Protein 2W40 (pdb70)

Nearest PDB structures (foldseek):
  2w41-assembly1_A  TM=8.784E-01  e=1.431E-98  Plasmodium falciparum 3D7
  6zq6-assembly2_B-3  TM=8.815E-01  e=1.407E-57  Thermochaetoides thermophila DSM 1495
  6zq4-assembly2_C-2  TM=8.778E-01  e=5.392E-57  Thermochaetoides thermophila DSM 1495
  6zq4-assembly4_G-3  TM=8.777E-01  e=6.811E-57  Thermochaetoides thermophila DSM 1495
  6zq6-assembly1_A-2  TM=8.672E-01  e=1.543E-56  Thermochaetoides thermophila DSM 1495

Radius of gyration: 50.59 Å; Cα contacts (8 Å, |Δi|>4): 4850; chains: 4; bounding box: 72×148×120 Å

CATH classification: 3.30.420.40 (+1 more: 3.30.420.40)

Structure (mmCIF, N/CA/C/O backbone):
data_2W40
#
_entry.id   2W40
#
_cell.length_a   101.915
_cell.length_b   100.717
_cell.length_c   107.812
_cell.angle_alpha   90.00
_cell.angle_beta   92.56
_cell.angle_gamma   90.00
#
_symmetry.space_group_name_H-M   'P 1 21 1'
#
loop_
_entity.id
_entity.type
_entity.pdbx_description
1 polymer 'GLYCEROL KINASE, PUTATIVE'
2 non-polymer 1,2-ETHANEDIOL
3 non-polymer GLYCEROL
4 water water
#
loop_
_atom_site.group_PDB
_atom_site.id
_atom_site.type_symbol
_atom_site.label_atom_id
_atom_site.label_alt_id
_atom_site.label_comp_id
_atom_site.label_asym_id
_atom_site.label_entity_id
_atom_site.label_seq_id
_atom_site.pdbx_PDB_ins_code
_atom_site.Cartn_x
_atom_site.Cartn_y
_atom_site.Cartn_z
_atom_site.occupancy
_atom_site.B_iso_or_equiv
_atom_site.auth_seq_id
_atom_site.auth_comp_id
_atom_site.auth_asym_id
_atom_site.auth_atom_id
_atom_site.pdbx_PDB_model_num
ATOM 1 N N . MET A 1 3 ? -56.677 38.313 29.702 1.00 31.85 1 MET A N 1
ATOM 2 C CA . MET A 1 3 ? -55.526 39.250 29.732 1.00 29.21 1 MET A CA 1
ATOM 3 C C . MET A 1 3 ? -54.383 38.542 30.519 1.00 28.59 1 MET A C 1
ATOM 4 O O . MET A 1 3 ? -54.499 38.310 31.716 1.00 27.79 1 MET A O 1
ATOM 9 N N . ASN A 1 4 ? -53.338 38.138 29.801 1.00 26.67 2 ASN A N 1
ATOM 10 C CA . ASN A 1 4 ? -52.176 37.560 30.454 1.00 24.36 2 ASN A CA 1
ATOM 11 C C . ASN A 1 4 ? -51.236 38.687 30.807 1.00 22.08 2 ASN A C 1
ATOM 12 O O . ASN A 1 4 ? -50.932 39.538 29.938 1.00 20.76 2 ASN A O 1
ATOM 17 N N . VAL A 1 5 ? -50.747 38.692 32.047 1.00 19.53 3 VAL A N 1
ATOM 18 C CA . VAL A 1 5 ? -49.901 39.805 32.528 1.00 19.16 3 VAL A CA 1
ATOM 19 C C . VAL A 1 5 ? -48.690 39.274 33.330 1.00 17.96 3 VAL A C 1
ATOM 20 O O . VAL A 1 5 ? -48.730 38.161 33.901 1.00 17.32 3 VAL A O 1
ATOM 24 N N . ILE A 1 6 ? -47.648 40.120 33.344 1.00 15.22 4 ILE A N 1
ATOM 25 C CA . ILE A 1 6 ? -46.473 39.941 34.175 1.00 14.76 4 ILE A CA 1
ATOM 26 C C . ILE A 1 6 ? -46.544 41.014 35.252 1.00 13.92 4 ILE A C 1
ATOM 27 O O . ILE A 1 6 ? -46.743 42.166 34.901 1.00 14.07 4 ILE A O 1
ATOM 32 N N . LEU A 1 7 ? -46.374 40.642 36.531 1.00 13.97 5 LEU A N 1
ATOM 33 C CA . LEU A 1 7 ? -46.296 41.622 37.611 1.00 13.32 5 LEU A CA 1
ATOM 34 C C . LEU A 1 7 ? -44.829 41.875 37.837 1.00 11.77 5 LEU A C 1
ATOM 35 O O . LEU A 1 7 ? -44.091 40.939 38.081 1.00 12.13 5 LEU A O 1
ATOM 40 N N . SER A 1 8 ? -44.441 43.145 37.709 1.00 10.08 6 SER A N 1
ATOM 41 C CA . SER A 1 8 ? -43.109 43.625 38.061 1.00 10.11 6 SER A CA 1
ATOM 42 C C . SER A 1 8 ? -43.202 44.543 39.282 1.00 10.46 6 SER A C 1
ATOM 43 O O . SER A 1 8 ? -43.922 45.551 39.266 1.00 10.52 6 SER A O 1
ATOM 46 N N . ILE A 1 9 ? -42.540 44.101 40.344 1.00 10.78 7 ILE A N 1
ATOM 47 C CA . ILE A 1 9 ? -42.458 44.841 41.587 1.00 10.05 7 ILE A CA 1
ATOM 48 C C . ILE A 1 9 ? -41.131 45.607 41.630 1.00 11.01 7 ILE A C 1
ATOM 49 O O . ILE A 1 9 ? -40.061 44.988 41.546 1.00 9.90 7 ILE A O 1
ATOM 54 N N . ASP A 1 10 ? -41.174 46.919 41.861 1.00 10.18 8 ASP A N 1
ATOM 55 C CA . ASP A 1 10 ? -39.950 47.739 42.058 1.00 10.02 8 ASP A CA 1
ATOM 56 C C . ASP A 1 10 ? -40.037 48.355 43.475 1.00 8.81 8 ASP A C 1
ATOM 57 O O . ASP A 1 10 ? -40.762 49.323 43.698 1.00 9.55 8 ASP A O 1
ATOM 62 N N . GLN A 1 11 ? -39.338 47.711 44.403 1.00 7.83 9 GLN A N 1
ATOM 63 C CA . GLN A 1 11 ? -39.292 48.149 45.777 1.00 8.75 9 GLN A CA 1
ATOM 64 C C . GLN A 1 11 ? -38.102 49.084 45.867 1.00 9.03 9 GLN A C 1
ATOM 65 O O . GLN A 1 11 ? -36.965 48.610 46.050 1.00 9.31 9 GLN A O 1
ATOM 71 N N . SER A 1 12 ? -38.371 50.389 45.684 1.00 9.06 10 SER A N 1
ATOM 72 C CA . SER A 1 12 ? -37.356 51.416 45.519 1.00 8.21 10 SER A CA 1
ATOM 73 C C . SER A 1 12 ? -37.044 52.087 46.830 1.00 8.98 10 SER A C 1
ATOM 74 O O . SER A 1 12 ? -37.652 51.808 47.847 1.00 9.59 10 SER A O 1
ATOM 77 N N . THR A 1 13 ? -36.029 52.964 46.830 1.00 8.46 11 THR A N 1
ATOM 78 C CA . THR A 1 13 ? -35.634 53.656 48.031 1.00 7.86 11 THR A CA 1
ATOM 79 C C . THR A 1 13 ? -36.824 54.415 48.663 1.00 8.83 11 THR A C 1
ATOM 80 O O . THR A 1 13 ? -37.030 54.334 49.891 1.00 9.65 11 THR A O 1
ATOM 84 N N . GLN A 1 14 ? -37.474 55.227 47.890 1.00 8.28 12 GLN A N 1
ATOM 85 C CA . GLN A 1 14 ? -38.461 56.135 48.413 1.00 8.88 12 GLN A CA 1
ATOM 86 C C . GLN A 1 14 ? -39.873 55.659 48.299 1.00 10.73 12 GLN A C 1
ATOM 87 O O . GLN A 1 14 ? -40.761 56.216 48.997 1.00 9.49 12 GLN A O 1
ATOM 93 N N . SER A 1 15 ? -40.121 54.664 47.456 1.00 10.34 13 SER A N 1
ATOM 94 C CA . SER A 1 15 ? -41.446 54.162 47.282 1.00 10.19 13 SER A CA 1
ATOM 95 C C . SER A 1 15 ? -41.428 52.770 46.737 1.00 10.50 13 SER A C 1
ATOM 96 O O . SER A 1 15 ? -40.372 52.237 46.351 1.00 9.36 13 SER A O 1
ATOM 99 N N . THR A 1 16 ? -42.597 52.178 46.750 1.00 9.05 14 THR A N 1
ATOM 100 C CA . THR A 1 16 ? -42.822 50.841 46.201 1.00 10.10 14 THR A CA 1
ATOM 101 C C . THR A 1 16 ? -43.761 51.018 45.030 1.00 11.57 14 THR A C 1
ATOM 102 O O . THR A 1 16 ? -44.781 51.623 45.161 1.00 11.41 14 THR A O 1
ATOM 106 N N . LYS A 1 17 ? -43.390 50.442 43.883 1.00 10.86 15 LYS A N 1
ATOM 107 C CA . LYS A 1 17 ? -44.120 50.534 42.678 1.00 12.68 15 LYS A CA 1
ATOM 108 C C . LYS A 1 17 ? -44.489 49.150 42.192 1.00 12.05 15 LYS A C 1
ATOM 109 O O . LYS A 1 17 ? -43.704 48.222 42.264 1.00 12.62 15 LYS A O 1
ATOM 115 N N . VAL A 1 18 ? -45.722 49.007 41.713 1.00 12.93 16 VAL A N 1
ATOM 116 C CA . VAL A 1 18 ? -46.102 47.794 41.026 1.00 12.46 16 VAL A CA 1
ATOM 117 C C . VAL A 1 18 ? -46.516 48.162 39.539 1.00 13.33 16 VAL A C 1
ATOM 118 O O . VAL A 1 18 ? -47.168 49.216 39.288 1.00 11.61 16 VAL A O 1
ATOM 122 N N . PHE A 1 19 ? -46.107 47.290 38.617 1.00 12.99 17 PHE A N 1
ATOM 123 C CA . PHE A 1 19 ? -46.425 47.421 37.174 1.00 13.87 17 PHE A CA 1
ATOM 124 C C . PHE A 1 19 ? -46.910 46.088 36.708 1.00 14.44 17 PHE A C 1
ATOM 125 O O . PHE A 1 19 ? -46.331 45.065 36.984 1.00 16.26 17 PHE A O 1
ATOM 133 N N . PHE A 1 20 ? -48.017 46.109 35.991 1.00 14.44 18 PHE A N 1
ATOM 134 C CA . PHE A 1 20 ? -48.555 44.944 35.307 1.00 14.31 18 PHE A CA 1
ATOM 135 C C . PHE A 1 20 ? -48.338 45.185 33.837 1.00 13.85 18 PHE A C 1
ATOM 136 O O . PHE A 1 20 ? -48.832 46.128 33.287 1.00 13.74 18 PHE A O 1
ATOM 144 N N . TYR A 1 21 ? -47.584 44.285 33.221 1.00 14.25 19 TYR A N 1
ATOM 145 C CA . TYR A 1 21 ? -47.211 44.344 31.857 1.00 14.46 19 TYR A CA 1
ATOM 146 C C . TYR A 1 21 ? -47.946 43.290 31.051 1.00 15.39 19 TYR A C 1
ATOM 147 O O . TYR A 1 21 ? -48.081 42.183 31.474 1.00 17.06 19 TYR A O 1
ATOM 156 N N . ASP A 1 22 ? -48.441 43.643 29.848 1.00 18.13 20 ASP A N 1
ATOM 157 C CA . ASP A 1 22 ? -48.970 42.600 28.961 1.00 18.73 20 ASP A CA 1
ATOM 158 C C . ASP A 1 22 ? -47.807 41.890 28.281 1.00 20.04 20 ASP A C 1
ATOM 159 O O . ASP A 1 22 ? -46.628 42.269 28.441 1.00 18.55 20 ASP A O 1
ATOM 164 N N . GLU A 1 23 ? -48.085 40.822 27.528 1.00 21.06 21 GLU A N 1
ATOM 165 C CA . GLU A 1 23 ? -46.996 40.081 26.889 1.00 23.17 21 GLU A CA 1
ATOM 166 C C . GLU A 1 23 ? -46.304 40.818 25.775 1.00 23.30 21 GLU A C 1
ATOM 167 O O . GLU A 1 23 ? -45.295 40.333 25.261 1.00 24.25 21 GLU A O 1
ATOM 173 N N . GLU A 1 24 ? -46.778 42.001 25.406 1.00 24.72 22 GLU A N 1
ATOM 174 C CA . GLU A 1 24 ? -46.034 42.900 24.507 1.00 25.23 22 GLU A CA 1
ATOM 175 C C . GLU A 1 24 ? -45.214 43.985 25.225 1.00 24.52 22 GLU A C 1
ATOM 176 O O . GLU A 1 24 ? -44.703 44.906 24.604 1.00 23.53 22 GLU A O 1
ATOM 182 N N . LEU A 1 25 ? -45.157 43.864 26.549 1.00 23.89 23 LEU A N 1
ATOM 183 C CA . LEU A 1 25 ? -44.464 44.829 27.443 1.00 22.78 23 LEU A CA 1
ATOM 184 C C . LEU A 1 25 ? -45.094 46.216 27.500 1.00 21.87 23 LEU A C 1
ATOM 185 O O . LEU A 1 25 ? -44.471 47.187 27.827 1.00 21.19 23 LEU A O 1
ATOM 190 N N . ASN A 1 26 ? -46.391 46.269 27.216 1.00 21.34 24 ASN A N 1
ATOM 191 C CA . ASN A 1 26 ? -47.156 47.479 27.507 1.00 21.43 24 ASN A CA 1
ATOM 192 C C . ASN A 1 26 ? -47.557 47.455 28.950 1.00 19.81 24 ASN A C 1
ATOM 193 O O . ASN A 1 26 ? -48.014 46.426 29.487 1.00 19.46 24 ASN A O 1
ATOM 198 N N . ILE A 1 27 ? -47.388 48.598 29.592 1.00 20.56 25 ILE A N 1
ATOM 199 C CA . ILE A 1 27 ? -47.976 48.778 30.953 1.00 20.03 25 ILE A CA 1
ATOM 200 C C . ILE A 1 27 ? -49.539 48.858 30.921 1.00 20.53 25 ILE A C 1
ATOM 201 O O . ILE A 1 27 ? -50.133 49.825 30.338 1.00 23.24 25 ILE A O 1
ATOM 206 N N . VAL A 1 28 ? -50.207 47.864 31.516 1.00 19.02 26 VAL A N 1
ATOM 207 C CA . VAL A 1 28 ? -51.686 47.830 31.617 1.00 18.71 26 VAL A CA 1
ATOM 208 C C . VAL A 1 28 ? -52.187 48.478 32.927 1.00 19.02 26 VAL A C 1
ATOM 209 O O . VAL A 1 28 ? -53.318 48.957 32.980 1.00 21.65 26 VAL A O 1
ATOM 213 N N . HIS A 1 29 ? -51.381 48.460 33.999 1.00 15.42 27 HIS A N 1
ATOM 214 C CA . HIS A 1 29 ? -51.770 49.122 35.225 1.00 15.60 27 HIS A CA 1
ATOM 215 C C . HIS A 1 29 ? -50.493 49.345 35.968 1.00 15.50 27 HIS A C 1
ATOM 216 O O . HIS A 1 29 ? -49.607 48.524 35.893 1.00 15.31 27 HIS A O 1
ATOM 223 N N . SER A 1 30 ? -50.439 50.466 36.702 1.00 14.36 28 SER A N 1
ATOM 224 C CA . SER A 1 30 ? -49.320 50.666 37.623 1.00 13.80 28 SER A CA 1
ATOM 225 C C . SER A 1 30 ? -49.783 51.581 38.781 1.00 14.11 28 SER A C 1
ATOM 226 O O . SER A 1 30 ? -50.737 52.333 38.690 1.00 15.82 28 SER A O 1
ATOM 229 N N . ASN A 1 31 ? -49.112 51.492 39.893 1.00 13.03 29 ASN A N 1
ATOM 230 C CA . ASN A 1 31 ? -49.377 52.334 41.036 1.00 13.77 29 ASN A CA 1
ATOM 231 C C . ASN A 1 31 ? -48.177 52.272 42.005 1.00 11.85 29 ASN A C 1
ATOM 232 O O . ASN A 1 31 ? -47.221 51.500 41.818 1.00 12.73 29 ASN A O 1
ATOM 237 N N . ASN A 1 32 ? -48.157 53.195 42.956 1.00 13.89 30 ASN A N 1
ATOM 238 C CA . ASN A 1 32 ? -47.078 53.237 43.913 1.00 14.13 30 ASN A CA 1
ATOM 239 C C . ASN A 1 32 ? -47.568 53.806 45.281 1.00 11.77 30 ASN A C 1
ATOM 240 O O . ASN A 1 32 ? -48.660 54.420 45.379 1.00 14.46 30 ASN A O 1
ATOM 245 N N . LEU A 1 33 ? -46.751 53.584 46.319 1.00 11.35 31 LEU A N 1
ATOM 246 C CA . LEU A 1 33 ? -46.937 54.106 47.623 1.00 12.01 31 LEU A CA 1
ATOM 247 C C . LEU A 1 33 ? -45.578 54.458 48.208 1.00 11.91 31 LEU A C 1
ATOM 248 O O . LEU A 1 33 ? -44.622 53.693 48.219 1.00 12.34 31 LEU A O 1
ATOM 253 N N . ASN A 1 34 ? -45.515 55.655 48.776 1.00 11.74 32 ASN A N 1
ATOM 254 C CA . ASN A 1 34 ? -44.301 56.053 49.457 1.00 11.36 32 ASN A CA 1
ATOM 255 C C . ASN A 1 34 ? -44.221 55.350 50.825 1.00 12.28 32 ASN A C 1
ATOM 256 O O . ASN A 1 34 ? -45.233 54.924 51.339 1.00 11.92 32 ASN A O 1
ATOM 261 N N . HIS A 1 35 ? -43.024 55.183 51.353 1.00 10.61 33 HIS A N 1
ATOM 262 C CA . HIS A 1 35 ? -42.771 54.824 52.744 1.00 11.11 33 HIS A CA 1
ATOM 263 C C . HIS A 1 35 ? -41.771 55.750 53.395 1.00 10.16 33 HIS A C 1
ATOM 264 O O . HIS A 1 35 ? -41.027 56.470 52.737 1.00 10.45 33 HIS A O 1
ATOM 271 N N . GLU A 1 36 ? -41.784 55.806 54.702 1.00 10.59 34 GLU A N 1
ATOM 272 C CA . GLU A 1 36 ? -41.033 56.800 55.482 1.00 10.27 34 GLU A CA 1
ATOM 273 C C . GLU A 1 36 ? -39.561 56.608 55.302 1.00 9.67 34 GLU A C 1
ATOM 274 O O . GLU A 1 36 ? -39.025 55.466 55.477 1.00 10.52 34 GLU A O 1
ATOM 280 N N . GLN A 1 37 ? -38.890 57.735 55.013 1.00 8.83 35 GLN A N 1
ATOM 281 C CA . GLN A 1 37 ? -37.413 57.783 55.098 1.00 9.00 35 GLN A CA 1
ATOM 282 C C . GLN A 1 37 ? -37.026 58.303 56.443 1.00 9.83 35 GLN A C 1
ATOM 283 O O . GLN A 1 37 ? -37.172 59.490 56.695 1.00 10.78 35 GLN A O 1
ATOM 289 N N . LYS A 1 38 ? -36.566 57.399 57.326 1.00 10.88 36 LYS A N 1
ATOM 290 C CA . LYS A 1 38 ? -36.264 57.739 58.702 1.00 10.73 36 LYS A CA 1
ATOM 291 C C . LYS A 1 38 ? -34.803 58.169 58.830 1.00 10.01 36 LYS A C 1
ATOM 292 O O . LYS A 1 38 ? -33.858 57.378 58.686 1.00 9.88 36 LYS A O 1
ATOM 298 N N . CYS A 1 39 ? -34.617 59.449 59.146 1.00 11.97 37 CYS A N 1
ATOM 299 C CA . CYS A 1 39 ? -33.294 60.021 59.317 1.00 12.07 37 CYS A CA 1
ATOM 300 C C . CYS A 1 39 ? -33.214 60.720 60.693 1.00 12.67 37 CYS A C 1
ATOM 301 O O . CYS A 1 39 ? -33.208 61.952 60.760 1.00 13.36 37 CYS A O 1
ATOM 304 N N . LEU A 1 40 ? -33.158 59.890 61.719 1.00 13.17 38 LEU A N 1
ATOM 305 C CA . LEU A 1 40 ? -33.261 60.260 63.165 1.00 16.03 38 LEU A CA 1
ATOM 306 C C . LEU A 1 40 ? -32.123 60.951 63.738 1.00 13.59 38 LEU A C 1
ATOM 307 O O . LEU A 1 40 ? -32.309 61.713 64.689 1.00 13.98 38 LEU A O 1
ATOM 312 N N . LYS A 1 41 ? -30.918 60.677 63.248 1.00 12.61 39 LYS A N 1
ATOM 313 C CA . LYS A 1 41 ? -29.703 61.192 63.758 1.00 15.47 39 LYS A CA 1
ATOM 314 C C . LYS A 1 41 ? -28.869 61.469 62.499 1.00 13.35 39 LYS A C 1
ATOM 315 O O . LYS A 1 41 ? -29.050 60.783 61.455 1.00 12.86 39 LYS A O 1
ATOM 321 N N . PRO A 1 42 ? -27.852 62.365 62.601 1.00 12.80 40 PRO A N 1
ATOM 322 C CA . PRO A 1 42 ? -26.910 62.520 61.486 1.00 13.66 40 PRO A CA 1
ATOM 323 C C . PRO A 1 42 ? -26.283 61.197 61.079 1.00 14.28 40 PRO A C 1
ATOM 324 O O . PRO A 1 42 ? -25.692 60.457 61.916 1.00 15.19 40 PRO A O 1
ATOM 328 N N . GLY A 1 43 ? -26.386 60.865 59.783 1.00 12.96 41 GLY A N 1
ATOM 329 C CA . GLY A 1 43 ? -25.817 59.600 59.344 1.00 13.82 41 GLY A CA 1
ATOM 330 C C . GLY A 1 43 ? -26.757 58.458 59.261 1.00 13.49 41 GLY A C 1
ATOM 331 O O . GLY A 1 43 ? -26.529 57.529 58.544 1.00 15.64 41 GLY A O 1
ATOM 332 N N . TRP A 1 44 ? -27.780 58.479 60.065 1.00 9.94 42 TRP A N 1
ATOM 333 C CA . TRP A 1 44 ? -28.741 57.353 60.136 1.00 10.58 42 TRP A CA 1
ATOM 334 C C . TRP A 1 44 ? -29.779 57.460 59.002 1.00 9.25 42 TRP A C 1
ATOM 335 O O . TRP A 1 44 ? -30.381 58.554 58.731 1.00 11.87 42 TRP A O 1
ATOM 346 N N . TYR A 1 45 ? -30.097 56.319 58.433 1.00 8.55 43 TYR A N 1
ATOM 347 C CA . TYR A 1 45 ? -31.131 56.273 57.384 1.00 8.26 43 TYR A CA 1
ATOM 348 C C . TYR A 1 45 ? -31.717 54.862 57.418 1.00 8.13 43 TYR A C 1
ATOM 349 O O . TYR A 1 45 ? -31.023 53.860 57.072 1.00 8.13 43 TYR A O 1
ATOM 358 N N . GLU A 1 46 ? -33.007 54.807 57.798 1.00 7.41 44 GLU A N 1
ATOM 359 C CA . GLU A 1 46 ? -33.742 53.622 58.007 1.00 6.76 44 GLU A CA 1
ATOM 360 C C . GLU A 1 46 ? -35.077 53.535 57.297 1.00 6.18 44 GLU A C 1
ATOM 361 O O . GLU A 1 46 ? -35.666 54.556 57.033 1.00 6.98 44 GLU A O 1
ATOM 367 N N . HIS A 1 47 ? -35.528 52.303 57.012 1.00 6.87 45 HIS A N 1
ATOM 368 C CA . HIS A 1 47 ? -36.922 52.058 56.578 1.00 6.14 45 HIS A CA 1
ATOM 369 C C . HIS A 1 47 ? -37.587 51.067 57.530 1.00 7.44 45 HIS A C 1
ATOM 370 O O . HIS A 1 47 ? -36.896 50.260 58.125 1.00 8.77 45 HIS A O 1
ATOM 377 N N . ASP A 1 48 ? -38.929 51.123 57.623 1.00 8.77 46 ASP A N 1
ATOM 378 C CA . ASP A 1 48 ? -39.741 50.196 58.383 1.00 8.87 46 ASP A CA 1
ATOM 379 C C . ASP A 1 48 ? -40.035 49.026 57.447 1.00 9.54 46 ASP A C 1
ATOM 380 O O . ASP A 1 48 ? -40.736 49.153 56.466 1.00 9.04 46 ASP A O 1
ATOM 385 N N . PRO A 1 49 ? -39.484 47.865 57.715 1.00 9.67 47 PRO A N 1
ATOM 386 C CA . PRO A 1 49 ? -39.680 46.728 56.786 1.00 9.86 47 PRO A CA 1
ATOM 387 C C . PRO A 1 49 ? -41.091 46.222 56.655 1.00 10.71 47 PRO A C 1
ATOM 388 O O . PRO A 1 49 ? -41.483 45.696 55.630 1.00 10.40 47 PRO A O 1
ATOM 392 N N . ILE A 1 50 ? -41.836 46.362 57.752 1.00 10.63 48 ILE A N 1
ATOM 393 C CA . ILE A 1 50 ? -43.243 45.963 57.794 1.00 9.32 48 ILE A CA 1
ATOM 394 C C . ILE A 1 50 ? -44.055 46.960 56.956 1.00 10.91 48 ILE A C 1
ATOM 395 O O . ILE A 1 50 ? -44.957 46.564 56.263 1.00 12.60 48 ILE A O 1
ATOM 400 N N . GLU A 1 51 ? -43.740 48.252 57.059 1.00 10.88 49 GLU A N 1
ATOM 401 C CA . GLU A 1 51 ? -44.399 49.266 56.192 1.00 10.72 49 GLU A CA 1
ATOM 402 C C . GLU A 1 51 ? -44.221 48.963 54.736 1.00 9.39 49 GLU A C 1
ATOM 403 O O . GLU A 1 51 ? -45.172 49.008 53.982 1.00 9.88 49 GLU A O 1
ATOM 409 N N . ILE A 1 52 ? -43.008 48.571 54.337 1.00 7.77 50 ILE A N 1
ATOM 410 C CA . ILE A 1 52 ? -42.754 48.238 52.912 1.00 8.33 50 ILE A CA 1
ATOM 411 C C . ILE A 1 52 ? -43.652 47.047 52.508 1.00 7.65 50 ILE A C 1
ATOM 412 O O . ILE A 1 52 ? -44.257 47.081 51.468 1.00 9.70 50 ILE A O 1
ATOM 417 N N . MET A 1 53 ? -43.671 45.995 53.304 1.00 9.19 51 MET A N 1
ATOM 418 C CA . MET A 1 53 ? -44.480 44.813 52.977 1.00 9.25 51 MET A CA 1
ATOM 419 C C . MET A 1 53 ? -45.947 45.142 52.936 1.00 11.79 51 MET A C 1
ATOM 420 O O . MET A 1 53 ? -46.650 44.754 52.034 1.00 10.95 51 MET A O 1
ATOM 425 N N . THR A 1 54 ? -46.420 45.890 53.914 1.00 10.58 52 THR A N 1
ATOM 426 C CA . THR A 1 54 ? -47.846 46.272 53.941 1.00 11.53 52 THR A CA 1
ATOM 427 C C . THR A 1 54 ? -48.247 47.069 52.682 1.00 11.80 52 THR A C 1
ATOM 428 O O . THR A 1 54 ? -49.236 46.806 52.055 1.00 12.68 52 THR A O 1
ATOM 432 N N . ASN A 1 55 ? -47.412 48.023 52.310 1.00 10.93 53 ASN A N 1
ATOM 433 C CA . ASN A 1 55 ? -47.604 48.800 51.111 1.00 11.44 53 ASN A CA 1
ATOM 434 C C . ASN A 1 55 ? -47.625 47.892 49.876 1.00 10.19 53 ASN A C 1
ATOM 435 O O . ASN A 1 55 ? -48.436 48.054 49.036 1.00 11.78 53 ASN A O 1
ATOM 440 N N . LEU A 1 56 ? -46.690 46.952 49.776 1.00 10.50 54 LEU A N 1
ATOM 441 C CA . LEU A 1 56 ? -46.676 46.055 48.607 1.00 10.71 54 LEU A CA 1
ATOM 442 C C . LEU A 1 56 ? -47.933 45.191 48.529 1.00 11.21 54 LEU A C 1
ATOM 443 O O . LEU A 1 56 ? -48.503 45.052 47.467 1.00 10.59 54 LEU A O 1
ATOM 448 N N . TYR A 1 57 ? -48.360 44.632 49.645 1.00 12.15 55 TYR A N 1
ATOM 449 C CA . TYR A 1 57 ? -49.587 43.822 49.597 1.00 11.72 55 TYR A CA 1
ATOM 450 C C . TYR A 1 57 ? -50.761 44.624 49.161 1.00 12.33 55 TYR A C 1
ATOM 451 O O . TYR A 1 57 ? -51.521 44.117 48.307 1.00 13.19 55 TYR A O 1
ATOM 460 N N . ASN A 1 58 ? -50.915 45.858 49.668 1.00 11.92 56 ASN A N 1
ATOM 461 C CA . ASN A 1 58 ? -52.030 46.748 49.250 1.00 12.48 56 ASN A CA 1
ATOM 462 C C . ASN A 1 58 ? -51.958 47.097 47.792 1.00 13.59 56 ASN A C 1
ATOM 463 O O . ASN A 1 58 ? -52.997 47.067 47.091 1.00 14.50 56 ASN A O 1
ATOM 468 N N . LEU A 1 59 ? -50.736 47.373 47.281 1.00 12.44 57 LEU A N 1
ATOM 469 C CA . LEU A 1 59 ? -50.552 47.626 45.861 1.00 10.52 57 LEU A CA 1
ATOM 470 C C . LEU A 1 59 ? -50.911 46.430 44.970 1.00 11.43 57 LEU A C 1
ATOM 471 O O . LEU A 1 59 ? -51.527 46.630 43.892 1.00 13.41 57 LEU A O 1
ATOM 476 N N . MET A 1 60 ? -50.517 45.214 45.367 1.00 12.00 58 MET A N 1
ATOM 477 C CA . MET A 1 60 ? -50.802 43.994 44.611 1.00 12.45 58 MET A CA 1
ATOM 478 C C . MET A 1 60 ? -52.320 43.741 44.603 1.00 13.33 58 MET A C 1
ATOM 479 O O . MET A 1 60 ? -52.921 43.419 43.552 1.00 15.05 58 MET A O 1
ATOM 484 N N . ASN A 1 61 ? -52.930 43.923 45.775 1.00 13.09 59 ASN A N 1
ATOM 485 C CA . ASN A 1 61 ? -54.346 43.611 45.878 1.00 14.80 59 ASN A CA 1
ATOM 486 C C . ASN A 1 61 ? -55.120 44.593 45.058 1.00 16.14 59 ASN A C 1
ATOM 487 O O . ASN A 1 61 ? -56.057 44.205 44.384 1.00 16.90 59 ASN A O 1
ATOM 492 N N . GLU A 1 62 ? -54.742 45.868 45.099 1.00 18.78 60 GLU A N 1
ATOM 493 C CA . GLU A 1 62 ? -55.470 46.862 44.341 1.00 18.45 60 GLU A CA 1
ATOM 494 C C . GLU A 1 62 ? -55.267 46.667 42.861 1.00 18.51 60 GLU A C 1
ATOM 495 O O . GLU A 1 62 ? -56.216 46.828 42.067 1.00 19.80 60 GLU A O 1
ATOM 501 N N . GLY A 1 63 ? -54.061 46.295 42.441 1.00 16.78 61 GLY A N 1
ATOM 502 C CA . GLY A 1 63 ? -53.847 46.151 41.003 1.00 18.42 61 GLY A CA 1
ATOM 503 C C . GLY A 1 63 ? -54.645 44.999 40.425 1.00 18.33 61 GLY A C 1
ATOM 504 O O . GLY A 1 63 ? -55.169 45.112 39.330 1.00 21.58 61 GLY A O 1
ATOM 505 N N . ILE A 1 64 ? -54.723 43.859 41.095 1.00 17.99 62 ILE A N 1
ATOM 506 C CA . ILE A 1 64 ? -55.454 42.746 40.512 1.00 19.71 62 ILE A CA 1
ATOM 507 C C . ILE A 1 64 ? -56.993 43.090 40.535 1.00 20.07 62 ILE A C 1
ATOM 508 O O . ILE A 1 64 ? -57.689 42.750 39.646 1.00 21.38 62 ILE A O 1
ATOM 513 N N . LYS A 1 65 ? -57.454 43.832 41.513 1.00 20.67 63 LYS A N 1
ATOM 514 C CA . LYS A 1 65 ? -58.855 44.337 41.515 1.00 21.72 63 LYS A CA 1
ATOM 515 C C . LYS A 1 65 ? -59.101 45.201 40.304 1.00 21.44 63 LYS A C 1
ATOM 516 O O . LYS A 1 65 ? -60.148 45.024 39.600 1.00 19.99 63 LYS A O 1
ATOM 522 N N . VAL A 1 66 ? -58.159 46.107 39.998 1.00 20.84 64 VAL A N 1
ATOM 523 C CA . VAL A 1 66 ? -58.287 46.969 38.817 1.00 22.15 64 VAL A CA 1
ATOM 524 C C . VAL A 1 66 ? -58.327 46.118 37.531 1.00 21.90 64 VAL A C 1
ATOM 525 O O . VAL A 1 66 ? -59.231 46.284 36.703 1.00 24.13 64 VAL A O 1
ATOM 529 N N . LEU A 1 67 ? -57.418 45.158 37.366 1.00 21.85 65 LEU A N 1
ATOM 530 C CA . LEU A 1 67 ? -57.361 44.378 36.141 1.00 23.95 65 LEU A CA 1
ATOM 531 C C . LEU A 1 67 ? -58.593 43.504 35.958 1.00 24.04 65 LEU A C 1
ATOM 532 O O . LEU A 1 67 ? -59.077 43.375 34.842 1.00 25.66 65 LEU A O 1
ATOM 537 N N . LYS A 1 68 ? -59.112 42.952 37.041 1.00 25.33 66 LYS A N 1
ATOM 538 C CA . LYS A 1 68 ? -60.251 42.050 36.967 1.00 26.94 66 LYS A CA 1
ATOM 539 C C . LYS A 1 68 ? -61.535 42.867 36.784 1.00 29.31 66 LYS A C 1
ATOM 540 O O . LYS A 1 68 ? -62.509 42.304 36.233 1.00 29.50 66 LYS A O 1
ATOM 546 N N . ASP A 1 69 ? -61.587 44.123 37.254 1.00 30.00 67 ASP A N 1
ATOM 547 C CA . ASP A 1 69 ? -62.648 45.079 36.844 1.00 32.91 67 ASP A CA 1
ATOM 548 C C . ASP A 1 69 ? -62.614 45.400 35.329 1.00 34.25 67 ASP A C 1
ATOM 549 O O . ASP A 1 69 ? -63.657 45.665 34.707 1.00 33.97 67 ASP A O 1
ATOM 554 N N . LYS A 1 70 ? -61.428 45.371 34.728 1.00 35.38 68 LYS A N 1
ATOM 555 C CA . LYS A 1 70 ? -61.212 45.815 33.343 1.00 36.64 68 LYS A CA 1
ATOM 556 C C . LYS A 1 70 ? -61.243 44.711 32.273 1.00 37.00 68 LYS A C 1
ATOM 557 O O . LYS A 1 70 ? -61.656 44.973 31.145 1.00 38.86 68 LYS A O 1
ATOM 563 N N . TYR A 1 71 ? -60.799 43.511 32.615 1.00 36.95 69 TYR A N 1
ATOM 564 C CA . TYR A 1 71 ? -60.662 42.386 31.686 1.00 37.21 69 TYR A CA 1
ATOM 565 C C . TYR A 1 71 ? -61.529 41.217 32.145 1.00 36.96 69 TYR A C 1
ATOM 566 O O . TYR A 1 71 ? -61.851 41.074 33.320 1.00 36.54 69 TYR A O 1
ATOM 575 N N . THR A 1 72 ? -61.962 40.394 31.199 1.00 38.10 70 THR A N 1
ATOM 576 C CA . THR A 1 72 ? -62.996 39.387 31.519 1.00 37.45 70 THR A CA 1
ATOM 577 C C . THR A 1 72 ? -62.427 38.267 32.367 1.00 37.18 70 THR A C 1
ATOM 578 O O . THR A 1 72 ? -63.077 37.763 33.283 1.00 39.29 70 THR A O 1
ATOM 582 N N . SER A 1 73 ? -61.214 37.861 32.037 1.00 35.92 71 SER A N 1
ATOM 583 C CA . SER A 1 73 ? -60.414 37.014 32.879 1.00 34.17 71 SER A CA 1
ATOM 584 C C . SER A 1 73 ? -59.000 37.642 32.907 1.00 32.49 71 SER A C 1
ATOM 585 O O . SER A 1 73 ? -58.542 38.234 31.908 1.00 31.98 71 SER A O 1
ATOM 588 N N . VAL A 1 74 ? -58.338 37.483 34.030 1.00 30.00 72 VAL A N 1
ATOM 589 C CA . VAL A 1 74 ? -56.925 37.906 34.153 1.00 28.77 72 VAL A CA 1
ATOM 590 C C . VAL A 1 74 ? -56.117 36.687 34.562 1.00 26.03 72 VAL A C 1
ATOM 591 O O . VAL A 1 74 ? -56.490 35.977 35.467 1.00 26.17 72 VAL A O 1
ATOM 595 N N . ILE A 1 75 ? -54.975 36.471 33.910 1.00 23.80 73 ILE A N 1
ATOM 596 C CA . ILE A 1 75 ? -53.995 35.492 34.365 1.00 23.98 73 ILE A CA 1
ATOM 597 C C . ILE A 1 75 ? -52.646 36.213 34.636 1.00 22.30 73 ILE A C 1
ATOM 598 O O . ILE A 1 75 ? -52.109 36.788 33.708 1.00 21.71 73 ILE A O 1
ATOM 603 N N . ILE A 1 76 ? -52.121 36.141 35.874 1.00 20.66 74 ILE A N 1
ATOM 604 C CA . ILE A 1 76 ? -50.790 36.669 36.172 1.00 20.90 74 ILE A CA 1
ATOM 605 C C . ILE A 1 76 ? -49.860 35.468 35.896 1.00 18.92 74 ILE A C 1
ATOM 606 O O . ILE A 1 76 ? -49.871 34.462 36.623 1.00 20.27 74 ILE A O 1
ATOM 611 N N . LYS A 1 77 ? -49.109 35.557 34.820 1.00 18.17 75 LYS A N 1
ATOM 612 C CA . LYS A 1 77 ? -48.179 34.460 34.388 1.00 18.89 75 LYS A CA 1
ATOM 613 C C . LYS A 1 77 ? -46.987 34.271 35.373 1.00 17.85 75 LYS A C 1
ATOM 614 O O . LYS A 1 77 ? -46.459 33.193 35.639 1.00 19.06 75 LYS A O 1
ATOM 620 N N . CYS A 1 78 ? -46.554 35.377 35.914 1.00 17.19 76 CYS A N 1
ATOM 621 C CA . CYS A 1 78 ? -45.327 35.371 36.690 1.00 16.31 76 CYS A CA 1
ATOM 622 C C . CYS A 1 78 ? -45.091 36.747 37.328 1.00 14.39 76 CYS A C 1
ATOM 623 O O . CYS A 1 78 ? -45.695 37.751 36.942 1.00 15.11 76 CYS A O 1
ATOM 626 N N . ILE A 1 79 ? -44.193 36.730 38.311 1.00 11.76 77 ILE A N 1
ATOM 627 C CA . ILE A 1 79 ? -43.786 37.923 39.054 1.00 12.10 77 ILE A CA 1
ATOM 628 C C . ILE A 1 79 ? -42.302 38.088 38.957 1.00 10.37 77 ILE A C 1
ATOM 629 O O . ILE A 1 79 ? -41.574 37.135 39.198 1.00 11.51 77 ILE A O 1
ATOM 634 N N . GLY A 1 80 ? -41.863 39.298 38.654 1.00 9.11 78 GLY A N 1
ATOM 635 C CA . GLY A 1 80 ? -40.408 39.727 38.763 1.00 8.42 78 GLY A CA 1
ATOM 636 C C . GLY A 1 80 ? -40.275 40.761 39.915 1.00 10.41 78 GLY A C 1
ATOM 637 O O . GLY A 1 80 ? -41.123 41.592 40.102 1.00 10.23 78 GLY A O 1
ATOM 638 N N . ILE A 1 81 ? -39.140 40.690 40.597 1.00 9.47 79 ILE A N 1
ATOM 639 C CA . ILE A 1 81 ? -38.815 41.556 41.732 1.00 10.38 79 ILE A CA 1
ATOM 640 C C . ILE A 1 81 ? -37.505 42.259 41.457 1.00 10.10 79 ILE A C 1
ATOM 641 O O . ILE A 1 81 ? -36.510 41.637 41.053 1.00 10.92 79 ILE A O 1
ATOM 646 N N . THR A 1 82 ? -37.518 43.559 41.706 1.00 10.20 80 THR A N 1
ATOM 647 C CA . THR A 1 82 ? -36.346 44.369 41.678 1.00 7.96 80 THR A CA 1
ATOM 648 C C . THR A 1 82 ? -36.410 45.362 42.833 1.00 8.86 80 THR A C 1
ATOM 649 O O . THR A 1 82 ? -37.485 45.632 43.370 1.00 9.51 80 THR A O 1
ATOM 653 N N . ASN A 1 83 ? -35.269 45.819 43.291 1.00 8.14 81 ASN A N 1
ATOM 654 C CA . ASN A 1 83 ? -35.200 46.428 44.589 1.00 8.18 81 ASN A CA 1
ATOM 655 C C . ASN A 1 83 ? -33.998 47.351 44.748 1.00 6.45 81 ASN A C 1
ATOM 656 O O . ASN A 1 83 ? -32.907 47.092 44.162 1.00 7.30 81 ASN A O 1
ATOM 661 N N . GLN A 1 84 ? -34.222 48.404 45.604 1.00 6.67 82 GLN A N 1
ATOM 662 C CA . GLN A 1 84 ? -33.107 49.119 46.170 1.00 5.92 82 GLN A CA 1
ATOM 663 C C . GLN A 1 84 ? -32.080 48.150 46.760 1.00 6.51 82 GLN A C 1
ATOM 664 O O . GLN A 1 84 ? -32.438 47.242 47.562 1.00 7.04 82 GLN A O 1
ATOM 670 N N . ARG A 1 85 ? -30.818 48.334 46.398 1.00 5.89 83 ARG A N 1
ATOM 671 C CA . ARG A 1 85 ? -29.762 47.406 46.751 1.00 8.20 83 ARG A CA 1
ATOM 672 C C . ARG A 1 85 ? -29.159 47.815 48.109 1.00 5.75 83 ARG A C 1
ATOM 673 O O . ARG A 1 85 ? -29.450 48.880 48.643 1.00 7.70 83 ARG A O 1
ATOM 681 N N . GLU A 1 86 ? -28.297 46.961 48.621 1.00 4.85 84 GLU A N 1
ATOM 682 C CA . GLU A 1 86 ? -27.500 47.166 49.834 1.00 4.56 84 GLU A CA 1
ATOM 683 C C . GLU A 1 86 ? -28.266 47.225 51.164 1.00 4.70 84 GLU A C 1
ATOM 684 O O . GLU A 1 86 ? -27.780 46.722 52.185 1.00 6.09 84 GLU A O 1
ATOM 690 N N . THR A 1 87 ? -29.411 47.853 51.127 1.00 6.07 85 THR A N 1
ATOM 691 C CA . THR A 1 87 ? -30.311 47.955 52.307 1.00 6.07 85 THR A CA 1
ATOM 692 C C . THR A 1 87 ? -30.481 46.545 52.862 1.00 7.21 85 THR A C 1
ATOM 693 O O . THR A 1 87 ? -30.694 45.583 52.123 1.00 7.60 85 THR A O 1
ATOM 697 N N . VAL A 1 88 ? -30.351 46.469 54.200 1.00 7.61 86 VAL A N 1
ATOM 698 C CA . VAL A 1 88 ? -30.357 45.185 54.881 1.00 7.11 86 VAL A CA 1
ATOM 699 C C . VAL A 1 88 ? -31.304 45.107 56.065 1.00 6.09 86 VAL A C 1
ATOM 700 O O . VAL A 1 88 ? -31.480 46.085 56.801 1.00 7.41 86 VAL A O 1
ATOM 704 N N . ILE A 1 89 ? -31.922 43.923 56.192 1.00 7.37 87 ILE A N 1
ATOM 705 C CA . ILE A 1 89 ? -32.825 43.610 57.311 1.00 6.60 87 ILE A CA 1
ATOM 706 C C . ILE A 1 89 ? -32.394 42.231 57.876 1.00 8.16 87 ILE A C 1
ATOM 707 O O . ILE A 1 89 ? -32.000 41.332 57.105 1.00 9.34 87 ILE A O 1
ATOM 712 N N . ILE A 1 90 ? -32.385 42.124 59.217 1.00 9.09 88 ILE A N 1
ATOM 713 C CA . ILE A 1 90 ? -32.150 40.848 59.914 1.00 7.89 88 ILE A CA 1
ATOM 714 C C . ILE A 1 90 ? -33.501 40.491 60.598 1.00 8.97 88 ILE A C 1
ATOM 715 O O . ILE A 1 90 ? -34.020 41.354 61.302 1.00 9.45 88 ILE A O 1
ATOM 720 N N . TRP A 1 91 ? -33.957 39.257 60.402 1.00 8.13 89 TRP A N 1
ATOM 721 C CA . TRP A 1 91 ? -35.229 38.832 60.960 1.00 7.38 89 TRP A CA 1
ATOM 722 C C . TRP A 1 91 ? -35.242 37.443 61.508 1.00 5.72 89 TRP A C 1
ATOM 723 O O . TRP A 1 91 ? -34.312 36.661 61.250 1.00 9.44 89 TRP A O 1
ATOM 734 N N . ASP A 1 92 ? -36.221 37.123 62.328 1.00 7.97 90 ASP A N 1
ATOM 735 C CA . ASP A 1 92 ? -36.423 35.760 62.811 1.00 8.50 90 ASP A CA 1
ATOM 736 C C . ASP A 1 92 ? -36.882 34.806 61.732 1.00 9.63 90 ASP A C 1
ATOM 737 O O . ASP A 1 92 ? -37.829 35.081 61.058 1.00 9.27 90 ASP A O 1
ATOM 742 N N A ARG A 1 93 ? -36.228 33.661 61.551 0.50 10.40 91 ARG A N 1
ATOM 743 N N B ARG A 1 93 ? -36.255 33.661 61.665 0.50 10.74 91 ARG A N 1
ATOM 744 C CA A ARG A 1 93 ? -36.677 32.719 60.509 0.50 10.86 91 ARG A CA 1
ATOM 745 C CA B ARG A 1 93 ? -36.557 32.717 60.630 0.50 12.46 91 ARG A CA 1
ATOM 746 C C A ARG A 1 93 ? -38.126 32.261 60.712 0.50 11.91 91 ARG A C 1
ATOM 747 C C B ARG A 1 93 ? -37.937 32.046 60.695 0.50 13.11 91 ARG A C 1
ATOM 748 O O A ARG A 1 93 ? -38.978 32.350 59.818 0.50 12.49 91 ARG A O 1
ATOM 749 O O B ARG A 1 93 ? -38.525 31.739 59.648 0.50 14.82 91 ARG A O 1
ATOM 764 N N . ILE A 1 94 ? -38.443 31.803 61.907 1.00 12.17 92 ILE A N 1
ATOM 765 C CA . ILE A 1 94 ? -39.810 31.252 62.094 1.00 12.53 92 ILE A CA 1
ATOM 766 C C . ILE A 1 94 ? -40.930 32.266 61.968 1.00 13.60 92 ILE A C 1
ATOM 767 O O . ILE A 1 94 ? -41.879 32.083 61.207 1.00 16.12 92 ILE A O 1
ATOM 772 N N . THR A 1 95 ? -40.816 33.391 62.689 1.00 12.88 93 THR A N 1
ATOM 773 C CA . THR A 1 95 ? -41.931 34.348 62.767 1.00 13.24 93 THR A CA 1
ATOM 774 C C . THR A 1 95 ? -41.932 35.378 61.636 1.00 11.87 93 THR A C 1
ATOM 775 O O . THR A 1 95 ? -42.941 36.030 61.328 1.00 13.14 93 THR A O 1
ATOM 779 N N . GLY A 1 96 ? -40.750 35.599 61.100 1.00 12.04 94 GLY A N 1
ATOM 780 C CA . GLY A 1 96 ? -40.521 36.648 60.117 1.00 12.42 94 GLY A CA 1
ATOM 781 C C . GLY A 1 96 ? -40.383 38.032 60.735 1.00 12.73 94 GLY A C 1
ATOM 782 O O . GLY A 1 96 ? -40.348 39.063 59.990 1.00 12.46 94 GLY A O 1
ATOM 783 N N . LYS A 1 97 ? -40.280 38.092 62.060 1.00 12.13 95 LYS A N 1
ATOM 784 C CA . LYS A 1 97 ? -40.251 39.388 62.749 1.00 12.99 95 LYS A CA 1
ATOM 785 C C . LYS A 1 97 ? -38.879 40.054 62.559 1.00 11.25 95 LYS A C 1
ATOM 786 O O . LYS A 1 97 ? -37.876 39.434 62.897 1.00 11.27 95 LYS A O 1
ATOM 792 N N . PRO A 1 98 ? -38.848 41.319 62.080 1.00 11.74 96 PRO A N 1
ATOM 793 C CA . PRO A 1 98 ? -37.604 42.019 61.972 1.00 10.81 96 PRO A CA 1
ATOM 794 C C . PRO A 1 98 ? -36.997 42.280 63.344 1.00 10.51 96 PRO A C 1
ATOM 795 O O . PRO A 1 98 ? -37.717 42.597 64.306 1.00 11.73 96 PRO A O 1
ATOM 799 N N . LEU A 1 99 ? -35.695 42.087 63.477 1.00 9.46 97 LEU A N 1
ATOM 800 C CA . LEU A 1 99 ? -34.940 42.350 64.702 1.00 9.03 97 LEU A CA 1
ATOM 801 C C . LEU A 1 99 ? -34.544 43.799 64.914 1.00 10.06 97 LEU A C 1
ATOM 802 O O . LEU A 1 99 ? -34.076 44.167 66.007 1.00 12.30 97 LEU A O 1
ATOM 807 N N . TYR A 1 100 ? -34.692 44.570 63.815 1.00 10.95 98 TYR A N 1
ATOM 808 C CA . TYR A 1 100 ? -34.375 45.957 63.731 1.00 9.72 98 TYR A CA 1
ATOM 809 C C . TYR A 1 100 ? -34.882 46.446 62.410 1.00 9.49 98 TYR A C 1
ATOM 810 O O . TYR A 1 100 ? -35.231 45.633 61.540 1.00 9.08 98 TYR A O 1
ATOM 819 N N . ASN A 1 101 ? -35.004 47.764 62.270 1.00 8.54 99 ASN A N 1
ATOM 820 C CA . ASN A 1 101 ? -35.419 48.389 60.997 1.00 8.32 99 ASN A CA 1
ATOM 821 C C . ASN A 1 101 ? -34.453 47.980 59.878 1.00 7.42 99 ASN A C 1
ATOM 822 O O . ASN A 1 101 ? -33.345 47.501 60.166 1.00 7.21 99 ASN A O 1
ATOM 827 N N . ALA A 1 102 ? -34.869 48.170 58.628 1.00 8.00 100 ALA A N 1
ATOM 828 C CA . ALA A 1 102 ? -33.925 48.130 57.476 1.00 6.26 100 ALA A CA 1
ATOM 829 C C . ALA A 1 102 ? -32.946 49.309 57.727 1.00 8.31 100 ALA A C 1
ATOM 830 O O . ALA A 1 102 ? -33.340 50.431 57.964 1.00 7.57 100 ALA A O 1
ATOM 832 N N . ILE A 1 103 ? -31.665 49.019 57.503 1.00 6.67 101 ILE A N 1
ATOM 833 C CA . ILE A 1 103 ? -30.643 50.038 57.399 1.00 6.88 101 ILE A CA 1
ATOM 834 C C . ILE A 1 103 ? -30.294 50.229 55.957 1.00 5.47 101 ILE A C 1
ATOM 835 O O . ILE A 1 103 ? -29.888 49.291 55.257 1.00 8.33 101 ILE A O 1
ATOM 840 N N . VAL A 1 104 ? -30.599 51.440 55.509 1.00 6.55 102 VAL A N 1
ATOM 841 C CA . VAL A 1 104 ? -30.613 51.755 54.062 1.00 6.60 102 VAL A CA 1
ATOM 842 C C . VAL A 1 104 ? -29.187 51.946 53.527 1.00 6.86 102 VAL A C 1
ATOM 843 O O . VAL A 1 104 ? -28.243 52.287 54.263 1.00 8.22 102 VAL A O 1
ATOM 847 N N . TRP A 1 105 ? -29.074 51.723 52.194 1.00 6.64 103 TRP A N 1
ATOM 848 C CA . TRP A 1 105 ? -27.797 51.968 51.498 1.00 6.48 103 TRP A CA 1
ATOM 849 C C . TRP A 1 105 ? -27.190 53.347 51.774 1.00 7.29 103 TRP A C 1
ATOM 850 O O . TRP A 1 105 ? -25.955 53.450 51.886 1.00 9.61 103 TRP A O 1
ATOM 861 N N . LEU A 1 106 ? -28.058 54.352 51.972 1.00 7.97 104 LEU A N 1
ATOM 862 C CA . LEU A 1 106 ? -27.679 55.731 52.242 1.00 7.65 104 LEU A CA 1
ATOM 863 C C . LEU A 1 106 ? -27.178 55.985 53.664 1.00 8.37 104 LEU A C 1
ATOM 864 O O . LEU A 1 106 ? -26.616 57.047 53.928 1.00 9.44 104 LEU A O 1
ATOM 869 N N . ASP A 1 107 ? -27.342 55.044 54.558 1.00 6.65 105 ASP A N 1
ATOM 870 C CA . ASP A 1 107 ? -26.922 55.203 55.931 1.00 7.02 105 ASP A CA 1
ATOM 871 C C . ASP A 1 107 ? -25.393 55.253 55.984 1.00 8.17 105 ASP A C 1
ATOM 872 O O . ASP A 1 107 ? -24.732 54.436 55.285 1.00 8.12 105 ASP A O 1
ATOM 877 N N . THR A 1 108 ? -24.855 56.117 56.858 1.00 9.78 106 THR A N 1
ATOM 878 C CA . THR A 1 108 ? -23.416 56.228 57.034 1.00 9.35 106 THR A CA 1
ATOM 879 C C . THR A 1 108 ? -22.963 56.146 58.455 1.00 9.50 106 THR A C 1
ATOM 880 O O . THR A 1 108 ? -21.813 56.559 58.767 1.00 10.80 106 THR A O 1
ATOM 884 N N . ARG A 1 109 ? -23.756 55.538 59.339 1.00 8.67 107 ARG A N 1
ATOM 885 C CA . ARG A 1 109 ? -23.350 55.397 60.738 1.00 9.58 107 ARG A CA 1
ATOM 886 C C . ARG A 1 109 ? -22.112 54.598 60.923 1.00 8.44 107 ARG A C 1
ATOM 887 O O . ARG A 1 109 ? -21.453 54.669 62.002 1.00 11.36 107 ARG A O 1
ATOM 895 N N . VAL A 1 110 ? -21.746 53.755 59.917 1.00 9.92 108 VAL A N 1
ATOM 896 C CA . VAL A 1 110 ? -20.580 52.840 60.056 1.00 8.63 108 VAL A CA 1
ATOM 897 C C . VAL A 1 110 ? -19.267 53.496 59.638 1.00 8.52 108 VAL A C 1
ATOM 898 O O . VAL A 1 110 ? -18.229 52.814 59.499 1.00 11.59 108 VAL A O 1
ATOM 902 N N . GLU A 1 111 ? -19.305 54.830 59.446 1.00 11.59 109 GLU A N 1
ATOM 903 C CA . GLU A 1 111 ? -18.094 55.580 59.001 1.00 11.85 109 GLU A CA 1
ATOM 904 C C . GLU A 1 111 ? -16.859 55.171 59.864 1.00 12.73 109 GLU A C 1
ATOM 905 O O . GLU A 1 111 ? -15.815 54.844 59.364 1.00 11.04 109 GLU A O 1
ATOM 911 N N . GLU A 1 112 ? -16.985 55.211 61.181 1.00 13.68 110 GLU A N 1
ATOM 912 C CA . GLU A 1 112 ? -15.864 54.919 62.109 1.00 14.50 110 GLU A CA 1
ATOM 913 C C . GLU A 1 112 ? -15.374 53.471 62.003 1.00 13.64 110 GLU A C 1
ATOM 914 O O . GLU A 1 112 ? -14.172 53.174 61.947 1.00 14.21 110 GLU A O 1
ATOM 920 N N . LEU A 1 113 ? -16.299 52.533 61.834 1.00 13.61 111 LEU A N 1
ATOM 921 C CA . LEU A 1 113 ? -15.903 51.128 61.585 1.00 12.31 111 LEU A CA 1
ATOM 922 C C . LEU A 1 113 ? -15.160 50.945 60.301 1.00 10.32 111 LEU A C 1
ATOM 923 O O . LEU A 1 113 ? -14.257 50.131 60.235 1.00 11.46 111 LEU A O 1
ATOM 928 N N . VAL A 1 114 ? -15.628 51.577 59.216 1.00 10.09 112 VAL A N 1
ATOM 929 C CA . VAL A 1 114 ? -14.932 51.465 57.939 1.00 10.74 112 VAL A CA 1
ATOM 930 C C . VAL A 1 114 ? -13.515 51.970 58.068 1.00 10.29 112 VAL A C 1
ATOM 931 O O . VAL A 1 114 ? -12.581 51.384 57.543 1.00 11.02 112 VAL A O 1
ATOM 935 N N . THR A 1 115 ? -13.333 53.076 58.784 1.00 13.16 113 THR A N 1
ATOM 936 C CA . THR A 1 115 ? -11.981 53.642 58.966 1.00 12.76 113 THR A CA 1
ATOM 937 C C . THR A 1 115 ? -11.096 52.614 59.724 1.00 13.84 113 THR A C 1
ATOM 938 O O . THR A 1 115 ? -9.917 52.348 59.332 1.00 14.21 113 THR A O 1
ATOM 942 N N . GLU A 1 116 ? -11.638 52.068 60.816 1.00 13.99 114 GLU A N 1
ATOM 943 C CA A GLU A 1 116 ? -10.937 51.096 61.609 0.50 13.73 114 GLU A CA 1
ATOM 944 C CA B GLU A 1 116 ? -10.938 51.037 61.607 0.50 13.43 114 GLU A CA 1
ATOM 945 C C . GLU A 1 116 ? -10.563 49.873 60.762 1.00 13.32 114 GLU A C 1
ATOM 946 O O . GLU A 1 116 ? -9.405 49.421 60.745 1.00 14.27 114 GLU A O 1
ATOM 957 N N . PHE A 1 117 ? -11.535 49.334 59.995 1.00 12.40 115 PHE A N 1
ATOM 958 C CA . PHE A 1 117 ? -11.227 48.117 59.224 1.00 12.39 115 PHE A CA 1
ATOM 959 C C . PHE A 1 117 ? -10.283 48.345 58.024 1.00 11.95 115 PHE A C 1
ATOM 960 O O . PHE A 1 117 ? -9.557 47.469 57.624 1.00 13.64 115 PHE A O 1
ATOM 968 N N . SER A 1 118 ? -10.327 49.522 57.489 1.00 12.96 116 SER A N 1
ATOM 969 C CA . SER A 1 118 ? -9.492 49.894 56.332 1.00 12.20 116 SER A CA 1
ATOM 970 C C . SER A 1 118 ? -8.069 50.019 56.768 1.00 13.23 116 SER A C 1
ATOM 971 O O . SER A 1 118 ? -7.156 49.932 55.940 1.00 13.83 116 SER A O 1
ATOM 974 N N . ALA A 1 119 ? -7.889 50.269 58.051 1.00 13.20 117 ALA A N 1
ATOM 975 C CA . ALA A 1 119 ? -6.540 50.365 58.632 1.00 14.93 117 ALA A CA 1
ATOM 976 C C . ALA A 1 119 ? -6.009 48.938 58.905 1.00 15.66 117 ALA A C 1
ATOM 977 O O . ALA A 1 119 ? -4.871 48.653 58.763 1.00 16.98 117 ALA A O 1
ATOM 979 N N . LYS A 1 120 ? -6.858 48.017 59.371 1.00 16.10 118 LYS A N 1
ATOM 980 C CA . LYS A 1 120 ? -6.482 46.687 59.837 1.00 18.07 118 LYS A CA 1
ATOM 981 C C . LYS A 1 120 ? -6.265 45.663 58.696 1.00 17.21 118 LYS A C 1
ATOM 982 O O . LYS A 1 120 ? -5.582 44.731 58.911 1.00 19.70 118 LYS A O 1
ATOM 988 N N . TYR A 1 121 ? -6.920 45.827 57.563 1.00 16.99 119 TYR A N 1
ATOM 989 C CA . TYR A 1 121 ? -6.940 44.871 56.512 1.00 16.63 119 TYR A CA 1
ATOM 990 C C . TYR A 1 121 ? -6.331 45.467 55.274 1.00 17.75 119 TYR A C 1
ATOM 991 O O . TYR A 1 121 ? -6.330 46.661 55.077 1.00 15.73 119 TYR A O 1
ATOM 1000 N N . ASN A 1 122 ? -5.918 44.583 54.402 1.00 19.19 120 ASN A N 1
ATOM 1001 C CA . ASN A 1 122 ? -5.322 44.970 53.130 1.00 20.86 120 ASN A CA 1
ATOM 1002 C C . ASN A 1 122 ? -6.392 45.174 52.087 1.00 18.35 120 ASN A C 1
ATOM 1003 O O . ASN A 1 122 ? -7.020 44.230 51.634 1.00 19.20 120 ASN A O 1
ATOM 1008 N N . ASN A 1 123 ? -6.640 46.429 51.807 1.00 16.71 121 ASN A N 1
ATOM 1009 C CA . ASN A 1 123 ? -7.762 46.879 50.992 1.00 16.30 121 ASN A CA 1
ATOM 1010 C C . ASN A 1 123 ? -7.785 46.318 49.575 1.00 15.71 121 ASN A C 1
ATOM 1011 O O . ASN A 1 123 ? -8.850 45.931 49.063 1.00 13.72 121 ASN A O 1
ATOM 1016 N N . ASN A 1 124 ? -6.606 46.157 48.976 1.00 13.40 122 ASN A N 1
ATOM 1017 C CA . ASN A 1 124 ? -6.568 45.518 47.645 1.00 14.24 122 ASN A CA 1
ATOM 1018 C C . ASN A 1 124 ? -7.073 44.076 47.674 1.00 13.05 122 ASN A C 1
ATOM 1019 O O . ASN A 1 124 ? -7.691 43.620 46.712 1.00 14.83 122 ASN A O 1
ATOM 1024 N N . ASP A 1 125 ? -6.780 43.368 48.762 1.00 12.44 123 ASP A N 1
ATOM 1025 C CA . ASP A 1 125 ? -7.321 42.022 48.943 1.00 13.12 123 ASP A CA 1
ATOM 1026 C C . ASP A 1 125 ? -8.828 41.982 49.017 1.00 12.70 123 ASP A C 1
ATOM 1027 O O . ASP A 1 125 ? -9.445 41.096 48.447 1.00 12.66 123 ASP A O 1
ATOM 1032 N N . ILE A 1 126 ? -9.423 42.978 49.677 1.00 11.62 124 ILE A N 1
ATOM 1033 C CA . ILE A 1 126 ? -10.900 43.076 49.746 1.00 11.91 124 ILE A CA 1
ATOM 1034 C C . ILE A 1 126 ? -11.500 43.363 48.368 1.00 10.16 124 ILE A C 1
ATOM 1035 O O . ILE A 1 126 ? -12.438 42.721 47.948 1.00 10.33 124 ILE A O 1
ATOM 1040 N N . GLN A 1 127 ? -10.885 44.261 47.616 1.00 10.50 125 GLN A N 1
ATOM 1041 C CA . GLN A 1 127 ? -11.303 44.547 46.283 1.00 11.19 125 GLN A CA 1
ATOM 1042 C C . GLN A 1 127 ? -11.168 43.310 45.386 1.00 10.63 125 GLN A C 1
ATOM 1043 O O . GLN A 1 127 ? -12.078 43.056 44.598 1.00 9.76 125 GLN A O 1
ATOM 1049 N N . LYS A 1 128 ? -10.024 42.623 45.484 1.00 10.69 126 LYS A N 1
ATOM 1050 C CA . LYS A 1 128 ? -9.858 41.446 44.625 1.00 12.50 126 LYS A CA 1
ATOM 1051 C C . LYS A 1 128 ? -10.978 40.404 44.876 1.00 11.26 126 LYS A C 1
ATOM 1052 O O . LYS A 1 128 ? -11.604 39.883 43.944 1.00 11.84 126 LYS A O 1
ATOM 1058 N N . LYS A 1 129 ? -11.297 40.204 46.160 1.00 10.93 127 LYS A N 1
ATOM 1059 C CA . LYS A 1 129 ? -12.290 39.205 46.576 1.00 9.77 127 LYS A CA 1
ATOM 1060 C C . LYS A 1 129 ? -13.719 39.551 46.156 1.00 8.49 127 LYS A C 1
ATOM 1061 O O . LYS A 1 129 ? -14.407 38.689 45.628 1.00 10.66 127 LYS A O 1
ATOM 1067 N N . THR A 1 130 ? -14.128 40.797 46.418 1.00 8.89 128 THR A N 1
ATOM 1068 C CA . THR A 1 130 ? -15.521 41.184 46.361 1.00 8.92 128 THR A CA 1
ATOM 1069 C C . THR A 1 130 ? -15.932 42.189 45.274 1.00 8.06 128 THR A C 1
ATOM 1070 O O . THR A 1 130 ? -17.117 42.446 44.982 1.00 9.70 128 THR A O 1
ATOM 1074 N N . GLY A 1 131 ? -14.947 42.831 44.674 1.00 10.49 129 GLY A N 1
ATOM 1075 C CA . GLY A 1 131 ? -15.203 43.875 43.674 1.00 10.22 129 GLY A CA 1
ATOM 1076 C C . GLY A 1 131 ? -15.207 45.333 44.202 1.00 10.21 129 GLY A C 1
ATOM 1077 O O . GLY A 1 131 ? -15.265 46.285 43.412 1.00 9.02 129 GLY A O 1
ATOM 1078 N N . THR A 1 132 ? -15.051 45.485 45.540 1.00 8.59 130 THR A N 1
ATOM 1079 C CA . THR A 1 132 ? -15.077 46.792 46.142 1.00 9.27 130 THR A CA 1
ATOM 1080 C C . THR A 1 132 ? -14.094 46.852 47.294 1.00 9.08 130 THR A C 1
ATOM 1081 O O . THR A 1 132 ? -13.838 45.819 47.961 1.00 10.45 130 THR A O 1
ATOM 1085 N N . TYR A 1 133 ? -13.613 48.071 47.580 1.00 8.10 131 TYR A N 1
ATOM 1086 C CA . TYR A 1 133 ? -13.015 48.399 48.897 1.00 10.21 131 TYR A CA 1
ATOM 1087 C C . TYR A 1 133 ? -14.113 48.468 49.966 1.00 9.91 131 TYR A C 1
ATOM 1088 O O . TYR A 1 133 ? -15.310 48.579 49.677 1.00 9.42 131 TYR A O 1
ATOM 1097 N N . PHE A 1 134 ? -13.719 48.354 51.231 1.00 9.99 132 PHE A N 1
ATOM 1098 C CA . PHE A 1 134 ? -14.604 48.703 52.318 1.00 9.29 132 PHE A CA 1
ATOM 1099 C C . PHE A 1 134 ? -15.211 50.052 52.084 1.00 8.80 132 PHE A C 1
ATOM 1100 O O . PHE A 1 134 ? -14.531 50.991 51.716 1.00 10.83 132 PHE A O 1
ATOM 1108 N N . ASN A 1 135 ? -16.512 50.191 52.405 1.00 8.94 133 ASN A N 1
ATOM 1109 C CA . ASN A 1 135 ? -17.226 51.456 52.294 1.00 9.46 133 ASN A CA 1
ATOM 1110 C C . ASN A 1 135 ? -18.441 51.422 53.241 1.00 8.01 133 ASN A C 1
ATOM 1111 O O . ASN A 1 135 ? -18.774 50.374 53.790 1.00 8.85 133 ASN A O 1
ATOM 1116 N N . THR A 1 136 ? -19.105 52.572 53.374 1.00 9.40 134 THR A N 1
ATOM 1117 C CA . THR A 1 136 ? -20.319 52.738 54.259 1.00 9.40 134 THR A CA 1
ATOM 1118 C C . THR A 1 136 ? -21.641 52.265 53.552 1.00 9.17 134 THR A C 1
ATOM 1119 O O . THR A 1 136 ? -22.761 52.339 54.136 1.00 11.86 134 THR A O 1
ATOM 1123 N N . TYR A 1 137 ? -21.491 51.859 52.278 1.00 9.42 135 TYR A N 1
ATOM 1124 C CA . TYR A 1 137 ? -22.559 51.735 51.305 1.00 9.62 135 TYR A CA 1
ATOM 1125 C C . TYR A 1 137 ? -23.102 50.306 51.240 1.00 7.95 135 TYR A C 1
ATOM 1126 O O . TYR A 1 137 ? -24.333 50.084 51.370 1.00 8.23 135 TYR A O 1
ATOM 1135 N N . PHE A 1 138 ? -22.215 49.335 51.091 1.00 7.37 136 PHE A N 1
ATOM 1136 C CA . PHE A 1 138 ? -22.591 47.922 51.000 1.00 8.61 136 PHE A CA 1
ATOM 1137 C C . PHE A 1 138 ? -23.119 47.371 52.335 1.00 7.13 136 PHE A C 1
ATOM 1138 O O . PHE A 1 138 ? -23.070 48.084 53.380 1.00 8.73 136 PHE A O 1
ATOM 1146 N N . SER A 1 139 ? -23.681 46.156 52.305 1.00 7.73 137 SER A N 1
ATOM 1147 C CA . SER A 1 139 ? -24.477 45.705 53.455 1.00 6.39 137 SER A CA 1
ATOM 1148 C C . SER A 1 139 ? -23.582 45.410 54.691 1.00 5.86 137 SER A C 1
ATOM 1149 O O . SER A 1 139 ? -24.036 45.479 55.830 1.00 8.79 137 SER A O 1
ATOM 1152 N N . ALA A 1 140 ? -22.351 44.936 54.442 1.00 7.38 138 ALA A N 1
ATOM 1153 C CA . ALA A 1 140 ? -21.637 44.190 55.479 1.00 7.16 138 ALA A CA 1
ATOM 1154 C C . ALA A 1 140 ? -21.340 44.995 56.751 1.00 7.00 138 ALA A C 1
ATOM 1155 O O . ALA A 1 140 ? -21.522 44.449 57.856 1.00 7.96 138 ALA A O 1
ATOM 1157 N N . PHE A 1 141 ? -20.928 46.270 56.627 1.00 8.23 139 PHE A N 1
ATOM 1158 C CA . PHE A 1 141 ? -20.674 47.058 57.826 1.00 8.09 139 PHE A CA 1
ATOM 1159 C C . PHE A 1 141 ? -21.915 47.332 58.631 1.00 8.35 139 PHE A C 1
ATOM 1160 O O . PHE A 1 141 ? -21.873 47.439 59.848 1.00 8.54 139 PHE A O 1
ATOM 1168 N N . LYS A 1 142 ? -23.011 47.385 57.960 1.00 7.43 140 LYS A N 1
ATOM 1169 C CA A LYS A 1 142 ? -24.311 47.625 58.637 0.50 8.17 140 LYS A CA 1
ATOM 1170 C CA B LYS A 1 142 ? -24.330 47.608 58.606 0.50 7.86 140 LYS A CA 1
ATOM 1171 C C . LYS A 1 142 ? -24.706 46.368 59.453 1.00 8.05 140 LYS A C 1
ATOM 1172 O O . LYS A 1 142 ? -25.185 46.469 60.591 1.00 8.85 140 LYS A O 1
ATOM 1183 N N . ILE A 1 143 ? -24.483 45.189 58.892 1.00 8.12 141 ILE A N 1
ATOM 1184 C CA . ILE A 1 143 ? -24.655 43.922 59.570 1.00 7.46 141 ILE A CA 1
ATOM 1185 C C . ILE A 1 143 ? -23.707 43.896 60.784 1.00 7.47 141 ILE A C 1
ATOM 1186 O O . ILE A 1 143 ? -24.154 43.589 61.903 1.00 8.98 141 ILE A O 1
ATOM 1191 N N . LEU A 1 144 ? -22.429 44.233 60.590 1.00 8.06 142 LEU A N 1
ATOM 1192 C CA . LEU A 1 144 ? -21.451 44.245 61.702 1.00 8.47 142 LEU A CA 1
ATOM 1193 C C . LEU A 1 144 ? -21.874 45.220 62.822 1.00 8.43 142 LEU A C 1
ATOM 1194 O O . LEU A 1 144 ? -21.797 44.907 64.016 1.00 9.38 142 LEU A O 1
ATOM 1199 N N . TRP A 1 145 ? -22.371 46.402 62.437 1.00 8.98 143 TRP A N 1
ATOM 1200 C CA . TRP A 1 145 ? -22.862 47.405 63.442 1.00 9.06 143 TRP A CA 1
ATOM 1201 C C . TRP A 1 145 ? -24.012 46.785 64.281 1.00 9.64 143 TRP A C 1
ATOM 1202 O O . TRP A 1 145 ? -24.040 46.939 65.530 1.00 8.84 143 TRP A O 1
ATOM 1213 N N . LEU A 1 146 ? -24.967 46.145 63.602 1.00 10.29 144 LEU A N 1
ATOM 1214 C CA . LEU A 1 146 ? -26.110 45.434 64.293 1.00 10.82 144 LEU A CA 1
ATOM 1215 C C . LEU A 1 146 ? -25.565 44.367 65.266 1.00 10.12 144 LEU A C 1
ATOM 1216 O O . LEU A 1 146 ? -25.978 44.297 66.450 1.00 11.84 144 LEU A O 1
ATOM 1221 N N . ILE A 1 147 ? -24.656 43.516 64.790 1.00 10.51 145 ILE A N 1
ATOM 1222 C CA . ILE A 1 147 ? -24.003 42.523 65.621 1.00 10.96 145 ILE A CA 1
ATOM 1223 C C . ILE A 1 147 ? -23.316 43.188 66.872 1.00 10.23 145 ILE A C 1
ATOM 1224 O O . ILE A 1 147 ? -23.448 42.717 68.035 1.00 11.81 145 ILE A O 1
ATOM 1229 N N . GLN A 1 148 ? -22.623 44.281 66.662 1.00 11.45 146 GLN A N 1
ATOM 1230 C CA . GLN A 1 148 ? -21.885 44.883 67.755 1.00 12.05 146 GLN A CA 1
ATOM 1231 C C . GLN A 1 148 ? -22.760 45.634 68.741 1.00 12.20 146 GLN A C 1
ATOM 1232 O O . GLN A 1 148 ? -22.330 45.780 69.952 1.00 15.10 146 GLN A O 1
ATOM 1238 N N . ASN A 1 149 ? -23.937 46.076 68.281 1.00 12.77 147 ASN A N 1
ATOM 1239 C CA . ASN A 1 149 ? -24.826 46.931 69.088 1.00 13.30 147 ASN A CA 1
ATOM 1240 C C . ASN A 1 149 ? -26.136 46.299 69.581 1.00 13.01 147 ASN A C 1
ATOM 1241 O O . ASN A 1 149 ? -26.807 46.908 70.436 1.00 15.26 147 ASN A O 1
ATOM 1246 N N . ASN A 1 150 ? -26.445 45.102 69.082 1.00 11.78 148 ASN A N 1
ATOM 1247 C CA A ASN A 1 150 ? -27.707 44.422 69.400 0.50 11.11 148 ASN A CA 1
ATOM 1248 C CA B ASN A 1 150 ? -27.733 44.413 69.390 0.50 11.79 148 ASN A CA 1
ATOM 1249 C C . ASN A 1 150 ? -27.396 42.979 69.755 1.00 11.34 148 ASN A C 1
ATOM 1250 O O . ASN A 1 150 ? -27.176 42.169 68.904 1.00 11.39 148 ASN A O 1
ATOM 1259 N N . PRO A 1 151 ? -27.267 42.669 71.069 1.00 12.38 149 PRO A N 1
ATOM 1260 C CA . PRO A 1 151 ? -26.925 41.341 71.440 1.00 11.77 149 PRO A CA 1
ATOM 1261 C C . PRO A 1 151 ? -27.921 40.249 70.957 1.00 11.06 149 PRO A C 1
ATOM 1262 O O . PRO A 1 151 ? -27.506 39.116 70.699 1.00 11.59 149 PRO A O 1
ATOM 1266 N N . GLU A 1 152 ? -29.204 40.574 70.826 1.00 11.37 150 GLU A N 1
ATOM 1267 C CA . GLU A 1 152 ? -30.132 39.602 70.252 1.00 12.66 150 GLU A CA 1
ATOM 1268 C C . GLU A 1 152 ? -29.788 39.194 68.792 1.00 11.93 150 GLU A C 1
ATOM 1269 O O . GLU A 1 152 ? -29.901 38.046 68.455 1.00 11.79 150 GLU A O 1
ATOM 1275 N N . ILE A 1 153 ? -29.385 40.174 67.973 1.00 10.60 151 ILE A N 1
ATOM 1276 C CA . ILE A 1 153 ? -28.982 39.892 66.603 1.00 10.86 151 ILE A CA 1
ATOM 1277 C C . ILE A 1 153 ? -27.722 39.054 66.615 1.00 11.47 151 ILE A C 1
ATOM 1278 O O . ILE A 1 153 ? -27.678 38.048 65.932 1.00 10.16 151 ILE A O 1
ATOM 1283 N N . LYS A 1 154 ? -26.730 39.442 67.408 1.00 10.61 152 LYS A N 1
ATOM 1284 C CA . LYS A 1 154 ? -25.539 38.634 67.511 1.00 12.80 152 LYS A CA 1
ATOM 1285 C C . LYS A 1 154 ? -25.841 37.158 67.862 1.00 12.00 152 LYS A C 1
ATOM 1286 O O . LYS A 1 154 ? -25.361 36.208 67.248 1.00 12.46 152 LYS A O 1
ATOM 1292 N N A GLN A 1 155 ? -26.671 36.987 68.869 0.50 11.32 153 GLN A N 1
ATOM 1293 N N B GLN A 1 155 ? -26.665 36.969 68.885 0.50 12.02 153 GLN A N 1
ATOM 1294 C CA A GLN A 1 155 ? -26.979 35.664 69.385 0.50 12.86 153 GLN A CA 1
ATOM 1295 C CA B GLN A 1 155 ? -27.043 35.621 69.340 0.50 13.23 153 GLN A CA 1
ATOM 1296 C C A GLN A 1 155 ? -27.827 34.826 68.381 0.50 12.09 153 GLN A C 1
ATOM 1297 C C B GLN A 1 155 ? -27.759 34.830 68.268 0.50 12.17 153 GLN A C 1
ATOM 1298 O O A GLN A 1 155 ? -27.671 33.591 68.286 0.50 13.40 153 GLN A O 1
ATOM 1299 O O B GLN A 1 155 ? -27.481 33.632 68.043 0.50 12.94 153 GLN A O 1
ATOM 1310 N N . LYS A 1 156 ? -28.741 35.469 67.649 1.00 11.58 154 LYS A N 1
ATOM 1311 C CA . LYS A 1 156 ? -29.580 34.792 66.648 1.00 11.01 154 LYS A CA 1
ATOM 1312 C C . LYS A 1 156 ? -28.806 34.459 65.361 1.00 10.62 154 LYS A C 1
ATOM 1313 O O . LYS A 1 156 ? -29.165 33.519 64.668 1.00 14.11 154 LYS A O 1
ATOM 1319 N N . ILE A 1 157 ? -27.839 35.271 64.991 1.00 11.63 155 ILE A N 1
ATOM 1320 C CA . ILE A 1 157 ? -26.900 34.853 63.924 1.00 11.74 155 ILE A CA 1
ATOM 1321 C C . ILE A 1 157 ? -26.108 33.621 64.344 1.00 12.95 155 ILE A C 1
ATOM 1322 O O . ILE A 1 157 ? -26.100 32.577 63.684 1.00 13.21 155 ILE A O 1
ATOM 1327 N N . ASP A 1 158 ? -25.481 33.738 65.515 1.00 14.72 156 ASP A N 1
ATOM 1328 C CA . ASP A 1 158 ? -24.578 32.653 66.020 1.00 15.56 156 ASP A CA 1
ATOM 1329 C C . ASP A 1 158 ? -25.387 31.328 66.081 1.00 14.55 156 ASP A C 1
ATOM 1330 O O . ASP A 1 158 ? -24.894 30.274 65.663 1.00 16.17 156 ASP A O 1
ATOM 1335 N N . ASP A 1 159 ? -26.638 31.354 66.593 1.00 13.04 157 ASP A N 1
ATOM 1336 C CA . ASP A 1 159 ? -27.451 30.145 66.764 1.00 14.60 157 ASP A CA 1
ATOM 1337 C C . ASP A 1 159 ? -28.262 29.712 65.517 1.00 12.88 157 ASP A C 1
ATOM 1338 O O . ASP A 1 159 ? -28.976 28.711 65.495 1.00 14.87 157 ASP A O 1
ATOM 1343 N N . GLY A 1 160 ? -28.173 30.516 64.452 1.00 12.38 158 GLY A N 1
ATOM 1344 C CA . GLY A 1 160 ? -28.762 30.138 63.205 1.00 11.94 158 GLY A CA 1
ATOM 1345 C C . GLY A 1 160 ? -30.232 30.308 63.133 1.00 10.34 158 GLY A C 1
ATOM 1346 O O . GLY A 1 160 ? -30.879 29.767 62.169 1.00 11.88 158 GLY A O 1
ATOM 1347 N N . THR A 1 161 ? -30.773 31.156 64.017 1.00 8.77 159 THR A N 1
ATOM 1348 C CA . THR A 1 161 ? -32.224 31.384 63.972 1.00 9.34 159 THR A CA 1
ATOM 1349 C C . THR A 1 161 ? -32.699 32.668 63.264 1.00 8.23 159 THR A C 1
ATOM 1350 O O . THR A 1 161 ? -33.901 32.949 63.106 1.00 12.42 159 THR A O 1
ATOM 1354 N N . ALA A 1 162 ? -31.745 33.484 62.891 1.00 10.27 160 ALA A N 1
ATOM 1355 C CA . ALA A 1 162 ? -31.993 34.712 62.131 1.00 9.07 160 ALA A CA 1
ATOM 1356 C C . ALA A 1 162 ? -31.762 34.435 60.601 1.00 9.72 160 ALA A C 1
ATOM 1357 O O . ALA A 1 162 ? -31.071 33.447 60.226 1.00 10.74 160 ALA A O 1
ATOM 1359 N N . VAL A 1 163 ? -32.290 35.338 59.781 1.00 8.37 161 VAL A N 1
ATOM 1360 C CA . VAL A 1 163 ? -32.007 35.440 58.325 1.00 8.25 161 VAL A CA 1
ATOM 1361 C C . VAL A 1 163 ? -31.486 36.865 58.129 1.00 8.15 161 VAL A C 1
ATOM 1362 O O . VAL A 1 163 ? -31.983 37.811 58.660 1.00 9.20 161 VAL A O 1
ATOM 1366 N N . ILE A 1 164 ? -30.382 36.991 57.371 1.00 8.11 162 ILE A N 1
ATOM 1367 C CA . ILE A 1 164 ? -29.845 38.299 56.972 1.00 8.15 162 ILE A CA 1
ATOM 1368 C C . ILE A 1 164 ? -30.163 38.459 55.464 1.00 8.60 162 ILE A C 1
ATOM 1369 O O . ILE A 1 164 ? -29.786 37.600 54.639 1.00 9.80 162 ILE A O 1
ATOM 1374 N N . GLY A 1 165 ? -30.920 39.498 55.121 1.00 7.79 163 GLY A N 1
ATOM 1375 C CA . GLY A 1 165 ? -31.383 39.689 53.799 1.00 8.82 163 GLY A CA 1
ATOM 1376 C C . GLY A 1 165 ? -31.411 41.117 53.296 1.00 8.57 163 GLY A C 1
ATOM 1377 O O . GLY A 1 165 ? -31.724 42.031 54.016 1.00 8.01 163 GLY A O 1
ATOM 1378 N N . ASN A 1 166 ? -31.165 41.245 51.972 1.00 8.21 164 ASN A N 1
ATOM 1379 C CA . ASN A 1 166 ? -31.432 42.442 51.248 1.00 6.47 164 ASN A CA 1
ATOM 1380 C C . ASN A 1 166 ? -32.968 42.491 50.993 1.00 6.49 164 ASN A C 1
ATOM 1381 O O . ASN A 1 166 ? -33.730 41.582 51.316 1.00 6.44 164 ASN A O 1
ATOM 1386 N N . ILE A 1 167 ? -33.420 43.566 50.415 1.00 6.68 165 ILE A N 1
ATOM 1387 C CA . ILE A 1 167 ? -34.870 43.752 50.255 1.00 6.57 165 ILE A CA 1
ATOM 1388 C C . ILE A 1 167 ? -35.471 42.669 49.397 1.00 7.07 165 ILE A C 1
ATOM 1389 O O . ILE A 1 167 ? -36.607 42.222 49.633 1.00 6.61 165 ILE A O 1
ATOM 1394 N N . ASN A 1 168 ? -34.784 42.268 48.311 1.00 7.99 166 ASN A N 1
ATOM 1395 C CA . ASN A 1 168 ? -35.347 41.134 47.511 1.00 7.81 166 ASN A CA 1
ATOM 1396 C C . ASN A 1 168 ? -35.599 39.910 48.350 1.00 7.52 166 ASN A C 1
ATOM 1397 O O . ASN A 1 168 ? -36.672 39.269 48.239 1.00 8.31 166 ASN A O 1
ATOM 1402 N N . THR A 1 169 ? -34.624 39.540 49.191 1.00 5.84 167 THR A N 1
ATOM 1403 C CA . THR A 1 169 ? -34.781 38.386 50.029 1.00 7.33 167 THR A CA 1
ATOM 1404 C C . THR A 1 169 ? -36.038 38.554 50.959 1.00 6.56 167 THR A C 1
ATOM 1405 O O . THR A 1 169 ? -36.810 37.598 51.230 1.00 6.83 167 THR A O 1
ATOM 1409 N N . TRP A 1 170 ? -36.205 39.768 51.513 1.00 7.66 168 TRP A N 1
ATOM 1410 C CA . TRP A 1 170 ? -37.268 40.077 52.418 1.00 7.42 168 TRP A CA 1
ATOM 1411 C C . TRP A 1 170 ? -38.631 39.935 51.766 1.00 7.60 168 TRP A C 1
ATOM 1412 O O . TRP A 1 170 ? -39.520 39.224 52.272 1.00 8.83 168 TRP A O 1
ATOM 1423 N N . LEU A 1 171 ? -38.724 40.456 50.554 1.00 8.87 169 LEU A N 1
ATOM 1424 C CA . LEU A 1 171 ? -39.968 40.338 49.813 1.00 8.80 169 LEU A CA 1
ATOM 1425 C C . LEU A 1 171 ? -40.292 38.891 49.485 1.00 7.98 169 LEU A C 1
ATOM 1426 O O . LEU A 1 171 ? -41.407 38.447 49.635 1.00 8.60 169 LEU A O 1
ATOM 1431 N N . ILE A 1 172 ? -39.312 38.152 49.047 1.00 7.21 170 ILE A N 1
ATOM 1432 C CA . ILE A 1 172 ? -39.578 36.785 48.599 1.00 7.55 170 ILE A CA 1
ATOM 1433 C C . ILE A 1 172 ? -39.931 35.944 49.797 1.00 8.95 170 ILE A C 1
ATOM 1434 O O . ILE A 1 172 ? -40.878 35.142 49.702 1.00 9.38 170 ILE A O 1
ATOM 1439 N N . PHE A 1 173 ? -39.213 36.138 50.912 1.00 9.19 171 PHE A N 1
ATOM 1440 C CA . PHE A 1 173 ? -39.487 35.438 52.188 1.00 9.08 171 PHE A CA 1
ATOM 1441 C C . PHE A 1 173 ? -40.926 35.616 52.578 1.00 9.82 171 PHE A C 1
ATOM 1442 O O . PHE A 1 173 ? -41.639 34.594 52.870 1.00 11.13 171 PHE A O 1
ATOM 1450 N N . ASN A 1 174 ? -41.387 36.856 52.582 1.00 9.19 172 ASN A N 1
ATOM 1451 C CA . ASN A 1 174 ? -42.784 37.103 52.990 1.00 9.65 172 ASN A CA 1
ATOM 1452 C C . ASN A 1 174 ? -43.807 36.572 52.013 1.00 10.49 172 ASN A C 1
ATOM 1453 O O . ASN A 1 174 ? -44.829 35.986 52.453 1.00 12.28 172 ASN A O 1
ATOM 1458 N N . LEU A 1 175 ? -43.587 36.797 50.709 1.00 10.63 173 LEU A N 1
ATOM 1459 C CA . LEU A 1 175 ? -44.566 36.353 49.689 1.00 8.91 173 LEU A CA 1
ATOM 1460 C C . LEU A 1 175 ? -44.709 34.834 49.637 1.00 9.45 173 LEU A C 1
ATOM 1461 O O . LEU A 1 175 ? -45.800 34.318 49.467 1.00 11.34 173 LEU A O 1
ATOM 1466 N N . THR A 1 176 ? -43.586 34.131 49.796 1.00 8.84 174 THR A N 1
ATOM 1467 C CA . THR A 1 176 ? -43.563 32.674 49.735 1.00 10.09 174 THR A CA 1
ATOM 1468 C C . THR A 1 176 ? -43.794 31.915 51.101 1.00 11.06 174 THR A C 1
ATOM 1469 O O . THR A 1 176 ? -43.846 30.670 51.176 1.00 11.98 174 THR A O 1
ATOM 1473 N N . LYS A 1 177 ? -43.925 32.682 52.155 1.00 11.68 175 LYS A N 1
ATOM 1474 C CA . LYS A 1 177 ? -43.972 32.220 53.495 1.00 13.24 175 LYS A CA 1
ATOM 1475 C C . LYS A 1 177 ? -42.761 31.381 53.859 1.00 12.64 175 LYS A C 1
ATOM 1476 O O . LYS A 1 177 ? -42.909 30.245 54.383 1.00 15.51 175 LYS A O 1
ATOM 1482 N N . GLY A 1 178 ? -41.539 31.895 53.566 1.00 12.70 176 GLY A N 1
ATOM 1483 C CA . GLY A 1 178 ? -40.384 31.260 54.049 1.00 10.52 176 GLY A CA 1
ATOM 1484 C C . GLY A 1 178 ? -39.177 30.983 53.155 1.00 11.52 176 GLY A C 1
ATOM 1485 O O . GLY A 1 178 ? -38.137 30.662 53.708 1.00 13.50 176 GLY A O 1
ATOM 1486 N N . ASN A 1 179 ? -39.310 31.130 51.823 1.00 10.91 177 ASN A N 1
ATOM 1487 C CA . ASN A 1 179 ? -38.154 30.901 50.948 1.00 11.18 177 ASN A CA 1
ATOM 1488 C C . ASN A 1 179 ? -37.115 31.945 51.264 1.00 11.28 177 ASN A C 1
ATOM 1489 O O . ASN A 1 179 ? -37.459 33.125 51.449 1.00 12.48 177 ASN A O 1
ATOM 1494 N N . CYS A 1 180 ? -35.864 31.464 51.374 1.00 11.55 178 CYS A N 1
ATOM 1495 C CA . CYS A 1 180 ? -34.671 32.321 51.572 1.00 11.13 178 CYS A CA 1
ATOM 1496 C C . CYS A 1 180 ? -33.683 32.346 50.370 1.00 9.91 178 CYS A C 1
ATOM 1497 O O . CYS A 1 180 ? -32.857 31.484 50.295 1.00 12.24 178 CYS A O 1
ATOM 1500 N N . TYR A 1 181 ? -33.890 33.309 49.482 1.00 9.65 179 TYR A N 1
ATOM 1501 C CA . TYR A 1 181 ? -33.188 33.387 48.239 1.00 10.73 179 TYR A CA 1
ATOM 1502 C C . TYR A 1 181 ? -32.638 34.791 48.068 1.00 8.84 179 TYR A C 1
ATOM 1503 O O . TYR A 1 181 ? -33.269 35.806 48.464 1.00 10.15 179 TYR A O 1
ATOM 1512 N N . THR A 1 182 ? -31.510 34.878 47.374 1.00 10.19 180 THR A N 1
ATOM 1513 C CA . THR A 1 182 ? -31.118 36.127 46.748 1.00 9.93 180 THR A CA 1
ATOM 1514 C C . THR A 1 182 ? -30.721 35.827 45.281 1.00 9.00 180 THR A C 1
ATOM 1515 O O . THR A 1 182 ? -30.806 34.647 44.811 1.00 11.06 180 THR A O 1
ATOM 1519 N N . ASP A 1 183 ? -30.354 36.848 44.520 1.00 9.47 181 ASP A N 1
ATOM 1520 C CA . ASP A 1 183 ? -29.847 36.669 43.187 1.00 9.88 181 ASP A CA 1
ATOM 1521 C C . ASP A 1 183 ? -28.407 37.177 43.188 1.00 9.46 181 ASP A C 1
ATOM 1522 O O . ASP A 1 183 ? -27.976 37.942 44.041 1.00 9.81 181 ASP A O 1
ATOM 1527 N N . VAL A 1 184 ? -27.678 36.764 42.158 1.00 9.25 182 VAL A N 1
ATOM 1528 C CA . VAL A 1 184 ? -26.283 37.169 42.005 1.00 10.42 182 VAL A CA 1
ATOM 1529 C C . VAL A 1 184 ? -25.983 38.663 42.080 1.00 9.80 182 VAL A C 1
ATOM 1530 O O . VAL A 1 184 ? -24.891 39.081 42.575 1.00 10.54 182 VAL A O 1
ATOM 1534 N N . THR A 1 185 ? -26.868 39.474 41.517 1.00 9.55 183 THR A N 1
ATOM 1535 C CA . THR A 1 185 ? -26.592 40.897 41.511 1.00 9.34 183 THR A CA 1
ATOM 1536 C C . THR A 1 185 ? -26.731 41.511 42.940 1.00 9.49 183 THR A C 1
ATOM 1537 O O . THR A 1 185 ? -25.888 42.318 43.344 1.00 9.19 183 THR A O 1
ATOM 1541 N N . ASN A 1 186 ? -27.759 41.073 43.676 1.00 8.85 184 ASN A N 1
ATOM 1542 C CA . ASN A 1 186 ? -27.925 41.622 45.007 1.00 8.12 184 ASN A CA 1
ATOM 1543 C C . ASN A 1 186 ? -26.811 41.097 45.958 1.00 8.44 184 ASN A C 1
ATOM 1544 O O . ASN A 1 186 ? -26.334 41.804 46.841 1.00 8.86 184 ASN A O 1
ATOM 1549 N N . ALA A 1 187 ? -26.408 39.843 45.762 1.00 9.33 185 ALA A N 1
ATOM 1550 C CA . ALA A 1 187 ? -25.362 39.211 46.603 1.00 8.27 185 ALA A CA 1
ATOM 1551 C C . ALA A 1 187 ? -24.048 39.972 46.436 1.00 8.83 185 ALA A C 1
ATOM 1552 O O . ALA A 1 187 ? -23.229 40.083 47.379 1.00 8.42 185 ALA A O 1
ATOM 1554 N N . SER A 1 188 ? -23.828 40.472 45.218 1.00 8.65 186 SER A N 1
ATOM 1555 C CA . SER A 1 188 ? -22.560 41.214 44.931 1.00 8.20 186 SER A CA 1
ATOM 1556 C C . SER A 1 188 ? -22.503 42.583 45.655 1.00 8.95 186 SER A C 1
ATOM 1557 O O . SER A 1 188 ? -21.442 43.233 45.613 1.00 8.45 186 SER A O 1
ATOM 1560 N N . ARG A 1 189 ? -23.653 43.036 46.219 1.00 7.48 187 ARG A N 1
ATOM 1561 C CA . ARG A 1 189 ? -23.757 44.318 46.920 1.00 7.33 187 ARG A CA 1
ATOM 1562 C C . ARG A 1 189 ? -23.622 44.253 48.455 1.00 7.85 187 ARG A C 1
ATOM 1563 O O . ARG A 1 189 ? -23.866 45.237 49.158 1.00 9.21 187 ARG A O 1
ATOM 1571 N N . THR A 1 190 ? -23.258 43.066 48.930 1.00 8.48 188 THR A N 1
ATOM 1572 C CA . THR A 1 190 ? -23.164 42.781 50.356 1.00 7.92 188 THR A CA 1
ATOM 1573 C C . THR A 1 190 ? -21.800 42.994 51.051 1.00 6.84 188 THR A C 1
ATOM 1574 O O . THR A 1 190 ? -21.710 43.075 52.245 1.00 8.79 188 THR A O 1
ATOM 1578 N N . LEU A 1 191 ? -20.741 42.897 50.251 1.00 8.01 189 LEU A N 1
ATOM 1579 C CA . LEU A 1 191 ? -19.352 42.792 50.651 1.00 9.37 189 LEU A CA 1
ATOM 1580 C C . LEU A 1 191 ? -19.034 41.399 51.230 1.00 9.13 189 LEU A C 1
ATOM 1581 O O . LEU A 1 191 ? -17.988 41.227 51.839 1.00 9.49 189 LEU A O 1
ATOM 1586 N N . LEU A 1 192 ? -19.893 40.394 50.968 1.00 7.59 190 LEU A N 1
ATOM 1587 C CA . LEU A 1 192 ? -19.705 39.036 51.508 1.00 9.63 190 LEU A CA 1
ATOM 1588 C C . LEU A 1 192 ? -19.552 37.974 50.403 1.00 8.61 190 LEU A C 1
ATOM 1589 O O . LEU A 1 192 ? -19.242 36.822 50.731 1.00 11.45 190 LEU A O 1
ATOM 1594 N N . MET A 1 193 ? -19.755 38.345 49.134 1.00 11.00 191 MET A N 1
ATOM 1595 C CA . MET A 1 193 ? -19.697 37.394 48.033 1.00 9.38 191 MET A CA 1
ATOM 1596 C C . MET A 1 193 ? -18.345 37.499 47.321 1.00 9.78 191 MET A C 1
ATOM 1597 O O . MET A 1 193 ? -17.841 38.566 47.112 1.00 10.46 191 MET A O 1
ATOM 1602 N N . ASP A 1 194 ? -17.803 36.343 46.942 1.00 10.06 192 ASP A N 1
ATOM 1603 C CA . ASP A 1 194 ? -16.666 36.246 46.034 1.00 9.38 192 ASP A CA 1
ATOM 1604 C C . ASP A 1 194 ? -17.144 36.618 44.616 1.00 8.16 192 ASP A C 1
ATOM 1605 O O . ASP A 1 194 ? -17.918 35.915 44.053 1.00 11.87 192 ASP A O 1
ATOM 1610 N N . ILE A 1 195 ? -16.672 37.730 44.056 1.00 9.25 193 ILE A N 1
ATOM 1611 C CA . ILE A 1 195 ? -17.102 38.268 42.779 1.00 10.57 193 ILE A CA 1
ATOM 1612 C C . ILE A 1 195 ? -16.790 37.352 41.568 1.00 10.99 193 ILE A C 1
ATOM 1613 O O . ILE A 1 195 ? -17.439 37.455 40.567 1.00 10.86 193 ILE A O 1
ATOM 1618 N N . ASN A 1 196 ? -15.755 36.498 41.757 1.00 11.83 194 ASN A N 1
ATOM 1619 C CA . ASN A 1 196 ? -15.324 35.510 40.743 1.00 12.06 194 ASN A CA 1
ATOM 1620 C C . ASN A 1 196 ? -16.073 34.181 40.836 1.00 12.00 194 ASN A C 1
ATOM 1621 O O . ASN A 1 196 ? -16.573 33.706 39.783 1.00 16.19 194 ASN A O 1
ATOM 1626 N N . THR A 1 197 ? -16.324 33.687 42.036 1.00 11.61 195 THR A N 1
ATOM 1627 C CA . THR A 1 197 ? -16.920 32.384 42.209 1.00 12.06 195 THR A CA 1
ATOM 1628 C C . THR A 1 197 ? -18.439 32.443 42.370 1.00 11.64 195 THR A C 1
ATOM 1629 O O . THR A 1 197 ? -19.127 31.402 42.268 1.00 13.16 195 THR A O 1
ATOM 1633 N N . LEU A 1 198 ? -18.897 33.634 42.723 1.00 11.14 196 LEU A N 1
ATOM 1634 C CA . LEU A 1 198 ? -20.300 33.924 42.958 1.00 12.75 196 LEU A CA 1
ATOM 1635 C C . LEU A 1 198 ? -20.920 33.152 44.169 1.00 12.60 196 LEU A C 1
ATOM 1636 O O . LEU A 1 198 ? -22.095 32.793 44.184 1.00 15.22 196 LEU A O 1
ATOM 1641 N N . GLN A 1 199 ? -20.102 32.911 45.167 1.00 11.83 197 GLN A N 1
ATOM 1642 C CA . GLN A 1 199 ? -20.458 32.236 46.395 1.00 11.94 197 GLN A CA 1
ATOM 1643 C C . GLN A 1 199 ? -20.176 33.134 47.578 1.00 11.32 197 GLN A C 1
ATOM 1644 O O . GLN A 1 199 ? -19.273 33.947 47.562 1.00 11.95 197 GLN A O 1
ATOM 1650 N N . TRP A 1 200 ? -20.919 32.922 48.677 1.00 10.67 198 TRP A N 1
ATOM 1651 C CA . TRP A 1 200 ? -20.608 33.580 49.937 1.00 10.16 198 TRP A CA 1
ATOM 1652 C C . TRP A 1 200 ? -19.209 33.153 50.302 1.00 10.24 198 TRP A C 1
ATOM 1653 O O . TRP A 1 200 ? -18.889 31.969 50.244 1.00 12.04 198 TRP A O 1
ATOM 1664 N N . ASP A 1 201 ? -18.437 34.119 50.771 1.00 11.74 199 ASP A N 1
ATOM 1665 C CA . ASP A 1 201 ? -16.998 33.949 51.075 1.00 10.39 199 ASP A CA 1
ATOM 1666 C C . ASP A 1 201 ? -16.823 33.845 52.587 1.00 10.65 199 ASP A C 1
ATOM 1667 O O . ASP A 1 201 ? -17.199 34.749 53.342 1.00 10.56 199 ASP A O 1
ATOM 1672 N N . GLU A 1 202 ? -16.236 32.735 53.024 1.00 13.54 200 GLU A N 1
ATOM 1673 C CA . GLU A 1 202 ? -16.094 32.484 54.443 1.00 14.61 200 GLU A CA 1
ATOM 1674 C C . GLU A 1 202 ? -15.168 33.520 55.079 1.00 13.12 200 GLU A C 1
ATOM 1675 O O . GLU A 1 202 ? -15.445 34.028 56.190 1.00 13.35 200 GLU A O 1
ATOM 1681 N N . LYS A 1 203 ? -14.055 33.866 54.407 1.00 13.15 201 LYS A N 1
ATOM 1682 C CA . LYS A 1 203 ? -13.189 34.908 54.982 1.00 14.41 201 LYS A CA 1
ATOM 1683 C C . LYS A 1 203 ? -13.877 36.260 55.168 1.00 12.10 201 LYS A C 1
ATOM 1684 O O . LYS A 1 203 ? -13.708 36.878 56.213 1.00 12.75 201 LYS A O 1
ATOM 1690 N N . MET A 1 204 ? -14.725 36.680 54.218 1.00 11.28 202 MET A N 1
ATOM 1691 C CA . MET A 1 204 ? -15.436 37.915 54.383 1.00 10.76 202 MET A CA 1
ATOM 1692 C C . MET A 1 204 ? -16.397 37.839 55.563 1.00 9.96 202 MET A C 1
ATOM 1693 O O . MET A 1 204 ? -16.524 38.775 56.315 1.00 10.75 202 MET A O 1
ATOM 1698 N N . CYS A 1 205 ? -17.090 36.735 55.676 1.00 12.65 203 CYS A N 1
ATOM 1699 C CA . CYS A 1 205 ? -18.092 36.568 56.768 1.00 12.75 203 CYS A CA 1
ATOM 1700 C C . CYS A 1 205 ? -17.378 36.610 58.098 1.00 13.60 203 CYS A C 1
ATOM 1701 O O . CYS A 1 205 ? -17.841 37.220 59.019 1.00 14.26 203 CYS A O 1
ATOM 1704 N N . LYS A 1 206 ? -16.200 36.021 58.169 1.00 12.43 204 LYS A N 1
ATOM 1705 C CA . LYS A 1 206 ? -15.397 36.102 59.364 1.00 14.15 204 LYS A CA 1
ATOM 1706 C C . LYS A 1 206 ? -15.015 37.532 59.774 1.00 13.43 204 LYS A C 1
ATOM 1707 O O . LYS A 1 206 ? -15.156 37.950 60.966 1.00 13.14 204 LYS A O 1
ATOM 1713 N N . ILE A 1 207 ? -14.572 38.318 58.778 1.00 13.30 205 ILE A N 1
ATOM 1714 C CA . ILE A 1 207 ? -14.192 39.720 59.003 1.00 11.97 205 ILE A CA 1
ATOM 1715 C C . ILE A 1 207 ? -15.411 40.433 59.628 1.00 11.75 205 ILE A C 1
ATOM 1716 O O . ILE A 1 207 ? -15.209 41.232 60.490 1.00 13.73 205 ILE A O 1
ATOM 1721 N N . PHE A 1 208 ? -16.656 40.163 59.132 1.00 11.25 206 PHE A N 1
ATOM 1722 C CA . PHE A 1 208 ? -17.851 40.895 59.544 1.00 10.80 206 PHE A CA 1
ATOM 1723 C C . PHE A 1 208 ? -18.549 40.199 60.701 1.00 11.83 206 PHE A C 1
ATOM 1724 O O . PHE A 1 208 ? -19.670 40.568 61.057 1.00 11.71 206 PHE A O 1
ATOM 1732 N N . ASN A 1 209 ? -17.875 39.228 61.309 1.00 11.22 207 ASN A N 1
ATOM 1733 C CA . ASN A 1 209 ? -18.400 38.586 62.535 1.00 12.78 207 ASN A CA 1
ATOM 1734 C C . ASN A 1 209 ? -19.685 37.783 62.302 1.00 11.48 207 ASN A C 1
ATOM 1735 O O . ASN A 1 209 ? -20.481 37.491 63.261 1.00 13.51 207 ASN A O 1
ATOM 1740 N N . ILE A 1 210 ? -19.841 37.274 61.090 1.00 10.87 208 ILE A N 1
ATOM 1741 C CA . ILE A 1 210 ? -20.959 36.371 60.720 1.00 13.11 208 ILE A CA 1
ATOM 1742 C C . ILE A 1 210 ? -20.406 34.976 60.877 1.00 14.57 208 ILE A C 1
ATOM 1743 O O . ILE A 1 210 ? -19.750 34.395 59.946 1.00 16.15 208 ILE A O 1
ATOM 1748 N N . THR A 1 211 ? -20.682 34.439 62.087 1.00 16.00 209 THR A N 1
ATOM 1749 C CA . THR A 1 211 ? -20.099 33.171 62.563 1.00 16.24 209 THR A CA 1
ATOM 1750 C C . THR A 1 211 ? -20.807 31.957 62.052 1.00 16.16 209 THR A C 1
ATOM 1751 O O . THR A 1 211 ? -20.302 30.819 62.210 1.00 19.91 209 THR A O 1
ATOM 1755 N N . ASN A 1 212 ? -21.940 32.151 61.445 1.00 15.06 210 ASN A N 1
ATOM 1756 C CA . ASN A 1 212 ? -22.810 31.050 61.021 1.00 12.96 210 ASN A CA 1
ATOM 1757 C C . ASN A 1 212 ? -23.393 31.419 59.689 1.00 12.86 210 ASN A C 1
ATOM 1758 O O . ASN A 1 212 ? -24.314 32.236 59.609 1.00 10.62 210 ASN A O 1
ATOM 1763 N N . MET A 1 213 ? -22.878 30.788 58.643 1.00 11.22 211 MET A N 1
ATOM 1764 C CA . MET A 1 213 ? -23.238 31.146 57.277 1.00 13.88 211 MET A CA 1
ATOM 1765 C C . MET A 1 213 ? -24.622 30.684 56.885 1.00 12.03 211 MET A C 1
ATOM 1766 O O . MET A 1 213 ? -25.152 31.099 55.861 1.00 12.54 211 MET A O 1
ATOM 1771 N N . SER A 1 214 ? -25.240 29.809 57.686 1.00 11.41 212 SER A N 1
ATOM 1772 C CA . SER A 1 214 ? -26.568 29.376 57.363 1.00 12.05 212 SER A CA 1
ATOM 1773 C C . SER A 1 214 ? -27.644 30.419 57.378 1.00 9.97 212 SER A C 1
ATOM 1774 O O . SER A 1 214 ? -28.768 30.181 56.869 1.00 11.57 212 SER A O 1
ATOM 1777 N N . VAL A 1 215 ? -27.317 31.569 57.957 1.00 9.03 213 VAL A N 1
ATOM 1778 C CA . VAL A 1 215 ? -28.263 32.707 57.951 1.00 9.63 213 VAL A CA 1
ATOM 1779 C C . VAL A 1 215 ? -28.401 33.467 56.664 1.00 8.07 213 VAL A C 1
ATOM 1780 O O . VAL A 1 215 ? -29.303 34.313 56.514 1.00 9.67 213 VAL A O 1
ATOM 1784 N N . LEU A 1 216 ? -27.468 33.159 55.747 1.00 8.44 214 LEU A N 1
ATOM 1785 C CA . LEU A 1 216 ? -27.472 33.790 54.428 1.00 8.15 214 LEU A CA 1
ATOM 1786 C C . LEU A 1 216 ? -28.331 32.962 53.455 1.00 7.85 214 LEU A C 1
ATOM 1787 O O . LEU A 1 216 ? -28.276 31.737 53.479 1.00 11.42 214 LEU A O 1
ATOM 1792 N N . PRO A 1 217 ? -29.039 33.610 52.536 1.00 8.44 215 PRO A N 1
ATOM 1793 C CA . PRO A 1 217 ? -29.884 32.964 51.572 1.00 9.60 215 PRO A CA 1
ATOM 1794 C C . PRO A 1 217 ? -29.084 32.353 50.435 1.00 8.90 215 PRO A C 1
ATOM 1795 O O . PRO A 1 217 ? -27.966 32.802 50.190 1.00 9.60 215 PRO A O 1
ATOM 1799 N N . GLU A 1 218 ? -29.674 31.373 49.743 1.00 10.24 216 GLU A N 1
ATOM 1800 C CA . GLU A 1 218 ? -29.075 30.789 48.565 1.00 9.07 216 GLU A CA 1
ATOM 1801 C C . GLU A 1 218 ? -29.064 31.816 47.426 1.00 9.77 216 GLU A C 1
ATOM 1802 O O . GLU A 1 218 ? -30.073 32.419 47.072 1.00 10.91 216 GLU A O 1
ATOM 1808 N N . ILE A 1 219 ? -27.895 31.912 46.789 1.00 9.99 217 ILE A N 1
ATOM 1809 C CA . ILE A 1 219 ? -27.724 32.787 45.649 1.00 9.28 217 ILE A CA 1
ATOM 1810 C C . ILE A 1 219 ? -28.200 32.076 44.374 1.00 8.26 217 ILE A C 1
ATOM 1811 O O . ILE A 1 219 ? -27.688 31.009 43.989 1.00 10.97 217 ILE A O 1
ATOM 1816 N N . LYS A 1 220 ? -29.149 32.670 43.695 1.00 10.92 218 LYS A N 1
ATOM 1817 C CA . LYS A 1 220 ? -29.724 32.185 42.479 1.00 10.90 218 LYS A CA 1
ATOM 1818 C C . LYS A 1 220 ? -29.334 33.054 41.270 1.00 9.77 218 LYS A C 1
ATOM 1819 O O . LYS A 1 220 ? -28.883 34.148 41.374 1.00 11.43 218 LYS A O 1
ATOM 1825 N N . SER A 1 221 ? -29.524 32.514 40.102 1.00 10.92 219 SER A N 1
ATOM 1826 C CA . SER A 1 221 ? -29.467 33.306 38.867 1.00 10.23 219 SER A CA 1
ATOM 1827 C C . SER A 1 221 ? -30.655 34.278 38.801 1.00 10.35 219 SER A C 1
ATOM 1828 O O . SER A 1 221 ? -31.619 34.105 39.539 1.00 11.51 219 SER A O 1
ATOM 1831 N N . ASN A 1 222 ? -30.643 35.207 37.867 1.00 10.52 220 ASN A N 1
ATOM 1832 C CA . ASN A 1 222 ? -31.682 36.226 37.791 1.00 9.94 220 ASN A CA 1
ATOM 1833 C C . ASN A 1 222 ? -32.997 35.736 37.271 1.00 10.99 220 ASN A C 1
ATOM 1834 O O . ASN A 1 222 ? -34.050 36.278 37.597 1.00 11.40 220 ASN A O 1
ATOM 1839 N N . CYS A 1 223 ? -32.926 34.725 36.387 1.00 11.53 221 CYS A N 1
ATOM 1840 C CA . CYS A 1 223 ? -34.116 33.944 35.944 1.00 10.78 221 CYS A CA 1
ATOM 1841 C C . CYS A 1 223 ? -34.099 32.607 36.687 1.00 11.60 221 CYS A C 1
ATOM 1842 O O . CYS A 1 223 ? -33.187 31.798 36.494 1.00 11.83 221 CYS A O 1
ATOM 1845 N N . SER A 1 224 ? -35.062 32.368 37.561 1.00 11.78 222 SER A N 1
ATOM 1846 C CA . SER A 1 224 ? -35.023 31.200 38.475 1.00 12.06 222 SER A CA 1
ATOM 1847 C C . SER A 1 224 ? -36.397 30.909 39.042 1.00 13.36 222 SER A C 1
ATOM 1848 O O . SER A 1 224 ? -37.333 31.708 38.900 1.00 14.42 222 SER A O 1
ATOM 1851 N N . ASN A 1 225 ? -36.510 29.786 39.730 1.00 13.07 223 ASN A N 1
ATOM 1852 C CA . ASN A 1 225 ? -37.729 29.462 40.410 1.00 14.28 223 ASN A CA 1
ATOM 1853 C C . ASN A 1 225 ? -37.527 29.950 41.891 1.00 13.73 223 ASN A C 1
ATOM 1854 O O . ASN A 1 225 ? -36.838 29.268 42.670 1.00 14.24 223 ASN A O 1
ATOM 1859 N N . PHE A 1 226 ? -38.074 31.142 42.192 1.00 13.19 224 PHE A N 1
ATOM 1860 C CA . PHE A 1 226 ? -37.941 31.757 43.504 1.00 12.13 224 PHE A CA 1
ATOM 1861 C C . PHE A 1 226 ? -39.062 31.322 44.453 1.00 12.58 224 PHE A C 1
ATOM 1862 O O . PHE A 1 226 ? -39.028 31.579 45.652 1.00 14.20 224 PHE A O 1
ATOM 1870 N N . GLY A 1 227 ? -40.021 30.591 43.896 1.00 14.65 225 GLY A N 1
ATOM 1871 C CA . GLY A 1 227 ? -41.104 30.004 44.695 1.00 13.81 225 GLY A CA 1
ATOM 1872 C C . GLY A 1 227 ? -42.488 30.471 44.285 1.00 15.14 225 GLY A C 1
ATOM 1873 O O . GLY A 1 227 ? -42.682 31.321 43.434 1.00 17.13 225 GLY A O 1
ATOM 1874 N N . LEU A 1 228 ? -43.478 29.919 44.917 1.00 14.40 226 LEU A N 1
ATOM 1875 C CA . LEU A 1 228 ? -44.854 30.316 44.632 1.00 14.20 226 LEU A CA 1
ATOM 1876 C C . LEU A 1 228 ? -45.332 31.221 45.738 1.00 13.17 226 LEU A C 1
ATOM 1877 O O . LEU A 1 228 ? -44.956 31.045 46.932 1.00 13.24 226 LEU A O 1
ATOM 1882 N N . VAL A 1 229 ? -46.166 32.166 45.350 1.00 12.33 227 VAL A N 1
ATOM 1883 C CA . VAL A 1 229 ? -46.775 33.029 46.337 1.00 13.93 227 VAL A CA 1
ATOM 1884 C C . VAL A 1 229 ? -47.759 32.176 47.173 1.00 14.33 227 VAL A C 1
ATOM 1885 O O . VAL A 1 229 ? -48.574 31.446 46.676 1.00 14.06 227 VAL A O 1
ATOM 1889 N N . LYS A 1 230 ? -47.627 32.338 48.461 1.00 12.79 228 LYS A N 1
ATOM 1890 C CA . LYS A 1 230 ? -48.455 31.671 49.467 1.00 15.30 228 LYS A CA 1
ATOM 1891 C C . LYS A 1 230 ? -49.007 32.593 50.524 1.00 15.69 228 LYS A C 1
ATOM 1892 O O . LYS A 1 230 ? -49.911 32.154 51.306 1.00 15.94 228 LYS A O 1
ATOM 1898 N N . SER A 1 231 ? -48.544 33.850 50.594 1.00 16.26 229 SER A N 1
ATOM 1899 C CA . SER A 1 231 ? -49.006 34.748 51.633 1.00 15.68 229 SER A CA 1
ATOM 1900 C C . SER A 1 231 ? -50.526 34.980 51.621 1.00 15.00 229 SER A C 1
ATOM 1901 O O . SER A 1 231 ? -51.109 35.348 50.643 1.00 15.38 229 SER A O 1
ATOM 1904 N N . GLU A 1 232 ? -51.073 34.808 52.798 1.00 16.97 230 GLU A N 1
ATOM 1905 C CA . GLU A 1 232 ? -52.520 35.073 53.012 1.00 18.40 230 GLU A CA 1
ATOM 1906 C C . GLU A 1 232 ? -52.962 36.527 52.815 1.00 16.90 230 GLU A C 1
ATOM 1907 O O . GLU A 1 232 ? -54.160 36.783 52.556 1.00 17.85 230 GLU A O 1
ATOM 1913 N N . HIS A 1 233 ? -52.017 37.423 52.786 1.00 15.52 231 HIS A N 1
ATOM 1914 C CA . HIS A 1 233 ? -52.238 38.837 52.552 1.00 16.02 231 HIS A CA 1
ATOM 1915 C C . HIS A 1 233 ? -52.550 39.181 51.126 1.00 15.83 231 HIS A C 1
ATOM 1916 O O . HIS A 1 233 ? -53.038 40.292 50.893 1.00 15.69 231 HIS A O 1
ATOM 1923 N N . VAL A 1 234 ? -52.166 38.287 50.186 1.00 15.90 232 VAL A N 1
ATOM 1924 C CA . VAL A 1 234 ? -52.388 38.442 48.735 1.00 15.10 232 VAL A CA 1
ATOM 1925 C C . VAL A 1 234 ? -53.065 37.200 48.182 1.00 15.65 232 VAL A C 1
ATOM 1926 O O . VAL A 1 234 ? -52.556 36.505 47.350 1.00 14.94 232 VAL A O 1
ATOM 1930 N N . PRO A 1 235 ? -54.328 36.956 48.622 1.00 17.50 233 PRO A N 1
ATOM 1931 C CA . PRO A 1 235 ? -55.000 35.676 48.318 1.00 18.10 233 PRO A CA 1
ATOM 1932 C C . PRO A 1 235 ? -55.183 35.387 46.827 1.00 19.16 233 PRO A C 1
ATOM 1933 O O . PRO A 1 235 ? -55.071 34.208 46.457 1.00 18.33 233 PRO A O 1
ATOM 1937 N N . ASP A 1 236 ? -55.437 36.413 46.000 1.00 18.07 234 ASP A N 1
ATOM 1938 C CA . ASP A 1 236 ? -55.635 36.215 44.570 1.00 19.43 234 ASP A CA 1
ATOM 1939 C C . ASP A 1 236 ? -54.365 35.756 43.829 1.00 18.50 234 ASP A C 1
ATOM 1940 O O . ASP A 1 236 ? -54.419 35.417 42.654 1.00 20.31 234 ASP A O 1
ATOM 1945 N N . TYR A 1 237 ? -53.187 35.885 44.473 1.00 17.08 235 TYR A N 1
ATOM 1946 C CA . TYR A 1 237 ? -51.934 35.567 43.900 1.00 16.01 235 TYR A CA 1
ATOM 1947 C C . TYR A 1 237 ? -51.451 34.185 44.348 1.00 16.13 235 TYR A C 1
ATOM 1948 O O . TYR A 1 237 ? -50.332 33.797 44.077 1.00 15.13 235 TYR A O 1
ATOM 1957 N N . LEU A 1 238 ? -52.310 33.459 45.058 1.00 15.42 236 LEU A N 1
ATOM 1958 C CA . LEU A 1 238 ? -51.954 32.127 45.536 1.00 16.01 236 LEU A CA 1
ATOM 1959 C C . LEU A 1 238 ? -51.404 31.285 44.346 1.00 15.78 236 LEU A C 1
ATOM 1960 O O . LEU A 1 238 ? -52.050 31.171 43.259 1.00 15.42 236 LEU A O 1
ATOM 1965 N N . ASN A 1 239 ? -50.216 30.704 44.546 1.00 14.90 237 ASN A N 1
ATOM 1966 C CA . ASN A 1 239 ? -49.559 29.853 43.552 1.00 15.86 237 ASN A CA 1
ATOM 1967 C C . ASN A 1 239 ? -49.091 30.472 42.245 1.00 16.35 237 ASN A C 1
ATOM 1968 O O . ASN A 1 239 ? -48.703 29.755 41.279 1.00 18.24 237 ASN A O 1
ATOM 1973 N N . ILE A 1 240 ? -49.080 31.807 42.205 1.00 15.10 238 ILE A N 1
ATOM 1974 C CA . ILE A 1 240 ? -48.351 32.487 41.141 1.00 15.51 238 ILE A CA 1
ATOM 1975 C C . ILE A 1 240 ? -46.816 32.436 41.427 1.00 13.06 238 ILE A C 1
ATOM 1976 O O . ILE A 1 240 ? -46.364 32.706 42.552 1.00 13.25 238 ILE A O 1
ATOM 1981 N N . PRO A 1 241 ? -46.025 32.063 40.424 1.00 14.05 239 PRO A N 1
ATOM 1982 C CA . PRO A 1 241 ? -44.565 31.908 40.609 1.00 13.27 239 PRO A CA 1
ATOM 1983 C C . PRO A 1 241 ? -43.841 33.234 40.516 1.00 13.39 239 PRO A C 1
ATOM 1984 O O . PRO A 1 241 ? -44.170 34.072 39.648 1.00 12.25 239 PRO A O 1
ATOM 1988 N N . ILE A 1 242 ? -42.809 33.324 41.306 1.00 11.46 240 ILE A N 1
ATOM 1989 C CA . ILE A 1 242 ? -41.863 34.421 41.276 1.00 10.71 240 ILE A CA 1
ATOM 1990 C C . ILE A 1 242 ? -40.680 33.859 40.484 1.00 10.42 240 ILE A C 1
ATOM 1991 O O . ILE A 1 242 ? -40.049 32.816 40.907 1.00 11.50 240 ILE A O 1
ATOM 1996 N N . THR A 1 243 ? -40.377 34.500 39.352 1.00 10.52 241 THR A N 1
ATOM 1997 C CA . THR A 1 243 ? -39.508 33.915 38.345 1.00 11.38 241 THR A CA 1
ATOM 1998 C C . THR A 1 243 ? -38.370 34.815 37.912 1.00 12.82 241 THR A C 1
ATOM 1999 O O . THR A 1 243 ? -37.481 34.337 37.195 1.00 12.48 241 THR A O 1
ATOM 2003 N N . GLY A 1 244 ? -38.374 36.107 38.340 1.00 9.69 242 GLY A N 1
ATOM 2004 C CA . GLY A 1 244 ? -37.172 36.934 38.085 1.00 11.19 242 GLY A CA 1
ATOM 2005 C C . GLY A 1 244 ? -36.876 37.787 39.303 1.00 8.79 242 GLY A C 1
ATOM 2006 O O . GLY A 1 244 ? -37.775 38.175 40.079 1.00 9.50 242 GLY A O 1
ATOM 2007 N N . CYS A 1 245 ? -35.573 38.023 39.525 1.00 9.18 243 CYS A N 1
ATOM 2008 C CA . CYS A 1 245 ? -35.123 38.839 40.642 1.00 8.51 243 CYS A CA 1
ATOM 2009 C C . CYS A 1 245 ? -33.752 39.434 40.312 1.00 7.37 243 CYS A C 1
ATOM 2010 O O . CYS A 1 245 ? -32.857 38.709 39.939 1.00 8.79 243 CYS A O 1
ATOM 2013 N N . ILE A 1 246 ? -33.613 40.728 40.477 1.00 8.63 244 ILE A N 1
ATOM 2014 C CA . ILE A 1 246 ? -32.413 41.434 40.152 1.00 8.05 244 ILE A CA 1
ATOM 2015 C C . ILE A 1 246 ? -32.363 42.766 40.967 1.00 9.73 244 ILE A C 1
ATOM 2016 O O . ILE A 1 246 ? -33.437 43.351 41.287 1.00 10.21 244 ILE A O 1
ATOM 2021 N N . GLY A 1 247 ? -31.182 43.244 41.306 1.00 8.14 245 GLY A N 1
ATOM 2022 C CA . GLY A 1 247 ? -31.121 44.545 41.892 1.00 8.58 245 GLY A CA 1
ATOM 2023 C C . GLY A 1 247 ? -31.505 45.645 40.909 1.00 7.85 245 GLY A C 1
ATOM 2024 O O . GLY A 1 247 ? -31.349 45.521 39.714 1.00 8.42 245 GLY A O 1
ATOM 2025 N N . ASP A 1 248 ? -31.976 46.757 41.433 1.00 7.08 246 ASP A N 1
ATOM 2026 C CA . ASP A 1 248 ? -32.551 47.778 40.604 1.00 7.72 246 ASP A CA 1
ATOM 2027 C C . ASP A 1 248 ? -31.724 48.374 39.456 1.00 8.26 246 ASP A C 1
ATOM 2028 O O . ASP A 1 248 ? -32.228 48.486 38.328 1.00 10.39 246 ASP A O 1
ATOM 2033 N N . GLN A 1 249 ? -30.480 48.659 39.757 1.00 7.49 247 GLN A N 1
ATOM 2034 C CA . GLN A 1 249 ? -29.651 49.339 38.772 1.00 8.28 247 GLN A CA 1
ATOM 2035 C C . GLN A 1 249 ? -29.317 48.356 37.654 1.00 10.04 247 GLN A C 1
ATOM 2036 O O . GLN A 1 249 ? -29.209 48.790 36.515 1.00 10.59 247 GLN A O 1
ATOM 2042 N N . GLN A 1 250 ? -29.095 47.101 38.010 1.00 9.93 248 GLN A N 1
ATOM 2043 C CA . GLN A 1 250 ? -28.908 46.021 37.048 1.00 9.62 248 GLN A CA 1
ATOM 2044 C C . GLN A 1 250 ? -30.151 45.724 36.241 1.00 10.96 248 GLN A C 1
ATOM 2045 O O . GLN A 1 250 ? -30.075 45.477 35.051 1.00 10.51 248 GLN A O 1
ATOM 2051 N N . SER A 1 251 ? -31.300 45.839 36.846 1.00 9.16 249 SER A N 1
ATOM 2052 C CA . SER A 1 251 ? -32.552 45.743 36.140 1.00 10.78 249 SER A CA 1
ATOM 2053 C C . SER A 1 251 ? -32.653 46.781 35.030 1.00 9.28 249 SER A C 1
ATOM 2054 O O . SER A 1 251 ? -33.119 46.434 33.952 1.00 10.17 249 SER A O 1
ATOM 2057 N N . ALA A 1 252 ? -32.249 48.022 35.308 1.00 9.26 250 ALA A N 1
ATOM 2058 C CA . ALA A 1 252 ? -32.231 49.074 34.329 1.00 11.25 250 ALA A CA 1
ATOM 2059 C C . ALA A 1 252 ? -31.280 48.749 33.187 1.00 11.91 250 ALA A C 1
ATOM 2060 O O . ALA A 1 252 ? -31.505 49.235 32.086 1.00 16.35 250 ALA A O 1
ATOM 2062 N N . CYS A 1 253 ? -30.244 47.951 33.422 1.00 11.17 251 CYS A N 1
ATOM 2063 C CA . CYS A 1 253 ? -29.365 47.435 32.350 1.00 13.14 251 CYS A CA 1
ATOM 2064 C C . CYS A 1 253 ? -30.134 46.548 31.395 1.00 13.03 251 CYS A C 1
ATOM 2065 O O . CYS A 1 253 ? -30.061 46.741 30.211 1.00 16.04 251 CYS A O 1
ATOM 2068 N N . ILE A 1 254 ? -30.918 45.622 31.942 1.00 13.86 252 ILE A N 1
ATOM 2069 C CA . ILE A 1 254 ? -31.757 44.739 31.155 1.00 12.77 252 ILE A CA 1
ATOM 2070 C C . ILE A 1 254 ? -32.791 45.564 30.390 1.00 13.62 252 ILE A C 1
ATOM 2071 O O . ILE A 1 254 ? -32.953 45.369 29.168 1.00 14.88 252 ILE A O 1
ATOM 2076 N N . GLY A 1 255 ? -33.442 46.530 31.057 1.00 13.00 253 GLY A N 1
ATOM 2077 C CA . GLY A 1 255 ? -34.434 47.300 30.431 1.00 14.03 253 GLY A CA 1
ATOM 2078 C C . GLY A 1 255 ? -33.981 48.255 29.372 1.00 15.18 253 GLY A C 1
ATOM 2079 O O . GLY A 1 255 ? -34.793 48.604 28.554 1.00 19.90 253 GLY A O 1
ATOM 2080 N N . GLN A 1 256 ? -32.692 48.643 29.390 1.00 17.02 254 GLN A N 1
ATOM 2081 C CA . GLN A 1 256 ? -32.040 49.503 28.398 1.00 17.48 254 GLN A CA 1
ATOM 2082 C C . GLN A 1 256 ? -31.380 48.567 27.317 1.00 19.16 254 GLN A C 1
ATOM 2083 O O . GLN A 1 256 ? -30.801 49.097 26.359 1.00 20.14 254 GLN A O 1
ATOM 2089 N N . ALA A 1 257 ? -31.465 47.229 27.458 1.00 18.60 255 ALA A N 1
ATOM 2090 C CA . ALA A 1 257 ? -30.742 46.275 26.555 1.00 17.62 255 ALA A CA 1
ATOM 2091 C C . ALA A 1 257 ? -29.222 46.553 26.458 1.00 18.38 255 ALA A C 1
ATOM 2092 O O . ALA A 1 257 ? -28.629 46.468 25.328 1.00 19.50 255 ALA A O 1
ATOM 2094 N N . ILE A 1 258 ? -28.562 46.810 27.634 1.00 17.98 256 ILE A N 1
ATOM 2095 C CA . ILE A 1 258 ? -27.104 47.039 27.746 1.00 18.57 256 ILE A CA 1
ATOM 2096 C C . ILE A 1 258 ? -26.391 45.705 27.804 1.00 19.09 256 ILE A C 1
ATOM 2097 O O . ILE A 1 258 ? -25.905 45.319 28.846 1.00 19.40 256 ILE A O 1
ATOM 2102 N N . PHE A 1 259 ? -26.495 44.912 26.728 1.00 17.97 257 PHE A N 1
ATOM 2103 C CA . PHE A 1 259 ? -26.078 43.493 26.721 1.00 18.38 257 PHE A CA 1
ATOM 2104 C C . PHE A 1 259 ? -24.707 43.240 26.152 1.00 18.14 257 PHE A C 1
ATOM 2105 O O . PHE A 1 259 ? -24.114 42.159 26.371 1.00 20.22 257 PHE A O 1
ATOM 2113 N N . ASP A 1 260 ? -24.207 44.213 25.411 1.00 20.61 258 ASP A N 1
ATOM 2114 C CA . ASP A 1 260 ? -22.873 44.039 24.740 1.00 20.86 258 ASP A CA 1
ATOM 2115 C C . ASP A 1 260 ? -21.763 44.703 25.493 1.00 20.50 258 ASP A C 1
ATOM 2116 O O . ASP A 1 260 ? -21.947 45.738 26.081 1.00 19.28 258 ASP A O 1
ATOM 2121 N N . GLU A 1 261 ? -20.582 44.101 25.427 1.00 21.47 259 GLU A N 1
ATOM 2122 C CA . GLU A 1 261 ? -19.396 44.639 26.059 1.00 21.81 259 GLU A CA 1
ATOM 2123 C C . GLU A 1 261 ? -19.159 46.065 25.660 1.00 21.21 259 GLU A C 1
ATOM 2124 O O . GLU A 1 261 ? -19.146 46.376 24.444 1.00 22.90 259 GLU A O 1
ATOM 2130 N N . GLY A 1 262 ? -18.977 46.954 26.635 1.00 19.34 260 GLY A N 1
ATOM 2131 C CA . GLY A 1 262 ? -18.754 48.371 26.384 1.00 18.34 260 GLY A CA 1
ATOM 2132 C C . GLY A 1 262 ? -19.952 49.293 26.300 1.00 16.77 260 GLY A C 1
ATOM 2133 O O . GLY A 1 262 ? -19.813 50.512 26.194 1.00 18.63 260 GLY A O 1
ATOM 2134 N N . GLU A 1 263 ? -21.141 48.705 26.347 1.00 16.53 261 GLU A N 1
ATOM 2135 C CA . GLU A 1 263 ? -22.348 49.477 26.412 1.00 15.22 261 GLU A CA 1
ATOM 2136 C C . GLU A 1 263 ? -22.613 49.943 27.870 1.00 14.05 261 GLU A C 1
ATOM 2137 O O . GLU A 1 263 ? -22.365 49.200 28.818 1.00 13.47 261 GLU A O 1
ATOM 2143 N N . ALA A 1 264 ? -23.063 51.174 27.967 1.00 14.18 262 ALA A N 1
ATOM 2144 C CA . ALA A 1 264 ? -23.247 51.843 29.290 1.00 13.55 262 ALA A CA 1
ATOM 2145 C C . ALA A 1 264 ? -24.610 52.524 29.413 1.00 13.89 262 ALA A C 1
ATOM 2146 O O . ALA A 1 264 ? -25.175 53.115 28.455 1.00 15.03 262 ALA A O 1
ATOM 2148 N N . LYS A 1 265 ? -25.124 52.537 30.637 1.00 12.99 263 LYS A N 1
ATOM 2149 C CA . LYS A 1 265 ? -26.322 53.283 30.934 1.00 12.80 263 LYS A CA 1
ATOM 2150 C C . LYS A 1 265 ? -26.146 54.084 32.251 1.00 10.89 263 LYS A C 1
ATOM 2151 O O . LYS A 1 265 ? -25.255 53.782 33.041 1.00 12.10 263 LYS A O 1
ATOM 2157 N N . CYS A 1 266 ? -26.994 55.091 32.421 1.00 9.45 264 CYS A N 1
ATOM 2158 C CA . CYS A 1 266 ? -27.033 55.872 33.643 1.00 10.37 264 CYS A CA 1
ATOM 2159 C C . CYS A 1 266 ? -28.470 56.118 34.021 1.00 10.53 264 CYS A C 1
ATOM 2160 O O . CYS A 1 266 ? -29.270 56.621 33.222 1.00 13.44 264 CYS A O 1
ATOM 2163 N N . THR A 1 267 ? -28.835 55.691 35.250 1.00 10.54 265 THR A N 1
ATOM 2164 C CA . THR A 1 267 ? -30.170 55.863 35.783 1.00 11.29 265 THR A CA 1
ATOM 2165 C C . THR A 1 267 ? -30.170 56.997 36.760 1.00 11.74 265 THR A C 1
ATOM 2166 O O . THR A 1 267 ? -29.315 57.037 37.601 1.00 13.51 265 THR A O 1
ATOM 2170 N N . TYR A 1 268 ? -31.135 57.887 36.598 1.00 9.56 266 TYR A N 1
ATOM 2171 C CA . TYR A 1 268 ? -31.327 59.026 37.499 1.00 10.21 266 TYR A CA 1
ATOM 2172 C C . TYR A 1 268 ? -32.542 58.728 38.364 1.00 11.94 266 TYR A C 1
ATOM 2173 O O . TYR A 1 268 ? -33.668 58.600 37.874 1.00 13.89 266 TYR A O 1
ATOM 2182 N N . GLY A 1 269 ? -32.318 58.629 39.681 1.00 10.94 267 GLY A N 1
ATOM 2183 C CA . GLY A 1 269 ? -33.426 58.313 40.626 1.00 11.65 267 GLY A CA 1
ATOM 2184 C C . GLY A 1 269 ? -33.061 58.934 41.957 1.00 10.65 267 GLY A C 1
ATOM 2185 O O . GLY A 1 269 ? -32.551 60.045 42.033 1.00 10.90 267 GLY A O 1
ATOM 2186 N N . THR A 1 270 ? -33.315 58.188 43.027 1.00 10.53 268 THR A N 1
ATOM 2187 C CA . THR A 1 270 ? -32.958 58.618 44.356 1.00 9.44 268 THR A CA 1
ATOM 2188 C C . THR A 1 270 ? -31.475 58.902 44.404 1.00 8.79 268 THR A C 1
ATOM 2189 O O . THR A 1 270 ? -31.056 59.882 44.967 1.00 9.75 268 THR A O 1
ATOM 2193 N N . GLY A 1 271 ? -30.706 58.024 43.806 1.00 9.12 269 GLY A N 1
ATOM 2194 C CA . GLY A 1 271 ? -29.297 58.272 43.520 1.00 8.86 269 GLY A CA 1
ATOM 2195 C C . GLY A 1 271 ? -29.108 58.203 42.003 1.00 9.61 269 GLY A C 1
ATOM 2196 O O . GLY A 1 271 ? -30.116 58.089 41.270 1.00 10.79 269 GLY A O 1
ATOM 2197 N N . VAL A 1 272 ? -27.896 58.324 41.565 1.00 8.12 270 VAL A N 1
ATOM 2198 C CA . VAL A 1 272 ? -27.580 58.198 40.088 1.00 9.30 270 VAL A CA 1
ATOM 2199 C C . VAL A 1 272 ? -26.546 57.128 39.972 1.00 9.74 270 VAL A C 1
ATOM 2200 O O . VAL A 1 272 ? -25.600 57.101 40.735 1.00 10.65 270 VAL A O 1
ATOM 2204 N N . PHE A 1 273 ? -26.723 56.214 38.988 1.00 8.69 271 PHE A N 1
ATOM 2205 C CA . PHE A 1 273 ? -25.939 54.992 38.909 1.00 8.14 271 PHE A CA 1
ATOM 2206 C C . PHE A 1 273 ? -25.616 54.683 37.457 1.00 8.85 271 PHE A C 1
ATOM 2207 O O . PHE A 1 273 ? -26.538 54.474 36.642 1.00 10.94 271 PHE A O 1
ATOM 2215 N N . LEU A 1 274 ? -24.337 54.792 37.154 1.00 9.65 272 LEU A N 1
ATOM 2216 C CA . LEU A 1 274 ? -23.806 54.467 35.816 1.00 9.96 272 LEU A CA 1
ATOM 2217 C C . LEU A 1 274 ? -23.211 53.106 35.875 1.00 9.49 272 LEU A C 1
ATOM 2218 O O . LEU A 1 274 ? -22.363 52.815 36.705 1.00 11.87 272 LEU A O 1
ATOM 2223 N N . LEU A 1 275 ? -23.641 52.237 34.958 1.00 10.19 273 LEU A N 1
ATOM 2224 C CA . LEU A 1 275 ? -23.032 50.955 34.797 1.00 10.43 273 LEU A CA 1
ATOM 2225 C C . LEU A 1 275 ? -22.598 50.736 33.349 1.00 11.57 273 LEU A C 1
ATOM 2226 O O . LEU A 1 275 ? -23.372 51.089 32.438 1.00 11.38 273 LEU A O 1
ATOM 2231 N N . ILE A 1 276 ? -21.401 50.155 33.169 1.00 9.94 274 ILE A N 1
ATOM 2232 C CA . ILE A 1 276 ? -20.897 49.688 31.831 1.00 11.96 274 ILE A CA 1
ATOM 2233 C C . ILE A 1 276 ? -20.680 48.211 31.877 1.00 11.14 274 ILE A C 1
ATOM 2234 O O . ILE A 1 276 ? -20.039 47.672 32.809 1.00 11.75 274 ILE A O 1
ATOM 2239 N N . ASN A 1 277 ? -21.210 47.534 30.853 1.00 12.49 275 ASN A N 1
ATOM 2240 C CA . ASN A 1 277 ? -21.083 46.126 30.690 1.00 12.99 275 ASN A CA 1
ATOM 2241 C C . ASN A 1 277 ? -19.622 45.807 30.293 1.00 13.02 275 ASN A C 1
ATOM 2242 O O . ASN A 1 277 ? -19.093 46.379 29.322 1.00 14.44 275 ASN A O 1
ATOM 2247 N N . THR A 1 278 ? -18.947 44.945 31.048 1.00 12.97 276 THR A N 1
ATOM 2248 C CA . THR A 1 278 ? -17.549 44.600 30.737 1.00 13.55 276 THR A CA 1
ATOM 2249 C C . THR A 1 278 ? -17.495 43.207 30.151 1.00 14.10 276 THR A C 1
ATOM 2250 O O . THR A 1 278 ? -16.410 42.591 30.136 1.00 15.45 276 THR A O 1
ATOM 2254 N N . GLY A 1 279 ? -18.621 42.718 29.649 1.00 13.86 277 GLY A N 1
ATOM 2255 C CA . GLY A 1 279 ? -18.687 41.319 29.120 1.00 14.35 277 GLY A CA 1
ATOM 2256 C C . GLY A 1 279 ? -18.395 40.265 30.183 1.00 15.52 277 GLY A C 1
ATOM 2257 O O . GLY A 1 279 ? -18.706 40.426 31.337 1.00 15.84 277 GLY A O 1
ATOM 2258 N N . GLU A 1 280 ? -17.745 39.178 29.814 1.00 15.08 278 GLU A N 1
ATOM 2259 C CA . GLU A 1 280 ? -17.452 38.115 30.746 1.00 16.93 278 GLU A CA 1
ATOM 2260 C C . GLU A 1 280 ? -16.190 38.407 31.539 1.00 15.35 278 GLU A C 1
ATOM 2261 O O . GLU A 1 280 ? -15.844 37.633 32.457 1.00 16.06 278 GLU A O 1
ATOM 2267 N N . LYS A 1 281 ? -15.504 39.481 31.208 1.00 17.24 279 LYS A N 1
ATOM 2268 C CA . LYS A 1 281 ? -14.254 39.852 31.919 1.00 18.59 279 LYS A CA 1
ATOM 2269 C C . LYS A 1 281 ? -14.556 40.623 33.229 1.00 17.15 279 LYS A C 1
ATOM 2270 O O . LYS A 1 281 ? -15.316 41.623 33.152 1.00 18.65 279 LYS A O 1
ATOM 2276 N N . VAL A 1 282 ? -13.910 40.234 34.330 1.00 16.48 280 VAL A N 1
ATOM 2277 C CA . VAL A 1 282 ? -13.950 40.995 35.594 1.00 16.11 280 VAL A CA 1
ATOM 2278 C C . VAL A 1 282 ? -12.867 42.116 35.475 1.00 15.50 280 VAL A C 1
ATOM 2279 O O . VAL A 1 282 ? -11.623 41.814 35.295 1.00 18.00 280 VAL A O 1
ATOM 2283 N N . VAL A 1 283 ? -13.304 43.379 35.528 1.00 13.18 281 VAL A N 1
ATOM 2284 C CA . VAL A 1 283 ? -12.438 44.502 35.463 1.00 14.12 281 VAL A CA 1
ATOM 2285 C C . VAL A 1 283 ? -12.380 45.118 36.860 1.00 13.11 281 VAL A C 1
ATOM 2286 O O . VAL A 1 283 ? -13.421 45.483 37.422 1.00 14.26 281 VAL A O 1
ATOM 2290 N N . TYR A 1 284 ? -11.189 45.158 37.416 1.00 12.79 282 TYR A N 1
ATOM 2291 C CA . TYR A 1 284 ? -10.891 45.874 38.628 1.00 13.12 282 TYR A CA 1
ATOM 2292 C C . TYR A 1 284 ? -10.400 47.314 38.385 1.00 12.45 282 TYR A C 1
ATOM 2293 O O . TYR A 1 284 ? -9.446 47.565 37.652 1.00 13.77 282 TYR A O 1
ATOM 2302 N N . SER A 1 285 ? -11.094 48.300 38.997 1.00 13.10 283 SER A N 1
ATOM 2303 C CA A SER A 1 285 ? -10.880 49.703 38.796 0.50 12.72 283 SER A CA 1
ATOM 2304 C CA B SER A 1 285 ? -10.858 49.703 38.762 0.50 12.53 283 SER A CA 1
ATOM 2305 C C . SER A 1 285 ? -9.628 50.158 39.487 1.00 12.60 283 SER A C 1
ATOM 2306 O O . SER A 1 285 ? -9.320 49.651 40.514 1.00 13.32 283 SER A O 1
ATOM 2311 N N . THR A 1 286 ? -8.908 51.115 38.925 1.00 13.70 284 THR A N 1
ATOM 2312 C CA . THR A 1 286 ? -7.914 51.847 39.688 1.00 14.17 284 THR A CA 1
ATOM 2313 C C . THR A 1 286 ? -8.320 53.287 39.903 1.00 13.90 284 THR A C 1
ATOM 2314 O O . THR A 1 286 ? -7.495 54.042 40.441 1.00 15.79 284 THR A O 1
ATOM 2318 N N . CYS A 1 287 ? -9.603 53.627 39.742 1.00 12.41 285 CYS A N 1
ATOM 2319 C CA A CYS A 1 287 ? -10.119 54.950 39.689 0.50 13.06 285 CYS A CA 1
ATOM 2320 C CA B CYS A 1 287 ? -10.001 54.999 39.965 0.50 14.29 285 CYS A CA 1
ATOM 2321 C C . CYS A 1 287 ? -11.439 55.104 40.468 1.00 12.61 285 CYS A C 1
ATOM 2322 O O . CYS A 1 287 ? -12.222 55.972 40.137 1.00 13.78 285 CYS A O 1
ATOM 2327 N N . GLY A 1 288 ? -11.695 54.241 41.431 1.00 12.29 286 GLY A N 1
ATOM 2328 C CA . GLY A 1 288 ? -12.825 54.364 42.272 1.00 10.83 286 GLY A CA 1
ATOM 2329 C C . GLY A 1 288 ? -14.175 53.832 41.843 1.00 11.85 286 GLY A C 1
ATOM 2330 O O . GLY A 1 288 ? -15.161 54.189 42.416 1.00 12.48 286 GLY A O 1
ATOM 2331 N N . LEU A 1 289 ? -14.191 52.988 40.820 1.00 9.53 287 LEU A N 1
ATOM 2332 C CA . LEU A 1 289 ? -15.420 52.354 40.372 1.00 9.70 287 LEU A CA 1
ATOM 2333 C C . LEU A 1 289 ? -15.513 50.943 41.016 1.00 10.62 287 LEU A C 1
ATOM 2334 O O . LEU A 1 289 ? -14.506 50.308 41.360 1.00 10.60 287 LEU A O 1
ATOM 2339 N N . ILE A 1 290 ? -16.729 50.471 41.150 1.00 10.18 288 ILE A N 1
ATOM 2340 C CA . ILE A 1 290 ? -16.994 49.214 41.767 1.00 9.47 288 ILE A CA 1
ATOM 2341 C C . ILE A 1 290 ? -17.207 48.131 40.705 1.00 10.45 288 ILE A C 1
ATOM 2342 O O . ILE A 1 290 ? -17.878 48.372 39.708 1.00 10.70 288 ILE A O 1
ATOM 2347 N N . THR A 1 291 ? -16.566 46.988 40.934 1.00 10.26 289 THR A N 1
ATOM 2348 C CA . THR A 1 291 ? -16.771 45.788 40.081 1.00 11.38 289 THR A CA 1
ATOM 2349 C C . THR A 1 291 ? -17.966 45.017 40.544 1.00 11.45 289 THR A C 1
ATOM 2350 O O . THR A 1 291 ? -18.044 44.632 41.720 1.00 12.68 289 THR A O 1
ATOM 2354 N N . THR A 1 292 ? -18.967 44.892 39.695 1.00 9.90 290 THR A N 1
ATOM 2355 C CA . THR A 1 292 ? -20.178 44.213 40.052 1.00 9.79 290 THR A CA 1
ATOM 2356 C C . THR A 1 292 ? -20.628 43.250 38.985 1.00 9.36 290 THR A C 1
ATOM 2357 O O . THR A 1 292 ? -20.061 43.152 37.864 1.00 12.66 290 THR A O 1
ATOM 2361 N N . ILE A 1 293 ? -21.630 42.487 39.320 1.00 10.57 291 ILE A N 1
ATOM 2362 C CA . ILE A 1 293 ? -22.310 41.624 38.332 1.00 10.84 291 ILE A CA 1
ATOM 2363 C C . ILE A 1 293 ? -23.365 42.436 37.613 1.00 11.10 291 ILE A C 1
ATOM 2364 O O . ILE A 1 293 ? -24.202 43.095 38.247 1.00 11.93 291 ILE A O 1
ATOM 2369 N N . CYS A 1 294 ? -23.407 42.364 36.300 1.00 12.34 292 CYS A N 1
ATOM 2370 C CA . CYS A 1 294 ? -24.465 43.005 35.546 1.00 11.87 292 CYS A CA 1
ATOM 2371 C C . CYS A 1 294 ? -25.693 42.071 35.548 1.00 13.03 292 CYS A C 1
ATOM 2372 O O . CYS A 1 294 ? -26.792 42.476 35.883 1.00 12.02 292 CYS A O 1
ATOM 2375 N N . TYR A 1 295 ? -25.499 40.794 35.179 1.00 11.11 293 TYR A N 1
ATOM 2376 C CA . TYR A 1 295 ? -26.548 39.811 35.204 1.00 12.88 293 TYR A CA 1
ATOM 2377 C C . TYR A 1 295 ? -26.008 38.430 34.917 1.00 12.63 293 TYR A C 1
ATOM 2378 O O . TYR A 1 295 ? -24.924 38.278 34.326 1.00 12.72 293 TYR A O 1
ATOM 2387 N N . LYS A 1 296 ? -26.805 37.440 35.339 1.00 11.44 294 LYS A N 1
ATOM 2388 C CA . LYS A 1 296 ? -26.559 36.033 34.989 1.00 11.34 294 LYS A CA 1
ATOM 2389 C C . LYS A 1 296 ? -27.914 35.422 34.896 1.00 11.06 294 LYS A C 1
ATOM 2390 O O . LYS A 1 296 ? -28.528 35.137 35.909 1.00 11.82 294 LYS A O 1
ATOM 2396 N N . PHE A 1 297 ? -28.371 35.192 33.673 1.00 12.59 295 PHE A N 1
ATOM 2397 C CA . PHE A 1 297 ? -29.773 34.775 33.513 1.00 13.95 295 PHE A CA 1
ATOM 2398 C C . PHE A 1 297 ? -30.003 33.404 34.019 1.00 13.55 295 PHE A C 1
ATOM 2399 O O . PHE A 1 297 ? -30.947 33.218 34.806 1.00 14.97 295 PHE A O 1
ATOM 2407 N N . ASN A 1 298 ? -29.193 32.408 33.579 1.00 14.59 296 ASN A N 1
ATOM 2408 C CA . ASN A 1 298 ? -29.350 31.034 33.993 1.00 16.85 296 ASN A CA 1
ATOM 2409 C C . ASN A 1 298 ? -28.153 30.448 34.682 1.00 16.97 296 ASN A C 1
ATOM 2410 O O . ASN A 1 298 ? -27.086 30.938 34.554 1.00 15.48 296 ASN A O 1
ATOM 2415 N N . ASP A 1 299 ? -28.327 29.362 35.401 1.00 17.43 297 ASP A N 1
ATOM 2416 C CA . ASP A 1 299 ? -27.239 28.789 36.194 1.00 22.38 297 ASP A CA 1
ATOM 2417 C C . ASP A 1 299 ? -25.965 28.404 35.436 1.00 24.36 297 ASP A C 1
ATOM 2418 O O . ASP A 1 299 ? -24.843 28.498 36.019 1.00 25.10 297 ASP A O 1
ATOM 2423 N N . ASN A 1 300 ? -26.195 27.938 34.201 1.00 25.43 298 ASN A N 1
ATOM 2424 C CA . ASN A 1 300 ? -25.210 27.534 33.157 1.00 27.28 298 ASN A CA 1
ATOM 2425 C C . ASN A 1 300 ? -24.391 28.697 32.611 1.00 27.08 298 ASN A C 1
ATOM 2426 O O . ASN A 1 300 ? -23.203 28.517 32.205 1.00 30.58 298 ASN A O 1
ATOM 2431 N N . ASP A 1 301 ? -24.983 29.894 32.594 1.00 24.20 299 ASP A N 1
ATOM 2432 C CA . ASP A 1 301 ? -24.336 31.077 32.010 1.00 23.49 299 ASP A CA 1
ATOM 2433 C C . ASP A 1 301 ? -23.134 31.551 32.814 1.00 22.35 299 ASP A C 1
ATOM 2434 O O . ASP A 1 301 ? -23.156 31.581 34.025 1.00 22.75 299 ASP A O 1
ATOM 2439 N N . LYS A 1 302 ? -22.068 31.945 32.102 1.00 21.79 300 LYS A N 1
ATOM 2440 C CA . LYS A 1 302 ? -21.033 32.771 32.645 1.00 21.20 300 LYS A CA 1
ATOM 2441 C C . LYS A 1 302 ? -21.729 34.142 32.913 1.00 18.44 300 LYS A C 1
ATOM 2442 O O . LYS A 1 302 ? -22.518 34.609 32.135 1.00 19.22 300 LYS A O 1
ATOM 2448 N N . PRO A 1 303 ? -21.456 34.737 34.021 1.00 17.25 301 PRO A N 1
ATOM 2449 C CA . PRO A 1 303 ? -22.023 36.064 34.239 1.00 17.11 301 PRO A CA 1
ATOM 2450 C C . PRO A 1 303 ? -21.406 37.108 33.357 1.00 14.86 301 PRO A C 1
ATOM 2451 O O . PRO A 1 303 ? -20.211 36.967 32.965 1.00 14.85 301 PRO A O 1
ATOM 2455 N N . LYS A 1 304 ? -22.189 38.148 33.097 1.00 14.70 302 LYS A N 1
ATOM 2456 C CA . LYS A 1 304 ? -21.715 39.412 32.542 1.00 14.17 302 LYS A CA 1
ATOM 2457 C C . LYS A 1 304 ? -21.455 40.381 33.712 1.00 14.56 302 LYS A C 1
ATOM 2458 O O . LYS A 1 304 ? -22.308 40.487 34.599 1.00 15.18 302 LYS A O 1
ATOM 2464 N N . TYR A 1 305 ? -20.239 40.921 33.714 1.00 12.14 303 TYR A N 1
ATOM 2465 C CA . TYR A 1 305 ? -19.759 41.861 34.676 1.00 11.21 303 TYR A CA 1
ATOM 2466 C C . TYR A 1 305 ? -19.993 43.309 34.279 1.00 10.58 303 TYR A C 1
ATOM 2467 O O . TYR A 1 305 ? -20.249 43.636 33.143 1.00 11.21 303 TYR A O 1
ATOM 2476 N N . ALA A 1 306 ? -19.785 44.210 35.245 1.00 10.17 304 ALA A N 1
ATOM 2477 C CA . ALA A 1 306 ? -19.884 45.621 34.993 1.00 11.09 304 ALA A CA 1
ATOM 2478 C C . ALA A 1 306 ? -18.894 46.374 35.890 1.00 10.78 304 ALA A C 1
ATOM 2479 O O . ALA A 1 306 ? -18.457 45.840 36.835 1.00 10.55 304 ALA A O 1
ATOM 2481 N N . LEU A 1 307 ? -18.633 47.616 35.530 1.00 10.92 305 LEU A N 1
ATOM 2482 C CA . LEU A 1 307 ? -18.104 48.686 36.386 1.00 10.57 305 LEU A CA 1
ATOM 2483 C C . LEU A 1 307 ? -19.197 49.669 36.670 1.00 10.54 305 LEU A C 1
ATOM 2484 O O . LEU A 1 307 ? -20.033 49.942 35.821 1.00 11.38 305 LEU A O 1
ATOM 2489 N N . GLU A 1 308 ? -19.285 50.089 37.921 1.00 9.02 306 GLU A N 1
ATOM 2490 C CA . GLU A 1 308 ? -20.388 50.941 38.354 1.00 9.87 306 GLU A CA 1
ATOM 2491 C C . GLU A 1 308 ? -19.807 52.176 39.097 1.00 9.03 306 GLU A C 1
ATOM 2492 O O . GLU A 1 308 ? -18.853 52.064 39.907 1.00 9.99 306 GLU A O 1
ATOM 2498 N N . GLY A 1 309 ? -20.366 53.337 38.739 1.00 8.68 307 GLY A N 1
ATOM 2499 C CA . GLY A 1 309 ? -20.204 54.611 39.495 1.00 9.28 307 GLY A CA 1
ATOM 2500 C C . GLY A 1 309 ? -21.503 55.037 40.103 1.00 9.79 307 GLY A C 1
ATOM 2501 O O . GLY A 1 309 ? -22.526 55.114 39.426 1.00 10.48 307 GLY A O 1
ATOM 2502 N N . SER A 1 310 ? -21.460 55.137 41.426 1.00 7.74 308 SER A N 1
ATOM 2503 C CA . SER A 1 310 ? -22.629 55.385 42.260 1.00 8.10 308 SER A CA 1
ATOM 2504 C C . SER A 1 310 ? -22.575 56.769 42.869 1.00 7.80 308 SER A C 1
ATOM 2505 O O . SER A 1 310 ? -21.527 57.221 43.332 1.00 10.52 308 SER A O 1
ATOM 2508 N N . ILE A 1 311 ? -23.700 57.456 42.812 1.00 7.49 309 ILE A N 1
ATOM 2509 C CA . ILE A 1 311 ? -23.875 58.824 43.365 1.00 9.24 309 ILE A CA 1
ATOM 2510 C C . ILE A 1 311 ? -25.092 58.780 44.305 1.00 10.17 309 ILE A C 1
ATOM 2511 O O . ILE A 1 311 ? -26.180 58.428 43.932 1.00 9.50 309 ILE A O 1
ATOM 2516 N N . GLY A 1 312 ? -24.851 59.176 45.563 1.00 10.87 310 GLY A N 1
ATOM 2517 C CA . GLY A 1 312 ? -25.908 59.131 46.566 1.00 9.89 310 GLY A CA 1
ATOM 2518 C C . GLY A 1 312 ? -26.971 60.143 46.549 1.00 11.59 310 GLY A C 1
ATOM 2519 O O . GLY A 1 312 ? -28.119 59.867 46.929 1.00 11.51 310 GLY A O 1
ATOM 2520 N N . THR A 1 313 ? -26.608 61.353 46.192 1.00 13.41 311 THR A N 1
ATOM 2521 C CA . THR A 1 313 ? -27.504 62.483 46.396 1.00 13.45 311 THR A CA 1
ATOM 2522 C C . THR A 1 313 ? -27.877 62.877 45.010 1.00 12.87 311 THR A C 1
ATOM 2523 O O . THR A 1 313 ? -27.074 63.563 44.294 1.00 16.05 311 THR A O 1
ATOM 2527 N N . ALA A 1 314 ? -29.123 62.563 44.683 1.00 13.85 312 ALA A N 1
ATOM 2528 C CA . ALA A 1 314 ? -29.769 62.995 43.486 1.00 13.45 312 ALA A CA 1
ATOM 2529 C C . ALA A 1 314 ? -31.218 63.329 43.803 1.00 11.93 312 ALA A C 1
ATOM 2530 O O . ALA A 1 314 ? -31.489 64.391 44.396 1.00 15.27 312 ALA A O 1
ATOM 2532 N N . GLY A 1 315 ? -32.179 62.444 43.515 1.00 12.49 313 GLY A N 1
ATOM 2533 C CA . GLY A 1 315 ? -33.558 62.531 43.982 1.00 12.65 313 GLY A CA 1
ATOM 2534 C C . GLY A 1 315 ? -33.641 62.685 45.503 1.00 10.93 313 GLY A C 1
ATOM 2535 O O . GLY A 1 315 ? -34.592 63.317 46.069 1.00 13.44 313 GLY A O 1
ATOM 2536 N N . SER A 1 316 ? -32.743 61.969 46.202 1.00 10.63 314 SER A N 1
ATOM 2537 C CA . SER A 1 316 ? -32.620 62.099 47.674 1.00 10.64 314 SER A CA 1
ATOM 2538 C C . SER A 1 316 ? -32.344 63.583 48.042 1.00 9.75 314 SER A C 1
ATOM 2539 O O . SER A 1 316 ? -32.832 64.088 49.046 1.00 10.28 314 SER A O 1
ATOM 2542 N N . GLY A 1 317 ? -31.562 64.277 47.219 1.00 9.44 315 GLY A N 1
ATOM 2543 C CA . GLY A 1 317 ? -31.237 65.708 47.422 1.00 11.08 315 GLY A CA 1
ATOM 2544 C C . GLY A 1 317 ? -32.461 66.583 47.175 1.00 11.93 315 GLY A C 1
ATOM 2545 O O . GLY A 1 317 ? -32.799 67.442 47.952 1.00 11.23 315 GLY A O 1
ATOM 2546 N N . VAL A 1 318 ? -33.201 66.268 46.116 1.00 12.69 316 VAL A N 1
ATOM 2547 C CA . VAL A 1 318 ? -34.459 66.982 45.779 1.00 12.29 316 VAL A CA 1
ATOM 2548 C C . VAL A 1 318 ? -35.466 66.833 46.899 1.00 11.70 316 VAL A C 1
ATOM 2549 O O . VAL A 1 318 ? -36.111 67.766 47.292 1.00 11.70 316 VAL A O 1
ATOM 2553 N N . SER A 1 319 ? -35.550 65.643 47.449 1.00 12.21 317 SER A N 1
ATOM 2554 C CA A SER A 1 319 ? -36.442 65.373 48.568 0.50 12.10 317 SER A CA 1
ATOM 2555 C CA B SER A 1 319 ? -36.426 65.340 48.585 0.50 11.81 317 SER A CA 1
ATOM 2556 C C . SER A 1 319 ? -36.065 66.168 49.806 1.00 12.04 317 SER A C 1
ATOM 2557 O O . SER A 1 319 ? -36.952 66.653 50.512 1.00 12.07 317 SER A O 1
ATOM 2562 N N . TRP A 1 320 ? -34.760 66.304 50.047 1.00 10.43 318 TRP A N 1
ATOM 2563 C CA . TRP A 1 320 ? -34.296 67.135 51.120 1.00 10.33 318 TRP A CA 1
ATOM 2564 C C . TRP A 1 320 ? -34.658 68.614 50.931 1.00 10.78 318 TRP A C 1
ATOM 2565 O O . TRP A 1 320 ? -35.007 69.322 51.863 1.00 11.28 318 TRP A O 1
ATOM 2576 N N . LEU A 1 321 ? -34.417 69.069 49.722 1.00 9.56 319 LEU A N 1
ATOM 2577 C CA . LEU A 1 321 ? -34.825 70.465 49.346 1.00 10.97 319 LEU A CA 1
ATOM 2578 C C . LEU A 1 321 ? -36.303 70.664 49.599 1.00 11.44 319 LEU A C 1
ATOM 2579 O O . LEU A 1 321 ? -36.681 71.695 50.115 1.00 12.96 319 LEU A O 1
ATOM 2584 N N . LEU A 1 322 ? -37.135 69.708 49.202 1.00 13.15 320 LEU A N 1
ATOM 2585 C CA . LEU A 1 322 ? -38.584 69.802 49.374 1.00 13.02 320 LEU A CA 1
ATOM 2586 C C . LEU A 1 322 ? -38.931 69.851 50.867 1.00 13.11 320 LEU A C 1
ATOM 2587 O O . LEU A 1 322 ? -39.731 70.690 51.354 1.00 13.83 320 LEU A O 1
ATOM 2592 N N . LYS A 1 323 ? -38.322 68.974 51.638 1.00 12.77 321 LYS A N 1
ATOM 2593 C CA . LYS A 1 323 ? -38.594 68.906 53.101 1.00 13.52 321 LYS A CA 1
ATOM 2594 C C . LYS A 1 323 ? -38.265 70.239 53.779 1.00 13.42 321 LYS A C 1
ATOM 2595 O O . LYS A 1 323 ? -39.001 70.706 54.667 1.00 14.45 321 LYS A O 1
ATOM 2601 N N . ASN A 1 324 ? -37.180 70.864 53.318 1.00 12.38 322 ASN A N 1
ATOM 2602 C CA . ASN A 1 324 ? -36.688 72.102 53.901 1.00 12.38 322 ASN A CA 1
ATOM 2603 C C . ASN A 1 324 ? -37.125 73.365 53.192 1.00 11.94 322 ASN A C 1
ATOM 2604 O O . ASN A 1 324 ? -36.585 74.438 53.460 1.00 14.74 322 ASN A O 1
ATOM 2609 N N . LYS A 1 325 ? -38.188 73.209 52.368 1.00 11.44 323 LYS A N 1
ATOM 2610 C CA . LYS A 1 325 ? -38.927 74.330 51.779 1.00 13.65 323 LYS A CA 1
ATOM 2611 C C . LYS A 1 325 ? -38.121 75.151 50.731 1.00 13.71 323 LYS A C 1
ATOM 2612 O O . LYS A 1 325 ? -38.512 76.250 50.335 1.00 14.58 323 LYS A O 1
ATOM 2618 N N . LEU A 1 326 ? -37.021 74.600 50.257 1.00 13.21 324 LEU A N 1
ATOM 2619 C CA . LEU A 1 326 ? -36.248 75.253 49.238 1.00 14.07 324 LEU A CA 1
ATOM 2620 C C . LEU A 1 326 ? -36.795 75.099 47.835 1.00 15.22 324 LEU A C 1
ATOM 2621 O O . LEU A 1 326 ? -36.489 75.880 46.923 1.00 16.53 324 LEU A O 1
ATOM 2626 N N . ILE A 1 327 ? -37.627 74.076 47.664 1.00 16.86 325 ILE A N 1
ATOM 2627 C CA . ILE A 1 327 ? -38.464 73.866 46.449 1.00 18.08 325 ILE A CA 1
ATOM 2628 C C . ILE A 1 327 ? -39.879 73.532 46.967 1.00 19.10 325 ILE A C 1
ATOM 2629 O O . ILE A 1 327 ? -40.101 72.983 48.069 1.00 18.50 325 ILE A O 1
ATOM 2634 N N . ASP A 1 328 ? -40.904 74.024 46.248 1.00 22.58 326 ASP A N 1
ATOM 2635 C CA . ASP A 1 328 ? -42.297 73.827 46.659 1.00 24.36 326 ASP A CA 1
ATOM 2636 C C . ASP A 1 328 ? -42.865 72.468 46.168 1.00 26.61 326 ASP A C 1
ATOM 2637 O O . ASP A 1 328 ? -43.737 71.901 46.829 1.00 26.25 326 ASP A O 1
ATOM 2642 N N . ASP A 1 329 ? -42.360 71.984 45.029 1.00 28.59 327 ASP A N 1
ATOM 2643 C CA . ASP A 1 329 ? -42.729 70.657 44.435 1.00 29.30 327 ASP A CA 1
ATOM 2644 C C . ASP A 1 329 ? -41.565 70.207 43.571 1.00 29.43 327 ASP A C 1
ATOM 2645 O O . ASP A 1 329 ? -40.947 71.041 42.957 1.00 29.88 327 ASP A O 1
ATOM 2650 N N . PRO A 1 330 ? -41.268 68.895 43.468 1.00 30.05 328 PRO A N 1
ATOM 2651 C CA . PRO A 1 330 ? -40.155 68.457 42.603 1.00 29.76 328 PRO A CA 1
ATOM 2652 C C . PRO A 1 330 ? -40.352 68.817 41.184 1.00 31.23 328 PRO A C 1
ATOM 2653 O O . PRO A 1 330 ? -39.343 68.995 40.444 1.00 30.98 328 PRO A O 1
ATOM 2657 N N . SER A 1 331 ? -41.640 68.951 40.803 1.00 30.78 329 SER A N 1
ATOM 2658 C CA . SER A 1 331 ? -41.975 69.210 39.421 1.00 33.39 329 SER A CA 1
ATOM 2659 C C . SER A 1 331 ? -41.238 70.410 38.874 1.00 34.02 329 SER A C 1
ATOM 2660 O O . SER A 1 331 ? -40.945 70.460 37.664 1.00 36.28 329 SER A O 1
ATOM 2663 N N . GLU A 1 332 ? -40.933 71.367 39.737 1.00 34.19 330 GLU A N 1
ATOM 2664 C CA . GLU A 1 332 ? -40.462 72.646 39.255 1.00 34.79 330 GLU A CA 1
ATOM 2665 C C . GLU A 1 332 ? -39.009 72.738 38.793 1.00 34.38 330 GLU A C 1
ATOM 2666 O O . GLU A 1 332 ? -38.602 73.824 38.290 1.00 33.77 330 GLU A O 1
ATOM 2672 N N . ALA A 1 333 ? -38.249 71.630 38.902 1.00 32.60 331 ALA A N 1
ATOM 2673 C CA . ALA A 1 333 ? -36.835 71.708 38.621 1.00 31.39 331 ALA A CA 1
ATOM 2674 C C . ALA A 1 333 ? -36.593 72.211 37.202 1.00 31.42 331 ALA A C 1
ATOM 2675 O O . ALA A 1 333 ? -35.603 72.906 36.945 1.00 30.93 331 ALA A O 1
ATOM 2677 N N . SER A 1 334 ? -37.467 71.847 36.242 1.00 29.40 332 SER A N 1
ATOM 2678 C CA . SER A 1 334 ? -37.156 72.215 34.890 1.00 30.31 332 SER A CA 1
ATOM 2679 C C . SER A 1 334 ? -37.276 73.700 34.723 1.00 29.55 332 SER A C 1
ATOM 2680 O O . SER A 1 334 ? -36.343 74.365 34.182 1.00 29.89 332 SER A O 1
ATOM 2683 N N . ASP A 1 335 ? -38.432 74.226 35.158 1.00 29.78 333 ASP A N 1
ATOM 2684 C CA . ASP A 1 335 ? -38.676 75.661 35.064 1.00 29.08 333 ASP A CA 1
ATOM 2685 C C . ASP A 1 335 ? -37.599 76.319 35.863 1.00 27.66 333 ASP A C 1
ATOM 2686 O O . ASP A 1 335 ? -37.054 77.360 35.404 1.00 29.22 333 ASP A O 1
ATOM 2691 N N . ILE A 1 336 ? -37.231 75.737 37.019 1.00 27.06 334 ILE A N 1
ATOM 2692 C CA . ILE A 1 336 ? -36.120 76.387 37.798 1.00 25.75 334 ILE A CA 1
ATOM 2693 C C . ILE A 1 336 ? -34.887 76.491 36.944 1.00 26.66 334 ILE A C 1
ATOM 2694 O O . ILE A 1 336 ? -34.284 77.539 36.872 1.00 28.18 334 ILE A O 1
ATOM 2699 N N . MET A 1 337 ? -34.495 75.433 36.298 1.00 28.64 335 MET A N 1
ATOM 2700 C CA . MET A 1 337 ? -33.340 75.517 35.423 1.00 31.03 335 MET A CA 1
ATOM 2701 C C . MET A 1 337 ? -33.464 76.387 34.121 1.00 32.16 335 MET A C 1
ATOM 2702 O O . MET A 1 337 ? -32.482 77.049 33.707 1.00 31.99 335 MET A O 1
ATOM 2707 N N . GLU A 1 338 ? -34.674 76.454 33.544 1.00 34.05 336 GLU A N 1
ATOM 2708 C CA . GLU A 1 338 ? -34.995 77.419 32.447 1.00 34.16 336 GLU A CA 1
ATOM 2709 C C . GLU A 1 338 ? -34.888 78.862 32.887 1.00 34.43 336 GLU A C 1
ATOM 2710 O O . GLU A 1 338 ? -34.170 79.696 32.271 1.00 35.28 336 GLU A O 1
ATOM 2716 N N . LYS A 1 339 ? -35.601 79.159 33.972 1.00 32.69 337 LYS A N 1
ATOM 2717 C CA . LYS A 1 339 ? -35.657 80.499 34.467 1.00 31.94 337 LYS A CA 1
ATOM 2718 C C . LYS A 1 339 ? -34.330 80.901 35.113 1.00 30.96 337 LYS A C 1
ATOM 2719 O O . LYS A 1 339 ? -33.892 82.089 35.091 1.00 33.11 337 LYS A O 1
ATOM 2725 N N . CYS A 1 340 ? -33.663 79.916 35.699 1.00 28.47 338 CYS A N 1
ATOM 2726 C CA A CYS A 1 340 ? -32.424 80.181 36.337 0.50 26.64 338 CYS A CA 1
ATOM 2727 C CA B CYS A 1 340 ? -32.391 80.184 36.358 0.50 27.68 338 CYS A CA 1
ATOM 2728 C C . CYS A 1 340 ? -31.269 79.719 35.478 1.00 26.05 338 CYS A C 1
ATOM 2729 O O . CYS A 1 340 ? -30.949 78.518 35.480 1.00 25.35 338 CYS A O 1
ATOM 2734 N N . GLU A 1 341 ? -30.660 80.673 34.751 1.00 25.33 339 GLU A N 1
ATOM 2735 C CA . GLU A 1 341 ? -29.663 80.295 33.749 1.00 24.50 339 GLU A CA 1
ATOM 2736 C C . GLU A 1 341 ? -28.328 79.971 34.350 1.00 23.25 339 GLU A C 1
ATOM 2737 O O . GLU A 1 341 ? -27.555 79.235 33.717 1.00 21.63 339 GLU A O 1
ATOM 2743 N N . ASN A 1 342 ? -28.065 80.506 35.554 1.00 21.65 340 ASN A N 1
ATOM 2744 C CA . ASN A 1 342 ? -26.870 80.116 36.324 1.00 21.86 340 ASN A CA 1
ATOM 2745 C C . ASN A 1 342 ? -27.162 80.211 37.796 1.00 20.90 340 ASN A C 1
ATOM 2746 O O . ASN A 1 342 ? -28.288 80.533 38.193 1.00 20.01 340 ASN A O 1
ATOM 2751 N N . THR A 1 343 ? -26.165 79.842 38.616 1.00 19.39 341 THR A N 1
ATOM 2752 C CA . THR A 1 343 ? -26.406 79.743 40.059 1.00 18.33 341 THR A CA 1
ATOM 2753 C C . THR A 1 343 ? -25.964 80.985 40.898 1.00 19.60 341 THR A C 1
ATOM 2754 O O . THR A 1 343 ? -25.831 80.869 42.067 1.00 18.28 341 THR A O 1
ATOM 2758 N N . THR A 1 344 ? -25.792 82.167 40.310 1.00 22.38 342 THR A N 1
ATOM 2759 C CA . THR A 1 344 ? -25.109 83.334 41.050 1.00 21.81 342 THR A CA 1
ATOM 2760 C C . THR A 1 344 ? -23.720 82.995 41.575 1.00 22.98 342 THR A C 1
ATOM 2761 O O . THR A 1 344 ? -23.273 83.678 42.485 1.00 25.29 342 THR A O 1
ATOM 2765 N N . GLY A 1 345 ? -23.043 82.005 40.958 1.00 19.93 343 GLY A N 1
ATOM 2766 C CA . GLY A 1 345 ? -21.712 81.426 41.322 1.00 19.51 343 GLY A CA 1
ATOM 2767 C C . GLY A 1 345 ? -21.744 80.448 42.540 1.00 18.19 343 GLY A C 1
ATOM 2768 O O . GLY A 1 345 ? -20.721 80.004 43.046 1.00 18.87 343 GLY A O 1
ATOM 2769 N N . VAL A 1 346 ? -22.920 80.059 42.913 1.00 14.15 344 VAL A N 1
ATOM 2770 C CA . VAL A 1 346 ? -23.099 79.131 44.039 1.00 12.34 344 VAL A CA 1
ATOM 2771 C C . VAL A 1 346 ? -22.747 77.716 43.550 1.00 11.44 344 VAL A C 1
ATOM 2772 O O . VAL A 1 346 ? -23.139 77.307 42.430 1.00 10.69 344 VAL A O 1
ATOM 2776 N N . ILE A 1 347 ? -22.051 76.971 44.415 1.00 9.12 345 ILE A N 1
ATOM 2777 C CA . ILE A 1 347 ? -21.780 75.575 44.216 1.00 10.27 345 ILE A CA 1
ATOM 2778 C C . ILE A 1 347 ? -22.306 74.839 45.460 1.00 7.98 345 ILE A C 1
ATOM 2779 O O . ILE A 1 347 ? -22.129 75.267 46.576 1.00 9.88 345 ILE A O 1
ATOM 2784 N N . PHE A 1 348 ? -22.972 73.717 45.155 1.00 8.04 346 PHE A N 1
ATOM 2785 C CA . PHE A 1 348 ? -23.598 72.812 46.237 1.00 9.05 346 PHE A CA 1
ATOM 2786 C C . PHE A 1 348 ? -22.935 71.456 46.061 1.00 10.87 346 PHE A C 1
ATOM 2787 O O . PHE A 1 348 ? -23.189 70.794 45.029 1.00 11.79 346 PHE A O 1
ATOM 2795 N N . VAL A 1 349 ? -22.065 71.064 47.020 1.00 8.73 347 VAL A N 1
ATOM 2796 C CA . VAL A 1 349 ? -21.473 69.754 46.976 1.00 9.95 347 VAL A CA 1
ATOM 2797 C C . VAL A 1 349 ? -22.458 68.809 47.705 1.00 10.94 347 VAL A C 1
ATOM 2798 O O . VAL A 1 349 ? -22.607 68.971 48.958 1.00 12.82 347 VAL A O 1
ATOM 2802 N N . PRO A 1 350 ? -23.251 68.008 46.957 1.00 13.62 348 PRO A N 1
ATOM 2803 C CA . PRO A 1 350 ? -24.425 67.300 47.555 1.00 14.28 348 PRO A CA 1
ATOM 2804 C C . PRO A 1 350 ? -23.885 65.976 48.128 1.00 15.90 348 PRO A C 1
ATOM 2805 O O . PRO A 1 350 ? -23.663 64.958 47.368 1.00 19.97 348 PRO A O 1
ATOM 2809 N N . ALA A 1 351 ? -23.381 66.061 49.337 1.00 13.34 349 ALA A N 1
ATOM 2810 C CA . ALA A 1 351 ? -22.589 64.962 49.978 1.00 10.60 349 ALA A CA 1
ATOM 2811 C C . ALA A 1 351 ? -23.282 64.687 51.356 1.00 9.47 349 ALA A C 1
ATOM 2812 O O . ALA A 1 351 ? -22.625 64.517 52.368 1.00 9.70 349 ALA A O 1
ATOM 2814 N N . PHE A 1 352 ? -24.612 64.613 51.342 1.00 9.93 350 PHE A N 1
ATOM 2815 C CA . PHE A 1 352 ? -25.399 64.416 52.595 1.00 9.52 350 PHE A CA 1
ATOM 2816 C C . PHE A 1 352 ? -24.978 63.140 53.321 1.00 10.64 350 PHE A C 1
ATOM 2817 O O . PHE A 1 352 ? -25.033 63.061 54.572 1.00 13.76 350 PHE A O 1
ATOM 2825 N N . SER A 1 353 ? -24.678 62.112 52.528 1.00 9.78 351 SER A N 1
ATOM 2826 C CA . SER A 1 353 ? -24.198 60.809 53.031 1.00 10.39 351 SER A CA 1
ATOM 2827 C C . SER A 1 353 ? -22.763 60.518 52.612 1.00 10.00 351 SER A C 1
ATOM 2828 O O . SER A 1 353 ? -22.391 59.377 52.341 1.00 13.08 351 SER A O 1
ATOM 2831 N N . GLY A 1 354 ? -21.979 61.581 52.474 1.00 10.29 352 GLY A N 1
ATOM 2832 C CA . GLY A 1 354 ? -20.572 61.478 52.003 1.00 10.21 352 GLY A CA 1
ATOM 2833 C C . GLY A 1 354 ? -20.560 61.498 50.503 1.00 9.84 352 GLY A C 1
ATOM 2834 O O . GLY A 1 354 ? -21.566 61.700 49.819 1.00 10.91 352 GLY A O 1
ATOM 2835 N N . LEU A 1 355 ? -19.369 61.352 50.019 1.00 8.20 353 LEU A N 1
ATOM 2836 C CA . LEU A 1 355 ? -19.162 61.192 48.549 1.00 8.29 353 LEU A CA 1
ATOM 2837 C C . LEU A 1 355 ? -18.922 59.702 48.313 1.00 8.58 353 LEU A C 1
ATOM 2838 O O . LEU A 1 355 ? -18.079 59.066 48.968 1.00 10.75 353 LEU A O 1
ATOM 2843 N N . TYR A 1 356 ? -19.670 59.211 47.272 1.00 8.26 354 TYR A N 1
ATOM 2844 C CA A TYR A 1 356 ? -19.594 57.854 46.769 0.50 8.08 354 TYR A CA 1
ATOM 2845 C CA B TYR A 1 356 ? -19.513 57.843 46.813 0.50 8.41 354 TYR A CA 1
ATOM 2846 C C . TYR A 1 356 ? -18.518 57.879 45.638 1.00 9.30 354 TYR A C 1
ATOM 2847 O O . TYR A 1 356 ? -17.409 58.374 45.825 1.00 9.46 354 TYR A O 1
ATOM 2864 N N . ALA A 1 357 ? -18.812 57.316 44.480 1.00 9.06 355 ALA A N 1
ATOM 2865 C CA . ALA A 1 357 ? -17.752 57.193 43.455 1.00 9.13 355 ALA A CA 1
ATOM 2866 C C . ALA A 1 357 ? -17.455 58.573 42.856 1.00 9.09 355 ALA A C 1
ATOM 2867 O O . ALA A 1 357 ? -18.392 59.375 42.626 1.00 10.83 355 ALA A O 1
ATOM 2869 N N . PRO A 1 358 ? -16.218 58.780 42.423 1.00 8.53 356 PRO A N 1
ATOM 2870 C CA . PRO A 1 358 ? -15.049 57.875 42.581 1.00 8.15 356 PRO A CA 1
ATOM 2871 C C . PRO A 1 358 ? -14.160 58.210 43.759 1.00 8.56 356 PRO A C 1
ATOM 2872 O O . PRO A 1 358 ? -13.135 57.563 43.936 1.00 9.45 356 PRO A O 1
ATOM 2876 N N . ARG A 1 359 ? -14.469 59.271 44.494 1.00 8.73 357 ARG A N 1
ATOM 2877 C CA . ARG A 1 359 ? -13.601 59.686 45.612 1.00 9.09 357 ARG A CA 1
ATOM 2878 C C . ARG A 1 359 ? -13.719 58.913 46.959 1.00 9.84 357 ARG A C 1
ATOM 2879 O O . ARG A 1 359 ? -12.764 58.786 47.704 1.00 10.39 357 ARG A O 1
ATOM 2887 N N . TRP A 1 360 ? -14.876 58.408 47.208 1.00 9.17 358 TRP A N 1
ATOM 2888 C CA . TRP A 1 360 ? -15.190 57.568 48.343 1.00 9.56 358 TRP A CA 1
ATOM 2889 C C . TRP A 1 360 ? -14.733 58.248 49.599 1.00 10.04 358 TRP A C 1
ATOM 2890 O O . TRP A 1 360 ? -13.834 57.779 50.315 1.00 11.37 358 TRP A O 1
ATOM 2901 N N . ARG A 1 361 ? -15.358 59.376 49.908 1.00 10.90 359 ARG A N 1
ATOM 2902 C CA . ARG A 1 361 ? -14.991 60.103 51.146 1.00 10.98 359 ARG A CA 1
ATOM 2903 C C . ARG A 1 361 ? -16.194 60.185 52.086 1.00 9.53 359 ARG A C 1
ATOM 2904 O O . ARG A 1 361 ? -17.076 61.021 51.918 1.00 10.00 359 ARG A O 1
ATOM 2912 N N . SER A 1 362 ? -16.225 59.281 53.066 1.00 10.73 360 SER A N 1
ATOM 2913 C CA . SER A 1 362 ? -17.329 59.210 54.061 1.00 11.25 360 SER A CA 1
ATOM 2914 C C . SER A 1 362 ? -17.388 60.395 55.048 1.00 11.79 360 SER A C 1
ATOM 2915 O O . SER A 1 362 ? -18.407 60.583 55.688 1.00 13.66 360 SER A O 1
ATOM 2918 N N . ASP A 1 363 ? -16.277 61.125 55.144 1.00 11.19 361 ASP A N 1
ATOM 2919 C CA . ASP A 1 363 ? -16.128 62.322 55.974 1.00 11.32 361 ASP A CA 1
ATOM 2920 C C . ASP A 1 363 ? -16.684 63.556 55.310 1.00 10.94 361 ASP A C 1
ATOM 2921 O O . ASP A 1 363 ? -16.898 64.582 55.961 1.00 12.50 361 ASP A O 1
ATOM 2926 N N . ALA A 1 364 ? -16.905 63.540 54.012 1.00 8.91 362 ALA A N 1
ATOM 2927 C CA . ALA A 1 364 ? -17.567 64.634 53.360 1.00 9.14 362 ALA A CA 1
ATOM 2928 C C . ALA A 1 364 ? -19.016 64.878 53.840 1.00 9.26 362 ALA A C 1
ATOM 2929 O O . ALA A 1 364 ? -19.768 63.927 54.073 1.00 9.82 362 ALA A O 1
ATOM 2931 N N . ARG A 1 365 ? -19.396 66.159 53.905 1.00 8.43 363 ARG A N 1
ATOM 2932 C CA . ARG A 1 365 ? -20.801 66.502 54.265 1.00 9.40 363 ARG A CA 1
ATOM 2933 C C . ARG A 1 365 ? -21.324 67.514 53.214 1.00 7.90 363 ARG A C 1
ATOM 2934 O O . ARG A 1 365 ? -20.500 68.142 52.489 1.00 10.80 363 ARG A O 1
ATOM 2942 N N . ALA A 1 366 ? -22.621 67.649 53.100 1.00 8.66 364 ALA A N 1
ATOM 2943 C CA . ALA A 1 366 ? -23.203 68.518 52.134 1.00 8.06 364 ALA A CA 1
ATOM 2944 C C . ALA A 1 366 ? -22.857 69.989 52.501 1.00 8.26 364 ALA A C 1
ATOM 2945 O O . ALA A 1 366 ? -22.959 70.413 53.653 1.00 9.24 364 ALA A O 1
ATOM 2947 N N . SER A 1 367 ? -22.446 70.772 51.490 1.00 7.91 365 SER A N 1
ATOM 2948 C CA . SER A 1 367 ? -21.852 72.076 51.706 1.00 8.96 365 SER A CA 1
ATOM 2949 C C . SER A 1 367 ? -22.268 72.969 50.548 1.00 8.77 365 SER A C 1
ATOM 2950 O O . SER A 1 367 ? -22.447 72.509 49.391 1.00 10.72 365 SER A O 1
ATOM 2953 N N . ILE A 1 368 ? -22.570 74.214 50.893 1.00 8.22 366 ILE A N 1
ATOM 2954 C CA . ILE A 1 368 ? -22.996 75.246 49.923 1.00 9.25 366 ILE A CA 1
ATOM 2955 C C . ILE A 1 368 ? -22.030 76.417 50.023 1.00 10.07 366 ILE A C 1
ATOM 2956 O O . ILE A 1 368 ? -21.737 76.898 51.112 1.00 9.74 366 ILE A O 1
ATOM 2961 N N . TYR A 1 369 ? -21.558 76.888 48.839 1.00 10.08 367 TYR A N 1
ATOM 2962 C CA . TYR A 1 369 ? -20.549 77.917 48.732 1.00 9.45 367 TYR A CA 1
ATOM 2963 C C . TYR A 1 369 ? -21.065 79.028 47.825 1.00 9.27 367 TYR A C 1
ATOM 2964 O O . TYR A 1 369 ? -21.901 78.774 46.918 1.00 10.55 367 TYR A O 1
ATOM 2973 N N . GLY A 1 370 ? -20.615 80.242 48.099 1.00 9.54 368 GLY A N 1
ATOM 2974 C CA . GLY A 1 370 ? -20.707 81.369 47.138 1.00 8.24 368 GLY A CA 1
ATOM 2975 C C . GLY A 1 370 ? -21.944 82.180 47.153 1.00 9.39 368 GLY A C 1
ATOM 2976 O O . GLY A 1 370 ? -22.190 82.937 46.205 1.00 12.61 368 GLY A O 1
ATOM 2977 N N . MET A 1 371 ? -22.691 82.134 48.221 1.00 10.62 369 MET A N 1
ATOM 2978 C CA . MET A 1 371 ? -23.924 82.847 48.293 1.00 9.58 369 MET A CA 1
ATOM 2979 C C . MET A 1 371 ? -23.796 84.333 48.667 1.00 10.97 369 MET A C 1
ATOM 2980 O O . MET A 1 371 ? -22.910 84.720 49.468 1.00 9.90 369 MET A O 1
ATOM 2985 N N . THR A 1 372 ? -24.668 85.166 48.062 1.00 10.31 370 THR A N 1
ATOM 2986 C CA . THR A 1 372 ? -24.749 86.577 48.354 1.00 10.78 370 THR A CA 1
ATOM 2987 C C . THR A 1 372 ? -26.176 86.901 48.646 1.00 9.48 370 THR A C 1
ATOM 2988 O O . THR A 1 372 ? -27.036 86.029 48.576 1.00 10.48 370 THR A O 1
ATOM 2992 N N . PHE A 1 373 ? -26.500 88.142 48.997 1.00 9.41 371 PHE A N 1
ATOM 2993 C CA . PHE A 1 373 ? -27.897 88.477 49.266 1.00 10.19 371 PHE A CA 1
ATOM 2994 C C . PHE A 1 373 ? -28.777 88.341 48.025 1.00 10.67 371 PHE A C 1
ATOM 2995 O O . PHE A 1 373 ? -29.944 88.164 48.113 1.00 14.19 371 PHE A O 1
ATOM 3003 N N . ASN A 1 374 ? -28.174 88.411 46.859 1.00 10.45 372 ASN A N 1
ATOM 3004 C CA . ASN A 1 374 ? -28.889 88.178 45.590 1.00 10.43 372 ASN A CA 1
ATOM 3005 C C . ASN A 1 374 ? -29.330 86.694 45.340 1.00 11.11 372 ASN A C 1
ATOM 3006 O O . ASN A 1 374 ? -30.288 86.377 44.589 1.00 12.59 372 ASN A O 1
ATOM 3011 N N . THR A 1 375 ? -28.660 85.785 46.066 1.00 10.25 373 THR A N 1
ATOM 3012 C CA . THR A 1 375 ? -28.936 84.351 45.925 1.00 9.92 373 THR A CA 1
ATOM 3013 C C . THR A 1 375 ? -30.340 84.092 46.442 1.00 10.85 373 THR A C 1
ATOM 3014 O O . THR A 1 375 ? -30.735 84.521 47.529 1.00 11.72 373 THR A O 1
ATOM 3018 N N . GLU A 1 376 ? -31.017 83.234 45.714 1.00 11.46 374 GLU A N 1
ATOM 3019 C CA . GLU A 1 376 ? -32.367 82.820 46.002 1.00 13.45 374 GLU A CA 1
ATOM 3020 C C . GLU A 1 376 ? -32.425 81.304 46.106 1.00 12.60 374 GLU A C 1
ATOM 3021 O O . GLU A 1 376 ? -31.515 80.579 45.667 1.00 12.85 374 GLU A O 1
ATOM 3027 N N . ARG A 1 377 ? -33.542 80.792 46.589 1.00 15.19 375 ARG A N 1
ATOM 3028 C CA . ARG A 1 377 ? -33.820 79.320 46.611 1.00 15.78 375 ARG A CA 1
ATOM 3029 C C . ARG A 1 377 ? -33.515 78.695 45.338 1.00 15.22 375 ARG A C 1
ATOM 3030 O O . ARG A 1 377 ? -32.964 77.583 45.332 1.00 16.98 375 ARG A O 1
ATOM 3038 N N . SER A 1 378 ? -33.930 79.314 44.231 1.00 16.97 376 SER A N 1
ATOM 3039 C CA . SER A 1 378 ? -33.774 78.702 42.957 1.00 18.23 376 SER A CA 1
ATOM 3040 C C . SER A 1 378 ? -32.359 78.484 42.568 1.00 16.26 376 SER A C 1
ATOM 3041 O O . SER A 1 378 ? -31.996 77.454 41.906 1.00 16.12 376 SER A O 1
ATOM 3044 N N . HIS A 1 379 ? -31.462 79.406 42.968 1.00 14.52 377 HIS A N 1
ATOM 3045 C CA . HIS A 1 379 ? -30.066 79.227 42.637 1.00 12.69 377 HIS A CA 1
ATOM 3046 C C . HIS A 1 379 ? -29.458 77.999 43.380 1.00 12.44 377 HIS A C 1
ATOM 3047 O O . HIS A 1 379 ? -28.537 77.287 42.895 1.00 11.08 377 HIS A O 1
ATOM 3054 N N . ILE A 1 380 ? -29.885 77.832 44.618 1.00 11.85 378 ILE A N 1
ATOM 3055 C CA . ILE A 1 380 ? -29.440 76.706 45.523 1.00 11.18 378 ILE A CA 1
ATOM 3056 C C . ILE A 1 380 ? -29.961 75.347 44.927 1.00 11.54 378 ILE A C 1
ATOM 3057 O O . ILE A 1 380 ? -29.205 74.403 44.805 1.00 11.85 378 ILE A O 1
ATOM 3062 N N . VAL A 1 381 ? -31.217 75.336 44.464 1.00 11.90 379 VAL A N 1
ATOM 3063 C CA . VAL A 1 381 ? -31.828 74.175 43.787 1.00 10.53 379 VAL A CA 1
ATOM 3064 C C . VAL A 1 381 ? -31.040 73.815 42.571 1.00 10.80 379 VAL A C 1
ATOM 3065 O O . VAL A 1 381 ? -30.621 72.683 42.399 1.00 10.71 379 VAL A O 1
ATOM 3069 N N . ARG A 1 382 ? -30.731 74.836 41.757 1.00 12.09 380 ARG A N 1
ATOM 3070 C CA . ARG A 1 382 ? -30.023 74.591 40.504 1.00 11.82 380 ARG A CA 1
ATOM 3071 C C . ARG A 1 382 ? -28.603 74.111 40.791 1.00 9.67 380 ARG A C 1
ATOM 3072 O O . ARG A 1 382 ? -28.102 73.208 40.106 1.00 11.36 380 ARG A O 1
ATOM 3080 N N . ALA A 1 383 ? -27.985 74.653 41.853 1.00 8.76 381 ALA A N 1
ATOM 3081 C CA . ALA A 1 383 ? -26.651 74.213 42.254 1.00 9.39 381 ALA A CA 1
ATOM 3082 C C . ALA A 1 383 ? -26.649 72.746 42.610 1.00 9.21 381 ALA A C 1
ATOM 3083 O O . ALA A 1 383 ? -25.686 72.024 42.262 1.00 10.76 381 ALA A O 1
ATOM 3085 N N . LEU A 1 384 ? -27.656 72.309 43.359 1.00 8.85 382 LEU A N 1
ATOM 3086 C CA . LEU A 1 384 ? -27.707 70.875 43.707 1.00 8.92 382 LEU A CA 1
ATOM 3087 C C . LEU A 1 384 ? -27.738 69.977 42.435 1.00 8.51 382 LEU A C 1
ATOM 3088 O O . LEU A 1 384 ? -27.049 68.980 42.291 1.00 9.75 382 LEU A O 1
ATOM 3093 N N . LEU A 1 385 ? -28.572 70.417 41.514 1.00 10.16 383 LEU A N 1
ATOM 3094 C CA . LEU A 1 385 ? -28.728 69.687 40.242 1.00 10.38 383 LEU A CA 1
ATOM 3095 C C . LEU A 1 385 ? -27.456 69.718 39.429 1.00 11.24 383 LEU A C 1
ATOM 3096 O O . LEU A 1 385 ? -27.041 68.660 38.955 1.00 11.82 383 LEU A O 1
ATOM 3101 N N . GLU A 1 386 ? -26.739 70.851 39.359 1.00 10.11 384 GLU A N 1
ATOM 3102 C CA . GLU A 1 386 ? -25.508 70.912 38.677 1.00 11.17 384 GLU A CA 1
ATOM 3103 C C . GLU A 1 386 ? -24.512 69.979 39.318 1.00 10.66 384 GLU A C 1
ATOM 3104 O O . GLU A 1 386 ? -23.691 69.302 38.645 1.00 10.21 384 GLU A O 1
ATOM 3110 N N . GLY A 1 387 ? -24.577 69.912 40.665 1.00 10.60 385 GLY A N 1
ATOM 3111 C CA . GLY A 1 387 ? -23.739 68.976 41.398 1.00 10.63 385 GLY A CA 1
ATOM 3112 C C . GLY A 1 387 ? -23.823 67.491 41.015 1.00 11.53 385 GLY A C 1
ATOM 3113 O O . GLY A 1 387 ? -22.858 66.720 41.096 1.00 11.22 385 GLY A O 1
ATOM 3114 N N . ILE A 1 388 ? -24.992 67.073 40.612 1.00 9.80 386 ILE A N 1
ATOM 3115 C CA . ILE A 1 388 ? -25.218 65.715 40.018 1.00 11.57 386 ILE A CA 1
ATOM 3116 C C . ILE A 1 388 ? -24.363 65.523 38.792 1.00 12.22 386 ILE A C 1
ATOM 3117 O O . ILE A 1 388 ? -23.618 64.549 38.680 1.00 12.39 386 ILE A O 1
ATOM 3122 N N . ALA A 1 389 ? -24.423 66.503 37.891 1.00 11.34 387 ALA A N 1
ATOM 3123 C CA . ALA A 1 389 ? -23.663 66.425 36.686 1.00 11.81 387 ALA A CA 1
ATOM 3124 C C . ALA A 1 389 ? -22.119 66.436 36.889 1.00 9.93 387 ALA A C 1
ATOM 3125 O O . ALA A 1 389 ? -21.392 65.703 36.267 1.00 10.44 387 ALA A O 1
ATOM 3127 N N . PHE A 1 390 ? -21.637 67.284 37.805 1.00 9.77 388 PHE A N 1
ATOM 3128 C CA . PHE A 1 390 ? -20.211 67.333 38.103 1.00 10.78 388 PHE A CA 1
ATOM 3129 C C . PHE A 1 390 ? -19.720 66.005 38.648 1.00 10.68 388 PHE A C 1
ATOM 3130 O O . PHE A 1 390 ? -18.644 65.500 38.285 1.00 11.74 388 PHE A O 1
ATOM 3138 N N . GLN A 1 391 ? -20.536 65.423 39.550 1.00 10.26 389 GLN A N 1
ATOM 3139 C CA . GLN A 1 391 ? -20.194 64.093 40.080 1.00 10.24 389 GLN A CA 1
ATOM 3140 C C . GLN A 1 391 ? -20.192 63.049 38.934 1.00 9.46 389 GLN A C 1
ATOM 3141 O O . GLN A 1 391 ? -19.303 62.204 38.857 1.00 8.35 389 GLN A O 1
ATOM 3147 N N . LEU A 1 392 ? -21.228 63.078 38.096 1.00 11.22 390 LEU A N 1
ATOM 3148 C CA . LEU A 1 392 ? -21.268 62.155 36.900 1.00 9.77 390 LEU A CA 1
ATOM 3149 C C . LEU A 1 392 ? -20.039 62.289 36.032 1.00 10.70 390 LEU A C 1
ATOM 3150 O O . LEU A 1 392 ? -19.419 61.253 35.594 1.00 10.46 390 LEU A O 1
ATOM 3155 N N . ASN A 1 393 ? -19.618 63.525 35.830 1.00 9.70 391 ASN A N 1
ATOM 3156 C CA . ASN A 1 393 ? -18.378 63.735 35.053 1.00 11.37 391 ASN A CA 1
ATOM 3157 C C . ASN A 1 393 ? -17.148 63.019 35.598 1.00 11.31 391 ASN A C 1
ATOM 3158 O O . ASN A 1 393 ? -16.365 62.386 34.863 1.00 12.46 391 ASN A O 1
ATOM 3163 N N . GLU A 1 394 ? -17.013 63.083 36.926 1.00 11.26 392 GLU A N 1
ATOM 3164 C CA . GLU A 1 394 ? -15.870 62.403 37.544 1.00 11.93 392 GLU A CA 1
ATOM 3165 C C . GLU A 1 394 ? -15.910 60.868 37.310 1.00 11.34 392 GLU A C 1
ATOM 3166 O O . GLU A 1 394 ? -14.915 60.212 37.119 1.00 12.40 392 GLU A O 1
ATOM 3172 N N . ILE A 1 395 ? -17.099 60.311 37.347 1.00 10.53 393 ILE A N 1
ATOM 3173 C CA . ILE A 1 395 ? -17.324 58.922 37.115 1.00 10.99 393 ILE A CA 1
ATOM 3174 C C . ILE A 1 395 ? -16.958 58.548 35.655 1.00 10.02 393 ILE A C 1
ATOM 3175 O O . ILE A 1 395 ? -16.379 57.496 35.410 1.00 10.53 393 ILE A O 1
ATOM 3180 N N . VAL A 1 396 ? -17.483 59.326 34.716 1.00 12.50 394 VAL A N 1
ATOM 3181 C CA . VAL A 1 396 ? -17.141 59.139 33.254 1.00 12.75 394 VAL A CA 1
ATOM 3182 C C . VAL A 1 396 ? -15.648 59.192 33.035 1.00 12.45 394 VAL A C 1
ATOM 3183 O O . VAL A 1 396 ? -15.089 58.332 32.380 1.00 12.26 394 VAL A O 1
ATOM 3187 N N . ASP A 1 397 ? -14.973 60.103 33.705 1.00 13.44 395 ASP A N 1
ATOM 3188 C CA . ASP A 1 397 ? -13.486 60.161 33.621 1.00 14.69 395 ASP A CA 1
ATOM 3189 C C . ASP A 1 397 ? -12.796 58.892 34.131 1.00 14.08 395 ASP A C 1
ATOM 3190 O O . ASP A 1 397 ? -11.879 58.324 33.490 1.00 14.88 395 ASP A O 1
ATOM 3195 N N . SER A 1 398 ? -13.291 58.359 35.269 1.00 12.52 396 SER A N 1
ATOM 3196 C CA . SER A 1 398 ? -12.812 57.130 35.784 1.00 13.11 396 SER A CA 1
ATOM 3197 C C . SER A 1 398 ? -13.063 55.958 34.828 1.00 12.35 396 SER A C 1
ATOM 3198 O O . SER A 1 398 ? -12.194 55.088 34.617 1.00 13.28 396 SER A O 1
ATOM 3201 N N . LEU A 1 399 ? -14.244 55.962 34.236 1.00 12.82 397 LEU A N 1
ATOM 3202 C CA . LEU A 1 399 ? -14.672 54.842 33.365 1.00 14.43 397 LEU A CA 1
ATOM 3203 C C . LEU A 1 399 ? -13.797 54.781 32.121 1.00 14.32 397 LEU A C 1
ATOM 3204 O O . LEU A 1 399 ? -13.292 53.712 31.780 1.00 15.02 397 LEU A O 1
ATOM 3209 N N . THR A 1 400 ? -13.591 55.914 31.492 1.00 14.78 398 THR A N 1
ATOM 3210 C CA . THR A 1 400 ? -12.760 55.943 30.231 1.00 15.20 398 THR A CA 1
ATOM 3211 C C . THR A 1 400 ? -11.350 55.510 30.611 1.00 16.28 398 THR A C 1
ATOM 3212 O O . THR A 1 400 ? -10.701 54.771 29.860 1.00 16.82 398 THR A O 1
ATOM 3216 N N . SER A 1 401 ? -10.812 55.937 31.751 1.00 15.20 399 SER A N 1
ATOM 3217 C CA . SER A 1 401 ? -9.489 55.381 32.208 1.00 16.94 399 SER A CA 1
ATOM 3218 C C . SER A 1 401 ? -9.495 53.906 32.385 1.00 17.15 399 SER A C 1
ATOM 3219 O O . SER A 1 401 ? -8.667 53.183 31.829 1.00 18.66 399 SER A O 1
ATOM 3222 N N . ASP A 1 402 ? -10.418 53.390 33.176 1.00 15.12 400 ASP A N 1
ATOM 3223 C CA . ASP A 1 402 ? -10.462 51.962 33.427 1.00 16.76 400 ASP A CA 1
ATOM 3224 C C . ASP A 1 402 ? -10.687 51.089 32.180 1.00 17.48 400 ASP A C 1
ATOM 3225 O O . ASP A 1 402 ? -10.239 49.921 32.148 1.00 19.55 400 ASP A O 1
ATOM 3230 N N . MET A 1 403 ? -11.443 51.622 31.237 1.00 18.47 401 MET A N 1
ATOM 3231 C CA . MET A 1 403 ? -11.809 50.849 30.050 1.00 18.50 401 MET A CA 1
ATOM 3232 C C . MET A 1 403 ? -10.758 51.033 28.979 1.00 19.88 401 MET A C 1
ATOM 3233 O O . MET A 1 403 ? -10.804 50.330 27.964 1.00 20.87 401 MET A O 1
ATOM 3238 N N . GLY A 1 404 ? -9.894 52.011 29.143 1.00 19.99 402 GLY A N 1
ATOM 3239 C CA . GLY A 1 404 ? -8.781 52.252 28.188 1.00 21.39 402 GLY A CA 1
ATOM 3240 C C . GLY A 1 404 ? -9.277 52.833 26.911 1.00 23.08 402 GLY A C 1
ATOM 3241 O O . GLY A 1 404 ? -8.783 52.432 25.797 1.00 25.55 402 GLY A O 1
ATOM 3242 N N . ILE A 1 405 ? -10.237 53.760 26.985 1.00 22.93 403 ILE A N 1
ATOM 3243 C CA . ILE A 1 405 ? -10.836 54.401 25.850 1.00 23.75 403 ILE A CA 1
ATOM 3244 C C . ILE A 1 405 ? -10.719 55.892 26.035 1.00 25.83 403 ILE A C 1
ATOM 3245 O O . ILE A 1 405 ? -10.364 56.400 27.121 1.00 25.28 403 ILE A O 1
ATOM 3250 N N . GLU A 1 406 ? -10.908 56.618 24.946 1.00 27.99 404 GLU A N 1
ATOM 3251 C CA . GLU A 1 406 ? -10.806 58.070 24.991 1.00 29.89 404 GLU A CA 1
ATOM 3252 C C . GLU A 1 406 ? -12.127 58.673 25.311 1.00 30.18 404 GLU A C 1
ATOM 3253 O O . GLU A 1 406 ? -12.163 59.731 25.854 1.00 32.13 404 GLU A O 1
ATOM 3259 N N . MET A 1 407 ? -13.224 58.010 24.958 1.00 31.08 405 MET A N 1
ATOM 3260 C CA . MET A 1 407 ? -14.551 58.592 25.117 1.00 31.69 405 MET A CA 1
ATOM 3261 C C . MET A 1 407 ? -15.588 57.482 25.084 1.00 31.48 405 MET A C 1
ATOM 3262 O O . MET A 1 407 ? -15.342 56.408 24.512 1.00 31.09 405 MET A O 1
ATOM 3267 N N . LEU A 1 408 ? -16.734 57.709 25.733 1.00 30.55 406 LEU A N 1
ATOM 3268 C CA . LEU A 1 408 ? -17.859 56.800 25.581 1.00 31.23 406 LEU A CA 1
ATOM 3269 C C . LEU A 1 408 ? -18.556 57.211 24.311 1.00 30.41 406 LEU A C 1
ATOM 3270 O O . LEU A 1 408 ? -18.804 58.410 24.143 1.00 31.20 406 LEU A O 1
ATOM 3275 N N . HIS A 1 409 ? -18.925 56.257 23.442 1.00 30.30 407 HIS A N 1
ATOM 3276 C CA . HIS A 1 409 ? -19.658 56.617 22.195 1.00 29.59 407 HIS A CA 1
ATOM 3277 C C . HIS A 1 409 ? -21.020 57.241 22.543 1.00 28.41 407 HIS A C 1
ATOM 3278 O O . HIS A 1 409 ? -21.428 58.280 22.019 1.00 29.39 407 HIS A O 1
ATOM 3285 N N . VAL A 1 410 ? -21.724 56.592 23.476 1.00 26.23 408 VAL A N 1
ATOM 3286 C CA . VAL A 1 410 ? -23.015 57.087 23.888 1.00 23.87 408 VAL A CA 1
ATOM 3287 C C . VAL A 1 410 ? -23.307 56.611 25.299 1.00 21.08 408 VAL A C 1
ATOM 3288 O O . VAL A 1 410 ? -22.917 55.475 25.666 1.00 23.11 408 VAL A O 1
ATOM 3292 N N . LEU A 1 411 ? -24.036 57.431 26.051 1.00 19.39 409 LEU A N 1
ATOM 3293 C CA . LEU A 1 411 ? -24.564 56.986 27.381 1.00 17.64 409 LEU A CA 1
ATOM 3294 C C . LEU A 1 411 ? -26.030 56.963 27.326 1.00 15.27 409 LEU A C 1
ATOM 3295 O O . LEU A 1 411 ? -26.657 57.959 27.057 1.00 16.82 409 LEU A O 1
ATOM 3300 N N . ARG A 1 412 ? -26.630 55.817 27.532 1.00 17.07 410 ARG A N 1
ATOM 3301 C CA . ARG A 1 412 ? -28.100 55.702 27.485 1.00 17.45 410 ARG A CA 1
ATOM 3302 C C . ARG A 1 412 ? -28.617 56.020 28.894 1.00 16.11 410 ARG A C 1
ATOM 3303 O O . ARG A 1 412 ? -28.146 55.414 29.838 1.00 16.83 410 ARG A O 1
ATOM 3311 N N . CYS A 1 413 ? -29.542 56.936 29.005 1.00 13.67 411 CYS A N 1
ATOM 3312 C CA . CYS A 1 413 ? -30.047 57.453 30.281 1.00 14.02 411 CYS A CA 1
ATOM 3313 C C . CYS A 1 413 ? -31.515 57.193 30.460 1.00 14.07 411 CYS A C 1
ATOM 3314 O O . CYS A 1 413 ? -32.272 57.182 29.517 1.00 14.65 411 CYS A O 1
ATOM 3317 N N . ASP A 1 414 ? -31.940 57.042 31.711 1.00 14.10 412 ASP A N 1
ATOM 3318 C CA . ASP A 1 414 ? -33.329 56.795 32.073 1.00 15.26 412 ASP A CA 1
ATOM 3319 C C . ASP A 1 414 ? -33.612 57.387 33.438 1.00 15.37 412 ASP A C 1
ATOM 3320 O O . ASP A 1 414 ? -32.701 57.628 34.210 1.00 14.19 412 ASP A O 1
ATOM 3325 N N . GLY A 1 415 ? -34.882 57.660 33.678 1.00 15.86 413 GLY A N 1
ATOM 3326 C CA . GLY A 1 415 ? -35.284 58.219 34.946 1.00 18.27 413 GLY A CA 1
ATOM 3327 C C . GLY A 1 415 ? -36.082 59.470 34.789 1.00 19.35 413 GLY A C 1
ATOM 3328 O O . GLY A 1 415 ? -36.041 60.140 33.777 1.00 18.58 413 GLY A O 1
ATOM 3329 N N . GLY A 1 416 ? -36.834 59.829 35.802 1.00 22.05 414 GLY A N 1
ATOM 3330 C CA . GLY A 1 416 ? -37.715 60.988 35.610 1.00 23.95 414 GLY A CA 1
ATOM 3331 C C . GLY A 1 416 ? -36.971 62.225 35.238 1.00 23.94 414 GLY A C 1
ATOM 3332 O O . GLY A 1 416 ? -37.429 62.935 34.337 1.00 24.65 414 GLY A O 1
ATOM 3333 N N . MET A 1 417 ? -35.786 62.462 35.841 1.00 24.56 415 MET A N 1
ATOM 3334 C CA . MET A 1 417 ? -34.938 63.633 35.490 1.00 24.45 415 MET A CA 1
ATOM 3335 C C . MET A 1 417 ? -34.570 63.768 33.978 1.00 22.94 415 MET A C 1
ATOM 3336 O O . MET A 1 417 ? -34.203 64.814 33.459 1.00 20.17 415 MET A O 1
ATOM 3341 N N . THR A 1 418 ? -34.691 62.686 33.247 1.00 20.54 416 THR A N 1
ATOM 3342 C CA . THR A 1 418 ? -34.138 62.665 31.889 1.00 21.43 416 THR A CA 1
ATOM 3343 C C . THR A 1 418 ? -35.140 63.380 30.957 1.00 21.06 416 THR A C 1
ATOM 3344 O O . THR A 1 418 ? -34.838 63.615 29.779 1.00 22.36 416 THR A O 1
ATOM 3348 N N . LYS A 1 419 ? -36.323 63.657 31.484 1.00 21.61 417 LYS A N 1
ATOM 3349 C CA . LYS A 1 419 ? -37.338 64.484 30.746 1.00 23.92 417 LYS A CA 1
ATOM 3350 C C . LYS A 1 419 ? -36.997 66.005 30.763 1.00 26.70 417 LYS A C 1
ATOM 3351 O O . LYS A 1 419 ? -37.573 66.807 29.972 1.00 28.70 417 LYS A O 1
ATOM 3357 N N . ASN A 1 420 ? -36.060 66.388 31.641 1.00 26.05 418 ASN A N 1
ATOM 3358 C CA . ASN A 1 420 ? -35.793 67.792 31.968 1.00 24.55 418 ASN A CA 1
ATOM 3359 C C . ASN A 1 420 ? -34.735 68.195 31.022 1.00 23.58 418 ASN A C 1
ATOM 3360 O O . ASN A 1 420 ? -33.556 67.821 31.236 1.00 20.97 418 ASN A O 1
ATOM 3365 N N . LYS A 1 421 ? -35.103 68.943 29.958 1.00 22.26 419 LYS A N 1
ATOM 3366 C CA . LYS A 1 421 ? -34.179 69.158 28.839 1.00 24.01 419 LYS A CA 1
ATOM 3367 C C . LYS A 1 421 ? -32.980 69.984 29.282 1.00 22.29 419 LYS A C 1
ATOM 3368 O O . LYS A 1 421 ? -31.872 69.642 29.005 1.00 21.26 419 LYS A O 1
ATOM 3374 N N . PRO A 1 422 ? -33.203 71.095 29.992 1.00 21.67 420 PRO A N 1
ATOM 3375 C CA . PRO A 1 422 ? -32.030 71.904 30.454 1.00 19.64 420 PRO A CA 1
ATOM 3376 C C . PRO A 1 422 ? -31.078 71.132 31.402 1.00 16.45 420 PRO A C 1
ATOM 3377 O O . PRO A 1 422 ? -29.846 71.231 31.320 1.00 16.30 420 PRO A O 1
ATOM 3381 N N . PHE A 1 423 ? -31.638 70.275 32.217 1.00 16.77 421 PHE A N 1
ATOM 3382 C CA . PHE A 1 423 ? -30.814 69.413 33.084 1.00 16.12 421 PHE A CA 1
ATOM 3383 C C . PHE A 1 423 ? -29.978 68.406 32.249 1.00 14.81 421 PHE A C 1
ATOM 3384 O O . PHE A 1 423 ? -28.787 68.258 32.418 1.00 14.87 421 PHE A O 1
ATOM 3392 N N . MET A 1 424 ? -30.627 67.668 31.347 1.00 14.75 422 MET A N 1
ATOM 3393 C CA . MET A 1 424 ? -29.911 66.721 30.470 1.00 15.53 422 MET A CA 1
ATOM 3394 C C . MET A 1 424 ? -28.871 67.429 29.599 1.00 14.62 422 MET A C 1
ATOM 3395 O O . MET A 1 424 ? -27.766 66.917 29.367 1.00 15.84 422 MET A O 1
ATOM 3400 N N . GLN A 1 425 ? -29.193 68.634 29.160 1.00 17.22 423 GLN A N 1
ATOM 3401 C CA . GLN A 1 425 ? -28.253 69.372 28.351 1.00 16.80 423 GLN A CA 1
ATOM 3402 C C . GLN A 1 425 ? -27.037 69.807 29.156 1.00 16.41 423 GLN A C 1
ATOM 3403 O O . GLN A 1 425 ? -25.895 69.637 28.731 1.00 15.71 423 GLN A O 1
ATOM 3409 N N . PHE A 1 426 ? -27.269 70.220 30.405 1.00 15.29 424 PHE A N 1
ATOM 3410 C CA . PHE A 1 426 ? -26.155 70.529 31.278 1.00 13.65 424 PHE A CA 1
ATOM 3411 C C . PHE A 1 426 ? -25.280 69.283 31.457 1.00 12.32 424 PHE A C 1
ATOM 3412 O O . PHE A 1 426 ? -24.026 69.317 31.564 1.00 13.30 424 PHE A O 1
ATOM 3420 N N . ASN A 1 427 ? -25.943 68.149 31.678 1.00 13.30 425 ASN A N 1
ATOM 3421 C CA . ASN A 1 427 ? -25.236 66.869 31.856 1.00 13.74 425 ASN A CA 1
ATOM 3422 C C . ASN A 1 427 ? -24.349 66.580 30.663 1.00 13.63 425 ASN A C 1
ATOM 3423 O O . ASN A 1 427 ? -23.195 66.333 30.803 1.00 11.60 425 ASN A O 1
ATOM 3428 N N . SER A 1 428 ? -24.933 66.622 29.468 1.00 14.09 426 SER A N 1
ATOM 3429 C CA . SER A 1 428 ? -24.198 66.326 28.245 1.00 15.99 426 SER A CA 1
ATOM 3430 C C . SER A 1 428 ? -23.049 67.305 28.022 1.00 15.14 426 SER A C 1
ATOM 3431 O O . SER A 1 428 ? -21.950 66.905 27.621 1.00 16.44 426 SER A O 1
ATOM 3434 N N . ASP A 1 429 ? -23.302 68.576 28.341 1.00 15.71 427 ASP A N 1
ATOM 3435 C CA . ASP A 1 429 ? -22.196 69.638 28.335 1.00 17.54 427 ASP A CA 1
ATOM 3436 C C . ASP A 1 429 ? -21.037 69.260 29.281 1.00 17.67 427 ASP A C 1
ATOM 3437 O O . ASP A 1 429 ? -19.855 69.237 28.912 1.00 18.06 427 ASP A O 1
ATOM 3442 N N . ILE A 1 430 ? -21.378 68.969 30.540 1.00 16.92 428 ILE A N 1
ATOM 3443 C CA . ILE A 1 430 ? -20.340 68.734 31.552 1.00 16.26 428 ILE A CA 1
ATOM 3444 C C . ILE A 1 430 ? -19.611 67.412 31.454 1.00 16.12 428 ILE A C 1
ATOM 3445 O O . ILE A 1 430 ? -18.392 67.380 31.643 1.00 17.62 428 ILE A O 1
ATOM 3450 N N . ILE A 1 431 ? -20.306 66.321 31.085 1.00 16.36 429 ILE A N 1
ATOM 3451 C CA . ILE A 1 431 ? -19.700 65.011 30.945 1.00 17.75 429 ILE A CA 1
ATOM 3452 C C . ILE A 1 431 ? -19.097 64.862 29.535 1.00 18.66 429 ILE A C 1
ATOM 3453 O O . ILE A 1 431 ? -18.436 63.836 29.262 1.00 20.25 429 ILE A O 1
ATOM 3458 N N . ASN A 1 432 ? -19.344 65.863 28.691 1.00 19.16 430 ASN A N 1
ATOM 3459 C CA . ASN A 1 432 ? -18.944 65.880 27.246 1.00 19.44 430 ASN A CA 1
ATOM 3460 C C . ASN A 1 432 ? -19.129 64.494 26.544 1.00 19.60 430 ASN A C 1
ATOM 3461 O O . ASN A 1 432 ? -18.180 63.927 25.913 1.00 19.39 430 ASN A O 1
ATOM 3466 N N . THR A 1 433 ? -20.347 63.991 26.655 1.00 19.34 431 THR A N 1
ATOM 3467 C CA . THR A 1 433 ? -20.698 62.644 26.197 1.00 19.69 431 THR A CA 1
ATOM 3468 C C . THR A 1 433 ? -22.090 62.766 25.572 1.00 19.33 431 THR A C 1
ATOM 3469 O O . THR A 1 433 ? -22.926 63.507 26.057 1.00 20.11 431 THR A O 1
ATOM 3473 N N . LYS A 1 434 ? -22.314 62.083 24.421 1.00 18.81 432 LYS A N 1
ATOM 3474 C CA . LYS A 1 434 ? -23.606 61.996 23.851 1.00 19.15 432 LYS A CA 1
ATOM 3475 C C . LYS A 1 434 ? -24.519 61.236 24.783 1.00 19.13 432 LYS A C 1
ATOM 3476 O O . LYS A 1 434 ? -24.124 60.169 25.255 1.00 20.62 432 LYS A O 1
ATOM 3482 N N . ILE A 1 435 ? -25.729 61.743 24.951 1.00 17.64 433 ILE A N 1
ATOM 3483 C CA . ILE A 1 435 ? -26.709 61.129 25.875 1.00 18.44 433 ILE A CA 1
ATOM 3484 C C . ILE A 1 435 ? -27.876 60.717 25.047 1.00 19.71 433 ILE A C 1
ATOM 3485 O O . ILE A 1 435 ? -28.414 61.518 24.323 1.00 21.33 433 ILE A O 1
ATOM 3490 N N . GLU A 1 436 ? -28.260 59.489 25.176 1.00 18.78 434 GLU A N 1
ATOM 3491 C CA . GLU A 1 436 ? -29.494 59.066 24.489 1.00 21.28 434 GLU A CA 1
ATOM 3492 C C . GLU A 1 436 ? -30.524 58.583 25.521 1.00 20.13 434 GLU A C 1
ATOM 3493 O O . GLU A 1 436 ? -30.228 57.598 26.286 1.00 19.39 434 GLU A O 1
ATOM 3499 N N . VAL A 1 437 ? -31.710 59.197 25.529 1.00 18.70 435 VAL A N 1
ATOM 3500 C CA . VAL A 1 437 ? -32.721 58.963 26.477 1.00 21.13 435 VAL A CA 1
ATOM 3501 C C . VAL A 1 437 ? -33.694 57.875 26.061 1.00 22.12 435 VAL A C 1
ATOM 3502 O O . VAL A 1 437 ? -34.329 57.928 24.983 1.00 19.58 435 VAL A O 1
ATOM 3506 N N . SER A 1 438 ? -33.845 56.873 26.953 1.00 22.61 436 SER A N 1
ATOM 3507 C CA . SER A 1 438 ? -34.738 55.778 26.682 1.00 24.58 436 SER A CA 1
ATOM 3508 C C . SER A 1 438 ? -36.171 56.339 26.461 1.00 25.29 436 SER A C 1
ATOM 3509 O O . SER A 1 438 ? -36.573 57.308 27.105 1.00 26.97 436 SER A O 1
ATOM 3512 N N . LYS A 1 439 ? -36.897 55.721 25.531 1.00 26.49 437 LYS A N 1
ATOM 3513 C CA . LYS A 1 439 ? -38.334 55.942 25.340 1.00 28.44 437 LYS A CA 1
ATOM 3514 C C . LYS A 1 439 ? -39.244 55.592 26.596 1.00 30.87 437 LYS A C 1
ATOM 3515 O O . LYS A 1 439 ? -40.385 56.141 26.793 1.00 30.05 437 LYS A O 1
ATOM 3521 N N . TYR A 1 440 ? -38.742 54.655 27.399 1.00 31.80 438 TYR A N 1
ATOM 3522 C CA . TYR A 1 440 ? -39.469 54.068 28.561 1.00 31.92 438 TYR A CA 1
ATOM 3523 C C . TYR A 1 440 ? -39.065 54.763 29.836 1.00 31.91 438 TYR A C 1
ATOM 3524 O O . TYR A 1 440 ? -37.864 55.008 30.059 1.00 31.85 438 TYR A O 1
ATOM 3533 N N . LYS A 1 441 ? -40.055 55.071 30.672 1.00 31.75 439 LYS A N 1
ATOM 3534 C CA . LYS A 1 441 ? -39.832 55.891 31.893 1.00 32.16 439 LYS A CA 1
ATOM 3535 C C . LYS A 1 441 ? -39.501 55.124 33.185 1.00 30.86 439 LYS A C 1
ATOM 3536 O O . LYS A 1 441 ? -38.999 55.707 34.225 1.00 34.00 439 LYS A O 1
ATOM 3542 N N . GLU A 1 442 ? -39.870 53.857 33.158 1.00 26.61 440 GLU A N 1
ATOM 3543 C CA . GLU A 1 442 ? -39.639 52.940 34.315 1.00 23.20 440 GLU A CA 1
ATOM 3544 C C . GLU A 1 442 ? -38.908 51.691 33.761 1.00 19.88 440 GLU A C 1
ATOM 3545 O O . GLU A 1 442 ? -39.419 50.541 33.793 1.00 18.89 440 GLU A O 1
ATOM 3551 N N . VAL A 1 443 ? -37.701 51.933 33.268 1.00 18.63 441 VAL A N 1
ATOM 3552 C CA . VAL A 1 443 ? -36.856 50.881 32.736 1.00 17.46 441 VAL A CA 1
ATOM 3553 C C . VAL A 1 443 ? -36.446 49.887 33.828 1.00 14.72 441 VAL A C 1
ATOM 3554 O O . VAL A 1 443 ? -36.225 48.731 33.511 1.00 14.13 441 VAL A O 1
ATOM 3558 N N . THR A 1 444 ? -36.385 50.301 35.114 1.00 14.57 442 THR A N 1
ATOM 3559 C CA . THR A 1 444 ? -36.124 49.348 36.189 1.00 12.94 442 THR A CA 1
ATOM 3560 C C . THR A 1 444 ? -37.225 48.223 36.198 1.00 11.49 442 THR A C 1
ATOM 3561 O O . THR A 1 444 ? -36.949 47.018 36.183 1.00 12.52 442 THR A O 1
ATOM 3565 N N . SER A 1 445 ? -38.467 48.632 36.158 1.00 11.08 443 SER A N 1
ATOM 3566 C CA . SER A 1 445 ? -39.545 47.630 36.220 1.00 12.46 443 SER A CA 1
ATOM 3567 C C . SER A 1 445 ? -39.567 46.792 34.966 1.00 12.69 443 SER A C 1
ATOM 3568 O O . SER A 1 445 ? -39.901 45.623 35.030 1.00 12.73 443 SER A O 1
ATOM 3571 N N . LEU A 1 446 ? -39.269 47.404 33.833 1.00 14.53 444 LEU A N 1
ATOM 3572 C CA . LEU A 1 446 ? -39.203 46.684 32.579 1.00 13.73 444 LEU A CA 1
ATOM 3573 C C . LEU A 1 446 ? -38.196 45.546 32.642 1.00 13.29 444 LEU A C 1
ATOM 3574 O O . LEU A 1 446 ? -38.484 44.428 32.247 1.00 13.62 444 LEU A O 1
ATOM 3579 N N . GLY A 1 447 ? -37.005 45.815 33.175 1.00 12.94 445 GLY A N 1
ATOM 3580 C CA . GLY A 1 447 ? -36.029 44.800 33.308 1.00 12.67 445 GLY A CA 1
ATOM 3581 C C . GLY A 1 447 ? -36.502 43.552 34.049 1.00 12.44 445 GLY A C 1
ATOM 3582 O O . GLY A 1 447 ? -36.257 42.393 33.633 1.00 11.46 445 GLY A O 1
ATOM 3583 N N . ALA A 1 448 ? -37.222 43.779 35.168 1.00 11.01 446 ALA A N 1
ATOM 3584 C CA . ALA A 1 448 ? -37.715 42.638 35.992 1.00 11.81 446 ALA A CA 1
ATOM 3585 C C . ALA A 1 448 ? -38.791 41.864 35.237 1.00 11.70 446 ALA A C 1
ATOM 3586 O O . ALA A 1 448 ? -38.873 40.658 35.398 1.00 11.09 446 ALA A O 1
ATOM 3588 N N . ALA A 1 449 ? -39.614 42.570 34.474 1.00 11.67 447 ALA A N 1
ATOM 3589 C CA . ALA A 1 449 ? -40.702 41.949 33.690 1.00 12.33 447 ALA A CA 1
ATOM 3590 C C . ALA A 1 449 ? -40.064 41.027 32.645 1.00 12.69 447 ALA A C 1
ATOM 3591 O O . ALA A 1 449 ? -40.520 39.849 32.426 1.00 13.39 447 ALA A O 1
ATOM 3593 N N . VAL A 1 450 ? -39.033 41.542 31.974 1.00 12.32 448 VAL A N 1
ATOM 3594 C CA . VAL A 1 450 ? -38.238 40.723 31.006 1.00 12.67 448 VAL A CA 1
ATOM 3595 C C . VAL A 1 450 ? -37.635 39.455 31.621 1.00 12.59 448 VAL A C 1
ATOM 3596 O O . VAL A 1 450 ? -37.828 38.351 31.054 1.00 13.12 448 VAL A O 1
ATOM 3600 N N . LEU A 1 451 ? -36.922 39.540 32.748 1.00 12.85 449 LEU A N 1
ATOM 3601 C CA . LEU A 1 451 ? -36.403 38.403 33.429 1.00 13.30 449 LEU A CA 1
ATOM 3602 C C . LEU A 1 451 ? -37.515 37.377 33.786 1.00 11.82 449 LEU A C 1
ATOM 3603 O O . LEU A 1 451 ? -37.377 36.191 33.512 1.00 12.45 449 LEU A O 1
ATOM 3608 N N . ALA A 1 452 ? -38.627 37.833 34.376 1.00 12.60 450 ALA A N 1
ATOM 3609 C CA . ALA A 1 452 ? -39.692 36.975 34.866 1.00 13.05 450 ALA A CA 1
ATOM 3610 C C . ALA A 1 452 ? -40.331 36.235 33.706 1.00 13.49 450 ALA A C 1
ATOM 3611 O O . ALA A 1 452 ? -40.476 34.999 33.762 1.00 15.13 450 ALA A O 1
ATOM 3613 N N . GLY A 1 453 ? -40.579 36.964 32.642 1.00 14.63 451 GLY A N 1
ATOM 3614 C CA . GLY A 1 453 ? -41.226 36.393 31.453 1.00 15.38 451 GLY A CA 1
ATOM 3615 C C . GLY A 1 453 ? -40.312 35.477 30.680 1.00 17.02 451 GLY A C 1
ATOM 3616 O O . GLY A 1 453 ? -40.804 34.502 30.099 1.00 17.62 451 GLY A O 1
ATOM 3617 N N . LEU A 1 454 ? -38.985 35.737 30.671 1.00 16.62 452 LEU A N 1
ATOM 3618 C CA . LEU A 1 454 ? -38.053 34.802 30.051 1.00 17.83 452 LEU A CA 1
ATOM 3619 C C . LEU A 1 454 ? -38.027 33.488 30.800 1.00 18.13 452 LEU A C 1
ATOM 3620 O O . LEU A 1 454 ? -37.910 32.408 30.200 1.00 20.01 452 LEU A O 1
ATOM 3625 N N . GLU A 1 455 ? -38.096 33.558 32.116 1.00 18.82 453 GLU A N 1
ATOM 3626 C CA . GLU A 1 455 ? -38.023 32.334 32.917 1.00 18.72 453 GLU A CA 1
ATOM 3627 C C . GLU A 1 455 ? -39.220 31.406 32.678 1.00 19.92 453 GLU A C 1
ATOM 3628 O O . GLU A 1 455 ? -39.063 30.164 32.663 1.00 19.95 453 GLU A O 1
ATOM 3634 N N . VAL A 1 456 ? -40.379 31.998 32.447 1.00 20.02 454 VAL A N 1
ATOM 3635 C CA . VAL A 1 456 ? -41.601 31.192 32.071 1.00 20.87 454 VAL A CA 1
ATOM 3636 C C . VAL A 1 456 ? -41.867 31.110 30.529 1.00 22.74 454 VAL A C 1
ATOM 3637 O O . VAL A 1 456 ? -42.958 30.680 30.119 1.00 24.95 454 VAL A O 1
ATOM 3641 N N . LYS A 1 457 ? -40.891 31.537 29.728 1.00 23.27 455 LYS A N 1
ATOM 3642 C CA . LYS A 1 457 ? -40.824 31.341 28.296 1.00 24.45 455 LYS A CA 1
ATOM 3643 C C . LYS A 1 457 ? -41.999 32.001 27.571 1.00 25.62 455 LYS A C 1
ATOM 3644 O O . LYS A 1 457 ? -42.572 31.457 26.599 1.00 26.35 455 LYS A O 1
ATOM 3650 N N . ILE A 1 458 ? -42.322 33.225 27.976 1.00 22.73 456 ILE A N 1
ATOM 3651 C CA . ILE A 1 458 ? -43.340 33.992 27.284 1.00 24.27 456 ILE A CA 1
ATOM 3652 C C . ILE A 1 458 ? -42.848 34.345 25.875 1.00 24.86 456 ILE A C 1
ATOM 3653 O O . ILE A 1 458 ? -43.671 34.387 24.932 1.00 26.20 456 ILE A O 1
ATOM 3658 N N . TRP A 1 459 ? -41.547 34.589 25.698 1.00 26.42 457 TRP A N 1
ATOM 3659 C CA . TRP A 1 459 ? -41.032 34.928 24.390 1.00 28.70 457 TRP A CA 1
ATOM 3660 C C . TRP A 1 459 ? -40.035 33.852 23.867 1.00 32.17 457 TRP A C 1
ATOM 3661 O O . TRP A 1 459 ? -39.421 33.111 24.656 1.00 34.13 457 TRP A O 1
ATOM 3672 N N . ASP A 1 460 ? -39.942 33.766 22.527 1.00 35.51 458 ASP A N 1
ATOM 3673 C CA . ASP A 1 460 ? -38.944 32.921 21.819 1.00 37.40 458 ASP A CA 1
ATOM 3674 C C . ASP A 1 460 ? -37.553 33.072 22.432 1.00 39.59 458 ASP A C 1
ATOM 3675 O O . ASP A 1 460 ? -36.975 32.103 22.972 1.00 40.80 458 ASP A O 1
ATOM 3680 N N . SER A 1 461 ? -37.033 34.306 22.361 1.00 40.17 459 SER A N 1
ATOM 3681 C CA . SER A 1 461 ? -35.683 34.638 22.875 1.00 39.42 459 SER A CA 1
ATOM 3682 C C . SER A 1 461 ? -35.682 35.991 23.622 1.00 38.83 459 SER A C 1
ATOM 3683 O O . SER A 1 461 ? -36.638 36.727 23.563 1.00 39.92 459 SER A O 1
ATOM 3686 N N . LEU A 1 462 ? -34.610 36.299 24.314 1.00 37.71 460 LEU A N 1
ATOM 3687 C CA . LEU A 1 462 ? -34.319 37.690 24.665 1.00 38.30 460 LEU A CA 1
ATOM 3688 C C . LEU A 1 462 ? -34.193 38.527 23.357 1.00 38.67 460 LEU A C 1
ATOM 3689 O O . LEU A 1 462 ? -34.559 39.709 23.283 1.00 38.86 460 LEU A O 1
ATOM 3694 N N . ASP A 1 463 ? -33.678 37.896 22.306 1.00 39.88 461 ASP A N 1
ATOM 3695 C CA . ASP A 1 463 ? -33.510 38.556 21.005 1.00 40.33 461 ASP A CA 1
ATOM 3696 C C . ASP A 1 463 ? -34.756 39.135 20.365 1.00 39.55 461 ASP A C 1
ATOM 3697 O O . ASP A 1 463 ? -34.691 40.179 19.740 1.00 39.19 461 ASP A O 1
ATOM 3702 N N . SER A 1 464 ? -35.881 38.476 20.566 1.00 39.64 462 SER A N 1
ATOM 3703 C CA . SER A 1 464 ? -37.182 39.054 20.235 1.00 40.65 462 SER A CA 1
ATOM 3704 C C . SER A 1 464 ? -37.547 40.367 20.995 1.00 41.35 462 SER A C 1
ATOM 3705 O O . SER A 1 464 ? -38.156 41.268 20.377 1.00 42.89 462 SER A O 1
ATOM 3708 N N . VAL A 1 465 ? -37.195 40.477 22.296 1.00 40.55 463 VAL A N 1
ATOM 3709 C CA . VAL A 1 465 ? -37.594 41.646 23.094 1.00 39.07 463 VAL A CA 1
ATOM 3710 C C . VAL A 1 465 ? -36.587 42.794 22.946 1.00 38.66 463 VAL A C 1
ATOM 3711 O O . VAL A 1 465 ? -36.911 43.950 23.271 1.00 36.01 463 VAL A O 1
ATOM 3715 N N . LYS A 1 466 ? -35.380 42.492 22.447 1.00 38.52 464 LYS A N 1
ATOM 3716 C CA . LYS A 1 466 ? -34.292 43.495 22.422 1.00 39.32 464 LYS A CA 1
ATOM 3717 C C . LYS A 1 466 ? -34.602 44.745 21.625 1.00 38.60 464 LYS A C 1
ATOM 3718 O O . LYS A 1 466 ? -34.099 45.824 21.982 1.00 37.25 464 LYS A O 1
ATOM 3724 N N . SER A 1 467 ? -35.410 44.599 20.554 1.00 38.95 465 SER A N 1
ATOM 3725 C CA . SER A 1 467 ? -35.753 45.733 19.657 1.00 39.40 465 SER A CA 1
ATOM 3726 C C . SER A 1 467 ? -36.579 46.798 20.388 1.00 38.84 465 SER A C 1
ATOM 3727 O O . SER A 1 467 ? -36.289 48.029 20.300 1.00 38.57 465 SER A O 1
ATOM 3730 N N . LEU A 1 468 ? -37.594 46.291 21.105 1.00 37.38 466 LEU A N 1
ATOM 3731 C CA . LEU A 1 468 ? -38.441 47.096 21.968 1.00 36.22 466 LEU A CA 1
ATOM 3732 C C . LEU A 1 468 ? -37.583 47.730 23.065 1.00 35.48 466 LEU A C 1
ATOM 3733 O O . LEU A 1 468 ? -37.711 48.931 23.310 1.00 35.28 466 LEU A O 1
ATOM 3738 N N . LEU A 1 469 ? -36.700 46.958 23.703 1.00 32.08 467 LEU A N 1
ATOM 3739 C CA . LEU A 1 469 ? -35.885 47.521 24.800 1.00 31.43 467 LEU A CA 1
ATOM 3740 C C . LEU A 1 469 ? -34.933 48.667 24.361 1.00 31.07 467 LEU A C 1
ATOM 3741 O O . LEU A 1 469 ? -34.537 49.556 25.177 1.00 31.69 467 LEU A O 1
ATOM 3746 N N . ARG A 1 470 ? -34.493 48.641 23.110 1.00 32.14 468 ARG A N 1
ATOM 3747 C CA . ARG A 1 470 ? -33.466 49.621 22.684 1.00 32.94 468 ARG A CA 1
ATOM 3748 C C . ARG A 1 470 ? -34.042 50.979 22.275 1.00 31.88 468 ARG A C 1
ATOM 3749 O O . ARG A 1 470 ? -33.259 51.901 22.051 1.00 32.74 468 ARG A O 1
ATOM 3757 N N . ARG A 1 471 ? -35.374 51.114 22.177 1.00 30.34 469 ARG A N 1
ATOM 3758 C CA . ARG A 1 471 ? -36.006 52.332 21.661 1.00 30.44 469 ARG A CA 1
ATOM 3759 C C . ARG A 1 471 ? -35.600 53.576 22.474 1.00 29.37 469 ARG A C 1
ATOM 3760 O O . ARG A 1 471 ? -35.607 53.558 23.737 1.00 29.74 469 ARG A O 1
ATOM 3768 N N . SER A 1 472 ? -35.173 54.633 21.763 1.00 25.98 470 SER A N 1
ATOM 3769 C CA . SER A 1 472 ? -34.861 55.891 22.405 1.00 26.14 470 SER A CA 1
ATOM 3770 C C . SER A 1 472 ? -35.686 56.978 21.731 1.00 25.32 470 SER A C 1
ATOM 3771 O O . SER A 1 472 ? -36.224 56.771 20.632 1.00 24.71 470 SER A O 1
ATOM 3774 N N . ASP A 1 473 ? -35.822 58.105 22.413 1.00 23.55 471 ASP A N 1
ATOM 3775 C CA . ASP A 1 473 ? -36.600 59.223 21.903 1.00 24.88 471 ASP A CA 1
ATOM 3776 C C . ASP A 1 473 ? -35.905 60.599 21.884 1.00 23.64 471 ASP A C 1
ATOM 3777 O O . ASP A 1 473 ? -36.441 61.543 21.351 1.00 25.65 471 ASP A O 1
ATOM 3782 N N . ALA A 1 474 ? -34.728 60.714 22.478 1.00 21.32 472 ALA A N 1
ATOM 3783 C CA . ALA A 1 474 ? -34.042 61.976 22.504 1.00 20.67 472 ALA A CA 1
ATOM 3784 C C . ALA A 1 474 ? -32.581 61.741 22.568 1.00 18.69 472 ALA A C 1
ATOM 3785 O O . ALA A 1 474 ? -32.131 60.760 23.178 1.00 18.63 472 ALA A O 1
ATOM 3787 N N . VAL A 1 475 ? -31.830 62.616 21.907 1.00 16.88 473 VAL A N 1
ATOM 3788 C CA . VAL A 1 475 ? -30.367 62.640 22.006 1.00 17.93 473 VAL A CA 1
ATOM 3789 C C . VAL A 1 475 ? -29.901 64.065 22.345 1.00 18.58 473 VAL A C 1
ATOM 3790 O O . VAL A 1 475 ? -30.393 65.044 21.732 1.00 20.65 473 VAL A O 1
ATOM 3794 N N . PHE A 1 476 ? -28.947 64.161 23.313 1.00 17.80 474 PHE A N 1
ATOM 3795 C CA . PHE A 1 476 ? -28.278 65.382 23.661 1.00 17.64 474 PHE A CA 1
ATOM 3796 C C . PHE A 1 476 ? -26.830 65.226 23.261 1.00 17.10 474 PHE A C 1
ATOM 3797 O O . PHE A 1 476 ? -26.269 64.178 23.473 1.00 18.84 474 PHE A O 1
ATOM 3805 N N . HIS A 1 477 ? -26.223 66.312 22.713 1.00 18.96 475 HIS A N 1
ATOM 3806 C CA . HIS A 1 477 ? -24.761 66.396 22.524 1.00 19.65 475 HIS A CA 1
ATOM 3807 C C . HIS A 1 477 ? -24.330 67.741 23.199 1.00 18.77 475 HIS A C 1
ATOM 3808 O O . HIS A 1 477 ? -25.113 68.641 23.449 1.00 18.26 475 HIS A O 1
ATOM 3815 N N . SER A 1 478 ? -23.055 67.837 23.464 1.00 18.97 476 SER A N 1
ATOM 3816 C CA . SER A 1 478 ? -22.561 69.024 24.167 1.00 20.40 476 SER A CA 1
ATOM 3817 C C . SER A 1 478 ? -22.716 70.264 23.309 1.00 21.28 476 SER A C 1
ATOM 3818 O O . SER A 1 478 ? -22.509 70.184 22.089 1.00 23.37 476 SER A O 1
ATOM 3821 N N . LYS A 1 479 ? -23.233 71.336 23.901 1.00 20.96 477 LYS A N 1
ATOM 3822 C CA . LYS A 1 479 ? -23.236 72.653 23.232 1.00 22.10 477 LYS A CA 1
ATOM 3823 C C . LYS A 1 479 ? -22.243 73.641 23.897 1.00 21.97 477 LYS A C 1
ATOM 3824 O O . LYS A 1 479 ? -22.221 74.821 23.560 1.00 24.67 477 LYS A O 1
ATOM 3830 N N . MET A 1 480 ? -21.415 73.170 24.805 1.00 22.15 478 MET A N 1
ATOM 3831 C CA . MET A 1 480 ? -20.599 74.006 25.614 1.00 20.68 478 MET A CA 1
ATOM 3832 C C . MET A 1 480 ? -19.196 73.889 25.167 1.00 21.71 478 MET A C 1
ATOM 3833 O O . MET A 1 480 ? -18.628 72.800 25.022 1.00 23.07 478 MET A O 1
ATOM 3838 N N . ASP A 1 481 ? -18.549 75.039 25.022 1.00 24.51 479 ASP A N 1
ATOM 3839 C CA . ASP A 1 481 ? -17.167 75.021 24.610 1.00 25.28 479 ASP A CA 1
ATOM 3840 C C . ASP A 1 481 ? -16.186 74.543 25.697 1.00 25.51 479 ASP A C 1
ATOM 3841 O O . ASP A 1 481 ? -16.453 74.698 26.887 1.00 25.63 479 ASP A O 1
ATOM 3846 N N . ASP A 1 482 ? -15.056 73.980 25.289 1.00 27.17 480 ASP A N 1
ATOM 3847 C CA . ASP A 1 482 ? -14.091 73.396 26.201 1.00 26.89 480 ASP A CA 1
ATOM 3848 C C . ASP A 1 482 ? -13.573 74.314 27.312 1.00 27.32 480 ASP A C 1
ATOM 3849 O O . ASP A 1 482 ? -13.334 73.864 28.464 1.00 24.67 480 ASP A O 1
ATOM 3854 N N . LYS A 1 483 ? -13.345 75.573 26.959 1.00 26.93 481 LYS A N 1
ATOM 3855 C CA . LYS A 1 483 ? -12.909 76.602 27.909 1.00 27.01 481 LYS A CA 1
ATOM 3856 C C . LYS A 1 483 ? -13.953 76.839 29.013 1.00 25.75 481 LYS A C 1
ATOM 3857 O O . LYS A 1 483 ? -13.569 76.952 30.183 1.00 24.73 481 LYS A O 1
ATOM 3863 N N . LYS A 1 484 ? -15.236 76.880 28.662 1.00 24.45 482 LYS A N 1
ATOM 3864 C CA . LYS A 1 484 ? -16.312 77.147 29.622 1.00 24.64 482 LYS A CA 1
ATOM 3865 C C . LYS A 1 484 ? -16.492 75.875 30.480 1.00 22.64 482 LYS A C 1
ATOM 3866 O O . LYS A 1 484 ? -16.599 75.967 31.750 1.00 22.77 482 LYS A O 1
ATOM 3872 N N . ARG A 1 485 ? -16.400 74.716 29.813 1.00 21.36 483 ARG A N 1
ATOM 3873 C CA . ARG A 1 485 ? -16.442 73.418 30.584 1.00 20.88 483 ARG A CA 1
ATOM 3874 C C . ARG A 1 485 ? -15.300 73.330 31.609 1.00 20.88 483 ARG A C 1
ATOM 3875 O O . ARG A 1 485 ? -15.520 72.925 32.755 1.00 20.54 483 ARG A O 1
ATOM 3883 N N . LYS A 1 486 ? -14.071 73.686 31.203 1.00 21.03 484 LYS A N 1
ATOM 3884 C CA . LYS A 1 486 ? -12.929 73.591 32.050 1.00 22.79 484 LYS A CA 1
ATOM 3885 C C . LYS A 1 486 ? -13.046 74.570 33.177 1.00 21.90 484 LYS A C 1
ATOM 3886 O O . LYS A 1 486 ? -12.758 74.219 34.301 1.00 21.45 484 LYS A O 1
ATOM 3892 N N . LYS A 1 487 ? -13.556 75.753 32.942 1.00 21.37 485 LYS A N 1
ATOM 3893 C CA . LYS A 1 487 ? -13.788 76.698 34.007 1.00 21.38 485 LYS A CA 1
ATOM 3894 C C . LYS A 1 487 ? -14.723 76.166 35.081 1.00 20.09 485 LYS A C 1
ATOM 3895 O O . LYS A 1 487 ? -14.491 76.329 36.311 1.00 20.54 485 LYS A O 1
ATOM 3901 N N . LYS A 1 488 ? -15.828 75.632 34.619 1.00 17.55 486 LYS A N 1
ATOM 3902 C CA . LYS A 1 488 ? -16.905 75.228 35.543 1.00 18.05 486 LYS A CA 1
ATOM 3903 C C . LYS A 1 488 ? -16.394 74.032 36.303 1.00 17.43 486 LYS A C 1
ATOM 3904 O O . LYS A 1 488 ? -16.614 73.899 37.524 1.00 16.94 486 LYS A O 1
ATOM 3910 N N . THR A 1 489 ? -15.716 73.121 35.638 1.00 17.46 487 THR A N 1
ATOM 3911 C CA . THR A 1 489 ? -15.253 71.923 36.335 1.00 18.25 487 THR A CA 1
ATOM 3912 C C . THR A 1 489 ? -14.165 72.324 37.333 1.00 17.51 487 THR A C 1
ATOM 3913 O O . THR A 1 489 ? -14.058 71.726 38.452 1.00 18.55 487 THR A O 1
ATOM 3917 N N . SER A 1 490 ? -13.341 73.339 36.983 1.00 17.39 488 SER A N 1
ATOM 3918 C CA . SER A 1 490 ? -12.385 73.893 37.930 1.00 18.80 488 SER A CA 1
ATOM 3919 C C . SER A 1 490 ? -13.031 74.505 39.212 1.00 18.33 488 SER A C 1
ATOM 3920 O O . SER A 1 490 ? -12.502 74.250 40.347 1.00 19.28 488 SER A O 1
ATOM 3923 N N . GLU A 1 491 ? -14.153 75.234 39.059 1.00 17.15 489 GLU A N 1
ATOM 3924 C CA . GLU A 1 491 ? -14.950 75.808 40.118 1.00 17.77 489 GLU A CA 1
ATOM 3925 C C . GLU A 1 491 ? -15.559 74.716 41.031 1.00 15.22 489 GLU A C 1
ATOM 3926 O O . GLU A 1 491 ? -15.521 74.771 42.276 1.00 16.33 489 GLU A O 1
ATOM 3932 N N . TRP A 1 492 ? -16.070 73.662 40.378 1.00 13.20 490 TRP A N 1
ATOM 3933 C CA . TRP A 1 492 ? -16.562 72.478 41.174 1.00 13.62 490 TRP A CA 1
ATOM 3934 C C . TRP A 1 492 ? -15.394 71.840 41.954 1.00 12.22 490 TRP A C 1
ATOM 3935 O O . TRP A 1 492 ? -15.491 71.578 43.167 1.00 11.50 490 TRP A O 1
ATOM 3946 N N . ASN A 1 493 ? -14.258 71.653 41.310 1.00 14.23 491 ASN A N 1
ATOM 3947 C CA . ASN A 1 493 ? -13.130 70.954 41.907 1.00 14.47 491 ASN A CA 1
ATOM 3948 C C . ASN A 1 493 ? -12.609 71.717 43.137 1.00 14.67 491 ASN A C 1
ATOM 3949 O O . ASN A 1 493 ? -12.234 71.100 44.148 1.00 14.58 491 ASN A O 1
ATOM 3954 N N . LYS A 1 494 ? -12.583 73.044 43.057 1.00 13.95 492 LYS A N 1
ATOM 3955 C CA . LYS A 1 494 ? -12.189 73.858 44.201 1.00 16.18 492 LYS A CA 1
ATOM 3956 C C . LYS A 1 494 ? -13.173 73.771 45.338 1.00 14.86 492 LYS A C 1
ATOM 3957 O O . LYS A 1 494 ? -12.727 73.701 46.501 1.00 15.68 492 LYS A O 1
ATOM 3963 N N . ALA A 1 495 ? -14.491 73.782 45.025 1.00 13.52 493 ALA A N 1
ATOM 3964 C CA . ALA A 1 495 ? -15.487 73.576 46.033 1.00 13.25 493 ALA A CA 1
ATOM 3965 C C . ALA A 1 495 ? -15.333 72.240 46.737 1.00 12.18 493 ALA A C 1
ATOM 3966 O O . ALA A 1 495 ? -15.468 72.148 47.977 1.00 11.01 493 ALA A O 1
ATOM 3968 N N . VAL A 1 496 ? -15.094 71.189 45.977 1.00 11.69 494 VAL A N 1
ATOM 3969 C CA . VAL A 1 496 ? -14.943 69.860 46.562 1.00 11.36 494 VAL A CA 1
ATOM 3970 C C . VAL A 1 496 ? -13.696 69.873 47.422 1.00 10.06 494 VAL A C 1
ATOM 3971 O O . VAL A 1 496 ? -13.681 69.323 48.543 1.00 11.20 494 VAL A O 1
ATOM 3975 N N . GLU A 1 497 ? -12.621 70.467 46.941 1.00 12.94 495 GLU A N 1
ATOM 3976 C CA . GLU A 1 497 ? -11.396 70.566 47.734 1.00 13.09 495 GLU A CA 1
ATOM 3977 C C . GLU A 1 497 ? -11.638 71.294 49.074 1.00 11.84 495 GLU A C 1
ATOM 3978 O O . GLU A 1 497 ? -11.151 70.820 50.140 1.00 13.77 495 GLU A O 1
ATOM 3984 N N . ARG A 1 498 ? -12.367 72.412 49.075 1.00 11.77 496 ARG A N 1
ATOM 3985 C CA . ARG A 1 498 ? -12.797 73.115 50.317 1.00 13.10 496 ARG A CA 1
ATOM 3986 C C . ARG A 1 498 ? -13.573 72.181 51.239 1.00 13.42 496 ARG A C 1
ATOM 3987 O O . ARG A 1 498 ? -13.442 72.207 52.469 1.00 12.33 496 ARG A O 1
ATOM 3995 N N . THR A 1 499 ? -14.413 71.341 50.654 1.00 11.97 497 THR A N 1
ATOM 3996 C CA . THR A 1 499 ? -15.234 70.400 51.414 1.00 11.66 497 THR A CA 1
ATOM 3997 C C . THR A 1 499 ? -14.402 69.292 52.075 1.00 11.41 497 THR A C 1
ATOM 3998 O O . THR A 1 499 ? -14.785 68.753 53.170 1.00 12.03 497 THR A O 1
ATOM 4002 N N . LEU A 1 500 ? -13.338 68.875 51.415 1.00 10.84 498 LEU A N 1
ATOM 4003 C CA . LEU A 1 500 ? -12.529 67.740 51.821 1.00 11.52 498 LEU A CA 1
ATOM 4004 C C . LEU A 1 500 ? -11.190 68.028 52.556 1.00 11.79 498 LEU A C 1
ATOM 4005 O O . LEU A 1 500 ? -10.593 67.113 53.152 1.00 12.64 498 LEU A O 1
ATOM 4010 N N . ILE A 1 501 ? -10.708 69.264 52.515 1.00 12.78 499 ILE A N 1
ATOM 4011 C CA . ILE A 1 501 ? -9.393 69.591 53.061 1.00 16.42 499 ILE A CA 1
ATOM 4012 C C . ILE A 1 501 ? -9.436 69.199 54.553 1.00 17.99 499 ILE A C 1
ATOM 4013 O O . ILE A 1 501 ? -10.418 69.488 55.296 1.00 17.44 499 ILE A O 1
ATOM 4018 N N . GLN A 1 502 ? -8.401 68.482 54.977 1.00 20.28 500 GLN A N 1
ATOM 4019 C CA . GLN A 1 502 ? -8.270 68.094 56.371 1.00 23.18 500 GLN A CA 1
ATOM 4020 C C . GLN A 1 502 ? -7.576 69.236 57.134 1.00 24.89 500 GLN A C 1
ATOM 4021 O O . GLN A 1 502 ? -6.412 69.625 56.844 1.00 26.09 500 GLN A O 1
ATOM 4027 N N . LEU A 1 503 ? -8.319 69.792 58.103 1.00 24.98 501 LEU A N 1
ATOM 4028 C CA . LEU A 1 503 ? -7.811 70.872 58.938 1.00 27.42 501 LEU A CA 1
ATOM 4029 C C . LEU A 1 503 ? -7.711 70.498 60.491 1.00 30.29 501 LEU A C 1
ATOM 4030 O O . LEU A 1 503 ? -8.536 69.696 61.039 1.00 33.54 501 LEU A O 1
ATOM 4035 N N . GLY B 1 1 ? -0.065 66.641 -25.610 0.50 30.27 -1 GLY B N 1
ATOM 4036 C CA . GLY B 1 1 ? -0.853 67.793 -25.031 0.50 30.67 -1 GLY B CA 1
ATOM 4037 C C . GLY B 1 1 ? -0.867 69.072 -25.848 0.50 29.99 -1 GLY B C 1
ATOM 4038 O O . GLY B 1 1 ? -0.201 69.157 -26.851 0.50 32.42 -1 GLY B O 1
ATOM 4039 N N . SER B 1 2 ? -1.670 70.054 -25.441 0.50 28.81 0 SER B N 1
ATOM 4040 C CA . SER B 1 2 ? -2.542 69.853 -24.297 0.50 27.34 0 SER B CA 1
ATOM 4041 C C . SER B 1 2 ? -3.645 68.887 -24.729 0.50 26.10 0 SER B C 1
ATOM 4042 O O . SER B 1 2 ? -4.398 69.216 -25.635 0.50 26.98 0 SER B O 1
ATOM 4045 N N . MET B 1 3 ? -3.642 67.677 -24.143 0.50 22.96 1 MET B N 1
ATOM 4046 C CA . MET B 1 3 ? -4.627 66.619 -24.392 1.00 22.00 1 MET B CA 1
ATOM 4047 C C . MET B 1 3 ? -5.879 67.054 -23.574 1.00 19.13 1 MET B C 1
ATOM 4048 O O . MET B 1 3 ? -5.739 67.383 -22.406 1.00 16.70 1 MET B O 1
ATOM 4053 N N . ASN B 1 4 ? -7.016 67.135 -24.267 1.00 15.68 2 ASN B N 1
ATOM 4054 C CA . ASN B 1 4 ? -8.256 67.518 -23.603 1.00 15.99 2 ASN B CA 1
ATOM 4055 C C . ASN B 1 4 ? -8.943 66.243 -23.151 1.00 14.35 2 ASN B C 1
ATOM 4056 O O . ASN B 1 4 ? -9.052 65.314 -23.890 1.00 15.33 2 ASN B O 1
ATOM 4061 N N . VAL B 1 5 ? -9.432 66.277 -21.921 1.00 12.32 3 VAL B N 1
ATOM 4062 C CA . VAL B 1 5 ? -10.136 65.097 -21.406 1.00 12.26 3 VAL B CA 1
ATOM 4063 C C . VAL B 1 5 ? -11.407 65.477 -20.609 1.00 10.98 3 VAL B C 1
ATOM 4064 O O . VAL B 1 5 ? -11.536 66.582 -20.055 1.00 13.01 3 VAL B O 1
ATOM 4068 N N . ILE B 1 6 ? -12.316 64.503 -20.529 1.00 11.16 4 ILE B N 1
ATOM 4069 C CA . ILE B 1 6 ? -13.538 64.568 -19.737 1.00 11.47 4 ILE B CA 1
ATOM 4070 C C . ILE B 1 6 ? -13.351 63.517 -18.622 1.00 10.10 4 ILE B C 1
ATOM 4071 O O . ILE B 1 6 ? -13.020 62.322 -18.944 1.00 9.83 4 ILE B O 1
ATOM 4076 N N . LEU B 1 7 ? -13.534 63.931 -17.366 1.00 9.97 5 LEU B N 1
ATOM 4077 C CA . LEU B 1 7 ? -13.479 62.967 -16.260 1.00 10.34 5 LEU B CA 1
ATOM 4078 C C . LEU B 1 7 ? -14.911 62.465 -16.070 1.00 9.47 5 LEU B C 1
ATOM 4079 O O . LEU B 1 7 ? -15.809 63.264 -15.815 1.00 11.89 5 LEU B O 1
ATOM 4084 N N . SER B 1 8 ? -15.114 61.143 -16.162 1.00 10.27 6 SER B N 1
ATOM 4085 C CA . SER B 1 8 ? -16.386 60.529 -15.818 1.00 9.49 6 SER B CA 1
ATOM 4086 C C . SER B 1 8 ? -16.178 59.629 -14.544 1.00 9.72 6 SER B C 1
ATOM 4087 O O . SER B 1 8 ? -15.304 58.726 -14.570 1.00 9.73 6 SER B O 1
ATOM 4090 N N . ILE B 1 9 ? -16.930 59.918 -13.473 1.00 9.47 7 ILE B N 1
ATOM 4091 C CA . ILE B 1 9 ? -16.826 59.201 -12.187 1.00 8.96 7 ILE B CA 1
ATOM 4092 C C . ILE B 1 9 ? -18.008 58.262 -12.161 1.00 9.12 7 ILE B C 1
ATOM 4093 O O . ILE B 1 9 ? -19.122 58.718 -12.258 1.00 8.77 7 ILE B O 1
ATOM 4098 N N . ASP B 1 10 ? -17.754 56.971 -11.965 1.00 9.27 8 ASP B N 1
ATOM 4099 C CA . ASP B 1 10 ? -18.800 55.957 -11.757 1.00 8.50 8 ASP B CA 1
ATOM 4100 C C . ASP B 1 10 ? -18.656 55.362 -10.355 1.00 8.92 8 ASP B C 1
ATOM 4101 O O . ASP B 1 10 ? -17.765 54.550 -10.146 1.00 7.96 8 ASP B O 1
ATOM 4106 N N . GLN B 1 11 ? -19.449 55.867 -9.413 1.00 8.36 9 GLN B N 1
ATOM 4107 C CA . GLN B 1 11 ? -19.377 55.444 -8.035 1.00 8.28 9 GLN B CA 1
ATOM 4108 C C . GLN B 1 11 ? -20.409 54.348 -7.979 1.00 8.55 9 GLN B C 1
ATOM 4109 O O . GLN B 1 11 ? -21.635 54.596 -7.875 1.00 8.43 9 GLN B O 1
ATOM 4115 N N . SER B 1 12 ? -19.910 53.131 -8.193 1.00 8.97 10 SER B N 1
ATOM 4116 C CA . SER B 1 12 ? -20.709 51.946 -8.332 1.00 8.18 10 SER B CA 1
ATOM 4117 C C . SER B 1 12 ? -20.948 51.235 -6.998 1.00 8.67 10 SER B C 1
ATOM 4118 O O . SER B 1 12 ? -20.375 51.606 -5.931 1.00 8.16 10 SER B O 1
ATOM 4121 N N . THR B 1 13 ? -21.746 50.169 -7.050 1.00 8.34 11 THR B N 1
ATOM 4122 C CA . THR B 1 13 ? -22.066 49.449 -5.799 1.00 8.68 11 THR B CA 1
ATOM 4123 C C . THR B 1 13 ? -20.831 48.875 -5.107 1.00 8.46 11 THR B C 1
ATOM 4124 O O . THR B 1 13 ? -20.646 49.030 -3.861 1.00 8.44 11 THR B O 1
ATOM 4128 N N . GLN B 1 14 ? -20.009 48.203 -5.875 1.00 9.56 12 GLN B N 1
ATOM 4129 C CA . GLN B 1 14 ? -18.855 47.411 -5.344 1.00 8.83 12 GLN B CA 1
ATOM 4130 C C . GLN B 1 14 ? -17.532 48.154 -5.350 1.00 9.66 12 GLN B C 1
ATOM 4131 O O . GLN B 1 14 ? -16.585 47.783 -4.675 1.00 9.03 12 GLN B O 1
ATOM 4137 N N . SER B 1 15 ? -17.467 49.200 -6.181 1.00 8.75 13 SER B N 1
ATOM 4138 C CA . SER B 1 15 ? -16.209 49.924 -6.426 1.00 8.22 13 SER B CA 1
ATOM 4139 C C . SER B 1 15 ? -16.523 51.319 -6.960 1.00 8.64 13 SER B C 1
ATOM 4140 O O . SER B 1 15 ? -17.628 51.617 -7.402 1.00 8.84 13 SER B O 1
ATOM 4143 N N . THR B 1 16 ? -15.513 52.177 -6.863 1.00 9.70 14 THR B N 1
ATOM 4144 C CA . THR B 1 16 ? -15.469 53.515 -7.430 1.00 9.70 14 THR B CA 1
ATOM 4145 C C . THR B 1 16 ? -14.542 53.455 -8.646 1.00 9.43 14 THR B C 1
ATOM 4146 O O . THR B 1 16 ? -13.423 52.966 -8.502 1.00 7.84 14 THR B O 1
ATOM 4150 N N . LYS B 1 17 ? -14.979 53.991 -9.781 1.00 10.06 15 LYS B N 1
ATOM 4151 C CA . LYS B 1 17 ? -14.236 53.959 -11.027 1.00 11.08 15 LYS B CA 1
ATOM 4152 C C . LYS B 1 17 ? -14.124 55.396 -11.532 1.00 10.10 15 LYS B C 1
ATOM 4153 O O . LYS B 1 17 ? -15.084 56.184 -11.493 1.00 10.73 15 LYS B O 1
ATOM 4159 N N . VAL B 1 18 ? -12.946 55.692 -12.060 1.00 9.48 16 VAL B N 1
ATOM 4160 C CA . VAL B 1 18 ? -12.695 56.974 -12.748 1.00 10.56 16 VAL B CA 1
ATOM 4161 C C . VAL B 1 18 ? -12.250 56.661 -14.195 1.00 10.82 16 VAL B C 1
ATOM 4162 O O . VAL B 1 18 ? -11.497 55.724 -14.405 1.00 11.22 16 VAL B O 1
ATOM 4166 N N . PHE B 1 19 ? -12.830 57.386 -15.152 1.00 9.97 17 PHE B N 1
ATOM 4167 C CA . PHE B 1 19 ? -12.499 57.289 -16.553 1.00 12.18 17 PHE B CA 1
ATOM 4168 C C . PHE B 1 19 ? -12.169 58.651 -17.097 1.00 11.31 17 PHE B C 1
ATOM 4169 O O . PHE B 1 19 ? -12.900 59.653 -16.819 1.00 13.32 17 PHE B O 1
ATOM 4177 N N . PHE B 1 20 ? -11.053 58.704 -17.822 1.00 12.25 18 PHE B N 1
ATOM 4178 C CA . PHE B 1 20 ? -10.674 59.942 -18.504 1.00 11.17 18 PHE B CA 1
ATOM 4179 C C . PHE B 1 20 ? -10.871 59.651 -19.955 1.00 11.83 18 PHE B C 1
ATOM 4180 O O . PHE B 1 20 ? -10.254 58.763 -20.493 1.00 12.09 18 PHE B O 1
ATOM 4188 N N . TYR B 1 21 ? -11.844 60.317 -20.552 1.00 12.64 19 TYR B N 1
ATOM 4189 C CA . TYR B 1 21 ? -12.182 60.182 -21.972 1.00 13.36 19 TYR B CA 1
ATOM 4190 C C . TYR B 1 21 ? -11.552 61.336 -22.769 1.00 13.85 19 TYR B C 1
ATOM 4191 O O . TYR B 1 21 ? -11.571 62.497 -22.318 1.00 13.10 19 TYR B O 1
ATOM 4200 N N . ASP B 1 22 ? -10.981 60.999 -23.928 1.00 14.22 20 ASP B N 1
ATOM 4201 C CA . ASP B 1 22 ? -10.680 62.054 -24.912 1.00 15.10 20 ASP B CA 1
ATOM 4202 C C . ASP B 1 22 ? -11.972 62.514 -25.597 1.00 15.44 20 ASP B C 1
ATOM 4203 O O . ASP B 1 22 ? -13.070 61.963 -25.386 1.00 15.97 20 ASP B O 1
ATOM 4208 N N . GLU B 1 23 ? -11.859 63.521 -26.463 1.00 16.67 21 GLU B N 1
ATOM 4209 C CA . GLU B 1 23 ? -13.075 64.098 -27.068 1.00 17.58 21 GLU B CA 1
ATOM 4210 C C . GLU B 1 23 ? -13.628 63.295 -28.212 1.00 17.14 21 GLU B C 1
ATOM 4211 O O . GLU B 1 23 ? -14.674 63.659 -28.769 1.00 19.01 21 GLU B O 1
ATOM 4217 N N A GLU B 1 24 ? -13.028 62.149 -28.527 0.50 16.52 22 GLU B N 1
ATOM 4218 N N B GLU B 1 24 ? -12.957 62.175 -28.527 0.50 17.10 22 GLU B N 1
ATOM 4219 C CA A GLU B 1 24 ? -13.644 61.198 -29.455 0.50 17.96 22 GLU B CA 1
ATOM 4220 C CA B GLU B 1 24 ? -13.425 61.145 -29.469 0.50 19.04 22 GLU B CA 1
ATOM 4221 C C A GLU B 1 24 ? -14.117 59.956 -28.687 0.50 17.93 22 GLU B C 1
ATOM 4222 C C B GLU B 1 24 ? -14.109 59.982 -28.697 0.50 18.47 22 GLU B C 1
ATOM 4223 O O A GLU B 1 24 ? -14.417 58.902 -29.252 0.50 16.62 22 GLU B O 1
ATOM 4224 O O B GLU B 1 24 ? -14.556 58.997 -29.284 0.50 17.54 22 GLU B O 1
ATOM 4235 N N . LEU B 1 25 ? -14.141 60.114 -27.361 1.00 17.83 23 LEU B N 1
ATOM 4236 C CA . LEU B 1 25 ? -14.738 59.119 -26.453 1.00 17.25 23 LEU B CA 1
ATOM 4237 C C . LEU B 1 25 ? -13.955 57.784 -26.368 1.00 17.83 23 LEU B C 1
ATOM 4238 O O . LEU B 1 25 ? -14.497 56.739 -26.023 1.00 19.01 23 LEU B O 1
ATOM 4243 N N . ASN B 1 26 ? -12.642 57.875 -26.608 1.00 16.88 24 ASN B N 1
ATOM 4244 C CA . ASN B 1 26 ? -11.745 56.792 -26.256 1.00 17.37 24 ASN B CA 1
ATOM 4245 C C . ASN B 1 26 ? -11.326 56.989 -24.791 1.00 15.93 24 ASN B C 1
ATOM 4246 O O . ASN B 1 26 ? -11.032 58.110 -24.364 1.00 17.34 24 ASN B O 1
ATOM 4251 N N . ILE B 1 27 ? -11.231 55.906 -24.009 1.00 16.34 25 ILE B N 1
ATOM 4252 C CA . ILE B 1 27 ? -10.647 55.994 -22.687 1.00 16.26 25 ILE B CA 1
ATOM 4253 C C . ILE B 1 27 ? -9.126 56.091 -22.803 1.00 16.69 25 ILE B C 1
ATOM 4254 O O . ILE B 1 27 ? -8.454 55.206 -23.359 1.00 20.36 25 ILE B O 1
ATOM 4259 N N . VAL B 1 28 ? -8.601 57.167 -22.263 1.00 14.75 26 VAL B N 1
ATOM 4260 C CA . VAL B 1 28 ? -7.194 57.378 -22.157 1.00 15.26 26 VAL B CA 1
ATOM 4261 C C . VAL B 1 28 ? -6.577 56.960 -20.836 1.00 14.50 26 VAL B C 1
ATOM 4262 O O . VAL B 1 28 ? -5.353 56.698 -20.731 1.00 15.61 26 VAL B O 1
ATOM 4266 N N . HIS B 1 29 ? -7.386 56.884 -19.788 1.00 13.42 27 HIS B N 1
ATOM 4267 C CA . HIS B 1 29 ? -6.929 56.350 -18.481 1.00 12.53 27 HIS B CA 1
ATOM 4268 C C . HIS B 1 29 ? -8.184 55.998 -17.695 1.00 12.78 27 HIS B C 1
ATOM 4269 O O . HIS B 1 29 ? -9.173 56.696 -17.746 1.00 10.90 27 HIS B O 1
ATOM 4276 N N . SER B 1 30 ? -8.091 54.853 -17.005 1.00 12.29 28 SER B N 1
ATOM 4277 C CA . SER B 1 30 ? -9.138 54.459 -16.058 1.00 11.57 28 SER B CA 1
ATOM 4278 C C . SER B 1 30 ? -8.537 53.656 -14.894 1.00 12.10 28 SER B C 1
ATOM 4279 O O . SER B 1 30 ? -7.457 53.070 -14.980 1.00 12.31 28 SER B O 1
ATOM 4282 N N . ASN B 1 31 ? -9.228 53.708 -13.794 1.00 11.08 29 ASN B N 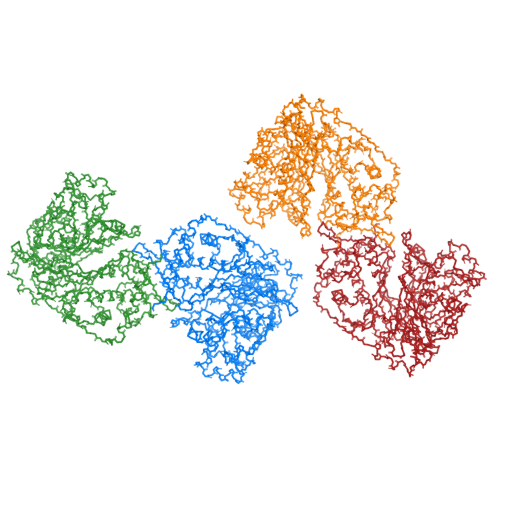1
ATOM 4283 C CA . ASN B 1 31 ? -8.795 52.930 -12.604 1.00 11.80 29 ASN B CA 1
ATOM 4284 C C . ASN B 1 31 ? -10.005 52.783 -11.716 1.00 9.94 29 ASN B C 1
ATOM 4285 O O . ASN B 1 31 ? -11.012 53.453 -11.879 1.00 10.21 29 ASN B O 1
ATOM 4290 N N . ASN B 1 32 ? -9.887 51.838 -10.802 1.00 10.77 30 ASN B N 1
ATOM 4291 C CA . ASN B 1 32 ? -10.908 51.659 -9.739 1.00 10.98 30 ASN B CA 1
ATOM 4292 C C . ASN B 1 32 ? -10.301 51.167 -8.401 1.00 10.41 30 ASN B C 1
ATOM 4293 O O . ASN B 1 32 ? -9.163 50.713 -8.315 1.00 11.76 30 ASN B O 1
ATOM 4298 N N . LEU B 1 33 ? -11.117 51.307 -7.375 1.00 9.19 31 LEU B N 1
ATOM 4299 C CA . LEU B 1 33 ? -10.829 50.869 -5.995 1.00 9.75 31 LEU B CA 1
ATOM 4300 C C . LEU B 1 33 ? -12.120 50.317 -5.439 1.00 11.14 31 LEU B C 1
ATOM 4301 O O . LEU B 1 33 ? -13.191 50.947 -5.439 1.00 8.67 31 LEU B O 1
ATOM 4306 N N . ASN B 1 34 ? -12.013 49.082 -4.935 1.00 10.01 32 ASN B N 1
ATOM 4307 C CA . ASN B 1 34 ? -13.147 48.529 -4.204 1.00 10.28 32 ASN B CA 1
ATOM 4308 C C . ASN B 1 34 ? -13.399 49.284 -2.911 1.00 10.13 32 ASN B C 1
ATOM 4309 O O . ASN B 1 34 ? -12.437 49.877 -2.293 1.00 10.34 32 ASN B O 1
ATOM 4314 N N . HIS B 1 35 ? -14.653 49.144 -2.371 1.00 8.91 33 HIS B N 1
ATOM 4315 C CA . HIS B 1 35 ? -14.972 49.563 -1.012 1.00 8.85 33 HIS B CA 1
ATOM 4316 C C . HIS B 1 35 ? -15.780 48.446 -0.328 1.00 9.59 33 HIS B C 1
ATOM 4317 O O . HIS B 1 35 ? -16.356 47.580 -1.014 1.00 9.61 33 HIS B O 1
ATOM 4324 N N . GLU B 1 36 ? -15.785 48.469 1.015 1.00 10.19 34 GLU B N 1
ATOM 4325 C CA . GLU B 1 36 ? -16.337 47.356 1.811 1.00 10.13 34 GLU B CA 1
ATOM 4326 C C . GLU B 1 36 ? -17.829 47.282 1.639 1.00 9.87 34 GLU B C 1
ATOM 4327 O O . GLU B 1 36 ? -18.500 48.300 1.682 1.00 10.69 34 GLU B O 1
ATOM 4333 N N . GLN B 1 37 ? -18.302 46.058 1.396 1.00 10.11 35 GLN B N 1
ATOM 4334 C CA . GLN B 1 37 ? -19.704 45.745 1.327 1.00 9.97 35 GLN B CA 1
ATOM 4335 C C . GLN B 1 37 ? -20.055 45.224 2.734 1.00 8.95 35 GLN B C 1
ATOM 4336 O O . GLN B 1 37 ? -19.668 44.084 3.068 1.00 9.45 35 GLN B O 1
ATOM 4342 N N . LYS B 1 38 ? -20.680 46.046 3.580 1.00 8.76 36 LYS B N 1
ATOM 4343 C CA . LYS B 1 38 ? -20.835 45.664 4.955 1.00 10.11 36 LYS B CA 1
ATOM 4344 C C . LYS B 1 38 ? -22.247 44.953 5.035 1.00 8.80 36 LYS B C 1
ATOM 4345 O O . LYS B 1 38 ? -23.304 45.546 4.891 1.00 10.83 36 LYS B O 1
ATOM 4351 N N . CYS B 1 39 ? -22.215 43.687 5.416 1.00 12.26 37 CYS B N 1
ATOM 4352 C CA . CYS B 1 39 ? -23.449 42.871 5.619 1.00 11.62 37 CYS B CA 1
ATOM 4353 C C . CYS B 1 39 ? -23.390 42.210 6.980 1.00 13.45 37 CYS B C 1
ATOM 4354 O O . CYS B 1 39 ? -23.178 40.995 7.057 1.00 15.93 37 CYS B O 1
ATOM 4357 N N . LEU B 1 40 ? -23.583 43.030 8.009 1.00 15.08 38 LEU B N 1
ATOM 4358 C CA . LEU B 1 40 ? -23.344 42.727 9.445 1.00 16.36 38 LEU B CA 1
ATOM 4359 C C . LEU B 1 40 ? -24.395 41.768 9.999 1.00 15.79 38 LEU B C 1
ATOM 4360 O O . LEU B 1 40 ? -24.134 41.021 10.914 1.00 16.27 38 LEU B O 1
ATOM 4365 N N . LYS B 1 41 ? -25.592 41.817 9.445 1.00 15.11 39 LYS B N 1
ATOM 4366 C CA . LYS B 1 41 ? -26.754 41.114 9.930 1.00 14.86 39 LYS B CA 1
ATOM 4367 C C . LYS B 1 41 ? -27.532 40.695 8.720 1.00 13.27 39 LYS B C 1
ATOM 4368 O O . LYS B 1 41 ? -27.442 41.355 7.635 1.00 12.09 39 LYS B O 1
ATOM 4374 N N . PRO B 1 42 ? -28.386 39.642 8.856 1.00 12.78 40 PRO B N 1
ATOM 4375 C CA . PRO B 1 42 ? -29.209 39.273 7.645 1.00 13.58 40 PRO B CA 1
ATOM 4376 C C . PRO B 1 42 ? -30.086 40.453 7.144 1.00 14.64 40 PRO B C 1
ATOM 4377 O O . PRO B 1 42 ? -30.801 41.089 7.954 1.00 15.83 40 PRO B O 1
ATOM 4381 N N . GLY B 1 43 ? -29.989 40.785 5.845 1.00 13.89 41 GLY B N 1
ATOM 4382 C CA . GLY B 1 43 ? -30.788 41.857 5.342 1.00 14.19 41 GLY B CA 1
ATOM 4383 C C . GLY B 1 43 ? -30.090 43.233 5.423 1.00 15.10 41 GLY B C 1
ATOM 4384 O O . GLY B 1 43 ? -30.538 44.202 4.772 1.00 15.97 41 GLY B O 1
ATOM 4385 N N . TRP B 1 44 ? -28.996 43.372 6.169 1.00 11.49 42 TRP B N 1
ATOM 4386 C CA . TRP B 1 44 ? -28.364 44.666 6.228 1.00 11.87 42 TRP B CA 1
ATOM 4387 C C . TRP B 1 44 ? -27.294 44.760 5.158 1.00 9.47 42 TRP B C 1
ATOM 4388 O O . TRP B 1 44 ? -26.560 43.796 4.925 1.00 11.67 42 TRP B O 1
ATOM 4399 N N . TYR B 1 45 ? -27.148 45.929 4.536 1.00 7.84 43 TYR B N 1
ATOM 4400 C CA . TYR B 1 45 ? -26.164 46.169 3.477 1.00 8.68 43 TYR B CA 1
ATOM 4401 C C . TYR B 1 45 ? -25.835 47.674 3.577 1.00 8.24 43 TYR B C 1
ATOM 4402 O O . TYR B 1 45 ? -26.627 48.536 3.233 1.00 7.60 43 TYR B O 1
ATOM 4411 N N . GLU B 1 46 ? -24.595 47.974 3.959 1.00 7.19 44 GLU B N 1
ATOM 4412 C CA . GLU B 1 46 ? -24.119 49.319 4.156 1.00 7.38 44 GLU B CA 1
ATOM 4413 C C . GLU B 1 46 ? -22.745 49.541 3.440 1.00 5.89 44 GLU B C 1
ATOM 4414 O O . GLU B 1 46 ? -21.965 48.601 3.190 1.00 8.03 44 GLU B O 1
ATOM 4420 N N . HIS B 1 47 ? -22.471 50.817 3.190 1.00 6.87 45 HIS B N 1
ATOM 4421 C CA . HIS B 1 47 ? -21.148 51.280 2.762 1.00 7.61 45 HIS B CA 1
ATOM 4422 C C . HIS B 1 47 ? -20.717 52.425 3.689 1.00 7.65 45 HIS B C 1
ATOM 4423 O O . HIS B 1 47 ? -21.532 53.164 4.258 1.00 8.26 45 HIS B O 1
ATOM 4430 N N . ASP B 1 48 ? -19.410 52.557 3.824 1.00 9.72 46 ASP B N 1
ATOM 4431 C CA . ASP B 1 48 ? -18.807 53.676 4.589 1.00 9.48 46 ASP B CA 1
ATOM 4432 C C . ASP B 1 48 ? -18.700 54.848 3.589 1.00 9.46 46 ASP B C 1
ATOM 4433 O O . ASP B 1 48 ? -17.900 54.772 2.605 1.00 9.94 46 ASP B O 1
ATOM 4438 N N . PRO B 1 49 ? -19.470 55.931 3.832 1.00 8.50 47 PRO B N 1
ATOM 4439 C CA . PRO B 1 49 ? -19.404 57.042 2.892 1.00 9.38 47 PRO B CA 1
ATOM 4440 C C . PRO B 1 49 ? -18.023 57.750 2.771 1.00 8.31 47 PRO B C 1
ATOM 4441 O O . PRO B 1 49 ? -17.762 58.380 1.757 1.00 9.13 47 PRO B O 1
ATOM 4445 N N . ILE B 1 50 ? -17.254 57.768 3.866 1.00 10.50 48 ILE B N 1
ATOM 4446 C CA . ILE B 1 50 ? -15.952 58.403 3.881 1.00 10.38 48 ILE B CA 1
ATOM 4447 C C . ILE B 1 50 ? -14.974 57.558 3.091 1.00 10.11 48 ILE B C 1
ATOM 4448 O O . ILE B 1 50 ? -14.106 58.084 2.355 1.00 11.98 48 ILE B O 1
ATOM 4453 N N . GLU B 1 51 ? -15.077 56.245 3.213 1.00 10.66 49 GLU B N 1
ATOM 4454 C CA . GLU B 1 51 ? -14.213 55.320 2.437 1.00 10.89 49 GLU B CA 1
ATOM 4455 C C . GLU B 1 51 ? -14.394 55.629 0.938 1.00 10.23 49 GLU B C 1
ATOM 4456 O O . GLU B 1 51 ? -13.458 55.720 0.206 1.00 8.91 49 GLU B O 1
ATOM 4462 N N . ILE B 1 52 ? -15.646 55.732 0.500 1.00 8.75 50 ILE B N 1
ATOM 4463 C CA . ILE B 1 52 ? -16.004 56.067 -0.857 1.00 9.40 50 ILE B CA 1
ATOM 4464 C C . ILE B 1 52 ? -15.331 57.367 -1.293 1.00 8.75 50 ILE B C 1
ATOM 4465 O O . ILE B 1 52 ? -14.707 57.385 -2.349 1.00 8.53 50 ILE B O 1
ATOM 4470 N N . MET B 1 53 ? -15.448 58.422 -0.507 1.00 10.08 51 MET B N 1
ATOM 4471 C CA . MET B 1 53 ? -14.834 59.719 -0.893 1.00 10.20 51 MET B CA 1
ATOM 4472 C C . MET B 1 53 ? -13.321 59.636 -0.945 1.00 11.18 51 MET B C 1
ATOM 4473 O O . MET B 1 53 ? -12.707 60.131 -1.897 1.00 9.75 51 MET B O 1
ATOM 4478 N N . THR B 1 54 ? -12.714 58.991 0.072 1.00 10.66 52 THR B N 1
ATOM 4479 C CA . THR B 1 54 ? -11.277 58.825 0.072 1.00 10.58 52 THR B CA 1
ATOM 4480 C C . THR B 1 54 ? -10.762 58.093 -1.181 1.00 10.86 52 THR B C 1
ATOM 4481 O O . THR B 1 54 ? -9.789 58.517 -1.823 1.00 11.34 52 THR B O 1
ATOM 4485 N N . ASN B 1 55 ? -11.447 57.001 -1.527 1.00 10.51 53 ASN B N 1
ATOM 4486 C CA . ASN B 1 55 ? -11.145 56.244 -2.723 1.00 10.29 53 ASN B CA 1
ATOM 4487 C C . ASN B 1 55 ? -11.226 57.130 -3.957 1.00 10.16 53 ASN B C 1
ATOM 4488 O O . ASN B 1 55 ? -10.357 57.130 -4.781 1.00 10.70 53 ASN B O 1
ATOM 4493 N N . LEU B 1 56 ? -12.286 57.884 -4.012 1.00 9.01 54 LEU B N 1
ATOM 4494 C CA . LEU B 1 56 ? -12.511 58.807 -5.176 1.00 10.13 54 LEU B CA 1
ATOM 4495 C C . LEU B 1 56 ? -11.351 59.823 -5.324 1.00 8.22 54 LEU B C 1
ATOM 4496 O O . LEU B 1 56 ? -10.773 59.969 -6.413 1.00 10.26 54 LEU B O 1
ATOM 4501 N N . TYR B 1 57 ? -10.947 60.457 -4.210 1.00 9.64 55 TYR B N 1
ATOM 4502 C CA . TYR B 1 57 ? -9.954 61.520 -4.261 1.00 11.10 55 TYR B CA 1
ATOM 4503 C C . TYR B 1 57 ? -8.631 60.949 -4.652 1.00 11.42 55 TYR B C 1
ATOM 4504 O O . TYR B 1 57 ? -7.976 61.464 -5.538 1.00 12.03 55 TYR B O 1
ATOM 4513 N N . ASN B 1 58 ? -8.327 59.780 -4.108 1.00 12.49 56 ASN B N 1
ATOM 4514 C CA . ASN B 1 58 ? -7.105 59.069 -4.471 1.00 12.31 56 ASN B CA 1
ATOM 4515 C C . ASN B 1 58 ? -7.038 58.667 -5.965 1.00 11.55 56 ASN B C 1
ATOM 4516 O O . ASN B 1 58 ? -6.007 58.820 -6.631 1.00 14.25 56 ASN B O 1
ATOM 4521 N N . LEU B 1 59 ? -8.166 58.192 -6.516 1.00 11.04 57 LEU B N 1
ATOM 4522 C CA . LEU B 1 59 ? -8.260 57.827 -7.925 1.00 10.93 57 LEU B CA 1
ATOM 4523 C C . LEU B 1 59 ? -8.087 59.038 -8.802 1.00 10.78 57 LEU B C 1
ATOM 4524 O O . LEU B 1 59 ? -7.479 58.944 -9.833 1.00 12.06 57 LEU B O 1
ATOM 4529 N N . MET B 1 60 ? -8.761 60.142 -8.409 1.00 11.11 58 MET B N 1
ATOM 4530 C CA . MET B 1 60 ? -8.691 61.401 -9.202 1.00 11.23 58 MET B CA 1
ATOM 4531 C C . MET B 1 60 ? -7.260 61.917 -9.223 1.00 10.98 58 MET B C 1
ATOM 4532 O O . MET B 1 60 ? -6.732 62.354 -10.258 1.00 10.81 58 MET B O 1
ATOM 4537 N N . ASN B 1 61 ? -6.598 61.898 -8.084 1.00 13.47 59 ASN B N 1
ATOM 4538 C CA . ASN B 1 61 ? -5.211 62.436 -7.985 1.00 14.37 59 ASN B CA 1
ATOM 4539 C C . ASN B 1 61 ? -4.213 61.579 -8.691 1.00 15.63 59 ASN B C 1
ATOM 4540 O O . ASN B 1 61 ? -3.339 62.101 -9.401 1.00 15.57 59 ASN B O 1
ATOM 4545 N N . GLU B 1 62 ? -4.375 60.271 -8.587 1.00 15.50 60 GLU B N 1
ATOM 4546 C CA . GLU B 1 62 ? -3.547 59.347 -9.402 1.00 16.23 60 GLU B CA 1
ATOM 4547 C C . GLU B 1 62 ? -3.769 59.500 -10.878 1.00 16.88 60 GLU B C 1
ATOM 4548 O O . GLU B 1 62 ? -2.856 59.401 -11.680 1.00 17.38 60 GLU B O 1
ATOM 4554 N N . GLY B 1 63 ? -5.041 59.634 -11.263 1.00 13.87 61 GLY B N 1
ATOM 4555 C CA . GLY B 1 63 ? -5.340 59.778 -12.675 1.00 15.13 61 GLY B CA 1
ATOM 4556 C C . GLY B 1 63 ? -4.723 60.975 -13.358 1.00 14.30 61 GLY B C 1
ATOM 4557 O O . GLY B 1 63 ? -4.165 60.862 -14.473 1.00 15.00 61 GLY B O 1
ATOM 4558 N N . ILE B 1 64 ? -4.763 62.091 -12.683 1.00 15.73 62 ILE B N 1
ATOM 4559 C CA . ILE B 1 64 ? -4.202 63.365 -13.274 1.00 17.97 62 ILE B CA 1
ATOM 4560 C C . ILE B 1 64 ? -2.654 63.213 -13.372 1.00 18.61 62 ILE B C 1
ATOM 4561 O O . ILE B 1 64 ? -1.996 63.583 -14.380 1.00 20.01 62 ILE B O 1
ATOM 4566 N N . LYS B 1 65 ? -2.085 62.556 -12.389 1.00 20.76 63 LYS B N 1
ATOM 4567 C CA . LYS B 1 65 ? -0.669 62.272 -12.401 1.00 20.37 63 LYS B CA 1
ATOM 4568 C C . LYS B 1 65 ? -0.227 61.431 -13.576 1.00 20.69 63 LYS B C 1
ATOM 4569 O O . LYS B 1 65 ? 0.778 61.777 -14.235 1.00 19.75 63 LYS B O 1
ATOM 4575 N N . VAL B 1 66 ? -0.921 60.322 -13.838 1.00 18.30 64 VAL B N 1
ATOM 4576 C CA . VAL B 1 66 ? -0.650 59.421 -14.926 1.00 19.85 64 VAL B CA 1
ATOM 4577 C C . VAL B 1 66 ? -0.789 60.198 -16.252 1.00 19.99 64 VAL B C 1
ATOM 4578 O O . VAL B 1 66 ? 0.068 60.077 -17.110 1.00 21.13 64 VAL B O 1
ATOM 4582 N N . LEU B 1 67 ? -1.836 61.009 -16.388 1.00 19.44 65 LEU B N 1
ATOM 4583 C CA . LEU B 1 67 ? -2.050 61.725 -17.610 1.00 19.60 65 LEU B CA 1
ATOM 4584 C C . LEU B 1 67 ? -0.971 62.758 -17.838 1.00 19.83 65 LEU B C 1
ATOM 4585 O O . LEU B 1 67 ? -0.505 62.939 -18.985 1.00 22.17 65 LEU B O 1
ATOM 4590 N N . LYS B 1 68 ? -0.582 63.422 -16.769 1.00 21.07 66 LYS B N 1
ATOM 4591 C CA . LYS B 1 68 ? 0.411 64.504 -16.848 1.00 25.16 66 LYS B CA 1
ATOM 4592 C C . LYS B 1 68 ? 1.752 63.911 -17.136 1.00 27.55 66 LYS B C 1
ATOM 4593 O O . LYS B 1 68 ? 2.522 64.503 -17.926 1.00 28.51 66 LYS B O 1
ATOM 4599 N N . ASP B 1 69 ? 2.008 62.707 -16.659 1.00 29.19 67 ASP B N 1
ATOM 4600 C CA . ASP B 1 69 ? 3.270 62.067 -17.004 1.00 32.61 67 ASP B CA 1
ATOM 4601 C C . ASP B 1 69 ? 3.312 61.632 -18.491 1.00 33.97 67 ASP B C 1
ATOM 4602 O O . ASP B 1 69 ? 4.382 61.581 -19.061 1.00 36.75 67 ASP B O 1
ATOM 4607 N N . LYS B 1 70 ? 2.186 61.307 -19.110 1.00 33.97 68 LYS B N 1
ATOM 4608 C CA . LYS B 1 70 ? 2.110 60.833 -20.492 1.00 33.70 68 LYS B CA 1
ATOM 4609 C C . LYS B 1 70 ? 2.037 61.982 -21.524 1.00 33.82 68 LYS B C 1
ATOM 4610 O O . LYS B 1 70 ? 2.708 61.903 -22.585 1.00 34.08 68 LYS B O 1
ATOM 4616 N N . TYR B 1 71 ? 1.305 63.058 -21.176 1.00 31.58 69 TYR B N 1
ATOM 4617 C CA . TYR B 1 71 ? 0.995 64.181 -22.048 1.00 31.63 69 TYR B CA 1
ATOM 4618 C C . TYR B 1 71 ? 1.712 65.473 -21.655 1.00 31.55 69 TYR B C 1
ATOM 4619 O O . TYR B 1 71 ? 2.072 65.750 -20.489 1.00 29.09 69 TYR B O 1
ATOM 4628 N N . THR B 1 72 ? 1.910 66.313 -22.665 1.00 33.97 70 THR B N 1
ATOM 4629 C CA . THR B 1 72 ? 2.620 67.580 -22.481 1.00 34.21 70 THR B CA 1
ATOM 4630 C C . THR B 1 72 ? 1.882 68.566 -21.575 1.00 34.79 70 THR B C 1
ATOM 4631 O O . THR B 1 72 ? 2.478 69.341 -20.821 1.00 35.92 70 THR B O 1
ATOM 4635 N N . SER B 1 73 ? 0.559 68.548 -21.665 1.00 33.16 71 SER B N 1
ATOM 4636 C CA . SER B 1 73 ? -0.255 69.322 -20.768 1.00 31.00 71 SER B CA 1
ATOM 4637 C C . SER B 1 73 ? -1.579 68.597 -20.940 1.00 27.27 71 SER B C 1
ATOM 4638 O O . SER B 1 73 ? -1.776 67.918 -21.959 1.00 22.39 71 SER B O 1
ATOM 4641 N N . VAL B 1 74 ? -2.362 68.641 -19.879 1.00 24.90 72 VAL B N 1
ATOM 4642 C CA . VAL B 1 74 ? -3.657 68.020 -19.834 1.00 22.93 72 VAL B CA 1
ATOM 4643 C C . VAL B 1 74 ? -4.648 69.094 -19.440 1.00 21.65 72 VAL B C 1
ATOM 4644 O O . VAL B 1 74 ? -4.407 69.860 -18.445 1.00 22.07 72 VAL B O 1
ATOM 4648 N N . ILE B 1 75 ? -5.756 69.173 -20.196 1.00 19.91 73 ILE B N 1
ATOM 4649 C CA . ILE B 1 75 ? -6.885 70.058 -19.773 1.00 19.52 73 ILE B CA 1
ATOM 4650 C C . ILE B 1 75 ? -8.095 69.205 -19.437 1.00 17.69 73 ILE B C 1
ATOM 4651 O O . ILE B 1 75 ? -8.578 68.488 -20.284 1.00 16.95 73 ILE B O 1
ATOM 4656 N N . ILE B 1 76 ? -8.534 69.285 -18.199 1.00 15.33 74 ILE B N 1
ATOM 4657 C CA . ILE B 1 76 ? -9.804 68.584 -17.779 1.00 16.13 74 ILE B CA 1
ATOM 4658 C C . ILE B 1 76 ? -10.946 69.521 -18.096 1.00 13.25 74 ILE B C 1
ATOM 4659 O O . ILE B 1 76 ? -11.096 70.532 -17.427 1.00 16.36 74 ILE B O 1
ATOM 4664 N N . LYS B 1 77 ? -11.757 69.180 -19.095 1.00 13.44 75 LYS B N 1
ATOM 4665 C CA . LYS B 1 77 ? -12.759 70.108 -19.582 1.00 13.63 75 LYS B CA 1
ATOM 4666 C C . LYS B 1 77 ? -13.993 70.189 -18.643 1.00 13.73 75 LYS B C 1
ATOM 4667 O O . LYS B 1 77 ? -14.610 71.206 -18.488 1.00 15.53 75 LYS B O 1
ATOM 4673 N N . CYS B 1 78 ? -14.295 69.058 -18.032 1.00 13.33 76 CYS B N 1
ATOM 4674 C CA . CYS B 1 78 ? -15.500 68.936 -17.213 1.00 11.31 76 CYS B CA 1
ATOM 4675 C C . CYS B 1 78 ? -15.499 67.569 -16.539 1.00 10.87 76 CYS B C 1
ATOM 4676 O O . CYS B 1 78 ? -14.715 66.685 -16.924 1.00 11.50 76 CYS B O 1
ATOM 4679 N N . ILE B 1 79 ? -16.450 67.399 -15.636 1.00 10.09 77 ILE B N 1
ATOM 4680 C CA . ILE B 1 79 ? -16.629 66.205 -14.833 1.00 9.89 77 ILE B CA 1
ATOM 4681 C C . ILE B 1 79 ? -18.121 65.800 -14.944 1.00 7.46 77 ILE B C 1
ATOM 4682 O O . ILE B 1 79 ? -19.019 66.599 -14.757 1.00 9.02 77 ILE B O 1
ATOM 4687 N N . GLY B 1 80 ? -18.358 64.563 -15.291 1.00 9.08 78 GLY B N 1
ATOM 4688 C CA . GLY B 1 80 ? -19.647 63.911 -15.141 1.00 9.00 78 GLY B CA 1
ATOM 4689 C C . GLY B 1 80 ? -19.641 62.880 -14.035 1.00 8.99 78 GLY B C 1
ATOM 4690 O O . GLY B 1 80 ? -18.647 62.178 -13.838 1.00 9.65 78 GLY B O 1
ATOM 4691 N N . ILE B 1 81 ? -20.773 62.786 -13.367 1.00 7.58 79 ILE B N 1
ATOM 4692 C CA . ILE B 1 81 ? -20.937 61.915 -12.221 1.00 8.50 79 ILE B CA 1
ATOM 4693 C C . ILE B 1 81 ? -22.111 60.956 -12.491 1.00 7.13 79 ILE B C 1
ATOM 4694 O O . ILE B 1 81 ? -23.203 61.392 -12.874 1.00 8.30 79 ILE B O 1
ATOM 4699 N N . THR B 1 82 ? -21.865 59.683 -12.212 1.00 7.11 80 THR B N 1
ATOM 4700 C CA . THR B 1 82 ? -22.890 58.690 -12.182 1.00 6.81 80 THR B CA 1
ATOM 4701 C C . THR B 1 82 ? -22.668 57.703 -11.063 1.00 7.59 80 THR B C 1
ATOM 4702 O O . THR B 1 82 ? -21.578 57.654 -10.518 1.00 7.41 80 THR B O 1
ATOM 4706 N N . ASN B 1 83 ? -23.785 57.067 -10.659 1.00 6.64 81 ASN B N 1
ATOM 4707 C CA . ASN B 1 83 ? -23.750 56.399 -9.366 1.00 7.11 81 ASN B CA 1
ATOM 4708 C C . ASN B 1 83 ? -24.728 55.335 -9.148 1.00 6.87 81 ASN B C 1
ATOM 4709 O O . ASN B 1 83 ? -25.817 55.427 -9.714 1.00 8.17 81 ASN B O 1
ATOM 4714 N N . GLN B 1 84 ? -24.378 54.374 -8.302 1.00 6.75 82 GLN B N 1
ATOM 4715 C CA . GLN B 1 84 ? -25.367 53.443 -7.728 1.00 5.24 82 GLN B CA 1
ATOM 4716 C C . GLN B 1 84 ? -26.538 54.270 -7.148 1.00 6.09 82 GLN B C 1
ATOM 4717 O O . GLN B 1 84 ? -26.344 55.255 -6.377 1.00 5.59 82 GLN B O 1
ATOM 4723 N N . ARG B 1 85 ? -27.696 53.868 -7.581 1.00 4.85 83 ARG B N 1
ATOM 4724 C CA . ARG B 1 85 ? -28.944 54.601 -7.243 1.00 5.13 83 ARG B CA 1
ATOM 4725 C C . ARG B 1 85 ? -29.499 54.116 -5.874 1.00 6.70 83 ARG B C 1
ATOM 4726 O O . ARG B 1 85 ? -28.983 53.114 -5.365 1.00 7.71 83 ARG B O 1
ATOM 4734 N N . GLU B 1 86 ? -30.472 54.856 -5.363 1.00 6.36 84 GLU B N 1
ATOM 4735 C CA . GLU B 1 86 ? -31.267 54.465 -4.152 1.00 5.38 84 GLU B CA 1
ATOM 4736 C C . GLU B 1 86 ? -30.512 54.510 -2.814 1.00 6.20 84 GLU B C 1
ATOM 4737 O O . GLU B 1 86 ? -31.092 54.944 -1.823 1.00 7.87 84 GLU B O 1
ATOM 4743 N N . THR B 1 87 ? -29.233 54.102 -2.821 1.00 5.32 85 THR B N 1
ATOM 4744 C CA . THR B 1 87 ? -28.371 54.127 -1.625 1.00 4.77 85 THR B CA 1
ATOM 4745 C C . THR B 1 87 ? -28.454 55.510 -1.111 1.00 5.06 85 THR B C 1
ATOM 4746 O O . THR B 1 87 ? -28.377 56.510 -1.871 1.00 7.50 85 THR B O 1
ATOM 4750 N N . VAL B 1 88 ? -28.579 55.594 0.249 1.00 5.79 86 VAL B N 1
ATOM 4751 C CA . VAL B 1 88 ? -28.843 56.897 0.865 1.00 5.79 86 VAL B CA 1
ATOM 4752 C C . VAL B 1 88 ? -27.909 57.146 2.079 1.00 4.82 86 VAL B C 1
ATOM 4753 O O . VAL B 1 88 ? -27.592 56.226 2.830 1.00 6.81 86 VAL B O 1
ATOM 4757 N N . ILE B 1 89 ? -27.530 58.406 2.177 1.00 6.77 87 ILE B N 1
ATOM 4758 C CA . ILE B 1 89 ? -26.735 58.908 3.312 1.00 7.79 87 ILE B CA 1
ATOM 4759 C C . ILE B 1 89 ? -27.452 60.133 3.885 1.00 8.06 87 ILE B C 1
ATOM 4760 O O . ILE B 1 89 ? -27.963 60.973 3.138 1.00 8.76 87 ILE B O 1
ATOM 4765 N N . ILE B 1 90 ? -27.419 60.260 5.227 1.00 7.07 88 ILE B N 1
ATOM 4766 C CA . ILE B 1 90 ? -27.898 61.497 5.875 1.00 8.18 88 ILE B CA 1
ATOM 4767 C C . ILE B 1 90 ? -26.667 62.067 6.599 1.00 9.77 88 ILE B C 1
ATOM 4768 O O . ILE B 1 90 ? -26.003 61.335 7.320 1.00 8.95 88 ILE B O 1
ATOM 4773 N N . TRP B 1 91 ? -26.351 63.340 6.343 1.00 9.19 89 TRP B N 1
ATOM 4774 C CA . TRP B 1 91 ? -25.165 63.975 6.910 1.00 8.80 89 TRP B CA 1
ATOM 4775 C C . TRP B 1 91 ? -25.483 65.334 7.500 1.00 10.01 89 TRP B C 1
ATOM 4776 O O . TRP B 1 91 ? -26.504 65.946 7.219 1.00 9.75 89 TRP B O 1
ATOM 4787 N N . ASP B 1 92 ? -24.541 65.793 8.318 1.00 10.72 90 ASP B N 1
ATOM 4788 C CA . ASP B 1 92 ? -24.635 67.111 8.879 1.00 11.40 90 ASP B CA 1
ATOM 4789 C C . ASP B 1 92 ? -24.241 68.183 7.809 1.00 11.40 90 ASP B C 1
ATOM 4790 O O . ASP B 1 92 ? -23.149 68.118 7.203 1.00 11.24 90 ASP B O 1
ATOM 4795 N N . ARG B 1 93 ? -25.106 69.142 7.640 1.00 11.66 91 ARG B N 1
ATOM 4796 C CA . ARG B 1 93 ? -24.933 70.101 6.589 1.00 11.90 91 ARG B CA 1
ATOM 4797 C C . ARG B 1 93 ? -23.635 70.944 6.758 1.00 13.02 91 ARG B C 1
ATOM 4798 O O . ARG B 1 93 ? -22.833 71.140 5.807 1.00 12.07 91 ARG B O 1
ATOM 4806 N N . ILE B 1 94 ? -23.472 71.451 7.974 1.00 13.24 92 ILE B N 1
ATOM 4807 C CA . ILE B 1 94 ? -22.342 72.393 8.212 1.00 14.34 92 ILE B CA 1
ATOM 4808 C C . ILE B 1 94 ? -20.991 71.718 8.163 1.00 13.97 92 ILE B C 1
ATOM 4809 O O . ILE B 1 94 ? -20.094 72.246 7.535 1.00 14.96 92 ILE B O 1
ATOM 4814 N N . THR B 1 95 ? -20.834 70.572 8.835 1.00 13.06 93 THR B N 1
ATOM 4815 C CA . THR B 1 95 ? -19.564 69.828 8.893 1.00 14.47 93 THR B CA 1
ATOM 4816 C C . THR B 1 95 ? -19.291 68.766 7.804 1.00 12.18 93 THR B C 1
ATOM 4817 O O . THR B 1 95 ? -18.148 68.342 7.596 1.00 14.23 93 THR B O 1
ATOM 4821 N N . GLY B 1 96 ? -20.341 68.302 7.137 1.00 11.83 94 GLY B N 1
ATOM 4822 C CA . GLY B 1 96 ? -20.273 67.220 6.245 1.00 12.63 94 GLY B CA 1
ATOM 4823 C C . GLY B 1 96 ? -20.187 65.836 6.801 1.00 12.46 94 GLY B C 1
ATOM 4824 O O . GLY B 1 96 ? -20.140 64.862 6.002 1.00 15.03 94 GLY B O 1
ATOM 4825 N N . LYS B 1 97 ? -20.274 65.727 8.139 1.00 13.48 95 LYS B N 1
ATOM 4826 C CA . LYS B 1 97 ? -20.108 64.434 8.818 1.00 13.74 95 LYS B CA 1
ATOM 4827 C C . LYS B 1 97 ? -21.322 63.531 8.624 1.00 11.83 95 LYS B C 1
ATOM 4828 O O . LYS B 1 97 ? -22.409 63.964 8.902 1.00 11.06 95 LYS B O 1
ATOM 4834 N N . PRO B 1 98 ? -21.145 62.320 8.118 1.00 11.02 96 PRO B N 1
ATOM 4835 C CA . PRO B 1 98 ? -22.259 61.415 7.999 1.00 11.78 96 PRO B CA 1
ATOM 4836 C C . PRO B 1 98 ? -22.863 61.110 9.387 1.00 10.90 96 PRO B C 1
ATOM 4837 O O . PRO B 1 98 ? -22.113 60.913 10.352 1.00 12.13 96 PRO B O 1
ATOM 4841 N N . LEU B 1 99 ? -24.183 60.994 9.483 1.00 8.74 97 LEU B N 1
ATOM 4842 C CA . LEU B 1 99 ? -24.800 60.611 10.772 1.00 9.83 97 LEU B CA 1
ATOM 4843 C C . LEU B 1 99 ? -24.980 59.104 10.935 1.00 9.64 97 LEU B C 1
ATOM 4844 O O . LEU B 1 99 ? -25.457 58.663 11.997 1.00 11.90 97 LEU B O 1
ATOM 4849 N N . TYR B 1 100 ? -24.705 58.352 9.880 1.00 9.83 98 TYR B N 1
ATOM 4850 C CA . TYR B 1 100 ? -24.829 56.905 9.760 1.00 8.76 98 TYR B CA 1
ATOM 4851 C C . TYR B 1 100 ? -24.173 56.536 8.467 1.00 9.75 98 TYR B C 1
ATOM 4852 O O . TYR B 1 100 ? -24.037 57.386 7.593 1.00 9.76 98 TYR B O 1
ATOM 4861 N N . ASN B 1 101 ? -23.802 55.265 8.345 1.00 8.24 99 ASN B N 1
ATOM 4862 C CA . ASN B 1 101 ? -23.358 54.689 7.095 1.00 9.06 99 ASN B CA 1
ATOM 4863 C C . ASN B 1 101 ? -24.382 54.944 5.965 1.00 8.44 99 ASN B C 1
ATOM 4864 O O . ASN B 1 101 ? -25.556 55.161 6.211 1.00 7.99 99 ASN B O 1
ATOM 4869 N N . ALA B 1 102 ? -23.947 54.791 4.718 1.00 8.43 100 ALA B N 1
ATOM 4870 C CA . ALA B 1 102 ? -24.872 54.706 3.574 1.00 8.38 100 ALA B CA 1
ATOM 4871 C C . ALA B 1 102 ? -25.626 53.371 3.798 1.00 8.35 100 ALA B C 1
ATOM 4872 O O . ALA B 1 102 ? -25.040 52.357 4.028 1.00 10.70 100 ALA B O 1
ATOM 4874 N N . ILE B 1 103 ? -26.911 53.371 3.591 1.00 7.50 101 ILE B N 1
ATOM 4875 C CA . ILE B 1 103 ? -27.696 52.180 3.537 1.00 6.71 101 ILE B CA 1
ATOM 4876 C C . ILE B 1 103 ? -27.958 51.957 2.012 1.00 5.95 101 ILE B C 1
ATOM 4877 O O . ILE B 1 103 ? -28.556 52.820 1.296 1.00 7.47 101 ILE B O 1
ATOM 4882 N N . VAL B 1 104 ? -27.548 50.782 1.586 1.00 6.97 102 VAL B N 1
ATOM 4883 C CA . VAL B 1 104 ? -27.387 50.462 0.175 1.00 6.67 102 VAL B CA 1
ATOM 4884 C C . VAL B 1 104 ? -28.746 50.056 -0.427 1.00 6.62 102 VAL B C 1
ATOM 4885 O O . VAL B 1 104 ? -29.624 49.575 0.284 1.00 8.18 102 VAL B O 1
ATOM 4889 N N . TRP B 1 105 ? -28.900 50.198 -1.764 1.00 5.80 103 TRP B N 1
ATOM 4890 C CA . TRP B 1 105 ? -30.114 49.769 -2.437 1.00 5.86 103 TRP B CA 1
ATOM 4891 C C . TRP B 1 105 ? -30.474 48.318 -2.169 1.00 6.66 103 TRP B C 1
ATOM 4892 O O . TRP B 1 105 ? -31.661 47.961 -2.152 1.00 9.44 103 TRP B O 1
ATOM 4903 N N . LEU B 1 106 ? -29.429 47.479 -1.999 1.00 8.08 104 LEU B N 1
ATOM 4904 C CA . LEU B 1 106 ? -29.564 46.040 -1.675 1.00 7.67 104 LEU B CA 1
ATOM 4905 C C . LEU B 1 106 ? -30.016 45.690 -0.222 1.00 8.18 104 LEU B C 1
ATOM 4906 O O . LEU B 1 106 ? -30.393 44.554 0.046 1.00 9.13 104 LEU B O 1
ATOM 4911 N N . ASP B 1 107 ? -29.995 46.673 0.669 1.00 7.78 105 ASP B N 1
ATOM 4912 C CA . ASP B 1 107 ? -30.479 46.525 2.037 1.00 7.80 105 ASP B CA 1
ATOM 4913 C C . ASP B 1 107 ? -31.956 46.190 2.056 1.00 8.49 105 ASP B C 1
ATOM 4914 O O . ASP B 1 107 ? -32.783 46.818 1.354 1.00 8.08 105 ASP B O 1
ATOM 4919 N N . THR B 1 108 ? -32.296 45.225 2.917 1.00 9.12 106 THR B N 1
ATOM 4920 C CA . THR B 1 108 ? -33.705 44.793 3.047 1.00 10.10 106 THR B CA 1
ATOM 4921 C C . THR B 1 108 ? -34.235 44.833 4.490 1.00 11.58 106 THR B C 1
ATOM 4922 O O . THR B 1 108 ? -35.289 44.219 4.762 1.00 11.92 106 THR B O 1
ATOM 4926 N N . ARG B 1 109 ? -33.572 45.587 5.373 1.00 9.96 107 ARG B N 1
ATOM 4927 C CA . ARG B 1 109 ? -33.981 45.645 6.789 1.00 11.19 107 ARG B CA 1
ATOM 4928 C C . ARG B 1 109 ? -35.398 46.234 6.952 1.00 11.04 107 ARG B C 1
ATOM 4929 O O . ARG B 1 109 ? -36.020 46.045 8.039 1.00 13.27 107 ARG B O 1
ATOM 4937 N N . VAL B 1 110 ? -35.893 46.955 5.923 1.00 11.43 108 VAL B N 1
ATOM 4938 C CA . VAL B 1 110 ? -37.161 47.679 6.036 1.00 11.75 108 VAL B CA 1
ATOM 4939 C C . VAL B 1 110 ? -38.344 46.796 5.570 1.00 11.85 108 VAL B C 1
ATOM 4940 O O . VAL B 1 110 ? -39.447 47.282 5.453 1.00 12.21 108 VAL B O 1
ATOM 4944 N N . GLU B 1 111 ? -38.078 45.486 5.356 1.00 12.75 109 GLU B N 1
ATOM 4945 C CA . GLU B 1 111 ? -39.177 44.560 4.961 1.00 12.96 109 GLU B CA 1
ATOM 4946 C C . GLU B 1 111 ? -40.443 44.747 5.798 1.00 13.16 109 GLU B C 1
ATOM 4947 O O . GLU B 1 111 ? -41.514 44.848 5.292 1.00 13.24 109 GLU B O 1
ATOM 4953 N N . GLU B 1 112 ? -40.325 44.759 7.107 1.00 15.21 110 GLU B N 1
ATOM 4954 C CA . GLU B 1 112 ? -41.496 44.760 7.982 1.00 15.17 110 GLU B CA 1
ATOM 4955 C C . GLU B 1 112 ? -42.247 46.095 7.890 1.00 13.70 110 GLU B C 1
ATOM 4956 O O . GLU B 1 112 ? -43.497 46.151 7.800 1.00 14.45 110 GLU B O 1
ATOM 4962 N N . LEU B 1 113 ? -41.494 47.183 7.796 1.00 13.03 111 LEU B N 1
ATOM 4963 C CA . LEU B 1 113 ? -42.074 48.508 7.585 1.00 11.36 111 LEU B CA 1
ATOM 4964 C C . LEU B 1 113 ? -42.838 48.631 6.258 1.00 11.10 111 LEU B C 1
ATOM 4965 O O . LEU B 1 113 ? -43.895 49.283 6.182 1.00 9.82 111 LEU B O 1
ATOM 4970 N N . VAL B 1 114 ? -42.249 48.055 5.182 1.00 8.64 112 VAL B N 1
ATOM 4971 C CA . VAL B 1 114 ? -42.928 48.059 3.874 1.00 8.81 112 VAL B CA 1
ATOM 4972 C C . VAL B 1 114 ? -44.276 47.349 3.961 1.00 8.56 112 VAL B C 1
ATOM 4973 O O . VAL B 1 114 ? -45.281 47.857 3.474 1.00 11.71 112 VAL B O 1
ATOM 4977 N N . THR B 1 115 ? -44.319 46.201 4.636 1.00 11.41 113 THR B N 1
ATOM 4978 C CA . THR B 1 115 ? -45.582 45.470 4.870 1.00 10.79 113 THR B CA 1
ATOM 4979 C C . THR B 1 115 ? -46.595 46.324 5.647 1.00 12.56 113 THR B C 1
ATOM 4980 O O . THR B 1 115 ? -47.778 46.476 5.290 1.00 12.70 113 THR B O 1
ATOM 4984 N N . GLU B 1 116 ? -46.129 46.946 6.720 1.00 11.71 114 GLU B N 1
ATOM 4985 C CA . GLU B 1 116 ? -47.018 47.828 7.510 1.00 11.66 114 GLU B CA 1
ATOM 4986 C C . GLU B 1 116 ? -47.566 48.968 6.756 1.00 10.66 114 GLU B C 1
ATOM 4987 O O . GLU B 1 116 ? -48.813 49.255 6.776 1.00 12.51 114 GLU B O 1
ATOM 4993 N N . PHE B 1 117 ? -46.692 49.629 5.973 1.00 11.34 115 PHE B N 1
ATOM 4994 C CA . PHE B 1 117 ? -47.128 50.801 5.196 1.00 9.98 115 PHE B CA 1
ATOM 4995 C C . PHE B 1 117 ? -47.978 50.482 3.970 1.00 11.14 115 PHE B C 1
ATOM 4996 O O . PHE B 1 117 ? -48.788 51.328 3.532 1.00 12.08 115 PHE B O 1
ATOM 5004 N N . SER B 1 118 ? -47.824 49.280 3.422 1.00 10.57 116 SER B N 1
ATOM 5005 C CA . SER B 1 118 ? -48.706 48.780 2.321 1.00 9.95 116 SER B CA 1
ATOM 5006 C C . SER B 1 118 ? -50.143 48.527 2.743 1.00 11.07 116 SER B C 1
ATOM 5007 O O . SER B 1 118 ? -51.060 48.434 1.893 1.00 12.16 116 SER B O 1
ATOM 5010 N N . ALA B 1 119 ? -50.294 48.344 4.040 1.00 11.34 117 ALA B N 1
ATOM 5011 C CA . ALA B 1 119 ? -51.567 48.322 4.730 1.00 11.60 117 ALA B CA 1
ATOM 5012 C C . ALA B 1 119 ? -52.051 49.780 5.050 1.00 12.90 117 ALA B C 1
ATOM 5013 O O . ALA B 1 119 ? -53.166 50.157 4.769 1.00 13.00 117 ALA B O 1
ATOM 5015 N N . LYS B 1 120 ? -51.189 50.629 5.576 1.00 11.59 118 LYS B N 1
ATOM 5016 C CA . LYS B 1 120 ? -51.544 51.967 6.075 1.00 12.43 118 LYS B CA 1
ATOM 5017 C C . LYS B 1 120 ? -52.044 52.846 4.929 1.00 12.08 118 LYS B C 1
ATOM 5018 O O . LYS B 1 120 ? -52.905 53.688 5.104 1.00 13.95 118 LYS B O 1
ATOM 5024 N N . TYR B 1 121 ? -51.417 52.650 3.744 1.00 10.75 119 TYR B N 1
ATOM 5025 C CA . TYR B 1 121 ? -51.669 53.466 2.548 1.00 9.83 119 TYR B CA 1
ATOM 5026 C C . TYR B 1 121 ? -51.973 52.514 1.363 1.00 11.03 119 TYR B C 1
ATOM 5027 O O . TYR B 1 121 ? -51.586 51.377 1.354 1.00 11.73 119 TYR B O 1
ATOM 5036 N N . ASN B 1 122 ? -52.513 53.076 0.299 1.00 11.75 120 ASN B N 1
ATOM 5037 C CA . ASN B 1 122 ? -52.810 52.321 -0.936 1.00 12.17 120 ASN B CA 1
ATOM 5038 C C . ASN B 1 122 ? -51.689 52.450 -1.940 1.00 12.24 120 ASN B C 1
ATOM 5039 O O . ASN B 1 122 ? -51.482 53.568 -2.470 1.00 14.25 120 ASN B O 1
ATOM 5044 N N . ASN B 1 123 ? -50.961 51.334 -2.163 1.00 11.61 121 ASN B N 1
ATOM 5045 C CA . ASN B 1 123 ? -49.888 51.311 -3.148 1.00 11.96 121 ASN B CA 1
ATOM 5046 C C . ASN B 1 123 ? -50.270 51.872 -4.507 1.00 11.69 121 ASN B C 1
ATOM 5047 O O . ASN B 1 123 ? -49.389 52.427 -5.199 1.00 10.29 121 ASN B O 1
ATOM 5052 N N . ASN B 1 124 ? -51.558 51.740 -4.931 1.00 11.98 122 ASN B N 1
ATOM 5053 C CA . ASN B 1 124 ? -51.968 52.314 -6.245 1.00 12.47 122 ASN B CA 1
ATOM 5054 C C . ASN B 1 124 ? -51.750 53.846 -6.288 1.00 12.17 122 ASN B C 1
ATOM 5055 O O . ASN B 1 124 ? -51.299 54.387 -7.291 1.00 12.05 122 ASN B O 1
ATOM 5060 N N . ASP B 1 125 ? -52.071 54.538 -5.183 1.00 11.13 123 ASP B N 1
ATOM 5061 C CA . ASP B 1 125 ? -51.818 55.953 -5.058 1.00 12.10 123 ASP B CA 1
ATOM 5062 C C . ASP B 1 125 ? -50.330 56.252 -5.098 1.00 10.90 123 ASP B C 1
ATOM 5063 O O . ASP B 1 125 ? -49.946 57.240 -5.637 1.00 10.85 123 ASP B O 1
ATOM 5068 N N . ILE B 1 126 ? -49.538 55.456 -4.390 1.00 8.77 124 ILE B N 1
ATOM 5069 C CA . ILE B 1 126 ? -48.071 55.616 -4.369 1.00 7.72 124 ILE B CA 1
ATOM 5070 C C . ILE B 1 126 ? -47.465 55.498 -5.793 1.00 7.56 124 ILE B C 1
ATOM 5071 O O . ILE B 1 126 ? -46.679 56.343 -6.161 1.00 8.65 124 ILE B O 1
ATOM 5076 N N . GLN B 1 127 ? -47.927 54.504 -6.538 1.00 9.30 125 GLN B N 1
ATOM 5077 C CA . GLN B 1 127 ? -47.504 54.258 -7.886 1.00 8.38 125 GLN B CA 1
ATOM 5078 C C . GLN B 1 127 ? -47.861 55.443 -8.788 1.00 9.49 125 GLN B C 1
ATOM 5079 O O . GLN B 1 127 ? -47.033 55.919 -9.537 1.00 10.53 125 GLN B O 1
ATOM 5085 N N . LYS B 1 128 ? -49.096 55.927 -8.691 1.00 9.60 126 LYS B N 1
ATOM 5086 C CA . LYS B 1 128 ? -49.478 57.043 -9.543 1.00 9.58 126 LYS B CA 1
ATOM 5087 C C . LYS B 1 128 ? -48.615 58.270 -9.241 1.00 9.44 126 LYS B C 1
ATOM 5088 O O . LYS B 1 128 ? -48.197 58.992 -10.141 1.00 11.03 126 LYS B O 1
ATOM 5094 N N . LYS B 1 129 ? -48.299 58.482 -7.959 1.00 8.32 127 LYS B N 1
ATOM 5095 C CA . LYS B 1 129 ? -47.510 59.611 -7.581 1.00 8.08 127 LYS B CA 1
ATOM 5096 C C . LYS B 1 129 ? -46.031 59.514 -7.998 1.00 7.64 127 LYS B C 1
ATOM 5097 O O . LYS B 1 129 ? -45.513 60.482 -8.499 1.00 9.29 127 LYS B O 1
ATOM 5103 N N . THR B 1 130 ? -45.403 58.359 -7.719 1.00 7.53 128 THR B N 1
ATOM 5104 C CA . THR B 1 130 ? -43.968 58.192 -7.760 1.00 7.02 128 THR B CA 1
ATOM 5105 C C . THR B 1 130 ? -43.444 57.240 -8.832 1.00 7.24 128 THR B C 1
ATOM 5106 O O . THR B 1 130 ? -42.253 57.257 -9.118 1.00 8.52 128 THR B O 1
ATOM 5110 N N . GLY B 1 131 ? -44.312 56.426 -9.430 1.00 8.69 129 GLY B N 1
ATOM 5111 C CA . GLY B 1 131 ? -43.905 55.404 -10.340 1.00 7.33 129 GLY B CA 1
ATOM 5112 C C . GLY B 1 131 ? -43.621 54.013 -9.820 1.00 7.83 129 GLY B C 1
ATOM 5113 O O . GLY B 1 131 ? -43.331 53.093 -10.612 1.00 9.49 129 GLY B O 1
ATOM 5114 N N . THR B 1 132 ? -43.707 53.817 -8.461 1.00 6.52 130 THR B N 1
ATOM 5115 C CA . THR B 1 132 ? -43.444 52.572 -7.882 1.00 7.54 130 THR B CA 1
ATOM 5116 C C . THR B 1 132 ? -44.446 52.390 -6.752 1.00 7.39 130 THR B C 1
ATOM 5117 O O . THR B 1 132 ? -44.942 53.374 -6.114 1.00 7.95 130 THR B O 1
ATOM 5121 N N . TYR B 1 133 ? -44.671 51.096 -6.474 1.00 7.82 131 TYR B N 1
ATOM 5122 C CA . TYR B 1 133 ? -45.174 50.654 -5.142 1.00 8.00 131 TYR B CA 1
ATOM 5123 C C . TYR B 1 133 ? -44.112 50.833 -4.061 1.00 6.34 131 TYR B C 1
ATOM 5124 O O . TYR B 1 133 ? -42.922 50.915 -4.356 1.00 7.85 131 TYR B O 1
ATOM 5133 N N . PHE B 1 134 ? -44.562 50.881 -2.795 1.00 9.82 132 PHE B N 1
ATOM 5134 C CA . PHE B 1 134 ? -43.632 50.743 -1.720 1.00 8.69 132 PHE B CA 1
ATOM 5135 C C . PHE B 1 134 ? -42.808 49.455 -1.886 1.00 8.29 132 PHE B C 1
ATOM 5136 O O . PHE B 1 134 ? -43.307 48.426 -2.239 1.00 8.87 132 PHE B O 1
ATOM 5144 N N . ASN B 1 135 ? -41.523 49.540 -1.545 1.00 7.78 133 ASN B N 1
ATOM 5145 C CA . ASN B 1 135 ? -40.617 48.475 -1.642 1.00 7.50 133 ASN B CA 1
ATOM 5146 C C . ASN B 1 135 ? -39.406 48.703 -0.726 1.00 6.58 133 ASN B C 1
ATOM 5147 O O . ASN B 1 135 ? -39.255 49.784 -0.140 1.00 8.20 133 ASN B O 1
ATOM 5152 N N . THR B 1 136 ? -38.558 47.690 -0.623 1.00 9.15 134 THR B N 1
ATOM 5153 C CA . THR B 1 136 ? -37.371 47.796 0.215 1.00 9.32 134 THR B CA 1
ATOM 5154 C C . THR B 1 136 ? -36.155 48.475 -0.438 1.00 10.42 134 THR B C 1
ATOM 5155 O O . THR B 1 136 ? -35.075 48.616 0.162 1.00 10.65 134 THR B O 1
ATOM 5159 N N . TYR B 1 137 ? -36.312 48.755 -1.731 1.00 8.55 135 TYR B N 1
ATOM 5160 C CA . TYR B 1 137 ? -35.230 49.076 -2.672 1.00 9.20 135 TYR B CA 1
ATOM 5161 C C . TYR B 1 137 ? -34.978 50.609 -2.735 1.00 8.53 135 TYR B C 1
ATOM 5162 O O . TYR B 1 137 ? -33.835 51.067 -2.620 1.00 8.67 135 TYR B O 1
ATOM 5171 N N . PHE B 1 138 ? -36.046 51.402 -2.920 1.00 6.61 136 PHE B N 1
ATOM 5172 C CA . PHE B 1 138 ? -35.921 52.869 -2.984 1.00 7.74 136 PHE B CA 1
ATOM 5173 C C . PHE B 1 138 ? -35.474 53.501 -1.704 1.00 6.43 136 PHE B C 1
ATOM 5174 O O . PHE B 1 138 ? -35.444 52.825 -0.684 1.00 9.13 136 PHE B O 1
ATOM 5182 N N . SER B 1 139 ? -35.116 54.776 -1.759 1.00 7.33 137 SER B N 1
ATOM 5183 C CA . SER B 1 139 ? -34.454 55.362 -0.574 1.00 6.61 137 SER B CA 1
ATOM 5184 C C . SER B 1 139 ? -35.403 55.528 0.630 1.00 6.78 137 SER B C 1
ATOM 5185 O O . SER B 1 139 ? -34.969 55.452 1.752 1.00 7.62 137 SER B O 1
ATOM 5188 N N . ALA B 1 140 ? -36.688 55.763 0.376 1.00 8.25 138 ALA B N 1
ATOM 5189 C CA . ALA B 1 140 ? -37.539 56.398 1.398 1.00 7.71 138 ALA B CA 1
ATOM 5190 C C . ALA B 1 140 ? -37.669 55.546 2.664 1.00 5.96 138 ALA B C 1
ATOM 5191 O O . ALA B 1 140 ? -37.588 56.110 3.762 1.00 9.25 138 ALA B O 1
ATOM 5193 N N . PHE B 1 141 ? -37.874 54.215 2.547 1.00 6.81 139 PHE B N 1
ATOM 5194 C CA . PHE B 1 141 ? -38.039 53.449 3.844 1.00 7.88 139 PHE B CA 1
ATOM 5195 C C . PHE B 1 141 ? -36.743 53.373 4.654 1.00 7.58 139 PHE B C 1
ATOM 5196 O O . PHE B 1 141 ? -36.777 53.229 5.859 1.00 9.15 139 PHE B O 1
ATOM 5204 N N A LYS B 1 142 ? -35.599 53.455 3.975 0.50 7.26 140 LYS B N 1
ATOM 5205 N N B LYS B 1 142 ? -35.608 53.507 3.975 0.50 7.39 140 LYS B N 1
ATOM 5206 C CA A LYS B 1 142 ? -34.294 53.456 4.651 0.50 7.77 140 LYS B CA 1
ATOM 5207 C CA B LYS B 1 142 ? -34.292 53.564 4.623 0.50 8.26 140 LYS B CA 1
ATOM 5208 C C A LYS B 1 142 ? -34.085 54.831 5.378 0.50 6.43 140 LYS B C 1
ATOM 5209 C C B LYS B 1 142 ? -34.170 54.844 5.418 0.50 6.59 140 LYS B C 1
ATOM 5210 O O A LYS B 1 142 ? -33.501 54.883 6.505 0.50 8.61 140 LYS B O 1
ATOM 5211 O O B LYS B 1 142 ? -33.753 54.858 6.604 0.50 8.79 140 LYS B O 1
ATOM 5222 N N . ILE B 1 143 ? -34.545 55.935 4.792 1.00 7.39 141 ILE B N 1
ATOM 5223 C CA . ILE B 1 143 ? -34.610 57.222 5.498 1.00 8.44 141 ILE B CA 1
ATOM 5224 C C . ILE B 1 143 ? -35.565 57.144 6.749 1.00 8.86 141 ILE B C 1
ATOM 5225 O O . ILE B 1 143 ? -35.227 57.571 7.849 1.00 10.28 141 ILE B O 1
ATOM 5230 N N . LEU B 1 144 ? -36.739 56.557 6.559 1.00 8.64 142 LEU B N 1
ATOM 5231 C CA . LEU B 1 144 ? -37.692 56.359 7.673 1.00 8.29 142 LEU B CA 1
ATOM 5232 C C . LEU B 1 144 ? -37.096 55.522 8.779 1.00 8.79 142 LEU B C 1
ATOM 5233 O O . LEU B 1 144 ? -37.159 55.868 9.992 1.00 11.03 142 LEU B O 1
ATOM 5238 N N . TRP B 1 145 ? -36.482 54.413 8.417 1.00 9.28 143 TRP B N 1
ATOM 5239 C CA . TRP B 1 145 ? -35.798 53.574 9.398 1.00 9.08 143 TRP B CA 1
ATOM 5240 C C . TRP B 1 145 ? -34.781 54.371 10.214 1.00 10.91 143 TRP B C 1
ATOM 5241 O O . TRP B 1 145 ? -34.709 54.247 11.427 1.00 12.43 143 TRP B O 1
ATOM 5252 N N . LEU B 1 146 ? -33.994 55.184 9.532 1.00 12.37 144 LEU B N 1
ATOM 5253 C CA . LEU B 1 146 ? -33.003 56.018 10.213 1.00 10.56 144 LEU B CA 1
ATOM 5254 C C . LEU B 1 146 ? -33.690 56.961 11.189 1.00 9.84 144 LEU B C 1
ATOM 5255 O O . LEU B 1 146 ? -33.203 57.175 12.312 1.00 13.11 144 LEU B O 1
ATOM 5260 N N . ILE B 1 147 ? -34.722 57.663 10.768 1.00 10.69 145 ILE B N 1
ATOM 5261 C CA . ILE B 1 147 ? -35.475 58.609 11.615 1.00 12.05 145 ILE B CA 1
ATOM 5262 C C . ILE B 1 147 ? -36.071 57.882 12.821 1.00 11.40 145 ILE B C 1
ATOM 5263 O O . ILE B 1 147 ? -36.105 58.408 13.993 1.00 13.59 145 ILE B O 1
ATOM 5268 N N . GLN B 1 148 ? -36.583 56.678 12.598 1.00 12.63 146 GLN B N 1
ATOM 5269 C CA . GLN B 1 148 ? -37.251 55.944 13.688 1.00 13.81 146 GLN B CA 1
ATOM 5270 C C . GLN B 1 148 ? -36.246 55.335 14.634 1.00 13.61 146 GLN B C 1
ATOM 5271 O O . GLN B 1 148 ? -36.569 55.141 15.842 1.00 17.45 146 GLN B O 1
ATOM 5277 N N . ASN B 1 149 ? -35.041 55.068 14.183 1.00 14.32 147 ASN B N 1
ATOM 5278 C CA . ASN B 1 149 ? -34.062 54.399 15.061 1.00 14.16 147 ASN B CA 1
ATOM 5279 C C . ASN B 1 149 ? -32.923 55.268 15.561 1.00 13.95 147 ASN B C 1
ATOM 5280 O O . ASN B 1 149 ? -32.031 54.800 16.255 1.00 17.20 147 ASN B O 1
ATOM 5285 N N . ASN B 1 150 ? -32.955 56.537 15.243 1.00 13.68 148 ASN B N 1
ATOM 5286 C CA . ASN B 1 150 ? -31.838 57.392 15.556 1.00 14.12 148 ASN B CA 1
ATOM 5287 C C . ASN B 1 150 ? -32.376 58.807 15.836 1.00 13.24 148 ASN B C 1
ATOM 5288 O O . ASN B 1 150 ? -32.622 59.622 14.915 1.00 14.17 148 ASN B O 1
ATOM 5293 N N . PRO B 1 151 ? -32.542 59.147 17.111 1.00 13.44 149 PRO B N 1
ATOM 5294 C CA . PRO B 1 151 ? -33.117 60.445 17.390 1.00 13.62 149 PRO B CA 1
ATOM 5295 C C . PRO B 1 151 ? -32.292 61.619 16.954 1.00 11.46 149 PRO B C 1
ATOM 5296 O O . PRO B 1 151 ? -32.856 62.642 16.719 1.00 14.16 149 PRO B O 1
ATOM 5300 N N . GLU B 1 152 ? -31.001 61.495 16.866 1.00 12.01 150 GLU B N 1
ATOM 5301 C CA . GLU B 1 152 ? -30.186 62.614 16.332 1.00 12.82 150 GLU B CA 1
ATOM 5302 C C . GLU B 1 152 ? -30.587 62.936 14.901 1.00 11.02 150 GLU B C 1
ATOM 5303 O O . GLU B 1 152 ? -30.645 64.089 14.497 1.00 11.17 150 GLU B O 1
ATOM 5309 N N . ILE B 1 153 ? -30.827 61.885 14.106 1.00 11.86 151 ILE B N 1
ATOM 5310 C CA . ILE B 1 153 ? -31.235 62.077 12.695 1.00 10.87 151 ILE B CA 1
ATOM 5311 C C . ILE B 1 153 ? -32.602 62.699 12.616 1.00 12.32 151 ILE B C 1
ATOM 5312 O O . ILE B 1 153 ? -32.837 63.619 11.883 1.00 13.33 151 ILE B O 1
ATOM 5317 N N . LYS B 1 154 ? -33.529 62.179 13.415 1.00 12.36 152 LYS B N 1
ATOM 5318 C CA . LYS B 1 154 ? -34.851 62.757 13.488 1.00 11.97 152 LYS B CA 1
ATOM 5319 C C . LYS B 1 154 ? -34.771 64.251 13.849 1.00 11.25 152 LYS B C 1
ATOM 5320 O O . LYS B 1 154 ? -35.382 65.126 13.212 1.00 11.98 152 LYS B O 1
ATOM 5326 N N . GLN B 1 155 ? -33.950 64.570 14.882 1.00 11.59 153 GLN B N 1
ATOM 5327 C CA . GLN B 1 155 ? -33.848 65.964 15.383 1.00 11.96 153 GLN B CA 1
ATOM 5328 C C . GLN B 1 155 ? -33.235 66.901 14.340 1.00 12.64 153 GLN B C 1
ATOM 5329 O O . GLN B 1 155 ? -33.666 68.030 14.172 1.00 13.03 153 GLN B O 1
ATOM 5335 N N . LYS B 1 156 ? -32.229 66.430 13.591 1.00 12.18 154 LYS B N 1
ATOM 5336 C CA . LYS B 1 156 ? -31.518 67.264 12.645 1.00 12.71 154 LYS B CA 1
ATOM 5337 C C . LYS B 1 156 ? -32.248 67.387 11.329 1.00 11.85 154 LYS B C 1
ATOM 5338 O O . LYS B 1 156 ? -32.016 68.384 10.635 1.00 12.94 154 LYS B O 1
ATOM 5344 N N . ILE B 1 157 ? -33.089 66.430 10.978 1.00 12.67 155 ILE B N 1
ATOM 5345 C CA . ILE B 1 157 ? -34.041 66.638 9.885 1.00 13.30 155 ILE B CA 1
ATOM 5346 C C . ILE B 1 157 ? -35.070 67.685 10.294 1.00 14.12 155 ILE B C 1
ATOM 5347 O O . ILE B 1 157 ? -35.246 68.668 9.604 1.00 13.16 155 ILE B O 1
ATOM 5352 N N . ASP B 1 158 ? -35.695 67.515 11.473 1.00 15.95 156 ASP B N 1
ATOM 5353 C CA . ASP B 1 158 ? -36.660 68.449 11.967 1.00 16.87 156 ASP B CA 1
ATOM 5354 C C . ASP B 1 158 ? -36.112 69.890 12.023 1.00 16.48 156 ASP B C 1
ATOM 5355 O O . ASP B 1 158 ? -36.845 70.804 11.630 1.00 19.30 156 ASP B O 1
ATOM 5360 N N . ASP B 1 159 ? -34.864 70.095 12.460 1.00 15.77 157 ASP B N 1
ATOM 5361 C CA . ASP B 1 159 ? -34.281 71.415 12.577 1.00 16.61 157 ASP B CA 1
ATOM 5362 C C . ASP B 1 159 ? -33.577 71.948 11.318 1.00 15.77 157 ASP B C 1
ATOM 5363 O O . ASP B 1 159 ? -33.022 73.060 11.341 1.00 16.49 157 ASP B O 1
ATOM 5368 N N . GLY B 1 160 ? -33.557 71.134 10.239 1.00 15.23 158 GLY B N 1
ATOM 5369 C CA . GLY B 1 160 ? -32.960 71.540 9.029 1.00 14.17 158 GLY B CA 1
ATOM 5370 C C . GLY B 1 160 ? -31.477 71.515 8.950 1.00 13.28 158 GLY B C 1
ATOM 5371 O O . GLY B 1 160 ? -30.900 72.131 8.017 1.00 17.79 158 GLY B O 1
ATOM 5372 N N . THR B 1 161 ? -30.773 70.874 9.877 1.00 12.19 159 THR B N 1
ATOM 5373 C CA . THR B 1 161 ? -29.309 70.869 9.883 1.00 12.32 159 THR B CA 1
ATOM 5374 C C . THR B 1 161 ? -28.698 69.596 9.254 1.00 12.03 159 THR B C 1
ATOM 5375 O O . THR B 1 161 ? -27.494 69.439 9.205 1.00 15.19 159 THR B O 1
ATOM 5379 N N . ALA B 1 162 ? -29.542 68.654 8.844 1.00 11.47 160 ALA B N 1
ATOM 5380 C CA . ALA B 1 162 ? -29.125 67.512 8.063 1.00 10.41 160 ALA B CA 1
ATOM 5381 C C . ALA B 1 162 ? -29.365 67.734 6.528 1.00 10.42 160 ALA B C 1
ATOM 5382 O O . ALA B 1 162 ? -30.176 68.557 6.123 1.00 12.03 160 ALA B O 1
ATOM 5384 N N . VAL B 1 163 ? -28.641 66.959 5.747 1.00 7.87 161 VAL B N 1
ATOM 5385 C CA . VAL B 1 163 ? -28.866 66.753 4.308 1.00 8.84 161 VAL B CA 1
ATOM 5386 C C . VAL B 1 163 ? -29.178 65.276 4.089 1.00 7.97 161 VAL B C 1
ATOM 5387 O O . VAL B 1 163 ? -28.511 64.404 4.607 1.00 9.60 161 VAL B O 1
ATOM 5391 N N . ILE B 1 164 ? -30.229 65.001 3.308 1.00 8.23 162 ILE B N 1
ATOM 5392 C CA . ILE B 1 164 ? -30.535 63.639 2.881 1.00 8.34 162 ILE B CA 1
ATOM 5393 C C . ILE B 1 164 ? -30.116 63.564 1.402 1.00 9.32 162 ILE B C 1
ATOM 5394 O O . ILE B 1 164 ? -30.652 64.310 0.548 1.00 10.50 162 ILE B O 1
ATOM 5399 N N . GLY B 1 165 ? -29.267 62.606 1.105 1.00 7.95 163 GLY B N 1
ATOM 5400 C CA . GLY B 1 165 ? -28.801 62.566 -0.309 1.00 7.40 163 GLY B CA 1
ATOM 5401 C C . GLY B 1 165 ? -28.460 61.145 -0.755 1.00 6.89 163 GLY B C 1
ATOM 5402 O O . GLY B 1 165 ? -27.922 60.309 0.018 1.00 9.39 163 GLY B O 1
ATOM 5403 N N . ASN B 1 166 ? -28.696 60.968 -2.031 1.00 7.12 164 ASN B N 1
ATOM 5404 C CA . ASN B 1 166 ? -28.189 59.830 -2.772 1.00 5.59 164 ASN B CA 1
ATOM 5405 C C . ASN B 1 166 ? -26.636 60.008 -3.005 1.00 6.31 164 ASN B C 1
ATOM 5406 O O . ASN B 1 166 ? -26.013 61.048 -2.672 1.00 7.18 164 ASN B O 1
ATOM 5411 N N . ILE B 1 167 ? -25.986 58.999 -3.614 1.00 5.93 165 ILE B N 1
ATOM 5412 C CA . ILE B 1 167 ? -24.565 59.046 -3.756 1.00 7.38 165 ILE B CA 1
ATOM 5413 C C . ILE B 1 167 ? -24.100 60.239 -4.613 1.00 6.53 165 ILE B C 1
ATOM 5414 O O . ILE B 1 167 ? -23.095 60.862 -4.312 1.00 7.48 165 ILE B O 1
ATOM 5419 N N . ASN B 1 168 ? -24.855 60.529 -5.672 1.00 7.54 166 ASN B N 1
ATOM 5420 C CA . ASN B 1 168 ? -24.543 61.728 -6.501 1.00 7.08 166 ASN B CA 1
ATOM 5421 C C . ASN B 1 168 ? -24.436 62.983 -5.661 1.00 6.68 166 ASN B C 1
ATOM 5422 O O . ASN B 1 168 ? -23.507 63.742 -5.826 1.00 8.31 166 ASN B O 1
ATOM 5427 N N . THR B 1 169 ? -25.445 63.192 -4.803 1.00 5.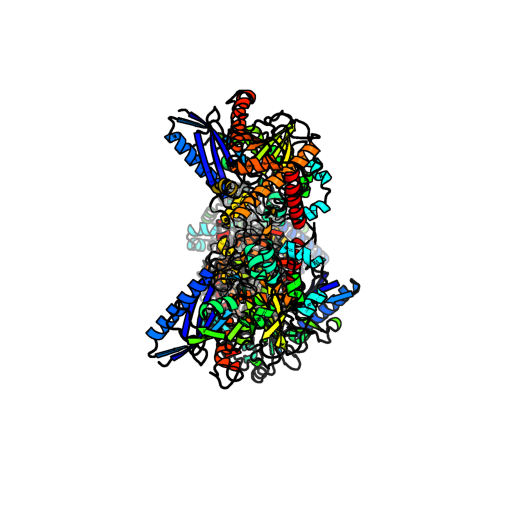94 167 THR B N 1
ATOM 5428 C CA . THR B 1 169 ? -25.510 64.346 -3.970 1.00 6.69 167 THR B CA 1
ATOM 5429 C C . THR B 1 169 ? -24.329 64.420 -2.967 1.00 7.78 167 THR B C 1
ATOM 5430 O O . THR B 1 169 ? -23.716 65.472 -2.748 1.00 6.88 167 THR B O 1
ATOM 5434 N N . TRP B 1 170 ? -23.988 63.265 -2.405 1.00 6.66 168 TRP B N 1
ATOM 5435 C CA . TRP B 1 170 ? -22.820 63.125 -1.510 1.00 6.98 168 TRP B CA 1
ATOM 5436 C C . TRP B 1 170 ? -21.519 63.544 -2.253 1.00 7.91 168 TRP B C 1
ATOM 5437 O O . TRP B 1 170 ? -20.748 64.350 -1.729 1.00 7.80 168 TRP B O 1
ATOM 5448 N N A LEU B 1 171 ? -21.291 62.974 -3.440 0.50 7.06 169 LEU B N 1
ATOM 5449 N N B LEU B 1 171 ? -21.287 62.974 -3.438 0.50 7.07 169 LEU B N 1
ATOM 5450 C CA A LEU B 1 171 ? -20.075 63.302 -4.179 0.50 7.82 169 LEU B CA 1
ATOM 5451 C CA B LEU B 1 171 ? -20.067 63.308 -4.170 0.50 7.73 169 LEU B CA 1
ATOM 5452 C C A LEU B 1 171 ? -19.994 64.786 -4.493 0.50 7.42 169 LEU B C 1
ATOM 5453 C C B LEU B 1 171 ? -19.990 64.789 -4.500 0.50 7.42 169 LEU B C 1
ATOM 5454 O O A LEU B 1 171 ? -18.945 65.427 -4.330 0.50 8.31 169 LEU B O 1
ATOM 5455 O O B LEU B 1 171 ? -18.939 65.432 -4.351 0.50 8.30 169 LEU B O 1
ATOM 5464 N N . ILE B 1 172 ? -21.075 65.345 -5.031 1.00 7.71 170 ILE B N 1
ATOM 5465 C CA . ILE B 1 172 ? -21.098 66.780 -5.415 1.00 7.51 170 ILE B CA 1
ATOM 5466 C C . ILE B 1 172 ? -20.857 67.678 -4.201 1.00 7.69 170 ILE B C 1
ATOM 5467 O O . ILE B 1 172 ? -20.093 68.631 -4.254 1.00 7.70 170 ILE B O 1
ATOM 5472 N N . PHE B 1 173 ? -21.519 67.341 -3.108 1.00 8.50 171 PHE B N 1
ATOM 5473 C CA . PHE B 1 173 ? -21.423 68.081 -1.822 1.00 7.87 171 PHE B CA 1
ATOM 5474 C C . PHE B 1 173 ? -19.960 68.149 -1.430 1.00 8.34 171 PHE B C 1
ATOM 5475 O O . PHE B 1 173 ? -19.460 69.240 -1.115 1.00 9.14 171 PHE B O 1
ATOM 5483 N N . ASN B 1 174 ? -19.269 67.007 -1.431 1.00 9.87 172 ASN B N 1
ATOM 5484 C CA . ASN B 1 174 ? -17.849 66.966 -1.014 1.00 8.70 172 ASN B CA 1
ATOM 5485 C C . ASN B 1 174 ? -16.952 67.665 -1.977 1.00 10.07 172 ASN B C 1
ATOM 5486 O O . ASN B 1 174 ? -16.147 68.493 -1.574 1.00 9.51 172 ASN B O 1
ATOM 5491 N N . LEU B 1 175 ? -17.129 67.384 -3.270 1.00 9.12 173 LEU B N 1
ATOM 5492 C CA . LEU B 1 175 ? -16.256 67.997 -4.303 1.00 8.21 173 LEU B CA 1
ATOM 5493 C C . LEU B 1 175 ? -16.352 69.543 -4.334 1.00 8.18 173 LEU B C 1
ATOM 5494 O O . LEU B 1 175 ? -15.342 70.179 -4.538 1.00 11.65 173 LEU B O 1
ATOM 5499 N N . THR B 1 176 ? -17.556 70.085 -4.199 1.00 9.18 174 THR B N 1
ATOM 5500 C CA . THR B 1 176 ? -17.872 71.493 -4.255 1.00 9.02 174 THR B CA 1
ATOM 5501 C C . THR B 1 176 ? -17.785 72.230 -2.931 1.00 8.78 174 THR B C 1
ATOM 5502 O O . THR B 1 176 ? -17.983 73.479 -2.930 1.00 10.70 174 THR B O 1
ATOM 5506 N N . LYS B 1 177 ? -17.502 71.474 -1.830 1.00 8.58 175 LYS B N 1
ATOM 5507 C CA . LYS B 1 177 ? -17.500 72.001 -0.490 1.00 10.94 175 LYS B CA 1
ATOM 5508 C C . LYS B 1 177 ? -18.867 72.641 -0.090 1.00 10.91 175 LYS B C 1
ATOM 5509 O O . LYS B 1 177 ? -18.921 73.774 0.458 1.00 12.84 175 LYS B O 1
ATOM 5515 N N . GLY B 1 178 ? -19.964 71.934 -0.404 1.00 10.23 176 GLY B N 1
ATOM 5516 C CA . GLY B 1 178 ? -21.247 72.174 0.165 1.00 10.30 176 GLY B CA 1
ATOM 5517 C C . GLY B 1 178 ? -22.429 72.351 -0.786 1.00 8.62 176 GLY B C 1
ATOM 5518 O O . GLY B 1 178 ? -23.554 72.476 -0.266 1.00 10.99 176 GLY B O 1
ATOM 5519 N N . ASN B 1 179 ? -22.281 72.227 -2.131 1.00 9.42 177 ASN B N 1
ATOM 5520 C CA . ASN B 1 179 ? -23.505 72.325 -3.006 1.00 8.94 177 ASN B CA 1
ATOM 5521 C C . ASN B 1 179 ? -24.391 71.147 -2.751 1.00 8.66 177 ASN B C 1
ATOM 5522 O O . ASN B 1 179 ? -23.881 70.002 -2.524 1.00 11.59 177 ASN B O 1
ATOM 5527 N N . CYS B 1 180 ? -25.697 71.366 -2.744 1.00 9.72 178 CYS B N 1
ATOM 5528 C CA . CYS B 1 180 ? -26.666 70.276 -2.467 1.00 9.39 178 CYS B CA 1
ATOM 5529 C C . CYS B 1 180 ? -27.628 70.166 -3.665 1.00 8.62 178 CYS B C 1
ATOM 5530 O O . CYS B 1 180 ? -28.641 70.913 -3.794 1.00 10.14 178 CYS B O 1
ATOM 5533 N N . TYR B 1 181 ? -27.252 69.234 -4.516 1.00 8.25 179 TYR B N 1
ATOM 5534 C CA . TYR B 1 181 ? -27.922 68.978 -5.768 1.00 7.42 179 TYR B CA 1
ATOM 5535 C C . TYR B 1 181 ? -28.165 67.500 -5.981 1.00 7.37 179 TYR B C 1
ATOM 5536 O O . TYR B 1 181 ? -27.381 66.637 -5.568 1.00 9.93 179 TYR B O 1
ATOM 5545 N N . THR B 1 182 ? -29.260 67.264 -6.698 1.00 7.38 180 THR B N 1
ATOM 5546 C CA . THR B 1 182 ? -29.520 65.982 -7.360 1.00 7.28 180 THR B CA 1
ATOM 5547 C C . THR B 1 182 ? -29.992 66.186 -8.776 1.00 7.75 180 THR B C 1
ATOM 5548 O O . THR B 1 182 ? -30.046 67.298 -9.275 1.00 9.69 180 THR B O 1
ATOM 5552 N N . ASP B 1 183 ? -30.167 65.083 -9.462 1.00 8.71 181 ASP B N 1
ATOM 5553 C CA . ASP B 1 183 ? -30.750 65.148 -10.848 1.00 8.20 181 ASP B CA 1
ATOM 5554 C C . ASP B 1 183 ? -32.020 64.364 -10.912 1.00 7.48 181 ASP B C 1
ATOM 5555 O O . ASP B 1 183 ? -32.327 63.536 -10.003 1.00 8.44 181 ASP B O 1
ATOM 5560 N N . VAL B 1 184 ? -32.816 64.629 -11.932 1.00 7.37 182 VAL B N 1
ATOM 5561 C CA . VAL B 1 184 ? -34.140 64.066 -12.006 1.00 9.07 182 VAL B CA 1
ATOM 5562 C C . VAL B 1 184 ? -34.153 62.548 -12.001 1.00 7.45 182 VAL B C 1
ATOM 5563 O O . VAL B 1 184 ? -35.101 61.916 -11.452 1.00 8.97 182 VAL B O 1
ATOM 5567 N N . THR B 1 185 ? -33.109 61.879 -12.550 1.00 7.46 183 THR B N 1
ATOM 5568 C CA . THR B 1 185 ? -33.133 60.449 -12.545 1.00 7.74 183 THR B CA 1
ATOM 5569 C C . THR B 1 185 ? -32.886 59.893 -11.139 1.00 8.18 183 THR B C 1
ATOM 5570 O O . THR B 1 185 ? -33.557 58.975 -10.706 1.00 9.43 183 THR B O 1
ATOM 5574 N N . ASN B 1 186 ? -31.921 60.452 -10.420 1.00 7.20 184 ASN B N 1
ATOM 5575 C CA . ASN B 1 186 ? -31.679 59.991 -9.044 1.00 7.25 184 ASN B CA 1
ATOM 5576 C C . ASN B 1 186 ? -32.865 60.328 -8.144 1.00 6.97 184 ASN B C 1
ATOM 5577 O O . ASN B 1 186 ? -33.242 59.529 -7.281 1.00 8.09 184 ASN B O 1
ATOM 5582 N N . ALA B 1 187 ? -33.439 61.513 -8.315 1.00 7.88 185 ALA B N 1
ATOM 5583 C CA . ALA B 1 187 ? -34.605 61.904 -7.488 1.00 6.84 185 ALA B CA 1
ATOM 5584 C C . ALA B 1 187 ? -35.785 60.934 -7.690 1.00 8.07 185 ALA B C 1
ATOM 5585 O O . ALA B 1 187 ? -36.576 60.690 -6.754 1.00 8.27 185 ALA B O 1
ATOM 5587 N N . SER B 1 188 ? -35.940 60.395 -8.893 1.00 8.21 186 SER B N 1
ATOM 5588 C CA . SER B 1 188 ? -36.993 59.413 -9.166 1.00 7.16 186 SER B CA 1
ATOM 5589 C C . SER B 1 188 ? -36.923 58.066 -8.419 1.00 8.13 186 SER B C 1
ATOM 5590 O O . SER B 1 188 ? -37.825 57.281 -8.499 1.00 9.08 186 SER B O 1
ATOM 5593 N N . ARG B 1 189 ? -35.729 57.835 -7.769 1.00 6.45 187 ARG B N 1
ATOM 5594 C CA . ARG B 1 189 ? -35.356 56.598 -7.115 1.00 5.07 187 ARG B CA 1
ATOM 5595 C C . ARG B 1 189 ? -35.462 56.687 -5.589 1.00 6.49 187 ARG B C 1
ATOM 5596 O O . ARG B 1 189 ? -35.114 55.755 -4.917 1.00 8.76 187 ARG B O 1
ATOM 5604 N N . THR B 1 190 ? -36.076 57.772 -5.095 1.00 8.58 188 THR B N 1
ATOM 5605 C CA . THR B 1 190 ? -36.180 58.022 -3.691 1.00 7.51 188 THR B CA 1
ATOM 5606 C C . THR B 1 190 ? -37.507 57.613 -3.044 1.00 6.44 188 THR B C 1
ATOM 5607 O O . THR B 1 190 ? -37.587 57.516 -1.806 1.00 7.65 188 THR B O 1
ATOM 5611 N N . LEU B 1 191 ? -38.558 57.542 -3.866 1.00 7.49 189 LEU B N 1
ATOM 5612 C CA . LEU B 1 191 ? -39.930 57.365 -3.446 1.00 8.71 189 LEU B CA 1
ATOM 5613 C C . LEU B 1 191 ? -40.535 58.716 -2.887 1.00 9.52 189 LEU B C 1
ATOM 5614 O O . LEU B 1 191 ? -41.588 58.736 -2.293 1.00 11.55 189 LEU B O 1
ATOM 5619 N N . LEU B 1 192 ? -39.838 59.824 -3.148 1.00 8.31 190 LEU B N 1
ATOM 5620 C CA . LEU B 1 192 ? -40.181 61.139 -2.623 1.00 8.56 190 LEU B CA 1
ATOM 5621 C C . LEU B 1 192 ? -40.570 62.162 -3.709 1.00 9.05 190 LEU B C 1
ATOM 5622 O O . LEU B 1 192 ? -41.034 63.253 -3.373 1.00 10.26 190 LEU B O 1
ATOM 5627 N N . MET B 1 193 ? -40.339 61.828 -4.976 1.00 8.29 191 MET B N 1
ATOM 5628 C CA . MET B 1 193 ? -40.574 62.723 -6.098 1.00 8.24 191 MET B CA 1
ATOM 5629 C C . MET B 1 193 ? -41.852 62.382 -6.835 1.00 6.52 191 MET B C 1
ATOM 5630 O O . MET B 1 193 ? -42.163 61.242 -7.030 1.00 10.34 191 MET B O 1
ATOM 5635 N N . ASP B 1 194 ? -42.570 63.415 -7.215 1.00 8.14 192 ASP B N 1
ATOM 5636 C CA . ASP B 1 194 ? -43.744 63.348 -8.098 1.00 8.71 192 ASP B CA 1
ATOM 5637 C C . ASP B 1 194 ? -43.190 63.034 -9.514 1.00 9.00 192 ASP B C 1
ATOM 5638 O O . ASP B 1 194 ? -42.476 63.859 -10.089 1.00 8.76 192 ASP B O 1
ATOM 5643 N N . ILE B 1 195 ? -43.510 61.858 -10.028 1.00 9.37 193 ILE B N 1
ATOM 5644 C CA . ILE B 1 195 ? -42.950 61.384 -11.303 1.00 8.66 193 ILE B CA 1
ATOM 5645 C C . ILE B 1 195 ? -43.396 62.227 -12.512 1.00 8.67 193 ILE B C 1
ATOM 5646 O O . ILE B 1 195 ? -42.768 62.172 -13.586 1.00 9.52 193 ILE B O 1
ATOM 5651 N N . ASN B 1 196 ? -44.538 62.889 -12.359 1.00 9.31 194 ASN B N 1
ATOM 5652 C CA . ASN B 1 196 ? -45.095 63.780 -13.374 1.00 10.11 194 ASN B CA 1
ATOM 5653 C C . ASN B 1 196 ? -44.588 65.202 -13.325 1.00 9.64 194 ASN B C 1
ATOM 5654 O O . ASN B 1 196 ? -44.339 65.828 -14.365 1.00 13.05 194 ASN B O 1
ATOM 5659 N N . THR B 1 197 ? -44.500 65.779 -12.155 1.00 10.47 195 THR B N 1
ATOM 5660 C CA . THR B 1 197 ? -44.129 67.144 -12.018 1.00 11.08 195 THR B CA 1
ATOM 5661 C C . THR B 1 197 ? -42.621 67.355 -11.796 1.00 10.50 195 THR B C 1
ATOM 5662 O O . THR B 1 197 ? -42.159 68.515 -11.856 1.00 11.45 195 THR B O 1
ATOM 5666 N N . LEU B 1 198 ? -41.918 66.270 -11.448 1.00 9.04 196 LEU B N 1
ATOM 5667 C CA . LEU B 1 198 ? -40.481 66.326 -11.176 1.00 10.33 196 LEU B CA 1
ATOM 5668 C C . LEU B 1 198 ? -40.111 67.226 -9.961 1.00 10.73 196 LEU B C 1
ATOM 5669 O O . LEU B 1 198 ? -38.971 67.786 -9.898 1.00 12.23 196 LEU B O 1
ATOM 5674 N N . GLN B 1 199 ? -41.010 67.260 -8.971 1.00 10.00 197 GLN B N 1
ATOM 5675 C CA . GLN B 1 199 ? -40.723 67.980 -7.716 1.00 10.54 197 GLN B CA 1
ATOM 5676 C C . GLN B 1 199 ? -40.827 67.052 -6.570 1.00 8.92 197 GLN B C 1
ATOM 5677 O O . GLN B 1 199 ? -41.548 66.043 -6.630 1.00 8.29 197 GLN B O 1
ATOM 5683 N N . TRP B 1 200 ? -40.101 67.371 -5.501 1.00 9.33 198 TRP B N 1
ATOM 5684 C CA . TRP B 1 200 ? -40.274 66.666 -4.235 1.00 7.51 198 TRP B CA 1
ATOM 5685 C C . TRP B 1 200 ? -41.762 66.837 -3.841 1.00 8.77 198 TRP B C 1
ATOM 5686 O O . TRP B 1 200 ? -42.324 67.944 -3.938 1.00 11.18 198 TRP B O 1
ATOM 5697 N N . ASP B 1 201 ? -42.359 65.748 -3.397 1.00 10.74 199 ASP B N 1
ATOM 5698 C CA . ASP B 1 201 ? -43.799 65.674 -3.039 1.00 10.60 199 ASP B CA 1
ATOM 5699 C C . ASP B 1 201 ? -44.019 65.756 -1.539 1.00 11.24 199 ASP B C 1
ATOM 5700 O O . ASP B 1 201 ? -43.546 64.952 -0.783 1.00 11.75 199 ASP B O 1
ATOM 5705 N N . GLU B 1 202 ? -44.838 66.712 -1.140 1.00 14.03 200 GLU B N 1
ATOM 5706 C CA . GLU B 1 202 ? -45.060 66.952 0.309 1.00 14.35 200 GLU B CA 1
ATOM 5707 C C . GLU B 1 202 ? -45.745 65.763 0.943 1.00 11.28 200 GLU B C 1
ATOM 5708 O O . GLU B 1 202 ? -45.471 65.396 2.051 1.00 12.66 200 GLU B O 1
ATOM 5714 N N . LYS B 1 203 ? -46.729 65.246 0.267 1.00 11.81 201 LYS B N 1
ATOM 5715 C CA . LYS B 1 203 ? -47.451 64.085 0.831 1.00 13.83 201 LYS B CA 1
ATOM 5716 C C . LYS B 1 203 ? -46.475 62.875 1.072 1.00 12.15 201 LYS B C 1
ATOM 5717 O O . LYS B 1 203 ? -46.534 62.172 2.095 1.00 12.99 201 LYS B O 1
ATOM 5723 N N . MET B 1 204 ? -45.579 62.588 0.103 1.00 10.71 202 MET B N 1
ATOM 5724 C CA . MET B 1 204 ? -44.671 61.478 0.319 1.00 9.76 202 MET B CA 1
ATOM 5725 C C . MET B 1 204 ? -43.748 61.761 1.448 1.00 9.63 202 MET B C 1
ATOM 5726 O O . MET B 1 204 ? -43.386 60.853 2.219 1.00 9.09 202 MET B O 1
ATOM 5731 N N . CYS B 1 205 ? -43.282 63.008 1.533 1.00 11.48 203 CYS B N 1
ATOM 5732 C CA . CYS B 1 205 ? -42.425 63.392 2.624 1.00 11.51 203 CYS B CA 1
ATOM 5733 C C . CYS B 1 205 ? -43.104 63.225 3.979 1.00 10.72 203 CYS B C 1
ATOM 5734 O O . CYS B 1 205 ? -42.509 62.718 4.926 1.00 12.75 203 CYS B O 1
ATOM 5737 N N . LYS B 1 206 ? -44.382 63.592 4.009 1.00 11.90 204 LYS B N 1
ATOM 5738 C CA . LYS B 1 206 ? -45.156 63.416 5.255 1.00 13.14 204 LYS B CA 1
ATOM 5739 C C . LYS B 1 206 ? -45.214 61.920 5.628 1.00 11.40 204 LYS B C 1
ATOM 5740 O O . LYS B 1 206 ? -45.014 61.562 6.775 1.00 13.82 204 LYS B O 1
ATOM 5746 N N . ILE B 1 207 ? -45.476 61.049 4.649 1.00 10.48 205 ILE B N 1
ATOM 5747 C CA . ILE B 1 207 ? -45.527 59.623 4.883 1.00 9.34 205 ILE B CA 1
ATOM 5748 C C . ILE B 1 207 ? -44.281 59.149 5.528 1.00 8.92 205 ILE B C 1
ATOM 5749 O O . ILE B 1 207 ? -44.368 58.360 6.471 1.00 10.96 205 ILE B O 1
ATOM 5754 N N . PHE B 1 208 ? -43.100 59.596 5.026 1.00 9.71 206 PHE B N 1
ATOM 5755 C CA . PHE B 1 208 ? -41.804 59.089 5.504 1.00 10.93 206 PHE B CA 1
ATOM 5756 C C . PHE B 1 208 ? -41.180 59.916 6.616 1.00 12.56 206 PHE B C 1
ATOM 5757 O O . PHE B 1 208 ? -40.003 59.710 6.933 1.00 12.95 206 PHE B O 1
ATOM 5765 N N . ASN B 1 209 ? -41.984 60.780 7.246 1.00 13.29 207 ASN B N 1
ATOM 5766 C CA . ASN B 1 209 ? -41.617 61.510 8.491 1.00 14.31 207 ASN B CA 1
ATOM 5767 C C . ASN B 1 209 ? -40.499 62.515 8.232 1.00 15.02 207 ASN B C 1
ATOM 5768 O O . ASN B 1 209 ? -39.738 62.844 9.134 1.00 14.47 207 ASN B O 1
ATOM 5773 N N . ILE B 1 210 ? -40.415 62.975 6.971 1.00 13.20 208 ILE B N 1
ATOM 5774 C CA . ILE B 1 210 ? -39.591 64.039 6.570 1.00 14.13 208 ILE B CA 1
ATOM 5775 C C . ILE B 1 210 ? -40.308 65.376 6.776 1.00 14.16 208 ILE B C 1
ATOM 5776 O O . ILE B 1 210 ? -41.003 65.905 5.855 1.00 17.84 208 ILE B O 1
ATOM 5781 N N . THR B 1 211 ? -40.177 65.935 7.972 1.00 14.05 209 THR B N 1
ATOM 5782 C CA . THR B 1 211 ? -40.959 67.117 8.410 1.00 15.13 209 THR B CA 1
ATOM 5783 C C . THR B 1 211 ? -40.492 68.450 7.883 1.00 14.02 209 THR B C 1
ATOM 5784 O O . THR B 1 211 ? -41.203 69.480 7.985 1.00 15.88 209 THR B O 1
ATOM 5788 N N . ASN B 1 212 ? -39.290 68.447 7.292 1.00 15.23 210 ASN B N 1
ATOM 5789 C CA . ASN B 1 212 ? -38.627 69.673 6.803 1.00 13.88 210 ASN B CA 1
ATOM 5790 C C . ASN B 1 212 ? -37.980 69.360 5.485 1.00 12.92 210 ASN B C 1
ATOM 5791 O O . ASN B 1 212 ? -36.928 68.698 5.422 1.00 12.22 210 ASN B O 1
ATOM 5796 N N . MET B 1 213 ? -38.638 69.845 4.453 1.00 12.43 211 MET B N 1
ATOM 5797 C CA . MET B 1 213 ? -38.198 69.509 3.097 1.00 13.73 211 MET B CA 1
ATOM 5798 C C . MET B 1 213 ? -36.949 70.258 2.670 1.00 12.65 211 MET B C 1
ATOM 5799 O O . MET B 1 213 ? -36.413 69.924 1.629 1.00 13.05 211 MET B O 1
ATOM 5804 N N . SER B 1 214 ? -36.459 71.204 3.485 1.00 12.67 212 SER B N 1
ATOM 5805 C CA . SER B 1 214 ? -35.218 71.885 3.172 1.00 13.92 212 SER B CA 1
ATOM 5806 C C . SER B 1 214 ? -33.998 71.031 3.212 1.00 10.32 212 SER B C 1
ATOM 5807 O O . SER B 1 214 ? -32.958 71.448 2.624 1.00 13.22 212 SER B O 1
ATOM 5810 N N . VAL B 1 215 ? -34.111 69.836 3.828 1.00 11.47 213 VAL B N 1
ATOM 5811 C CA . VAL B 1 215 ? -32.970 68.888 3.839 1.00 9.74 213 VAL B CA 1
ATOM 5812 C C . VAL B 1 215 ? -32.758 68.202 2.532 1.00 8.27 213 VAL B C 1
ATOM 5813 O O . VAL B 1 215 ? -31.814 67.492 2.384 1.00 11.68 213 VAL B O 1
ATOM 5817 N N . LEU B 1 216 ? -33.716 68.318 1.621 1.00 9.63 214 LEU B N 1
ATOM 5818 C CA . LEU B 1 216 ? -33.610 67.693 0.302 1.00 9.60 214 LEU B CA 1
ATOM 5819 C C . LEU B 1 216 ? -32.895 68.628 -0.700 1.00 9.13 214 LEU B C 1
ATOM 5820 O O . LEU B 1 216 ? -33.201 69.829 -0.791 1.00 11.49 214 LEU B O 1
ATOM 5825 N N . PRO B 1 217 ? -32.055 68.040 -1.537 1.00 9.24 215 PRO B N 1
ATOM 5826 C CA . PRO B 1 217 ? -31.343 68.860 -2.529 1.00 9.86 215 PRO B CA 1
ATOM 5827 C C . PRO B 1 217 ? -32.204 69.285 -3.701 1.00 8.96 215 PRO B C 1
ATOM 5828 O O . PRO B 1 217 ? -33.134 68.628 -4.083 1.00 11.00 215 PRO B O 1
ATOM 5832 N N . GLU B 1 218 ? -31.834 70.388 -4.328 1.00 10.74 216 GLU B N 1
ATOM 5833 C CA . GLU B 1 218 ? -32.503 70.883 -5.546 1.00 10.54 216 GLU B CA 1
ATOM 5834 C C . GLU B 1 218 ? -32.347 69.870 -6.673 1.00 9.08 216 GLU B C 1
ATOM 5835 O O . GLU B 1 218 ? -31.234 69.405 -6.923 1.00 9.29 216 GLU B O 1
ATOM 5841 N N . ILE B 1 219 ? -33.472 69.576 -7.330 1.00 8.03 217 ILE B N 1
ATOM 5842 C CA . ILE B 1 219 ? -33.489 68.641 -8.451 1.00 8.15 217 ILE B CA 1
ATOM 5843 C C . ILE B 1 219 ? -33.108 69.436 -9.739 1.00 7.99 217 ILE B C 1
ATOM 5844 O O . ILE B 1 219 ? -33.824 70.415 -10.125 1.00 8.58 217 ILE B O 1
ATOM 5849 N N . LYS B 1 220 ? -32.037 68.975 -10.376 1.00 7.53 218 LYS B N 1
ATOM 5850 C CA . LYS B 1 220 ? -31.557 69.550 -11.596 1.00 7.93 218 LYS B CA 1
ATOM 5851 C C . LYS B 1 220 ? -31.754 68.644 -12.799 1.00 7.55 218 LYS B C 1
ATOM 5852 O O . LYS B 1 220 ? -31.923 67.456 -12.688 1.00 8.80 218 LYS B O 1
ATOM 5858 N N . SER B 1 221 ? -31.592 69.248 -13.992 1.00 6.98 219 SER B N 1
ATOM 5859 C CA . SER B 1 221 ? -31.540 68.458 -15.180 1.00 6.97 219 SER B CA 1
ATOM 5860 C C . SER B 1 221 ? -30.191 67.689 -15.260 1.00 6.45 219 SER B C 1
ATOM 5861 O O . SER B 1 221 ? -29.263 67.963 -14.509 1.00 8.17 219 SER B O 1
ATOM 5864 N N . ASN B 1 222 ? -30.090 66.720 -16.147 1.00 6.89 220 ASN B N 1
ATOM 5865 C CA . ASN B 1 222 ? -28.836 65.913 -16.255 1.00 7.74 220 ASN B CA 1
ATOM 5866 C C . ASN B 1 222 ? -27.606 66.686 -16.758 1.00 8.14 220 ASN B C 1
ATOM 5867 O O . ASN B 1 222 ? -26.489 66.296 -16.453 1.00 9.79 220 ASN B O 1
ATOM 5872 N N . CYS B 1 223 ? -27.836 67.647 -17.685 1.00 6.78 221 CYS B N 1
ATOM 5873 C CA . CYS B 1 223 ? -26.839 68.606 -18.137 1.00 8.70 221 CYS B CA 1
ATOM 5874 C C . CYS B 1 223 ? -27.085 69.923 -17.431 1.00 9.65 221 CYS B C 1
ATOM 5875 O O . CYS B 1 223 ? -28.137 70.546 -17.591 1.00 11.17 221 CYS B O 1
ATOM 5878 N N . SER B 1 224 ? -26.158 70.318 -16.584 1.00 9.83 222 SER B N 1
ATOM 5879 C CA . SER B 1 224 ? -26.375 71.470 -15.734 1.00 8.52 222 SER B CA 1
ATOM 5880 C C . SER B 1 224 ? -25.081 71.982 -15.085 1.00 8.78 222 SER B C 1
ATOM 5881 O O . SER B 1 224 ? -24.044 71.341 -15.147 1.00 9.51 222 SER B O 1
ATOM 5884 N N . ASN B 1 225 ? -25.155 73.140 -14.453 1.00 10.53 223 ASN B N 1
ATOM 5885 C CA . ASN B 1 225 ? -24.033 73.664 -13.695 1.00 9.47 223 ASN B CA 1
ATOM 5886 C C . ASN B 1 225 ? -24.164 73.130 -12.255 1.00 8.21 223 ASN B C 1
ATOM 5887 O O . ASN B 1 225 ? -24.924 73.701 -11.443 1.00 9.85 223 ASN B O 1
ATOM 5892 N N . PHE B 1 226 ? -23.459 72.043 -11.966 1.00 7.59 224 PHE B N 1
ATOM 5893 C CA . PHE B 1 226 ? -23.517 71.464 -10.598 1.00 8.32 224 PHE B CA 1
ATOM 5894 C C . PHE B 1 226 ? -22.476 72.118 -9.645 1.00 9.46 224 PHE B C 1
ATOM 5895 O O . PHE B 1 226 ? -22.462 71.771 -8.454 1.00 9.72 224 PHE B O 1
ATOM 5903 N N . GLY B 1 227 ? -21.619 72.977 -10.211 1.00 10.59 225 GLY B N 1
ATOM 5904 C CA . GLY B 1 227 ? -20.593 73.645 -9.442 1.00 9.98 225 GLY B CA 1
ATOM 5905 C C . GLY B 1 227 ? -19.183 73.391 -9.820 1.00 12.01 225 GLY B C 1
ATOM 5906 O O . GLY B 1 227 ? -18.845 72.543 -10.624 1.00 13.10 225 GLY B O 1
ATOM 5907 N N . LEU B 1 228 ? -18.339 74.124 -9.103 1.00 9.81 226 LEU B N 1
ATOM 5908 C CA . LEU B 1 228 ? -16.879 74.053 -9.274 1.00 10.17 226 LEU B CA 1
ATOM 5909 C C . LEU B 1 228 ? -16.300 73.108 -8.246 1.00 10.32 226 LEU B C 1
ATOM 5910 O O . LEU B 1 228 ? -16.668 73.197 -7.069 1.00 10.87 226 LEU B O 1
ATOM 5915 N N . VAL B 1 229 ? -15.319 72.279 -8.647 1.00 10.33 227 VAL B N 1
ATOM 5916 C CA . VAL B 1 229 ? -14.576 71.542 -7.643 1.00 10.00 227 VAL B CA 1
ATOM 5917 C C . VAL B 1 229 ? -13.724 72.554 -6.829 1.00 11.93 227 VAL B C 1
ATOM 5918 O O . VAL B 1 229 ? -12.971 73.398 -7.389 1.00 13.04 227 VAL B O 1
ATOM 5922 N N . LYS B 1 230 ? -13.892 72.456 -5.523 1.00 12.12 228 LYS B N 1
ATOM 5923 C CA . LYS B 1 230 ? -13.123 73.291 -4.572 1.00 10.99 228 LYS B CA 1
ATOM 5924 C C . LYS B 1 230 ? -12.415 72.480 -3.465 1.00 11.80 228 LYS B C 1
ATOM 5925 O O . LYS B 1 230 ? -11.620 73.069 -2.704 1.00 13.07 228 LYS B O 1
ATOM 5931 N N . SER B 1 231 ? -12.734 71.170 -3.347 1.00 11.42 229 SER B N 1
ATOM 5932 C CA . SER B 1 231 ? -12.156 70.326 -2.287 1.00 12.52 229 SER B CA 1
ATOM 5933 C C . SER B 1 231 ? -10.586 70.356 -2.324 1.00 12.97 229 SER B C 1
ATOM 5934 O O . SER B 1 231 ? -9.931 70.063 -3.301 1.00 12.35 229 SER B O 1
ATOM 5937 N N . GLU B 1 232 ? -10.029 70.731 -1.168 1.00 14.90 230 GLU B N 1
ATOM 5938 C CA . GLU B 1 232 ? -8.567 70.676 -0.959 1.00 16.35 230 GLU B CA 1
ATOM 5939 C C . GLU B 1 232 ? -7.929 69.284 -1.175 1.00 16.72 230 GLU B C 1
ATOM 5940 O O . GLU B 1 232 ? -6.715 69.174 -1.243 1.00 16.66 230 GLU B O 1
ATOM 5946 N N . HIS B 1 233 ? -8.721 68.229 -1.186 1.00 16.04 231 HIS B N 1
ATOM 5947 C CA . HIS B 1 233 ? -8.211 66.885 -1.362 1.00 14.31 231 HIS B CA 1
ATOM 5948 C C . HIS B 1 233 ? -7.793 66.569 -2.818 1.00 14.28 231 HIS B C 1
ATOM 5949 O O . HIS B 1 233 ? -7.136 65.596 -3.085 1.00 16.06 231 HIS B O 1
ATOM 5956 N N . VAL B 1 234 ? -8.222 67.397 -3.750 1.00 14.44 232 VAL B N 1
ATOM 5957 C CA . VAL B 1 234 ? -8.003 67.187 -5.197 1.00 14.00 232 VAL B CA 1
ATOM 5958 C C . VAL B 1 234 ? -7.608 68.567 -5.827 1.00 15.47 232 VAL B C 1
ATOM 5959 O O . VAL B 1 234 ? -8.276 69.142 -6.685 1.00 13.11 232 VAL B O 1
ATOM 5963 N N . PRO B 1 235 ? -6.464 69.067 -5.395 1.00 16.22 233 PRO B N 1
ATOM 5964 C CA . PRO B 1 235 ? -6.068 70.414 -5.800 1.00 16.49 233 PRO B CA 1
ATOM 5965 C C . PRO B 1 235 ? -5.869 70.657 -7.311 1.00 16.30 233 PRO B C 1
ATOM 5966 O O . PRO B 1 235 ? -6.125 71.814 -7.804 1.00 17.94 233 PRO B O 1
ATOM 5970 N N . ASP B 1 236 ? -5.383 69.668 -8.068 1.00 16.08 234 ASP B N 1
ATOM 5971 C CA . ASP B 1 236 ? -5.262 69.839 -9.494 1.00 17.44 234 ASP B CA 1
ATOM 5972 C C . ASP B 1 236 ? -6.593 70.067 -10.191 1.00 16.10 234 ASP B C 1
ATOM 5973 O O . ASP B 1 236 ? -6.625 70.446 -11.308 1.00 15.81 234 ASP B O 1
ATOM 5978 N N . TYR B 1 237 ? -7.674 69.742 -9.520 1.00 14.34 235 TYR B N 1
ATOM 5979 C CA . TYR B 1 237 ? -9.025 69.898 -10.070 1.00 12.93 235 TYR B CA 1
ATOM 5980 C C . TYR B 1 237 ? -9.740 71.186 -9.656 1.00 11.31 235 TYR B C 1
ATOM 5981 O O . TYR B 1 237 ? -10.897 71.365 -9.999 1.00 10.45 235 TYR B O 1
ATOM 5990 N N . LEU B 1 238 ? -9.060 72.111 -9.008 1.00 12.28 236 LEU B N 1
ATOM 5991 C CA . LEU B 1 238 ? -9.659 73.353 -8.575 1.00 12.38 236 LEU B CA 1
ATOM 5992 C C . LEU B 1 238 ? -10.270 74.046 -9.786 1.00 11.05 236 LEU B C 1
ATOM 5993 O O . LEU B 1 238 ? -9.614 74.202 -10.845 1.00 11.80 236 LEU B O 1
ATOM 5998 N N . ASN B 1 239 ? -11.546 74.434 -9.642 1.00 11.03 237 ASN B N 1
ATOM 5999 C CA . ASN B 1 239 ? -12.316 75.213 -10.591 1.00 11.76 237 ASN B CA 1
ATOM 6000 C C . ASN B 1 239 ? -12.695 74.462 -11.855 1.00 10.22 237 ASN B C 1
ATOM 6001 O O . ASN B 1 239 ? -13.149 75.079 -12.821 1.00 12.91 237 ASN B O 1
ATOM 6006 N N . ILE B 1 240 ? -12.564 73.111 -11.855 1.00 8.45 238 ILE B N 1
ATOM 6007 C CA . ILE B 1 240 ? -13.107 72.291 -12.972 1.00 9.20 238 ILE B CA 1
ATOM 6008 C C . ILE B 1 240 ? -14.569 72.103 -12.709 1.00 9.39 238 ILE B C 1
ATOM 6009 O O . ILE B 1 240 ? -14.933 71.802 -11.551 1.00 11.42 238 ILE B O 1
ATOM 6014 N N . PRO B 1 241 ? -15.426 72.295 -13.709 1.00 9.40 239 PRO B N 1
ATOM 6015 C CA . PRO B 1 241 ? -16.865 72.227 -13.431 1.00 10.01 239 PRO B CA 1
ATOM 6016 C C . PRO B 1 241 ? -17.427 70.832 -13.524 1.00 9.77 239 PRO B C 1
ATOM 6017 O O . PRO B 1 241 ? -16.998 70.025 -14.343 1.00 10.19 239 PRO B O 1
ATOM 6021 N N . ILE B 1 242 ? -18.426 70.580 -12.714 1.00 8.99 240 ILE B N 1
ATOM 6022 C CA . ILE B 1 242 ? -19.198 69.347 -12.726 1.00 8.04 240 ILE B CA 1
ATOM 6023 C C . ILE B 1 242 ? -20.449 69.655 -13.516 1.00 8.26 240 ILE B C 1
ATOM 6024 O O . ILE B 1 242 ? -21.173 70.586 -13.134 1.00 8.26 240 ILE B O 1
ATOM 6029 N N . THR B 1 243 ? -20.573 69.025 -14.696 1.00 7.32 241 THR B N 1
ATOM 6030 C CA . THR B 1 243 ? -21.565 69.455 -15.699 1.00 8.42 241 THR B CA 1
ATOM 6031 C C . THR B 1 243 ? -22.577 68.405 -16.151 1.00 8.02 241 THR B C 1
ATOM 6032 O O . THR B 1 243 ? -23.456 68.695 -16.940 1.00 9.21 241 THR B O 1
ATOM 6036 N N . GLY B 1 244 ? -22.420 67.168 -15.649 1.00 9.12 242 GLY B N 1
ATOM 6037 C CA . GLY B 1 244 ? -23.364 66.124 -15.899 1.00 7.62 242 GLY B CA 1
ATOM 6038 C C . GLY B 1 244 ? -23.497 65.254 -14.681 1.00 7.70 242 GLY B C 1
ATOM 6039 O O . GLY B 1 244 ? -22.546 65.003 -13.976 1.00 9.12 242 GLY B O 1
ATOM 6040 N N . CYS B 1 245 ? -24.746 64.853 -14.441 1.00 8.09 243 CYS B N 1
ATOM 6041 C CA . CYS B 1 245 ? -25.069 64.003 -13.338 1.00 8.02 243 CYS B CA 1
ATOM 6042 C C . CYS B 1 245 ? -26.283 63.156 -13.671 1.00 6.23 243 CYS B C 1
ATOM 6043 O O . CYS B 1 245 ? -27.323 63.710 -14.088 1.00 7.97 243 CYS B O 1
ATOM 6046 N N . ILE B 1 246 ? -26.180 61.837 -13.521 1.00 5.91 244 ILE B N 1
ATOM 6047 C CA . ILE B 1 246 ? -27.272 60.892 -13.848 1.00 6.35 244 ILE B CA 1
ATOM 6048 C C . ILE B 1 246 ? -27.117 59.586 -13.028 1.00 7.11 244 ILE B C 1
ATOM 6049 O O . ILE B 1 246 ? -26.000 59.187 -12.758 1.00 7.50 244 ILE B O 1
ATOM 6054 N N . GLY B 1 247 ? -28.231 58.914 -12.699 1.00 7.28 245 GLY B N 1
ATOM 6055 C CA . GLY B 1 247 ? -28.169 57.603 -12.098 1.00 7.05 245 GLY B CA 1
ATOM 6056 C C . GLY B 1 247 ? -27.513 56.593 -13.069 1.00 6.22 245 GLY B C 1
ATOM 6057 O O . GLY B 1 247 ? -27.640 56.735 -14.273 1.00 7.49 245 GLY B O 1
ATOM 6058 N N . ASP B 1 248 ? -26.825 55.594 -12.518 1.00 7.43 246 ASP B N 1
ATOM 6059 C CA . ASP B 1 248 ? -25.998 54.702 -13.326 1.00 7.49 246 ASP B CA 1
ATOM 6060 C C . ASP B 1 248 ? -26.725 53.972 -14.419 1.00 7.51 246 ASP B C 1
ATOM 6061 O O . ASP B 1 248 ? -26.245 53.908 -15.581 1.00 9.05 246 ASP B O 1
ATOM 6066 N N . GLN B 1 249 ? -27.923 53.505 -14.134 1.00 6.71 247 GLN B N 1
ATOM 6067 C CA . GLN B 1 249 ? -28.625 52.658 -15.128 1.00 8.23 247 GLN B CA 1
ATOM 6068 C C . GLN B 1 249 ? -29.186 53.521 -16.252 1.00 7.49 247 GLN B C 1
ATOM 6069 O O . GLN B 1 249 ? -29.173 53.097 -17.406 1.00 9.41 247 GLN B O 1
ATOM 6075 N N . GLN B 1 250 ? -29.662 54.700 -15.918 1.00 7.53 248 GLN B N 1
ATOM 6076 C CA . GLN B 1 250 ? -29.967 55.761 -16.886 1.00 8.89 248 GLN B CA 1
ATOM 6077 C C . GLN B 1 250 ? -28.801 56.211 -17.693 1.00 6.80 248 GLN B C 1
ATOM 6078 O O . GLN B 1 250 ? -28.920 56.371 -18.937 1.00 8.39 248 GLN B O 1
ATOM 6084 N N . SER B 1 251 ? -27.637 56.313 -17.064 1.00 6.88 249 SER B N 1
ATOM 6085 C CA . SER B 1 251 ? -26.371 56.626 -17.771 1.00 8.39 249 SER B CA 1
ATOM 6086 C C . SER B 1 251 ? -26.096 55.653 -18.870 1.00 6.81 249 SER B C 1
ATOM 6087 O O . SER B 1 251 ? -25.712 56.051 -19.944 1.00 8.52 249 SER B O 1
ATOM 6090 N N . ALA B 1 252 ? -26.321 54.365 -18.596 1.00 8.44 250 ALA B N 1
ATOM 6091 C CA . ALA B 1 252 ? -26.167 53.286 -19.535 1.00 8.22 250 ALA B CA 1
ATOM 6092 C C . ALA B 1 252 ? -27.100 53.379 -20.748 1.00 8.56 250 ALA B C 1
ATOM 6093 O O . ALA B 1 252 ? -26.713 52.998 -21.832 1.00 11.93 250 ALA B O 1
ATOM 6095 N N . CYS B 1 253 ? -28.318 53.927 -20.563 1.00 9.49 251 CYS B N 1
ATOM 6096 C CA . CYS B 1 253 ? -29.239 54.324 -21.624 1.00 9.52 251 CYS B CA 1
ATOM 6097 C C . CYS B 1 253 ? -28.611 55.345 -22.560 1.00 12.04 251 CYS B C 1
ATOM 6098 O O . CYS B 1 253 ? -28.648 55.144 -23.757 1.00 13.46 251 CYS B O 1
ATOM 6101 N N . ILE B 1 254 ? -27.964 56.376 -22.024 1.00 9.75 252 ILE B N 1
ATOM 6102 C CA . ILE B 1 254 ? -27.322 57.425 -22.828 1.00 10.80 252 ILE B CA 1
ATOM 6103 C C . ILE B 1 254 ? -26.162 56.734 -23.575 1.00 12.18 252 ILE B C 1
ATOM 6104 O O . ILE B 1 254 ? -25.964 57.000 -24.767 1.00 12.77 252 ILE B O 1
ATOM 6109 N N . GLY B 1 255 ? -25.352 55.983 -22.860 1.00 13.31 253 GLY B N 1
ATOM 6110 C CA . GLY B 1 255 ? -24.185 55.324 -23.490 1.00 14.13 253 GLY B CA 1
ATOM 6111 C C . GLY B 1 255 ? -24.496 54.286 -24.570 1.00 15.51 253 GLY B C 1
ATOM 6112 O O . GLY B 1 255 ? -23.653 53.968 -25.370 1.00 18.22 253 GLY B O 1
ATOM 6113 N N . GLN B 1 256 ? -25.684 53.699 -24.481 1.00 14.84 254 GLN B N 1
ATOM 6114 C CA . GLN B 1 256 ? -26.263 52.717 -25.499 1.00 14.66 254 GLN B CA 1
ATOM 6115 C C . GLN B 1 256 ? -27.057 53.451 -26.633 1.00 15.40 254 GLN B C 1
ATOM 6116 O O . GLN B 1 256 ? -27.527 52.789 -27.580 1.00 16.45 254 GLN B O 1
ATOM 6122 N N . ALA B 1 257 ? -27.268 54.763 -26.483 1.00 15.95 255 ALA B N 1
ATOM 6123 C CA . ALA B 1 257 ? -28.031 55.617 -27.413 1.00 15.37 255 ALA B CA 1
ATOM 6124 C C . ALA B 1 257 ? -29.467 55.145 -27.575 1.00 15.47 255 ALA B C 1
ATOM 6125 O O . ALA B 1 257 ? -29.977 55.177 -28.667 1.00 16.03 255 ALA B O 1
ATOM 6127 N N . ILE B 1 258 ? -30.101 54.714 -26.444 1.00 13.32 256 ILE B N 1
ATOM 6128 C CA A ILE B 1 258 ? -31.489 54.216 -26.455 0.50 14.41 256 ILE B CA 1
ATOM 6129 C CA B ILE B 1 258 ? -31.485 54.246 -26.383 0.50 14.96 256 ILE B CA 1
ATOM 6130 C C . ILE B 1 258 ? -32.397 55.482 -26.282 1.00 14.80 256 ILE B C 1
ATOM 6131 O O . ILE B 1 258 ? -33.010 55.763 -25.217 1.00 17.84 256 ILE B O 1
ATOM 6140 N N . PHE B 1 259 ? -32.421 56.324 -27.322 1.00 14.50 257 PHE B N 1
ATOM 6141 C CA . PHE B 1 259 ? -33.037 57.605 -27.280 1.00 15.18 257 PHE B CA 1
ATOM 6142 C C . PHE B 1 259 ? -34.422 57.593 -27.922 1.00 15.84 257 PHE B C 1
ATOM 6143 O O . PHE B 1 259 ? -35.176 58.551 -27.786 1.00 17.37 257 PHE B O 1
ATOM 6151 N N . ASP B 1 260 ? -34.757 56.543 -28.649 1.00 17.83 258 ASP B N 1
ATOM 6152 C CA . ASP B 1 260 ? -36.073 56.505 -29.284 1.00 18.48 258 ASP B CA 1
ATOM 6153 C C . ASP B 1 260 ? -37.063 55.647 -28.506 1.00 16.96 258 ASP B C 1
ATOM 6154 O O . ASP B 1 260 ? -36.704 54.605 -27.937 1.00 15.18 258 ASP B O 1
ATOM 6159 N N . GLU B 1 261 ? -38.330 56.024 -28.599 1.00 17.35 259 GLU B N 1
ATOM 6160 C CA . GLU B 1 261 ? -39.398 55.278 -27.975 1.00 18.27 259 GLU B CA 1
ATOM 6161 C C . GLU B 1 261 ? -39.373 53.802 -28.437 1.00 17.33 259 GLU B C 1
ATOM 6162 O O . GLU B 1 261 ? -39.289 53.518 -29.661 1.00 17.99 259 GLU B O 1
ATOM 6168 N N . GLY B 1 262 ? -39.441 52.870 -27.482 1.00 14.84 260 GLY B N 1
ATOM 6169 C CA . GLY B 1 262 ? -39.331 51.488 -27.749 1.00 15.59 260 GLY B CA 1
ATOM 6170 C C . GLY B 1 262 ? -38.006 50.789 -27.652 1.00 15.60 260 GLY B C 1
ATOM 6171 O O . GLY B 1 262 ? -37.972 49.574 -27.641 1.00 17.12 260 GLY B O 1
ATOM 6172 N N . GLU B 1 263 ? -36.921 51.548 -27.643 1.00 14.15 261 GLU B N 1
ATOM 6173 C CA . GLU B 1 263 ? -35.594 50.987 -27.581 1.00 15.09 261 GLU B CA 1
ATOM 6174 C C . GLU B 1 263 ? -35.355 50.565 -26.137 1.00 12.80 261 GLU B C 1
ATOM 6175 O O . GLU B 1 263 ? -35.767 51.300 -25.210 1.00 11.73 261 GLU B O 1
ATOM 6181 N N . ALA B 1 264 ? -34.635 49.459 -25.991 1.00 12.75 262 ALA B N 1
ATOM 6182 C CA . ALA B 1 264 ? -34.425 48.871 -24.646 1.00 12.39 262 ALA B CA 1
ATOM 6183 C C . ALA B 1 264 ? -32.946 48.452 -24.495 1.00 10.62 262 ALA B C 1
ATOM 6184 O O . ALA B 1 264 ? -32.295 48.005 -25.465 1.00 12.61 262 ALA B O 1
ATOM 6186 N N . LYS B 1 265 ? -32.417 48.615 -23.294 1.00 9.50 263 LYS B N 1
ATOM 6187 C CA . LYS B 1 265 ? -31.101 48.088 -22.966 1.00 10.39 263 LYS B CA 1
ATOM 6188 C C . LYS B 1 265 ? -31.160 47.314 -21.675 1.00 11.08 263 LYS B C 1
ATOM 6189 O O . LYS B 1 265 ? -32.072 47.464 -20.886 1.00 10.80 263 LYS B O 1
ATOM 6195 N N . CYS B 1 266 ? -30.161 46.452 -21.500 1.00 9.47 264 CYS B N 1
ATOM 6196 C CA . CYS B 1 266 ? -29.984 45.638 -20.258 1.00 8.96 264 CYS B CA 1
ATOM 6197 C C . CYS B 1 266 ? -28.497 45.638 -19.846 1.00 9.64 264 CYS B C 1
ATOM 6198 O O . CYS B 1 266 ? -27.627 45.329 -20.656 1.00 11.07 264 CYS B O 1
ATOM 6201 N N . THR B 1 267 ? -28.236 46.103 -18.626 1.00 8.10 265 THR B N 1
ATOM 6202 C CA . THR B 1 267 ? -26.912 46.187 -18.075 1.00 8.68 265 THR B CA 1
ATOM 6203 C C . THR B 1 267 ? -26.738 45.113 -17.061 1.00 10.33 265 THR B C 1
ATOM 6204 O O . THR B 1 267 ? -27.570 44.960 -16.167 1.00 11.64 265 THR B O 1
ATOM 6208 N N . TYR B 1 268 ? -25.667 44.375 -17.227 1.00 9.06 266 TYR B N 1
ATOM 6209 C CA . TYR B 1 268 ? -25.247 43.313 -16.340 1.00 10.55 266 TYR B CA 1
ATOM 6210 C C . TYR B 1 268 ? -24.073 43.797 -15.476 1.00 11.72 266 TYR B C 1
ATOM 6211 O O . TYR B 1 268 ? -22.954 44.089 -15.962 1.00 12.71 266 TYR B O 1
ATOM 6220 N N . GLY B 1 269 ? -24.356 43.969 -14.183 1.00 10.85 267 GLY B N 1
ATOM 6221 C CA . GLY B 1 269 ? -23.365 44.364 -13.222 1.00 11.21 267 GLY B CA 1
ATOM 6222 C C . GLY B 1 269 ? -23.608 43.739 -11.903 1.00 10.53 267 GLY B C 1
ATOM 6223 O O . GLY B 1 269 ? -23.967 42.552 -11.812 1.00 10.63 267 GLY B O 1
ATOM 6224 N N . THR B 1 270 ? -23.451 44.546 -10.832 1.00 7.83 268 THR B N 1
ATOM 6225 C CA . THR B 1 270 ? -23.766 44.061 -9.467 1.00 9.26 268 THR B CA 1
ATOM 6226 C C . THR B 1 270 ? -25.188 43.531 -9.424 1.00 8.47 268 THR B C 1
ATOM 6227 O O . THR B 1 270 ? -25.460 42.444 -8.852 1.00 10.97 268 THR B O 1
ATOM 6231 N N . GLY B 1 271 ? -26.108 44.270 -10.048 1.00 9.21 269 GLY B N 1
ATOM 6232 C CA . GLY B 1 271 ? -27.449 43.812 -10.313 1.00 8.40 269 GLY B CA 1
ATOM 6233 C C . GLY B 1 271 ? -27.646 43.785 -11.857 1.00 7.36 269 GLY B C 1
ATOM 6234 O O . GLY B 1 271 ? -26.678 44.069 -12.603 1.00 10.45 269 GLY B O 1
ATOM 6235 N N . VAL B 1 272 ? -28.806 43.443 -12.344 1.00 7.74 270 VAL B N 1
ATOM 6236 C CA . VAL B 1 272 ? -29.111 43.504 -13.773 1.00 8.30 270 VAL B CA 1
ATOM 6237 C C . VAL B 1 272 ? -30.310 44.432 -13.922 1.00 7.62 270 VAL B C 1
ATOM 6238 O O . VAL B 1 272 ? -31.320 44.264 -13.194 1.00 9.23 270 VAL B O 1
ATOM 6242 N N . PHE B 1 273 ? -30.235 45.403 -14.824 1.00 8.75 271 PHE B N 1
ATOM 6243 C CA . PHE B 1 273 ? -31.278 46.407 -14.989 1.00 8.93 271 PHE B CA 1
ATOM 6244 C C . PHE B 1 273 ? -31.619 46.610 -16.449 1.00 8.17 271 PHE B C 1
ATOM 6245 O O . PHE B 1 273 ? -30.793 46.990 -17.273 1.00 9.85 271 PHE B O 1
ATOM 6253 N N . LEU B 1 274 ? -32.893 46.367 -16.751 1.00 8.73 272 LEU B N 1
ATOM 6254 C CA . LEU B 1 274 ? -33.425 46.477 -18.091 1.00 9.00 272 LEU B CA 1
ATOM 6255 C C . LEU B 1 274 ? -34.339 47.762 -18.114 1.00 10.18 272 LEU B C 1
ATOM 6256 O O . LEU B 1 274 ? -35.247 47.852 -17.315 1.00 10.47 272 LEU B O 1
ATOM 6261 N N . LEU B 1 275 ? -34.030 48.729 -18.974 1.00 9.61 273 LEU B N 1
ATOM 6262 C CA . LEU B 1 275 ? -34.861 49.868 -19.168 1.00 9.43 273 LEU B CA 1
ATOM 6263 C C . LEU B 1 275 ? -35.329 49.975 -20.605 1.00 9.78 273 LEU B C 1
ATOM 6264 O O . LEU B 1 275 ? -34.566 49.727 -21.541 1.00 10.72 273 LEU B O 1
ATOM 6269 N N . ILE B 1 276 ? -36.607 50.293 -20.794 1.00 8.65 274 ILE B N 1
ATOM 6270 C CA . ILE B 1 276 ? -37.129 50.616 -22.151 1.00 8.89 274 ILE B CA 1
ATOM 6271 C C . ILE B 1 276 ? -37.640 52.040 -22.142 1.00 10.64 274 ILE B C 1
ATOM 6272 O O . ILE B 1 276 ? -38.299 52.453 -21.204 1.00 10.19 274 ILE B O 1
ATOM 6277 N N . ASN B 1 277 ? -37.259 52.794 -23.165 1.00 10.86 275 ASN B N 1
ATOM 6278 C CA . ASN B 1 277 ? -37.571 54.189 -23.309 1.00 9.72 275 ASN B CA 1
ATOM 6279 C C . ASN B 1 277 ? -39.022 54.263 -23.790 1.00 10.61 275 ASN B C 1
ATOM 6280 O O . ASN B 1 277 ? -39.370 53.587 -24.768 1.00 12.09 275 ASN B O 1
ATOM 6285 N N . THR B 1 278 ? -39.856 54.991 -23.055 1.00 10.72 276 THR B N 1
ATOM 6286 C CA . THR B 1 278 ? -41.299 55.095 -23.373 1.00 10.84 276 THR B CA 1
ATOM 6287 C C . THR B 1 278 ? -41.650 56.437 -23.978 1.00 11.67 276 THR B C 1
ATOM 6288 O O . THR B 1 278 ? -42.816 56.838 -24.004 1.00 14.45 276 THR B O 1
ATOM 6292 N N . GLY B 1 279 ? -40.607 57.131 -24.427 1.00 11.42 277 GLY B N 1
ATOM 6293 C CA . GLY B 1 279 ? -40.743 58.495 -24.920 1.00 12.56 277 GLY B CA 1
ATOM 6294 C C . GLY B 1 279 ? -41.203 59.490 -23.862 1.00 12.75 277 GLY B C 1
ATOM 6295 O O . GLY B 1 279 ? -40.842 59.376 -22.721 1.00 13.45 277 GLY B O 1
ATOM 6296 N N . GLU B 1 280 ? -41.999 60.475 -24.302 1.00 14.88 278 GLU B N 1
ATOM 6297 C CA . GLU B 1 280 ? -42.539 61.476 -23.407 1.00 14.43 278 GLU B CA 1
ATOM 6298 C C . GLU B 1 280 ? -43.740 60.980 -22.556 1.00 15.35 278 GLU B C 1
ATOM 6299 O O . GLU B 1 280 ? -44.167 61.691 -21.635 1.00 16.21 278 GLU B O 1
ATOM 6305 N N . LYS B 1 281 ? -44.198 59.764 -22.820 1.00 16.40 279 LYS B N 1
ATOM 6306 C CA . LYS B 1 281 ? -45.405 59.215 -22.210 1.00 17.98 279 LYS B CA 1
ATOM 6307 C C . LYS B 1 281 ? -44.976 58.520 -20.920 1.00 16.46 279 LYS B C 1
ATOM 6308 O O . LYS B 1 281 ? -44.056 57.694 -20.922 1.00 14.56 279 LYS B O 1
ATOM 6314 N N . VAL B 1 282 ? -45.694 58.787 -19.849 1.00 15.52 280 VAL B N 1
ATOM 6315 C CA . VAL B 1 282 ? -45.583 58.042 -18.587 1.00 16.00 280 VAL B CA 1
ATOM 6316 C C . VAL B 1 282 ? -46.402 56.746 -18.687 1.00 14.85 280 VAL B C 1
ATOM 6317 O O . VAL B 1 282 ? -47.621 56.807 -18.835 1.00 17.01 280 VAL B O 1
ATOM 6321 N N . VAL B 1 283 ? -45.739 55.587 -18.597 1.00 12.93 281 VAL B N 1
ATOM 6322 C CA . VAL B 1 283 ? -46.394 54.284 -18.638 1.00 12.08 281 VAL B CA 1
ATOM 6323 C C . VAL B 1 283 ? -46.306 53.675 -17.241 1.00 12.52 281 VAL B C 1
ATOM 6324 O O . VAL B 1 283 ? -45.229 53.491 -16.705 1.00 11.64 281 VAL B O 1
ATOM 6328 N N . TYR B 1 284 ? -47.473 53.457 -16.669 1.00 12.12 282 TYR B N 1
ATOM 6329 C CA . TYR B 1 284 ? -47.635 52.760 -15.374 1.00 11.37 282 TYR B CA 1
ATOM 6330 C C . TYR B 1 284 ? -47.849 51.258 -15.615 1.00 12.33 282 TYR B C 1
ATOM 6331 O O . TYR B 1 284 ? -48.764 50.825 -16.339 1.00 14.35 282 TYR B O 1
ATOM 6340 N N . SER B 1 285 ? -46.956 50.463 -15.053 1.00 11.00 283 SER B N 1
ATOM 6341 C CA . SER B 1 285 ? -46.977 49.027 -15.238 1.00 11.31 283 SER B CA 1
ATOM 6342 C C . SER B 1 285 ? -48.149 48.409 -14.461 1.00 11.71 283 SER B C 1
ATOM 6343 O O . SER B 1 285 ? -48.532 48.851 -13.405 1.00 13.84 283 SER B O 1
ATOM 6346 N N . THR B 1 286 ? -48.701 47.347 -15.006 1.00 12.33 284 THR B N 1
ATOM 6347 C CA . THR B 1 286 ? -49.613 46.428 -14.266 1.00 13.52 284 THR B CA 1
ATOM 6348 C C . THR B 1 286 ? -48.958 45.054 -13.958 1.00 13.48 284 THR B C 1
ATOM 6349 O O . THR B 1 286 ? -49.613 44.103 -13.446 1.00 14.59 284 THR B O 1
ATOM 6353 N N A CYS B 1 287 ? -47.669 44.916 -14.227 0.50 13.54 285 CYS B N 1
ATOM 6354 N N B CYS B 1 287 ? -47.663 44.977 -14.299 0.50 12.11 285 CYS B N 1
ATOM 6355 C CA A CYS B 1 287 ? -47.020 43.639 -13.987 0.50 14.15 285 CYS B CA 1
ATOM 6356 C CA B CYS B 1 287 ? -46.878 43.745 -14.349 0.50 11.53 285 CYS B CA 1
ATOM 6357 C C A CYS B 1 287 ? -45.597 43.804 -13.517 0.50 12.35 285 CYS B C 1
ATOM 6358 C C B CYS B 1 287 ? -45.545 43.839 -13.576 0.50 10.68 285 CYS B C 1
ATOM 6359 O O A CYS B 1 287 ? -44.662 43.106 -13.955 0.50 12.12 285 CYS B O 1
ATOM 6360 O O B CYS B 1 287 ? -44.589 43.090 -13.889 0.50 10.72 285 CYS B O 1
ATOM 6365 N N . GLY B 1 288 ? -45.474 44.688 -12.541 1.00 10.16 286 GLY B N 1
ATOM 6366 C CA . GLY B 1 288 ? -44.306 44.728 -11.694 1.00 10.38 286 GLY B CA 1
ATOM 6367 C C . GLY B 1 288 ? -43.099 45.483 -12.164 1.00 9.38 286 GLY B C 1
ATOM 6368 O O . GLY B 1 288 ? -42.029 45.339 -11.556 1.00 10.40 286 GLY B O 1
ATOM 6369 N N . LEU B 1 289 ? -43.246 46.300 -13.189 1.00 8.91 287 LEU B N 1
ATOM 6370 C CA . LEU B 1 289 ? -42.115 47.145 -13.599 1.00 9.00 287 LEU B CA 1
ATOM 6371 C C . LEU B 1 289 ? -42.253 48.550 -12.957 1.00 8.33 287 LEU B C 1
ATOM 6372 O O . LEU B 1 289 ? -43.335 48.988 -12.572 1.00 8.72 287 LEU B O 1
ATOM 6377 N N . ILE B 1 290 ? -41.131 49.245 -12.837 1.00 8.09 288 ILE B N 1
ATOM 6378 C CA . ILE B 1 290 ? -41.094 50.580 -12.240 1.00 7.69 288 ILE B CA 1
ATOM 6379 C C . ILE B 1 290 ? -41.138 51.593 -13.373 1.00 6.98 288 ILE B C 1
ATOM 6380 O O . ILE B 1 290 ? -40.403 51.519 -14.358 1.00 8.65 288 ILE B O 1
ATOM 6385 N N . THR B 1 291 ? -41.951 52.629 -13.194 1.00 7.73 289 THR B N 1
ATOM 6386 C CA . THR B 1 291 ? -41.930 53.837 -14.034 1.00 7.08 289 THR B CA 1
ATOM 6387 C C . THR B 1 291 ? -40.844 54.788 -13.534 1.00 7.36 289 THR B C 1
ATOM 6388 O O . THR B 1 291 ? -40.839 55.175 -12.355 1.00 8.68 289 THR B O 1
ATOM 6392 N N . THR B 1 292 ? -39.934 55.173 -14.388 1.00 7.28 290 THR B N 1
ATOM 6393 C CA . THR B 1 292 ? -38.833 56.062 -13.953 1.00 8.70 290 THR B CA 1
ATOM 6394 C C . THR B 1 292 ? -38.531 57.062 -15.037 1.00 8.47 290 THR B C 1
ATOM 6395 O O . THR B 1 292 ? -39.086 57.002 -16.114 1.00 7.77 290 THR B O 1
ATOM 6399 N N . ILE B 1 293 ? -37.719 58.039 -14.703 1.00 8.96 291 ILE B N 1
ATOM 6400 C CA . ILE B 1 293 ? -37.199 58.975 -15.697 1.00 10.34 291 ILE B CA 1
ATOM 6401 C C . ILE B 1 293 ? -36.001 58.337 -16.400 1.00 9.05 291 ILE B C 1
ATOM 6402 O O . ILE B 1 293 ? -35.060 57.837 -15.707 1.00 10.40 291 ILE B O 1
ATOM 6407 N N . CYS B 1 294 ? -36.002 58.410 -17.743 1.00 8.72 292 CYS B N 1
ATOM 6408 C CA . CYS B 1 294 ? -34.861 57.946 -18.501 1.00 9.57 292 CYS B CA 1
ATOM 6409 C C . CYS B 1 294 ? -33.774 59.057 -18.480 1.00 10.43 292 CYS B C 1
ATOM 6410 O O . CYS B 1 294 ? -32.643 58.839 -18.132 1.00 9.40 292 CYS B O 1
ATOM 6413 N N . TYR B 1 295 ? -34.182 60.259 -18.888 1.00 9.06 293 TYR B N 1
ATOM 6414 C CA . TYR B 1 295 ? -33.309 61.438 -18.905 1.00 9.43 293 TYR B CA 1
ATOM 6415 C C . TYR B 1 295 ? -34.065 62.711 -19.195 1.00 7.47 293 TYR B C 1
ATOM 6416 O O . TYR B 1 295 ? -35.186 62.669 -19.710 1.00 8.43 293 TYR B O 1
ATOM 6425 N N . LYS B 1 296 ? -33.480 63.854 -18.805 1.00 9.25 294 LYS B N 1
ATOM 6426 C CA . LYS B 1 296 ? -33.951 65.210 -19.122 1.00 10.08 294 LYS B CA 1
ATOM 6427 C C . LYS B 1 296 ? -32.729 66.041 -19.140 1.00 9.04 294 LYS B C 1
ATOM 6428 O O . LYS B 1 296 ? -32.211 66.434 -18.116 1.00 8.84 294 LYS B O 1
ATOM 6434 N N . PHE B 1 297 ? -32.222 66.305 -20.356 1.00 10.02 295 PHE B N 1
ATOM 6435 C CA . PHE B 1 297 ? -30.911 66.936 -20.465 1.00 10.19 295 PHE B CA 1
ATOM 6436 C C . PHE B 1 297 ? -30.936 68.387 -19.910 1.00 9.98 295 PHE B C 1
ATOM 6437 O O . PHE B 1 297 ? -30.084 68.791 -19.089 1.00 11.10 295 PHE B O 1
ATOM 6445 N N . ASN B 1 298 ? -31.882 69.178 -20.488 1.00 10.90 296 ASN B N 1
ATOM 6446 C CA . ASN B 1 298 ? -32.026 70.599 -20.168 1.00 12.17 296 ASN B CA 1
ATOM 6447 C C . ASN B 1 298 ? -33.310 70.953 -19.481 1.00 12.00 296 ASN B C 1
ATOM 6448 O O . ASN B 1 298 ? -34.304 70.275 -19.599 1.00 10.79 296 ASN B O 1
ATOM 6453 N N . ASP B 1 299 ? -33.261 72.080 -18.802 1.00 11.69 297 ASP B N 1
ATOM 6454 C CA . ASP B 1 299 ? -34.386 72.498 -17.964 1.00 12.87 297 ASP B CA 1
ATOM 6455 C C . ASP B 1 299 ? -35.707 72.614 -18.725 1.00 14.54 297 ASP B C 1
ATOM 6456 O O . ASP B 1 299 ? -36.777 72.311 -18.176 1.00 16.24 297 ASP B O 1
ATOM 6461 N N . ASN B 1 300 ? -35.643 73.126 -19.925 1.00 14.51 298 ASN B N 1
ATOM 6462 C CA . ASN B 1 300 ? -36.876 73.324 -20.745 1.00 17.72 298 ASN B CA 1
ATOM 6463 C C . ASN B 1 300 ? -37.349 72.090 -21.494 1.00 17.83 298 ASN B C 1
ATOM 6464 O O . ASN B 1 300 ? -38.448 72.113 -22.136 1.00 20.50 298 ASN B O 1
ATOM 6469 N N . ASP B 1 301 ? -36.634 70.972 -21.389 1.00 15.95 299 ASP B N 1
ATOM 6470 C CA . ASP B 1 301 ? -36.999 69.748 -22.100 1.00 15.76 299 ASP B CA 1
ATOM 6471 C C . ASP B 1 301 ? -38.111 69.007 -21.397 1.00 15.72 299 ASP B C 1
ATOM 6472 O O . ASP B 1 301 ? -38.202 69.021 -20.139 1.00 17.24 299 ASP B O 1
ATOM 6477 N N . LYS B 1 302 ? -39.054 68.399 -22.170 1.00 14.35 300 LYS B N 1
ATOM 6478 C CA . LYS B 1 302 ? -39.935 67.407 -21.576 1.00 14.88 300 LYS B CA 1
ATOM 6479 C C . LYS B 1 302 ? -39.051 66.158 -21.276 1.00 12.96 300 LYS B C 1
ATOM 6480 O O . LYS B 1 302 ? -38.238 65.706 -22.124 1.00 14.24 300 LYS B O 1
ATOM 6486 N N . PRO B 1 303 ? -39.218 65.556 -20.089 1.00 13.76 301 PRO B N 1
ATOM 6487 C CA . PRO B 1 303 ? -38.432 64.377 -19.809 1.00 12.13 301 PRO B CA 1
ATOM 6488 C C . PRO B 1 303 ? -38.807 63.211 -20.734 1.00 12.05 301 PRO B C 1
ATOM 6489 O O . PRO B 1 303 ? -39.971 63.153 -21.164 1.00 12.78 301 PRO B O 1
ATOM 6493 N N . LYS B 1 304 ? -37.843 62.279 -20.979 1.00 11.22 302 LYS B N 1
ATOM 6494 C CA . LYS B 1 304 ? -38.138 61.001 -21.533 1.00 10.67 302 LYS B CA 1
ATOM 6495 C C . LYS B 1 304 ? -38.219 59.983 -20.323 1.00 10.05 302 LYS B C 1
ATOM 6496 O O . LYS B 1 304 ? -37.423 60.024 -19.390 1.00 11.88 302 LYS B O 1
ATOM 6502 N N . TYR B 1 305 ? -39.271 59.220 -20.365 1.00 9.30 303 TYR B N 1
ATOM 6503 C CA . TYR B 1 305 ? -39.594 58.208 -19.373 1.00 8.46 303 TYR B CA 1
ATOM 6504 C C . TYR B 1 305 ? -39.157 56.813 -19.780 1.00 9.27 303 TYR B C 1
ATOM 6505 O O . TYR B 1 305 ? -38.754 56.553 -20.931 1.00 9.62 303 TYR B O 1
ATOM 6514 N N . ALA B 1 306 ? -39.198 55.884 -18.796 1.00 8.94 304 ALA B N 1
ATOM 6515 C CA . ALA B 1 306 ? -38.788 54.536 -19.005 1.00 8.86 304 ALA B CA 1
ATOM 6516 C C . ALA B 1 306 ? -39.631 53.615 -18.137 1.00 8.63 304 ALA B C 1
ATOM 6517 O O . ALA B 1 306 ? -40.235 54.052 -17.171 1.00 9.63 304 ALA B O 1
ATOM 6519 N N . LEU B 1 307 ? -39.670 52.370 -18.523 1.00 9.32 305 LEU B N 1
ATOM 6520 C CA . LEU B 1 307 ? -40.046 51.251 -17.668 1.00 8.65 305 LEU B CA 1
ATOM 6521 C C . LEU B 1 307 ? -38.816 50.484 -17.342 1.00 6.84 305 LEU B C 1
ATOM 6522 O O . LEU B 1 307 ? -37.932 50.344 -18.169 1.00 10.01 305 LEU B O 1
ATOM 6527 N N . GLU B 1 308 ? -38.699 50.068 -16.083 1.00 7.17 306 GLU B N 1
ATOM 6528 C CA . GLU B 1 308 ? -37.457 49.407 -15.609 1.00 6.93 306 GLU B CA 1
ATOM 6529 C C . GLU B 1 308 ? -37.799 48.105 -14.925 1.00 6.83 306 GLU B C 1
ATOM 6530 O O . GLU B 1 308 ? -38.688 48.048 -14.066 1.00 7.76 306 GLU B O 1
ATOM 6536 N N . GLY B 1 309 ? -37.038 47.054 -15.239 1.00 7.16 307 GLY B N 1
ATOM 6537 C CA . GLY B 1 309 ? -37.007 45.812 -14.487 1.00 7.37 307 GLY B CA 1
ATOM 6538 C C . GLY B 1 309 ? -35.662 45.681 -13.863 1.00 8.65 307 GLY B C 1
ATOM 6539 O O . GLY B 1 309 ? -34.658 45.662 -14.486 1.00 10.27 307 GLY B O 1
ATOM 6540 N N . SER B 1 310 ? -35.688 45.523 -12.559 1.00 9.83 308 SER B N 1
ATOM 6541 C CA . SER B 1 310 ? -34.516 45.466 -11.722 1.00 9.20 308 SER B CA 1
ATOM 6542 C C . SER B 1 310 ? -34.325 44.075 -11.108 1.00 8.57 308 SER B C 1
ATOM 6543 O O . SER B 1 310 ? -35.277 43.497 -10.595 1.00 10.14 308 SER B O 1
ATOM 6546 N N . ILE B 1 311 ? -33.114 43.538 -11.164 1.00 8.78 309 ILE B N 1
ATOM 6547 C CA . ILE B 1 311 ? -32.699 42.252 -10.550 1.00 9.41 309 ILE B CA 1
ATOM 6548 C C . ILE B 1 311 ? -31.565 42.510 -9.535 1.00 7.97 309 ILE B C 1
ATOM 6549 O O . ILE B 1 311 ? -30.506 43.101 -9.892 1.00 9.77 309 ILE B O 1
ATOM 6554 N N . GLY B 1 312 ? -31.733 42.113 -8.275 1.00 9.38 310 GLY B N 1
ATOM 6555 C CA . GLY B 1 312 ? -30.704 42.479 -7.295 1.00 9.74 310 GLY B CA 1
ATOM 6556 C C . GLY B 1 312 ? -29.505 41.572 -7.261 1.00 10.24 310 GLY B C 1
ATOM 6557 O O . GLY B 1 312 ? -28.354 42.026 -7.009 1.00 11.48 310 GLY B O 1
ATOM 6558 N N . THR B 1 313 ? -29.721 40.291 -7.535 1.00 11.95 311 THR B N 1
ATOM 6559 C CA . THR B 1 313 ? -28.601 39.337 -7.428 1.00 12.11 311 THR B CA 1
ATOM 6560 C C . THR B 1 313 ? -28.119 38.956 -8.781 1.00 12.11 311 THR B C 1
ATOM 6561 O O . THR B 1 313 ? -28.772 38.192 -9.513 1.00 14.02 311 THR B O 1
ATOM 6565 N N . ALA B 1 314 ? -26.962 39.524 -9.118 1.00 12.06 312 ALA B N 1
ATOM 6566 C CA . ALA B 1 314 ? -26.233 39.180 -10.348 1.00 13.02 312 ALA B CA 1
ATOM 6567 C C . ALA B 1 314 ? -24.713 39.111 -10.054 1.00 12.03 312 ALA B C 1
ATOM 6568 O O . ALA B 1 314 ? -24.200 38.138 -9.428 1.00 12.85 312 ALA B O 1
ATOM 6570 N N . GLY B 1 315 ? -23.959 40.145 -10.318 1.00 11.21 313 GLY B N 1
ATOM 6571 C CA . GLY B 1 315 ? -22.556 40.249 -9.833 1.00 10.89 313 GLY B CA 1
ATOM 6572 C C . GLY B 1 315 ? -22.476 40.182 -8.307 1.00 11.34 313 GLY B C 1
ATOM 6573 O O . GLY B 1 315 ? -21.488 39.700 -7.732 1.00 12.45 313 GLY B O 1
ATOM 6574 N N . SER B 1 316 ? -23.487 40.742 -7.638 1.00 9.72 314 SER B N 1
ATOM 6575 C CA . SER B 1 316 ? -23.583 40.598 -6.196 1.00 9.53 314 SER B CA 1
ATOM 6576 C C . SER B 1 316 ? -23.528 39.099 -5.777 1.00 9.43 314 SER B C 1
ATOM 6577 O O . SER B 1 316 ? -22.898 38.768 -4.756 1.00 10.80 314 SER B O 1
ATOM 6580 N N . GLY B 1 317 ? -24.215 38.245 -6.524 1.00 10.33 315 GLY B N 1
ATOM 6581 C CA . GLY B 1 317 ? -24.262 36.811 -6.317 1.00 9.93 315 GLY B CA 1
ATOM 6582 C C . GLY B 1 317 ? -22.885 36.194 -6.591 1.00 10.68 315 GLY B C 1
ATOM 6583 O O . GLY B 1 317 ? -22.392 35.369 -5.822 1.00 10.56 315 GLY B O 1
ATOM 6584 N N . VAL B 1 318 ? -22.259 36.639 -7.658 1.00 10.88 316 VAL B N 1
ATOM 6585 C CA . VAL B 1 318 ? -20.922 36.102 -7.978 1.00 12.14 316 VAL B CA 1
ATOM 6586 C C . VAL B 1 318 ? -19.926 36.441 -6.869 1.00 11.35 316 VAL B C 1
ATOM 6587 O O . VAL B 1 318 ? -19.074 35.602 -6.449 1.00 14.12 316 VAL B O 1
ATOM 6591 N N . SER B 1 319 ? -20.011 37.660 -6.357 1.00 13.02 317 SER B N 1
ATOM 6592 C CA . SER B 1 319 ? -19.219 38.119 -5.223 1.00 11.82 317 SER B CA 1
ATOM 6593 C C . SER B 1 319 ? -19.416 37.261 -3.961 1.00 11.08 317 SER B C 1
ATOM 6594 O O . SER B 1 319 ? -18.470 36.928 -3.250 1.00 12.53 317 SER B O 1
ATOM 6597 N N . TRP B 1 320 ? -20.660 36.861 -3.749 1.00 11.18 318 TRP B N 1
ATOM 6598 C CA . TRP B 1 320 ? -20.999 35.980 -2.652 1.00 10.12 318 TRP B CA 1
ATOM 6599 C C . TRP B 1 320 ? -20.392 34.598 -2.818 1.00 10.71 318 TRP B C 1
ATOM 6600 O O . TRP B 1 320 ? -19.845 34.032 -1.879 1.00 12.06 318 TRP B O 1
ATOM 6611 N N . LEU B 1 321 ? -20.527 34.056 -4.034 1.00 10.77 319 LEU B N 1
ATOM 6612 C CA . LEU B 1 321 ? -19.869 32.782 -4.371 1.00 10.51 319 LEU B CA 1
ATOM 6613 C C . LEU B 1 321 ? -18.379 32.849 -4.127 1.00 10.97 319 LEU B C 1
ATOM 6614 O O . LEU B 1 321 ? -17.791 31.963 -3.536 1.00 11.54 319 LEU B O 1
ATOM 6619 N N . LEU B 1 322 ? -17.766 33.924 -4.551 1.00 12.50 320 LEU B N 1
ATOM 6620 C CA . LEU B 1 322 ? -16.320 34.131 -4.343 1.00 14.39 320 LEU B CA 1
ATOM 6621 C C . LEU B 1 322 ? -15.930 34.162 -2.845 1.00 14.92 320 LEU B C 1
ATOM 6622 O O . LEU B 1 322 ? -14.971 33.467 -2.401 1.00 16.37 320 LEU B O 1
ATOM 6627 N N . LYS B 1 323 ? -16.657 34.975 -2.064 1.00 15.09 321 LYS B N 1
ATOM 6628 C CA . LYS B 1 323 ? -16.362 35.105 -0.671 1.00 15.92 321 LYS B CA 1
ATOM 6629 C C . LYS B 1 323 ? -16.482 33.771 -0.013 1.00 15.33 321 LYS B C 1
ATOM 6630 O O . LYS B 1 323 ? -15.683 33.458 0.869 1.00 14.97 321 LYS B O 1
ATOM 6636 N N . ASN B 1 324 ? -17.461 32.935 -0.433 1.00 13.90 322 ASN B N 1
ATOM 6637 C CA . ASN B 1 324 ? -17.719 31.607 0.202 1.00 14.07 322 ASN B CA 1
ATOM 6638 C C . ASN B 1 324 ? -17.093 30.406 -0.469 1.00 12.11 322 ASN B C 1
ATOM 6639 O O . ASN B 1 324 ? -17.412 29.271 -0.155 1.00 13.80 322 ASN B O 1
ATOM 6644 N N . LYS B 1 325 ? -16.133 30.707 -1.353 1.00 11.65 323 LYS B N 1
ATOM 6645 C CA . LYS B 1 325 ? -15.219 29.704 -1.915 1.00 13.51 323 LYS B CA 1
ATOM 6646 C C . LYS B 1 325 ? -15.828 28.787 -2.952 1.00 12.57 323 LYS B C 1
ATOM 6647 O O . LYS B 1 325 ? -15.183 27.830 -3.384 1.00 14.64 323 LYS B O 1
ATOM 6653 N N . LEU B 1 326 ? -17.019 29.125 -3.438 1.00 12.25 324 LEU B N 1
ATOM 6654 C CA . LEU B 1 326 ? -17.672 28.379 -4.495 1.00 13.71 324 LEU B CA 1
ATOM 6655 C C . LEU B 1 326 ? -17.050 28.635 -5.868 1.00 12.59 324 LEU B C 1
ATOM 6656 O O . LEU B 1 326 ? -17.237 27.868 -6.831 1.00 14.43 324 LEU B O 1
ATOM 6661 N N . ILE B 1 327 ? -16.408 29.778 -5.996 1.00 16.06 325 ILE B N 1
ATOM 6662 C CA . ILE B 1 327 ? -15.674 30.165 -7.220 1.00 17.89 325 ILE B CA 1
ATOM 6663 C C . ILE B 1 327 ? -14.360 30.737 -6.713 1.00 20.12 325 ILE B C 1
ATOM 6664 O O . ILE B 1 327 ? -14.259 31.332 -5.613 1.00 20.11 325 ILE B O 1
ATOM 6669 N N . ASP B 1 328 ? -13.328 30.385 -7.476 1.00 23.33 326 ASP B N 1
ATOM 6670 C CA . ASP B 1 328 ? -11.975 30.823 -7.201 1.00 25.32 326 ASP B CA 1
ATOM 6671 C C . ASP B 1 328 ? -11.738 32.226 -7.773 1.00 25.79 326 ASP B C 1
ATOM 6672 O O . ASP B 1 328 ? -11.006 32.967 -7.192 1.00 25.21 326 ASP B O 1
ATOM 6677 N N . ASP B 1 329 ? -12.429 32.600 -8.851 1.00 30.00 327 ASP B N 1
ATOM 6678 C CA . ASP B 1 329 ? -12.269 33.929 -9.501 1.00 29.49 327 ASP B CA 1
ATOM 6679 C C . ASP B 1 329 ? -13.385 34.113 -10.530 1.00 29.42 327 ASP B C 1
ATOM 6680 O O . ASP B 1 329 ? -13.609 33.222 -11.325 1.00 27.71 327 ASP B O 1
ATOM 6685 N N . PRO B 1 330 ? -14.048 35.316 -10.564 1.00 30.44 328 PRO B N 1
ATOM 6686 C CA . PRO B 1 330 ? -15.173 35.588 -11.463 1.00 29.93 328 PRO B CA 1
ATOM 6687 C C . PRO B 1 330 ? -14.875 35.390 -12.938 1.00 31.16 328 PRO B C 1
ATOM 6688 O O . PRO B 1 330 ? -15.821 35.195 -13.753 1.00 30.77 328 PRO B O 1
ATOM 6692 N N . SER B 1 331 ? -13.576 35.426 -13.280 1.00 30.92 329 SER B N 1
ATOM 6693 C CA . SER B 1 331 ? -13.150 35.338 -14.649 1.00 31.58 329 SER B CA 1
ATOM 6694 C C . SER B 1 331 ? -13.431 33.968 -15.194 1.00 32.08 329 SER B C 1
ATOM 6695 O O . SER B 1 331 ? -13.528 33.754 -16.444 1.00 33.34 329 SER B O 1
ATOM 6698 N N . GLU B 1 332 ? -13.552 33.043 -14.271 1.00 31.29 330 GLU B N 1
ATOM 6699 C CA . GLU B 1 332 ? -13.759 31.644 -14.595 1.00 33.01 330 GLU B CA 1
ATOM 6700 C C . GLU B 1 332 ? -15.171 31.307 -15.132 1.00 31.84 330 GLU B C 1
ATOM 6701 O O . GLU B 1 332 ? -15.321 30.254 -15.754 1.00 32.12 330 GLU B O 1
ATOM 6707 N N . ALA B 1 333 ? -16.168 32.183 -14.895 1.00 29.92 331 ALA B N 1
ATOM 6708 C CA . ALA B 1 333 ? -17.541 31.832 -15.113 1.00 29.51 331 ALA B CA 1
ATOM 6709 C C . ALA B 1 333 ? -17.797 31.388 -16.569 1.00 29.18 331 ALA B C 1
ATOM 6710 O O . ALA B 1 333 ? -18.685 30.541 -16.812 1.00 28.77 331 ALA B O 1
ATOM 6712 N N . SER B 1 334 ? -17.041 31.889 -17.557 1.00 27.32 332 SER B N 1
ATOM 6713 C CA . SER B 1 334 ? -17.307 31.457 -18.926 1.00 28.65 332 SER B CA 1
ATOM 6714 C C . SER B 1 334 ? -16.866 30.002 -19.088 1.00 27.90 332 SER B C 1
ATOM 6715 O O . SER B 1 334 ? -17.588 29.097 -19.641 1.00 27.49 332 SER B O 1
ATOM 6718 N N . ASP B 1 335 ? -15.659 29.783 -18.576 1.00 28.30 333 ASP B N 1
ATOM 6719 C CA . ASP B 1 335 ? -15.084 28.472 -18.623 1.00 28.31 333 ASP B CA 1
ATOM 6720 C C . ASP B 1 335 ? -15.976 27.554 -17.829 1.00 25.30 333 ASP B C 1
ATOM 6721 O O . ASP B 1 335 ? -16.318 26.443 -18.333 1.00 25.96 333 ASP B O 1
ATOM 6726 N N . ILE B 1 336 ? -16.350 27.971 -16.620 1.00 25.31 334 ILE B N 1
ATOM 6727 C CA . ILE B 1 336 ? -17.334 27.125 -15.862 1.00 25.04 334 ILE B CA 1
ATOM 6728 C C . ILE B 1 336 ? -18.568 26.865 -16.775 1.00 24.48 334 ILE B C 1
ATOM 6729 O O . ILE B 1 336 ? -19.002 25.756 -16.896 1.00 21.35 334 ILE B O 1
ATOM 6734 N N . MET B 1 337 ? -19.147 27.857 -17.430 1.00 27.05 335 MET B N 1
ATOM 6735 C CA . MET B 1 337 ? -20.262 27.557 -18.377 1.00 27.87 335 MET B CA 1
ATOM 6736 C C . MET B 1 337 ? -19.962 26.723 -19.633 1.00 30.38 335 MET B C 1
ATOM 6737 O O . MET B 1 337 ? -20.826 25.942 -20.065 1.00 29.59 335 MET B O 1
ATOM 6742 N N . GLU B 1 338 ? -18.739 26.802 -20.156 1.00 30.61 336 GLU B N 1
ATOM 6743 C CA . GLU B 1 338 ? -18.358 25.904 -21.256 1.00 31.64 336 GLU B CA 1
ATOM 6744 C C . GLU B 1 338 ? -18.239 24.485 -20.804 1.00 31.80 336 GLU B C 1
ATOM 6745 O O . GLU B 1 338 ? -18.833 23.549 -21.428 1.00 33.63 336 GLU B O 1
ATOM 6751 N N . LYS B 1 339 ? -17.453 24.321 -19.734 1.00 30.63 337 LYS B N 1
ATOM 6752 C CA . LYS B 1 339 ? -17.132 22.996 -19.220 1.00 29.85 337 LYS B CA 1
ATOM 6753 C C . LYS B 1 339 ? -18.318 22.321 -18.619 1.00 27.80 337 LYS B C 1
ATOM 6754 O O . LYS B 1 339 ? -18.485 21.099 -18.713 1.00 29.86 337 LYS B O 1
ATOM 6760 N N . CYS B 1 340 ? -19.188 23.118 -18.024 1.00 24.92 338 CYS B N 1
ATOM 6761 C CA A CYS B 1 340 ? -20.394 22.606 -17.357 0.50 24.27 338 CYS B CA 1
ATOM 6762 C CA B CYS B 1 340 ? -20.356 22.605 -17.372 0.50 22.32 338 CYS B CA 1
ATOM 6763 C C . CYS B 1 340 ? -21.565 22.955 -18.251 1.00 21.94 338 CYS B C 1
ATOM 6764 O O . CYS B 1 340 ? -22.007 24.093 -18.223 1.00 20.02 338 CYS B O 1
ATOM 6769 N N . GLU B 1 341 ? -22.066 21.979 -19.005 1.00 19.19 339 GLU B N 1
ATOM 6770 C CA . GLU B 1 341 ? -23.061 22.208 -20.022 1.00 20.64 339 GLU B CA 1
ATOM 6771 C C . GLU B 1 341 ? -24.475 22.279 -19.458 1.00 17.89 339 GLU B C 1
ATOM 6772 O O . GLU B 1 341 ? -25.345 22.792 -20.072 1.00 16.23 339 GLU B O 1
ATOM 6778 N N . ASN B 1 342 ? -24.639 21.744 -18.257 1.00 17.59 340 ASN B N 1
ATOM 6779 C CA . ASN B 1 342 ? -25.873 21.870 -17.532 1.00 17.29 340 ASN B CA 1
ATOM 6780 C C . ASN B 1 342 ? -25.599 21.865 -16.054 1.00 16.49 340 ASN B C 1
ATOM 6781 O O . ASN B 1 342 ? -24.462 21.725 -15.647 1.00 15.35 340 ASN B O 1
ATOM 6786 N N . THR B 1 343 ? -26.631 22.115 -15.243 1.00 15.81 341 THR B N 1
ATOM 6787 C CA . THR B 1 343 ? -26.468 22.163 -13.794 1.00 15.63 341 THR B CA 1
ATOM 6788 C C . THR B 1 343 ? -26.818 20.854 -13.083 1.00 17.98 341 THR B C 1
ATOM 6789 O O . THR B 1 343 ? -26.841 20.822 -11.831 1.00 15.95 341 THR B O 1
ATOM 6793 N N . THR B 1 344 ? -27.114 19.833 -13.926 1.00 20.03 342 THR B N 1
ATOM 6794 C CA . THR B 1 344 ? -27.688 18.544 -13.495 1.00 21.61 342 THR B CA 1
ATOM 6795 C C . THR B 1 344 ? -28.918 18.691 -12.643 1.00 21.63 342 THR B C 1
ATOM 6796 O O . THR B 1 344 ? -29.114 17.889 -11.653 1.00 27.01 342 THR B O 1
ATOM 6800 N N . GLY B 1 345 ? -29.734 19.614 -13.127 1.00 18.49 343 GLY B N 1
ATOM 6801 C CA . GLY B 1 345 ? -31.068 19.938 -12.700 1.00 16.72 343 GLY B CA 1
ATOM 6802 C C . GLY B 1 345 ? -31.037 20.771 -11.415 1.00 15.60 343 GLY B C 1
ATOM 6803 O O . GLY B 1 345 ? -32.100 21.005 -10.888 1.00 18.92 343 GLY B O 1
ATOM 6804 N N . VAL B 1 346 ? -29.876 21.233 -10.974 1.00 11.89 344 VAL B N 1
ATOM 6805 C CA . VAL B 1 346 ? -29.807 22.173 -9.828 1.00 10.65 344 VAL B CA 1
ATOM 6806 C C . VAL B 1 346 ? -30.431 23.506 -10.290 1.00 11.20 344 VAL B C 1
ATOM 6807 O O . VAL B 1 346 ? -30.121 24.019 -11.400 1.00 10.84 344 VAL B O 1
ATOM 6811 N N . ILE B 1 347 ? -31.221 24.136 -9.411 1.00 11.03 345 ILE B N 1
ATOM 6812 C CA . ILE B 1 347 ? -31.754 25.481 -9.674 1.00 9.97 345 ILE B CA 1
ATOM 6813 C C . ILE B 1 347 ? -31.362 26.268 -8.429 1.00 9.57 345 ILE B C 1
ATOM 6814 O O . ILE B 1 347 ? -31.453 25.794 -7.297 1.00 10.77 345 ILE B O 1
ATOM 6819 N N . PHE B 1 348 ? -30.898 27.472 -8.668 1.00 8.86 346 PHE B N 1
ATOM 6820 C CA . PHE B 1 348 ? -30.518 28.432 -7.606 1.00 8.15 346 PHE B CA 1
ATOM 6821 C C . PHE B 1 348 ? -31.433 29.645 -7.811 1.00 9.89 346 PHE B C 1
ATOM 6822 O O . PHE B 1 348 ? -31.298 30.365 -8.831 1.00 10.12 346 PHE B O 1
ATOM 6830 N N . VAL B 1 349 ? -32.304 29.883 -6.841 1.00 8.85 347 VAL B N 1
ATOM 6831 C CA . VAL B 1 349 ? -33.115 31.051 -6.877 1.00 11.02 347 VAL B CA 1
ATOM 6832 C C . VAL B 1 349 ? -32.328 32.189 -6.162 1.00 11.70 347 VAL B C 1
ATOM 6833 O O . VAL B 1 349 ? -32.243 32.134 -4.926 1.00 12.07 347 VAL B O 1
ATOM 6837 N N . PRO B 1 350 ? -31.695 33.137 -6.931 1.00 14.78 348 PRO B N 1
ATOM 6838 C CA . PRO B 1 350 ? -30.725 34.016 -6.349 1.00 14.93 348 PRO B CA 1
ATOM 6839 C C . PRO B 1 350 ? -31.483 35.238 -5.766 1.00 15.98 348 PRO B C 1
ATOM 6840 O O . PRO B 1 350 ? -31.937 36.169 -6.584 1.00 18.78 348 PRO B O 1
ATOM 6844 N N . ALA B 1 351 ? -31.836 35.124 -4.483 1.00 13.13 349 ALA B N 1
ATOM 6845 C CA . ALA B 1 351 ? -32.807 36.049 -3.805 1.00 11.18 349 ALA B CA 1
ATOM 6846 C C . ALA B 1 351 ? -32.239 36.409 -2.483 1.00 9.99 349 ALA B C 1
ATOM 6847 O O . ALA B 1 351 ? -32.910 36.515 -1.526 1.00 10.84 349 ALA B O 1
ATOM 6849 N N . PHE B 1 352 ? -30.908 36.672 -2.471 1.00 8.12 350 PHE B N 1
ATOM 6850 C CA . PHE B 1 352 ? -30.212 37.055 -1.248 1.00 9.46 350 PHE B CA 1
ATOM 6851 C C . PHE B 1 352 ? -30.868 38.251 -0.520 1.00 9.33 350 PHE B C 1
ATOM 6852 O O . PHE B 1 352 ? -30.857 38.321 0.757 1.00 13.84 350 PHE B O 1
ATOM 6860 N N . SER B 1 353 ? -31.302 39.212 -1.301 1.00 10.32 351 SER B N 1
ATOM 6861 C CA . SER B 1 353 ? -32.035 40.391 -0.776 1.00 10.40 351 SER B CA 1
ATOM 6862 C C . SER B 1 353 ? -33.503 40.399 -1.244 1.00 10.50 351 SER B C 1
ATOM 6863 O O . SER B 1 353 ? -34.039 41.413 -1.480 1.00 13.48 351 SER B O 1
ATOM 6866 N N . GLY B 1 354 ? -34.103 39.253 -1.436 1.00 11.51 352 GLY B N 1
ATOM 6867 C CA . GLY B 1 354 ? -35.478 39.149 -1.872 1.00 10.75 352 GLY B CA 1
ATOM 6868 C C . GLY B 1 354 ? -35.510 39.084 -3.391 1.00 11.38 352 GLY B C 1
ATOM 6869 O O . GLY B 1 354 ? -34.461 39.083 -4.080 1.00 12.12 352 GLY B O 1
ATOM 6870 N N . LEU B 1 355 ? -36.697 38.954 -3.931 1.00 8.97 353 LEU B N 1
ATOM 6871 C CA . LEU B 1 355 ? -36.834 39.113 -5.379 1.00 8.56 353 LEU B CA 1
ATOM 6872 C C . LEU B 1 355 ? -37.342 40.518 -5.650 1.00 9.54 353 LEU B C 1
ATOM 6873 O O . LEU B 1 355 ? -38.291 40.978 -5.004 1.00 8.68 353 LEU B O 1
ATOM 6878 N N . TYR B 1 356 ? -36.764 41.162 -6.673 1.00 9.01 354 TYR B N 1
ATOM 6879 C CA . TYR B 1 356 ? -37.120 42.511 -7.121 1.00 9.21 354 TYR B CA 1
ATOM 6880 C C . TYR B 1 356 ? -38.139 42.294 -8.287 1.00 8.95 354 TYR B C 1
ATOM 6881 O O . TYR B 1 356 ? -39.145 41.539 -8.101 1.00 9.09 354 TYR B O 1
ATOM 6890 N N . ALA B 1 357 ? -37.914 42.911 -9.496 1.00 7.51 355 ALA B N 1
ATOM 6891 C CA . ALA B 1 357 ? -38.932 42.837 -10.536 1.00 7.98 355 ALA B CA 1
ATOM 6892 C C . ALA B 1 357 ? -39.004 41.427 -11.165 1.00 9.70 355 ALA B C 1
ATOM 6893 O O . ALA B 1 357 ? -37.978 40.768 -11.313 1.00 10.56 355 ALA B O 1
ATOM 6895 N N . PRO B 1 358 ? -40.213 40.986 -11.496 1.00 8.74 356 PRO B N 1
ATOM 6896 C CA . PRO B 1 358 ? -41.526 41.654 -11.377 1.00 9.70 356 PRO B CA 1
ATOM 6897 C C . PRO B 1 358 ? -42.391 41.165 -10.147 1.00 9.18 356 PRO B C 1
ATOM 6898 O O . PRO B 1 358 ? -43.476 41.670 -9.936 1.00 11.15 356 PRO B O 1
ATOM 6902 N N . ARG B 1 359 ? -41.933 40.128 -9.432 1.00 9.73 357 ARG B N 1
ATOM 6903 C CA . ARG B 1 359 ? -42.697 39.569 -8.291 1.00 9.81 357 ARG B CA 1
ATOM 6904 C C . ARG B 1 359 ? -42.705 40.402 -7.021 1.00 8.59 357 ARG B C 1
ATOM 6905 O O . ARG B 1 359 ? -43.682 40.273 -6.246 1.00 11.75 357 ARG B O 1
ATOM 6913 N N . TRP B 1 360 ? -41.569 41.086 -6.732 1.00 8.86 358 TRP B N 1
ATOM 6914 C CA . TRP B 1 360 ? -41.400 41.991 -5.565 1.00 8.74 358 TRP B CA 1
ATOM 6915 C C . TRP B 1 360 ? -41.817 41.257 -4.266 1.00 8.34 358 TRP B C 1
ATOM 6916 O O . TRP B 1 360 ? -42.866 41.536 -3.616 1.00 10.24 358 TRP B O 1
ATOM 6927 N N . ARG B 1 361 ? -41.046 40.278 -3.937 1.00 8.40 359 ARG B N 1
ATOM 6928 C CA . ARG B 1 361 ? -41.221 39.425 -2.786 1.00 9.80 359 ARG B CA 1
ATOM 6929 C C . ARG B 1 361 ? -40.002 39.561 -1.866 1.00 9.78 359 ARG B C 1
ATOM 6930 O O . ARG B 1 361 ? -38.911 38.967 -2.029 1.00 9.76 359 ARG B O 1
ATOM 6938 N N . SER B 1 362 ? -40.201 40.439 -0.878 1.00 11.14 360 SER B N 1
ATOM 6939 C CA . SER B 1 362 ? -39.103 40.769 0.031 1.00 11.69 360 SER B CA 1
ATOM 6940 C C . SER B 1 362 ? -38.805 39.635 1.047 1.00 11.89 360 SER B C 1
ATOM 6941 O O . SER B 1 362 ? -37.766 39.674 1.705 1.00 15.65 360 SER B O 1
ATOM 6944 N N . ASP B 1 363 ? -39.775 38.731 1.200 1.00 11.81 361 ASP B N 1
ATOM 6945 C CA . ASP B 1 363 ? -39.708 37.500 2.004 1.00 12.52 361 ASP B CA 1
ATOM 6946 C C . ASP B 1 363 ? -38.919 36.356 1.355 1.00 13.27 361 ASP B C 1
ATOM 6947 O O . ASP B 1 363 ? -38.566 35.391 2.028 1.00 12.75 361 ASP B O 1
ATOM 6952 N N . ALA B 1 364 ? -38.660 36.449 0.049 1.00 10.15 362 ALA B N 1
ATOM 6953 C CA . ALA B 1 364 ? -37.839 35.477 -0.614 1.00 10.16 362 ALA B CA 1
ATOM 6954 C C . ALA B 1 364 ? -36.414 35.466 -0.063 1.00 10.94 362 ALA B C 1
ATOM 6955 O O . ALA B 1 364 ? -35.827 36.536 0.201 1.00 10.89 362 ALA B O 1
ATOM 6957 N N . ARG B 1 365 ? -35.807 34.266 0.033 1.00 10.83 363 ARG B N 1
ATOM 6958 C CA . ARG B 1 365 ? -34.369 34.166 0.371 1.00 9.31 363 ARG B CA 1
ATOM 6959 C C . ARG B 1 365 ? -33.670 33.271 -0.642 1.00 9.26 363 ARG B C 1
ATOM 6960 O O . ARG B 1 365 ? -34.343 32.551 -1.380 1.00 10.66 363 ARG B O 1
ATOM 6968 N N . ALA B 1 366 ? -32.365 33.443 -0.780 1.00 9.24 364 ALA B N 1
ATOM 6969 C CA . ALA B 1 366 ? -31.616 32.643 -1.741 1.00 7.89 364 ALA B CA 1
ATOM 6970 C C . ALA B 1 366 ? -31.702 31.152 -1.336 1.00 9.37 364 ALA B C 1
ATOM 6971 O O . ALA B 1 366 ? -31.559 30.723 -0.176 1.00 9.38 364 ALA B O 1
ATOM 6973 N N . SER B 1 367 ? -31.906 30.323 -2.347 1.00 10.66 365 SER B N 1
ATOM 6974 C CA . SER B 1 367 ? -32.266 28.901 -2.120 1.00 9.60 365 SER B CA 1
ATOM 6975 C C . SER B 1 367 ? -31.699 28.085 -3.289 1.00 9.08 365 SER B C 1
ATOM 6976 O O . SER B 1 367 ? -31.635 28.523 -4.444 1.00 10.01 365 SER B O 1
ATOM 6979 N N . ILE B 1 368 ? -31.172 26.948 -2.942 1.00 9.29 366 ILE B N 1
ATOM 6980 C CA . ILE B 1 368 ? -30.663 25.973 -3.931 1.00 8.46 366 ILE B CA 1
ATOM 6981 C C . ILE B 1 368 ? -31.369 24.646 -3.822 1.00 9.19 366 ILE B C 1
ATOM 6982 O O . ILE B 1 368 ? -31.488 24.096 -2.719 1.00 9.44 366 ILE B O 1
ATOM 6987 N N . TYR B 1 369 ? -31.729 24.084 -4.994 1.00 8.69 367 TYR B N 1
ATOM 6988 C CA . TYR B 1 369 ? -32.523 22.890 -5.119 1.00 9.14 367 TYR B CA 1
ATOM 6989 C C . TYR B 1 369 ? -31.836 21.886 -6.026 1.00 8.27 367 TYR B C 1
ATOM 6990 O O . TYR B 1 369 ? -31.043 22.270 -6.915 1.00 11.68 367 TYR B O 1
ATOM 6999 N N . GLY B 1 370 ? -32.115 20.613 -5.763 1.00 8.19 368 GLY B N 1
ATOM 7000 C CA . GLY B 1 370 ? -31.816 19.542 -6.699 1.00 7.78 368 GLY B CA 1
ATOM 7001 C C . GLY B 1 370 ? -30.429 18.937 -6.703 1.00 8.66 368 GLY B C 1
ATOM 7002 O O . GLY B 1 370 ? -30.037 18.172 -7.630 1.00 10.01 368 GLY B O 1
ATOM 7003 N N . MET B 1 371 ? -29.742 19.136 -5.600 1.00 9.37 369 MET B N 1
ATOM 7004 C CA . MET B 1 371 ? -28.371 18.665 -5.475 1.00 8.79 369 MET B CA 1
ATOM 7005 C C . MET B 1 371 ? -28.250 17.163 -5.076 1.00 8.15 369 MET B C 1
ATOM 7006 O O . MET B 1 371 ? -28.989 16.609 -4.297 1.00 9.32 369 MET B O 1
ATOM 7011 N N . THR B 1 372 ? -27.261 16.529 -5.699 1.00 9.08 370 THR B N 1
ATOM 7012 C CA . THR B 1 372 ? -26.915 15.159 -5.476 1.00 8.24 370 THR B CA 1
ATOM 7013 C C . THR B 1 372 ? -25.386 15.100 -5.125 1.00 7.21 370 THR B C 1
ATOM 7014 O O . THR B 1 372 ? -24.688 16.143 -5.198 1.00 8.36 370 THR B O 1
ATOM 7018 N N . PHE B 1 373 ? -24.843 13.908 -4.813 1.00 7.38 371 PHE B N 1
ATOM 7019 C CA . PHE B 1 373 ? -23.410 13.813 -4.498 1.00 10.04 371 PHE B CA 1
ATOM 7020 C C . PHE B 1 373 ? -22.554 14.163 -5.725 1.00 10.11 371 PHE B C 1
ATOM 7021 O O . PHE B 1 373 ? -21.433 14.606 -5.559 1.00 12.45 371 PHE B O 1
ATOM 7029 N N . ASN B 1 374 ? -23.129 13.994 -6.921 1.00 9.79 372 ASN B N 1
ATOM 7030 C CA . ASN B 1 374 ? -22.481 14.389 -8.174 1.00 10.40 372 ASN B CA 1
ATOM 7031 C C . ASN B 1 374 ? -22.320 15.903 -8.334 1.00 10.88 372 ASN B C 1
ATOM 7032 O O . ASN B 1 374 ? -21.471 16.405 -9.047 1.00 12.85 372 ASN B O 1
ATOM 7037 N N . THR B 1 375 ? -23.168 16.658 -7.654 1.00 10.94 373 THR B N 1
ATOM 7038 C CA . THR B 1 375 ? -23.162 18.150 -7.766 1.00 10.78 373 THR B CA 1
ATOM 7039 C C . THR B 1 375 ? -21.825 18.718 -7.253 1.00 9.44 373 THR B C 1
ATOM 7040 O O . THR B 1 375 ? -21.371 18.380 -6.171 1.00 10.10 373 THR B O 1
ATOM 7044 N N . GLU B 1 376 ? -21.250 19.614 -8.056 1.00 10.36 374 GLU B N 1
ATOM 7045 C CA . GLU B 1 376 ? -19.998 20.288 -7.721 1.00 14.43 374 GLU B CA 1
ATOM 7046 C C . GLU B 1 376 ? -20.225 21.770 -7.649 1.00 14.12 374 GLU B C 1
ATOM 7047 O O . GLU B 1 376 ? -21.250 22.271 -8.049 1.00 12.84 374 GLU B O 1
ATOM 7053 N N . ARG B 1 377 ? -19.233 22.465 -7.153 1.00 16.10 375 ARG B N 1
ATOM 7054 C CA . ARG B 1 377 ? -19.261 23.939 -7.125 1.00 16.75 375 ARG B CA 1
ATOM 7055 C C . ARG B 1 377 ? -19.625 24.514 -8.453 1.00 16.67 375 ARG B C 1
ATOM 7056 O O . ARG B 1 377 ? -20.419 25.479 -8.530 1.00 14.75 375 ARG B O 1
ATOM 7064 N N . SER B 1 378 ? -19.066 23.964 -9.529 1.00 16.62 376 SER B N 1
ATOM 7065 C CA . SER B 1 378 ? -19.311 24.479 -10.883 1.00 17.40 376 SER B CA 1
ATOM 7066 C C . SER B 1 378 ? -20.803 24.501 -11.227 1.00 14.44 376 SER B C 1
ATOM 7067 O O . SER B 1 378 ? -21.305 25.428 -11.866 1.00 15.14 376 SER B O 1
ATOM 7070 N N . HIS B 1 379 ? -21.509 23.453 -10.873 1.00 14.36 377 HIS B N 1
ATOM 7071 C CA . HIS B 1 379 ? -22.950 23.383 -11.168 1.00 12.35 377 HIS B CA 1
ATOM 7072 C C . HIS B 1 379 ? -23.704 24.443 -10.392 1.00 10.59 377 HIS B C 1
ATOM 7073 O O . HIS B 1 379 ? -24.698 25.028 -10.858 1.00 9.69 377 HIS B O 1
ATOM 7080 N N . ILE B 1 380 ? -23.305 24.646 -9.133 1.00 11.05 378 ILE B N 1
ATOM 7081 C CA . ILE B 1 380 ? -23.967 25.689 -8.286 1.00 11.13 378 ILE B CA 1
ATOM 7082 C C . ILE B 1 380 ? -23.737 27.087 -8.847 1.00 9.64 378 ILE B C 1
ATOM 7083 O O . ILE B 1 380 ? -24.635 27.905 -8.947 1.00 9.11 378 ILE B O 1
ATOM 7088 N N . VAL B 1 381 ? -22.489 27.375 -9.193 1.00 10.07 379 VAL B N 1
ATOM 7089 C CA . VAL B 1 381 ? -22.128 28.639 -9.893 1.00 10.41 379 VAL B CA 1
ATOM 7090 C C . VAL B 1 381 ? -22.951 28.855 -11.217 1.00 10.58 379 VAL B C 1
ATOM 7091 O O . VAL B 1 381 ? -23.595 29.892 -11.462 1.00 10.89 379 VAL B O 1
ATOM 7095 N N . ARG B 1 382 ? -22.986 27.843 -12.048 1.00 9.13 380 ARG B N 1
ATOM 7096 C CA . ARG B 1 382 ? -23.791 27.880 -13.250 1.00 9.60 380 ARG B CA 1
ATOM 7097 C C . ARG B 1 382 ? -25.283 28.142 -12.981 1.00 9.33 380 ARG B C 1
ATOM 7098 O O . ARG B 1 382 ? -25.904 28.930 -13.666 1.00 10.09 380 ARG B O 1
ATOM 7106 N N . ALA B 1 383 ? -25.819 27.491 -11.933 1.00 7.54 381 ALA B N 1
ATOM 7107 C CA . ALA B 1 383 ? -27.206 27.630 -11.620 1.00 8.19 381 ALA B CA 1
ATOM 7108 C C . ALA B 1 383 ? -27.491 29.067 -11.202 1.00 6.72 381 ALA B C 1
ATOM 7109 O O . ALA B 1 383 ? -28.542 29.621 -11.534 1.00 7.77 381 ALA B O 1
ATOM 7111 N N . LEU B 1 384 ? -26.568 29.704 -10.461 1.00 6.83 382 LEU B N 1
ATOM 7112 C CA . LEU B 1 384 ? -26.736 31.127 -10.083 1.00 8.34 382 LEU B CA 1
ATOM 7113 C C . LEU B 1 384 ? -26.868 31.956 -11.366 1.00 8.12 382 LEU B C 1
ATOM 7114 O O . LEU B 1 384 ? -27.726 32.834 -11.491 1.00 7.65 382 LEU B O 1
ATOM 7119 N N . LEU B 1 385 ? -25.978 31.675 -12.311 1.00 9.14 383 LEU B N 1
ATOM 7120 C CA . LEU B 1 385 ? -25.972 32.477 -13.595 1.00 9.75 383 LEU B CA 1
ATOM 7121 C C . LEU B 1 385 ? -27.216 32.208 -14.418 1.00 8.92 383 LEU B C 1
ATOM 7122 O O . LEU B 1 385 ? -27.799 33.160 -14.947 1.00 9.16 383 LEU B O 1
ATOM 7127 N N . GLU B 1 386 ? -27.658 30.949 -14.489 1.00 7.94 384 GLU B N 1
ATOM 7128 C CA . GLU B 1 386 ? -28.842 30.633 -15.133 1.00 9.25 384 GLU B CA 1
ATOM 7129 C C . GLU B 1 386 ? -30.021 31.393 -14.459 1.00 9.19 384 GLU B C 1
ATOM 7130 O O . GLU B 1 386 ? -30.941 31.866 -15.128 1.00 8.11 384 GLU B O 1
ATOM 7136 N N . GLY B 1 387 ? -30.047 31.458 -13.124 1.00 7.37 385 GLY B N 1
ATOM 7137 C CA . GLY B 1 387 ? -31.106 32.244 -12.426 1.00 8.03 385 GLY B CA 1
ATOM 7138 C C . GLY B 1 387 ? -31.186 33.702 -12.798 1.00 7.85 385 GLY B C 1
ATOM 7139 O O . GLY B 1 387 ? -32.234 34.334 -12.750 1.00 10.35 385 GLY B O 1
ATOM 7140 N N . ILE B 1 388 ? -30.085 34.304 -13.213 1.00 8.77 386 ILE B N 1
ATOM 7141 C CA . ILE B 1 388 ? -30.158 35.643 -13.754 1.00 8.86 386 ILE B CA 1
ATOM 7142 C C . ILE B 1 388 ? -31.038 35.674 -15.027 1.00 9.39 386 ILE B C 1
ATOM 7143 O O . ILE B 1 388 ? -31.898 36.547 -15.171 1.00 8.70 386 ILE B O 1
ATOM 7148 N N . ALA B 1 389 ? -30.750 34.779 -15.981 1.00 7.92 387 ALA B N 1
ATOM 7149 C CA . ALA B 1 389 ? -31.521 34.670 -17.166 1.00 7.50 387 ALA B CA 1
ATOM 7150 C C . ALA B 1 389 ? -32.983 34.408 -16.947 1.00 7.97 387 ALA B C 1
ATOM 7151 O O . ALA B 1 389 ? -33.830 35.041 -17.602 1.00 8.82 387 ALA B O 1
ATOM 7153 N N . PHE B 1 390 ? -33.320 33.499 -16.007 1.00 7.15 388 PHE B N 1
ATOM 7154 C CA . PHE B 1 390 ? -34.732 33.210 -15.802 1.00 7.64 388 PHE B CA 1
ATOM 7155 C C . PHE B 1 390 ? -35.456 34.444 -15.254 1.00 8.00 388 PHE B C 1
ATOM 7156 O O . PHE B 1 390 ? -36.590 34.707 -15.574 1.00 9.55 388 PHE B O 1
ATOM 7164 N N . GLN B 1 391 ? -34.764 35.187 -14.384 1.00 7.73 389 GLN B N 1
ATOM 7165 C CA . GLN B 1 391 ? -35.374 36.444 -13.808 1.00 7.70 389 GLN B CA 1
ATOM 7166 C C . GLN B 1 391 ? -35.596 37.482 -14.917 1.00 8.87 389 GLN B C 1
ATOM 7167 O O . GLN B 1 391 ? -36.575 38.138 -15.005 1.00 8.65 389 GLN B O 1
ATOM 7173 N N . LEU B 1 392 ? -34.613 37.548 -15.806 1.00 8.56 390 LEU B N 1
ATOM 7174 C CA . LEU B 1 392 ? -34.640 38.505 -16.933 1.00 8.68 390 LEU B CA 1
ATOM 7175 C C . LEU B 1 392 ? -35.809 38.174 -17.819 1.00 8.43 390 LEU B C 1
ATOM 7176 O O . LEU B 1 392 ? -36.499 39.086 -18.283 1.00 8.89 390 LEU B O 1
ATOM 7181 N N . ASN B 1 393 ? -36.075 36.872 -18.033 1.00 8.42 391 ASN B N 1
ATOM 7182 C CA . ASN B 1 393 ? -37.160 36.406 -18.905 1.00 9.66 391 ASN B CA 1
ATOM 7183 C C . ASN B 1 393 ? -38.522 36.859 -18.350 1.00 9.54 391 ASN B C 1
ATOM 7184 O O . ASN B 1 393 ? -39.382 37.375 -19.080 1.00 12.54 391 ASN B O 1
ATOM 7189 N N . GLU B 1 394 ? -38.674 36.773 -16.990 1.00 9.76 392 GLU B N 1
ATOM 7190 C CA . GLU B 1 394 ? -39.881 37.317 -16.326 1.00 10.47 392 GLU B CA 1
ATOM 7191 C C . GLU B 1 394 ? -40.058 38.782 -16.558 1.00 8.94 392 GLU B C 1
ATOM 7192 O O . GLU B 1 394 ? -41.223 39.242 -16.815 1.00 11.40 392 GLU B O 1
ATOM 7198 N N . ILE B 1 395 ? -38.972 39.549 -16.515 1.00 7.86 393 ILE B N 1
ATOM 7199 C CA . ILE B 1 395 ? -39.049 40.957 -16.779 1.00 8.24 393 ILE B CA 1
ATOM 7200 C C . ILE B 1 395 ? -39.452 41.247 -18.261 1.00 9.10 393 ILE B C 1
ATOM 7201 O O . ILE B 1 395 ? -40.219 42.175 -18.518 1.00 8.12 393 ILE B O 1
ATOM 7206 N N . VAL B 1 396 ? -38.853 40.515 -19.215 1.00 8.53 394 VAL B N 1
ATOM 7207 C CA . VAL B 1 396 ? -39.184 40.713 -20.598 1.00 8.62 394 VAL B CA 1
ATOM 7208 C C . VAL B 1 396 ? -40.652 40.393 -20.836 1.00 9.16 394 VAL B C 1
ATOM 7209 O O . VAL B 1 396 ? -41.383 41.120 -21.584 1.00 9.97 394 VAL B O 1
ATOM 7213 N N . ASP B 1 397 ? -41.151 39.353 -20.177 1.00 10.92 395 ASP B N 1
ATOM 7214 C CA . ASP B 1 397 ? -42.610 39.094 -20.299 1.00 11.59 395 ASP B CA 1
ATOM 7215 C C . ASP B 1 397 ? -43.510 40.244 -19.783 1.00 12.56 395 ASP B C 1
ATOM 7216 O O . ASP B 1 397 ? -44.541 40.590 -20.381 1.00 12.54 395 ASP B O 1
ATOM 7221 N N . SER B 1 398 ? -43.156 40.842 -18.657 1.00 10.18 396 SER B N 1
ATOM 7222 C CA . SER B 1 398 ? -43.862 42.015 -18.150 1.00 9.58 396 SER B CA 1
ATOM 7223 C C . SER B 1 398 ? -43.768 43.223 -19.143 1.00 10.26 396 SER B C 1
ATOM 7224 O O . SER B 1 398 ? -44.747 43.919 -19.427 1.00 11.10 396 SER B O 1
ATOM 7227 N N . LEU B 1 399 ? -42.583 43.417 -19.684 1.00 10.67 397 LEU B N 1
ATOM 7228 C CA . LEU B 1 399 ? -42.282 44.547 -20.585 1.00 9.62 397 LEU B CA 1
ATOM 7229 C C . LEU B 1 399 ? -43.197 44.429 -21.809 1.00 11.73 397 LEU B C 1
ATOM 7230 O O . LEU B 1 399 ? -43.818 45.420 -22.257 1.00 13.53 397 LEU B O 1
ATOM 7235 N N . THR B 1 400 ? -43.252 43.243 -22.405 1.00 12.32 398 THR B N 1
ATOM 7236 C CA . THR B 1 400 ? -44.034 43.098 -23.660 1.00 12.09 398 THR B CA 1
ATOM 7237 C C . THR B 1 400 ? -45.497 43.284 -23.313 1.00 12.58 398 THR B C 1
ATOM 7238 O O . THR B 1 400 ? -46.235 43.844 -24.095 1.00 14.54 398 THR B O 1
ATOM 7242 N N . SER B 1 401 ? -45.962 42.773 -22.187 1.00 12.37 399 SER B N 1
ATOM 7243 C CA . SER B 1 401 ? -47.363 43.064 -21.727 1.00 13.26 399 SER B CA 1
ATOM 7244 C C . SER B 1 401 ? -47.675 44.554 -21.547 1.00 13.48 399 SER B C 1
ATOM 7245 O O . SER B 1 401 ? -48.650 45.084 -22.116 1.00 14.76 399 SER B O 1
ATOM 7248 N N . ASP B 1 402 ? -46.833 45.240 -20.796 1.00 12.40 400 ASP B N 1
ATOM 7249 C CA . ASP B 1 402 ? -46.975 46.675 -20.564 1.00 13.46 400 ASP B CA 1
ATOM 7250 C C . ASP B 1 402 ? -46.877 47.513 -21.822 1.00 15.41 400 ASP B C 1
ATOM 7251 O O . ASP B 1 402 ? -47.582 48.558 -21.924 1.00 18.54 400 ASP B O 1
ATOM 7256 N N . MET B 1 403 ? -46.039 47.076 -22.758 1.00 15.46 401 MET B N 1
ATOM 7257 C CA . MET B 1 403 ? -45.821 47.881 -23.982 1.00 16.11 401 MET B CA 1
ATOM 7258 C C . MET B 1 403 ? -46.804 47.499 -25.093 1.00 17.61 401 MET B C 1
ATOM 7259 O O . MET B 1 403 ? -46.855 48.204 -26.098 1.00 17.93 401 MET B O 1
ATOM 7264 N N . GLY B 1 404 ? -47.538 46.405 -24.918 1.00 16.94 402 GLY B N 1
ATOM 7265 C CA . GLY B 1 404 ? -48.608 46.018 -25.884 1.00 19.18 402 GLY B CA 1
ATOM 7266 C C . GLY B 1 404 ? -47.964 45.495 -27.159 1.00 20.63 402 GLY B C 1
ATOM 7267 O O . GLY B 1 404 ? -48.517 45.719 -28.271 1.00 23.20 402 GLY B O 1
ATOM 7268 N N . ILE B 1 405 ? -46.832 44.830 -27.015 1.00 20.39 403 ILE B N 1
ATOM 7269 C CA . ILE B 1 405 ? -46.051 44.207 -28.133 1.00 21.68 403 ILE B CA 1
ATOM 7270 C C . ILE B 1 405 ? -45.908 42.672 -27.907 1.00 23.50 403 ILE B C 1
ATOM 7271 O O . ILE B 1 405 ? -46.157 42.152 -26.814 1.00 22.06 403 ILE B O 1
ATOM 7276 N N . GLU B 1 406 ? -45.585 41.966 -28.986 1.00 26.19 404 GLU B N 1
ATOM 7277 C CA . GLU B 1 406 ? -45.391 40.558 -28.994 1.00 28.94 404 GLU B CA 1
ATOM 7278 C C . GLU B 1 406 ? -43.980 40.207 -28.624 1.00 28.38 404 GLU B C 1
ATOM 7279 O O . GLU B 1 406 ? -43.747 39.244 -27.934 1.00 30.47 404 GLU B O 1
ATOM 7285 N N . MET B 1 407 ? -43.031 40.993 -29.093 1.00 28.55 405 MET B N 1
ATOM 7286 C CA . MET B 1 407 ? -41.629 40.754 -28.885 1.00 30.31 405 MET B CA 1
ATOM 7287 C C . MET B 1 407 ? -40.866 42.077 -28.906 1.00 28.92 405 MET B C 1
ATOM 7288 O O . MET B 1 407 ? -41.321 43.099 -29.434 1.00 28.62 405 MET B O 1
ATOM 7293 N N . LEU B 1 408 ? -39.674 42.047 -28.322 1.00 28.29 406 LEU B N 1
ATOM 7294 C CA . LEU B 1 408 ? -38.711 43.109 -28.532 1.00 27.23 406 LEU B CA 1
ATOM 7295 C C . LEU B 1 408 ? -37.834 42.804 -29.787 1.00 28.09 406 LEU B C 1
ATOM 7296 O O . LEU B 1 408 ? -37.315 41.668 -29.926 1.00 28.98 406 LEU B O 1
ATOM 7301 N N . HIS B 1 409 ? -37.654 43.794 -30.690 1.00 28.17 407 HIS B N 1
ATOM 7302 C CA . HIS B 1 409 ? -36.783 43.561 -31.918 1.00 27.46 407 HIS B CA 1
ATOM 7303 C C . HIS B 1 409 ? -35.337 43.197 -31.553 1.00 26.65 407 HIS B C 1
ATOM 7304 O O . HIS B 1 409 ? -34.760 42.223 -32.081 1.00 25.42 407 HIS B O 1
ATOM 7311 N 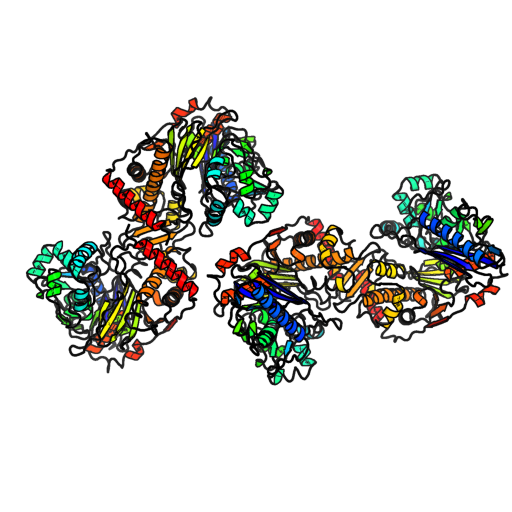N . VAL B 1 410 ? -34.758 43.977 -30.628 1.00 23.48 408 VAL B N 1
ATOM 7312 C CA . VAL B 1 410 ? -33.451 43.673 -30.137 1.00 21.24 408 VAL B CA 1
ATOM 7313 C C . VAL B 1 410 ? -33.347 44.169 -28.692 1.00 20.86 408 VAL B C 1
ATOM 7314 O O . VAL B 1 410 ? -34.022 45.138 -28.305 1.00 21.21 408 VAL B O 1
ATOM 7318 N N . LEU B 1 411 ? -32.539 43.497 -27.875 1.00 16.50 409 LEU B N 1
ATOM 7319 C CA . LEU B 1 411 ? -32.166 44.038 -26.572 1.00 14.64 409 LEU B CA 1
ATOM 7320 C C . LEU B 1 411 ? -30.686 44.360 -26.650 1.00 14.01 409 LEU B C 1
ATOM 7321 O O . LEU B 1 411 ? -29.898 43.448 -26.919 1.00 13.82 409 LEU B O 1
ATOM 7326 N N . ARG B 1 412 ? -30.319 45.615 -26.432 1.00 11.88 410 ARG B N 1
ATOM 7327 C CA . ARG B 1 412 ? -28.910 46.052 -26.373 1.00 13.94 410 ARG B CA 1
ATOM 7328 C C . ARG B 1 412 ? -28.367 45.741 -24.957 1.00 12.87 410 ARG B C 1
ATOM 7329 O O . ARG B 1 412 ? -28.970 46.195 -23.984 1.00 15.13 410 ARG B O 1
ATOM 7337 N N . CYS B 1 413 ? -27.281 45.002 -24.868 1.00 11.64 411 CYS B N 1
ATOM 7338 C CA . CYS B 1 413 ? -26.703 44.608 -23.602 1.00 11.82 411 CYS B CA 1
ATOM 7339 C C . CYS B 1 413 ? -25.270 45.127 -23.420 1.00 12.65 411 CYS B C 1
ATOM 7340 O O . CYS B 1 413 ? -24.488 45.233 -24.365 1.00 13.58 411 CYS B O 1
ATOM 7343 N N . ASP B 1 414 ? -24.916 45.409 -22.166 1.00 11.85 412 ASP B N 1
ATOM 7344 C CA . ASP B 1 414 ? -23.585 45.768 -21.770 1.00 13.38 412 ASP B CA 1
ATOM 7345 C C . ASP B 1 414 ? -23.243 45.246 -20.402 1.00 13.00 412 ASP B C 1
ATOM 7346 O O . ASP B 1 414 ? -24.122 44.856 -19.646 1.00 12.77 412 ASP B O 1
ATOM 7351 N N . GLY B 1 415 ? -21.980 45.236 -20.089 1.00 14.90 413 GLY B N 1
ATOM 7352 C CA . GLY B 1 415 ? -21.436 44.752 -18.820 1.00 14.80 413 GLY B CA 1
ATOM 7353 C C . GLY B 1 415 ? -20.438 43.653 -18.953 1.00 16.77 413 GLY B C 1
ATOM 7354 O O . GLY B 1 415 ? -20.386 42.936 -19.939 1.00 15.88 413 GLY B O 1
ATOM 7355 N N . GLY B 1 416 ? -19.596 43.483 -17.947 1.00 18.31 414 GLY B N 1
ATOM 7356 C CA . GLY B 1 416 ? -18.557 42.444 -18.080 1.00 18.29 414 GLY B CA 1
ATOM 7357 C C . GLY B 1 416 ? -19.101 41.052 -18.445 1.00 17.92 414 GLY B C 1
ATOM 7358 O O . GLY B 1 416 ? -18.454 40.326 -19.236 1.00 15.78 414 GLY B O 1
ATOM 7359 N N . MET B 1 417 ? -20.272 40.664 -17.885 1.00 17.94 415 MET B N 1
ATOM 7360 C CA . MET B 1 417 ? -20.807 39.342 -18.204 1.00 19.05 415 MET B CA 1
ATOM 7361 C C . MET B 1 417 ? -21.174 39.109 -19.718 1.00 17.74 415 MET B C 1
ATOM 7362 O O . MET B 1 417 ? -21.289 37.988 -20.195 1.00 16.58 415 MET B O 1
ATOM 7367 N N . THR B 1 418 ? -21.334 40.205 -20.483 1.00 16.54 416 THR B N 1
ATOM 7368 C CA . THR B 1 418 ? -21.769 40.083 -21.875 1.00 15.76 416 THR B CA 1
ATOM 7369 C C . THR B 1 418 ? -20.626 39.605 -22.774 1.00 14.26 416 THR B C 1
ATOM 7370 O O . THR B 1 418 ? -20.844 39.303 -23.922 1.00 15.22 416 THR B O 1
ATOM 7374 N N . LYS B 1 419 ? -19.432 39.507 -22.212 1.00 16.26 417 LYS B N 1
ATOM 7375 C CA . LYS B 1 419 ? -18.292 38.904 -22.899 1.00 18.80 417 LYS B CA 1
ATOM 7376 C C . LYS B 1 419 ? -18.283 37.357 -22.801 1.00 19.60 417 LYS B C 1
ATOM 7377 O O . LYS B 1 419 ? -17.558 36.676 -23.508 1.00 20.07 417 LYS B O 1
ATOM 7383 N N . ASN B 1 420 ? -19.131 36.800 -21.915 1.00 18.35 418 ASN B N 1
ATOM 7384 C CA . ASN B 1 420 ? -19.281 35.388 -21.693 1.00 18.09 418 ASN B CA 1
ATOM 7385 C C . ASN B 1 420 ? -20.249 34.861 -22.702 1.00 17.30 418 ASN B C 1
ATOM 7386 O O . ASN B 1 420 ? -21.485 34.994 -22.501 1.00 15.44 418 ASN B O 1
ATOM 7391 N N . LYS B 1 421 ? -19.739 34.239 -23.786 1.00 16.93 419 LYS B N 1
ATOM 7392 C CA . LYS B 1 421 ? -20.626 33.733 -24.855 1.00 18.76 419 LYS B CA 1
ATOM 7393 C C . LYS B 1 421 ? -21.680 32.700 -24.410 1.00 16.22 419 LYS B C 1
ATOM 7394 O O . LYS B 1 421 ? -22.879 32.813 -24.731 1.00 16.95 419 LYS B O 1
ATOM 7400 N N . PRO B 1 422 ? -21.239 31.674 -23.655 1.00 16.16 420 PRO B N 1
ATOM 7401 C CA . PRO B 1 422 ? -22.272 30.698 -23.250 1.00 14.66 420 PRO B CA 1
ATOM 7402 C C . PRO B 1 422 ? -23.311 31.334 -22.335 1.00 12.24 420 PRO B C 1
ATOM 7403 O O . PRO B 1 422 ? -24.469 30.994 -22.437 1.00 11.72 420 PRO B O 1
ATOM 7407 N N . PHE B 1 423 ? -22.910 32.225 -21.452 1.00 10.58 421 PHE B N 1
ATOM 7408 C CA . PHE B 1 423 ? -23.890 33.001 -20.649 1.00 11.29 421 PHE B CA 1
ATOM 7409 C C . PHE B 1 423 ? -24.863 33.818 -21.502 1.00 9.95 421 PHE B C 1
ATOM 7410 O O . PHE B 1 423 ? -26.103 33.737 -21.345 1.00 10.85 421 PHE B O 1
ATOM 7418 N N . MET B 1 424 ? -24.368 34.596 -22.441 1.00 10.80 422 MET B N 1
ATOM 7419 C CA . MET B 1 424 ? -25.228 35.414 -23.297 1.00 10.54 422 MET B CA 1
ATOM 7420 C C . MET B 1 424 ? -26.103 34.564 -24.182 1.00 9.43 422 MET B C 1
ATOM 7421 O O . MET B 1 424 ? -27.238 34.883 -24.433 1.00 11.15 422 MET B O 1
ATOM 7426 N N . GLN B 1 425 ? -25.579 33.438 -24.667 1.00 10.00 423 GLN B N 1
ATOM 7427 C CA . GLN B 1 425 ? -26.330 32.507 -25.457 1.00 9.98 423 GLN B CA 1
ATOM 7428 C C . GLN B 1 425 ? -27.526 31.958 -24.632 1.00 10.97 423 GLN B C 1
ATOM 7429 O O . GLN B 1 425 ? -28.657 31.874 -25.112 1.00 11.78 423 GLN B O 1
ATOM 7435 N N . PHE B 1 426 ? -27.263 31.569 -23.390 1.00 10.01 424 PHE B N 1
ATOM 7436 C CA . PHE B 1 426 ? -28.343 31.093 -22.547 1.00 8.82 424 PHE B CA 1
ATOM 7437 C C . PHE B 1 426 ? -29.368 32.185 -22.261 1.00 10.01 424 PHE B C 1
ATOM 7438 O O . PHE B 1 426 ? -30.606 31.882 -22.292 1.00 10.63 424 PHE B O 1
ATOM 7446 N N . ASN B 1 427 ? -28.910 33.435 -22.090 1.00 9.34 425 ASN B N 1
ATOM 7447 C CA . ASN B 1 427 ? -29.877 34.550 -21.897 1.00 9.41 425 ASN B CA 1
ATOM 7448 C C . ASN B 1 427 ? -30.752 34.673 -23.139 1.00 9.99 425 ASN B C 1
ATOM 7449 O O . ASN B 1 427 ? -31.954 34.702 -23.040 1.00 10.23 425 ASN B O 1
ATOM 7454 N N . SER B 1 428 ? -30.111 34.728 -24.335 1.00 9.40 426 SER B N 1
ATOM 7455 C CA . SER B 1 428 ? -30.901 34.843 -25.613 1.00 11.07 426 SER B CA 1
ATOM 7456 C C . SER B 1 428 ? -31.919 33.697 -25.776 1.00 9.88 426 SER B C 1
ATOM 7457 O O . SER B 1 428 ? -33.087 33.879 -26.196 1.00 11.22 426 SER B O 1
ATOM 7460 N N . ASP B 1 429 ? -31.449 32.481 -25.490 1.00 11.59 427 ASP B N 1
ATOM 7461 C CA . ASP B 1 429 ? -32.290 31.266 -25.532 1.00 11.25 427 ASP B CA 1
ATOM 7462 C C . ASP B 1 429 ? -33.528 31.421 -24.602 1.00 11.68 427 ASP B C 1
ATOM 7463 O O . ASP B 1 429 ? -34.693 31.226 -25.024 1.00 13.95 427 ASP B O 1
ATOM 7468 N N . ILE B 1 430 ? -33.226 31.717 -23.340 1.00 10.49 428 ILE B N 1
ATOM 7469 C CA . ILE B 1 430 ? -34.290 31.735 -22.291 1.00 10.55 428 ILE B CA 1
ATOM 7470 C C . ILE B 1 430 ? -35.265 32.912 -22.479 1.00 12.17 428 ILE B C 1
ATOM 7471 O O . ILE B 1 430 ? -36.449 32.708 -22.404 1.00 15.44 428 ILE B O 1
ATOM 7476 N N . ILE B 1 431 ? -34.734 34.089 -22.816 1.00 12.40 429 ILE B N 1
ATOM 7477 C CA . ILE B 1 431 ? -35.572 35.279 -23.027 1.00 14.23 429 ILE B CA 1
ATOM 7478 C C . ILE B 1 431 ? -36.174 35.337 -24.398 1.00 15.72 429 ILE B C 1
ATOM 7479 O O . ILE B 1 431 ? -37.042 36.218 -24.618 1.00 16.83 429 ILE B O 1
ATOM 7484 N N . ASN B 1 432 ? -35.761 34.426 -25.284 1.00 15.53 430 ASN B N 1
ATOM 7485 C CA . ASN B 1 432 ? -36.161 34.330 -26.691 1.00 15.90 430 ASN B CA 1
ATOM 7486 C C . ASN B 1 432 ? -36.133 35.700 -27.432 1.00 16.26 430 ASN B C 1
ATOM 7487 O O . ASN B 1 432 ? -37.105 36.125 -28.067 1.00 16.23 430 ASN B O 1
ATOM 7492 N N . THR B 1 433 ? -35.023 36.397 -27.250 1.00 16.21 431 THR B N 1
ATOM 7493 C CA . THR B 1 433 ? -34.849 37.769 -27.814 1.00 16.53 431 THR B CA 1
ATOM 7494 C C . THR B 1 433 ? -33.448 37.895 -28.379 1.00 14.98 431 THR B C 1
ATOM 7495 O O . THR B 1 433 ? -32.475 37.395 -27.745 1.00 16.06 431 THR B O 1
ATOM 7499 N N . LYS B 1 434 ? -33.336 38.515 -29.574 1.00 14.49 432 LYS B N 1
ATOM 7500 C CA . LYS B 1 434 ? -32.037 38.907 -30.093 1.00 14.93 432 LYS B CA 1
ATOM 7501 C C . LYS B 1 434 ? -31.331 39.878 -29.185 1.00 14.17 432 LYS B C 1
ATOM 7502 O O . LYS B 1 434 ? -31.898 40.884 -28.790 1.00 16.08 432 LYS B O 1
ATOM 7508 N N . ILE B 1 435 ? -30.082 39.595 -28.922 1.00 13.63 433 ILE B N 1
ATOM 7509 C CA . ILE B 1 435 ? -29.230 40.426 -28.093 1.00 13.39 433 ILE B CA 1
ATOM 7510 C C . ILE B 1 435 ? -28.075 40.959 -28.933 1.00 14.02 433 ILE B C 1
ATOM 7511 O O . ILE B 1 435 ? -27.445 40.228 -29.648 1.00 15.79 433 ILE B O 1
ATOM 7516 N N . GLU B 1 436 ? -27.923 42.246 -28.866 1.00 14.28 434 GLU B N 1
ATOM 7517 C CA . GLU B 1 436 ? -26.786 42.949 -29.400 1.00 16.18 434 GLU B CA 1
ATOM 7518 C C . GLU B 1 436 ? -25.931 43.490 -28.300 1.00 14.46 434 GLU B C 1
ATOM 7519 O O . GLU B 1 436 ? -26.427 44.270 -27.480 1.00 14.06 434 GLU B O 1
ATOM 7525 N N . VAL B 1 437 ? -24.655 43.105 -28.302 1.00 11.48 435 VAL B N 1
ATOM 7526 C CA . VAL B 1 437 ? -23.718 43.537 -27.296 1.00 15.43 435 VAL B CA 1
ATOM 7527 C C . VAL B 1 437 ? -22.936 44.813 -27.712 1.00 14.87 435 VAL B C 1
ATOM 7528 O O . VAL B 1 437 ? -22.307 44.804 -28.788 1.00 14.39 435 VAL B O 1
ATOM 7532 N N . SER B 1 438 ? -22.959 45.863 -26.864 1.00 17.17 436 SER B N 1
ATOM 7533 C CA . SER B 1 438 ? -22.286 47.070 -27.120 1.00 18.75 436 SER B CA 1
ATOM 7534 C C . SER B 1 438 ? -20.839 46.826 -27.359 1.00 22.07 436 SER B C 1
ATOM 7535 O O . SER B 1 438 ? -20.205 46.011 -26.680 1.00 22.56 436 SER B O 1
ATOM 7538 N N . LYS B 1 439 ? -20.310 47.602 -28.305 1.00 26.21 437 LYS B N 1
ATOM 7539 C CA . LYS B 1 439 ? -18.863 47.651 -28.536 1.00 29.06 437 LYS B CA 1
ATOM 7540 C C . LYS B 1 439 ? -18.165 48.213 -27.277 1.00 30.07 437 LYS B C 1
ATOM 7541 O O . LYS B 1 439 ? -17.192 47.642 -26.765 1.00 30.52 437 LYS B O 1
ATOM 7547 N N . TYR B 1 440 ? -18.726 49.302 -26.756 1.00 30.67 438 TYR B N 1
ATOM 7548 C CA . TYR B 1 440 ? -18.098 50.021 -25.619 1.00 30.39 438 TYR B CA 1
ATOM 7549 C C . TYR B 1 440 ? -18.236 49.152 -24.331 1.00 29.18 438 TYR B C 1
ATOM 7550 O O . TYR B 1 440 ? -19.271 48.679 -24.046 1.00 27.19 438 TYR B O 1
ATOM 7559 N N . LYS B 1 441 ? -17.217 48.898 -23.537 1.00 29.42 439 LYS B N 1
ATOM 7560 C CA . LYS B 1 441 ? -17.458 48.058 -22.311 1.00 27.22 439 LYS B CA 1
ATOM 7561 C C . LYS B 1 441 ? -18.245 48.728 -21.027 1.00 27.66 439 LYS B C 1
ATOM 7562 O O . LYS B 1 441 ? -19.318 48.261 -20.457 1.00 31.80 439 LYS B O 1
ATOM 7568 N N . GLU B 1 442 ? -17.789 49.919 -20.733 1.00 22.34 440 GLU B N 1
ATOM 7569 C CA . GLU B 1 442 ? -18.179 50.690 -19.555 1.00 19.34 440 GLU B CA 1
ATOM 7570 C C . GLU B 1 442 ? -19.161 51.759 -20.022 1.00 15.43 440 GLU B C 1
ATOM 7571 O O . GLU B 1 442 ? -18.920 52.961 -19.890 1.00 15.95 440 GLU B O 1
ATOM 7577 N N . VAL B 1 443 ? -20.283 51.322 -20.560 1.00 13.62 441 VAL B N 1
ATOM 7578 C CA . VAL B 1 443 ? -21.285 52.277 -21.111 1.00 14.13 441 VAL B CA 1
ATOM 7579 C C . VAL B 1 443 ? -21.864 53.232 -20.036 1.00 11.72 441 VAL B C 1
ATOM 7580 O O . VAL B 1 443 ? -22.326 54.331 -20.341 1.00 12.24 441 VAL B O 1
ATOM 7584 N N . THR B 1 444 ? -21.889 52.791 -18.770 1.00 11.07 442 THR B N 1
ATOM 7585 C CA . THR B 1 444 ? -22.317 53.700 -17.692 1.00 11.16 442 THR B CA 1
ATOM 7586 C C . THR B 1 444 ? -21.422 54.970 -17.640 1.00 9.91 442 THR B C 1
ATOM 7587 O O . THR B 1 444 ? -21.913 56.070 -17.633 1.00 11.71 442 THR B O 1
ATOM 7591 N N . SER B 1 445 ? -20.087 54.833 -17.571 1.00 10.05 443 SER B N 1
ATOM 7592 C CA . SER B 1 445 ? -19.244 55.984 -17.529 1.00 9.74 443 SER B CA 1
ATOM 7593 C C . SER B 1 445 ? -19.304 56.759 -18.842 1.00 9.58 443 SER B C 1
ATOM 7594 O O . SER B 1 445 ? -19.202 57.960 -18.871 1.00 11.08 443 SER B O 1
ATOM 7597 N N . LEU B 1 446 ? -19.534 56.073 -19.961 1.00 10.76 444 LEU B N 1
ATOM 7598 C CA . LEU B 1 446 ? -19.640 56.720 -21.274 1.00 10.80 444 LEU B CA 1
ATOM 7599 C C . LEU B 1 446 ? -20.843 57.674 -21.296 1.00 10.45 444 LEU B C 1
ATOM 7600 O O . LEU B 1 446 ? -20.753 58.832 -21.747 1.00 12.48 444 LEU B O 1
ATOM 7605 N N . GLY B 1 447 ? -21.999 57.258 -20.760 1.00 9.13 445 GLY B N 1
ATOM 7606 C CA . GLY B 1 447 ? -23.127 58.205 -20.752 1.00 9.87 445 GLY B CA 1
ATOM 7607 C C . GLY B 1 447 ? -22.877 59.483 -19.935 1.00 9.61 445 GLY B C 1
ATOM 7608 O O . GLY B 1 447 ? -23.325 60.560 -20.298 1.00 11.22 445 GLY B O 1
ATOM 7609 N N . ALA B 1 448 ? -22.168 59.371 -18.810 1.00 9.31 446 ALA B N 1
ATOM 7610 C CA . ALA B 1 448 ? -21.928 60.508 -17.993 1.00 9.61 446 ALA B CA 1
ATOM 7611 C C . ALA B 1 448 ? -20.949 61.471 -18.702 1.00 10.26 446 ALA B C 1
ATOM 7612 O O . ALA B 1 448 ? -21.032 62.685 -18.479 1.00 9.67 446 ALA B O 1
ATOM 7614 N N . ALA B 1 449 ? -19.961 60.924 -19.441 1.00 10.10 447 ALA B N 1
ATOM 7615 C CA . ALA B 1 449 ? -19.019 61.732 -20.202 1.00 9.50 447 ALA B CA 1
ATOM 7616 C C . ALA B 1 449 ? -19.781 62.513 -21.270 1.00 9.03 447 ALA B C 1
ATOM 7617 O O . ALA B 1 449 ? -19.445 63.636 -21.572 1.00 10.00 447 ALA B O 1
ATOM 7619 N N . VAL B 1 450 ? -20.713 61.824 -21.934 1.00 9.07 448 VAL B N 1
ATOM 7620 C CA . VAL B 1 450 ? -21.556 62.429 -22.968 1.00 8.32 448 VAL B CA 1
ATOM 7621 C C . VAL B 1 450 ? -22.322 63.643 -22.391 1.00 9.12 448 VAL B C 1
ATOM 7622 O O . VAL B 1 450 ? -22.303 64.741 -22.930 1.00 10.76 448 VAL B O 1
ATOM 7626 N N . LEU B 1 451 ? -23.020 63.414 -21.270 1.00 9.11 449 LEU B N 1
ATOM 7627 C CA . LEU B 1 451 ? -23.797 64.503 -20.641 1.00 9.29 449 LEU B CA 1
ATOM 7628 C C . LEU B 1 451 ? -22.900 65.683 -20.294 1.00 8.31 449 LEU B C 1
ATOM 7629 O O . LEU B 1 451 ? -23.228 66.834 -20.573 1.00 9.60 449 LEU B O 1
ATOM 7634 N N . ALA B 1 452 ? -21.766 65.382 -19.633 1.00 9.49 450 ALA B N 1
ATOM 7635 C CA . ALA B 1 452 ? -20.846 66.421 -19.138 1.00 9.74 450 ALA B CA 1
ATOM 7636 C C . ALA B 1 452 ? -20.315 67.215 -20.352 1.00 10.33 450 ALA B C 1
ATOM 7637 O O . ALA B 1 452 ? -20.328 68.478 -20.377 1.00 10.20 450 ALA B O 1
ATOM 7639 N N . GLY B 1 453 ? -19.935 66.504 -21.407 1.00 10.10 451 GLY B N 1
ATOM 7640 C CA . GLY B 1 453 ? -19.388 67.154 -22.604 1.00 10.61 451 GLY B CA 1
ATOM 7641 C C . GLY B 1 453 ? -20.386 67.959 -23.362 1.00 10.90 451 GLY B C 1
ATOM 7642 O O . GLY B 1 453 ? -20.085 69.020 -23.890 1.00 12.08 451 GLY B O 1
ATOM 7643 N N . LEU B 1 454 ? -21.595 67.462 -23.414 1.00 10.79 452 LEU B N 1
ATOM 7644 C CA . LEU B 1 454 ? -22.695 68.218 -24.059 1.00 10.71 452 LEU B CA 1
ATOM 7645 C C . LEU B 1 454 ? -22.967 69.558 -23.414 1.00 11.45 452 LEU B C 1
ATOM 7646 O O . LEU B 1 454 ? -23.152 70.582 -24.074 1.00 13.17 452 LEU B O 1
ATOM 7651 N N . GLU B 1 455 ? -22.875 69.564 -22.105 1.00 10.76 453 GLU B N 1
ATOM 7652 C CA . GLU B 1 455 ? -23.211 70.739 -21.288 1.00 10.84 453 GLU B CA 1
ATOM 7653 C C . GLU B 1 455 ? -22.171 71.878 -21.537 1.00 11.74 453 GLU B C 1
ATOM 7654 O O . GLU B 1 455 ? -22.532 73.065 -21.503 1.00 13.27 453 GLU B O 1
ATOM 7660 N N . VAL B 1 456 ? -20.923 71.510 -21.784 1.00 11.61 454 VAL B N 1
ATOM 7661 C CA . VAL B 1 456 ? -19.841 72.479 -22.074 1.00 12.53 454 VAL B CA 1
ATOM 7662 C C . VAL B 1 456 ? -19.521 72.637 -23.581 1.00 13.76 454 VAL B C 1
ATOM 7663 O O . VAL B 1 456 ? -18.483 73.225 -23.928 1.00 15.18 454 VAL B O 1
ATOM 7667 N N . LYS B 1 457 ? -20.346 72.006 -24.413 1.00 14.36 455 LYS B N 1
ATOM 7668 C CA . LYS B 1 457 ? -20.343 72.149 -25.880 1.00 15.00 455 LYS B CA 1
ATOM 7669 C C . LYS B 1 457 ? -19.134 71.548 -26.500 1.00 13.97 455 LYS B C 1
ATOM 7670 O O . LYS B 1 457 ? -18.615 72.074 -27.525 1.00 15.48 455 LYS B O 1
ATOM 7676 N N . ILE B 1 458 ? -18.703 70.377 -26.021 1.00 13.75 456 ILE B N 1
ATOM 7677 C CA . ILE B 1 458 ? -17.523 69.722 -26.651 1.00 15.19 456 ILE B CA 1
ATOM 7678 C C . ILE B 1 458 ? -17.876 69.285 -28.096 1.00 16.24 456 ILE B C 1
ATOM 7679 O O . ILE B 1 458 ? -17.039 69.354 -29.023 1.00 15.68 456 ILE B O 1
ATOM 7684 N N . TRP B 1 459 ? -19.114 68.825 -28.238 1.00 16.87 457 TRP B N 1
ATOM 7685 C CA . TRP B 1 459 ? -19.761 68.501 -29.484 1.00 20.36 457 TRP B CA 1
ATOM 7686 C C . TRP B 1 459 ? -21.035 69.402 -29.517 1.00 23.71 457 TRP B C 1
ATOM 7687 O O . TRP B 1 459 ? -21.647 69.756 -28.443 1.00 24.60 457 TRP B O 1
ATOM 7698 N N . ASP B 1 460 ? -21.445 69.674 -30.725 1.00 27.22 458 ASP B N 1
ATOM 7699 C CA . ASP B 1 460 ? -22.704 70.461 -30.999 1.00 30.49 458 ASP B CA 1
ATOM 7700 C C . ASP B 1 460 ? -23.997 69.950 -30.323 1.00 33.04 458 ASP B C 1
ATOM 7701 O O . ASP B 1 460 ? -24.831 70.734 -29.723 1.00 34.18 458 ASP B O 1
ATOM 7706 N N . SER B 1 461 ? -24.224 68.656 -30.515 1.00 33.42 459 SER B N 1
ATOM 7707 C CA . SER B 1 461 ? -25.422 68.071 -29.971 1.00 34.10 459 SER B CA 1
ATOM 7708 C C . SER B 1 461 ? -25.283 66.589 -29.980 1.00 33.13 459 SER B C 1
ATOM 7709 O O . SER B 1 461 ? -24.303 66.046 -30.467 1.00 32.46 459 SER B O 1
ATOM 7712 N N . LEU B 1 462 ? -26.322 65.964 -29.449 1.00 33.91 460 LEU B N 1
ATOM 7713 C CA . LEU B 1 462 ? -26.361 64.552 -29.293 1.00 34.12 460 LEU B CA 1
ATOM 7714 C C . LEU B 1 462 ? -26.159 63.901 -30.642 1.00 33.76 460 LEU B C 1
ATOM 7715 O O . LEU B 1 462 ? -25.588 62.856 -30.686 1.00 31.96 460 LEU B O 1
ATOM 7720 N N . ASP B 1 463 ? -26.561 64.517 -31.761 1.00 35.22 461 ASP B N 1
ATOM 7721 C CA . ASP B 1 463 ? -26.509 63.773 -33.031 1.00 36.45 461 ASP B CA 1
ATOM 7722 C C . ASP B 1 463 ? -25.116 63.586 -33.554 1.00 35.72 461 ASP B C 1
ATOM 7723 O O . ASP B 1 463 ? -24.851 62.634 -34.218 1.00 35.25 461 ASP B O 1
ATOM 7728 N N . SER B 1 464 ? -24.209 64.452 -33.130 1.00 36.97 462 SER B N 1
ATOM 7729 C CA . SER B 1 464 ? -22.780 64.293 -33.447 1.00 36.71 462 SER B CA 1
ATOM 7730 C C . SER B 1 464 ? -22.174 63.032 -32.792 1.00 36.73 462 SER B C 1
ATOM 7731 O O . SER B 1 464 ? -21.173 62.528 -33.285 1.00 37.16 462 SER B O 1
ATOM 7734 N N . VAL B 1 465 ? -22.784 62.491 -31.713 1.00 34.77 463 VAL B N 1
ATOM 7735 C CA . VAL B 1 465 ? -22.209 61.311 -31.017 1.00 33.62 463 VAL B CA 1
ATOM 7736 C C . VAL B 1 465 ? -22.984 59.963 -31.153 1.00 32.13 463 VAL B C 1
ATOM 7737 O O . VAL B 1 465 ? -22.404 58.895 -30.978 1.00 28.78 463 VAL B O 1
ATOM 7741 N N . LYS B 1 466 ? -24.247 60.009 -31.521 1.00 31.84 464 LYS B N 1
ATOM 7742 C CA . LYS B 1 466 ? -25.112 58.809 -31.613 1.00 33.48 464 LYS B CA 1
ATOM 7743 C C . LYS B 1 466 ? -24.557 57.635 -32.452 1.00 32.92 464 LYS B C 1
ATOM 7744 O O . LYS B 1 466 ? -24.657 56.501 -32.029 1.00 31.49 464 LYS B O 1
ATOM 7750 N N . SER B 1 467 ? -24.058 57.881 -33.676 1.00 34.26 465 SER B N 1
ATOM 7751 C CA . SER B 1 467 ? -23.501 56.770 -34.484 1.00 35.03 465 SER B CA 1
ATOM 7752 C C . SER B 1 467 ? -22.329 56.057 -33.787 1.00 34.90 465 SER B C 1
ATOM 7753 O O . SER B 1 467 ? -22.338 54.818 -33.731 1.00 36.25 465 SER B O 1
ATOM 7756 N N . LEU B 1 468 ? -21.362 56.827 -33.223 1.00 34.51 466 LEU B N 1
ATOM 7757 C CA . LEU B 1 468 ? -20.331 56.295 -32.268 1.00 34.07 466 LEU B CA 1
ATOM 7758 C C . LEU B 1 468 ? -20.903 55.394 -31.222 1.00 31.99 466 LEU B C 1
ATOM 7759 O O . LEU B 1 468 ? -20.512 54.239 -31.051 1.00 32.85 466 LEU B O 1
ATOM 7764 N N . LEU B 1 469 ? -21.846 55.929 -30.470 1.00 27.74 467 LEU B N 1
ATOM 7765 C CA . LEU B 1 469 ? -22.470 55.178 -29.436 1.00 25.30 467 LEU B CA 1
ATOM 7766 C C . LEU B 1 469 ? -23.099 53.855 -29.961 1.00 25.50 467 LEU B C 1
ATOM 7767 O O . LEU B 1 469 ? -22.973 52.827 -29.323 1.00 27.91 467 LEU B O 1
ATOM 7772 N N . ARG B 1 470 ? -23.786 53.887 -31.085 1.00 26.82 468 ARG B N 1
ATOM 7773 C CA . ARG B 1 470 ? -24.611 52.698 -31.479 1.00 27.70 468 ARG B CA 1
ATOM 7774 C C . ARG B 1 470 ? -23.867 51.392 -31.828 1.00 27.21 468 ARG B C 1
ATOM 7775 O O . ARG B 1 470 ? -24.528 50.345 -32.037 1.00 28.18 468 ARG B O 1
ATOM 7783 N N . ARG B 1 471 ? -22.534 51.410 -31.795 1.00 25.76 469 ARG B N 1
ATOM 7784 C CA . ARG B 1 471 ? -21.754 50.298 -32.273 1.00 26.36 469 ARG B CA 1
ATOM 7785 C C . ARG B 1 471 ? -21.875 49.075 -31.420 1.00 26.28 469 ARG B C 1
ATOM 7786 O O . ARG B 1 471 ? -22.063 49.191 -30.191 1.00 26.82 469 ARG B O 1
ATOM 7794 N N . SER B 1 472 ? -21.767 47.915 -32.099 1.00 23.00 470 SER B N 1
ATOM 7795 C CA . SER B 1 472 ? -21.915 46.644 -31.458 1.00 22.88 470 SER B CA 1
ATOM 7796 C C . SER B 1 472 ? -20.847 45.690 -31.979 1.00 21.93 470 SER B C 1
ATOM 7797 O O . SER B 1 472 ? -20.406 45.782 -33.149 1.00 22.87 470 SER B O 1
ATOM 7800 N N . ASP B 1 473 ? -20.410 44.787 -31.120 1.00 20.65 471 ASP B N 1
ATOM 7801 C CA . ASP B 1 473 ? -19.440 43.788 -31.479 1.00 20.78 471 ASP B CA 1
ATOM 7802 C C . ASP B 1 473 ? -19.841 42.306 -31.427 1.00 18.70 471 ASP B C 1
ATOM 7803 O O . ASP B 1 473 ? -19.103 41.500 -31.904 1.00 20.31 471 ASP B O 1
ATOM 7808 N N . ALA B 1 474 ? -21.051 41.938 -30.964 1.00 16.36 472 ALA B N 1
ATOM 7809 C CA . ALA B 1 474 ? -21.465 40.554 -30.956 1.00 14.68 472 ALA B CA 1
ATOM 7810 C C . ALA B 1 474 ? -23.001 40.643 -30.952 1.00 13.33 472 ALA B C 1
ATOM 7811 O O . ALA B 1 474 ? -23.580 41.645 -30.533 1.00 14.70 472 ALA B O 1
ATOM 7813 N N . VAL B 1 475 ? -23.571 39.603 -31.498 1.00 12.75 473 VAL B N 1
ATOM 7814 C CA A VAL B 1 475 ? -25.019 39.412 -31.548 0.50 13.19 473 VAL B CA 1
ATOM 7815 C CA B VAL B 1 475 ? -25.010 39.405 -31.601 0.50 13.15 473 VAL B CA 1
ATOM 7816 C C . VAL B 1 475 ? -25.295 37.960 -31.200 1.00 14.24 473 VAL B C 1
ATOM 7817 O O . VAL B 1 475 ? -24.549 37.027 -31.606 1.00 15.39 473 VAL B O 1
ATOM 7824 N N . PHE B 1 476 ? -26.364 37.765 -30.418 1.00 13.58 474 PHE B N 1
ATOM 7825 C CA . PHE B 1 476 ? -26.842 36.481 -30.025 1.00 13.50 474 PHE B CA 1
ATOM 7826 C C . PHE B 1 476 ? -28.285 36.334 -30.475 1.00 12.81 474 PHE B C 1
ATOM 7827 O O . PHE B 1 476 ? -29.108 37.242 -30.270 1.00 13.73 474 PHE B O 1
ATOM 7835 N N . HIS B 1 477 ? -28.608 35.170 -31.025 1.00 13.16 475 HIS B N 1
ATOM 7836 C CA . HIS B 1 477 ? -29.974 34.784 -31.378 1.00 16.49 475 HIS B CA 1
ATOM 7837 C C . HIS B 1 477 ? -30.277 33.491 -30.604 1.00 15.59 475 HIS B C 1
ATOM 7838 O O . HIS B 1 477 ? -29.382 32.706 -30.337 1.00 14.91 475 HIS B O 1
ATOM 7845 N N . SER B 1 478 ? -31.534 33.221 -30.371 1.00 16.20 476 SER B N 1
ATOM 7846 C CA . SER B 1 478 ? -31.892 31.975 -29.694 1.00 16.00 476 SER B CA 1
ATOM 7847 C C . SER B 1 478 ? -31.605 30.754 -30.565 1.00 16.99 476 SER B C 1
ATOM 7848 O O . SER B 1 478 ? -31.905 30.745 -31.782 1.00 17.79 476 SER B O 1
ATOM 7851 N N . LYS B 1 479 ? -31.017 29.733 -29.951 1.00 16.53 477 LYS B N 1
ATOM 7852 C CA . LYS B 1 479 ? -30.752 28.448 -30.626 1.00 17.30 477 LYS B CA 1
ATOM 7853 C C . LYS B 1 479 ? -31.521 27.321 -29.939 1.00 17.09 477 LYS B C 1
ATOM 7854 O O . LYS B 1 479 ? -31.264 26.139 -30.210 1.00 19.85 477 LYS B O 1
ATOM 7860 N N . MET B 1 480 ? -32.490 27.670 -29.087 1.00 16.13 478 MET B N 1
ATOM 7861 C CA . MET B 1 480 ? -33.081 26.754 -28.178 1.00 16.06 478 MET B CA 1
ATOM 7862 C C . MET B 1 480 ? -34.472 26.488 -28.675 1.00 17.58 478 MET B C 1
ATOM 7863 O O . MET B 1 480 ? -35.174 27.420 -28.990 1.00 17.11 478 MET B O 1
ATOM 7868 N N . ASP B 1 481 ? -34.858 25.201 -28.735 1.00 18.23 479 ASP B N 1
ATOM 7869 C CA . ASP B 1 481 ? -36.177 24.759 -29.110 1.00 19.64 479 ASP B CA 1
ATOM 7870 C C . ASP B 1 481 ? -37.266 25.281 -28.140 1.00 20.04 479 ASP B C 1
ATOM 7871 O O . ASP B 1 481 ? -36.978 25.382 -26.926 1.00 20.76 479 ASP B O 1
ATOM 7876 N N . ASP B 1 482 ? -38.501 25.512 -28.606 1.00 22.27 480 ASP B N 1
ATOM 7877 C CA . ASP B 1 482 ? -39.505 25.970 -27.692 1.00 21.92 480 ASP B CA 1
ATOM 7878 C C . ASP B 1 482 ? -39.847 24.946 -26.608 1.00 21.57 480 ASP B C 1
ATOM 7879 O O . ASP B 1 482 ? -40.090 25.303 -25.459 1.00 19.55 480 ASP B O 1
ATOM 7884 N N . LYS B 1 483 ? -39.765 23.663 -26.938 1.00 21.09 481 LYS B N 1
ATOM 7885 C CA . LYS B 1 483 ? -40.037 22.609 -25.950 1.00 22.35 481 LYS B CA 1
ATOM 7886 C C . LYS B 1 483 ? -39.063 22.622 -24.797 1.00 20.01 481 LYS B C 1
ATOM 7887 O O . LYS B 1 483 ? -39.458 22.515 -23.600 1.00 18.90 481 LYS B O 1
ATOM 7893 N N . LYS B 1 484 ? -37.807 22.773 -25.124 1.00 17.73 482 LYS B N 1
ATOM 7894 C CA . LYS B 1 484 ? -36.768 22.805 -24.143 1.00 17.50 482 LYS B CA 1
ATOM 7895 C C . LYS B 1 484 ? -36.898 24.049 -23.277 1.00 14.76 482 LYS B C 1
ATOM 7896 O O . LYS B 1 484 ? -36.694 23.999 -22.065 1.00 14.86 482 LYS B O 1
ATOM 7902 N N . ARG B 1 485 ? -37.179 25.169 -23.926 1.00 15.53 483 ARG B N 1
ATOM 7903 C CA . ARG B 1 485 ? -37.294 26.443 -23.192 1.00 15.41 483 ARG B CA 1
ATOM 7904 C C . ARG B 1 485 ? -38.458 26.303 -22.179 1.00 15.14 483 ARG B C 1
ATOM 7905 O O . ARG B 1 485 ? -38.329 26.773 -21.053 1.00 15.67 483 ARG B O 1
ATOM 7913 N N . LYS B 1 486 ? -39.594 25.764 -22.621 1.00 15.54 484 LYS B N 1
ATOM 7914 C CA . LYS B 1 486 ? -40.754 25.626 -21.781 1.00 18.50 484 LYS B CA 1
ATOM 7915 C C . LYS B 1 486 ? -40.448 24.682 -20.644 1.00 18.81 484 LYS B C 1
ATOM 7916 O O . LYS B 1 486 ? -40.853 24.952 -19.512 1.00 18.90 484 LYS B O 1
ATOM 7922 N N . LYS B 1 487 ? -39.725 23.586 -20.890 1.00 19.57 485 LYS B N 1
ATOM 7923 C CA . LYS B 1 487 ? -39.328 22.678 -19.799 1.00 19.55 485 LYS B CA 1
ATOM 7924 C C . LYS B 1 487 ? -38.425 23.366 -18.802 1.00 18.39 485 LYS B C 1
ATOM 7925 O O . LYS B 1 487 ? -38.674 23.293 -17.601 1.00 19.08 485 LYS B O 1
ATOM 7931 N N . LYS B 1 488 ? -37.442 24.121 -19.286 1.00 15.80 486 LYS B N 1
ATOM 7932 C CA . LYS B 1 488 ? -36.516 24.789 -18.365 1.00 16.06 486 LYS B CA 1
ATOM 7933 C C . LYS B 1 488 ? -37.221 25.857 -17.531 1.00 14.74 486 LYS B C 1
ATOM 7934 O O . LYS B 1 488 ? -36.979 26.001 -16.321 1.00 14.46 486 LYS B O 1
ATOM 7940 N N . THR B 1 489 ? -38.065 26.623 -18.176 1.00 13.81 487 THR B N 1
ATOM 7941 C CA . THR B 1 489 ? -38.830 27.686 -17.484 1.00 15.29 487 THR B CA 1
ATOM 7942 C C . THR B 1 489 ? -39.833 27.125 -16.496 1.00 14.82 487 THR B C 1
ATOM 7943 O O . THR B 1 489 ? -40.017 27.685 -15.415 1.00 14.28 487 THR B O 1
ATOM 7947 N N . SER B 1 490 ? -40.336 25.954 -16.784 1.00 14.69 488 SER B N 1
ATOM 7948 C CA . SER B 1 490 ? -41.250 25.245 -15.847 1.00 16.55 488 SER B CA 1
ATOM 7949 C C . SER B 1 490 ? -40.449 24.784 -14.628 1.00 14.62 488 SER B C 1
ATOM 7950 O O . SER B 1 490 ? -40.893 24.911 -13.474 1.00 17.11 488 SER B O 1
ATOM 7953 N N . GLU B 1 491 ? -39.228 24.299 -14.814 1.00 15.55 489 GLU B N 1
ATOM 7954 C CA . GLU B 1 491 ? -38.335 23.952 -13.738 1.00 15.78 489 GLU B CA 1
ATOM 7955 C C . GLU B 1 491 ? -37.979 25.122 -12.823 1.00 14.80 489 GLU B C 1
ATOM 7956 O O . GLU B 1 491 ? -38.010 25.015 -11.606 1.00 14.42 489 GLU B O 1
ATOM 7962 N N . TRP B 1 492 ? -37.608 26.242 -13.445 1.00 13.03 490 TRP B N 1
ATOM 7963 C CA . TRP B 1 492 ? -37.424 27.498 -12.693 1.00 12.97 490 TRP B CA 1
ATOM 7964 C C . TRP B 1 492 ? -38.656 27.899 -11.883 1.00 12.06 490 TRP B C 1
ATOM 7965 O O . TRP B 1 492 ? -38.573 28.184 -10.692 1.00 12.83 490 TRP B O 1
ATOM 7976 N N . ASN B 1 493 ? -39.789 27.894 -12.536 1.00 10.94 491 ASN B N 1
ATOM 7977 C CA . ASN B 1 493 ? -41.042 28.344 -11.938 1.00 13.42 491 ASN B CA 1
ATOM 7978 C C . ASN B 1 493 ? -41.426 27.486 -10.729 1.00 12.98 491 ASN B C 1
ATOM 7979 O O . ASN B 1 493 ? -41.808 27.999 -9.671 1.00 13.93 491 ASN B O 1
ATOM 7984 N N . LYS B 1 494 ? -41.229 26.200 -10.831 1.00 13.70 492 LYS B N 1
ATOM 7985 C CA . LYS B 1 494 ? -41.488 25.271 -9.665 1.00 14.14 492 LYS B CA 1
ATOM 7986 C C . LYS B 1 494 ? -40.545 25.548 -8.475 1.00 12.59 492 LYS B C 1
ATOM 7987 O O . LYS B 1 494 ? -40.982 25.579 -7.337 1.00 14.04 492 LYS B O 1
ATOM 7993 N N . ALA B 1 495 ? -39.274 25.851 -8.773 1.00 11.40 493 ALA B N 1
ATOM 7994 C CA . ALA B 1 495 ? -38.289 26.258 -7.755 1.00 10.19 493 ALA B CA 1
ATOM 7995 C C . ALA B 1 495 ? -38.685 27.571 -7.077 1.00 9.30 493 ALA B C 1
ATOM 7996 O O . ALA B 1 495 ? -38.558 27.690 -5.837 1.00 10.02 493 ALA B O 1
ATOM 7998 N N . VAL B 1 496 ? -39.103 28.553 -7.846 1.00 10.31 494 VAL B N 1
ATOM 7999 C CA . VAL B 1 496 ? -39.615 29.823 -7.320 1.00 9.15 494 VAL B CA 1
ATOM 8000 C C . VAL B 1 496 ? -40.816 29.553 -6.432 1.00 9.53 494 VAL B C 1
ATOM 8001 O O . VAL B 1 496 ? -40.918 30.090 -5.317 1.00 9.95 494 VAL B O 1
ATOM 8005 N N . GLU B 1 497 ? -41.695 28.720 -6.890 1.00 12.22 495 GLU B N 1
ATOM 8006 C CA . GLU B 1 497 ? -42.863 28.411 -6.136 1.00 14.03 495 GLU B CA 1
ATOM 8007 C C . GLU B 1 497 ? -42.497 27.789 -4.824 1.00 12.22 495 GLU B C 1
ATOM 8008 O O . GLU B 1 497 ? -43.099 28.190 -3.797 1.00 13.42 495 GLU B O 1
ATOM 8014 N N . ARG B 1 498 ? -41.525 26.854 -4.784 1.00 12.02 496 ARG B N 1
ATOM 8015 C CA . ARG B 1 498 ? -41.069 26.196 -3.549 1.00 12.67 496 ARG B CA 1
ATOM 8016 C C . ARG B 1 498 ? -40.518 27.276 -2.599 1.00 12.48 496 ARG B C 1
ATOM 8017 O O . ARG B 1 498 ? -40.745 27.254 -1.368 1.00 13.58 496 ARG B O 1
ATOM 8025 N N . THR B 1 499 ? -39.830 28.275 -3.158 1.00 10.76 497 THR B N 1
ATOM 8026 C CA . THR B 1 499 ? -39.151 29.282 -2.403 1.00 10.75 497 THR B CA 1
ATOM 8027 C C . THR B 1 499 ? -40.162 30.257 -1.770 1.00 9.40 497 THR B C 1
ATOM 8028 O O . THR B 1 499 ? -39.888 30.858 -0.726 1.00 14.42 497 THR B O 1
ATOM 8032 N N . LEU B 1 500 ? -41.266 30.462 -2.445 1.00 10.59 498 LEU B N 1
ATOM 8033 C CA . LEU B 1 500 ? -42.260 31.489 -2.060 1.00 10.78 498 LEU B CA 1
ATOM 8034 C C . LEU B 1 500 ? -43.500 30.975 -1.288 1.00 12.92 498 LEU B C 1
ATOM 8035 O O . LEU B 1 500 ? -44.265 31.775 -0.730 1.00 14.96 498 LEU B O 1
ATOM 8040 N N . ILE B 1 501 ? -43.750 29.680 -1.346 1.00 12.21 499 ILE B N 1
ATOM 8041 C CA . ILE B 1 501 ? -44.999 29.104 -0.851 1.00 16.18 499 ILE B CA 1
ATOM 8042 C C . ILE B 1 501 ? -45.102 29.417 0.650 1.00 18.24 499 ILE B C 1
ATOM 8043 O O . ILE B 1 501 ? -44.116 29.350 1.407 1.00 15.19 499 ILE B O 1
ATOM 8048 N N . GLN B 1 502 ? -46.296 29.854 1.059 1.00 20.45 500 GLN B N 1
ATOM 8049 C CA . GLN B 1 502 ? -46.531 30.185 2.457 1.00 24.27 500 GLN B CA 1
ATOM 8050 C C . GLN B 1 502 ? -47.010 28.944 3.180 1.00 25.00 500 GLN B C 1
ATOM 8051 O O . GLN B 1 502 ? -48.030 28.294 2.784 1.00 25.93 500 GLN B O 1
ATOM 8057 N N . LEU B 1 503 ? -46.246 28.585 4.220 1.00 27.08 501 LEU B N 1
ATOM 8058 C CA . LEU B 1 503 ? -46.434 27.294 4.964 1.00 27.76 501 LEU B CA 1
ATOM 8059 C C . LEU B 1 503 ? -46.723 27.490 6.492 1.00 29.81 501 LEU B C 1
ATOM 8060 O O . LEU B 1 503 ? -46.152 28.421 7.120 1.00 32.58 501 LEU B O 1
ATOM 8065 N N . SER C 1 2 ? -52.502 118.161 77.479 0.50 27.23 0 SER C N 1
ATOM 8066 C CA . SER C 1 2 ? -51.493 118.769 76.558 0.50 25.99 0 SER C CA 1
ATOM 8067 C C . SER C 1 2 ? -50.159 118.196 76.765 0.50 24.56 0 SER C C 1
ATOM 8068 O O . SER C 1 2 ? -49.647 118.186 77.881 0.50 26.45 0 SER C O 1
ATOM 8071 N N . MET C 1 3 ? -49.598 117.753 75.658 0.50 20.25 1 MET C N 1
ATOM 8072 C CA . MET C 1 3 ? -48.537 116.797 75.721 1.00 19.08 1 MET C CA 1
ATOM 8073 C C . MET C 1 3 ? -47.326 117.341 74.942 1.00 16.03 1 MET C C 1
ATOM 8074 O O . MET C 1 3 ? -47.486 117.653 73.777 1.00 16.23 1 MET C O 1
ATOM 8079 N N . ASN C 1 4 ? -46.188 117.489 75.621 1.00 14.48 2 ASN C N 1
ATOM 8080 C CA . ASN C 1 4 ? -44.961 117.796 74.897 1.00 13.58 2 ASN C CA 1
ATOM 8081 C C . ASN C 1 4 ? -44.319 116.484 74.463 1.00 14.37 2 ASN C C 1
ATOM 8082 O O . ASN C 1 4 ? -44.197 115.555 75.261 1.00 13.77 2 ASN C O 1
ATOM 8087 N N . VAL C 1 5 ? -43.853 116.506 73.185 1.00 12.96 3 VAL C N 1
ATOM 8088 C CA . VAL C 1 5 ? -43.107 115.365 72.690 1.00 13.11 3 VAL C CA 1
ATOM 8089 C C . VAL C 1 5 ? -41.891 115.724 71.872 1.00 12.13 3 VAL C C 1
ATOM 8090 O O . VAL C 1 5 ? -41.774 116.811 71.370 1.00 11.95 3 VAL C O 1
ATOM 8094 N N . ILE C 1 6 ? -40.999 114.748 71.796 1.00 12.53 4 ILE C N 1
ATOM 8095 C CA . ILE C 1 6 ? -39.772 114.787 70.998 1.00 11.04 4 ILE C CA 1
ATOM 8096 C C . ILE C 1 6 ? -39.985 113.752 69.879 1.00 9.97 4 ILE C C 1
ATOM 8097 O O . ILE C 1 6 ? -40.280 112.578 70.163 1.00 10.38 4 ILE C O 1
ATOM 8102 N N . LEU C 1 7 ? -39.812 114.180 68.628 1.00 8.92 5 LEU C N 1
ATOM 8103 C CA . LEU C 1 7 ? -39.845 113.183 67.502 1.00 9.79 5 LEU C CA 1
ATOM 8104 C C . LEU C 1 7 ? -38.416 112.681 67.265 1.00 9.56 5 LEU C C 1
ATOM 8105 O O . LEU C 1 7 ? -37.516 113.486 67.024 1.00 10.75 5 LEU C O 1
ATOM 8110 N N . SER C 1 8 ? -38.237 111.347 67.343 1.00 9.56 6 SER C N 1
ATOM 8111 C CA . SER C 1 8 ? -36.945 110.742 67.015 1.00 9.94 6 SER C CA 1
ATOM 8112 C C . SER C 1 8 ? -37.158 109.891 65.754 1.00 10.71 6 SER C C 1
ATOM 8113 O O . SER C 1 8 ? -38.017 108.967 65.807 1.00 9.67 6 SER C O 1
ATOM 8116 N N . ILE C 1 9 ? -36.441 110.223 64.643 1.00 9.07 7 ILE C N 1
ATOM 8117 C CA . ILE C 1 9 ? -36.577 109.469 63.405 1.00 9.64 7 ILE C CA 1
ATOM 8118 C C . ILE C 1 9 ? -35.348 108.532 63.350 1.00 9.27 7 ILE C C 1
ATOM 8119 O O . ILE C 1 9 ? -34.182 109.008 63.427 1.00 9.99 7 ILE C O 1
ATOM 8124 N N . ASP C 1 10 ? -35.591 107.218 63.156 1.00 11.12 8 ASP C N 1
ATOM 8125 C CA . ASP C 1 10 ? -34.497 106.247 62.930 1.00 9.90 8 ASP C CA 1
ATOM 8126 C C . ASP C 1 10 ? -34.713 105.643 61.527 1.00 9.84 8 ASP C C 1
ATOM 8127 O O . ASP C 1 10 ? -35.603 104.864 61.295 1.00 9.27 8 ASP C O 1
ATOM 8132 N N . GLN C 1 11 ? -33.996 106.153 60.564 1.00 8.38 9 GLN C N 1
ATOM 8133 C CA . GLN C 1 11 ? -34.060 105.722 59.204 1.00 7.61 9 GLN C CA 1
ATOM 8134 C C . GLN C 1 11 ? -33.043 104.572 59.104 1.00 7.93 9 GLN C C 1
ATOM 8135 O O . GLN C 1 11 ? -31.836 104.794 58.947 1.00 8.73 9 GLN C O 1
ATOM 8141 N N . SER C 1 12 ? -33.538 103.372 59.330 1.00 8.08 10 SER C N 1
ATOM 8142 C CA . SER C 1 12 ? -32.712 102.191 59.472 1.00 8.35 10 SER C CA 1
ATOM 8143 C C . SER C 1 12 ? -32.541 101.476 58.143 1.00 9.69 10 SER C C 1
ATOM 8144 O O . SER C 1 12 ? -33.086 101.872 57.095 1.00 8.67 10 SER C O 1
ATOM 8147 N N . THR C 1 13 ? -31.726 100.420 58.161 1.00 8.01 11 THR C N 1
ATOM 8148 C CA . THR C 1 13 ? -31.410 99.725 56.856 1.00 9.04 11 THR C CA 1
ATOM 8149 C C . THR C 1 13 ? -32.660 99.138 56.241 1.00 9.52 11 THR C C 1
ATOM 8150 O O . THR C 1 13 ? -32.849 99.266 55.033 1.00 9.39 11 THR C O 1
ATOM 8154 N N . GLN C 1 14 ? -33.467 98.414 57.019 1.00 8.81 12 GLN C N 1
ATOM 8155 C CA . GLN C 1 14 ? -34.640 97.666 56.470 1.00 9.05 12 GLN C CA 1
ATOM 8156 C C . GLN C 1 14 ? -35.983 98.402 56.516 1.00 9.80 12 GLN C C 1
ATOM 8157 O O . GLN C 1 14 ? -36.921 97.989 55.880 1.00 9.92 12 GLN C O 1
ATOM 8163 N N . SER C 1 15 ? -36.055 99.433 57.388 1.00 9.89 13 SER C N 1
ATOM 8164 C CA . SER C 1 15 ? -37.267 100.177 57.620 1.00 9.31 13 SER C CA 1
ATOM 8165 C C . SER C 1 15 ? -36.943 101.551 58.208 1.00 9.96 13 SER C C 1
ATOM 8166 O O . SER C 1 15 ? -35.851 101.847 58.611 1.00 9.91 13 SER C O 1
ATOM 8169 N N . THR C 1 16 ? -37.948 102.407 58.141 1.00 8.92 14 THR C N 1
ATOM 8170 C CA . THR C 1 16 ? -37.919 103.736 58.708 1.00 9.13 14 THR C CA 1
ATOM 8171 C C . THR C 1 16 ? -38.865 103.652 59.906 1.00 9.57 14 THR C C 1
ATOM 8172 O O . THR C 1 16 ? -40.019 103.205 59.747 1.00 9.34 14 THR C O 1
ATOM 8176 N N . LYS C 1 17 ? -38.379 104.167 61.024 1.00 10.40 15 LYS C N 1
ATOM 8177 C CA . LYS C 1 17 ? -39.067 104.143 62.326 1.00 9.34 15 LYS C CA 1
ATOM 8178 C C . LYS C 1 17 ? -39.219 105.618 62.788 1.00 10.61 15 LYS C C 1
ATOM 8179 O O . LYS C 1 17 ? -38.273 106.456 62.683 1.00 10.15 15 LYS C O 1
ATOM 8185 N N . VAL C 1 18 ? -40.411 105.878 63.330 1.00 9.62 16 VAL C N 1
ATOM 8186 C CA . VAL C 1 18 ? -40.681 107.142 64.064 1.00 11.27 16 VAL C CA 1
ATOM 8187 C C . VAL C 1 18 ? -41.103 106.822 65.492 1.00 10.34 16 VAL C C 1
ATOM 8188 O O . VAL C 1 18 ? -41.852 105.855 65.731 1.00 12.78 16 VAL C O 1
ATOM 8192 N N . PHE C 1 19 ? -40.513 107.575 66.420 1.00 12.01 17 PHE C N 1
ATOM 8193 C CA . PHE C 1 19 ? -40.743 107.464 67.857 1.00 12.51 17 PHE C CA 1
ATOM 8194 C C . PHE C 1 19 ? -41.056 108.798 68.392 1.00 12.36 17 PHE C C 1
ATOM 8195 O O . PHE C 1 19 ? -40.318 109.763 68.165 1.00 13.49 17 PHE C O 1
ATOM 8203 N N . PHE C 1 20 ? -42.197 108.891 69.048 1.00 10.28 18 PHE C N 1
ATOM 8204 C CA . PHE C 1 20 ? -42.548 110.105 69.823 1.00 10.96 18 PHE C CA 1
ATOM 8205 C C . PHE C 1 20 ? -42.331 109.781 71.293 1.00 11.45 18 PHE C C 1
ATOM 8206 O O . PHE C 1 20 ? -42.980 108.885 71.833 1.00 12.31 18 PHE C O 1
ATOM 8214 N N . TYR C 1 21 ? -41.417 110.510 71.882 1.00 10.44 19 TYR C N 1
ATOM 8215 C CA . TYR C 1 21 ? -41.068 110.401 73.266 1.00 10.96 19 TYR C CA 1
ATOM 8216 C C . TYR C 1 21 ? -41.648 111.553 74.076 1.00 12.89 19 TYR C C 1
ATOM 8217 O O . TYR C 1 21 ? -41.588 112.697 73.661 1.00 12.58 19 TYR C O 1
ATOM 8226 N N . ASP C 1 22 ? -42.193 111.213 75.237 1.00 14.27 20 ASP C N 1
ATOM 8227 C CA . ASP C 1 22 ? -42.579 112.272 76.188 1.00 14.48 20 ASP C CA 1
ATOM 8228 C C . ASP C 1 22 ? -41.254 112.749 76.854 1.00 13.70 20 ASP C C 1
ATOM 8229 O O . ASP C 1 22 ? -40.195 112.222 76.609 1.00 15.92 20 ASP C O 1
ATOM 8234 N N . GLU C 1 23 ? -41.308 113.753 77.744 1.00 16.23 21 GLU C N 1
ATOM 8235 C CA . GLU C 1 23 ? -40.115 114.322 78.323 1.00 16.89 21 GLU C CA 1
ATOM 8236 C C . GLU C 1 23 ? -39.493 113.540 79.441 1.00 16.51 21 GLU C C 1
ATOM 8237 O O . GLU C 1 23 ? -38.452 113.930 79.961 1.00 19.34 21 GLU C O 1
ATOM 8243 N N . GLU C 1 24 ? -40.126 112.413 79.822 1.00 16.99 22 GLU C N 1
ATOM 8244 C CA . GLU C 1 24 ? -39.543 111.383 80.680 1.00 19.56 22 GLU C CA 1
ATOM 8245 C C . GLU C 1 24 ? -39.046 110.180 79.907 1.00 18.02 22 GLU C C 1
ATOM 8246 O O . GLU C 1 24 ? -38.634 109.180 80.468 1.00 17.69 22 GLU C O 1
ATOM 8252 N N . LEU C 1 25 ? -38.947 110.381 78.580 1.00 16.62 23 LEU C N 1
ATOM 8253 C CA . LEU C 1 25 ? -38.365 109.392 77.679 1.00 16.41 23 LEU C CA 1
ATOM 8254 C C . LEU C 1 25 ? -39.152 108.073 77.655 1.00 16.34 23 LEU C C 1
ATOM 8255 O O . LEU C 1 25 ? -38.623 107.002 77.275 1.00 16.81 23 LEU C O 1
ATOM 8260 N N . ASN C 1 26 ? -40.441 108.198 77.870 1.00 15.33 24 ASN C N 1
ATOM 8261 C CA . ASN C 1 26 ? -41.413 107.134 77.558 1.00 17.06 24 ASN C CA 1
ATOM 8262 C C . ASN C 1 26 ? -41.896 107.285 76.095 1.00 17.61 24 ASN C C 1
ATOM 8263 O O . ASN C 1 26 ? -42.181 108.392 75.653 1.00 17.70 24 ASN C O 1
ATOM 8268 N N . ILE C 1 27 ? -41.964 106.183 75.361 1.00 16.63 25 ILE C N 1
ATOM 8269 C CA . ILE C 1 27 ? -42.566 106.207 74.082 1.00 16.27 25 ILE C CA 1
ATOM 8270 C C . ILE C 1 27 ? -44.070 106.353 74.155 1.00 15.87 25 ILE C C 1
ATOM 8271 O O . ILE C 1 27 ? -44.771 105.485 74.776 1.00 18.24 25 ILE C O 1
ATOM 8276 N N . VAL C 1 28 ? -44.595 107.432 73.606 1.00 14.97 26 VAL C N 1
ATOM 8277 C CA . VAL C 1 28 ? -46.044 107.630 73.508 1.00 15.88 26 VAL C CA 1
ATOM 8278 C C . VAL C 1 28 ? -46.672 107.236 72.176 1.00 15.27 26 VAL C C 1
ATOM 8279 O O . VAL C 1 28 ? -47.856 106.990 72.072 1.00 16.95 26 VAL C O 1
ATOM 8283 N N . HIS C 1 29 ? -45.880 107.120 71.096 1.00 14.07 27 HIS C N 1
ATOM 8284 C CA . HIS C 1 29 ? -46.363 106.536 69.869 1.00 13.62 27 HIS C CA 1
ATOM 8285 C C . HIS C 1 29 ? -45.125 106.127 69.068 1.00 13.79 27 HIS C C 1
ATOM 8286 O O . HIS C 1 29 ? -44.131 106.823 69.122 1.00 13.89 27 HIS C O 1
ATOM 8293 N N . SER C 1 30 ? -45.250 105.037 68.315 1.00 12.94 28 SER C N 1
ATOM 8294 C CA . SER C 1 30 ? -44.156 104.661 67.408 1.00 13.31 28 SER C CA 1
ATOM 8295 C C . SER C 1 30 ? -44.764 103.852 66.234 1.00 14.38 28 SER C C 1
ATOM 8296 O O . SER C 1 30 ? -45.849 103.224 66.364 1.00 16.98 28 SER C O 1
ATOM 8299 N N . ASN C 1 31 ? -44.067 103.827 65.112 1.00 11.93 29 ASN C N 1
ATOM 8300 C CA . ASN C 1 31 ? -44.515 103.004 63.968 1.00 13.30 29 ASN C CA 1
ATOM 8301 C C . ASN C 1 31 ? -43.326 102.923 63.026 1.00 11.93 29 ASN C C 1
ATOM 8302 O O . ASN C 1 31 ? -42.313 103.637 63.174 1.00 11.61 29 ASN C O 1
ATOM 8307 N N . ASN C 1 32 ? -43.487 102.071 62.031 1.00 12.75 30 ASN C N 1
ATOM 8308 C CA . ASN C 1 32 ? -42.442 101.863 61.013 1.00 12.80 30 ASN C CA 1
ATOM 8309 C C . ASN C 1 32 ? -43.009 101.328 59.711 1.00 12.23 30 ASN C C 1
ATOM 8310 O O . ASN C 1 32 ? -44.167 100.842 59.658 1.00 12.25 30 ASN C O 1
ATOM 8315 N N . LEU C 1 33 ? -42.244 101.526 58.660 1.00 11.58 31 LEU C N 1
ATOM 8316 C CA . LEU C 1 33 ? -42.551 101.047 57.350 1.00 11.55 31 LEU C CA 1
ATOM 8317 C C . LEU C 1 33 ? -41.294 100.528 56.783 1.00 10.38 31 LEU C C 1
ATOM 8318 O O . LEU C 1 33 ? -40.286 101.185 56.753 1.00 9.70 31 LEU C O 1
ATOM 8323 N N . ASN C 1 34 ? -41.378 99.323 56.218 1.00 10.11 32 ASN C N 1
ATOM 8324 C CA . ASN C 1 34 ? -40.255 98.775 55.458 1.00 11.51 32 ASN C CA 1
ATOM 8325 C C . ASN C 1 34 ? -40.116 99.487 54.133 1.00 10.72 32 ASN C C 1
ATOM 8326 O O . ASN C 1 34 ? -41.063 100.066 53.598 1.00 11.53 32 ASN C O 1
ATOM 8331 N N . HIS C 1 35 ? -38.898 99.400 53.563 1.00 9.65 33 HIS C N 1
ATOM 8332 C CA . HIS C 1 35 ? -38.677 99.847 52.200 1.00 9.75 33 HIS C CA 1
ATOM 8333 C C . HIS C 1 35 ? -37.854 98.690 51.522 1.00 10.00 33 HIS C C 1
ATOM 8334 O O . HIS C 1 35 ? -37.255 97.804 52.208 1.00 10.49 33 HIS C O 1
ATOM 8341 N N . GLU C 1 36 ? -37.899 98.668 50.193 1.00 11.67 34 GLU C N 1
ATOM 8342 C CA . GLU C 1 36 ? -37.318 97.572 49.407 1.00 10.50 34 GLU C CA 1
ATOM 8343 C C . GLU C 1 36 ? -35.825 97.496 49.597 1.00 9.96 34 GLU C C 1
ATOM 8344 O O . GLU C 1 36 ? -35.146 98.489 49.470 1.00 9.74 34 GLU C O 1
ATOM 8350 N N . GLN C 1 37 ? -35.331 96.271 49.850 1.00 10.01 35 GLN C N 1
ATOM 8351 C CA . GLN C 1 37 ? -33.875 96.019 49.871 1.00 9.22 35 GLN C CA 1
ATOM 8352 C C . GLN C 1 37 ? -33.576 95.448 48.472 1.00 11.34 35 GLN C C 1
ATOM 8353 O O . GLN C 1 37 ? -33.899 94.296 48.195 1.00 10.57 35 GLN C O 1
ATOM 8359 N N . LYS C 1 38 ? -33.069 96.289 47.597 1.00 10.24 36 LYS C N 1
ATOM 8360 C CA . LYS C 1 38 ? -32.838 95.895 46.234 1.00 10.07 36 LYS C CA 1
ATOM 8361 C C . LYS C 1 38 ? -31.465 95.225 46.083 1.00 8.75 36 LYS C C 1
ATOM 8362 O O . LYS C 1 38 ? -30.400 95.893 46.156 1.00 9.15 36 LYS C O 1
ATOM 8368 N N . CYS C 1 39 ? -31.494 93.929 45.741 1.00 11.74 37 CYS C N 1
ATOM 8369 C CA . CYS C 1 39 ? -30.253 93.132 45.524 1.00 11.12 37 CYS C CA 1
ATOM 8370 C C . CYS C 1 39 ? -30.356 92.472 44.154 1.00 13.39 37 CYS C C 1
ATOM 8371 O O . CYS C 1 39 ? -30.631 91.242 44.094 1.00 16.21 37 CYS C O 1
ATOM 8374 N N . LEU C 1 40 ? -30.119 93.316 43.133 1.00 13.62 38 LEU C N 1
ATOM 8375 C CA A LEU C 1 40 ? -30.286 93.121 41.644 0.50 14.41 38 LEU C CA 1
ATOM 8376 C CA B LEU C 1 40 ? -30.504 92.851 41.836 0.50 15.53 38 LEU C CA 1
ATOM 8377 C C . LEU C 1 40 ? -29.348 92.061 41.098 1.00 15.03 38 LEU C C 1
ATOM 8378 O O . LEU C 1 40 ? -29.642 91.316 40.138 1.00 14.96 38 LEU C O 1
ATOM 8387 N N . LYS C 1 41 ? -28.126 92.097 41.626 1.00 14.14 39 LYS C N 1
ATOM 8388 C CA . LYS C 1 41 ? -27.006 91.349 41.112 1.00 15.82 39 LYS C CA 1
ATOM 8389 C C . LYS C 1 41 ? -26.149 90.939 42.296 1.00 14.68 39 LYS C C 1
ATOM 8390 O O . LYS C 1 41 ? -26.199 91.619 43.323 1.00 12.93 39 LYS C O 1
ATOM 8396 N N . PRO C 1 42 ? -25.314 89.882 42.163 1.00 13.22 40 PRO C N 1
ATOM 8397 C CA . PRO C 1 42 ? -24.448 89.528 43.295 1.00 12.88 40 PRO C CA 1
ATOM 8398 C C . PRO C 1 42 ? -23.594 90.713 43.759 1.00 13.91 40 PRO C C 1
ATOM 8399 O O . PRO C 1 42 ? -22.913 91.385 42.964 1.00 14.61 40 PRO C O 1
ATOM 8403 N N . GLY C 1 43 ? -23.768 91.054 45.034 1.00 12.55 41 GLY C N 1
ATOM 8404 C CA . GLY C 1 43 ? -22.963 92.126 45.607 1.00 14.18 41 GLY C CA 1
ATOM 8405 C C . GLY C 1 43 ? -23.654 93.499 45.577 1.00 14.81 41 GLY C C 1
ATOM 8406 O O . GLY C 1 43 ? -23.297 94.358 46.399 1.00 18.03 41 GLY C O 1
ATOM 8407 N N . TRP C 1 44 ? -24.738 93.679 44.800 1.00 11.22 42 TRP C N 1
ATOM 8408 C CA . TRP C 1 44 ? -25.373 94.990 44.731 1.00 10.09 42 TRP C CA 1
ATOM 8409 C C . TRP C 1 44 ? -26.419 95.049 45.837 1.00 9.60 42 TRP C C 1
ATOM 8410 O O . TRP C 1 44 ? -27.133 94.063 46.107 1.00 11.42 42 TRP C O 1
ATOM 8421 N N . TYR C 1 45 ? -26.527 96.226 46.465 1.00 9.52 43 TYR C N 1
ATOM 8422 C CA . TYR C 1 45 ? -27.486 96.468 47.531 1.00 8.92 43 TYR C CA 1
ATOM 8423 C C . TYR C 1 45 ? -27.816 97.957 47.476 1.00 7.44 43 TYR C C 1
ATOM 8424 O O . TYR C 1 45 ? -26.976 98.822 47.756 1.00 7.63 43 TYR C O 1
ATOM 8433 N N . GLU C 1 46 ? -29.079 98.221 47.090 1.00 7.75 44 GLU C N 1
ATOM 8434 C CA . GLU C 1 46 ? -29.583 99.562 46.937 1.00 8.45 44 GLU C CA 1
ATOM 8435 C C . GLU C 1 46 ? -30.938 99.806 47.659 1.00 6.52 44 GLU C C 1
ATOM 8436 O O . GLU C 1 46 ? -31.752 98.874 47.933 1.00 7.71 44 GLU C O 1
ATOM 8442 N N . HIS C 1 47 ? -31.166 101.086 47.954 1.00 6.51 45 HIS C N 1
ATOM 8443 C CA . HIS C 1 47 ? -32.487 101.553 48.436 1.00 7.27 45 HIS C CA 1
ATOM 8444 C C . HIS C 1 47 ? -32.975 102.650 47.459 1.00 7.20 45 HIS C C 1
ATOM 8445 O O . HIS C 1 47 ? -32.199 103.421 46.914 1.00 8.01 45 HIS C O 1
ATOM 8452 N N . ASP C 1 48 ? -34.282 102.826 47.356 1.00 8.12 46 ASP C N 1
ATOM 8453 C CA . ASP C 1 48 ? -34.924 103.912 46.644 1.00 9.67 46 ASP C CA 1
ATOM 8454 C C . ASP C 1 48 ? -35.041 105.104 47.593 1.00 8.75 46 ASP C C 1
ATOM 8455 O O . ASP C 1 48 ? -35.758 105.014 48.562 1.00 8.66 46 ASP C O 1
ATOM 8460 N N . PRO C 1 49 ? -34.309 106.185 47.355 1.00 8.85 47 PRO C N 1
ATOM 8461 C CA . PRO C 1 49 ? -34.359 107.314 48.315 1.00 9.25 47 PRO C CA 1
ATOM 8462 C C . PRO C 1 49 ? -35.689 108.035 48.433 1.00 8.55 47 PRO C C 1
ATOM 8463 O O . PRO C 1 49 ? -35.925 108.667 49.464 1.00 10.56 47 PRO C O 1
ATOM 8467 N N . ILE C 1 50 ? -36.483 108.020 47.358 1.00 9.27 48 ILE C N 1
ATOM 8468 C CA . ILE C 1 50 ? -37.760 108.632 47.349 1.00 9.94 48 ILE C CA 1
ATOM 8469 C C . ILE C 1 50 ? -38.743 107.769 48.128 1.00 9.13 48 ILE C C 1
ATOM 8470 O O . ILE C 1 50 ? -39.558 108.289 48.941 1.00 9.89 48 ILE C O 1
ATOM 8475 N N . GLU C 1 51 ? -38.611 106.451 48.027 1.00 8.22 49 GLU C N 1
ATOM 8476 C CA . GLU C 1 51 ? -39.456 105.556 48.840 1.00 9.93 49 GLU C CA 1
ATOM 8477 C C . GLU C 1 51 ? -39.195 105.831 50.301 1.00 9.97 49 GLU C C 1
ATOM 8478 O O . GLU C 1 51 ? -40.139 105.856 51.088 1.00 10.55 49 GLU C O 1
ATOM 8484 N N . ILE C 1 52 ? -37.932 105.919 50.704 1.00 9.18 50 ILE C N 1
ATOM 8485 C CA . ILE C 1 52 ? -37.666 106.249 52.072 1.00 8.74 50 ILE C CA 1
ATOM 8486 C C . ILE C 1 52 ? -38.365 107.564 52.511 1.00 8.94 50 ILE C C 1
ATOM 8487 O O . ILE C 1 52 ? -38.915 107.623 53.628 1.00 8.85 50 ILE C O 1
ATOM 8492 N N . MET C 1 53 ? -38.198 108.641 51.743 1.00 9.75 51 MET C N 1
ATOM 8493 C CA . MET C 1 53 ? -38.839 109.876 52.133 1.00 9.07 51 MET C CA 1
ATOM 8494 C C . MET C 1 53 ? -40.365 109.770 52.219 1.00 9.94 51 MET C C 1
ATOM 8495 O O . MET C 1 53 ? -40.993 110.329 53.166 1.00 10.75 51 MET C O 1
ATOM 8500 N N . THR C 1 54 ? -40.973 109.152 51.205 1.00 11.12 52 THR C N 1
ATOM 8501 C CA . THR C 1 54 ? -42.417 109.005 51.214 1.00 11.00 52 THR C CA 1
ATOM 8502 C C . THR C 1 54 ? -42.863 108.284 52.493 1.00 11.23 52 THR C C 1
ATOM 8503 O O . THR C 1 54 ? -43.824 108.682 53.173 1.00 11.34 52 THR C O 1
ATOM 8507 N N . ASN C 1 55 ? -42.174 107.208 52.804 1.00 9.22 53 ASN C N 1
ATOM 8508 C CA . ASN C 1 55 ? -42.486 106.437 54.019 1.00 10.33 53 ASN C CA 1
ATOM 8509 C C . ASN C 1 55 ? -42.335 107.311 55.272 1.00 9.87 53 ASN C C 1
ATOM 8510 O O . ASN C 1 55 ? -43.188 107.308 56.159 1.00 11.50 53 ASN C O 1
ATOM 8515 N N . LEU C 1 56 ? -41.273 108.088 55.343 1.00 9.84 54 LEU C N 1
ATOM 8516 C CA . LEU C 1 56 ? -41.061 108.995 56.433 1.00 10.33 54 LEU C CA 1
ATOM 8517 C C . LEU C 1 56 ? -42.186 109.943 56.585 1.00 8.92 54 LEU C C 1
ATOM 8518 O O . LEU C 1 56 ? -42.711 110.102 57.659 1.00 11.47 54 LEU C O 1
ATOM 8523 N N . TYR C 1 57 ? -42.572 110.629 55.492 1.00 10.11 55 TYR C N 1
ATOM 8524 C CA . TYR C 1 57 ? -43.653 111.661 55.549 1.00 11.50 55 TYR C CA 1
ATOM 8525 C C . TYR C 1 57 ? -44.932 111.039 56.066 1.00 12.10 55 TYR C C 1
ATOM 8526 O O . TYR C 1 57 ? -45.596 111.590 56.927 1.00 10.27 55 TYR C O 1
ATOM 8535 N N . ASN C 1 58 ? -45.232 109.853 55.538 1.00 11.96 56 ASN C N 1
ATOM 8536 C CA . ASN C 1 58 ? -46.463 109.140 55.919 1.00 12.75 56 ASN C CA 1
ATOM 8537 C C . ASN C 1 58 ? -46.458 108.789 57.410 1.00 12.45 56 ASN C C 1
ATOM 8538 O O . ASN C 1 58 ? -47.454 108.965 58.104 1.00 13.50 56 ASN C O 1
ATOM 8543 N N . LEU C 1 59 ? -45.299 108.380 57.934 1.00 10.16 57 LEU C N 1
ATOM 8544 C CA . LEU C 1 59 ? -45.195 107.955 59.309 1.00 11.42 57 LEU C CA 1
ATOM 8545 C C . LEU C 1 59 ? -45.317 109.180 60.250 1.00 11.05 57 LEU C C 1
ATOM 8546 O O . LEU C 1 59 ? -45.971 109.119 61.262 1.00 11.55 57 LEU C O 1
ATOM 8551 N N . MET C 1 60 ? -44.660 110.291 59.885 1.00 10.74 58 MET C N 1
ATOM 8552 C CA . MET C 1 60 ? -44.723 111.570 60.615 1.00 11.16 58 MET C CA 1
ATOM 8553 C C . MET C 1 60 ? -46.203 112.061 60.662 1.00 12.04 58 MET C C 1
ATOM 8554 O O . MET C 1 60 ? -46.695 112.400 61.728 1.00 12.71 58 MET C O 1
ATOM 8559 N N . ASN C 1 61 ? -46.914 111.992 59.555 1.00 13.44 59 ASN C N 1
ATOM 8560 C CA . ASN C 1 61 ? -48.282 112.495 59.474 1.00 13.79 59 ASN C CA 1
ATOM 8561 C C . ASN C 1 61 ? -49.256 111.634 60.238 1.00 15.30 59 ASN C C 1
ATOM 8562 O O . ASN C 1 61 ? -50.177 112.156 60.905 1.00 15.68 59 ASN C O 1
ATOM 8567 N N . GLU C 1 62 ? -49.094 110.318 60.138 1.00 14.57 60 GLU C N 1
ATOM 8568 C CA . GLU C 1 62 ? -49.960 109.381 60.938 1.00 16.10 60 GLU C CA 1
ATOM 8569 C C . GLU C 1 62 ? -49.709 109.595 62.400 1.00 14.95 60 GLU C C 1
ATOM 8570 O O . GLU C 1 62 ? -50.605 109.501 63.215 1.00 15.64 60 GLU C O 1
ATOM 8576 N N . GLY C 1 63 ? -48.462 109.819 62.795 1.00 12.81 61 GLY C N 1
ATOM 8577 C CA . GLY C 1 63 ? -48.079 109.892 64.207 1.00 15.65 61 GLY C CA 1
ATOM 8578 C C . GLY C 1 63 ? -48.678 111.123 64.872 1.00 16.14 61 GLY C C 1
ATOM 8579 O O . GLY C 1 63 ? -49.168 111.068 65.948 1.00 15.04 61 GLY C O 1
ATOM 8580 N N . ILE C 1 64 ? -48.654 112.256 64.218 1.00 17.90 62 ILE C N 1
ATOM 8581 C CA . ILE C 1 64 ? -49.231 113.455 64.826 1.00 19.57 62 ILE C CA 1
ATOM 8582 C C . ILE C 1 64 ? -50.797 113.319 64.879 1.00 20.82 62 ILE C C 1
ATOM 8583 O O . ILE C 1 64 ? -51.484 113.789 65.829 1.00 20.85 62 ILE C O 1
ATOM 8588 N N . LYS C 1 65 ? -51.369 112.655 63.902 1.00 21.44 63 LYS C N 1
ATOM 8589 C CA . LYS C 1 65 ? -52.768 112.393 63.892 1.00 23.00 63 LYS C CA 1
ATOM 8590 C C . LYS C 1 65 ? -53.214 111.540 65.118 1.00 22.47 63 LYS C C 1
ATOM 8591 O O . LYS C 1 65 ? -54.252 111.850 65.799 1.00 23.92 63 LYS C O 1
ATOM 8597 N N . VAL C 1 66 ? -52.465 110.476 65.358 1.00 21.26 64 VAL C N 1
ATOM 8598 C CA . VAL C 1 66 ? -52.717 109.556 66.484 1.00 20.66 64 VAL C CA 1
ATOM 8599 C C . VAL C 1 66 ? -52.573 110.313 67.803 1.00 21.26 64 VAL C C 1
ATOM 8600 O O . VAL C 1 66 ? -53.424 110.165 68.744 1.00 20.54 64 VAL C O 1
ATOM 8604 N N . LEU C 1 67 ? -51.510 111.089 67.921 1.00 20.53 65 LEU C N 1
ATOM 8605 C CA . LEU C 1 67 ? -51.260 111.846 69.130 1.00 21.97 65 LEU C CA 1
ATOM 8606 C C . LEU C 1 67 ? -52.363 112.865 69.345 1.00 22.50 65 LEU C C 1
ATOM 8607 O O . LEU C 1 67 ? -52.785 113.058 70.479 1.00 23.64 65 LEU C O 1
ATOM 8612 N N . LYS C 1 68 ? -52.802 113.508 68.278 1.00 24.42 66 LYS C N 1
ATOM 8613 C CA . LYS C 1 68 ? -53.784 114.583 68.409 1.00 28.11 66 LYS C CA 1
ATOM 8614 C C . LYS C 1 68 ? -55.133 113.910 68.759 1.00 31.34 66 LYS C C 1
ATOM 8615 O O . LYS C 1 68 ? -55.914 114.487 69.537 1.00 33.17 66 LYS C O 1
ATOM 8621 N N . ASP C 1 69 ? -55.349 112.684 68.291 1.00 32.23 67 ASP C N 1
ATOM 8622 C CA . ASP C 1 69 ? -56.444 111.849 68.767 1.00 34.29 67 ASP C CA 1
ATOM 8623 C C . ASP C 1 69 ? -56.380 111.503 70.293 1.00 35.17 67 ASP C C 1
ATOM 8624 O O . ASP C 1 69 ? -57.399 111.637 70.938 1.00 36.21 67 ASP C O 1
ATOM 8629 N N . LYS C 1 70 ? -55.247 111.044 70.842 1.00 35.15 68 LYS C N 1
ATOM 8630 C CA . LYS C 1 70 ? -55.104 110.743 72.297 1.00 34.71 68 LYS C CA 1
ATOM 8631 C C . LYS C 1 70 ? -55.099 112.013 73.200 1.00 34.18 68 LYS C C 1
ATOM 8632 O O . LYS C 1 70 ? -55.753 112.024 74.253 1.00 33.44 68 LYS C O 1
ATOM 8638 N N . TYR C 1 71 ? -54.425 113.087 72.786 1.00 32.51 69 TYR C N 1
ATOM 8639 C CA . TYR C 1 71 ? -54.128 114.199 73.675 1.00 33.43 69 TYR C CA 1
ATOM 8640 C C . TYR C 1 71 ? -54.842 115.479 73.325 1.00 33.94 69 TYR C C 1
ATOM 8641 O O . TYR C 1 71 ? -55.323 115.705 72.166 1.00 34.74 69 TYR C O 1
ATOM 8650 N N . THR C 1 72 ? -54.925 116.350 74.325 1.00 35.41 70 THR C N 1
ATOM 8651 C CA . THR C 1 72 ? -55.747 117.570 74.145 1.00 36.24 70 THR C CA 1
ATOM 8652 C C . THR C 1 72 ? -55.086 118.644 73.249 1.00 36.49 70 THR C C 1
ATOM 8653 O O . THR C 1 72 ? -55.751 119.302 72.447 1.00 38.90 70 THR C O 1
ATOM 8657 N N . SER C 1 73 ? -53.786 118.840 73.405 1.00 34.22 71 SER C N 1
ATOM 8658 C CA . SER C 1 73 ? -53.017 119.537 72.384 1.00 31.12 71 SER C CA 1
ATOM 8659 C C . SER C 1 73 ? -51.686 118.743 72.378 1.00 27.77 71 SER C C 1
ATOM 8660 O O . SER C 1 73 ? -51.411 118.061 73.378 1.00 24.23 71 SER C O 1
ATOM 8663 N N . VAL C 1 74 ? -50.953 118.788 71.249 1.00 24.28 72 VAL C N 1
ATOM 8664 C CA . VAL C 1 74 ? -49.601 118.200 71.132 1.00 23.08 72 VAL C CA 1
ATOM 8665 C C . VAL C 1 74 ? -48.617 119.268 70.782 1.00 19.32 72 VAL C C 1
ATOM 8666 O O . VAL C 1 74 ? -48.879 120.007 69.870 1.00 20.99 72 VAL C O 1
ATOM 8670 N N . ILE C 1 75 ? -47.508 119.375 71.526 1.00 17.24 73 ILE C N 1
ATOM 8671 C CA . ILE C 1 75 ? -46.388 120.265 71.183 1.00 17.78 73 ILE C CA 1
ATOM 8672 C C . ILE C 1 75 ? -45.179 119.387 70.809 1.00 14.96 73 ILE C C 1
ATOM 8673 O O . ILE C 1 75 ? -44.635 118.676 71.671 1.00 15.67 73 ILE C O 1
ATOM 8678 N N . ILE C 1 76 ? -44.766 119.475 69.542 1.00 13.78 74 ILE C N 1
ATOM 8679 C CA . ILE C 1 76 ? -43.511 118.771 69.103 1.00 14.82 74 ILE C CA 1
ATOM 8680 C C . ILE C 1 76 ? -42.381 119.747 69.378 1.00 12.13 74 ILE C C 1
ATOM 8681 O O . ILE C 1 76 ? -42.316 120.772 68.768 1.00 14.44 74 ILE C O 1
ATOM 8686 N N . LYS C 1 77 ? -41.540 119.446 70.342 1.00 12.78 75 LYS C N 1
ATOM 8687 C CA . LYS C 1 77 ? -40.516 120.372 70.808 1.00 12.99 75 LYS C CA 1
ATOM 8688 C C . LYS C 1 77 ? -39.340 120.458 69.832 1.00 13.50 75 LYS C C 1
ATOM 8689 O O . LYS C 1 77 ? -38.733 121.515 69.621 1.00 14.40 75 LYS C O 1
ATOM 8695 N N . CYS C 1 78 ? -39.009 119.288 69.289 1.00 12.34 76 CYS C N 1
ATOM 8696 C CA . CYS C 1 78 ? -37.826 119.167 68.424 1.00 11.27 76 CYS C CA 1
ATOM 8697 C C . CYS C 1 78 ? -37.844 117.814 67.745 1.00 10.15 76 CYS C C 1
ATOM 8698 O O . CYS C 1 78 ? -38.616 116.920 68.098 1.00 10.15 76 CYS C O 1
ATOM 8701 N N . ILE C 1 79 ? -36.896 117.661 66.792 1.00 10.12 77 ILE C N 1
ATOM 8702 C CA . ILE C 1 79 ? -36.728 116.442 65.998 1.00 8.01 77 ILE C CA 1
ATOM 8703 C C . ILE C 1 79 ? -35.271 116.028 66.099 1.00 9.30 77 ILE C C 1
ATOM 8704 O O . ILE C 1 79 ? -34.394 116.860 65.893 1.00 8.21 77 ILE C O 1
ATOM 8709 N N . GLY C 1 80 ? -35.003 114.771 66.426 1.00 8.56 78 GLY C N 1
ATOM 8710 C CA . GLY C 1 80 ? -33.654 114.166 66.285 1.00 8.63 78 GLY C CA 1
ATOM 8711 C C . GLY C 1 80 ? -33.686 113.113 65.155 1.00 8.78 78 GLY C C 1
ATOM 8712 O O . GLY C 1 80 ? -34.703 112.448 64.919 1.00 9.09 78 GLY C O 1
ATOM 8713 N N . ILE C 1 81 ? -32.570 113.061 64.428 1.00 7.96 79 ILE C N 1
ATOM 8714 C CA . ILE C 1 81 ? -32.418 112.207 63.280 1.00 8.90 79 ILE C CA 1
ATOM 8715 C C . ILE C 1 81 ? -31.264 111.245 63.518 1.00 7.42 79 ILE C C 1
ATOM 8716 O O . ILE C 1 81 ? -30.156 111.651 63.924 1.00 7.43 79 ILE C O 1
ATOM 8721 N N . THR C 1 82 ? -31.512 109.940 63.275 1.00 8.81 80 THR C N 1
ATOM 8722 C CA . THR C 1 82 ? -30.454 108.957 63.233 1.00 7.61 80 THR C CA 1
ATOM 8723 C C . THR C 1 82 ? -30.687 107.999 62.110 1.00 8.17 80 THR C C 1
ATOM 8724 O O . THR C 1 82 ? -31.806 107.907 61.597 1.00 8.45 80 THR C O 1
ATOM 8728 N N . ASN C 1 83 ? -29.639 107.321 61.688 1.00 7.34 81 ASN C N 1
ATOM 8729 C CA . ASN C 1 83 ? -29.719 106.647 60.385 1.00 7.89 81 ASN C CA 1
ATOM 8730 C C . ASN C 1 83 ? -28.674 105.599 60.182 1.00 7.57 81 ASN C C 1
ATOM 8731 O O . ASN C 1 83 ? -27.603 105.661 60.763 1.00 6.49 81 ASN C O 1
ATOM 8736 N N . GLN C 1 84 ? -29.016 104.618 59.356 1.00 6.18 82 GLN C N 1
ATOM 8737 C CA . GLN C 1 84 ? -28.075 103.681 58.791 1.00 5.93 82 GLN C CA 1
ATOM 8738 C C . GLN C 1 84 ? -26.913 104.519 58.177 1.00 5.27 82 GLN C C 1
ATOM 8739 O O . GLN C 1 84 ? -27.156 105.476 57.389 1.00 4.86 82 GLN C O 1
ATOM 8745 N N . ARG C 1 85 ? -25.703 104.182 58.568 1.00 6.51 83 ARG C N 1
ATOM 8746 C CA . ARG C 1 85 ? -24.520 104.914 58.193 1.00 6.04 83 ARG C CA 1
ATOM 8747 C C . ARG C 1 85 ? -24.025 104.401 56.785 1.00 6.47 83 ARG C C 1
ATOM 8748 O O . ARG C 1 85 ? -24.537 103.368 56.315 1.00 5.84 83 ARG C O 1
ATOM 8756 N N . GLU C 1 86 ? -23.012 105.088 56.221 1.00 6.04 84 GLU C N 1
ATOM 8757 C CA . GLU C 1 86 ? -22.245 104.725 55.032 1.00 5.65 84 GLU C CA 1
ATOM 8758 C C . GLU C 1 86 ? -23.050 104.794 53.720 1.00 4.26 84 GLU C C 1
ATOM 8759 O O . GLU C 1 86 ? -22.545 105.184 52.702 1.00 7.47 84 GLU C O 1
ATOM 8765 N N . THR C 1 87 ? -24.284 104.358 53.785 1.00 5.57 85 THR C N 1
ATOM 8766 C CA . THR C 1 87 ? -25.209 104.404 52.659 1.00 6.27 85 THR C CA 1
ATOM 8767 C C . THR C 1 87 ? -25.146 105.831 52.100 1.00 6.18 85 THR C C 1
ATOM 8768 O O . THR C 1 87 ? -25.174 106.809 52.834 1.00 6.95 85 THR C O 1
ATOM 8772 N N . VAL C 1 88 ? -25.059 105.906 50.759 1.00 6.45 86 VAL C N 1
ATOM 8773 C CA . VAL C 1 88 ? -24.759 107.200 50.095 1.00 6.51 86 VAL C CA 1
ATOM 8774 C C . VAL C 1 88 ? -25.736 107.415 48.916 1.00 5.73 86 VAL C C 1
ATOM 8775 O O . VAL C 1 88 ? -26.071 106.478 48.155 1.00 7.44 86 VAL C O 1
ATOM 8779 N N . ILE C 1 89 ? -26.128 108.675 48.815 1.00 6.66 87 ILE C N 1
ATOM 8780 C CA . ILE C 1 89 ? -27.000 109.172 47.687 1.00 7.24 87 ILE C CA 1
ATOM 8781 C C . ILE C 1 89 ? -26.272 110.437 47.156 1.00 5.98 87 ILE C C 1
ATOM 8782 O O . ILE C 1 89 ? -25.760 111.264 47.901 1.00 6.66 87 ILE C O 1
ATOM 8787 N N . ILE C 1 90 ? -26.288 110.556 45.836 1.00 5.75 88 ILE C N 1
ATOM 8788 C CA . ILE C 1 90 ? -25.811 111.768 45.139 1.00 7.46 88 ILE C CA 1
ATOM 8789 C C . ILE C 1 90 ? -27.081 112.309 44.406 1.00 6.79 88 ILE C C 1
ATOM 8790 O O . ILE C 1 90 ? -27.791 111.580 43.643 1.00 7.80 88 ILE C O 1
ATOM 8795 N N . TRP C 1 91 ? -27.380 113.572 44.688 1.00 6.82 89 TRP C N 1
ATOM 8796 C CA . TRP C 1 91 ? -28.569 114.177 44.116 1.00 7.77 89 TRP C CA 1
ATOM 8797 C C . TRP C 1 91 ? -28.298 115.571 43.540 1.00 8.30 89 TRP C C 1
ATOM 8798 O O . TRP C 1 91 ? -27.279 116.154 43.765 1.00 9.07 89 TRP C O 1
ATOM 8809 N N . ASP C 1 92 ? -29.244 116.046 42.728 1.00 9.57 90 ASP C N 1
ATOM 8810 C CA . ASP C 1 92 ? -29.208 117.371 42.152 1.00 9.71 90 ASP C CA 1
ATOM 8811 C C . ASP C 1 92 ? -29.552 118.412 43.254 1.00 10.60 90 ASP C C 1
ATOM 8812 O O . ASP C 1 92 ? -30.613 118.313 43.879 1.00 12.04 90 ASP C O 1
ATOM 8817 N N . ARG C 1 93 ? -28.704 119.407 43.461 1.00 10.99 91 ARG C N 1
ATOM 8818 C CA A ARG C 1 93 ? -28.916 120.420 44.483 0.50 10.95 91 ARG C CA 1
ATOM 8819 C CA B ARG C 1 93 ? -28.945 120.394 44.527 0.50 11.16 91 ARG C CA 1
ATOM 8820 C C . ARG C 1 93 ? -30.209 121.222 44.331 1.00 11.83 91 ARG C C 1
ATOM 8821 O O . ARG C 1 93 ? -30.977 121.442 45.268 1.00 13.80 91 ARG C O 1
ATOM 8836 N N . ILE C 1 94 ? -30.443 121.6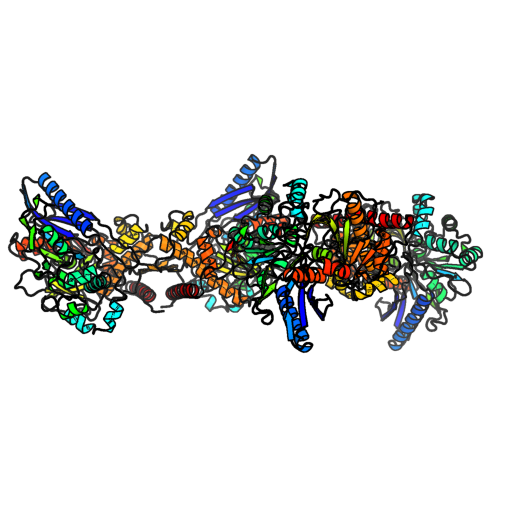77 43.118 1.00 13.11 92 ILE C N 1
ATOM 8837 C CA . ILE C 1 94 ? -31.542 122.634 42.882 1.00 13.35 92 ILE C CA 1
ATOM 8838 C C . ILE C 1 94 ? -32.895 121.954 42.911 1.00 13.49 92 ILE C C 1
ATOM 8839 O O . ILE C 1 94 ? -33.817 122.472 43.567 1.00 15.41 92 ILE C O 1
ATOM 8844 N N . THR C 1 95 ? -33.042 120.792 42.265 1.00 12.98 93 THR C N 1
ATOM 8845 C CA . THR C 1 95 ? -34.305 120.049 42.281 1.00 14.26 93 THR C CA 1
ATOM 8846 C C . THR C 1 95 ? -34.501 118.983 43.416 1.00 12.25 93 THR C C 1
ATOM 8847 O O . THR C 1 95 ? -35.628 118.596 43.713 1.00 15.01 93 THR C O 1
ATOM 8851 N N . GLY C 1 96 ? -33.412 118.532 44.024 1.00 11.67 94 GLY C N 1
ATOM 8852 C CA . GLY C 1 96 ? -33.433 117.449 44.941 1.00 13.59 94 GLY C CA 1
ATOM 8853 C C . GLY C 1 96 ? -33.546 116.033 44.359 1.00 13.06 94 GLY C C 1
ATOM 8854 O O . GLY C 1 96 ? -33.603 115.058 45.123 1.00 13.00 94 GLY C O 1
ATOM 8855 N N . LYS C 1 97 ? -33.573 115.920 43.026 1.00 11.90 95 LYS C N 1
ATOM 8856 C CA . LYS C 1 97 ? -33.703 114.643 42.321 1.00 13.73 95 LYS C CA 1
ATOM 8857 C C . LYS C 1 97 ? -32.452 113.774 42.495 1.00 9.39 95 LYS C C 1
ATOM 8858 O O . LYS C 1 97 ? -31.355 114.229 42.191 1.00 10.63 95 LYS C O 1
ATOM 8864 N N . PRO C 1 98 ? -32.591 112.552 42.977 1.00 11.11 96 PRO C N 1
ATOM 8865 C CA . PRO C 1 98 ? -31.475 111.614 43.049 1.00 11.45 96 PRO C CA 1
ATOM 8866 C C . PRO C 1 98 ? -30.951 111.308 41.669 1.00 11.09 96 PRO C C 1
ATOM 8867 O O . PRO C 1 98 ? -31.738 111.135 40.751 1.00 11.31 96 PRO C O 1
ATOM 8871 N N . LEU C 1 99 ? -29.632 111.201 41.560 1.00 9.50 97 LEU C N 1
ATOM 8872 C CA . LEU C 1 99 ? -29.034 110.876 40.281 1.00 9.89 97 LEU C CA 1
ATOM 8873 C C . LEU C 1 99 ? -28.871 109.366 40.141 1.00 8.78 97 LEU C C 1
ATOM 8874 O O . LEU C 1 99 ? -28.503 108.896 39.063 1.00 10.49 97 LEU C O 1
ATOM 8879 N N . TYR C 1 100 ? -29.028 108.628 41.253 1.00 9.11 98 TYR C N 1
ATOM 8880 C CA . TYR C 1 100 ? -28.955 107.210 41.305 1.00 8.00 98 TYR C CA 1
ATOM 8881 C C . TYR C 1 100 ? -29.602 106.767 42.593 1.00 9.50 98 TYR C C 1
ATOM 8882 O O . TYR C 1 100 ? -29.777 107.568 43.461 1.00 9.46 98 TYR C O 1
ATOM 8891 N N . ASN C 1 101 ? -29.950 105.484 42.710 1.00 7.83 99 ASN C N 1
ATOM 8892 C CA . ASN C 1 101 ? -30.410 104.937 44.004 1.00 8.80 99 ASN C CA 1
ATOM 8893 C C . ASN C 1 101 ? -29.396 105.181 45.109 1.00 8.28 99 ASN C C 1
ATOM 8894 O O . ASN C 1 101 ? -28.218 105.370 44.871 1.00 8.21 99 ASN C O 1
ATOM 8899 N N . ALA C 1 102 ? -29.836 105.058 46.356 1.00 7.59 100 ALA C N 1
ATOM 8900 C CA . ALA C 1 102 ? -28.882 104.925 47.449 1.00 8.17 100 ALA C CA 1
ATOM 8901 C C . ALA C 1 102 ? -28.105 103.599 47.223 1.00 7.57 100 ALA C C 1
ATOM 8902 O O . ALA C 1 102 ? -28.689 102.590 46.988 1.00 9.04 100 ALA C O 1
ATOM 8904 N N . ILE C 1 103 ? -26.762 103.618 47.406 1.00 7.05 101 ILE C N 1
ATOM 8905 C CA . ILE C 1 103 ? -25.957 102.443 47.489 1.00 7.14 101 ILE C CA 1
ATOM 8906 C C . ILE C 1 103 ? -25.639 102.199 48.968 1.00 5.88 101 ILE C C 1
ATOM 8907 O O . ILE C 1 103 ? -25.069 103.064 49.659 1.00 7.41 101 ILE C O 1
ATOM 8912 N N . VAL C 1 104 ? -26.149 101.049 49.446 1.00 6.29 102 VAL C N 1
ATOM 8913 C CA . VAL C 1 104 ? -26.237 100.772 50.899 1.00 6.95 102 VAL C CA 1
ATOM 8914 C C . VAL C 1 104 ? -24.872 100.354 51.399 1.00 6.71 102 VAL C C 1
ATOM 8915 O O . VAL C 1 104 ? -23.986 99.841 50.632 1.00 8.02 102 VAL C O 1
ATOM 8919 N N . TRP C 1 105 ? -24.701 100.493 52.703 1.00 6.99 103 TRP C N 1
ATOM 8920 C CA . TRP C 1 105 ? -23.444 100.052 53.393 1.00 5.45 103 TRP C CA 1
ATOM 8921 C C . TRP C 1 105 ? -23.086 98.596 53.039 1.00 7.21 103 TRP C C 1
ATOM 8922 O O . TRP C 1 105 ? -21.957 98.227 53.077 1.00 9.22 103 TRP C O 1
ATOM 8933 N N . LEU C 1 106 ? -24.092 97.751 52.966 1.00 7.46 104 LEU C N 1
ATOM 8934 C CA . LEU C 1 106 ? -23.971 96.308 52.648 1.00 7.76 104 LEU C CA 1
ATOM 8935 C C . LEU C 1 106 ? -23.555 95.971 51.192 1.00 8.30 104 LEU C C 1
ATOM 8936 O O . LEU C 1 106 ? -23.191 94.812 50.909 1.00 9.82 104 LEU C O 1
ATOM 8941 N N . ASP C 1 107 ? -23.580 96.965 50.308 1.00 7.22 105 ASP C N 1
ATOM 8942 C CA . ASP C 1 107 ? -23.211 96.759 48.906 1.00 7.08 105 ASP C CA 1
ATOM 8943 C C . ASP C 1 107 ? -21.715 96.445 48.861 1.00 10.10 105 ASP C C 1
ATOM 8944 O O . ASP C 1 107 ? -20.924 97.067 49.521 1.00 10.29 105 ASP C O 1
ATOM 8949 N N . THR C 1 108 ? -21.367 95.519 47.987 1.00 9.94 106 THR C N 1
ATOM 8950 C CA . THR C 1 108 ? -19.961 95.157 47.815 1.00 9.72 106 THR C CA 1
ATOM 8951 C C . THR C 1 108 ? -19.454 95.158 46.369 1.00 9.95 106 THR C C 1
ATOM 8952 O O . THR C 1 108 ? -18.423 94.515 46.055 1.00 11.52 106 THR C O 1
ATOM 8956 N N . ARG C 1 109 ? -20.131 95.890 45.484 1.00 9.18 107 ARG C N 1
ATOM 8957 C CA . ARG C 1 109 ? -19.777 95.928 44.079 1.00 9.50 107 ARG C CA 1
ATOM 8958 C C . ARG C 1 109 ? -18.393 96.518 43.889 1.00 9.38 107 ARG C C 1
ATOM 8959 O O . ARG C 1 109 ? -17.785 96.356 42.784 1.00 11.36 107 ARG C O 1
ATOM 8967 N N . VAL C 1 110 ? -17.922 97.294 44.898 1.00 8.85 108 VAL C N 1
ATOM 8968 C CA . VAL C 1 110 ? -16.634 97.953 44.736 1.00 10.96 108 VAL C CA 1
ATOM 8969 C C . VAL C 1 110 ? -15.435 97.097 45.124 1.00 11.21 108 VAL C C 1
ATOM 8970 O O . VAL C 1 110 ? -14.288 97.639 45.230 1.00 11.50 108 VAL C O 1
ATOM 8974 N N . GLU C 1 111 ? -15.674 95.809 45.373 1.00 12.67 109 GLU C N 1
ATOM 8975 C CA . GLU C 1 111 ? -14.576 94.874 45.755 1.00 13.18 109 GLU C CA 1
ATOM 8976 C C . GLU C 1 111 ? -13.375 95.045 44.825 1.00 14.21 109 GLU C C 1
ATOM 8977 O O . GLU C 1 111 ? -12.262 95.183 45.262 1.00 14.10 109 GLU C O 1
ATOM 8983 N N A GLU C 1 112 ? -13.631 94.988 43.515 0.50 15.01 110 GLU C N 1
ATOM 8984 N N B GLU C 1 112 ? -13.586 95.020 43.516 0.50 14.85 110 GLU C N 1
ATOM 8985 C CA A GLU C 1 112 ? -12.537 95.085 42.522 0.50 14.88 110 GLU C CA 1
ATOM 8986 C CA B GLU C 1 112 ? -12.413 95.079 42.616 0.50 15.63 110 GLU C CA 1
ATOM 8987 C C A GLU C 1 112 ? -11.712 96.401 42.623 0.50 13.50 110 GLU C C 1
ATOM 8988 C C B GLU C 1 112 ? -11.665 96.437 42.607 0.50 13.82 110 GLU C C 1
ATOM 8989 O O A GLU C 1 112 ? -10.459 96.374 42.662 0.50 14.33 110 GLU C O 1
ATOM 8990 O O B GLU C 1 112 ? -10.405 96.489 42.543 0.50 14.88 110 GLU C O 1
ATOM 9001 N N . LEU C 1 113 ? -12.424 97.525 42.772 1.00 12.33 111 LEU C N 1
ATOM 9002 C CA . LEU C 1 113 ? -11.848 98.890 42.981 1.00 11.31 111 LEU C CA 1
ATOM 9003 C C . LEU C 1 113 ? -11.042 98.949 44.212 1.00 9.92 111 LEU C C 1
ATOM 9004 O O . LEU C 1 113 ? -9.933 99.538 44.209 1.00 11.93 111 LEU C O 1
ATOM 9009 N N . VAL C 1 114 ? -11.585 98.393 45.315 1.00 10.83 112 VAL C N 1
ATOM 9010 C CA . VAL C 1 114 ? -10.788 98.397 46.554 1.00 10.03 112 VAL C CA 1
ATOM 9011 C C . VAL C 1 114 ? -9.456 97.614 46.429 1.00 10.72 112 VAL C C 1
ATOM 9012 O O . VAL C 1 114 ? -8.441 98.079 46.845 1.00 11.58 112 VAL C O 1
ATOM 9016 N N . THR C 1 115 ? -9.480 96.438 45.783 1.00 12.54 113 THR C N 1
ATOM 9017 C CA . THR C 1 115 ? -8.270 95.682 45.470 1.00 13.93 113 THR C CA 1
ATOM 9018 C C . THR C 1 115 ? -7.286 96.531 44.659 1.00 14.21 113 THR C C 1
ATOM 9019 O O . THR C 1 115 ? -6.115 96.678 45.035 1.00 16.05 113 THR C O 1
ATOM 9023 N N . GLU C 1 116 ? -7.786 97.246 43.681 1.00 14.77 114 GLU C N 1
ATOM 9024 C CA . GLU C 1 116 ? -6.923 98.112 42.824 1.00 15.73 114 GLU C CA 1
ATOM 9025 C C . GLU C 1 116 ? -6.272 99.276 43.556 1.00 13.91 114 GLU C C 1
ATOM 9026 O O . GLU C 1 116 ? -5.020 99.501 43.515 1.00 17.35 114 GLU C O 1
ATOM 9032 N N . PHE C 1 117 ? -7.121 100.025 44.320 1.00 11.38 115 PHE C N 1
ATOM 9033 C CA . PHE C 1 117 ? -6.614 101.141 45.034 1.00 12.52 115 PHE C CA 1
ATOM 9034 C C . PHE C 1 117 ? -5.746 100.754 46.192 1.00 11.84 115 PHE C C 1
ATOM 9035 O O . PHE C 1 117 ? -4.770 101.493 46.555 1.00 13.71 115 PHE C O 1
ATOM 9043 N N . SER C 1 118 ? -6.086 99.657 46.882 1.00 14.20 116 SER C N 1
ATOM 9044 C CA . SER C 1 118 ? -5.268 99.234 48.026 1.00 13.73 116 SER C CA 1
ATOM 9045 C C . SER C 1 118 ? -3.808 98.975 47.676 1.00 14.36 116 SER C C 1
ATOM 9046 O O . SER C 1 118 ? -2.948 99.169 48.484 1.00 16.40 116 SER C O 1
ATOM 9049 N N . ALA C 1 119 ? -3.559 98.589 46.431 1.00 13.96 117 ALA C N 1
ATOM 9050 C CA . ALA C 1 119 ? -2.158 98.349 46.007 1.00 14.86 117 ALA C CA 1
ATOM 9051 C C . ALA C 1 119 ? -1.394 99.612 45.691 1.00 14.82 117 ALA C C 1
ATOM 9052 O O . ALA C 1 119 ? -0.109 99.621 45.464 1.00 18.72 117 ALA C O 1
ATOM 9054 N N . LYS C 1 120 ? -2.088 100.720 45.624 1.00 15.31 118 LYS C N 1
ATOM 9055 C CA . LYS C 1 120 ? -1.523 102.028 45.282 1.00 17.09 118 LYS C CA 1
ATOM 9056 C C . LYS C 1 120 ? -1.322 103.023 46.382 1.00 14.88 118 LYS C C 1
ATOM 9057 O O . LYS C 1 120 ? -0.733 104.032 46.148 1.00 17.00 118 LYS C O 1
ATOM 9063 N N . TYR C 1 121 ? -1.836 102.739 47.580 1.00 14.64 119 TYR C N 1
ATOM 9064 C CA . TYR C 1 121 ? -1.768 103.605 48.749 1.00 13.91 119 TYR C CA 1
ATOM 9065 C C . TYR C 1 121 ? -1.279 102.786 49.982 1.00 13.36 119 TYR C C 1
ATOM 9066 O O . TYR C 1 121 ? -1.503 101.594 50.090 1.00 13.43 119 TYR C O 1
ATOM 9075 N N . ASN C 1 122 ? -0.587 103.474 50.858 1.00 13.01 120 ASN C N 1
ATOM 9076 C CA . ASN C 1 122 ? -0.091 102.933 52.090 1.00 14.20 120 ASN C CA 1
ATOM 9077 C C . ASN C 1 122 ? -1.327 102.867 53.048 1.00 13.00 120 ASN C C 1
ATOM 9078 O O . ASN C 1 122 ? -1.830 103.870 53.513 1.00 11.39 120 ASN C O 1
ATOM 9083 N N . ASN C 1 123 ? -1.714 101.655 53.381 1.00 14.68 121 ASN C N 1
ATOM 9084 C CA . ASN C 1 123 ? -2.975 101.400 54.232 1.00 16.14 121 ASN C CA 1
ATOM 9085 C C . ASN C 1 123 ? -2.801 102.111 55.582 1.00 13.64 121 ASN C C 1
ATOM 9086 O O . ASN C 1 123 ? -3.787 102.650 56.097 1.00 12.17 121 ASN C O 1
ATOM 9091 N N . ASN C 1 124 ? -1.600 102.165 56.163 1.00 11.66 122 ASN C N 1
ATOM 9092 C CA . ASN C 1 124 ? -1.412 102.835 57.467 1.00 13.62 122 ASN C CA 1
ATOM 9093 C C . ASN C 1 124 ? -1.604 104.348 57.396 1.00 13.12 122 ASN C C 1
ATOM 9094 O O . ASN C 1 124 ? -2.084 104.978 58.325 1.00 14.47 122 ASN C O 1
ATOM 9099 N N . ASP C 1 125 ? -1.284 104.930 56.246 1.00 13.82 123 ASP C N 1
ATOM 9100 C CA . ASP C 1 125 ? -1.507 106.308 56.033 1.00 12.61 123 ASP C CA 1
ATOM 9101 C C . ASP C 1 125 ? -2.994 106.611 55.908 1.00 10.80 123 ASP C C 1
ATOM 9102 O O . ASP C 1 125 ? -3.464 107.609 56.432 1.00 11.01 123 ASP C O 1
ATOM 9107 N N . ILE C 1 126 ? -3.706 105.766 55.201 1.00 9.63 124 ILE C N 1
ATOM 9108 C CA . ILE C 1 126 ? -5.185 105.926 55.086 1.00 8.44 124 ILE C CA 1
ATOM 9109 C C . ILE C 1 126 ? -5.854 105.828 56.507 1.00 8.64 124 ILE C C 1
ATOM 9110 O O . ILE C 1 126 ? -6.721 106.582 56.852 1.00 10.61 124 ILE C O 1
ATOM 9115 N N . GLN C 1 127 ? -5.366 104.875 57.280 1.00 9.49 125 GLN C N 1
ATOM 9116 C CA . GLN C 1 127 ? -5.892 104.613 58.607 1.00 8.48 125 GLN C CA 1
ATOM 9117 C C . GLN C 1 127 ? -5.609 105.754 59.521 1.00 9.56 125 GLN C C 1
ATOM 9118 O O . GLN C 1 127 ? -6.491 106.203 60.275 1.00 8.72 125 GLN C O 1
ATOM 9124 N N . LYS C 1 128 ? -4.396 106.308 59.474 1.00 10.34 126 LYS C N 1
ATOM 9125 C CA . LYS C 1 128 ? -4.044 107.459 60.338 1.00 11.66 126 LYS C CA 1
ATOM 9126 C C . LYS C 1 128 ? -4.935 108.647 59.985 1.00 10.28 126 LYS C C 1
ATOM 9127 O O . LYS C 1 128 ? -5.417 109.356 60.808 1.00 11.21 126 LYS C O 1
ATOM 9133 N N . LYS C 1 129 ? -5.195 108.831 58.701 1.00 9.64 127 LYS C N 1
ATOM 9134 C CA . LYS C 1 129 ? -5.999 109.974 58.295 1.00 8.83 127 LYS C CA 1
ATOM 9135 C C . LYS C 1 129 ? -7.465 109.848 58.725 1.00 8.44 127 LYS C C 1
ATOM 9136 O O . LYS C 1 129 ? -8.039 110.810 59.164 1.00 9.39 127 LYS C O 1
ATOM 9142 N N . THR C 1 130 ? -8.050 108.675 58.421 1.00 7.98 128 THR C N 1
ATOM 9143 C CA . THR C 1 130 ? -9.504 108.480 58.435 1.00 8.10 128 THR C CA 1
ATOM 9144 C C . THR C 1 130 ? -10.021 107.596 59.531 1.00 7.79 128 THR C C 1
ATOM 9145 O O . THR C 1 130 ? -11.207 107.536 59.757 1.00 8.47 128 THR C O 1
ATOM 9149 N N . GLY C 1 131 ? -9.175 106.772 60.127 1.00 8.62 129 GLY C N 1
ATOM 9150 C CA . GLY C 1 131 ? -9.625 105.727 61.033 1.00 7.73 129 GLY C CA 1
ATOM 9151 C C . GLY C 1 131 ? -9.893 104.308 60.561 1.00 7.14 129 GLY C C 1
ATOM 9152 O O . GLY C 1 131 ? -10.047 103.379 61.342 1.00 9.13 129 GLY C O 1
ATOM 9153 N N . THR C 1 132 ? -9.731 104.125 59.253 1.00 8.11 130 THR C N 1
ATOM 9154 C CA . THR C 1 132 ? -9.975 102.859 58.600 1.00 6.94 130 THR C CA 1
ATOM 9155 C C . THR C 1 132 ? -9.007 102.656 57.413 1.00 8.36 130 THR C C 1
ATOM 9156 O O . THR C 1 132 ? -8.510 103.627 56.885 1.00 8.46 130 THR C O 1
ATOM 9160 N N . TYR C 1 133 ? -8.829 101.376 57.093 1.00 8.39 131 TYR C N 1
ATOM 9161 C CA . TYR C 1 133 ? -8.250 101.014 55.762 1.00 8.58 131 TYR C CA 1
ATOM 9162 C C . TYR C 1 133 ? -9.346 101.112 54.698 1.00 9.23 131 TYR C C 1
ATOM 9163 O O . TYR C 1 133 ? -10.520 101.250 55.030 1.00 10.39 131 TYR C O 1
ATOM 9172 N N . PHE C 1 134 ? -8.961 101.148 53.414 1.00 9.22 132 PHE C N 1
ATOM 9173 C CA . PHE C 1 134 ? -9.936 101.014 52.329 1.00 8.43 132 PHE C CA 1
ATOM 9174 C C . PHE C 1 134 ? -10.740 99.753 52.580 1.00 7.65 132 PHE C C 1
ATOM 9175 O O . PHE C 1 134 ? -10.201 98.684 52.913 1.00 9.15 132 PHE C O 1
ATOM 9183 N N . ASN C 1 135 ? -12.039 99.861 52.276 1.00 8.20 133 ASN C N 1
ATOM 9184 C CA . ASN C 1 135 ? -12.949 98.754 52.372 1.00 8.33 133 ASN C CA 1
ATOM 9185 C C . ASN C 1 135 ? -14.161 98.975 51.471 1.00 7.94 133 ASN C C 1
ATOM 9186 O O . ASN C 1 135 ? -14.281 100.029 50.876 1.00 8.06 133 ASN C O 1
ATOM 9191 N N . THR C 1 136 ? -15.025 97.982 51.402 1.00 8.93 134 THR C N 1
ATOM 9192 C CA . THR C 1 136 ? -16.224 98.062 50.575 1.00 9.37 134 THR C CA 1
ATOM 9193 C C . THR C 1 136 ? -17.396 98.717 51.279 1.00 9.50 134 THR C C 1
ATOM 9194 O O . THR C 1 136 ? -18.492 98.864 50.669 1.00 11.46 134 THR C O 1
ATOM 9198 N N . TYR C 1 137 ? -17.162 99.067 52.544 1.00 9.55 135 TYR C N 1
ATOM 9199 C CA . TYR C 1 137 ? -18.207 99.349 53.581 1.00 8.46 135 TYR C CA 1
ATOM 9200 C C . TYR C 1 137 ? -18.500 100.884 53.638 1.00 8.21 135 TYR C C 1
ATOM 9201 O O . TYR C 1 137 ? -19.690 101.305 53.618 1.00 10.73 135 TYR C O 1
ATOM 9210 N N . PHE C 1 138 ? -17.428 101.697 53.774 1.00 7.17 136 PHE C N 1
ATOM 9211 C CA . PHE C 1 138 ? -17.523 103.173 53.813 1.00 7.52 136 PHE C CA 1
ATOM 9212 C C . PHE C 1 138 ? -18.017 103.799 52.537 1.00 7.28 136 PHE C C 1
ATOM 9213 O O . PHE C 1 138 ? -18.103 103.134 51.560 1.00 9.53 136 PHE C O 1
ATOM 9221 N N . SER C 1 139 ? -18.403 105.070 52.572 1.00 8.26 137 SER C N 1
ATOM 9222 C CA . SER C 1 139 ? -19.101 105.670 51.417 1.00 5.89 137 SER C CA 1
ATOM 9223 C C . SER C 1 139 ? -18.172 105.852 50.199 1.00 7.89 137 SER C C 1
ATOM 9224 O O . SER C 1 139 ? -18.665 105.799 49.048 1.00 8.06 137 SER C O 1
ATOM 9227 N N . ALA C 1 140 ? -16.890 106.123 50.479 1.00 7.49 138 ALA C N 1
ATOM 9228 C CA . ALA C 1 140 ? -15.991 106.722 49.437 1.00 7.23 138 ALA C CA 1
ATOM 9229 C C . ALA C 1 140 ? -15.926 105.859 48.157 1.00 6.16 138 ALA C C 1
ATOM 9230 O O . ALA C 1 140 ? -16.017 106.402 47.052 1.00 7.20 138 ALA C O 1
ATOM 9232 N N . PHE C 1 141 ? -15.745 104.557 48.301 1.00 7.07 139 PHE C N 1
ATOM 9233 C CA . PHE C 1 141 ? -15.628 103.748 47.033 1.00 7.62 139 PHE C CA 1
ATOM 9234 C C . PHE C 1 141 ? -16.913 103.631 46.274 1.00 7.90 139 PHE C C 1
ATOM 9235 O O . PHE C 1 141 ? -16.899 103.502 45.054 1.00 8.65 139 PHE C O 1
ATOM 9243 N N . LYS C 1 142 ? -18.035 103.745 46.981 1.00 7.15 140 LYS C N 1
ATOM 9244 C CA . LYS C 1 142 ? -19.363 103.866 46.302 1.00 8.11 140 LYS C CA 1
ATOM 9245 C C . LYS C 1 142 ? -19.501 105.170 45.527 1.00 7.48 140 LYS C C 1
ATOM 9246 O O . LYS C 1 142 ? -20.031 105.182 44.403 1.00 9.14 140 LYS C O 1
ATOM 9252 N N . ILE C 1 143 ? -18.992 106.242 46.087 1.00 7.04 141 ILE C N 1
ATOM 9253 C CA . ILE C 1 143 ? -19.071 107.500 45.424 1.00 8.03 141 ILE C CA 1
ATOM 9254 C C . ILE C 1 143 ? -18.194 107.370 44.150 1.00 8.26 141 ILE C C 1
ATOM 9255 O O . ILE C 1 143 ? -18.564 107.836 43.075 1.00 8.71 141 ILE C O 1
ATOM 9260 N N . LEU C 1 144 ? -16.958 106.851 44.335 1.00 8.59 142 LEU C N 1
ATOM 9261 C CA . LEU C 1 144 ? -16.059 106.631 43.217 1.00 9.68 142 LEU C CA 1
ATOM 9262 C C . LEU C 1 144 ? -16.699 105.792 42.110 1.00 8.29 142 LEU C C 1
ATOM 9263 O O . LEU C 1 144 ? -16.646 106.132 40.904 1.00 11.35 142 LEU C O 1
ATOM 9268 N N . TRP C 1 145 ? -17.325 104.717 42.459 1.00 9.72 143 TRP C N 1
ATOM 9269 C CA . TRP C 1 145 ? -17.993 103.905 41.498 1.00 8.73 143 TRP C CA 1
ATOM 9270 C C . TRP C 1 145 ? -19.030 104.698 40.716 1.00 9.70 143 TRP C C 1
ATOM 9271 O O . TRP C 1 145 ? -19.124 104.591 39.473 1.00 11.49 143 TRP C O 1
ATOM 9282 N N . LEU C 1 146 ? -19.841 105.489 41.406 1.00 10.28 144 LEU C N 1
ATOM 9283 C CA . LEU C 1 146 ? -20.885 106.341 40.769 1.00 10.90 144 LEU C CA 1
ATOM 9284 C C . LEU C 1 146 ? -20.264 107.312 39.746 1.00 10.67 144 LEU C C 1
ATOM 9285 O O . LEU C 1 146 ? -20.750 107.453 38.635 1.00 13.87 144 LEU C O 1
ATOM 9290 N N . ILE C 1 147 ? -19.185 107.964 40.110 1.00 9.66 145 ILE C N 1
ATOM 9291 C CA . ILE C 1 147 ? -18.455 108.911 39.275 1.00 11.30 145 ILE C CA 1
ATOM 9292 C C . ILE C 1 147 ? -17.882 108.194 38.049 1.00 12.29 145 ILE C C 1
ATOM 9293 O O . ILE C 1 147 ? -18.045 108.672 36.940 1.00 13.23 145 ILE C O 1
ATOM 9298 N N . GLN C 1 148 ? -17.313 107.002 38.244 1.00 12.51 146 GLN C N 1
ATOM 9299 C CA . GLN C 1 148 ? -16.734 106.242 37.164 1.00 14.25 146 GLN C CA 1
ATOM 9300 C C . GLN C 1 148 ? -17.751 105.660 36.224 1.00 14.16 146 GLN C C 1
ATOM 9301 O O . GLN C 1 148 ? -17.407 105.386 35.048 1.00 16.36 146 GLN C O 1
ATOM 9307 N N . ASN C 1 149 ? -18.984 105.428 36.670 1.00 12.86 147 ASN C N 1
ATOM 9308 C CA . ASN C 1 149 ? -19.923 104.714 35.868 1.00 15.04 147 ASN C CA 1
ATOM 9309 C C . ASN C 1 149 ? -21.075 105.591 35.360 1.00 14.18 147 ASN C C 1
ATOM 9310 O O . ASN C 1 149 ? -21.969 105.074 34.678 1.00 15.59 147 ASN C O 1
ATOM 9315 N N . ASN C 1 150 ? -21.089 106.866 35.724 1.00 13.21 148 ASN C N 1
ATOM 9316 C CA . ASN C 1 150 ? -22.186 107.767 35.347 1.00 12.96 148 ASN C CA 1
ATOM 9317 C C . ASN C 1 150 ? -21.611 109.157 35.082 1.00 11.91 148 ASN C C 1
ATOM 9318 O O . ASN C 1 150 ? -21.298 109.957 36.003 1.00 11.24 148 ASN C O 1
ATOM 9323 N N . PRO C 1 151 ? -21.378 109.490 33.808 1.00 12.65 149 PRO C N 1
ATOM 9324 C CA . PRO C 1 151 ? -20.802 110.795 33.542 1.00 12.32 149 PRO C CA 1
ATOM 9325 C C . PRO C 1 151 ? -21.643 111.949 33.998 1.00 11.27 149 PRO C C 1
ATOM 9326 O O . PRO C 1 151 ? -21.101 112.948 34.290 1.00 11.40 149 PRO C O 1
ATOM 9330 N N . GLU C 1 152 ? -22.969 111.837 34.079 1.00 12.12 150 GLU C N 1
ATOM 9331 C CA . GLU C 1 152 ? -23.766 112.919 34.658 1.00 12.34 150 GLU C CA 1
ATOM 9332 C C . GLU C 1 152 ? -23.378 113.256 36.109 1.00 11.75 150 GLU C C 1
ATOM 9333 O O . GLU C 1 152 ? -23.291 114.391 36.509 1.00 11.63 150 GLU C O 1
ATOM 9339 N N . ILE C 1 153 ? -23.148 112.204 36.860 1.00 10.97 151 ILE C N 1
ATOM 9340 C CA . ILE C 1 153 ? -22.655 112.387 38.235 1.00 10.58 151 ILE C CA 1
ATOM 9341 C C . ILE C 1 153 ? -21.283 113.036 38.286 1.00 11.70 151 ILE C C 1
ATOM 9342 O O . ILE C 1 153 ? -21.057 113.996 39.024 1.00 13.27 151 ILE C O 1
ATOM 9347 N N . LYS C 1 154 ? -20.357 112.522 37.481 1.00 11.30 152 LYS C N 1
ATOM 9348 C CA . LYS C 1 154 ? -19.080 113.124 37.395 1.00 11.04 152 LYS C CA 1
ATOM 9349 C C . LYS C 1 154 ? -19.170 114.607 37.046 1.00 9.65 152 LYS C C 1
ATOM 9350 O O . LYS C 1 154 ? -18.487 115.480 37.638 1.00 12.10 152 LYS C O 1
ATOM 9356 N N . GLN C 1 155 ? -19.964 114.908 36.025 1.00 9.86 153 GLN C N 1
ATOM 9357 C CA . GLN C 1 155 ? -20.089 116.300 35.540 1.00 10.70 153 GLN C CA 1
ATOM 9358 C C . GLN C 1 155 ? -20.662 117.253 36.608 1.00 10.62 153 GLN C C 1
ATOM 9359 O O . GLN C 1 155 ? -20.321 118.450 36.724 1.00 11.86 153 GLN C O 1
ATOM 9365 N N . LYS C 1 156 ? -21.659 116.767 37.315 1.00 11.63 154 LYS C N 1
ATOM 9366 C CA . LYS C 1 156 ? -22.374 117.593 38.298 1.00 11.60 154 LYS C CA 1
ATOM 9367 C C . LYS C 1 156 ? -21.585 117.702 39.599 1.00 12.00 154 LYS C C 1
ATOM 9368 O O . LYS C 1 156 ? -21.761 118.711 40.274 1.00 11.19 154 LYS C O 1
ATOM 9374 N N . ILE C 1 157 ? -20.710 116.749 39.938 1.00 12.29 155 ILE C N 1
ATOM 9375 C CA . ILE C 1 157 ? -19.749 116.997 41.039 1.00 12.77 155 ILE C CA 1
ATOM 9376 C C . ILE C 1 157 ? -18.738 118.060 40.591 1.00 14.47 155 ILE C C 1
ATOM 9377 O O . ILE C 1 157 ? -18.523 119.053 41.250 1.00 13.89 155 ILE C O 1
ATOM 9382 N N . ASP C 1 158 ? -18.226 117.870 39.369 1.00 14.49 156 ASP C N 1
ATOM 9383 C CA . ASP C 1 158 ? -17.297 118.847 38.835 1.00 16.10 156 ASP C CA 1
ATOM 9384 C C . ASP C 1 158 ? -17.859 120.289 38.840 1.00 14.57 156 ASP C C 1
ATOM 9385 O O . ASP C 1 158 ? -17.152 121.225 39.236 1.00 18.00 156 ASP C O 1
ATOM 9390 N N . ASP C 1 159 ? -19.081 120.484 38.395 1.00 15.54 157 ASP C N 1
ATOM 9391 C CA . ASP C 1 159 ? -19.672 121.791 38.367 1.00 15.07 157 ASP C CA 1
ATOM 9392 C C . ASP C 1 159 ? -20.383 122.298 39.609 1.00 14.07 157 ASP C C 1
ATOM 9393 O O . ASP C 1 159 ? -21.019 123.379 39.542 1.00 15.14 157 ASP C O 1
ATOM 9398 N N . GLY C 1 160 ? -20.345 121.495 40.672 1.00 12.62 158 GLY C N 1
ATOM 9399 C CA . GLY C 1 160 ? -20.973 121.842 41.939 1.00 13.51 158 GLY C CA 1
ATOM 9400 C C . GLY C 1 160 ? -22.457 121.840 41.999 1.00 13.92 158 GLY C C 1
ATOM 9401 O O . GLY C 1 160 ? -23.060 122.461 42.899 1.00 15.82 158 GLY C O 1
ATOM 9402 N N . THR C 1 161 ? -23.096 121.181 41.084 1.00 11.37 159 THR C N 1
ATOM 9403 C CA . THR C 1 161 ? -24.573 121.124 41.089 1.00 10.56 159 THR C CA 1
ATOM 9404 C C . THR C 1 161 ? -25.160 119.829 41.708 1.00 10.77 159 THR C C 1
ATOM 9405 O O . THR C 1 161 ? -26.407 119.619 41.735 1.00 12.93 159 THR C O 1
ATOM 9409 N N . ALA C 1 162 ? -24.277 118.975 42.201 1.00 9.38 160 ALA C N 1
ATOM 9410 C CA . ALA C 1 162 ? -24.666 117.777 42.944 1.00 8.87 160 ALA C CA 1
ATOM 9411 C C . ALA C 1 162 ? -24.423 118.007 44.456 1.00 8.92 160 ALA C C 1
ATOM 9412 O O . ALA C 1 162 ? -23.600 118.826 44.846 1.00 10.14 160 ALA C O 1
ATOM 9414 N N . VAL C 1 163 ? -25.127 117.212 45.275 1.00 7.97 161 VAL C N 1
ATOM 9415 C CA . VAL C 1 163 ? -24.862 117.053 46.714 1.00 8.50 161 VAL C CA 1
ATOM 9416 C C . VAL C 1 163 ? -24.541 115.560 46.885 1.00 6.86 161 VAL C C 1
ATOM 9417 O O . VAL C 1 163 ? -25.313 114.665 46.357 1.00 8.11 161 VAL C O 1
ATOM 9421 N N . ILE C 1 164 ? -23.460 115.267 47.656 1.00 8.02 162 ILE C N 1
ATOM 9422 C CA . ILE C 1 164 ? -23.150 113.885 48.041 1.00 8.06 162 ILE C CA 1
ATOM 9423 C C . ILE C 1 164 ? -23.526 113.816 49.536 1.00 8.78 162 ILE C C 1
ATOM 9424 O O . ILE C 1 164 ? -22.985 114.543 50.354 1.00 8.10 162 ILE C O 1
ATOM 9429 N N . GLY C 1 165 ? -24.410 112.909 49.859 1.00 8.62 163 GLY C N 1
ATOM 9430 C CA . GLY C 1 165 ? -24.856 112.793 51.243 1.00 7.17 163 GLY C CA 1
ATOM 9431 C C . GLY C 1 165 ? -25.157 111.409 51.755 1.00 6.71 163 GLY C C 1
ATOM 9432 O O . GLY C 1 165 ? -25.642 110.538 51.024 1.00 7.64 163 GLY C O 1
ATOM 9433 N N . ASN C 1 166 ? -24.884 111.232 53.044 1.00 4.99 164 ASN C N 1
ATOM 9434 C CA . ASN C 1 166 ? -25.416 110.106 53.717 1.00 6.28 164 ASN C CA 1
ATOM 9435 C C . ASN C 1 166 ? -26.935 110.258 54.005 1.00 5.72 164 ASN C C 1
ATOM 9436 O O . ASN C 1 166 ? -27.505 111.266 53.719 1.00 5.46 164 ASN C O 1
ATOM 9441 N N . ILE C 1 167 ? -27.567 109.278 54.632 1.00 5.69 165 ILE C N 1
ATOM 9442 C CA . ILE C 1 167 ? -29.014 109.290 54.765 1.00 6.10 165 ILE C CA 1
ATOM 9443 C C . ILE C 1 167 ? -29.481 110.471 55.659 1.00 5.26 165 ILE C C 1
ATOM 9444 O O . ILE C 1 167 ? -30.480 111.080 55.432 1.00 8.13 165 ILE C O 1
ATOM 9449 N N . ASN C 1 168 ? -28.662 110.796 56.670 1.00 6.97 166 ASN C N 1
ATOM 9450 C CA . ASN C 1 168 ? -28.983 111.936 57.493 1.00 6.91 166 ASN C CA 1
ATOM 9451 C C . ASN C 1 168 ? -29.077 113.226 56.735 1.00 5.76 166 ASN C C 1
ATOM 9452 O O . ASN C 1 168 ? -30.039 113.984 56.886 1.00 7.09 166 ASN C O 1
ATOM 9457 N N . THR C 1 169 ? -28.067 113.453 55.851 1.00 6.54 167 THR C N 1
ATOM 9458 C CA . THR C 1 169 ? -28.034 114.603 54.961 1.00 7.53 167 THR C CA 1
ATOM 9459 C C . THR C 1 169 ? -29.257 114.655 54.033 1.00 7.27 167 THR C C 1
ATOM 9460 O O . THR C 1 169 ? -29.871 115.740 53.799 1.00 8.48 167 THR C O 1
ATOM 9464 N N . TRP C 1 170 ? -29.628 113.482 53.507 1.00 6.42 168 TRP C N 1
ATOM 9465 C CA . TRP C 1 170 ? -30.761 113.342 52.614 1.00 6.18 168 TRP C CA 1
ATOM 9466 C C . TRP C 1 170 ? -32.089 113.773 53.385 1.00 6.70 168 TRP C C 1
ATOM 9467 O O . TRP C 1 170 ? -32.921 114.543 52.865 1.00 7.51 168 TRP C O 1
ATOM 9478 N N . LEU C 1 171 ? -32.284 113.222 54.550 1.00 8.24 169 LEU C N 1
ATOM 9479 C CA . LEU C 1 171 ? -33.485 113.521 55.315 1.00 8.00 169 LEU C CA 1
ATOM 9480 C C . LEU C 1 171 ? -33.570 115.002 55.649 1.00 7.56 169 LEU C C 1
ATOM 9481 O O . LEU C 1 171 ? -34.605 115.624 55.515 1.00 9.04 169 LEU C O 1
ATOM 9486 N N . ILE C 1 172 ? -32.482 115.592 56.118 1.00 7.06 170 ILE C N 1
ATOM 9487 C CA . ILE C 1 172 ? -32.487 116.991 56.536 1.00 6.79 170 ILE C CA 1
ATOM 9488 C C . ILE C 1 172 ? -32.703 117.893 55.306 1.00 6.83 170 ILE C C 1
ATOM 9489 O O . ILE C 1 172 ? -33.530 118.822 55.338 1.00 7.41 170 ILE C O 1
ATOM 9494 N N . PHE C 1 173 ? -32.067 117.549 54.189 1.00 7.74 171 PHE C N 1
ATOM 9495 C CA . PHE C 1 173 ? -32.236 118.311 52.946 1.00 7.51 171 PHE C CA 1
ATOM 9496 C C . PHE C 1 173 ? -33.695 118.333 52.535 1.00 7.85 171 PHE C C 1
ATOM 9497 O O . PHE C 1 173 ? -34.232 119.408 52.207 1.00 10.48 171 PHE C O 1
ATOM 9505 N N . ASN C 1 174 ? -34.367 117.202 52.570 1.00 9.36 172 ASN C N 1
ATOM 9506 C CA . ASN C 1 174 ? -35.746 117.190 52.172 1.00 8.62 172 ASN C CA 1
ATOM 9507 C C . ASN C 1 174 ? -36.651 117.873 53.165 1.00 9.12 172 ASN C C 1
ATOM 9508 O O . ASN C 1 174 ? -37.512 118.632 52.806 1.00 9.27 172 ASN C O 1
ATOM 9513 N N . LEU C 1 175 ? -36.471 117.585 54.439 1.00 8.96 173 LEU C N 1
ATOM 9514 C CA . LEU C 1 175 ? -37.361 118.201 55.495 1.00 8.80 173 LEU C CA 1
ATOM 9515 C C . LEU C 1 175 ? -37.299 119.730 55.557 1.00 6.98 173 LEU C C 1
ATOM 9516 O O . LEU C 1 175 ? -38.312 120.406 55.753 1.00 10.18 173 LEU C O 1
ATOM 9521 N N . THR C 1 176 ? -36.101 120.248 55.333 1.00 7.86 174 THR C N 1
ATOM 9522 C CA . THR C 1 176 ? -35.763 121.663 55.436 1.00 8.11 174 THR C CA 1
ATOM 9523 C C . THR C 1 176 ? -35.867 122.416 54.107 1.00 7.43 174 THR C C 1
ATOM 9524 O O . THR C 1 176 ? -35.699 123.601 54.081 1.00 9.42 174 THR C O 1
ATOM 9528 N N . LYS C 1 177 ? -36.152 121.698 52.993 1.00 8.86 175 LYS C N 1
ATOM 9529 C CA . LYS C 1 177 ? -36.169 122.243 51.661 1.00 10.11 175 LYS C CA 1
ATOM 9530 C C . LYS C 1 177 ? -34.835 122.860 51.264 1.00 10.13 175 LYS C C 1
ATOM 9531 O O . LYS C 1 177 ? -34.779 123.928 50.651 1.00 12.90 175 LYS C O 1
ATOM 9537 N N . GLY C 1 178 ? -33.760 122.176 51.618 1.00 8.29 176 GLY C N 1
ATOM 9538 C CA . GLY C 1 178 ? -32.435 122.471 50.995 1.00 9.98 176 GLY C CA 1
ATOM 9539 C C . GLY C 1 178 ? -31.230 122.560 51.883 1.00 8.43 176 GLY C C 1
ATOM 9540 O O . GLY C 1 178 ? -30.127 122.689 51.352 1.00 10.23 176 GLY C O 1
ATOM 9541 N N . ASN C 1 179 ? -31.354 122.488 53.214 1.00 8.02 177 ASN C N 1
ATOM 9542 C CA . ASN C 1 179 ? -30.143 122.569 54.041 1.00 8.55 177 ASN C CA 1
ATOM 9543 C C . ASN C 1 179 ? -29.258 121.348 53.774 1.00 8.17 177 ASN C C 1
ATOM 9544 O O . ASN C 1 179 ? -29.751 120.255 53.621 1.00 8.66 177 ASN C O 1
ATOM 9549 N N . CYS C 1 180 ? -27.947 121.552 53.772 1.00 8.95 178 CYS C N 1
ATOM 9550 C CA . CYS C 1 180 ? -26.979 120.520 53.484 1.00 9.02 178 CYS C CA 1
ATOM 9551 C C . CYS C 1 180 ? -26.011 120.438 54.675 1.00 8.44 178 CYS C C 1
ATOM 9552 O O . CYS C 1 180 ? -25.000 121.218 54.821 1.00 10.17 178 CYS C O 1
ATOM 9555 N N . TYR C 1 181 ? -26.325 119.447 55.514 1.00 7.60 179 TYR C N 1
ATOM 9556 C CA . TYR C 1 181 ? -25.588 119.218 56.711 1.00 6.52 179 TYR C CA 1
ATOM 9557 C C . TYR C 1 181 ? -25.333 117.755 56.921 1.00 7.15 179 TYR C C 1
ATOM 9558 O O . TYR C 1 181 ? -26.100 116.910 56.548 1.00 7.89 179 TYR C O 1
ATOM 9567 N N . THR C 1 182 ? -24.262 117.509 57.643 1.00 7.50 180 THR C N 1
ATOM 9568 C CA . THR C 1 182 ? -24.018 116.225 58.266 1.00 7.43 180 THR C CA 1
ATOM 9569 C C . THR C 1 182 ? -23.515 116.482 59.690 1.00 7.89 180 THR C C 1
ATOM 9570 O O . THR C 1 182 ? -23.463 117.607 60.150 1.00 9.87 180 THR C O 1
ATOM 9574 N N . ASP C 1 183 ? -23.266 115.394 60.360 1.00 8.77 181 ASP C N 1
ATOM 9575 C CA . ASP C 1 183 ? -22.694 115.430 61.719 1.00 7.49 181 ASP C CA 1
ATOM 9576 C C . ASP C 1 183 ? -21.402 114.661 61.762 1.00 7.46 181 ASP C C 1
ATOM 9577 O O . ASP C 1 183 ? -21.082 113.849 60.865 1.00 8.33 181 ASP C O 1
ATOM 9582 N N . VAL C 1 184 ? -20.574 114.974 62.752 1.00 7.14 182 VAL C N 1
ATOM 9583 C CA . VAL C 1 184 ? -19.242 114.370 62.832 1.00 8.83 182 VAL C CA 1
ATOM 9584 C C . VAL C 1 184 ? -19.211 112.826 62.852 1.00 7.88 182 VAL C C 1
ATOM 9585 O O . VAL C 1 184 ? -18.276 112.196 62.333 1.00 9.94 182 VAL C O 1
ATOM 9589 N N . THR C 1 185 ? -20.212 112.176 63.406 1.00 9.05 183 THR C N 1
ATOM 9590 C CA . THR C 1 185 ? -20.280 110.707 63.398 1.00 8.52 183 THR C CA 1
ATOM 9591 C C . THR C 1 185 ? -20.525 110.113 61.993 1.00 7.37 183 THR C C 1
ATOM 9592 O O . THR C 1 185 ? -19.752 109.241 61.558 1.00 10.30 183 THR C O 1
ATOM 9596 N N . ASN C 1 186 ? -21.501 110.678 61.259 1.00 7.47 184 ASN C N 1
ATOM 9597 C CA . ASN C 1 186 ? -21.739 110.253 59.905 1.00 8.53 184 ASN C CA 1
ATOM 9598 C C . ASN C 1 186 ? -20.585 110.610 58.967 1.00 8.52 184 ASN C C 1
ATOM 9599 O O . ASN C 1 186 ? -20.212 109.780 58.128 1.00 7.62 184 ASN C O 1
ATOM 9604 N N . ALA C 1 187 ? -20.009 111.796 59.150 1.00 8.65 185 ALA C N 1
ATOM 9605 C CA . ALA C 1 187 ? -18.868 112.201 58.312 1.00 7.33 185 ALA C CA 1
ATOM 9606 C C . ALA C 1 187 ? -17.701 111.223 58.486 1.00 7.00 185 ALA C C 1
ATOM 9607 O O . ALA C 1 187 ? -16.914 111.004 57.540 1.00 8.57 185 ALA C O 1
ATOM 9609 N N . SER C 1 188 ? -17.545 110.643 59.677 1.00 6.77 186 SER C N 1
ATOM 9610 C CA . SER C 1 188 ? -16.420 109.740 59.983 1.00 7.78 186 SER C CA 1
ATOM 9611 C C . SER C 1 188 ? -16.543 108.346 59.274 1.00 8.39 186 SER C C 1
ATOM 9612 O O . SER C 1 188 ? -15.612 107.545 59.324 1.00 8.87 186 SER C O 1
ATOM 9615 N N . ARG C 1 189 ? -17.739 108.145 58.628 1.00 6.37 187 ARG C N 1
ATOM 9616 C CA . ARG C 1 189 ? -18.097 106.889 58.003 1.00 6.13 187 ARG C CA 1
ATOM 9617 C C . ARG C 1 189 ? -17.935 106.921 56.479 1.00 7.73 187 ARG C C 1
ATOM 9618 O O . ARG C 1 189 ? -18.372 106.034 55.735 1.00 7.83 187 ARG C O 1
ATOM 9626 N N . THR C 1 190 ? -17.356 108.014 56.031 1.00 8.27 188 THR C N 1
ATOM 9627 C CA . THR C 1 190 ? -17.307 108.292 54.572 1.00 9.20 188 THR C CA 1
ATOM 9628 C C . THR C 1 190 ? -15.955 107.924 53.891 1.00 9.48 188 THR C C 1
ATOM 9629 O O . THR C 1 190 ? -15.939 107.759 52.626 1.00 8.90 188 THR C O 1
ATOM 9633 N N . LEU C 1 191 ? -14.871 107.858 54.686 1.00 9.72 189 LEU C N 1
ATOM 9634 C CA . LEU C 1 191 ? -13.490 107.665 54.209 1.00 9.77 189 LEU C CA 1
ATOM 9635 C C . LEU C 1 191 ? -12.929 108.994 53.633 1.00 7.27 189 LEU C C 1
ATOM 9636 O O . LEU C 1 191 ? -11.897 109.001 52.982 1.00 8.50 189 LEU C O 1
ATOM 9641 N N . LEU C 1 192 ? -13.703 110.110 53.833 1.00 7.78 190 LEU C N 1
ATOM 9642 C CA . LEU C 1 192 ? -13.348 111.447 53.346 1.00 7.79 190 LEU C CA 1
ATOM 9643 C C . LEU C 1 192 ? -12.964 112.459 54.440 1.00 7.20 190 LEU C C 1
ATOM 9644 O O . LEU C 1 192 ? -12.509 113.564 54.092 1.00 9.26 190 LEU C O 1
ATOM 9649 N N . MET C 1 193 ? -13.232 112.131 55.728 1.00 8.65 191 MET C N 1
ATOM 9650 C CA . MET C 1 193 ? -12.993 113.082 56.782 1.00 7.89 191 MET C CA 1
ATOM 9651 C C . MET C 1 193 ? -11.658 112.744 57.471 1.00 7.56 191 MET C C 1
ATOM 9652 O O . MET C 1 193 ? -11.394 111.570 57.722 1.00 8.06 191 MET C O 1
ATOM 9657 N N . ASP C 1 194 ? -10.928 113.771 57.881 1.00 8.55 192 ASP C N 1
ATOM 9658 C CA . ASP C 1 194 ? -9.745 113.679 58.732 1.00 9.68 192 ASP C CA 1
ATOM 9659 C C . ASP C 1 194 ? -10.254 113.381 60.160 1.00 8.33 192 ASP C C 1
ATOM 9660 O O . ASP C 1 194 ? -10.997 114.202 60.742 1.00 9.76 192 ASP C O 1
ATOM 9665 N N . ILE C 1 195 ? -9.965 112.177 60.642 1.00 9.67 193 ILE C N 1
ATOM 9666 C CA . ILE C 1 195 ? -10.497 111.723 61.959 1.00 10.04 193 ILE C CA 1
ATOM 9667 C C . ILE C 1 195 ? -10.051 112.548 63.181 1.00 10.44 193 ILE C C 1
ATOM 9668 O O . ILE C 1 195 ? -10.709 112.539 64.209 1.00 10.51 193 ILE C O 1
ATOM 9673 N N . ASN C 1 196 ? -8.878 113.206 63.052 1.00 9.15 194 ASN C N 1
ATOM 9674 C CA . ASN C 1 196 ? -8.306 114.084 64.086 1.00 10.58 194 ASN C CA 1
ATOM 9675 C C . ASN C 1 196 ? -8.815 115.527 63.979 1.00 10.07 194 ASN C C 1
ATOM 9676 O O . ASN C 1 196 ? -9.168 116.134 64.982 1.00 13.06 194 ASN C O 1
ATOM 9681 N N . THR C 1 197 ? -8.898 116.083 62.772 1.00 10.52 195 THR C N 1
ATOM 9682 C CA . THR C 1 197 ? -9.276 117.479 62.626 1.00 11.29 195 THR C CA 1
ATOM 9683 C C . THR C 1 197 ? -10.804 117.710 62.420 1.00 10.16 195 THR C C 1
ATOM 9684 O O . THR C 1 197 ? -11.286 118.865 62.493 1.00 13.04 195 THR C O 1
ATOM 9688 N N . LEU C 1 198 ? -11.539 116.627 62.078 1.00 10.15 196 LEU C N 1
ATOM 9689 C CA . LEU C 1 198 ? -12.945 116.697 61.893 1.00 9.98 196 LEU C CA 1
ATOM 9690 C C . LEU C 1 198 ? -13.352 117.529 60.699 1.00 9.91 196 LEU C C 1
ATOM 9691 O O . LEU C 1 198 ? -14.465 118.090 60.644 1.00 11.67 196 LEU C O 1
ATOM 9696 N N . GLN C 1 199 ? -12.436 117.614 59.724 1.00 10.01 197 GLN C N 1
ATOM 9697 C CA . GLN C 1 199 ? -12.744 118.283 58.459 1.00 9.85 197 GLN C CA 1
ATOM 9698 C C . GLN C 1 199 ? -12.650 117.389 57.247 1.00 8.33 197 GLN C C 1
ATOM 9699 O O . GLN C 1 199 ? -11.941 116.425 57.257 1.00 8.75 197 GLN C O 1
ATOM 9705 N N . TRP C 1 200 ? -13.400 117.675 56.217 1.00 9.03 198 TRP C N 1
ATOM 9706 C CA . TRP C 1 200 ? -13.238 116.987 54.923 1.00 8.09 198 TRP C CA 1
ATOM 9707 C C . TRP C 1 200 ? -11.789 117.139 54.501 1.00 8.12 198 TRP C C 1
ATOM 9708 O O . TRP C 1 200 ? -11.218 118.253 54.612 1.00 11.91 198 TRP C O 1
ATOM 9719 N N . ASP C 1 201 ? -11.209 116.043 54.050 1.00 9.03 199 ASP C N 1
ATOM 9720 C CA . ASP C 1 201 ? -9.771 115.998 53.700 1.00 8.99 199 ASP C CA 1
ATOM 9721 C C . ASP C 1 201 ? -9.580 116.089 52.179 1.00 10.56 199 ASP C C 1
ATOM 9722 O O . ASP C 1 201 ? -10.083 115.236 51.401 1.00 10.45 199 ASP C O 1
ATOM 9727 N N . GLU C 1 202 ? -8.811 117.094 51.775 1.00 13.05 200 GLU C N 1
ATOM 9728 C CA . GLU C 1 202 ? -8.571 117.327 50.351 1.00 13.54 200 GLU C CA 1
ATOM 9729 C C . GLU C 1 202 ? -7.903 116.147 49.642 1.00 12.80 200 GLU C C 1
ATOM 9730 O O . GLU C 1 202 ? -8.303 115.755 48.549 1.00 11.46 200 GLU C O 1
ATOM 9736 N N . LYS C 1 203 ? -6.932 115.531 50.326 1.00 12.20 201 LYS C N 1
ATOM 9737 C CA . LYS C 1 203 ? -6.217 114.411 49.767 1.00 13.44 201 LYS C CA 1
ATOM 9738 C C . LYS C 1 203 ? -7.134 113.210 49.553 1.00 10.98 201 LYS C C 1
ATOM 9739 O O . LYS C 1 203 ? -7.148 112.547 48.512 1.00 10.89 201 LYS C O 1
ATOM 9745 N N . MET C 1 204 ? -7.966 112.865 50.559 1.00 10.24 202 MET C N 1
ATOM 9746 C CA . MET C 1 204 ? -8.898 111.802 50.360 1.00 9.51 202 MET C CA 1
ATOM 9747 C C . MET C 1 204 ? -9.877 112.107 49.216 1.00 10.25 202 MET C C 1
ATOM 9748 O O . MET C 1 204 ? -10.267 111.210 48.445 1.00 10.16 202 MET C O 1
ATOM 9753 N N . CYS C 1 205 ? -10.376 113.333 49.173 1.00 9.41 203 CYS C N 1
ATOM 9754 C CA . CYS C 1 205 ? -11.291 113.717 48.083 1.00 10.31 203 CYS C CA 1
ATOM 9755 C C . CYS C 1 205 ? -10.661 113.508 46.719 1.00 10.43 203 CYS C C 1
ATOM 9756 O O . CYS C 1 205 ? -11.290 113.039 45.806 1.00 11.87 203 CYS C O 1
ATOM 9759 N N . LYS C 1 206 ? -9.379 113.840 46.621 1.00 13.56 204 LYS C N 1
ATOM 9760 C CA . LYS C 1 206 ? -8.621 113.654 45.355 1.00 14.19 204 LYS C CA 1
ATOM 9761 C C . LYS C 1 206 ? -8.522 112.210 44.975 1.00 12.48 204 LYS C C 1
ATOM 9762 O O . LYS C 1 206 ? -8.791 111.832 43.811 1.00 14.65 204 LYS C O 1
ATOM 9768 N N . ILE C 1 207 ? -8.270 111.346 45.956 1.00 9.77 205 ILE C N 1
ATOM 9769 C CA . ILE C 1 207 ? -8.194 109.936 45.682 1.00 9.72 205 ILE C CA 1
ATOM 9770 C C . ILE C 1 207 ? -9.502 109.468 45.083 1.00 10.41 205 ILE C C 1
ATOM 9771 O O . ILE C 1 207 ? -9.491 108.735 44.087 1.00 10.87 205 ILE C O 1
ATOM 9776 N N . PHE C 1 208 ? -10.624 109.952 45.649 1.00 9.68 206 PHE C N 1
ATOM 9777 C CA . PHE C 1 208 ? -11.899 109.448 45.254 1.00 10.83 206 PHE C CA 1
ATOM 9778 C C . PHE C 1 208 ? -12.572 110.213 44.117 1.00 11.73 206 PHE C C 1
ATOM 9779 O O . PHE C 1 208 ? -13.762 110.034 43.849 1.00 9.88 206 PHE C O 1
ATOM 9787 N N . ASN C 1 209 ? -11.818 111.100 43.491 1.00 11.87 207 ASN C N 1
ATOM 9788 C CA . ASN C 1 209 ? -12.246 111.918 42.298 1.00 11.70 207 ASN C CA 1
ATOM 9789 C C . ASN C 1 209 ? -13.342 112.914 42.582 1.00 11.57 207 ASN C C 1
ATOM 9790 O O . ASN C 1 209 ? -14.159 113.344 41.673 1.00 12.99 207 ASN C O 1
ATOM 9795 N N . ILE C 1 210 ? -13.379 113.358 43.835 1.00 12.20 208 ILE C N 1
ATOM 9796 C CA . ILE C 1 210 ? -14.298 114.400 44.248 1.00 12.42 208 ILE C CA 1
ATOM 9797 C C . ILE C 1 210 ? -13.574 115.701 44.010 1.00 14.58 208 ILE C C 1
ATOM 9798 O O . ILE C 1 210 ? -12.847 116.152 44.892 1.00 15.14 208 ILE C O 1
ATOM 9803 N N . THR C 1 211 ? -13.760 116.273 42.804 1.00 13.04 209 THR C N 1
ATOM 9804 C CA . THR C 1 211 ? -12.950 117.403 42.353 1.00 14.45 209 THR C CA 1
ATOM 9805 C C . THR C 1 211 ? -13.408 118.737 42.868 1.00 14.17 209 THR C C 1
ATOM 9806 O O . THR C 1 211 ? -12.692 119.747 42.749 1.00 16.46 209 THR C O 1
ATOM 9810 N N . ASN C 1 212 ? -14.612 118.776 43.458 1.00 11.93 210 ASN C N 1
ATOM 9811 C CA . ASN C 1 212 ? -15.205 120.031 43.932 1.00 10.64 210 ASN C CA 1
ATOM 9812 C C . ASN C 1 212 ? -15.798 119.716 45.299 1.00 11.68 210 ASN C C 1
ATOM 9813 O O . ASN C 1 212 ? -16.796 119.038 45.420 1.00 11.19 210 ASN C O 1
ATOM 9818 N N . MET C 1 213 ? -15.086 120.170 46.313 1.00 12.42 211 MET C N 1
ATOM 9819 C CA . MET C 1 213 ? -15.462 119.820 47.673 1.00 12.27 211 MET C CA 1
ATOM 9820 C C . MET C 1 213 ? -16.725 120.534 48.153 1.00 11.78 211 MET C C 1
ATOM 9821 O O . MET C 1 213 ? -17.254 120.277 49.228 1.00 13.43 211 MET C O 1
ATOM 9826 N N . SER C 1 214 ? -17.204 121.504 47.366 1.00 11.86 212 SER C N 1
ATOM 9827 C CA . SER C 1 214 ? -18.432 122.169 47.688 1.00 13.71 212 SER C CA 1
ATOM 9828 C C . SER C 1 214 ? -19.673 121.331 47.698 1.00 11.40 212 SER C C 1
ATOM 9829 O O . SER C 1 214 ? -20.691 121.769 48.215 1.00 13.55 212 SER C O 1
ATOM 9832 N N . VAL C 1 215 ? -19.609 120.153 47.072 1.00 9.71 213 VAL C N 1
ATOM 9833 C CA . VAL C 1 215 ? -20.712 119.200 47.047 1.00 9.38 213 VAL C CA 1
ATOM 9834 C C . VAL C 1 215 ? -20.921 118.488 48.354 1.00 8.73 213 VAL C C 1
ATOM 9835 O O . VAL C 1 215 ? -21.896 117.812 48.507 1.00 9.09 213 VAL C O 1
ATOM 9839 N N . LEU C 1 216 ? -19.937 118.603 49.273 1.00 8.42 214 LEU C N 1
ATOM 9840 C CA . LEU C 1 216 ? -19.993 117.992 50.594 1.00 7.60 214 LEU C CA 1
ATOM 9841 C C . LEU C 1 216 ? -20.690 118.922 51.579 1.00 8.01 214 LEU C C 1
ATOM 9842 O O . LEU C 1 216 ? -20.432 120.119 51.605 1.00 9.08 214 LEU C O 1
ATOM 9847 N N . PRO C 1 217 ? -21.547 118.349 52.412 1.00 8.45 215 PRO C N 1
ATOM 9848 C CA . PRO C 1 217 ? -22.259 119.157 53.403 1.00 8.57 215 PRO C CA 1
ATOM 9849 C C . PRO C 1 217 ? -21.396 119.576 54.562 1.00 10.18 215 PRO C C 1
ATOM 9850 O O . PRO C 1 217 ? -20.448 118.890 54.901 1.00 8.94 215 PRO C O 1
ATOM 9854 N N . GLU C 1 218 ? -21.809 120.652 55.221 1.00 10.12 216 GLU C N 1
ATOM 9855 C CA . GLU C 1 218 ? -21.095 121.150 56.384 1.00 9.03 216 GLU C CA 1
ATOM 9856 C C . GLU C 1 218 ? -21.169 120.133 57.534 1.00 8.00 216 GLU C C 1
ATOM 9857 O O . GLU C 1 218 ? -22.284 119.691 57.824 1.00 8.07 216 GLU C O 1
ATOM 9863 N N . ILE C 1 219 ? -20.056 119.894 58.188 1.00 7.29 217 ILE C N 1
ATOM 9864 C CA . ILE C 1 219 ? -19.966 118.929 59.325 1.00 7.59 217 ILE C CA 1
ATOM 9865 C C . ILE C 1 219 ? -20.317 119.675 60.652 1.00 7.85 217 ILE C C 1
ATOM 9866 O O . ILE C 1 219 ? -19.683 120.686 60.995 1.00 9.65 217 ILE C O 1
ATOM 9871 N N . LYS C 1 220 ? -21.389 119.211 61.277 1.00 8.67 218 LYS C N 1
ATOM 9872 C CA . LYS C 1 220 ? -21.926 119.823 62.483 1.00 8.09 218 LYS C CA 1
ATOM 9873 C C . LYS C 1 220 ? -21.659 118.950 63.693 1.00 8.24 218 LYS C C 1
ATOM 9874 O O . LYS C 1 220 ? -21.415 117.780 63.588 1.00 8.60 218 LYS C O 1
ATOM 9880 N N . SER C 1 221 ? -21.790 119.540 64.863 1.00 8.53 219 SER C N 1
ATOM 9881 C CA . SER C 1 221 ? -21.789 118.741 66.110 1.00 7.56 219 SER C CA 1
ATOM 9882 C C . SER C 1 221 ? -23.157 118.020 66.209 1.00 6.04 219 SER C C 1
ATOM 9883 O O . SER C 1 221 ? -24.108 118.259 65.422 1.00 8.90 219 SER C O 1
ATOM 9886 N N . ASN C 1 222 ? -23.251 117.068 67.112 1.00 7.68 220 ASN C N 1
ATOM 9887 C CA . ASN C 1 222 ? -24.444 116.242 67.213 1.00 8.19 220 ASN C CA 1
ATOM 9888 C C . ASN C 1 222 ? -25.713 116.955 67.756 1.00 7.70 220 ASN C C 1
ATOM 9889 O O . ASN C 1 222 ? -26.817 116.573 67.413 1.00 10.42 220 ASN C O 1
ATOM 9894 N N . CYS C 1 223 ? -25.516 117.950 68.632 1.00 8.39 221 CYS C N 1
ATOM 9895 C CA . CYS C 1 223 ? -26.587 118.826 69.076 1.00 8.52 221 CYS C CA 1
ATOM 9896 C C . CYS C 1 223 ? -26.348 120.167 68.331 1.00 9.61 221 CYS C C 1
ATOM 9897 O O . CYS C 1 223 ? -25.336 120.824 68.525 1.00 10.37 221 CYS C O 1
ATOM 9900 N N . SER C 1 224 ? -27.281 120.596 67.506 1.00 8.37 222 SER C N 1
ATOM 9901 C CA . SER C 1 224 ? -27.047 121.772 66.650 1.00 7.98 222 SER C CA 1
ATOM 9902 C C . SER C 1 224 ? -28.344 122.290 66.055 1.00 8.93 222 SER C C 1
ATOM 9903 O O . SER C 1 224 ? -29.347 121.678 66.201 1.00 11.10 222 SER C O 1
ATOM 9906 N N . ASN C 1 225 ? -28.320 123.430 65.389 1.00 8.55 223 ASN C N 1
ATOM 9907 C CA . ASN C 1 225 ? -29.445 123.927 64.622 1.00 9.82 223 ASN C CA 1
ATOM 9908 C C . ASN C 1 225 ? -29.289 123.387 63.215 1.00 8.85 223 ASN C C 1
ATOM 9909 O O . ASN C 1 225 ? -28.531 123.944 62.432 1.00 10.48 223 ASN C O 1
ATOM 9914 N N . PHE C 1 226 ? -29.977 122.301 62.948 1.00 8.40 224 PHE C N 1
ATOM 9915 C CA . PHE C 1 226 ? -30.017 121.727 61.596 1.00 8.16 224 PHE C CA 1
ATOM 9916 C C . PHE C 1 226 ? -31.065 122.340 60.662 1.00 10.47 224 PHE C C 1
ATOM 9917 O O . PHE C 1 226 ? -31.097 122.018 59.459 1.00 8.77 224 PHE C O 1
ATOM 9925 N N . GLY C 1 227 ? -31.926 123.214 61.221 1.00 11.26 225 GLY C N 1
ATOM 9926 C CA . GLY C 1 227 ? -32.927 123.886 60.473 1.00 11.64 225 GLY C CA 1
ATOM 9927 C C . GLY C 1 227 ? -34.300 123.623 60.919 1.00 11.39 225 GLY C C 1
ATOM 9928 O O . GLY C 1 227 ? -34.583 122.809 61.742 1.00 12.32 225 GLY C O 1
ATOM 9929 N N . LEU C 1 228 ? -35.162 124.319 60.239 1.00 11.72 226 LEU C N 1
ATOM 9930 C CA . LEU C 1 228 ? -36.600 124.278 60.400 1.00 11.59 226 LEU C CA 1
ATOM 9931 C C . LEU C 1 228 ? -37.227 123.379 59.366 1.00 10.30 226 LEU C C 1
ATOM 9932 O O . LEU C 1 228 ? -36.947 123.439 58.179 1.00 8.77 226 LEU C O 1
ATOM 9937 N N . VAL C 1 229 ? -38.156 122.545 59.802 1.00 9.62 227 VAL C N 1
ATOM 9938 C CA . VAL C 1 229 ? -38.981 121.786 58.864 1.00 10.48 227 VAL C CA 1
ATOM 9939 C C . VAL C 1 229 ? -39.857 122.796 58.081 1.00 10.01 227 VAL C C 1
ATOM 9940 O O . VAL C 1 229 ? -40.612 123.639 58.693 1.00 10.58 227 VAL C O 1
ATOM 9944 N N . LYS C 1 230 ? -39.780 122.649 56.743 1.00 10.86 228 LYS C N 1
ATOM 9945 C CA . LYS C 1 230 ? -40.544 123.425 55.839 1.00 11.81 228 LYS C CA 1
ATOM 9946 C C . LYS C 1 230 ? -41.261 122.602 54.765 1.00 12.72 228 LYS C C 1
ATOM 9947 O O . LYS C 1 230 ? -42.063 123.200 53.976 1.00 13.69 228 LYS C O 1
ATOM 9953 N N . SER C 1 231 ? -40.979 121.294 54.673 1.00 12.53 229 SER C N 1
ATOM 9954 C CA . SER C 1 231 ? -41.582 120.500 53.641 1.00 13.33 229 SER C CA 1
ATOM 9955 C C . SER C 1 231 ? -43.096 120.525 53.636 1.00 13.13 229 SER C C 1
ATOM 9956 O O . SER C 1 231 ? -43.742 120.206 54.637 1.00 13.84 229 SER C O 1
ATOM 9959 N N . GLU C 1 232 ? -43.651 120.768 52.461 1.00 14.53 230 GLU C N 1
ATOM 9960 C CA . GLU C 1 232 ? -45.121 120.810 52.333 1.00 17.42 230 GLU C CA 1
ATOM 9961 C C . GLU C 1 232 ? -45.786 119.444 52.517 1.00 17.68 230 GLU C C 1
ATOM 9962 O O . GLU C 1 232 ? -47.042 119.342 52.712 1.00 17.74 230 GLU C O 1
ATOM 9968 N N . HIS C 1 233 ? -44.980 118.368 52.499 1.00 16.99 231 HIS C N 1
ATOM 9969 C CA . HIS C 1 233 ? -45.501 117.046 52.765 1.00 15.77 231 HIS C CA 1
ATOM 9970 C C . HIS C 1 233 ? -45.858 116.779 54.187 1.00 15.20 231 HIS C C 1
ATOM 9971 O O . HIS C 1 233 ? -46.516 115.805 54.387 1.00 16.30 231 HIS C O 1
ATOM 9978 N N . VAL C 1 234 ? -45.379 117.601 55.138 1.00 13.40 232 VAL C N 1
ATOM 9979 C CA . VAL C 1 234 ? -45.519 117.414 56.596 1.00 14.38 232 VAL C CA 1
ATOM 9980 C C . VAL C 1 234 ? -45.942 118.773 57.218 1.00 14.98 232 VAL C C 1
ATOM 9981 O O . VAL C 1 234 ? -45.282 119.396 58.029 1.00 12.30 232 VAL C O 1
ATOM 9985 N N . PRO C 1 235 ? -47.128 119.209 56.809 1.00 15.92 233 PRO C N 1
ATOM 9986 C CA . PRO C 1 235 ? -47.578 120.574 57.132 1.00 16.76 233 PRO C CA 1
ATOM 9987 C C . PRO C 1 235 ? -47.744 120.847 58.621 1.00 16.42 233 PRO C C 1
ATOM 9988 O O . PRO C 1 235 ? -47.461 122.004 59.081 1.00 16.25 233 PRO C O 1
ATOM 9992 N N . ASP C 1 236 ? -48.141 119.848 59.415 1.00 15.58 234 ASP C N 1
ATOM 9993 C CA . ASP C 1 236 ? -48.225 120.037 60.878 1.00 16.32 234 ASP C CA 1
ATOM 9994 C C . ASP C 1 236 ? -46.892 120.274 61.572 1.00 14.96 234 ASP C C 1
ATOM 9995 O O . ASP C 1 236 ? -46.802 120.604 62.768 1.00 15.64 234 ASP C O 1
ATOM 10000 N N . TYR C 1 237 ? -45.827 119.898 60.880 1.00 13.19 235 TYR C N 1
ATOM 10001 C CA . TYR C 1 237 ? -44.448 120.059 61.404 1.00 11.63 235 TYR C CA 1
ATOM 10002 C C . TYR C 1 237 ? -43.744 121.360 60.999 1.00 11.18 235 TYR C C 1
ATOM 10003 O O . TYR C 1 237 ? -42.591 121.552 61.304 1.00 10.90 235 TYR C O 1
ATOM 10012 N N . LEU C 1 238 ? -44.498 122.256 60.343 1.00 11.55 236 LEU C N 1
ATOM 10013 C CA . LEU C 1 238 ? -43.977 123.518 59.926 1.00 11.73 236 LEU C CA 1
ATOM 10014 C C . LEU C 1 238 ? -43.283 124.254 61.084 1.00 9.38 236 LEU C C 1
ATOM 10015 O O . LEU C 1 238 ? -43.871 124.492 62.149 1.00 11.06 236 LEU C O 1
ATOM 10020 N N . ASN C 1 239 ? -42.019 124.670 60.858 1.00 11.15 237 ASN C N 1
ATOM 10021 C CA . ASN C 1 239 ? -41.201 125.398 61.797 1.00 11.75 237 ASN C CA 1
ATOM 10022 C C . ASN C 1 239 ? -40.786 124.694 63.102 1.00 10.65 237 ASN C C 1
ATOM 10023 O O . ASN C 1 239 ? -40.281 125.312 64.041 1.00 13.58 237 ASN C O 1
ATOM 10028 N N . ILE C 1 240 ? -40.927 123.370 63.101 1.00 11.29 238 ILE C N 1
ATOM 10029 C CA . ILE C 1 240 ? -40.387 122.544 64.159 1.00 10.77 238 ILE C CA 1
ATOM 10030 C C . ILE C 1 240 ? -38.906 122.356 63.840 1.00 10.03 238 ILE C C 1
ATOM 10031 O O . ILE C 1 240 ? -38.581 122.001 62.699 1.00 10.35 238 ILE C O 1
ATOM 10036 N N . PRO C 1 241 ? -38.007 122.575 64.832 1.00 8.04 239 PRO C N 1
ATOM 10037 C CA . PRO C 1 241 ? -36.551 122.516 64.558 1.00 9.44 239 PRO C CA 1
ATOM 10038 C C . PRO C 1 241 ? -35.979 121.083 64.660 1.00 8.71 239 PRO C C 1
ATOM 10039 O O . PRO C 1 241 ? -36.438 120.275 65.458 1.00 10.83 239 PRO C O 1
ATOM 10043 N N . ILE C 1 242 ? -34.987 120.811 63.825 1.00 9.09 240 ILE C N 1
ATOM 10044 C CA . ILE C 1 242 ? -34.242 119.581 63.817 1.00 7.82 240 ILE C CA 1
ATOM 10045 C C . ILE C 1 242 ? -32.977 119.950 64.605 1.00 7.73 240 ILE C C 1
ATOM 10046 O O . ILE C 1 242 ? -32.177 120.825 64.189 1.00 9.14 240 ILE C O 1
ATOM 10051 N N . THR C 1 243 ? -32.830 119.311 65.754 1.00 8.03 241 THR C N 1
ATOM 10052 C CA . THR C 1 243 ? -31.831 119.750 66.726 1.00 8.14 241 THR C CA 1
ATOM 10053 C C . THR C 1 243 ? -30.836 118.684 67.182 1.00 8.86 241 THR C C 1
ATOM 10054 O O . THR C 1 243 ? -29.919 118.948 67.990 1.00 8.66 241 THR C O 1
ATOM 10058 N N . GLY C 1 244 ? -30.985 117.457 66.684 1.00 8.99 242 GLY C N 1
ATOM 10059 C CA . GLY C 1 244 ? -29.982 116.464 66.913 1.00 7.99 242 GLY C CA 1
ATOM 10060 C C . GLY C 1 244 ? -29.845 115.543 65.747 1.00 7.22 242 GLY C C 1
ATOM 10061 O O . GLY C 1 244 ? -30.797 115.263 65.075 1.00 7.88 242 GLY C O 1
ATOM 10062 N N . CYS C 1 245 ? -28.615 115.115 65.483 1.00 7.21 243 CYS C N 1
ATOM 10063 C CA . CYS C 1 245 ? -28.301 114.215 64.404 1.00 7.44 243 CYS C CA 1
ATOM 10064 C C . CYS C 1 245 ? -27.087 113.427 64.671 1.00 8.08 243 CYS C C 1
ATOM 10065 O O . CYS C 1 245 ? -26.074 113.978 65.059 1.00 7.79 243 CYS C O 1
ATOM 10068 N N . ILE C 1 246 ? -27.171 112.127 64.479 1.00 8.43 244 ILE C N 1
ATOM 10069 C CA . ILE C 1 246 ? -26.074 111.191 64.824 1.00 6.78 244 ILE C CA 1
ATOM 10070 C C . ILE C 1 246 ? -26.271 109.882 64.028 1.00 7.42 244 ILE C C 1
ATOM 10071 O O . ILE C 1 246 ? -27.425 109.494 63.786 1.00 7.80 244 ILE C O 1
ATOM 10076 N N . GLY C 1 247 ? -25.168 109.213 63.669 1.00 7.38 245 GLY C N 1
ATOM 10077 C CA . GLY C 1 247 ? -25.193 107.891 63.104 1.00 7.09 245 GLY C CA 1
ATOM 10078 C C . GLY C 1 247 ? -25.822 106.866 64.097 1.00 6.34 245 GLY C C 1
ATOM 10079 O O . GLY C 1 247 ? -25.726 107.017 65.309 1.00 7.91 245 GLY C O 1
ATOM 10080 N N . ASP C 1 248 ? -26.569 105.891 63.557 1.00 4.72 246 ASP C N 1
ATOM 10081 C CA . ASP C 1 248 ? -27.345 104.981 64.369 1.00 5.10 246 ASP C CA 1
ATOM 10082 C C . ASP C 1 248 ? -26.580 104.283 65.448 1.00 7.03 246 ASP C C 1
ATOM 10083 O O . ASP C 1 248 ? -27.061 104.275 66.639 1.00 8.33 246 ASP C O 1
ATOM 10088 N N . GLN C 1 249 ? -25.406 103.749 65.116 1.00 5.76 247 GLN C N 1
ATOM 10089 C CA . GLN C 1 249 ? -24.703 102.900 66.135 1.00 7.58 247 GLN C CA 1
ATOM 10090 C C . GLN C 1 249 ? -24.138 103.830 67.265 1.00 7.91 247 GLN C C 1
ATOM 10091 O O . GLN C 1 249 ? -24.050 103.430 68.440 1.00 10.40 247 GLN C O 1
ATOM 10097 N N . GLN C 1 250 ? -23.650 105.032 66.905 1.00 8.07 248 GLN C N 1
ATOM 10098 C CA . GLN C 1 250 ? -23.272 106.046 67.888 1.00 8.42 248 GLN C CA 1
ATOM 10099 C C . GLN C 1 250 ? -24.486 106.523 68.686 1.00 7.01 248 GLN C C 1
ATOM 10100 O O . GLN C 1 250 ? -24.406 106.728 69.930 1.00 8.59 248 GLN C O 1
ATOM 10106 N N . SER C 1 251 ? -25.631 106.615 68.042 1.00 8.54 249 SER C N 1
ATOM 10107 C CA . SER C 1 251 ? -26.914 106.953 68.746 1.00 8.93 249 SER C CA 1
ATOM 10108 C C . SER C 1 251 ? -27.165 105.958 69.876 1.00 8.57 249 SER C C 1
ATOM 10109 O O . SER C 1 251 ? -27.531 106.339 70.988 1.00 8.64 249 SER C O 1
ATOM 10112 N N . ALA C 1 252 ? -26.957 104.684 69.611 1.00 10.22 250 ALA C N 1
ATOM 10113 C CA . ALA C 1 252 ? -27.141 103.643 70.582 1.00 11.27 250 ALA C CA 1
ATOM 10114 C C . ALA C 1 252 ? -26.166 103.752 71.763 1.00 11.09 250 ALA C C 1
ATOM 10115 O O . ALA C 1 252 ? -26.501 103.363 72.930 1.00 12.16 250 ALA C O 1
ATOM 10117 N N . CYS C 1 253 ? -24.950 104.245 71.550 1.00 8.81 251 CYS C N 1
ATOM 10118 C CA . CYS C 1 253 ? -23.988 104.629 72.619 1.00 12.04 251 CYS C CA 1
ATOM 10119 C C . CYS C 1 253 ? -24.551 105.690 73.549 1.00 12.35 251 CYS C C 1
ATOM 10120 O O . CYS C 1 253 ? -24.450 105.562 74.764 1.00 13.50 251 CYS C O 1
ATOM 10123 N N . ILE C 1 254 ? -25.261 106.665 72.978 1.00 10.27 252 ILE C N 1
ATOM 10124 C CA A ILE C 1 254 ? -25.841 107.689 73.836 0.50 11.48 252 ILE C CA 1
ATOM 10125 C CA B ILE C 1 254 ? -25.928 107.738 73.753 0.50 11.23 252 ILE C CA 1
ATOM 10126 C C . ILE C 1 254 ? -27.054 107.097 74.573 1.00 11.49 252 ILE C C 1
ATOM 10127 O O . ILE C 1 254 ? -27.187 107.333 75.787 1.00 13.18 252 ILE C O 1
ATOM 10136 N N . GLY C 1 255 ? -27.893 106.357 73.891 1.00 12.07 253 GLY C N 1
ATOM 10137 C CA . GLY C 1 255 ? -29.008 105.658 74.542 1.00 12.84 253 GLY C CA 1
ATOM 10138 C C . GLY C 1 255 ? -28.664 104.625 75.598 1.00 15.56 253 GLY C C 1
ATOM 10139 O O . GLY C 1 255 ? -29.514 104.350 76.474 1.00 17.86 253 GLY C O 1
ATOM 10140 N N . GLN C 1 256 ? -27.447 104.085 75.524 1.00 14.40 254 GLN C N 1
ATOM 10141 C CA . GLN C 1 256 ? -26.992 103.083 76.520 1.00 15.00 254 GLN C CA 1
ATOM 10142 C C . GLN C 1 256 ? -26.175 103.850 77.624 1.00 15.39 254 GLN C C 1
ATOM 10143 O O . GLN C 1 256 ? -25.610 103.201 78.537 1.00 18.85 254 GLN C O 1
ATOM 10149 N N . ALA C 1 257 ? -25.971 105.148 77.473 1.00 17.28 255 ALA C N 1
ATOM 10150 C CA . ALA C 1 257 ? -25.118 106.013 78.371 1.00 16.47 255 ALA C CA 1
ATOM 10151 C C . ALA C 1 257 ? -23.686 105.494 78.544 1.00 17.63 255 ALA C C 1
ATOM 10152 O O . ALA C 1 257 ? -23.172 105.528 79.647 1.00 19.33 255 ALA C O 1
ATOM 10154 N N . ILE C 1 258 ? -23.068 105.010 77.456 1.00 15.88 256 ILE C N 1
ATOM 10155 C CA . ILE C 1 258 ? -21.700 104.553 77.514 1.00 15.92 256 ILE C CA 1
ATOM 10156 C C . ILE C 1 258 ? -20.806 105.781 77.231 1.00 16.29 256 ILE C C 1
ATOM 10157 O O . ILE C 1 258 ? -20.158 106.023 76.190 1.00 17.93 256 ILE C O 1
ATOM 10162 N N . PHE C 1 259 ? -20.739 106.637 78.238 1.00 15.20 257 PHE C N 1
ATOM 10163 C CA . PHE C 1 259 ? -20.058 107.907 78.159 1.00 16.31 257 PHE C CA 1
ATOM 10164 C C . PHE C 1 259 ? -18.686 107.923 78.755 1.00 16.33 257 PHE C C 1
ATOM 10165 O O . PHE C 1 259 ? -17.967 108.933 78.576 1.00 17.06 257 PHE C O 1
ATOM 10173 N N . ASP C 1 260 ? -18.329 106.895 79.543 1.00 17.59 258 ASP C N 1
ATOM 10174 C CA . ASP C 1 260 ? -16.997 106.860 80.146 1.00 19.59 258 ASP C CA 1
ATOM 10175 C C . ASP C 1 260 ? -16.053 106.006 79.346 1.00 17.98 258 ASP C C 1
ATOM 10176 O O . ASP C 1 260 ? -16.426 104.968 78.786 1.00 16.85 258 ASP C O 1
ATOM 10181 N N . GLU C 1 261 ? -14.796 106.424 79.335 1.00 18.27 259 GLU C N 1
ATOM 10182 C CA . GLU C 1 261 ? -13.751 105.633 78.741 1.00 19.14 259 GLU C CA 1
ATOM 10183 C C . GLU C 1 261 ? -13.803 104.173 79.237 1.00 18.02 259 GLU C C 1
ATOM 10184 O O . GLU C 1 261 ? -13.939 103.885 80.481 1.00 19.62 259 GLU C O 1
ATOM 10190 N N . GLY C 1 262 ? -13.723 103.249 78.264 1.00 15.53 260 GLY C N 1
ATOM 10191 C CA . GLY C 1 262 ? -13.785 101.839 78.476 1.00 17.44 260 GLY C CA 1
ATOM 10192 C C . GLY C 1 262 ? -15.142 101.154 78.488 1.00 16.43 260 GLY C C 1
ATOM 10193 O O . GLY C 1 262 ? -15.210 99.934 78.508 1.00 18.25 260 GLY C O 1
ATOM 10194 N N . GLU C 1 263 ? -16.195 101.913 78.558 1.00 15.13 261 GLU C N 1
ATOM 10195 C CA . GLU C 1 263 ? -17.484 101.377 78.466 1.00 14.85 261 GLU C CA 1
ATOM 10196 C C . GLU C 1 263 ? -17.771 100.999 77.009 1.00 13.95 261 GLU C C 1
ATOM 10197 O O . GLU C 1 263 ? -17.380 101.761 76.061 1.00 13.77 261 GLU C O 1
ATOM 10203 N N . ALA C 1 264 ? -18.501 99.898 76.891 1.00 13.63 262 ALA C N 1
ATOM 10204 C CA . ALA C 1 264 ? -18.802 99.234 75.586 1.00 12.23 262 ALA C CA 1
ATOM 10205 C C . ALA C 1 264 ? -20.233 98.785 75.449 1.00 13.61 262 ALA C C 1
ATOM 10206 O O . ALA C 1 264 ? -20.831 98.313 76.410 1.00 13.55 262 ALA C O 1
ATOM 10208 N N . LYS C 1 265 ? -20.778 98.904 74.231 1.00 10.97 263 LYS C N 1
ATOM 10209 C CA . LYS C 1 265 ? -22.119 98.377 73.929 1.00 10.57 263 LYS C CA 1
ATOM 10210 C C . LYS C 1 265 ? -22.043 97.558 72.645 1.00 9.42 263 LYS C C 1
ATOM 10211 O O . LYS C 1 265 ? -21.166 97.739 71.810 1.00 10.95 263 LYS C O 1
ATOM 10217 N N . CYS C 1 266 ? -23.039 96.738 72.467 1.00 9.76 264 CYS C N 1
ATOM 10218 C CA . CYS C 1 266 ? -23.237 95.964 71.254 1.00 8.74 264 CYS C CA 1
ATOM 10219 C C . CYS C 1 266 ? -24.707 95.990 70.876 1.00 9.89 264 CYS C C 1
ATOM 10220 O O . CYS C 1 266 ? -25.560 95.652 71.691 1.00 11.70 264 CYS C O 1
ATOM 10223 N N . THR C 1 267 ? -25.014 96.468 69.657 1.00 8.69 265 THR C N 1
ATOM 10224 C CA . THR C 1 267 ? -26.326 96.501 69.118 1.00 9.24 265 THR C CA 1
ATOM 10225 C C . THR C 1 267 ? -26.509 95.386 68.109 1.00 10.57 265 THR C C 1
ATOM 10226 O O . THR C 1 267 ? -25.679 95.236 67.205 1.00 13.03 265 THR C O 1
ATOM 10230 N N . TYR C 1 268 ? -27.622 94.655 68.258 1.00 9.99 266 TYR C N 1
ATOM 10231 C CA . TYR C 1 268 ? -28.020 93.601 67.395 1.00 8.86 266 TYR C CA 1
ATOM 10232 C C . TYR C 1 268 ? -29.205 94.118 66.570 1.00 11.52 266 TYR C C 1
ATOM 10233 O O . TYR C 1 268 ? -30.309 94.391 67.081 1.00 12.07 266 TYR C O 1
ATOM 10242 N N . GLY C 1 269 ? -28.990 94.204 65.283 1.00 10.22 267 GLY C N 1
ATOM 10243 C CA . GLY C 1 269 ? -29.960 94.702 64.342 1.00 10.51 267 GLY C CA 1
ATOM 10244 C C . GLY C 1 269 ? -29.764 94.031 62.968 1.00 10.17 267 GLY C C 1
ATOM 10245 O O . GLY C 1 269 ? -29.393 92.878 62.892 1.00 10.72 267 GLY C O 1
ATOM 10246 N N . THR C 1 270 ? -29.999 94.791 61.892 1.00 9.05 268 THR C N 1
ATOM 10247 C CA . THR C 1 270 ? -29.619 94.308 60.548 1.00 8.60 268 THR C CA 1
ATOM 10248 C C . THR C 1 270 ? -28.188 93.793 60.503 1.00 8.72 268 THR C C 1
ATOM 10249 O O . THR C 1 270 ? -27.931 92.700 59.934 1.00 9.53 268 THR C O 1
ATOM 10253 N N . GLY C 1 271 ? -27.268 94.540 61.061 1.00 6.96 269 GLY C N 1
ATOM 10254 C CA . GLY C 1 271 ? -25.919 94.041 61.421 1.00 8.44 269 GLY C CA 1
ATOM 10255 C C . GLY C 1 271 ? -25.753 94.029 62.927 1.00 7.57 269 GLY C C 1
ATOM 10256 O O . GLY C 1 271 ? -26.660 94.382 63.660 1.00 9.02 269 GLY C O 1
ATOM 10257 N N . VAL C 1 272 ? -24.554 93.724 63.397 1.00 8.57 270 VAL C N 1
ATOM 10258 C CA . VAL C 1 272 ? -24.223 93.776 64.789 1.00 7.93 270 VAL C CA 1
ATOM 10259 C C . VAL C 1 272 ? -23.030 94.734 64.875 1.00 7.31 270 VAL C C 1
ATOM 10260 O O . VAL C 1 272 ? -22.058 94.620 64.123 1.00 9.72 270 VAL C O 1
ATOM 10264 N N . PHE C 1 273 ? -23.078 95.675 65.814 1.00 8.98 271 PHE C N 1
ATOM 10265 C CA . PHE C 1 273 ? -22.043 96.715 65.940 1.00 9.31 271 PHE C CA 1
ATOM 10266 C C . PHE C 1 273 ? -21.636 96.909 67.410 1.00 10.01 271 PHE C C 1
ATOM 10267 O O . PHE C 1 273 ? -22.443 97.319 68.214 1.00 10.13 271 PHE C O 1
ATOM 10275 N N . LEU C 1 274 ? -20.364 96.630 67.708 1.00 8.97 272 LEU C N 1
ATOM 10276 C CA . LEU C 1 274 ? -19.809 96.817 69.050 1.00 9.50 272 LEU C CA 1
ATOM 10277 C C . LEU C 1 274 ? -18.973 98.084 68.997 1.00 9.18 272 LEU C C 1
ATOM 10278 O O . LEU C 1 274 ? -18.040 98.177 68.179 1.00 9.93 272 LEU C O 1
ATOM 10283 N N . LEU C 1 275 ? -19.270 99.043 69.896 1.00 10.10 273 LEU C N 1
ATOM 10284 C CA . LEU C 1 275 ? -18.428 100.189 70.064 1.00 9.12 273 LEU C CA 1
ATOM 10285 C C . LEU C 1 275 ? -17.932 100.289 71.493 1.00 10.11 273 LEU C C 1
ATOM 10286 O O . LEU C 1 275 ? -18.715 100.111 72.462 1.00 10.42 273 LEU C O 1
ATOM 10291 N N . ILE C 1 276 ? -16.665 100.619 71.613 1.00 8.45 274 ILE C N 1
ATOM 10292 C CA . ILE C 1 276 ? -16.101 100.963 72.934 1.00 9.43 274 ILE C CA 1
ATOM 10293 C C . ILE C 1 276 ? -15.662 102.404 72.959 1.00 10.51 274 ILE C C 1
ATOM 10294 O O . ILE C 1 276 ? -14.933 102.828 72.069 1.00 10.58 274 ILE C O 1
ATOM 10299 N N . ASN C 1 277 ? -16.005 103.139 74.028 1.00 10.33 275 ASN C N 1
ATOM 10300 C CA . ASN C 1 277 ? -15.613 104.498 74.196 1.00 10.36 275 ASN C CA 1
ATOM 10301 C C . ASN C 1 277 ? -14.143 104.584 74.629 1.00 11.76 275 ASN C C 1
ATOM 10302 O O . ASN C 1 277 ? -13.749 103.977 75.591 1.00 13.93 275 ASN C O 1
ATOM 10307 N N . THR C 1 278 ? -13.333 105.304 73.859 1.00 11.57 276 THR C N 1
ATOM 10308 C CA . THR C 1 278 ? -11.894 105.439 74.131 1.00 12.20 276 THR C CA 1
ATOM 10309 C C . THR C 1 278 ? -11.594 106.824 74.714 1.00 11.84 276 THR C C 1
ATOM 10310 O O . THR C 1 278 ? -10.433 107.256 74.776 1.00 14.91 276 THR C O 1
ATOM 10314 N N . GLY C 1 279 ? -12.644 107.509 75.176 1.00 11.76 277 GLY C N 1
ATOM 10315 C CA . GLY C 1 279 ? -12.478 108.868 75.741 1.00 12.22 277 GLY C CA 1
ATOM 10316 C C . GLY C 1 279 ? -11.990 109.849 74.672 1.00 13.26 277 GLY C C 1
ATOM 10317 O O . GLY C 1 279 ? -12.309 109.711 73.489 1.00 14.64 277 GLY C O 1
ATOM 10318 N N . GLU C 1 280 ? -11.178 110.824 75.073 1.00 15.22 278 GLU C N 1
ATOM 10319 C CA . GLU C 1 280 ? -10.655 111.825 74.102 1.00 15.88 278 GLU C CA 1
ATOM 10320 C C . GLU C 1 280 ? -9.481 111.321 73.205 1.00 15.73 278 GLU C C 1
ATOM 10321 O O . GLU C 1 280 ? -9.049 112.037 72.291 1.00 15.54 278 GLU C O 1
ATOM 10327 N N . LYS C 1 281 ? -8.978 110.107 73.499 1.00 17.44 279 LYS C N 1
ATOM 10328 C CA . LYS C 1 281 ? -7.804 109.529 72.844 1.00 18.61 279 LYS C CA 1
ATOM 10329 C C . LYS C 1 281 ? -8.280 108.802 71.605 1.00 16.92 279 LYS C C 1
ATOM 10330 O O . LYS C 1 281 ? -9.228 108.001 71.658 1.00 17.27 279 LYS C O 1
ATOM 10336 N N . VAL C 1 282 ? -7.603 109.075 70.510 1.00 15.53 280 VAL C N 1
ATOM 10337 C CA . VAL C 1 282 ? -7.764 108.339 69.264 1.00 15.01 280 VAL C CA 1
ATOM 10338 C C . VAL C 1 282 ? -6.919 107.086 69.396 1.00 13.93 280 VAL C C 1
ATOM 10339 O O . VAL C 1 282 ? -5.661 107.139 69.562 1.00 17.49 280 VAL C O 1
ATOM 10343 N N . VAL C 1 283 ? -7.568 105.959 69.299 1.00 12.69 281 VAL C N 1
ATOM 10344 C CA . VAL C 1 283 ? -6.894 104.682 69.330 1.00 13.17 281 VAL C CA 1
ATOM 10345 C C . VAL C 1 283 ? -6.975 104.040 67.967 1.00 12.01 281 VAL C C 1
ATOM 10346 O O . VAL C 1 283 ? -8.035 103.870 67.466 1.00 13.87 281 VAL C O 1
ATOM 10350 N N . TYR C 1 284 ? -5.819 103.682 67.402 1.00 11.99 282 TYR C N 1
ATOM 10351 C CA . TYR C 1 284 ? -5.767 103.054 66.107 1.00 12.93 282 TYR C CA 1
ATOM 10352 C C . TYR C 1 284 ? -5.532 101.555 66.350 1.00 12.80 282 TYR C C 1
ATOM 10353 O O . TYR C 1 284 ? -4.543 101.146 66.974 1.00 14.91 282 TYR C O 1
ATOM 10362 N N . SER C 1 285 ? -6.386 100.742 65.731 1.00 13.19 283 SER C N 1
ATOM 10363 C CA . SER C 1 285 ? -6.374 99.296 65.901 1.00 12.24 283 SER C CA 1
ATOM 10364 C C . SER C 1 285 ? -5.190 98.712 65.129 1.00 13.57 283 SER C C 1
ATOM 10365 O O . SER C 1 285 ? -4.816 99.205 64.091 1.00 13.71 283 SER C O 1
ATOM 10368 N N . THR C 1 286 ? -4.642 97.659 65.680 1.00 13.00 284 THR C N 1
ATOM 10369 C CA . THR C 1 286 ? -3.793 96.732 64.899 1.00 14.77 284 THR C CA 1
ATOM 10370 C C . THR C 1 286 ? -4.436 95.349 64.657 1.00 14.01 284 THR C C 1
ATOM 10371 O O . THR C 1 286 ? -3.743 94.397 64.127 1.00 15.19 284 THR C O 1
ATOM 10375 N N . CYS C 1 287 ? -5.734 95.242 64.953 1.00 13.08 285 CYS C N 1
ATOM 10376 C CA . CYS C 1 287 ? -6.487 94.009 65.073 1.00 12.85 285 CYS C CA 1
ATOM 10377 C C . CYS C 1 287 ? -7.802 94.142 64.317 1.00 12.32 285 CYS C C 1
ATOM 10378 O O . CYS C 1 287 ? -8.673 93.371 64.587 1.00 12.88 285 CYS C O 1
ATOM 10381 N N . GLY C 1 288 ? -7.906 95.007 63.312 1.00 10.67 286 GLY C N 1
ATOM 10382 C CA . GLY C 1 288 ? -9.084 95.009 62.518 1.00 9.43 286 GLY C CA 1
ATOM 10383 C C . GLY C 1 288 ? -10.296 95.754 62.970 1.00 10.10 286 GLY C C 1
ATOM 10384 O O . GLY C 1 288 ? -11.356 95.570 62.415 1.00 10.86 286 GLY C O 1
ATOM 10385 N N . LEU C 1 289 ? -10.169 96.614 63.965 1.00 10.01 287 LEU C N 1
ATOM 10386 C CA . LEU C 1 289 ? -11.262 97.443 64.404 1.00 8.34 287 LEU C CA 1
ATOM 10387 C C . LEU C 1 289 ? -11.115 98.838 63.763 1.00 8.44 287 LEU C C 1
ATOM 10388 O O . LEU C 1 289 ? -10.043 99.277 63.340 1.00 10.94 287 LEU C O 1
ATOM 10393 N N . ILE C 1 290 ? -12.230 99.514 63.622 1.00 9.33 288 ILE C N 1
ATOM 10394 C CA . ILE C 1 290 ? -12.254 100.856 62.998 1.00 8.11 288 ILE C CA 1
ATOM 10395 C C . ILE C 1 290 ? -12.265 101.949 64.080 1.00 9.27 288 ILE C C 1
ATOM 10396 O O . ILE C 1 290 ? -12.991 101.834 65.062 1.00 9.84 288 ILE C O 1
ATOM 10401 N N . THR C 1 291 ? -11.445 102.963 63.903 1.00 8.54 289 THR C N 1
ATOM 10402 C CA . THR C 1 291 ? -11.451 104.173 64.766 1.00 8.63 289 THR C CA 1
ATOM 10403 C C . THR C 1 291 ? -12.529 105.126 64.286 1.00 9.03 289 THR C C 1
ATOM 10404 O O . THR C 1 291 ? -12.506 105.469 63.093 1.00 8.74 289 THR C O 1
ATOM 10408 N N . THR C 1 292 ? -13.487 105.471 65.122 1.00 9.39 290 THR C N 1
ATOM 10409 C CA . THR C 1 292 ? -14.578 106.335 64.722 1.00 8.12 290 THR C CA 1
ATOM 10410 C C . THR C 1 292 ? -14.860 107.397 65.822 1.00 7.91 290 THR C C 1
ATOM 10411 O O . THR C 1 292 ? -14.228 107.400 66.879 1.00 8.98 290 THR C O 1
ATOM 10415 N N . ILE C 1 293 ? -15.682 108.338 65.482 1.00 8.72 291 ILE C N 1
ATOM 10416 C CA . ILE C 1 293 ? -16.109 109.359 66.418 1.00 9.69 291 ILE C CA 1
ATOM 10417 C C . ILE C 1 293 ? -17.293 108.751 67.220 1.00 9.76 291 ILE C C 1
ATOM 10418 O O . ILE C 1 293 ? -18.228 108.183 66.580 1.00 9.72 291 ILE C O 1
ATOM 10423 N N . CYS C 1 294 ? -17.246 108.738 68.556 1.00 9.29 292 CYS C N 1
ATOM 10424 C CA . CYS C 1 294 ? -18.396 108.336 69.332 1.00 9.43 292 CYS C CA 1
ATOM 10425 C C . CYS C 1 294 ? -19.488 109.424 69.367 1.00 9.19 292 CYS C C 1
ATOM 10426 O O . CYS C 1 294 ? -20.668 109.172 69.005 1.00 10.42 292 CYS C O 1
ATOM 10429 N N . TYR C 1 295 ? -19.118 110.647 69.751 1.00 9.90 293 TYR C N 1
ATOM 10430 C CA . TYR C 1 295 ? -20.040 111.792 69.724 1.00 9.15 293 TYR C CA 1
ATOM 10431 C C . TYR C 1 295 ? -19.213 113.050 69.972 1.00 10.01 293 TYR C C 1
ATOM 10432 O O . TYR C 1 295 ? -18.117 112.985 70.525 1.00 9.89 293 TYR C O 1
ATOM 10441 N N . LYS C 1 296 ? -19.790 114.192 69.634 1.00 9.20 294 LYS C N 1
ATOM 10442 C CA . LYS C 1 296 ? -19.304 115.530 69.957 1.00 9.31 294 LYS C CA 1
ATOM 10443 C C . LYS C 1 296 ? -20.567 116.321 70.037 1.00 9.51 294 LYS C C 1
ATOM 10444 O O . LYS C 1 296 ? -21.087 116.730 69.065 1.00 9.64 294 LYS C O 1
ATOM 10450 N N . PHE C 1 297 ? -21.034 116.581 71.253 1.00 10.83 295 PHE C N 1
ATOM 10451 C CA . PHE C 1 297 ? -22.321 117.235 71.364 1.00 9.95 295 PHE C CA 1
ATOM 10452 C C . PHE C 1 297 ? -22.312 118.685 70.795 1.00 10.05 295 PHE C C 1
ATOM 10453 O O . PHE C 1 297 ? -23.225 119.056 70.054 1.00 9.82 295 PHE C O 1
ATOM 10461 N N . ASN C 1 298 ? -21.404 119.505 71.331 1.00 11.45 296 ASN C N 1
ATOM 10462 C CA . ASN C 1 298 ? -21.289 120.923 71.051 1.00 11.82 296 ASN C CA 1
ATOM 10463 C C . ASN C 1 298 ? -19.987 121.283 70.351 1.00 12.09 296 ASN C C 1
ATOM 10464 O O . ASN C 1 298 ? -18.975 120.576 70.447 1.00 11.58 296 ASN C O 1
ATOM 10469 N N . ASP C 1 299 ? -20.063 122.397 69.630 1.00 12.89 297 ASP C N 1
ATOM 10470 C CA . ASP C 1 299 ? -18.933 122.848 68.794 1.00 14.59 297 ASP C CA 1
ATOM 10471 C C . ASP C 1 299 ? -17.588 122.990 69.533 1.00 16.70 297 ASP C C 1
ATOM 10472 O O . ASP C 1 299 ? -16.542 122.634 68.996 1.00 17.98 297 ASP C O 1
ATOM 10477 N N . ASN C 1 300 ? -17.625 123.400 70.804 1.00 16.54 298 ASN C N 1
ATOM 10478 C CA . ASN C 1 300 ? -16.393 123.640 71.542 1.00 20.42 298 ASN C CA 1
ATOM 10479 C C . ASN C 1 300 ? -15.919 122.409 72.283 1.00 19.68 298 ASN C C 1
ATOM 10480 O O . ASN C 1 300 ? -14.889 122.473 72.967 1.00 22.74 298 ASN C O 1
ATOM 10485 N N . ASP C 1 301 ? -16.629 121.282 72.190 1.00 16.38 299 ASP C N 1
ATOM 10486 C CA . ASP C 1 301 ? -16.247 120.048 72.920 1.00 16.37 299 ASP C CA 1
ATOM 10487 C C . ASP C 1 301 ? -15.146 119.374 72.155 1.00 16.03 299 ASP C C 1
ATOM 10488 O O . ASP C 1 301 ? -15.149 119.351 70.898 1.00 17.48 299 ASP C O 1
ATOM 10493 N N . LYS C 1 302 ? -14.174 118.800 72.862 1.00 15.83 300 LYS C N 1
ATOM 10494 C CA . LYS C 1 302 ? -13.372 117.771 72.263 1.00 15.46 300 LYS C CA 1
ATOM 10495 C C . LYS C 1 302 ? -14.245 116.494 72.032 1.00 14.36 300 LYS C C 1
ATOM 10496 O O . LYS C 1 302 ? -15.019 116.078 72.892 1.00 13.53 300 LYS C O 1
ATOM 10502 N N . PRO C 1 303 ? -14.096 115.856 70.868 1.00 14.51 301 PRO C N 1
ATOM 10503 C CA . PRO C 1 303 ? -14.877 114.663 70.647 1.00 13.33 301 PRO C CA 1
ATOM 10504 C C . PRO C 1 303 ? -14.478 113.499 71.513 1.00 13.51 301 PRO C C 1
ATOM 10505 O O . PRO C 1 303 ? -13.304 113.395 71.909 1.00 13.39 301 PRO C O 1
ATOM 10509 N N . LYS C 1 304 ? -15.409 112.597 71.785 1.00 12.62 302 LYS C N 1
ATOM 10510 C CA . LYS C 1 304 ? -15.088 111.295 72.349 1.00 12.73 302 LYS C CA 1
ATOM 10511 C C . LYS C 1 304 ? -15.026 110.336 71.146 1.00 12.70 302 LYS C C 1
ATOM 10512 O O . LYS C 1 304 ? -15.838 110.415 70.242 1.00 12.46 302 LYS C O 1
ATOM 10518 N N . TYR C 1 305 ? -13.984 109.540 71.173 1.00 10.34 303 TYR C N 1
ATOM 10519 C CA . TYR C 1 305 ? -13.685 108.541 70.162 1.00 10.27 303 TYR C CA 1
ATOM 10520 C C . TYR C 1 305 ? -14.130 107.157 70.577 1.00 10.58 303 TYR C C 1
ATOM 10521 O O . TYR C 1 305 ? -14.432 106.899 71.705 1.00 10.07 303 TYR C O 1
ATOM 10530 N N . ALA C 1 306 ? -14.064 106.240 69.630 1.00 10.04 304 ALA C N 1
ATOM 10531 C CA . ALA C 1 306 ? -14.491 104.862 69.830 1.00 8.75 304 ALA C CA 1
ATOM 10532 C C . ALA C 1 306 ? -13.669 103.949 68.916 1.00 9.82 304 ALA C C 1
ATOM 10533 O O . ALA C 1 306 ? -13.065 104.381 67.913 1.00 9.58 304 ALA C O 1
ATOM 10535 N N . LEU C 1 307 ? -13.641 102.695 69.286 1.00 8.75 305 LEU C N 1
ATOM 10536 C CA . LEU C 1 307 ? -13.193 101.532 68.448 1.00 8.23 305 LEU C CA 1
ATOM 10537 C C . LEU C 1 307 ? -14.434 100.777 68.138 1.00 8.69 305 LEU C C 1
ATOM 10538 O O . LEU C 1 307 ? -15.292 100.616 68.999 1.00 8.87 305 LEU C O 1
ATOM 10543 N N . GLU C 1 308 ? -14.581 100.347 66.910 1.00 7.88 306 GLU C N 1
ATOM 10544 C CA . GLU C 1 308 ? -15.809 99.672 66.488 1.00 8.85 306 GLU C CA 1
ATOM 10545 C C . GLU C 1 308 ? -15.502 98.395 65.713 1.00 7.05 306 GLU C C 1
ATOM 10546 O O . GLU C 1 308 ? -14.632 98.347 64.822 1.00 9.67 306 GLU C O 1
ATOM 10552 N N . GLY C 1 309 ? -16.276 97.376 66.058 1.00 7.52 307 GLY C N 1
ATOM 10553 C CA . GLY C 1 309 ? -16.347 96.094 65.384 1.00 8.45 307 GLY C CA 1
ATOM 10554 C C . GLY C 1 309 ? -17.672 95.941 64.737 1.00 9.38 307 GLY C C 1
ATOM 10555 O O . GLY C 1 309 ? -18.697 95.995 65.386 1.00 11.18 307 GLY C O 1
ATOM 10556 N N . SER C 1 310 ? -17.643 95.809 63.403 1.00 8.86 308 SER C N 1
ATOM 10557 C CA . SER C 1 310 ? -18.852 95.769 62.574 1.00 8.71 308 SER C CA 1
ATOM 10558 C C . SER C 1 310 ? -19.056 94.388 61.965 1.00 8.34 308 SER C C 1
ATOM 10559 O O . SER C 1 310 ? -18.126 93.815 61.472 1.00 9.30 308 SER C O 1
ATOM 10562 N N . ILE C 1 311 ? -20.292 93.885 62.016 1.00 8.52 309 ILE C N 1
ATOM 10563 C CA . ILE C 1 311 ? -20.698 92.587 61.457 1.00 9.11 309 ILE C CA 1
ATOM 10564 C C . ILE C 1 311 ? -21.873 92.854 60.497 1.00 8.15 309 ILE C C 1
ATOM 10565 O O . ILE C 1 311 ? -22.928 93.426 60.919 1.00 10.52 309 ILE C O 1
ATOM 10570 N N . GLY C 1 312 ? -21.729 92.402 59.260 1.00 9.17 310 GLY C N 1
ATOM 10571 C CA . GLY C 1 312 ? -22.715 92.770 58.291 1.00 10.17 310 GLY C CA 1
ATOM 10572 C C . GLY C 1 312 ? -23.927 91.851 58.244 1.00 11.28 310 GLY C C 1
ATOM 10573 O O . GLY C 1 312 ? -25.042 92.287 57.995 1.00 10.80 310 GLY C O 1
ATOM 10574 N N . THR C 1 313 ? -23.707 90.541 58.446 1.00 12.19 311 THR C N 1
ATOM 10575 C CA . THR C 1 313 ? -24.836 89.590 58.374 1.00 12.27 311 THR C CA 1
ATOM 10576 C C . THR C 1 313 ? -25.333 89.270 59.775 1.00 13.41 311 THR C C 1
ATOM 10577 O O . THR C 1 313 ? -24.612 88.580 60.510 1.00 14.66 311 THR C O 1
ATOM 10581 N N . ALA C 1 314 ? -26.531 89.762 60.147 1.00 12.60 312 ALA C N 1
ATOM 10582 C CA . ALA C 1 314 ? -27.198 89.441 61.442 1.00 13.18 312 ALA C CA 1
ATOM 10583 C C . ALA C 1 314 ? -28.681 89.373 61.137 1.00 13.02 312 ALA C C 1
ATOM 10584 O O . ALA C 1 314 ? -29.102 88.377 60.513 1.00 12.74 312 ALA C O 1
ATOM 10586 N N . GLY C 1 315 ? -29.460 90.414 61.438 1.00 10.99 313 GLY C N 1
ATOM 10587 C CA . GLY C 1 315 ? -30.812 90.570 60.971 1.00 11.09 313 GLY C CA 1
ATOM 10588 C C . GLY C 1 315 ? -30.964 90.466 59.453 1.00 9.10 313 GLY C C 1
ATOM 10589 O O . GLY C 1 315 ? -31.936 89.944 58.914 1.00 12.64 313 GLY C O 1
ATOM 10590 N N . SER C 1 316 ? -29.934 90.973 58.749 1.00 7.87 314 SER C N 1
ATOM 10591 C CA . SER C 1 316 ? -29.916 90.866 57.269 1.00 8.61 314 SER C CA 1
ATOM 10592 C C . SER C 1 316 ? -29.911 89.376 56.872 1.00 8.78 314 SER C C 1
ATOM 10593 O O . SER C 1 316 ? -30.504 89.024 55.855 1.00 11.67 314 SER C O 1
ATOM 10596 N N . GLY C 1 317 ? -29.183 88.524 57.642 1.00 8.93 315 GLY C N 1
ATOM 10597 C CA . GLY C 1 317 ? -29.191 87.062 57.461 1.00 9.76 315 GLY C CA 1
ATOM 10598 C C . GLY C 1 317 ? -30.587 86.448 57.740 1.00 9.94 315 GLY C C 1
ATOM 10599 O O . GLY C 1 317 ? -31.082 85.634 56.977 1.00 10.07 315 GLY C O 1
ATOM 10600 N N . VAL C 1 318 ? -31.198 86.891 58.838 1.00 10.01 316 VAL C N 1
ATOM 10601 C CA . VAL C 1 318 ? -32.462 86.368 59.198 1.00 10.50 316 VAL C CA 1
ATOM 10602 C C . VAL C 1 318 ? -33.473 86.715 58.116 1.00 10.77 316 VAL C C 1
ATOM 10603 O O . VAL C 1 318 ? -34.360 85.897 57.741 1.00 13.42 316 VAL C O 1
ATOM 10607 N N . SER C 1 319 ? -33.345 87.929 57.566 1.00 10.90 317 SER C N 1
ATOM 10608 C CA . SER C 1 319 ? -34.201 88.367 56.462 1.00 11.29 317 SER C CA 1
ATOM 10609 C C . SER C 1 319 ? -34.041 87.510 55.189 1.00 12.08 317 SER C C 1
ATOM 10610 O O . SER C 1 319 ? -34.985 87.264 54.481 1.00 13.26 317 SER C O 1
ATOM 10613 N N . TRP C 1 320 ? -32.770 87.147 54.941 1.00 10.97 318 TRP C N 1
ATOM 10614 C CA . TRP C 1 320 ? -32.457 86.267 53.842 1.00 10.01 318 TRP C CA 1
ATOM 10615 C C . TRP C 1 320 ? -33.119 84.866 54.011 1.00 10.83 318 TRP C C 1
ATOM 10616 O O . TRP C 1 320 ? -33.716 84.296 53.092 1.00 11.94 318 TRP C O 1
ATOM 10627 N N . LEU C 1 321 ? -33.027 84.354 55.215 1.00 9.21 319 LEU C N 1
ATOM 10628 C CA . LEU C 1 321 ? -33.645 83.069 55.589 1.00 9.77 319 LEU C CA 1
ATOM 10629 C C . LEU C 1 321 ? -35.136 83.136 55.365 1.00 10.70 319 LEU C C 1
ATOM 10630 O O . LEU C 1 321 ? -35.715 82.193 54.881 1.00 12.31 319 LEU C O 1
ATOM 10635 N N . LEU C 1 322 ? -35.765 84.214 55.803 1.00 13.41 320 LEU C N 1
ATOM 10636 C CA . LEU C 1 322 ? -37.207 84.364 55.675 1.00 14.55 320 LEU C CA 1
ATOM 10637 C C . LEU C 1 322 ? -37.552 84.401 54.174 1.00 14.66 320 LEU C C 1
ATOM 10638 O O . LEU C 1 322 ? -38.508 83.788 53.68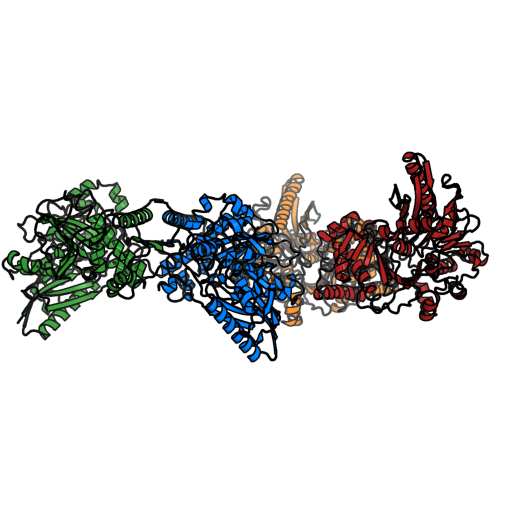6 1.00 15.62 320 LEU C O 1
ATOM 10643 N N . LYS C 1 323 ? -36.836 85.192 53.385 1.00 15.65 321 LYS C N 1
ATOM 10644 C CA . LYS C 1 323 ? -37.191 85.324 51.996 1.00 15.55 321 LYS C CA 1
ATOM 10645 C C . LYS C 1 323 ? -37.102 83.988 51.257 1.00 16.52 321 LYS C C 1
ATOM 10646 O O . LYS C 1 323 ? -37.878 83.745 50.309 1.00 17.27 321 LYS C O 1
ATOM 10652 N N . ASN C 1 324 ? -36.119 83.152 51.639 1.00 13.62 322 ASN C N 1
ATOM 10653 C CA . ASN C 1 324 ? -35.851 81.876 50.982 1.00 13.50 322 ASN C CA 1
ATOM 10654 C C . ASN C 1 324 ? -36.448 80.690 51.727 1.00 13.65 322 ASN C C 1
ATOM 10655 O O . ASN C 1 324 ? -36.142 79.547 51.388 1.00 12.03 322 ASN C O 1
ATOM 10660 N N . LYS C 1 325 ? -37.364 80.999 52.675 1.00 13.66 323 LYS C N 1
ATOM 10661 C CA . LYS C 1 325 ? -38.291 80.008 53.230 1.00 13.77 323 LYS C CA 1
ATOM 10662 C C . LYS C 1 325 ? -37.681 79.088 54.247 1.00 13.97 323 LYS C C 1
ATOM 10663 O O . LYS C 1 325 ? -38.297 78.115 54.634 1.00 16.91 323 LYS C O 1
ATOM 10669 N N . LEU C 1 326 ? -36.499 79.422 54.721 1.00 12.96 324 LEU C N 1
ATOM 10670 C CA . LEU C 1 326 ? -35.852 78.652 55.739 1.00 13.41 324 LEU C CA 1
ATOM 10671 C C . LEU C 1 326 ? -36.404 78.977 57.132 1.00 14.12 324 LEU C C 1
ATOM 10672 O O . LEU C 1 326 ? -36.242 78.192 58.059 1.00 15.02 324 LEU C O 1
ATOM 10677 N N . ILE C 1 327 ? -37.009 80.154 57.299 1.00 14.83 325 ILE C N 1
ATOM 10678 C CA . ILE C 1 327 ? -37.711 80.469 58.523 1.00 16.55 325 ILE C CA 1
ATOM 10679 C C . ILE C 1 327 ? -39.059 80.995 58.061 1.00 17.96 325 ILE C C 1
ATOM 10680 O O . ILE C 1 327 ? -39.208 81.656 57.042 1.00 17.10 325 ILE C O 1
ATOM 10685 N N . ASP C 1 328 ? -40.095 80.628 58.796 1.00 19.85 326 ASP C N 1
ATOM 10686 C CA . ASP C 1 328 ? -41.455 81.131 58.487 1.00 21.78 326 ASP C CA 1
ATOM 10687 C C . ASP C 1 328 ? -41.668 82.548 59.073 1.00 22.20 326 ASP C C 1
ATOM 10688 O O . ASP C 1 328 ? -42.445 83.310 58.532 1.00 22.87 326 ASP C O 1
ATOM 10693 N N . ASP C 1 329 ? -41.017 82.875 60.209 1.00 23.85 327 ASP C N 1
ATOM 10694 C CA . ASP C 1 329 ? -41.058 84.219 60.797 1.00 24.12 327 ASP C CA 1
ATOM 10695 C C . ASP C 1 329 ? -39.937 84.455 61.769 1.00 23.98 327 ASP C C 1
ATOM 10696 O O . ASP C 1 329 ? -39.653 83.576 62.620 1.00 23.25 327 ASP C O 1
ATOM 10701 N N . PRO C 1 330 ? -39.361 85.678 61.772 1.00 25.11 328 PRO C N 1
ATOM 10702 C CA . PRO C 1 330 ? -38.239 85.970 62.649 1.00 24.99 328 PRO C CA 1
ATOM 10703 C C . PRO C 1 330 ? -38.471 85.692 64.148 1.00 25.94 328 PRO C C 1
ATOM 10704 O O . PRO C 1 330 ? -37.493 85.403 64.882 1.00 24.52 328 PRO C O 1
ATOM 10708 N N . SER C 1 331 ? -39.751 85.771 64.551 1.00 25.73 329 SER C N 1
ATOM 10709 C CA . SER C 1 331 ? -40.167 85.634 65.943 1.00 27.22 329 SER C CA 1
ATOM 10710 C C . SER C 1 331 ? -39.872 84.251 66.475 1.00 26.86 329 SER C C 1
ATOM 10711 O O . SER C 1 331 ? -39.758 84.019 67.699 1.00 26.24 329 SER C O 1
ATOM 10714 N N . GLU C 1 332 ? -39.746 83.327 65.539 1.00 26.12 330 GLU C N 1
ATOM 10715 C CA . GLU C 1 332 ? -39.474 81.924 65.858 1.00 28.60 330 GLU C CA 1
ATOM 10716 C C . GLU C 1 332 ? -38.060 81.586 66.352 1.00 26.61 330 GLU C C 1
ATOM 10717 O O . GLU C 1 332 ? -37.825 80.464 66.841 1.00 26.13 330 GLU C O 1
ATOM 10723 N N . ALA C 1 333 ? -37.117 82.508 66.172 1.00 24.66 331 ALA C N 1
ATOM 10724 C CA . ALA C 1 333 ? -35.758 82.191 66.342 1.00 23.31 331 ALA C CA 1
ATOM 10725 C C . ALA C 1 333 ? -35.494 81.683 67.784 1.00 24.50 331 ALA C C 1
ATOM 10726 O O . ALA C 1 333 ? -34.642 80.790 67.972 1.00 23.78 331 ALA C O 1
ATOM 10728 N N . SER C 1 334 ? -36.230 82.186 68.810 1.00 21.26 332 SER C N 1
ATOM 10729 C CA . SER C 1 334 ? -35.999 81.691 70.169 1.00 23.44 332 SER C CA 1
ATOM 10730 C C . SER C 1 334 ? -36.460 80.247 70.298 1.00 23.14 332 SER C C 1
ATOM 10731 O O . SER C 1 334 ? -35.753 79.352 70.839 1.00 22.86 332 SER C O 1
ATOM 10734 N N . ASP C 1 335 ? -37.673 80.029 69.821 1.00 24.27 333 ASP C N 1
ATOM 10735 C CA . ASP C 1 335 ? -38.260 78.692 69.895 1.00 24.01 333 ASP C CA 1
ATOM 10736 C C . ASP C 1 335 ? -37.367 77.728 69.115 1.00 22.04 333 ASP C C 1
ATOM 10737 O O . ASP C 1 335 ? -37.017 76.631 69.614 1.00 22.16 333 ASP C O 1
ATOM 10742 N N . ILE C 1 336 ? -36.905 78.169 67.955 1.00 22.26 334 ILE C N 1
ATOM 10743 C CA . ILE C 1 336 ? -35.903 77.350 67.164 1.00 22.81 334 ILE C CA 1
ATOM 10744 C C . ILE C 1 336 ? -34.671 77.069 68.002 1.00 22.89 334 ILE C C 1
ATOM 10745 O O . ILE C 1 336 ? -34.214 75.946 68.062 1.00 24.00 334 ILE C O 1
ATOM 10750 N N . MET C 1 337 ? -34.114 78.047 68.679 1.00 24.70 335 MET C N 1
ATOM 10751 C CA . MET C 1 337 ? -32.976 77.720 69.545 1.00 25.22 335 MET C CA 1
ATOM 10752 C C . MET C 1 337 ? -33.272 76.914 70.836 1.00 26.95 335 MET C C 1
ATOM 10753 O O . MET C 1 337 ? -32.410 76.155 71.306 1.00 26.46 335 MET C O 1
ATOM 10758 N N . GLU C 1 338 ? -34.498 76.963 71.354 1.00 28.25 336 GLU C N 1
ATOM 10759 C CA . GLU C 1 338 ? -34.865 76.068 72.483 1.00 29.81 336 GLU C CA 1
ATOM 10760 C C . GLU C 1 338 ? -34.952 74.604 72.025 1.00 30.35 336 GLU C C 1
ATOM 10761 O O . GLU C 1 338 ? -34.353 73.663 72.663 1.00 30.81 336 GLU C O 1
ATOM 10767 N N . LYS C 1 339 ? -35.687 74.425 70.916 1.00 29.35 337 LYS C N 1
ATOM 10768 C CA . LYS C 1 339 ? -35.998 73.112 70.434 1.00 29.21 337 LYS C CA 1
ATOM 10769 C C . LYS C 1 339 ? -34.810 72.449 69.817 1.00 25.96 337 LYS C C 1
ATOM 10770 O O . LYS C 1 339 ? -34.652 71.220 69.915 1.00 24.63 337 LYS C O 1
ATOM 10776 N N . CYS C 1 340 ? -33.999 73.276 69.174 1.00 22.81 338 CYS C N 1
ATOM 10777 C CA A CYS C 1 340 ? -32.857 72.825 68.473 0.50 21.68 338 CYS C CA 1
ATOM 10778 C CA B CYS C 1 340 ? -32.827 72.836 68.446 0.50 22.59 338 CYS C CA 1
ATOM 10779 C C . CYS C 1 340 ? -31.639 73.158 69.319 1.00 20.92 338 CYS C C 1
ATOM 10780 O O . CYS C 1 340 ? -31.121 74.286 69.261 1.00 19.39 338 CYS C O 1
ATOM 10785 N N A GLU C 1 341 ? -31.176 72.187 70.082 0.50 20.32 339 GLU C N 1
ATOM 10786 N N B GLU C 1 341 ? -31.215 72.179 70.121 0.50 20.55 339 GLU C N 1
ATOM 10787 C CA A GLU C 1 341 ? -30.163 72.432 71.104 0.50 20.14 339 GLU C CA 1
ATOM 10788 C CA B GLU C 1 341 ? -30.163 72.375 71.135 0.50 20.41 339 GLU C CA 1
ATOM 10789 C C A GLU C 1 341 ? -28.753 72.516 70.568 0.50 18.99 339 GLU C C 1
ATOM 10790 C C B GLU C 1 341 ? -28.774 72.550 70.549 0.50 19.05 339 GLU C C 1
ATOM 10791 O O A GLU C 1 341 ? -27.849 72.992 71.243 0.50 17.87 339 GLU C O 1
ATOM 10792 O O B GLU C 1 341 ? -27.905 73.135 71.170 0.50 17.57 339 GLU C O 1
ATOM 10803 N N . ASN C 1 342 ? -28.574 72.002 69.360 1.00 17.83 340 ASN C N 1
ATOM 10804 C CA . ASN C 1 342 ? -27.288 72.128 68.659 1.00 17.68 340 ASN C CA 1
ATOM 10805 C C . ASN C 1 342 ? -27.613 72.078 67.129 1.00 15.52 340 ASN C C 1
ATOM 10806 O O . ASN C 1 342 ? -28.792 71.906 66.697 1.00 15.56 340 ASN C O 1
ATOM 10811 N N . THR C 1 343 ? -26.599 72.341 66.315 1.00 14.26 341 THR C N 1
ATOM 10812 C CA . THR C 1 343 ? -26.810 72.392 64.885 1.00 13.17 341 THR C CA 1
ATOM 10813 C C . THR C 1 343 ? -26.443 71.110 64.169 1.00 16.36 341 THR C C 1
ATOM 10814 O O . THR C 1 343 ? -26.448 71.108 62.911 1.00 15.20 341 THR C O 1
ATOM 10818 N N . THR C 1 344 ? -26.127 70.070 64.993 1.00 16.63 342 THR C N 1
ATOM 10819 C CA . THR C 1 344 ? -25.504 68.794 64.576 1.00 19.67 342 THR C CA 1
ATOM 10820 C C . THR C 1 344 ? -24.251 68.979 63.697 1.00 18.91 342 THR C C 1
ATOM 10821 O O . THR C 1 344 ? -23.985 68.207 62.721 1.00 23.70 342 THR C O 1
ATOM 10825 N N . GLY C 1 345 ? -23.453 69.937 64.142 1.00 18.48 343 GLY C N 1
ATOM 10826 C CA . GLY C 1 345 ? -22.162 70.262 63.634 1.00 16.83 343 GLY C CA 1
ATOM 10827 C C . GLY C 1 345 ? -22.236 71.113 62.376 1.00 15.82 343 GLY C C 1
ATOM 10828 O O . GLY C 1 345 ? -21.202 71.397 61.849 1.00 18.46 343 GLY C O 1
ATOM 10829 N N . VAL C 1 346 ? -23.432 71.473 61.943 1.00 11.60 344 VAL C N 1
ATOM 10830 C CA . VAL C 1 346 ? -23.539 72.439 60.829 1.00 10.41 344 VAL C CA 1
ATOM 10831 C C . VAL C 1 346 ? -22.948 73.789 61.255 1.00 10.28 344 VAL C C 1
ATOM 10832 O O . VAL C 1 346 ? -23.193 74.265 62.400 1.00 9.94 344 VAL C O 1
ATOM 10836 N N . ILE C 1 347 ? -22.200 74.428 60.348 1.00 8.44 345 ILE C N 1
ATOM 10837 C CA . ILE C 1 347 ? -21.689 75.744 60.552 1.00 9.34 345 ILE C CA 1
ATOM 10838 C C . ILE C 1 347 ? -22.107 76.549 59.379 1.00 8.44 345 ILE C C 1
ATOM 10839 O O . ILE C 1 347 ? -22.004 76.109 58.216 1.00 9.00 345 ILE C O 1
ATOM 10844 N N . PHE C 1 348 ? -22.478 77.758 59.668 1.00 8.25 346 PHE C N 1
ATOM 10845 C CA . PHE C 1 348 ? -22.935 78.744 58.635 1.00 8.52 346 PHE C CA 1
ATOM 10846 C C . PHE C 1 348 ? -22.051 79.968 58.780 1.00 10.52 346 PHE C C 1
ATOM 10847 O O . PHE C 1 348 ? -22.170 80.679 59.776 1.00 10.44 346 PHE C O 1
ATOM 10855 N N . VAL C 1 349 ? -21.190 80.208 57.791 1.00 9.42 347 VAL C N 1
ATOM 10856 C CA . VAL C 1 349 ? -20.342 81.373 57.833 1.00 10.91 347 VAL C CA 1
ATOM 10857 C C . VAL C 1 349 ? -21.137 82.472 57.135 1.00 11.86 347 VAL C C 1
ATOM 10858 O O . VAL C 1 349 ? -21.237 82.425 55.936 1.00 13.20 347 VAL C O 1
ATOM 10862 N N . PRO C 1 350 ? -21.784 83.400 57.904 1.00 13.78 348 PRO C N 1
ATOM 10863 C CA . PRO C 1 350 ? -22.789 84.329 57.342 1.00 15.18 348 PRO C CA 1
ATOM 10864 C C . PRO C 1 350 ? -22.007 85.540 56.725 1.00 15.71 348 PRO C C 1
ATOM 10865 O O . PRO C 1 350 ? -21.565 86.512 57.474 1.00 20.34 348 PRO C O 1
ATOM 10869 N N . ALA C 1 351 ? -21.675 85.382 55.470 1.00 12.50 349 ALA C N 1
ATOM 10870 C CA . ALA C 1 351 ? -20.681 86.288 54.754 1.00 10.64 349 ALA C CA 1
ATOM 10871 C C . ALA C 1 351 ? -21.318 86.713 53.426 1.00 9.20 349 ALA C C 1
ATOM 10872 O O . ALA C 1 351 ? -20.656 86.807 52.427 1.00 11.39 349 ALA C O 1
ATOM 10874 N N . PHE C 1 352 ? -22.612 87.006 53.468 1.00 8.33 350 PHE C N 1
ATOM 10875 C CA . PHE C 1 352 ? -23.327 87.319 52.223 1.00 9.34 350 PHE C CA 1
ATOM 10876 C C . PHE C 1 352 ? -22.715 88.538 51.530 1.00 11.06 350 PHE C C 1
ATOM 10877 O O . PHE C 1 352 ? -22.700 88.621 50.281 1.00 13.33 350 PHE C O 1
ATOM 10885 N N . SER C 1 353 ? -22.257 89.509 52.330 1.00 9.82 351 SER C N 1
ATOM 10886 C CA . SER C 1 353 ? -21.524 90.698 51.785 1.00 10.26 351 SER C CA 1
ATOM 10887 C C . SER C 1 353 ? -20.067 90.710 52.203 1.00 10.95 351 SER C C 1
ATOM 10888 O O . SER C 1 353 ? -19.483 91.744 52.441 1.00 13.23 351 SER C O 1
ATOM 10891 N N . GLY C 1 354 ? -19.433 89.537 52.273 1.00 11.00 352 GLY C N 1
ATOM 10892 C CA . GLY C 1 354 ? -18.057 89.457 52.749 1.00 8.48 352 GLY C CA 1
ATOM 10893 C C . GLY C 1 354 ? -18.036 89.375 54.273 1.00 9.90 352 GLY C C 1
ATOM 10894 O O . GLY C 1 354 ? -19.066 89.348 54.963 1.00 11.09 352 GLY C O 1
ATOM 10895 N N . LEU C 1 355 ? -16.847 89.256 54.793 1.00 8.84 353 LEU C N 1
ATOM 10896 C CA . LEU C 1 355 ? -16.572 89.416 56.219 1.00 8.58 353 LEU C CA 1
ATOM 10897 C C . LEU C 1 355 ? -16.058 90.827 56.511 1.00 8.93 353 LEU C C 1
ATOM 10898 O O . LEU C 1 355 ? -15.148 91.322 55.835 1.00 10.90 353 LEU C O 1
ATOM 10903 N N . TYR C 1 356 ? -16.685 91.476 57.515 1.00 9.59 354 TYR C N 1
ATOM 10904 C CA . TYR C 1 356 ? -16.258 92.810 57.990 1.00 9.18 354 TYR C CA 1
ATOM 10905 C C . TYR C 1 356 ? -15.273 92.602 59.109 1.00 9.13 354 TYR C C 1
ATOM 10906 O O . TYR C 1 356 ? -14.248 91.870 58.898 1.00 9.29 354 TYR C O 1
ATOM 10915 N N . ALA C 1 357 ? -15.524 93.215 60.296 1.00 8.13 355 ALA C N 1
ATOM 10916 C CA . ALA C 1 357 ? -14.488 93.126 61.310 1.00 8.75 355 ALA C CA 1
ATOM 10917 C C . ALA C 1 357 ? -14.427 91.692 61.905 1.00 8.84 355 ALA C C 1
ATOM 10918 O O . ALA C 1 357 ? -15.470 91.085 62.140 1.00 9.57 355 ALA C O 1
ATOM 10920 N N . PRO C 1 358 ? -13.221 91.234 62.287 1.00 8.06 356 PRO C N 1
ATOM 10921 C CA . PRO C 1 358 ? -11.876 91.896 62.147 1.00 8.47 356 PRO C CA 1
ATOM 10922 C C . PRO C 1 358 ? -11.066 91.449 60.933 1.00 10.07 356 PRO C C 1
ATOM 10923 O O . PRO C 1 358 ? -9.955 91.977 60.708 1.00 10.15 356 PRO C O 1
ATOM 10927 N N . ARG C 1 359 ? -11.594 90.482 60.168 1.00 10.89 357 ARG C N 1
ATOM 10928 C CA . ARG C 1 359 ? -10.809 89.885 59.041 1.00 10.66 357 ARG C CA 1
ATOM 10929 C C . ARG C 1 359 ? -10.819 90.691 57.746 1.00 9.85 357 ARG C C 1
ATOM 10930 O O . ARG C 1 359 ? -9.880 90.598 56.947 1.00 11.83 357 ARG C O 1
ATOM 10938 N N . TRP C 1 360 ? -11.925 91.394 57.514 1.00 10.32 358 TRP C N 1
ATOM 10939 C CA . TRP C 1 360 ? -12.037 92.287 56.358 1.00 8.36 358 TRP C CA 1
ATOM 10940 C C . TRP C 1 360 ? -11.679 91.513 55.050 1.00 9.46 358 TRP C C 1
ATOM 10941 O O . TRP C 1 360 ? -10.723 91.837 54.334 1.00 11.82 358 TRP C O 1
ATOM 10952 N N . ARG C 1 361 ? -12.525 90.539 54.731 1.00 9.75 359 ARG C N 1
ATOM 10953 C CA . ARG C 1 361 ? -12.349 89.734 53.526 1.00 9.91 359 ARG C CA 1
ATOM 10954 C C . ARG C 1 361 ? -13.577 89.909 52.658 1.00 9.87 359 ARG C C 1
ATOM 10955 O O . ARG C 1 361 ? -14.575 89.233 52.818 1.00 11.42 359 ARG C O 1
ATOM 10963 N N . SER C 1 362 ? -13.474 90.787 51.679 1.00 11.64 360 SER C N 1
ATOM 10964 C CA . SER C 1 362 ? -14.612 91.077 50.806 1.00 13.32 360 SER C CA 1
ATOM 10965 C C . SER C 1 362 ? -14.834 89.921 49.787 1.00 13.18 360 SER C C 1
ATOM 10966 O O . SER C 1 362 ? -15.832 89.931 49.121 1.00 16.25 360 SER C O 1
ATOM 10969 N N . ASP C 1 363 ? -13.821 89.053 49.633 1.00 12.51 361 ASP C N 1
ATOM 10970 C CA . ASP C 1 363 ? -13.897 87.820 48.796 1.00 12.99 361 ASP C CA 1
ATOM 10971 C C . ASP C 1 363 ? -14.665 86.662 49.447 1.00 13.32 361 ASP C C 1
ATOM 10972 O O . ASP C 1 363 ? -15.053 85.715 48.780 1.00 14.89 361 ASP C O 1
ATOM 10977 N N . ALA C 1 364 ? -14.939 86.752 50.745 1.00 11.90 362 ALA C N 1
ATOM 10978 C CA . ALA C 1 364 ? -15.780 85.760 51.432 1.00 11.02 362 ALA C CA 1
ATOM 10979 C C . ALA C 1 364 ? -17.195 85.809 50.873 1.00 10.70 362 ALA C C 1
ATOM 10980 O O . ALA C 1 364 ? -17.741 86.870 50.653 1.00 11.67 362 ALA C O 1
ATOM 10982 N N . ARG C 1 365 ? -17.820 84.631 50.829 1.00 9.43 363 ARG C N 1
ATOM 10983 C CA . ARG C 1 365 ? -19.248 84.527 50.510 1.00 9.44 363 ARG C CA 1
ATOM 10984 C C . ARG C 1 365 ? -19.892 83.641 51.551 1.00 8.25 363 ARG C C 1
ATOM 10985 O O . ARG C 1 365 ? -19.198 82.870 52.268 1.00 9.98 363 ARG C O 1
ATOM 10993 N N . ALA C 1 366 ? -21.207 83.683 51.666 1.00 7.96 364 ALA C N 1
ATOM 10994 C CA . ALA C 1 366 ? -21.902 82.907 52.691 1.00 6.86 364 ALA C CA 1
ATOM 10995 C C . ALA C 1 366 ? -21.826 81.444 52.305 1.00 7.79 364 ALA C C 1
ATOM 10996 O O . ALA C 1 366 ? -21.995 81.056 51.141 1.00 9.13 364 ALA C O 1
ATOM 10998 N N . SER C 1 367 ? -21.463 80.610 53.299 1.00 9.37 365 SER C N 1
ATOM 10999 C CA . SER C 1 367 ? -21.133 79.191 53.106 1.00 8.07 365 SER C CA 1
ATOM 11000 C C . SER C 1 367 ? -21.777 78.379 54.227 1.00 8.16 365 SER C C 1
ATOM 11001 O O . SER C 1 367 ? -21.820 78.801 55.359 1.00 10.37 365 SER C O 1
ATOM 11004 N N . ILE C 1 368 ? -22.316 77.207 53.896 1.00 9.56 366 ILE C N 1
ATOM 11005 C CA . ILE C 1 368 ? -22.906 76.253 54.870 1.00 9.61 366 ILE C CA 1
ATOM 11006 C C . ILE C 1 368 ? -22.175 74.942 54.787 1.00 9.80 366 ILE C C 1
ATOM 11007 O O . ILE C 1 368 ? -21.943 74.439 53.669 1.00 9.51 366 ILE C O 1
ATOM 11012 N N . TYR C 1 369 ? -21.738 74.426 55.943 1.00 9.33 367 TYR C N 1
ATOM 11013 C CA . TYR C 1 369 ? -21.000 73.191 56.023 1.00 10.18 367 TYR C CA 1
ATOM 11014 C C . TYR C 1 369 ? -21.661 72.195 56.947 1.00 9.99 367 TYR C C 1
ATOM 11015 O O . TYR C 1 369 ? -22.381 72.566 57.866 1.00 11.05 367 TYR C O 1
ATOM 11024 N N . GLY C 1 370 ? -21.385 70.909 56.713 1.00 8.47 368 GLY C N 1
ATOM 11025 C CA . GLY C 1 370 ? -21.693 69.898 57.703 1.00 9.31 368 GLY C CA 1
ATOM 11026 C C . GLY C 1 370 ? -23.020 69.241 57.642 1.00 8.48 368 GLY C C 1
ATOM 11027 O O . GLY C 1 370 ? -23.369 68.462 58.561 1.00 10.24 368 GLY C O 1
ATOM 11028 N N . MET C 1 371 ? -23.782 69.497 56.569 1.00 7.90 369 MET C N 1
ATOM 11029 C CA . MET C 1 371 ? -25.162 68.968 56.473 1.00 9.44 369 MET C CA 1
ATOM 11030 C C . MET C 1 371 ? -25.223 67.469 56.130 1.00 10.16 369 MET C C 1
ATOM 11031 O O . MET C 1 371 ? -24.424 66.916 55.359 1.00 10.46 369 MET C O 1
ATOM 11036 N N . THR C 1 372 ? -26.213 66.844 56.758 1.00 8.94 370 THR C N 1
ATOM 11037 C CA . THR C 1 372 ? -26.621 65.509 56.499 1.00 8.52 370 THR C CA 1
ATOM 11038 C C . THR C 1 372 ? -28.112 65.438 56.148 1.00 7.77 370 THR C C 1
ATOM 11039 O O . THR C 1 372 ? -28.835 66.456 56.230 1.00 9.04 370 THR C O 1
ATOM 11043 N N . PHE C 1 373 ? -28.606 64.209 55.838 1.00 8.50 371 PHE C N 1
ATOM 11044 C CA . PHE C 1 373 ? -30.039 64.067 55.584 1.00 8.99 371 PHE C CA 1
ATOM 11045 C C . PHE C 1 373 ? -30.914 64.409 56.829 1.00 9.73 371 PHE C C 1
ATOM 11046 O O . PHE C 1 373 ? -32.093 64.806 56.707 1.00 12.06 371 PHE C O 1
ATOM 11054 N N . ASN C 1 374 ? -30.318 64.251 58.011 1.00 9.28 372 ASN C N 1
ATOM 11055 C CA . ASN C 1 374 ? -30.975 64.627 59.278 1.00 10.44 372 ASN C CA 1
ATOM 11056 C C . ASN C 1 374 ? -31.155 66.152 59.469 1.00 9.81 372 ASN C C 1
ATOM 11057 O O . ASN C 1 374 ? -32.029 66.605 60.225 1.00 11.74 372 ASN C O 1
ATOM 11062 N N . THR C 1 375 ? -30.292 66.948 58.776 1.00 9.81 373 THR C N 1
ATOM 11063 C CA . THR C 1 375 ? -30.310 68.425 58.910 1.00 10.34 373 THR C CA 1
ATOM 11064 C C . THR C 1 375 ? -31.635 68.960 58.394 1.00 9.28 373 THR C C 1
ATOM 11065 O O . THR C 1 375 ? -32.105 68.587 57.343 1.00 11.77 373 THR C O 1
ATOM 11069 N N . GLU C 1 376 ? -32.202 69.895 59.174 1.00 9.82 374 GLU C N 1
ATOM 11070 C CA . GLU C 1 376 ? -33.452 70.544 58.902 1.00 13.31 374 GLU C CA 1
ATOM 11071 C C . GLU C 1 376 ? -33.240 72.035 58.851 1.00 12.78 374 GLU C C 1
ATOM 11072 O O . GLU C 1 376 ? -32.200 72.567 59.257 1.00 12.48 374 GLU C O 1
ATOM 11078 N N . ARG C 1 377 ? -34.263 72.727 58.360 1.00 14.33 375 ARG C N 1
ATOM 11079 C CA . ARG C 1 377 ? -34.260 74.214 58.343 1.00 15.60 375 ARG C CA 1
ATOM 11080 C C . ARG C 1 377 ? -33.811 74.802 59.666 1.00 15.77 375 ARG C C 1
ATOM 11081 O O . ARG C 1 377 ? -32.988 75.739 59.733 1.00 15.94 375 ARG C O 1
ATOM 11089 N N . SER C 1 378 ? -34.365 74.259 60.725 1.00 15.76 376 SER C N 1
ATOM 11090 C CA . SER C 1 378 ? -34.075 74.697 62.093 1.00 16.19 376 SER C CA 1
ATOM 11091 C C . SER C 1 378 ? -32.575 74.724 62.388 1.00 14.85 376 SER C C 1
ATOM 11092 O O . SER C 1 378 ? -32.073 75.666 62.979 1.00 13.70 376 SER C O 1
ATOM 11095 N N . HIS C 1 379 ? -31.843 73.686 62.002 1.00 13.47 377 HIS C N 1
ATOM 11096 C CA . HIS C 1 379 ? -30.428 73.633 62.272 1.00 11.34 377 HIS C CA 1
ATOM 11097 C C . HIS C 1 379 ? -29.660 74.684 61.483 1.00 9.33 377 HIS C C 1
ATOM 11098 O O . HIS C 1 379 ? -28.678 75.262 61.965 1.00 8.49 377 HIS C O 1
ATOM 11105 N N . ILE C 1 380 ? -30.107 74.946 60.261 1.00 10.07 378 ILE C N 1
ATOM 11106 C CA . ILE C 1 380 ? -29.478 75.986 59.398 1.00 11.45 378 ILE C CA 1
ATOM 11107 C C . ILE C 1 380 ? -29.686 77.369 59.992 1.00 9.60 378 ILE C C 1
ATOM 11108 O O . ILE C 1 380 ? -28.785 78.176 60.031 1.00 11.37 378 ILE C O 1
ATOM 11113 N N . VAL C 1 381 ? -30.927 77.627 60.408 1.00 9.22 379 VAL C N 1
ATOM 11114 C CA . VAL C 1 381 ? -31.265 78.874 61.128 1.00 8.47 379 VAL C CA 1
ATOM 11115 C C . VAL C 1 381 ? -30.400 79.079 62.372 1.00 8.58 379 VAL C C 1
ATOM 11116 O O . VAL C 1 381 ? -29.757 80.146 62.530 1.00 9.08 379 VAL C O 1
ATOM 11120 N N . ARG C 1 382 ? -30.331 78.063 63.223 1.00 9.92 380 ARG C N 1
ATOM 11121 C CA . ARG C 1 382 ? -29.493 78.116 64.436 1.00 8.07 380 ARG C CA 1
ATOM 11122 C C . ARG C 1 382 ? -28.049 78.381 64.097 1.00 7.75 380 ARG C C 1
ATOM 11123 O O . ARG C 1 382 ? -27.403 79.144 64.775 1.00 7.35 380 ARG C O 1
ATOM 11131 N N . ALA C 1 383 ? -27.566 77.779 63.007 1.00 6.34 381 ALA C N 1
ATOM 11132 C CA . ALA C 1 383 ? -26.129 77.863 62.687 1.00 6.48 381 ALA C CA 1
ATOM 11133 C C . ALA C 1 383 ? -25.854 79.358 62.293 1.00 6.69 381 ALA C C 1
ATOM 11134 O O . ALA C 1 383 ? -24.818 79.935 62.571 1.00 8.53 381 ALA C O 1
ATOM 11136 N N . LEU C 1 384 ? -26.811 79.949 61.556 1.00 7.25 382 LEU C N 1
ATOM 11137 C CA . LEU C 1 384 ? -26.624 81.382 61.114 1.00 7.79 382 LEU C CA 1
ATOM 11138 C C . LEU C 1 384 ? -26.494 82.265 62.420 1.00 7.79 382 LEU C C 1
ATOM 11139 O O . LEU C 1 384 ? -25.573 83.080 62.549 1.00 8.66 382 LEU C O 1
ATOM 11144 N N . LEU C 1 385 ? -27.368 81.965 63.390 1.00 8.70 383 LEU C N 1
ATOM 11145 C CA . LEU C 1 385 ? -27.417 82.726 64.651 1.00 8.84 383 LEU C CA 1
ATOM 11146 C C . LEU C 1 385 ? -26.150 82.502 65.438 1.00 7.26 383 LEU C C 1
ATOM 11147 O O . LEU C 1 385 ? -25.493 83.439 65.916 1.00 7.88 383 LEU C O 1
ATOM 11152 N N . GLU C 1 386 ? -25.692 81.250 65.467 1.00 7.87 384 GLU C N 1
ATOM 11153 C CA . GLU C 1 386 ? -24.418 80.950 66.081 1.00 7.97 384 GLU C CA 1
ATOM 11154 C C . GLU C 1 386 ? -23.294 81.706 65.432 1.00 7.53 384 GLU C C 1
ATOM 11155 O O . GLU C 1 386 ? -22.383 82.171 66.128 1.00 8.73 384 GLU C O 1
ATOM 11161 N N . GLY C 1 387 ? -23.295 81.743 64.114 1.00 8.21 385 GLY C N 1
ATOM 11162 C CA . GLY C 1 387 ? -22.274 82.533 63.378 1.00 8.47 385 GLY C CA 1
ATOM 11163 C C . GLY C 1 387 ? -22.177 84.017 63.755 1.00 8.92 385 GLY C C 1
ATOM 11164 O O . GLY C 1 387 ? -21.125 84.614 63.670 1.00 11.25 385 GLY C O 1
ATOM 11165 N N . ILE C 1 388 ? -23.276 84.615 64.220 1.00 8.91 386 ILE C N 1
ATOM 11166 C CA . ILE C 1 388 ? -23.231 85.978 64.784 1.00 8.99 386 ILE C CA 1
ATOM 11167 C C . ILE C 1 388 ? -22.315 86.002 65.990 1.00 9.72 386 ILE C C 1
ATOM 11168 O O . ILE C 1 388 ? -21.421 86.858 66.107 1.00 10.23 386 ILE C O 1
ATOM 11173 N N . ALA C 1 389 ? -22.596 85.088 66.943 1.00 8.23 387 ALA C N 1
ATOM 11174 C CA . ALA C 1 389 ? -21.785 84.964 68.150 1.00 8.45 387 ALA C CA 1
ATOM 11175 C C . ALA C 1 389 ? -20.337 84.719 67.913 1.00 6.94 387 ALA C C 1
ATOM 11176 O O . ALA C 1 389 ? -19.484 85.415 68.478 1.00 9.20 387 ALA C O 1
ATOM 11178 N N . PHE C 1 390 ? -20.048 83.766 66.997 1.00 5.81 388 PHE C N 1
ATOM 11179 C CA . PHE C 1 390 ? -18.641 83.536 66.658 1.00 6.97 388 PHE C CA 1
ATOM 11180 C C . PHE C 1 390 ? -17.915 84.753 66.092 1.00 7.33 388 PHE C C 1
ATOM 11181 O O . PHE C 1 390 ? -16.745 84.978 66.403 1.00 8.20 388 PHE C O 1
ATOM 11189 N N . GLN C 1 391 ? -18.617 85.504 65.250 1.00 6.44 389 GLN C N 1
ATOM 11190 C CA . GLN C 1 391 ? -18.022 86.730 64.727 1.00 7.00 389 GLN C CA 1
ATOM 11191 C C . GLN C 1 391 ? -17.792 87.791 65.848 1.00 7.49 389 GLN C C 1
ATOM 11192 O O . GLN C 1 391 ? -16.745 88.484 65.887 1.00 10.37 389 GLN C O 1
ATOM 11198 N N . LEU C 1 392 ? -18.780 87.898 66.741 1.00 8.69 390 LEU C N 1
ATOM 11199 C CA . LEU C 1 392 ? -18.672 88.834 67.833 1.00 8.95 390 LEU C CA 1
ATOM 11200 C C . LEU C 1 392 ? -17.484 88.489 68.717 1.00 8.29 390 LEU C C 1
ATOM 11201 O O . LEU C 1 392 ? -16.767 89.354 69.194 1.00 9.66 390 LEU C O 1
ATOM 11206 N N . ASN C 1 393 ? -17.250 87.191 68.938 1.00 8.67 391 ASN C N 1
ATOM 11207 C CA . ASN C 1 393 ? -16.118 86.747 69.742 1.00 8.95 391 ASN C CA 1
ATOM 11208 C C . ASN C 1 393 ? -14.781 87.187 69.160 1.00 8.87 391 ASN C C 1
ATOM 11209 O O . ASN C 1 393 ? -13.882 87.639 69.867 1.00 11.61 391 ASN C O 1
ATOM 11214 N N . GLU C 1 394 ? -14.695 87.084 67.832 1.00 10.04 392 GLU C N 1
ATOM 11215 C CA . GLU C 1 394 ? -13.493 87.599 67.160 1.00 11.30 392 GLU C CA 1
ATOM 11216 C C . GLU C 1 394 ? -13.239 89.123 67.374 1.00 10.51 392 GLU C C 1
ATOM 11217 O O . GLU C 1 394 ? -12.109 89.581 67.617 1.00 10.33 392 GLU C O 1
ATOM 11223 N N . ILE C 1 395 ? -14.292 89.886 67.281 1.00 10.04 393 ILE C N 1
ATOM 11224 C CA . ILE C 1 395 ? -14.322 91.292 67.599 1.00 9.67 393 ILE C CA 1
ATOM 11225 C C . ILE C 1 395 ? -13.882 91.547 69.028 1.00 10.21 393 ILE C C 1
ATOM 11226 O O . ILE C 1 395 ? -13.047 92.439 69.263 1.00 10.47 393 ILE C O 1
ATOM 11231 N N . VAL C 1 396 ? -14.420 90.783 69.981 1.00 9.35 394 VAL C N 1
ATOM 11232 C CA . VAL C 1 396 ? -14.069 90.994 71.405 1.00 10.36 394 VAL C CA 1
ATOM 11233 C C . VAL C 1 396 ? -12.583 90.712 71.630 1.00 9.47 394 VAL C C 1
ATOM 11234 O O . VAL C 1 396 ? -11.867 91.408 72.360 1.00 11.71 394 VAL C O 1
ATOM 11238 N N . ASP C 1 397 ? -12.082 89.686 70.944 1.00 12.35 395 ASP C N 1
ATOM 11239 C CA A ASP C 1 397 ? -10.670 89.381 71.055 0.50 12.36 395 ASP C CA 1
ATOM 11240 C CA B ASP C 1 397 ? -10.671 89.370 71.028 0.50 12.39 395 ASP C CA 1
ATOM 11241 C C . ASP C 1 397 ? -9.805 90.540 70.521 1.00 13.49 395 ASP C C 1
ATOM 11242 O O . ASP C 1 397 ? -8.761 90.889 71.138 1.00 13.39 395 ASP C O 1
ATOM 11251 N N . SER C 1 398 ? -10.200 91.151 69.388 1.00 11.83 396 SER C N 1
ATOM 11252 C CA . SER C 1 398 ? -9.464 92.276 68.894 1.00 11.74 396 SER C CA 1
ATOM 11253 C C . SER C 1 398 ? -9.518 93.453 69.915 1.00 11.34 396 SER C C 1
ATOM 11254 O O . SER C 1 398 ? -8.551 94.157 70.117 1.00 13.86 396 SER C O 1
ATOM 11257 N N . LEU C 1 399 ? -10.692 93.707 70.457 1.00 12.31 397 LEU C N 1
ATOM 11258 C CA . LEU C 1 399 ? -10.931 94.834 71.322 1.00 12.46 397 LEU C CA 1
ATOM 11259 C C . LEU C 1 399 ? -10.057 94.684 72.559 1.00 13.07 397 LEU C C 1
ATOM 11260 O O . LEU C 1 399 ? -9.448 95.664 73.012 1.00 15.45 397 LEU C O 1
ATOM 11265 N N . THR C 1 400 ? -10.024 93.490 73.164 1.00 13.79 398 THR C N 1
ATOM 11266 C CA . THR C 1 400 ? -9.206 93.337 74.392 1.00 14.44 398 THR C CA 1
ATOM 11267 C C . THR C 1 400 ? -7.739 93.540 74.048 1.00 14.34 398 THR C C 1
ATOM 11268 O O . THR C 1 400 ? -6.993 94.147 74.819 1.00 15.95 398 THR C O 1
ATOM 11272 N N . SER C 1 401 ? -7.277 93.078 72.885 1.00 14.74 399 SER C N 1
ATOM 11273 C CA A SER C 1 401 ? -5.905 93.346 72.461 0.50 15.48 399 SER C CA 1
ATOM 11274 C CA B SER C 1 401 ? -5.908 93.340 72.476 0.50 15.05 399 SER C CA 1
ATOM 11275 C C . SER C 1 401 ? -5.604 94.806 72.273 1.00 15.62 399 SER C C 1
ATOM 11276 O O . SER C 1 401 ? -4.612 95.354 72.815 1.00 15.79 399 SER C O 1
ATOM 11281 N N . ASP C 1 402 ? -6.423 95.467 71.475 1.00 15.18 400 ASP C N 1
ATOM 11282 C CA . ASP C 1 402 ? -6.259 96.892 71.246 1.00 16.27 400 ASP C CA 1
ATOM 11283 C C . ASP C 1 402 ? -6.339 97.739 72.530 1.00 17.94 400 ASP C C 1
ATOM 11284 O O . ASP C 1 402 ? -5.622 98.769 72.630 1.00 19.84 400 ASP C O 1
ATOM 11289 N N . MET C 1 403 ? -7.176 97.314 73.503 1.00 17.30 401 MET C N 1
ATOM 11290 C CA . MET C 1 403 ? -7.385 98.090 74.730 1.00 17.48 401 MET C CA 1
ATOM 11291 C C . MET C 1 403 ? -6.384 97.727 75.818 1.00 18.96 401 MET C C 1
ATOM 11292 O O . MET C 1 403 ? -6.347 98.413 76.852 1.00 18.64 401 MET C O 1
ATOM 11297 N N . GLY C 1 404 ? -5.550 96.717 75.583 1.00 19.19 402 GLY C N 1
ATOM 11298 C CA . GLY C 1 404 ? -4.585 96.289 76.623 1.00 20.79 402 GLY C CA 1
ATOM 11299 C C . GLY C 1 404 ? -5.245 95.780 77.925 1.00 21.67 402 GLY C C 1
ATOM 11300 O O . GLY C 1 404 ? -4.625 95.902 79.026 1.00 22.10 402 GLY C O 1
ATOM 11301 N N . ILE C 1 405 ? -6.417 95.159 77.805 1.00 21.17 403 ILE C N 1
ATOM 11302 C CA . ILE C 1 405 ? -7.159 94.515 78.912 1.00 22.85 403 ILE C CA 1
ATOM 11303 C C . ILE C 1 405 ? -7.274 92.974 78.703 1.00 23.39 403 ILE C C 1
ATOM 11304 O O . ILE C 1 405 ? -7.055 92.434 77.612 1.00 23.47 403 ILE C O 1
ATOM 11309 N N . GLU C 1 406 ? -7.573 92.244 79.777 1.00 26.97 404 GLU C N 1
ATOM 11310 C CA . GLU C 1 406 ? -7.781 90.799 79.696 1.00 29.43 404 GLU C CA 1
ATOM 11311 C C . GLU C 1 406 ? -9.247 90.484 79.461 1.00 30.07 404 GLU C C 1
ATOM 11312 O O . GLU C 1 406 ? -9.573 89.495 78.792 1.00 32.01 404 GLU C O 1
ATOM 11318 N N . MET C 1 407 ? -10.145 91.339 79.929 1.00 29.86 405 MET C N 1
ATOM 11319 C CA . MET C 1 407 ? -11.588 91.132 79.756 1.00 30.78 405 MET C CA 1
ATOM 11320 C C . MET C 1 407 ? -12.409 92.422 79.799 1.00 29.24 405 MET C C 1
ATOM 11321 O O . MET C 1 407 ? -11.975 93.442 80.325 1.00 28.44 405 MET C O 1
ATOM 11326 N N . LEU C 1 408 ? -13.631 92.397 79.242 1.00 27.26 406 LEU C N 1
ATOM 11327 C CA . LEU C 1 408 ? -14.577 93.475 79.486 1.00 27.56 406 LEU C CA 1
ATOM 11328 C C . LEU C 1 408 ? -15.383 93.136 80.735 1.00 27.13 406 LEU C C 1
ATOM 11329 O O . LEU C 1 408 ? -15.866 92.015 80.864 1.00 28.98 406 LEU C O 1
ATOM 11334 N N . HIS C 1 409 ? -15.611 94.112 81.619 1.00 27.27 407 HIS C N 1
ATOM 11335 C CA . HIS C 1 409 ? -16.429 93.844 82.820 1.00 27.19 407 HIS C CA 1
ATOM 11336 C C . HIS C 1 409 ? -17.907 93.595 82.537 1.00 25.92 407 HIS C C 1
ATOM 11337 O O . HIS C 1 409 ? -18.552 92.702 83.154 1.00 25.01 407 HIS C O 1
ATOM 11344 N N . VAL C 1 410 ? -18.467 94.370 81.594 1.00 23.14 408 VAL C N 1
ATOM 11345 C CA . VAL C 1 410 ? -19.788 94.063 81.129 1.00 21.58 408 VAL C CA 1
ATOM 11346 C C . VAL C 1 410 ? -19.836 94.544 79.662 1.00 21.83 408 VAL C C 1
ATOM 11347 O O . VAL C 1 410 ? -19.078 95.477 79.281 1.00 22.29 408 VAL C O 1
ATOM 11351 N N . LEU C 1 411 ? -20.661 93.872 78.869 1.00 18.15 409 LEU C N 1
ATOM 11352 C CA . LEU C 1 411 ? -20.997 94.330 77.549 1.00 16.42 409 LEU C CA 1
ATOM 11353 C C . LEU C 1 411 ? -22.440 94.653 77.633 1.00 15.44 409 LEU C C 1
ATOM 11354 O O . LEU C 1 411 ? -23.229 93.758 77.910 1.00 17.46 409 LEU C O 1
ATOM 11359 N N . ARG C 1 412 ? -22.817 95.906 77.392 1.00 15.36 410 ARG C N 1
ATOM 11360 C CA . ARG C 1 412 ? -24.220 96.322 77.402 1.00 15.27 410 ARG C CA 1
ATOM 11361 C C . ARG C 1 412 ? -24.758 96.083 75.988 1.00 14.28 410 ARG C C 1
ATOM 11362 O O . ARG C 1 412 ? -24.154 96.573 75.019 1.00 17.19 410 ARG C O 1
ATOM 11370 N N . CYS C 1 413 ? -25.887 95.428 75.873 1.00 13.49 411 CYS C N 1
ATOM 11371 C CA . CYS C 1 413 ? -26.442 94.947 74.611 1.00 13.60 411 CYS C CA 1
ATOM 11372 C C . CYS C 1 413 ? -27.858 95.433 74.459 1.00 14.89 411 CYS C C 1
ATOM 11373 O O . CYS C 1 413 ? -28.636 95.558 75.410 1.00 13.67 411 CYS C O 1
ATOM 11376 N N . ASP C 1 414 ? -28.213 95.667 73.204 1.00 12.93 412 ASP C N 1
ATOM 11377 C CA . ASP C 1 414 ? -29.517 96.063 72.864 1.00 14.55 412 ASP C CA 1
ATOM 11378 C C . ASP C 1 414 ? -29.937 95.539 71.524 1.00 13.21 412 ASP C C 1
ATOM 11379 O O . ASP C 1 414 ? -29.145 95.183 70.717 1.00 11.49 412 ASP C O 1
ATOM 11384 N N . GLY C 1 415 ? -31.220 95.521 71.298 1.00 15.74 413 GLY C N 1
ATOM 11385 C CA . GLY C 1 415 ? -31.793 95.077 70.003 1.00 14.97 413 GLY C CA 1
ATOM 11386 C C . GLY C 1 415 ? -32.826 94.003 70.121 1.00 16.28 413 GLY C C 1
ATOM 11387 O O . GLY C 1 415 ? -32.923 93.271 71.068 1.00 16.24 413 GLY C O 1
ATOM 11388 N N . GLY C 1 416 ? -33.613 93.845 69.077 1.00 18.13 414 GLY C N 1
ATOM 11389 C CA . GLY C 1 416 ? -34.570 92.771 69.111 1.00 18.44 414 GLY C CA 1
ATOM 11390 C C . GLY C 1 416 ? -34.133 91.398 69.538 1.00 18.12 414 GLY C C 1
ATOM 11391 O O . GLY C 1 416 ? -34.789 90.745 70.339 1.00 19.60 414 GLY C O 1
ATOM 11392 N N . MET C 1 417 ? -32.992 90.956 69.014 1.00 19.83 415 MET C N 1
ATOM 11393 C CA . MET C 1 417 ? -32.498 89.678 69.295 1.00 20.48 415 MET C CA 1
ATOM 11394 C C . MET C 1 417 ? -32.077 89.465 70.747 1.00 18.91 415 MET C C 1
ATOM 11395 O O . MET C 1 417 ? -31.962 88.351 71.185 1.00 17.32 415 MET C O 1
ATOM 11400 N N . THR C 1 418 ? -31.911 90.568 71.512 1.00 17.34 416 THR C N 1
ATOM 11401 C CA . THR C 1 418 ? -31.481 90.453 72.903 1.00 16.47 416 THR C CA 1
ATOM 11402 C C . THR C 1 418 ? -32.610 89.930 73.797 1.00 15.49 416 THR C C 1
ATOM 11403 O O . THR C 1 418 ? -32.387 89.582 74.961 1.00 15.88 416 THR C O 1
ATOM 11407 N N . LYS C 1 419 ? -33.818 89.842 73.259 1.00 15.81 417 LYS C N 1
ATOM 11408 C CA . LYS C 1 419 ? -34.928 89.166 73.996 1.00 19.08 417 LYS C CA 1
ATOM 11409 C C . LYS C 1 419 ? -34.952 87.627 73.913 1.00 19.14 417 LYS C C 1
ATOM 11410 O O . LYS C 1 419 ? -35.709 86.982 74.637 1.00 20.47 417 LYS C O 1
ATOM 11416 N N . ASN C 1 420 ? -34.120 87.061 73.002 1.00 19.26 418 ASN C N 1
ATOM 11417 C CA . ASN C 1 420 ? -34.019 85.641 72.705 1.00 17.55 418 ASN C CA 1
ATOM 11418 C C . ASN C 1 420 ? -32.989 85.164 73.699 1.00 16.11 418 ASN C C 1
ATOM 11419 O O . ASN C 1 420 ? -31.766 85.311 73.515 1.00 15.48 418 ASN C O 1
ATOM 11424 N N . LYS C 1 421 ? -33.481 84.572 74.792 1.00 16.56 419 LYS C N 1
ATOM 11425 C CA . LYS C 1 421 ? -32.595 84.094 75.877 1.00 17.97 419 LYS C CA 1
ATOM 11426 C C . LYS C 1 421 ? -31.583 83.035 75.445 1.00 15.99 419 LYS C C 1
ATOM 11427 O O . LYS C 1 421 ? -30.434 83.156 75.830 1.00 14.96 419 LYS C O 1
ATOM 11433 N N . PRO C 1 422 ? -31.999 81.974 74.697 1.00 15.31 420 PRO C N 1
ATOM 11434 C CA . PRO C 1 422 ? -30.932 81.049 74.262 1.00 14.83 420 PRO C CA 1
ATOM 11435 C C . PRO C 1 422 ? -29.893 81.667 73.351 1.00 12.68 420 PRO C C 1
ATOM 11436 O O . PRO C 1 422 ? -28.733 81.351 73.450 1.00 11.29 420 PRO C O 1
ATOM 11440 N N . PHE C 1 423 ? -30.307 82.591 72.531 1.00 11.13 421 PHE C N 1
ATOM 11441 C CA . PHE C 1 423 ? -29.302 83.316 71.721 1.00 11.32 421 PHE C CA 1
ATOM 11442 C C . PHE C 1 423 ? -28.346 84.129 72.561 1.00 11.36 421 PHE C C 1
ATOM 11443 O O . PHE C 1 423 ? -27.083 84.002 72.426 1.00 11.00 421 PHE C O 1
ATOM 11451 N N . MET C 1 424 ? -28.878 84.938 73.491 1.00 11.35 422 MET C N 1
ATOM 11452 C CA . MET C 1 424 ? -28.006 85.751 74.341 1.00 10.46 422 MET C CA 1
ATOM 11453 C C . MET C 1 424 ? -27.117 84.863 75.224 1.00 9.50 422 MET C C 1
ATOM 11454 O O . MET C 1 424 ? -25.937 85.175 75.486 1.00 10.53 422 MET C O 1
ATOM 11459 N N . GLN C 1 425 ? -27.647 83.717 75.685 1.00 9.08 423 GLN C N 1
ATOM 11460 C CA . GLN C 1 425 ? -26.839 82.805 76.500 1.00 9.65 423 GLN C CA 1
ATOM 11461 C C . GLN C 1 425 ? -25.653 82.248 75.668 1.00 11.30 423 GLN C C 1
ATOM 11462 O O . GLN C 1 425 ? -24.546 82.201 76.131 1.00 11.13 423 GLN C O 1
ATOM 11468 N N . PHE C 1 426 ? -25.952 81.886 74.421 1.00 9.70 424 PHE C N 1
ATOM 11469 C CA . PHE C 1 426 ? -24.899 81.382 73.504 1.00 9.74 424 PHE C CA 1
ATOM 11470 C C . PHE C 1 426 ? -23.847 82.463 73.251 1.00 10.09 424 PHE C C 1
ATOM 11471 O O . PHE C 1 426 ? -22.662 82.175 73.246 1.00 10.85 424 PHE C O 1
ATOM 11479 N N . ASN C 1 427 ? -24.295 83.703 73.042 1.00 10.48 425 ASN C N 1
ATOM 11480 C CA . ASN C 1 427 ? -23.335 84.814 72.890 1.00 9.57 425 ASN C CA 1
ATOM 11481 C C . ASN C 1 427 ? -22.440 84.958 74.105 1.00 9.56 425 ASN C C 1
ATOM 11482 O O . ASN C 1 427 ? -21.230 85.034 74.032 1.00 10.14 425 ASN C O 1
ATOM 11487 N N . SER C 1 428 ? -23.075 84.945 75.305 1.00 10.00 426 SER C N 1
ATOM 11488 C CA . SER C 1 428 ? -22.298 85.120 76.556 1.00 11.18 426 SER C CA 1
ATOM 11489 C C . SER C 1 428 ? -21.317 83.984 76.743 1.00 10.70 426 SER C C 1
ATOM 11490 O O . SER C 1 428 ? -20.139 84.241 77.061 1.00 12.76 426 SER C O 1
ATOM 11493 N N . ASP C 1 429 ? -21.784 82.745 76.431 1.00 10.89 427 ASP C N 1
ATOM 11494 C CA . ASP C 1 429 ? -20.986 81.543 76.479 1.00 12.56 427 ASP C CA 1
ATOM 11495 C C . ASP C 1 429 ? -19.750 81.667 75.515 1.00 13.64 427 ASP C C 1
ATOM 11496 O O . ASP C 1 429 ? -18.557 81.491 75.908 1.00 13.82 427 ASP C O 1
ATOM 11501 N N . ILE C 1 430 ? -20.006 82.006 74.271 1.00 12.09 428 ILE C N 1
ATOM 11502 C CA . ILE C 1 430 ? -18.887 82.003 73.283 1.00 13.70 428 ILE C CA 1
ATOM 11503 C C . ILE C 1 430 ? -17.961 83.187 73.437 1.00 14.57 428 ILE C C 1
ATOM 11504 O O . ILE C 1 430 ? -16.735 83.013 73.313 1.00 15.99 428 ILE C O 1
ATOM 11509 N N . ILE C 1 431 ? -18.482 84.379 73.695 1.00 14.87 429 ILE C N 1
ATOM 11510 C CA . ILE C 1 431 ? -17.590 85.581 73.915 1.00 15.89 429 ILE C CA 1
ATOM 11511 C C . ILE C 1 431 ? -16.970 85.630 75.315 1.00 17.61 429 ILE C C 1
ATOM 11512 O O . ILE C 1 431 ? -16.143 86.549 75.552 1.00 18.90 429 ILE C O 1
ATOM 11517 N N . ASN C 1 432 ? -17.425 84.714 76.198 1.00 16.08 430 ASN C N 1
ATOM 11518 C CA . ASN C 1 432 ? -17.054 84.618 77.630 1.00 15.60 430 ASN C CA 1
ATOM 11519 C C . ASN C 1 432 ? -17.073 86.013 78.389 1.00 16.20 430 ASN C C 1
ATOM 11520 O O . ASN C 1 432 ? -16.068 86.425 79.003 1.00 15.59 430 ASN C O 1
ATOM 11525 N N . THR C 1 433 ? -18.196 86.691 78.282 1.00 15.09 431 THR C N 1
ATOM 11526 C CA . THR C 1 433 ? -18.362 88.047 78.778 1.00 15.17 431 THR C CA 1
ATOM 11527 C C . THR C 1 433 ? -19.721 88.176 79.348 1.00 15.20 431 THR C C 1
ATOM 11528 O O . THR C 1 433 ? -20.696 87.653 78.758 1.00 17.11 431 THR C O 1
ATOM 11532 N N . LYS C 1 434 ? -19.803 88.832 80.522 1.00 14.45 432 LYS C N 1
ATOM 11533 C CA . LYS C 1 434 ? -21.091 89.182 81.107 1.00 14.47 432 LYS C CA 1
ATOM 11534 C C . LYS C 1 434 ? -21.815 90.159 80.180 1.00 13.81 432 LYS C C 1
ATOM 11535 O O . LYS C 1 434 ? -21.220 91.170 79.713 1.00 15.81 432 LYS C O 1
ATOM 11541 N N . ILE C 1 435 ? -23.054 89.882 79.895 1.00 13.18 433 ILE C N 1
ATOM 11542 C CA . ILE C 1 435 ? -23.911 90.710 79.017 1.00 13.10 433 ILE C CA 1
ATOM 11543 C C . ILE C 1 435 ? -25.091 91.291 79.865 1.00 13.87 433 ILE C C 1
ATOM 11544 O O . ILE C 1 435 ? -25.754 90.544 80.569 1.00 15.64 433 ILE C O 1
ATOM 11549 N N . GLU C 1 436 ? -25.218 92.607 79.849 1.00 13.04 434 GLU C N 1
ATOM 11550 C CA . GLU C 1 436 ? -26.390 93.307 80.436 1.00 13.05 434 GLU C CA 1
ATOM 11551 C C . GLU C 1 436 ? -27.241 93.858 79.346 1.00 13.04 434 GLU C C 1
ATOM 11552 O O . GLU C 1 436 ? -26.714 94.673 78.505 1.00 13.70 434 GLU C O 1
ATOM 11558 N N . VAL C 1 437 ? -28.524 93.440 79.311 1.00 11.83 435 VAL C N 1
ATOM 11559 C CA . VAL C 1 437 ? -29.452 93.845 78.320 1.00 14.11 435 VAL C CA 1
ATOM 11560 C C . VAL C 1 437 ? -30.186 95.109 78.748 1.00 15.33 435 VAL C C 1
ATOM 11561 O O . VAL C 1 437 ? -30.753 95.154 79.850 1.00 14.70 435 VAL C O 1
ATOM 11565 N N . SER C 1 438 ? -30.243 96.109 77.880 1.00 17.18 436 SER C N 1
ATOM 11566 C CA . SER C 1 438 ? -30.962 97.297 78.161 1.00 19.03 436 SER C CA 1
ATOM 11567 C C . SER C 1 438 ? -32.457 97.054 78.334 1.00 21.51 436 SER C C 1
ATOM 11568 O O . SER C 1 438 ? -33.038 96.256 77.649 1.00 21.84 436 SER C O 1
ATOM 11571 N N . LYS C 1 439 ? -33.072 97.818 79.232 1.00 25.63 437 LYS C N 1
ATOM 11572 C CA . LYS C 1 439 ? -34.548 97.853 79.394 1.00 28.91 437 LYS C CA 1
ATOM 11573 C C . LYS C 1 439 ? -35.300 98.360 78.075 1.00 30.32 437 LYS C C 1
ATOM 11574 O O . LYS C 1 439 ? -36.262 97.759 77.559 1.00 30.79 437 LYS C O 1
ATOM 11580 N N . TYR C 1 440 ? -34.805 99.463 77.550 1.00 32.03 438 TYR C N 1
ATOM 11581 C CA . TYR C 1 440 ? -35.244 100.038 76.264 1.00 31.09 438 TYR C CA 1
ATOM 11582 C C . TYR C 1 440 ? -34.753 99.139 75.111 1.00 29.35 438 TYR C C 1
ATOM 11583 O O . TYR C 1 440 ? -33.605 99.004 75.071 1.00 30.15 438 TYR C O 1
ATOM 11592 N N . LYS C 1 441 ? -35.476 98.472 74.190 1.00 28.84 439 LYS C N 1
ATOM 11593 C CA . LYS C 1 441 ? -34.688 97.789 72.988 1.00 28.03 439 LYS C CA 1
ATOM 11594 C C . LYS C 1 441 ? -34.248 98.793 71.868 1.00 27.14 439 LYS C C 1
ATOM 11595 O O . LYS C 1 441 ? -33.016 98.728 71.268 1.00 26.18 439 LYS C O 1
ATOM 11601 N N . GLU C 1 442 ? -35.185 99.755 71.663 1.00 22.87 440 GLU C N 1
ATOM 11602 C CA . GLU C 1 442 ? -34.979 100.859 70.643 1.00 20.44 440 GLU C CA 1
ATOM 11603 C C . GLU C 1 442 ? -34.041 101.938 71.136 1.00 16.94 440 GLU C C 1
ATOM 11604 O O . GLU C 1 442 ? -34.314 103.123 70.983 1.00 16.72 440 GLU C O 1
ATOM 11610 N N . VAL C 1 443 ? -32.845 101.534 71.588 1.00 14.22 441 VAL C N 1
ATOM 11611 C CA . VAL C 1 443 ? -31.916 102.499 72.197 1.00 14.22 441 VAL C CA 1
ATOM 11612 C C . VAL C 1 443 ? -31.351 103.465 71.121 1.00 12.15 441 VAL C C 1
ATOM 11613 O O . VAL C 1 443 ? -30.943 104.614 71.465 1.00 13.01 441 VAL C O 1
ATOM 11617 N N . THR C 1 444 ? -31.331 103.027 69.844 1.00 11.53 442 THR C N 1
ATOM 11618 C CA . THR C 1 444 ? -30.944 103.987 68.770 1.00 10.82 442 THR C CA 1
ATOM 11619 C C . THR C 1 444 ? -31.793 105.254 68.733 1.00 11.41 442 THR C C 1
ATOM 11620 O O . THR C 1 444 ? -31.279 106.386 68.752 1.00 13.02 442 THR C O 1
ATOM 11624 N N . SER C 1 445 ? -33.124 105.088 68.644 1.00 10.36 443 SER C N 1
ATOM 11625 C CA . SER C 1 445 ? -34.041 106.247 68.650 1.00 10.95 443 SER C CA 1
ATOM 11626 C C . SER C 1 445 ? -33.941 107.048 69.947 1.00 9.85 443 SER C C 1
ATOM 11627 O O . SER C 1 445 ? -34.091 108.254 69.931 1.00 12.54 443 SER C O 1
ATOM 11630 N N . LEU C 1 446 ? -33.714 106.348 71.081 1.00 11.50 444 LEU C N 1
ATOM 11631 C CA . LEU C 1 446 ? -33.586 107.012 72.373 1.00 11.07 444 LEU C CA 1
ATOM 11632 C C . LEU C 1 446 ? -32.384 107.966 72.364 1.00 10.94 444 LEU C C 1
ATOM 11633 O O . LEU C 1 446 ? -32.490 109.126 72.846 1.00 13.37 444 LEU C O 1
ATOM 11638 N N . GLY C 1 447 ? -31.256 107.574 71.768 1.00 9.92 445 GLY C N 1
ATOM 11639 C CA . GLY C 1 447 ? -30.120 108.470 71.757 1.00 8.21 445 GLY C CA 1
ATOM 11640 C C . GLY C 1 447 ? -30.338 109.774 70.977 1.00 8.36 445 GLY C C 1
ATOM 11641 O O . GLY C 1 447 ? -29.923 110.845 71.401 1.00 10.48 445 GLY C O 1
ATOM 11642 N N . ALA C 1 448 ? -31.088 109.693 69.879 1.00 7.50 446 ALA C N 1
ATOM 11643 C CA . ALA C 1 448 ? -31.408 110.832 69.053 1.00 8.17 446 ALA C CA 1
ATOM 11644 C C . ALA C 1 448 ? -32.379 111.770 69.777 1.00 9.03 446 ALA C C 1
ATOM 11645 O O . ALA C 1 448 ? -32.312 112.991 69.598 1.00 9.43 446 ALA C O 1
ATOM 11647 N N . ALA C 1 449 ? -33.294 111.205 70.561 1.00 10.00 447 ALA C N 1
ATOM 11648 C CA . ALA C 1 449 ? -34.243 112.035 71.321 1.00 9.87 447 ALA C CA 1
ATOM 11649 C C . ALA C 1 449 ? -33.472 112.752 72.392 1.00 9.73 447 ALA C C 1
ATOM 11650 O O . ALA C 1 449 ? -33.750 113.887 72.683 1.00 10.90 447 ALA C O 1
ATOM 11652 N N . VAL C 1 450 ? -32.479 112.074 72.986 1.00 10.20 448 VAL C N 1
ATOM 11653 C CA . VAL C 1 450 ? -31.606 112.710 73.995 1.00 9.58 448 VAL C CA 1
ATOM 11654 C C . VAL C 1 450 ? -30.862 113.933 73.400 1.00 9.92 448 VAL C C 1
ATOM 11655 O O . VAL C 1 450 ? -30.868 115.043 74.011 1.00 11.68 448 VAL C O 1
ATOM 11659 N N . LEU C 1 451 ? -30.231 113.730 72.247 1.00 9.86 449 LEU C N 1
ATOM 11660 C CA . LEU C 1 451 ? -29.470 114.807 71.698 1.00 9.43 449 LEU C CA 1
ATOM 11661 C C . LEU C 1 451 ? -30.401 115.990 71.329 1.00 9.10 449 LEU C C 1
ATOM 11662 O O . LEU C 1 451 ? -30.082 117.135 71.620 1.00 10.67 449 LEU C O 1
ATOM 11667 N N . ALA C 1 452 ? -31.533 115.712 70.681 1.00 9.05 450 ALA C N 1
ATOM 11668 C CA . ALA C 1 452 ? -32.441 116.735 70.225 1.00 9.91 450 ALA C CA 1
ATOM 11669 C C . ALA C 1 452 ? -32.974 117.563 71.452 1.00 9.98 450 ALA C C 1
ATOM 11670 O O . ALA C 1 452 ? -32.969 118.812 71.466 1.00 10.16 450 ALA C O 1
ATOM 11672 N N . GLY C 1 453 ? -33.422 116.835 72.481 1.00 10.21 451 GLY C N 1
ATOM 11673 C CA . GLY C 1 453 ? -33.864 117.468 73.704 1.00 11.57 451 GLY C CA 1
ATOM 11674 C C . GLY C 1 453 ? -32.863 118.301 74.417 1.00 10.45 451 GLY C C 1
ATOM 11675 O O . GLY C 1 453 ? -33.157 119.361 74.946 1.00 11.16 451 GLY C O 1
ATOM 11676 N N . LEU C 1 454 ? -31.666 117.805 74.519 1.00 10.36 452 LEU C N 1
ATOM 11677 C CA . LEU C 1 454 ? -30.571 118.550 75.171 1.00 10.72 452 LEU C CA 1
ATOM 11678 C C . LEU C 1 454 ? -30.317 119.864 74.433 1.00 11.67 452 LEU C C 1
ATOM 11679 O O . LEU C 1 454 ? -30.154 120.907 75.063 1.00 12.33 452 LEU C O 1
ATOM 11684 N N . GLU C 1 455 ? -30.437 119.827 73.100 1.00 10.93 453 GLU C N 1
ATOM 11685 C CA . GLU C 1 455 ? -30.136 121.006 72.272 1.00 10.98 453 GLU C CA 1
ATOM 11686 C C . GLU C 1 455 ? -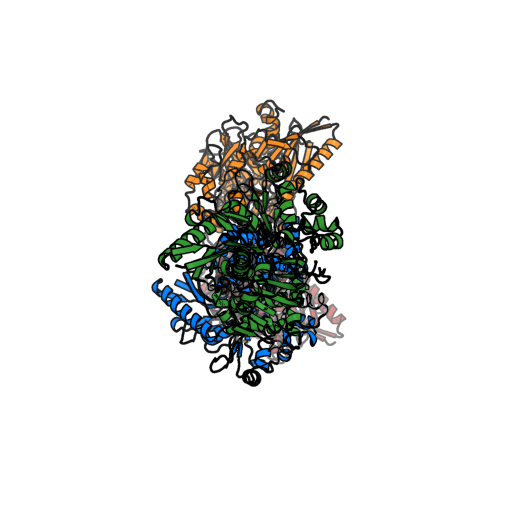31.176 122.130 72.550 1.00 11.09 453 GLU C C 1
ATOM 11687 O O . GLU C 1 455 ? -30.817 123.356 72.539 1.00 13.60 453 GLU C O 1
ATOM 11693 N N . VAL C 1 456 ? -32.429 121.779 72.825 1.00 12.02 454 VAL C N 1
ATOM 11694 C CA . VAL C 1 456 ? -33.446 122.782 73.143 1.00 12.21 454 VAL C CA 1
ATOM 11695 C C . VAL C 1 456 ? -33.770 122.928 74.664 1.00 13.42 454 VAL C C 1
ATOM 11696 O O . VAL C 1 456 ? -34.779 123.565 75.034 1.00 16.90 454 VAL C O 1
ATOM 11700 N N . LYS C 1 457 ? -32.887 122.380 75.495 1.00 14.18 455 LYS C N 1
ATOM 11701 C CA . LYS C 1 457 ? -32.901 122.516 76.949 1.00 15.64 455 LYS C CA 1
ATOM 11702 C C . LYS C 1 457 ? -34.146 121.922 77.615 1.00 13.59 455 LYS C C 1
ATOM 11703 O O . LYS C 1 457 ? -34.685 122.480 78.621 1.00 13.29 455 LYS C O 1
ATOM 11709 N N . ILE C 1 458 ? -34.605 120.768 77.108 1.00 12.67 456 ILE C N 1
ATOM 11710 C CA . ILE C 1 458 ? -35.727 120.009 77.761 1.00 15.21 456 ILE C CA 1
ATOM 11711 C C . ILE C 1 458 ? -35.314 119.614 79.165 1.00 16.39 456 ILE C C 1
ATOM 11712 O O . ILE C 1 458 ? -36.114 119.693 80.096 1.00 15.15 456 ILE C O 1
ATOM 11717 N N . TRP C 1 459 ? -34.059 119.178 79.297 1.00 16.52 457 TRP C N 1
ATOM 11718 C CA . TRP C 1 459 ? -33.432 118.864 80.567 1.00 20.18 457 TRP C CA 1
ATOM 11719 C C . TRP C 1 459 ? -32.219 119.777 80.566 1.00 23.73 457 TRP C C 1
ATOM 11720 O O . TRP C 1 459 ? -31.654 120.138 79.479 1.00 26.14 457 TRP C O 1
ATOM 11731 N N . ASP C 1 460 ? -31.723 119.999 81.746 1.00 27.39 458 ASP C N 1
ATOM 11732 C CA . ASP C 1 460 ? -30.542 120.873 81.948 1.00 30.15 458 ASP C CA 1
ATOM 11733 C C . ASP C 1 460 ? -29.224 120.359 81.339 1.00 32.22 458 ASP C C 1
ATOM 11734 O O . ASP C 1 460 ? -28.430 121.132 80.683 1.00 33.20 458 ASP C O 1
ATOM 11739 N N . SER C 1 461 ? -29.010 119.046 81.526 1.00 32.82 459 SER C N 1
ATOM 11740 C CA . SER C 1 461 ? -27.709 118.440 81.371 1.00 32.90 459 SER C CA 1
ATOM 11741 C C . SER C 1 461 ? -27.935 116.987 81.090 1.00 32.01 459 SER C C 1
ATOM 11742 O O . SER C 1 461 ? -28.929 116.445 81.477 1.00 29.33 459 SER C O 1
ATOM 11745 N N . LEU C 1 462 ? -26.927 116.380 80.491 1.00 33.47 460 LEU C N 1
ATOM 11746 C CA . LEU C 1 462 ? -26.868 114.933 80.288 1.00 33.02 460 LEU C CA 1
ATOM 11747 C C . LEU C 1 462 ? -27.020 114.234 81.634 1.00 33.39 460 LEU C C 1
ATOM 11748 O O . LEU C 1 462 ? -27.630 113.202 81.737 1.00 31.44 460 LEU C O 1
ATOM 11753 N N . ASP C 1 463 ? -26.508 114.827 82.706 1.00 34.87 461 ASP C N 1
ATOM 11754 C CA . ASP C 1 463 ? -26.550 114.118 83.992 1.00 36.19 461 ASP C CA 1
ATOM 11755 C C . ASP C 1 463 ? -27.940 113.897 84.554 1.00 35.65 461 ASP C C 1
ATOM 11756 O O . ASP C 1 463 ? -28.189 112.896 85.186 1.00 35.64 461 ASP C O 1
ATOM 11761 N N . SER C 1 464 ? -28.874 114.765 84.227 1.00 36.47 462 SER C N 1
ATOM 11762 C CA . SER C 1 464 ? -30.263 114.524 84.601 1.00 37.76 462 SER C CA 1
ATOM 11763 C C . SER C 1 464 ? -30.927 113.320 83.859 1.00 38.22 462 SER C C 1
ATOM 11764 O O . SER C 1 464 ? -31.924 112.792 84.331 1.00 38.60 462 SER C O 1
ATOM 11767 N N . VAL C 1 465 ? -30.370 112.844 82.731 1.00 37.99 463 VAL C N 1
ATOM 11768 C CA . VAL C 1 465 ? -30.993 111.708 82.021 1.00 37.32 463 VAL C CA 1
ATOM 11769 C C . VAL C 1 465 ? -30.235 110.400 82.181 1.00 36.10 463 VAL C C 1
ATOM 11770 O O . VAL C 1 465 ? -30.807 109.348 81.969 1.00 33.86 463 VAL C O 1
ATOM 11774 N N . LYS C 1 466 ? -28.999 110.432 82.662 1.00 35.69 464 LYS C N 1
ATOM 11775 C CA . LYS C 1 466 ? -28.190 109.198 82.686 1.00 37.01 464 LYS C CA 1
ATOM 11776 C C . LYS C 1 466 ? -28.714 108.021 83.503 1.00 35.86 464 LYS C C 1
ATOM 11777 O O . LYS C 1 466 ? -28.542 106.885 83.070 1.00 35.03 464 LYS C O 1
ATOM 11783 N N . SER C 1 467 ? -29.269 108.245 84.698 1.00 36.63 465 SER C N 1
ATOM 11784 C CA . SER C 1 467 ? -29.722 107.095 85.531 1.00 36.88 465 SER C CA 1
ATOM 11785 C C . SER C 1 467 ? -30.849 106.381 84.837 1.00 36.42 465 SER C C 1
ATOM 11786 O O . SER C 1 467 ? -30.884 105.142 84.790 1.00 37.91 465 SER C O 1
ATOM 11789 N N . LEU C 1 468 ? -31.764 107.175 84.272 1.00 35.74 466 LEU C N 1
ATOM 11790 C CA . LEU C 1 468 ? -32.810 106.733 83.316 1.00 34.91 466 LEU C CA 1
ATOM 11791 C C . LEU C 1 468 ? -32.302 105.836 82.186 1.00 32.59 466 LEU C C 1
ATOM 11792 O O . LEU C 1 468 ? -32.771 104.719 81.938 1.00 33.28 466 LEU C O 1
ATOM 11797 N N . LEU C 1 469 ? -31.272 106.300 81.520 1.00 27.55 467 LEU C N 1
ATOM 11798 C CA . LEU C 1 469 ? -30.721 105.542 80.454 1.00 26.16 467 LEU C CA 1
ATOM 11799 C C . LEU C 1 469 ? -30.078 104.218 80.950 1.00 26.74 467 LEU C C 1
ATOM 11800 O O . LEU C 1 469 ? -30.338 103.190 80.415 1.00 29.75 467 LEU C O 1
ATOM 11805 N N . ARG C 1 470 ? -29.311 104.222 82.007 1.00 27.79 468 ARG C N 1
ATOM 11806 C CA . ARG C 1 470 ? -28.586 102.978 82.348 1.00 27.86 468 ARG C CA 1
ATOM 11807 C C . ARG C 1 470 ? -29.424 101.726 82.760 1.00 28.40 468 ARG C C 1
ATOM 11808 O O . ARG C 1 470 ? -28.839 100.681 83.060 1.00 30.69 468 ARG C O 1
ATOM 11816 N N . ARG C 1 471 ? -30.751 101.766 82.680 1.00 26.54 469 ARG C N 1
ATOM 11817 C CA . ARG C 1 471 ? -31.547 100.682 83.168 1.00 25.92 469 ARG C CA 1
ATOM 11818 C C . ARG C 1 471 ? -31.355 99.432 82.385 1.00 24.83 469 ARG C C 1
ATOM 11819 O O . ARG C 1 471 ? -31.190 99.513 81.153 1.00 24.53 469 ARG C O 1
ATOM 11827 N N . SER C 1 472 ? -31.406 98.287 83.096 1.00 20.87 470 SER C N 1
ATOM 11828 C CA . SER C 1 472 ? -31.292 96.992 82.455 1.00 22.24 470 SER C CA 1
ATOM 11829 C C . SER C 1 472 ? -32.400 96.012 82.923 1.00 21.30 470 SER C C 1
ATOM 11830 O O . SER C 1 472 ? -32.897 96.088 84.067 1.00 21.32 470 SER C O 1
ATOM 11833 N N . ASP C 1 473 ? -32.742 95.062 82.097 1.00 19.94 471 ASP C N 1
ATOM 11834 C CA . ASP C 1 473 ? -33.745 94.076 82.492 1.00 20.92 471 ASP C CA 1
ATOM 11835 C C . ASP C 1 473 ? -33.338 92.576 82.499 1.00 19.75 471 ASP C C 1
ATOM 11836 O O . ASP C 1 473 ? -34.096 91.714 82.927 1.00 21.07 471 ASP C O 1
ATOM 11841 N N . ALA C 1 474 ? -32.105 92.308 82.091 1.00 16.52 472 ALA C N 1
ATOM 11842 C CA . ALA C 1 474 ? -31.605 90.939 81.968 1.00 16.58 472 ALA C CA 1
ATOM 11843 C C . ALA C 1 474 ? -30.083 90.983 81.967 1.00 14.89 472 ALA C C 1
ATOM 11844 O O . ALA C 1 474 ? -29.458 91.953 81.521 1.00 16.10 472 ALA C O 1
ATOM 11846 N N . VAL C 1 475 ? -29.533 89.923 82.512 1.00 14.70 473 VAL C N 1
ATOM 11847 C CA . VAL C 1 475 ? -28.103 89.673 82.662 1.00 14.39 473 VAL C CA 1
ATOM 11848 C C . VAL C 1 475 ? -27.854 88.210 82.249 1.00 14.80 473 VAL C C 1
ATOM 11849 O O . VAL C 1 475 ? -28.591 87.288 82.563 1.00 16.47 473 VAL C O 1
ATOM 11853 N N . PHE C 1 476 ? -26.782 88.050 81.500 1.00 13.47 474 PHE C N 1
ATOM 11854 C CA . PHE C 1 476 ? -26.208 86.767 81.115 1.00 13.60 474 PHE C CA 1
ATOM 11855 C C . PHE C 1 476 ? -24.775 86.624 81.505 1.00 13.26 474 PHE C C 1
ATOM 11856 O O . PHE C 1 476 ? -23.954 87.544 81.345 1.00 13.35 474 PHE C O 1
ATOM 11864 N N . HIS C 1 477 ? -24.449 85.466 82.056 1.00 14.70 475 HIS C N 1
ATOM 11865 C CA . HIS C 1 477 ? -23.088 85.148 82.362 1.00 15.65 475 HIS C CA 1
ATOM 11866 C C . HIS C 1 477 ? -22.772 83.853 81.603 1.00 15.00 475 HIS C C 1
ATOM 11867 O O . HIS C 1 477 ? -23.665 83.053 81.403 1.00 14.64 475 HIS C O 1
ATOM 11874 N N . SER C 1 478 ? -21.522 83.567 81.334 1.00 14.47 476 SER C N 1
ATOM 11875 C CA . SER C 1 478 ? -21.190 82.278 80.704 1.00 15.01 476 SER C CA 1
ATOM 11876 C C . SER C 1 478 ? -21.478 81.073 81.589 1.00 16.05 476 SER C C 1
ATOM 11877 O O . SER C 1 478 ? -21.130 81.085 82.777 1.00 17.82 476 SER C O 1
ATOM 11880 N N . LYS C 1 479 ? -22.086 80.057 80.959 1.00 16.33 477 LYS C N 1
ATOM 11881 C CA . LYS C 1 479 ? -22.399 78.747 81.584 1.00 16.70 477 LYS C CA 1
ATOM 11882 C C . LYS C 1 479 ? -21.615 77.626 80.874 1.00 15.86 477 LYS C C 1
ATOM 11883 O O . LYS C 1 479 ? -21.771 76.455 81.174 1.00 18.46 477 LYS C O 1
ATOM 11889 N N . MET C 1 480 ? -20.649 77.976 80.032 1.00 15.18 478 MET C N 1
ATOM 11890 C CA . MET C 1 480 ? -19.984 77.031 79.160 1.00 15.15 478 MET C CA 1
ATOM 11891 C C . MET C 1 480 ? -18.556 76.861 79.625 1.00 16.80 478 MET C C 1
ATOM 11892 O O . MET C 1 480 ? -17.885 77.876 79.919 1.00 16.74 478 MET C O 1
ATOM 11897 N N . ASP C 1 481 ? -18.112 75.600 79.647 1.00 16.90 479 ASP C N 1
ATOM 11898 C CA . ASP C 1 481 ? -16.755 75.102 80.013 1.00 18.27 479 ASP C CA 1
ATOM 11899 C C . ASP C 1 481 ? -15.725 75.660 79.004 1.00 18.25 479 ASP C C 1
ATOM 11900 O O . ASP C 1 481 ? -16.060 75.776 77.803 1.00 17.35 479 ASP C O 1
ATOM 11905 N N . ASP C 1 482 ? -14.474 75.945 79.419 1.00 20.48 480 ASP C N 1
ATOM 11906 C CA . ASP C 1 482 ? -13.501 76.326 78.454 1.00 20.68 480 ASP C CA 1
ATOM 11907 C C . ASP C 1 482 ? -13.191 75.244 77.440 1.00 19.65 480 ASP C C 1
ATOM 11908 O O . ASP C 1 482 ? -12.938 75.544 76.240 1.00 19.35 480 ASP C O 1
ATOM 11913 N N . LYS C 1 483 ? -13.380 73.993 77.816 1.00 18.62 481 LYS C N 1
ATOM 11914 C CA . LYS C 1 483 ? -13.173 72.883 76.869 1.00 18.39 481 LYS C CA 1
ATOM 11915 C C . LYS C 1 483 ? -14.173 72.940 75.697 1.00 16.91 481 LYS C C 1
ATOM 11916 O O . LYS C 1 483 ? -13.771 72.816 74.477 1.00 18.93 481 LYS C O 1
ATOM 11922 N N . LYS C 1 484 ? -15.442 73.095 76.041 1.00 16.16 482 LYS C N 1
ATOM 11923 C CA . LYS C 1 484 ? -16.498 73.064 75.125 1.00 15.70 482 LYS C CA 1
ATOM 11924 C C . LYS C 1 484 ? -16.337 74.325 74.220 1.00 14.00 482 LYS C C 1
ATOM 11925 O O . LYS C 1 484 ? -16.530 74.256 72.998 1.00 15.02 482 LYS C O 1
ATOM 11931 N N . ARG C 1 485 ? -16.013 75.461 74.849 1.00 13.39 483 ARG C N 1
ATOM 11932 C CA A ARG C 1 485 ? -15.883 76.715 74.084 0.50 13.92 483 ARG C CA 1
ATOM 11933 C CA B ARG C 1 485 ? -15.880 76.702 74.086 0.50 14.04 483 ARG C CA 1
ATOM 11934 C C . ARG C 1 485 ? -14.766 76.602 73.051 1.00 13.59 483 ARG C C 1
ATOM 11935 O O . ARG C 1 485 ? -14.921 77.017 71.868 1.00 15.33 483 ARG C O 1
ATOM 11950 N N . LYS C 1 486 ? -13.613 76.087 73.472 1.00 14.34 484 LYS C N 1
ATOM 11951 C CA . LYS C 1 486 ? -12.469 75.927 72.584 1.00 15.94 484 LYS C CA 1
ATOM 11952 C C . LYS C 1 486 ? -12.798 75.012 71.466 1.00 15.57 484 LYS C C 1
ATOM 11953 O O . LYS C 1 486 ? -12.415 75.234 70.322 1.00 18.24 484 LYS C O 1
ATOM 11959 N N . LYS C 1 487 ? -13.559 73.976 71.735 1.00 16.69 485 LYS C N 1
ATOM 11960 C CA . LYS C 1 487 ? -13.931 73.029 70.711 1.00 18.18 485 LYS C CA 1
ATOM 11961 C C . LYS C 1 487 ? -14.825 73.702 69.674 1.00 17.02 485 LYS C C 1
ATOM 11962 O O . LYS C 1 487 ? -14.587 73.550 68.497 1.00 16.88 485 LYS C O 1
ATOM 11968 N N . LYS C 1 488 ? -15.857 74.408 70.140 1.00 14.36 486 LYS C N 1
ATOM 11969 C CA . LYS C 1 488 ? -16.803 75.072 69.228 1.00 13.85 486 LYS C CA 1
ATOM 11970 C C . LYS C 1 488 ? -16.088 76.138 68.377 1.00 13.22 486 LYS C C 1
ATOM 11971 O O . LYS C 1 488 ? -16.404 76.300 67.197 1.00 13.76 486 LYS C O 1
ATOM 11977 N N . THR C 1 489 ? -15.207 76.900 69.000 1.00 14.03 487 THR C N 1
ATOM 11978 C CA . THR C 1 489 ? -14.508 78.024 68.317 1.00 14.35 487 THR C CA 1
ATOM 11979 C C . THR C 1 489 ? -13.552 77.428 67.327 1.00 15.22 487 THR C C 1
ATOM 11980 O O . THR C 1 489 ? -13.350 77.971 66.264 1.00 14.81 487 THR C O 1
ATOM 11984 N N . SER C 1 490 ? -12.969 76.283 67.646 1.00 15.05 488 SER C N 1
ATOM 11985 C CA . SER C 1 490 ? -12.149 75.537 66.615 1.00 16.36 488 SER C CA 1
ATOM 11986 C C . SER C 1 490 ? -12.976 75.097 65.384 1.00 15.67 488 SER C C 1
ATOM 11987 O O . SER C 1 490 ? -12.507 75.177 64.212 1.00 15.92 488 SER C O 1
ATOM 11990 N N . GLU C 1 491 ? -14.191 74.607 65.602 1.00 15.77 489 GLU C N 1
ATOM 11991 C CA . GLU C 1 491 ? -15.059 74.219 64.574 1.00 16.20 489 GLU C CA 1
ATOM 11992 C C . GLU C 1 491 ? -15.376 75.423 63.668 1.00 14.45 489 GLU C C 1
ATOM 11993 O O . GLU C 1 491 ? -15.369 75.298 62.442 1.00 14.97 489 GLU C O 1
ATOM 11999 N N . TRP C 1 492 ? -15.722 76.561 64.287 1.00 12.84 490 TRP C N 1
ATOM 12000 C CA . TRP C 1 492 ? -15.966 77.768 63.546 1.00 11.54 490 TRP C CA 1
ATOM 12001 C C . TRP C 1 492 ? -14.763 78.188 62.708 1.00 10.89 490 TRP C C 1
ATOM 12002 O O . TRP C 1 492 ? -14.804 78.471 61.485 1.00 11.29 490 TRP C O 1
ATOM 12013 N N . ASN C 1 493 ? -13.644 78.152 63.382 1.00 11.17 491 ASN C N 1
ATOM 12014 C CA . ASN C 1 493 ? -12.359 78.587 62.742 1.00 12.34 491 ASN C CA 1
ATOM 12015 C C . ASN C 1 493 ? -12.012 77.752 61.520 1.00 13.20 491 ASN C C 1
ATOM 12016 O O . ASN C 1 493 ? -11.606 78.276 60.499 1.00 14.56 491 ASN C O 1
ATOM 12021 N N . LYS C 1 494 ? -12.274 76.466 61.571 1.00 13.62 492 LYS C N 1
ATOM 12022 C CA . LYS C 1 494 ? -11.974 75.589 60.426 1.00 15.26 492 LYS C CA 1
ATOM 12023 C C . LYS C 1 494 ? -12.937 75.867 59.285 1.00 13.62 492 LYS C C 1
ATOM 12024 O O . LYS C 1 494 ? -12.550 75.894 58.130 1.00 13.66 492 LYS C O 1
ATOM 12030 N N . ALA C 1 495 ? -14.225 76.115 59.582 1.00 12.12 493 ALA C N 1
ATOM 12031 C CA . ALA C 1 495 ? -15.227 76.508 58.558 1.00 11.49 493 ALA C CA 1
ATOM 12032 C C . ALA C 1 495 ? -14.868 77.855 57.957 1.00 10.04 493 ALA C C 1
ATOM 12033 O O . ALA C 1 495 ? -14.863 78.002 56.754 1.00 12.06 493 ALA C O 1
ATOM 12035 N N . VAL C 1 496 ? -14.416 78.825 58.738 1.00 11.22 494 VAL C N 1
ATOM 12036 C CA . VAL C 1 496 ? -13.904 80.128 58.147 1.00 11.26 494 VAL C CA 1
ATOM 12037 C C . VAL C 1 496 ? -12.664 79.915 57.255 1.00 11.89 494 VAL C C 1
ATOM 12038 O O . VAL C 1 496 ? -12.553 80.389 56.079 1.00 12.09 494 VAL C O 1
ATOM 12042 N N . GLU C 1 497 ? -11.799 79.046 57.699 1.00 11.44 495 GLU C N 1
ATOM 12043 C CA . GLU C 1 497 ? -10.588 78.726 56.865 1.00 13.55 495 GLU C CA 1
ATOM 12044 C C . GLU C 1 497 ? -11.025 78.130 55.550 1.00 10.77 495 GLU C C 1
ATOM 12045 O O . GLU C 1 497 ? -10.437 78.447 54.479 1.00 13.65 495 GLU C O 1
ATOM 12051 N N . ARG C 1 498 ? -11.950 77.154 55.570 1.00 12.32 496 ARG C N 1
ATOM 12052 C CA . ARG C 1 498 ? -12.495 76.507 54.340 1.00 12.80 496 ARG C CA 1
ATOM 12053 C C . ARG C 1 498 ? -13.056 77.593 53.433 1.00 11.77 496 ARG C C 1
ATOM 12054 O O . ARG C 1 498 ? -12.911 77.533 52.192 1.00 13.34 496 ARG C O 1
ATOM 12062 N N . THR C 1 499 ? -13.740 78.554 54.009 1.00 12.47 497 THR C N 1
ATOM 12063 C CA . THR C 1 499 ? -14.417 79.608 53.240 1.00 11.87 497 THR C CA 1
ATOM 12064 C C . THR C 1 499 ? -13.406 80.602 52.558 1.00 12.81 497 THR C C 1
ATOM 12065 O O . THR C 1 499 ? -13.666 81.210 51.526 1.00 12.71 497 THR C O 1
ATOM 12069 N N . LEU C 1 500 ? -12.268 80.784 53.192 1.00 11.58 498 LEU C N 1
ATOM 12070 C CA . LEU C 1 500 ? -11.256 81.834 52.830 1.00 12.57 498 LEU C CA 1
ATOM 12071 C C . LEU C 1 500 ? -10.057 81.277 52.064 1.00 12.37 498 LEU C C 1
ATOM 12072 O O . LEU C 1 500 ? -9.316 82.066 51.464 1.00 13.27 498 LEU C O 1
ATOM 12077 N N . ILE C 1 501 ? -9.775 79.993 52.170 1.00 12.09 499 ILE C N 1
ATOM 12078 C CA . ILE C 1 501 ? -8.555 79.431 51.569 1.00 16.12 499 ILE C CA 1
ATOM 12079 C C . ILE C 1 501 ? -8.509 79.723 50.057 1.00 17.20 499 ILE C C 1
ATOM 12080 O O . ILE C 1 501 ? -9.513 79.689 49.338 1.00 16.26 499 ILE C O 1
ATOM 12085 N N . GLN C 1 502 ? -7.325 80.119 49.611 1.00 20.54 500 GLN C N 1
ATOM 12086 C CA . GLN C 1 502 ? -7.075 80.453 48.225 1.00 23.25 500 GLN C CA 1
ATOM 12087 C C . GLN C 1 502 ? -6.613 79.199 47.501 1.00 23.93 500 GLN C C 1
ATOM 12088 O O . GLN C 1 502 ? -5.652 78.537 47.925 1.00 24.81 500 GLN C O 1
ATOM 12094 N N . LEU C 1 503 ? -7.389 78.823 46.468 1.00 25.25 501 LEU C N 1
ATOM 12095 C CA . LEU C 1 503 ? -7.189 77.570 45.685 1.00 26.72 501 LEU C CA 1
ATOM 12096 C C . LEU C 1 503 ? -7.040 77.915 44.178 1.00 29.02 501 LEU C C 1
ATOM 12097 O O . LEU C 1 503 ? -7.729 78.850 43.665 1.00 33.04 501 LEU C O 1
ATOM 12102 N N . GLY D 1 1 ? 6.078 -10.570 23.222 0.50 33.54 -1 GLY D N 1
ATOM 12103 C CA . GLY D 1 1 ? 5.862 -11.921 22.625 0.50 33.76 -1 GLY D CA 1
ATOM 12104 C C . GLY D 1 1 ? 5.843 -13.042 23.643 0.50 33.37 -1 GLY D C 1
ATOM 12105 O O . GLY D 1 1 ? 6.833 -13.200 24.360 0.50 35.30 -1 GLY D O 1
ATOM 12106 N N . SER D 1 2 ? 4.806 -13.896 23.655 0.50 32.59 0 SER D N 1
ATOM 12107 C CA . SER D 1 2 ? 3.882 -14.067 22.517 0.50 31.27 0 SER D CA 1
ATOM 12108 C C . SER D 1 2 ? 2.674 -13.209 22.658 0.50 30.44 0 SER D C 1
ATOM 12109 O O . SER D 1 2 ? 1.868 -13.382 23.591 0.50 29.62 0 SER D O 1
ATOM 12112 N N . MET D 1 3 ? 2.550 -12.264 21.724 1.00 30.38 1 MET D N 1
ATOM 12113 C CA . MET D 1 3 ? 1.428 -11.338 21.772 1.00 27.86 1 MET D CA 1
ATOM 12114 C C . MET D 1 3 ? 0.351 -12.004 20.888 1.00 25.97 1 MET D C 1
ATOM 12115 O O . MET D 1 3 ? 0.597 -12.245 19.687 1.00 25.29 1 MET D O 1
ATOM 12120 N N . ASN D 1 4 ? -0.733 -12.414 21.539 1.00 24.56 2 ASN D N 1
ATOM 12121 C CA . ASN D 1 4 ? -1.948 -12.986 20.861 1.00 22.76 2 ASN D CA 1
ATOM 12122 C C . ASN D 1 4 ? -2.892 -11.829 20.564 1.00 20.84 2 ASN D C 1
ATOM 12123 O O . ASN D 1 4 ? -3.251 -11.000 21.466 1.00 18.77 2 ASN D O 1
ATOM 12128 N N . VAL D 1 5 ? -3.313 -11.804 19.294 1.00 18.02 3 VAL D N 1
ATOM 12129 C CA . VAL D 1 5 ? -4.111 -10.682 18.827 1.00 16.72 3 VAL D CA 1
ATOM 12130 C C . VAL D 1 5 ? -5.261 -11.204 17.961 1.00 14.95 3 VAL D C 1
ATOM 12131 O O . VAL D 1 5 ? -5.200 -12.277 17.343 1.00 15.84 3 VAL D O 1
ATOM 12135 N N . ILE D 1 6 ? -6.245 -10.316 17.892 1.00 13.89 4 ILE D N 1
ATOM 12136 C CA . ILE D 1 6 ? -7.424 -10.491 17.075 1.00 13.55 4 ILE D CA 1
ATOM 12137 C C . ILE D 1 6 ? -7.334 -9.386 16.016 1.00 12.46 4 ILE D C 1
ATOM 12138 O O . ILE D 1 6 ? -7.167 -8.218 16.345 1.00 13.39 4 ILE D O 1
ATOM 12143 N N . LEU D 1 7 ? -7.504 -9.761 14.752 1.00 12.96 5 LEU D N 1
ATOM 12144 C CA . LEU D 1 7 ? -7.565 -8.749 13.694 1.00 12.33 5 LEU D CA 1
ATOM 12145 C C . LEU D 1 7 ? -9.023 -8.474 13.385 1.00 10.37 5 LEU D C 1
ATOM 12146 O O . LEU D 1 7 ? -9.764 -9.419 13.120 1.00 12.93 5 LEU D O 1
ATOM 12151 N N . SER D 1 8 ? -9.409 -7.216 13.427 1.00 9.61 6 SER D N 1
ATOM 12152 C CA . SER D 1 8 ? -10.752 -6.794 13.107 1.00 9.89 6 SER D CA 1
ATOM 12153 C C . SER D 1 8 ? -10.598 -5.875 11.866 1.00 9.69 6 SER D C 1
ATOM 12154 O O . SER D 1 8 ? -9.896 -4.895 11.888 1.00 10.94 6 SER D O 1
ATOM 12157 N N . ILE D 1 9 ? -11.290 -6.246 10.817 1.00 10.03 7 ILE D N 1
ATOM 12158 C CA . ILE D 1 9 ? -11.367 -5.498 9.578 1.00 9.52 7 ILE D CA 1
ATOM 12159 C C . ILE D 1 9 ? -12.672 -4.779 9.504 1.00 9.56 7 ILE D C 1
ATOM 12160 O O . ILE D 1 9 ? -13.728 -5.419 9.565 1.00 8.30 7 ILE D O 1
ATOM 12165 N N . ASP D 1 10 ? -12.622 -3.452 9.284 1.00 10.13 8 ASP D N 1
ATOM 12166 C CA . ASP D 1 10 ? -13.848 -2.636 9.099 1.00 9.89 8 ASP D CA 1
ATOM 12167 C C . ASP D 1 10 ? -13.723 -2.030 7.700 1.00 8.62 8 ASP D C 1
ATOM 12168 O O . ASP D 1 10 ? -13.032 -1.050 7.462 1.00 8.49 8 ASP D O 1
ATOM 12173 N N . GLN D 1 11 ? -14.367 -2.684 6.742 1.00 9.00 9 GLN D N 1
ATOM 12174 C CA . GLN D 1 11 ? -14.343 -2.229 5.391 1.00 8.99 9 GLN D CA 1
ATOM 12175 C C . GLN D 1 11 ? -15.538 -1.240 5.300 1.00 7.93 9 GLN D C 1
ATOM 12176 O O . GLN D 1 11 ? -16.709 -1.679 5.134 1.00 8.72 9 GLN D O 1
ATOM 12182 N N . SER D 1 12 ? -15.250 0.062 5.462 1.00 8.37 10 SER D N 1
ATOM 12183 C CA . SER D 1 12 ? -16.289 1.050 5.614 1.00 7.01 10 SER D CA 1
ATOM 12184 C C . SER D 1 12 ? -16.605 1.731 4.285 1.00 6.37 10 SER D C 1
ATOM 12185 O O . SER D 1 12 ? -15.949 1.416 3.278 1.00 7.70 10 SER D O 1
ATOM 12188 N N . THR D 1 13 ? -17.519 2.723 4.322 1.00 7.31 11 THR D N 1
ATOM 12189 C CA . THR D 1 13 ? -17.951 3.369 3.128 1.00 8.65 11 THR D CA 1
ATOM 12190 C C . THR D 1 13 ? -16.804 4.113 2.487 1.00 8.15 11 THR D C 1
ATOM 12191 O O . THR D 1 13 ? -16.580 4.008 1.259 1.00 8.89 11 THR D O 1
ATOM 12195 N N . GLN D 1 14 ? -16.124 4.961 3.279 1.00 8.18 12 GLN D N 1
ATOM 12196 C CA . GLN D 1 14 ? -15.125 5.862 2.804 1.00 8.79 12 GLN D CA 1
ATOM 12197 C C . GLN D 1 14 ? -13.679 5.387 2.900 1.00 8.71 12 GLN D C 1
ATOM 12198 O O . GLN D 1 14 ? -12.784 5.917 2.216 1.00 10.56 12 GLN D O 1
ATOM 12204 N N . SER D 1 15 ? -13.469 4.361 3.708 1.00 8.20 13 SER D N 1
ATOM 12205 C CA . SER D 1 15 ? -12.141 3.843 3.943 1.00 8.95 13 SER D CA 1
ATOM 12206 C C . SER D 1 15 ? -12.226 2.417 4.459 1.00 8.83 13 SER D C 1
ATOM 12207 O O . SER D 1 15 ? -13.306 1.933 4.820 1.00 9.95 13 SER D O 1
ATOM 12210 N N . THR D 1 16 ? -11.087 1.728 4.437 1.00 7.81 14 THR D N 1
ATOM 12211 C CA . THR D 1 16 ? -10.889 0.422 5.089 1.00 9.71 14 THR D CA 1
ATOM 12212 C C . THR D 1 16 ? -9.973 0.582 6.296 1.00 10.00 14 THR D C 1
ATOM 12213 O O . THR D 1 16 ? -8.983 1.262 6.145 1.00 11.82 14 THR D O 1
ATOM 12217 N N . LYS D 1 17 ? -10.353 -0.019 7.419 1.00 11.44 15 LYS D N 1
ATOM 12218 C CA . LYS D 1 17 ? -9.618 0.112 8.646 1.00 12.64 15 LYS D CA 1
ATOM 12219 C C . LYS D 1 17 ? -9.288 -1.271 9.138 1.00 12.77 15 LYS D C 1
ATOM 12220 O O . LYS D 1 17 ? -10.073 -2.201 8.994 1.00 13.36 15 LYS D O 1
ATOM 12226 N N . VAL D 1 18 ? -8.084 -1.413 9.642 1.00 12.19 16 VAL D N 1
ATOM 12227 C CA . VAL D 1 18 ? -7.638 -2.619 10.317 1.00 11.58 16 VAL D CA 1
ATOM 12228 C C . VAL D 1 18 ? -7.295 -2.249 11.790 1.00 12.04 16 VAL D C 1
ATOM 12229 O O . VAL D 1 18 ? -6.678 -1.217 12.045 1.00 12.71 16 VAL D O 1
ATOM 12233 N N . PHE D 1 19 ? -7.745 -3.084 12.712 1.00 12.70 17 PHE D N 1
ATOM 12234 C CA . PHE D 1 19 ? -7.390 -2.966 14.149 1.00 13.21 17 PHE D CA 1
ATOM 12235 C C . PHE D 1 19 ? -6.922 -4.309 14.619 1.00 13.74 17 PHE D C 1
ATOM 12236 O O . PHE D 1 19 ? -7.615 -5.381 14.439 1.00 15.11 17 PHE D O 1
ATOM 12244 N N . PHE D 1 20 ? -5.832 -4.260 15.343 1.00 13.55 18 PHE D N 1
ATOM 12245 C CA . PHE D 1 20 ? -5.277 -5.439 16.012 1.00 13.16 18 PHE D CA 1
ATOM 12246 C C . PHE D 1 20 ? -5.520 -5.231 17.513 1.00 13.46 18 PHE D C 1
ATOM 12247 O O . PHE D 1 20 ? -5.107 -4.230 18.090 1.00 13.43 18 PHE D O 1
ATOM 12255 N N . TYR D 1 21 ? -6.313 -6.101 18.073 1.00 14.25 19 TYR D N 1
ATOM 12256 C CA . TYR D 1 21 ? -6.699 -6.049 19.471 1.00 15.93 19 TYR D CA 1
ATOM 12257 C C . TYR D 1 21 ? -5.989 -7.141 20.278 1.00 16.88 19 TYR D C 1
ATOM 12258 O O . TYR D 1 21 ? -5.862 -8.250 19.829 1.00 15.82 19 TYR D O 1
ATOM 12267 N N . ASP D 1 22 ? -5.482 -6.810 21.463 1.00 18.47 20 ASP D N 1
ATOM 12268 C CA . ASP D 1 22 ? -5.010 -7.870 22.342 1.00 20.77 20 ASP D CA 1
ATOM 12269 C C . ASP D 1 22 ? -6.178 -8.590 23.003 1.00 21.05 20 ASP D C 1
ATOM 12270 O O . ASP D 1 22 ? -7.286 -8.166 22.891 1.00 19.99 20 ASP D O 1
ATOM 12275 N N . GLU D 1 23 ? -5.931 -9.681 23.763 1.00 22.51 21 GLU D N 1
ATOM 12276 C CA . GLU D 1 23 ? -7.059 -10.452 24.301 1.00 23.89 21 GLU D CA 1
ATOM 12277 C C . GLU D 1 23 ? -7.828 -9.752 25.409 1.00 23.68 21 GLU D C 1
ATOM 12278 O O . GLU D 1 23 ? -8.838 -10.247 25.863 1.00 25.56 21 GLU D O 1
ATOM 12284 N N . GLU D 1 24 ? -7.355 -8.589 25.836 1.00 23.73 22 GLU D N 1
ATOM 12285 C CA . GLU D 1 24 ? -8.087 -7.703 26.735 1.00 24.61 22 GLU D CA 1
ATOM 12286 C C . GLU D 1 24 ? -8.795 -6.560 25.999 1.00 23.27 22 GLU D C 1
ATOM 12287 O O . GLU D 1 24 ? -9.388 -5.671 26.609 1.00 23.73 22 GLU D O 1
ATOM 12293 N N . LEU D 1 25 ? -8.793 -6.656 24.670 1.00 22.49 23 LEU D N 1
ATOM 12294 C CA . LEU D 1 25 ? -9.448 -5.663 23.820 1.00 21.64 23 LEU D CA 1
ATOM 12295 C C . LEU D 1 25 ? -8.890 -4.260 23.821 1.00 20.61 23 LEU D C 1
ATOM 12296 O O . LEU D 1 25 ? -9.609 -3.310 23.588 1.00 18.80 23 LEU D O 1
ATOM 12301 N N . ASN D 1 26 ? -7.593 -4.159 24.119 1.00 21.09 24 ASN D N 1
ATOM 12302 C CA . ASN D 1 26 ? -6.816 -2.962 23.860 1.00 21.97 24 ASN D CA 1
ATOM 12303 C C . ASN D 1 26 ? -6.335 -3.009 22.403 1.00 20.61 24 ASN D C 1
ATOM 12304 O O . ASN D 1 26 ? -5.843 -4.029 21.906 1.00 20.44 24 ASN D O 1
ATOM 12309 N N . ILE D 1 27 ? -6.428 -1.860 21.753 1.00 20.66 25 ILE D N 1
ATOM 12310 C CA . ILE D 1 27 ? -5.877 -1.690 20.444 1.00 21.63 25 ILE D CA 1
ATOM 12311 C C . ILE D 1 27 ? -4.314 -1.711 20.497 1.00 20.73 25 ILE D C 1
ATOM 12312 O O . ILE D 1 27 ? -3.648 -0.899 21.208 1.00 23.39 25 ILE D O 1
ATOM 12317 N N . VAL D 1 28 ? -3.694 -2.698 19.914 1.00 19.69 26 VAL D N 1
ATOM 12318 C CA . VAL D 1 28 ? -2.230 -2.733 19.848 1.00 19.85 26 VAL D CA 1
ATOM 12319 C C . VAL D 1 28 ? -1.683 -2.127 18.506 1.00 19.26 26 VAL D C 1
ATOM 12320 O O . VAL D 1 28 ? -0.578 -1.664 18.407 1.00 21.45 26 VAL D O 1
ATOM 12324 N N . HIS D 1 29 ? -2.494 -2.109 17.455 1.00 16.78 27 HIS D N 1
ATOM 12325 C CA . HIS D 1 29 ? -2.118 -1.398 16.260 1.00 15.34 27 HIS D CA 1
ATOM 12326 C C . HIS D 1 29 ? -3.383 -1.136 15.441 1.00 14.75 27 HIS D C 1
ATOM 12327 O O . HIS D 1 29 ? -4.312 -1.897 15.513 1.00 14.14 27 HIS D O 1
ATOM 12334 N N . SER D 1 30 ? -3.382 -0.030 14.711 1.00 14.14 28 SER D N 1
ATOM 12335 C CA . SER D 1 30 ? -4.505 0.256 13.778 1.00 14.64 28 SER D CA 1
ATOM 12336 C C . SER D 1 30 ? -4.002 1.122 12.613 1.00 13.73 28 SER D C 1
ATOM 12337 O O . SER D 1 30 ? -3.021 1.865 12.734 1.00 14.44 28 SER D O 1
ATOM 12340 N N . ASN D 1 31 ? -4.644 0.990 11.471 1.00 13.37 29 ASN D N 1
ATOM 12341 C CA . ASN D 1 31 ? -4.385 1.834 10.314 1.00 12.86 29 ASN D CA 1
ATOM 12342 C C . ASN D 1 31 ? -5.592 1.856 9.387 1.00 12.26 29 ASN D C 1
ATOM 12343 O O . ASN D 1 31 ? -6.547 1.090 9.592 1.00 12.73 29 ASN D O 1
ATOM 12348 N N . ASN D 1 32 ? -5.538 2.769 8.434 1.00 12.97 30 ASN D N 1
ATOM 12349 C CA . ASN D 1 32 ? -6.567 2.858 7.428 1.00 13.36 30 ASN D CA 1
ATOM 12350 C C . ASN D 1 32 ? -6.079 3.389 6.099 1.00 12.14 30 ASN D C 1
ATOM 12351 O O . ASN D 1 32 ? -5.053 4.100 6.019 1.00 12.86 30 ASN D O 1
ATOM 12356 N N . LEU D 1 33 ? -6.875 3.132 5.053 1.00 11.38 31 LEU D N 1
ATOM 12357 C CA . LEU D 1 33 ? -6.675 3.721 3.716 1.00 11.40 31 LEU D CA 1
ATOM 12358 C C . LEU D 1 33 ? -8.060 4.082 3.142 1.00 11.23 31 LEU D C 1
ATOM 12359 O O . LEU D 1 33 ? -8.959 3.319 3.175 1.00 11.51 31 LEU D O 1
ATOM 12364 N N . ASN D 1 34 ? -8.163 5.289 2.554 1.00 11.38 32 ASN D N 1
ATOM 12365 C CA . ASN D 1 34 ? -9.325 5.724 1.839 1.00 10.83 32 ASN D CA 1
ATOM 12366 C C . ASN D 1 34 ? -9.337 4.977 0.506 1.00 11.32 32 ASN D C 1
ATOM 12367 O O . ASN D 1 34 ? -8.304 4.524 -0.014 1.00 12.33 32 ASN D O 1
ATOM 12372 N N . HIS D 1 35 ? -10.526 4.880 -0.053 1.00 9.39 33 HIS D N 1
ATOM 12373 C CA . HIS D 1 35 ? -10.749 4.478 -1.476 1.00 10.00 33 HIS D CA 1
ATOM 12374 C C . HIS D 1 35 ? -11.699 5.466 -2.093 1.00 9.32 33 HIS D C 1
ATOM 12375 O O . HIS D 1 35 ? -12.455 6.216 -1.407 1.00 9.48 33 HIS D O 1
ATOM 12382 N N . GLU D 1 36 ? -11.677 5.475 -3.413 1.00 9.40 34 GLU D N 1
ATOM 12383 C CA . GLU D 1 36 ? -12.400 6.490 -4.154 1.00 11.02 34 GLU D CA 1
ATOM 12384 C C . GLU D 1 36 ? -13.885 6.307 -4.043 1.00 9.20 34 GLU D C 1
ATOM 12385 O O . GLU D 1 36 ? -14.413 5.205 -4.237 1.00 10.28 34 GLU D O 1
ATOM 12391 N N . GLN D 1 37 ? -14.545 7.447 -3.837 1.00 9.08 35 GLN D N 1
ATOM 12392 C CA . GLN D 1 37 ? -16.038 7.513 -3.837 1.00 9.21 35 GLN D CA 1
ATOM 12393 C C . GLN D 1 37 ? -16.446 8.022 -5.227 1.00 11.18 35 GLN D C 1
ATOM 12394 O O . GLN D 1 37 ? -16.262 9.210 -5.525 1.00 11.70 35 GLN D O 1
ATOM 12400 N N . LYS D 1 38 ? -16.807 7.115 -6.100 1.00 10.55 36 LYS D N 1
ATOM 12401 C CA . LYS D 1 38 ? -17.095 7.479 -7.487 1.00 9.29 36 LYS D CA 1
ATOM 12402 C C . LYS D 1 38 ? -18.517 7.926 -7.659 1.00 8.75 36 LYS D C 1
ATOM 12403 O O . LYS D 1 38 ? -19.439 7.107 -7.551 1.00 8.80 36 LYS D O 1
ATOM 12409 N N . CYS D 1 39 ? -18.701 9.198 -7.983 1.00 12.05 37 CYS D N 1
ATOM 12410 C CA . CYS D 1 39 ? -20.093 9.790 -8.155 1.00 10.28 37 CYS D CA 1
ATOM 12411 C C . CYS D 1 39 ? -20.127 10.495 -9.531 1.00 12.85 37 CYS D C 1
ATOM 12412 O O . CYS D 1 39 ? -20.117 11.718 -9.634 1.00 14.44 37 CYS D O 1
ATOM 12415 N N . LEU D 1 40 ? -20.177 9.676 -10.568 1.00 12.78 38 LEU D N 1
ATOM 12416 C CA . LEU D 1 40 ? -19.931 10.195 -11.879 1.00 15.92 38 LEU D CA 1
ATOM 12417 C C . LEU D 1 40 ? -21.104 10.783 -12.643 1.00 12.90 38 LEU D C 1
ATOM 12418 O O . LEU D 1 40 ? -20.900 11.514 -13.676 1.00 13.26 38 LEU D O 1
ATOM 12423 N N . LYS D 1 41 ? -22.336 10.460 -12.213 1.00 13.07 39 LYS D N 1
ATOM 12424 C CA . LYS D 1 41 ? -23.564 10.992 -12.755 1.00 14.06 39 LYS D CA 1
ATOM 12425 C C . LYS D 1 41 ? -24.457 11.247 -11.506 1.00 11.84 39 LYS D C 1
ATOM 12426 O O . LYS D 1 41 ? -24.255 10.613 -10.429 1.00 10.79 39 LYS D O 1
ATOM 12432 N N . PRO D 1 42 ? -25.443 12.142 -11.621 1.00 11.73 40 PRO D N 1
ATOM 12433 C CA . PRO D 1 42 ? -26.425 12.292 -10.554 1.00 13.13 40 PRO D CA 1
ATOM 12434 C C . PRO D 1 42 ? -27.059 10.939 -10.109 1.00 12.62 40 PRO D C 1
ATOM 12435 O O . PRO D 1 42 ? -27.630 10.157 -10.931 1.00 12.40 40 PRO D O 1
ATOM 12439 N N . GLY D 1 43 ? -26.946 10.620 -8.815 1.00 12.24 41 GLY D N 1
ATOM 12440 C CA . GLY D 1 43 ? -27.520 9.404 -8.348 1.00 12.96 41 GLY D CA 1
ATOM 12441 C C . GLY D 1 43 ? -26.527 8.238 -8.334 1.00 10.96 41 GLY D C 1
ATOM 12442 O O . GLY D 1 43 ? -26.754 7.262 -7.641 1.00 14.20 41 GLY D O 1
ATOM 12443 N N . TRP D 1 44 ? -25.410 8.286 -9.078 1.00 9.21 42 TRP D N 1
ATOM 12444 C CA . TRP D 1 44 ? -24.536 7.140 -9.120 1.00 9.72 42 TRP D CA 1
ATOM 12445 C C . TRP D 1 44 ? -23.502 7.226 -7.979 1.00 9.36 42 TRP D C 1
ATOM 12446 O O . TRP D 1 44 ? -23.017 8.311 -7.703 1.00 11.47 42 TRP D O 1
ATOM 12457 N N . TYR D 1 45 ? -23.172 6.100 -7.356 1.00 8.37 43 TYR D N 1
ATOM 12458 C CA . TYR D 1 45 ? -22.219 6.071 -6.263 1.00 8.54 43 TYR D CA 1
ATOM 12459 C C . TYR D 1 45 ? -21.652 4.619 -6.322 1.00 5.91 43 TYR D C 1
ATOM 12460 O O . TYR D 1 45 ? -22.351 3.618 -6.060 1.00 7.30 43 TYR D O 1
ATOM 12469 N N . GLU D 1 46 ? -20.381 4.551 -6.744 1.00 8.48 44 GLU D N 1
ATOM 12470 C CA . GLU D 1 46 ? -19.662 3.303 -6.909 1.00 7.30 44 GLU D CA 1
ATOM 12471 C C . GLU D 1 46 ? -18.326 3.229 -6.168 1.00 7.55 44 GLU D C 1
ATOM 12472 O O . GLU D 1 46 ? -17.748 4.255 -5.890 1.00 7.94 44 GLU D O 1
ATOM 12478 N N . HIS D 1 47 ? -17.856 2.004 -5.890 1.00 7.60 45 HIS D N 1
ATOM 12479 C CA . HIS D 1 47 ? -16.524 1.788 -5.439 1.00 8.09 45 HIS D CA 1
ATOM 12480 C C . HIS D 1 47 ? -15.860 0.806 -6.410 1.00 7.49 45 HIS D C 1
ATOM 12481 O O . HIS D 1 47 ? -16.493 -0.011 -7.028 1.00 8.39 45 HIS D O 1
ATOM 12488 N N . ASP D 1 48 ? -14.532 0.864 -6.455 1.00 8.42 46 ASP D N 1
ATOM 12489 C CA . ASP D 1 48 ? -13.694 -0.093 -7.205 1.00 8.55 46 ASP D CA 1
ATOM 12490 C C . ASP D 1 48 ? -13.418 -1.279 -6.263 1.00 8.57 46 ASP D C 1
ATOM 12491 O O . ASP D 1 48 ? -12.736 -1.104 -5.244 1.00 8.96 46 ASP D O 1
ATOM 12496 N N . PRO D 1 49 ? -14.012 -2.428 -6.533 1.00 9.24 47 PRO D N 1
ATOM 12497 C CA . PRO D 1 49 ? -13.807 -3.572 -5.619 1.00 9.65 47 PRO D CA 1
ATOM 12498 C C . PRO D 1 49 ? -12.385 -4.097 -5.504 1.00 9.46 47 PRO D C 1
ATOM 12499 O O . PRO D 1 49 ? -12.046 -4.660 -4.445 1.00 9.79 47 PRO D O 1
ATOM 12503 N N . ILE D 1 50 ? -11.559 -3.913 -6.550 1.00 9.07 48 ILE D N 1
ATOM 12504 C CA . ILE D 1 50 ? -10.200 -4.349 -6.508 1.00 10.76 48 ILE D CA 1
ATOM 12505 C C . ILE D 1 50 ? -9.352 -3.352 -5.713 1.00 10.37 48 ILE D C 1
ATOM 12506 O O . ILE D 1 50 ? -8.500 -3.739 -4.928 1.00 11.46 48 ILE D O 1
ATOM 12511 N N . GLU D 1 51 ? -9.626 -2.050 -5.836 1.00 11.07 49 GLU D N 1
ATOM 12512 C CA . GLU D 1 51 ? -9.011 -1.052 -4.909 1.00 11.06 49 GLU D CA 1
ATOM 12513 C C . GLU D 1 51 ? -9.255 -1.363 -3.430 1.00 9.47 49 GLU D C 1
ATOM 12514 O O . GLU D 1 51 ? -8.310 -1.300 -2.600 1.00 10.16 49 GLU D O 1
ATOM 12520 N N . ILE D 1 52 ? -10.486 -1.698 -3.093 1.00 7.68 50 ILE D N 1
ATOM 12521 C CA . ILE D 1 52 ? -10.794 -2.062 -1.703 1.00 8.36 50 ILE D CA 1
ATOM 12522 C C . ILE D 1 52 ? -9.873 -3.250 -1.288 1.00 9.10 50 ILE D C 1
ATOM 12523 O O . ILE D 1 52 ? -9.302 -3.244 -0.219 1.00 9.67 50 ILE D O 1
ATOM 12528 N N . MET D 1 53 ? -9.782 -4.268 -2.138 1.00 9.05 51 MET D N 1
ATOM 12529 C CA . MET D 1 53 ? -9.043 -5.472 -1.752 1.00 10.34 51 MET D CA 1
ATOM 12530 C C . MET D 1 53 ? -7.553 -5.170 -1.609 1.00 10.30 51 MET D C 1
ATOM 12531 O O . MET D 1 53 ? -6.872 -5.588 -0.654 1.00 10.10 51 MET D O 1
ATOM 12536 N N . THR D 1 54 ? -7.054 -4.420 -2.572 1.00 11.11 52 THR D N 1
ATOM 12537 C CA . THR D 1 54 ? -5.646 -4.012 -2.559 1.00 11.49 52 THR D CA 1
ATOM 12538 C C . THR D 1 54 ? -5.242 -3.244 -1.290 1.00 11.21 52 THR D C 1
ATOM 12539 O O . THR D 1 54 ? -4.236 -3.502 -0.656 1.00 11.14 52 THR D O 1
ATOM 12543 N N . ASN D 1 55 ? -6.135 -2.352 -0.889 1.00 10.44 53 ASN D N 1
ATOM 12544 C CA . ASN D 1 55 ? -5.999 -1.585 0.301 1.00 10.55 53 ASN D CA 1
ATOM 12545 C C . ASN D 1 55 ? -5.997 -2.490 1.525 1.00 9.22 53 ASN D C 1
ATOM 12546 O O . ASN D 1 55 ? -5.162 -2.326 2.397 1.00 11.51 53 ASN D O 1
ATOM 12551 N N . LEU D 1 56 ? -6.941 -3.438 1.586 1.00 9.72 54 LEU D N 1
ATOM 12552 C CA . LEU D 1 56 ? -6.986 -4.356 2.719 1.00 8.57 54 LEU D CA 1
ATOM 12553 C C . LEU D 1 56 ? -5.711 -5.167 2.822 1.00 10.71 54 LEU D C 1
ATOM 12554 O O . LEU D 1 56 ? -5.104 -5.234 3.909 1.00 11.17 54 LEU D O 1
ATOM 12559 N N . TYR D 1 57 ? -5.266 -5.750 1.696 1.00 10.72 55 TYR D N 1
ATOM 12560 C CA . TYR D 1 57 ? -4.030 -6.576 1.731 1.00 12.22 55 TYR D CA 1
ATOM 12561 C C . TYR D 1 57 ? -2.859 -5.736 2.211 1.00 12.75 55 TYR D C 1
ATOM 12562 O O . TYR D 1 57 ? -2.074 -6.150 3.082 1.00 12.14 55 TYR D O 1
ATOM 12571 N N . ASN D 1 58 ? -2.740 -4.526 1.690 1.00 13.07 56 ASN D N 1
ATOM 12572 C CA . ASN D 1 58 ? -1.640 -3.647 2.129 1.00 12.60 56 ASN D CA 1
ATOM 12573 C C . ASN D 1 58 ? -1.700 -3.283 3.610 1.00 12.44 56 ASN D C 1
ATOM 12574 O O . ASN D 1 58 ? -0.690 -3.300 4.296 1.00 13.83 56 ASN D O 1
ATOM 12579 N N . LEU D 1 59 ? -2.894 -3.030 4.121 1.00 10.89 57 LEU D N 1
ATOM 12580 C CA . LEU D 1 59 ? -3.096 -2.737 5.546 1.00 10.78 57 LEU D CA 1
ATOM 12581 C C . LEU D 1 59 ? -2.758 -3.989 6.403 1.00 11.00 57 LEU D C 1
ATOM 12582 O O . LEU D 1 59 ? -2.157 -3.875 7.460 1.00 13.28 57 LEU D O 1
ATOM 12587 N N . MET D 1 60 ? -3.192 -5.187 5.986 1.00 11.47 58 MET D N 1
ATOM 12588 C CA . MET D 1 60 ? -2.923 -6.421 6.791 1.00 10.71 58 MET D CA 1
ATOM 12589 C C . MET D 1 60 ? -1.433 -6.672 6.858 1.00 11.93 58 MET D C 1
ATOM 12590 O O . MET D 1 60 ? -0.900 -7.059 7.880 1.00 12.60 58 MET D O 1
ATOM 12595 N N . ASN D 1 61 ? -0.770 -6.428 5.742 1.00 13.52 59 ASN D N 1
ATOM 12596 C CA . ASN D 1 61 ? 0.666 -6.732 5.621 1.00 14.26 59 ASN D CA 1
ATOM 12597 C C . ASN D 1 61 ? 1.453 -5.744 6.416 1.00 14.80 59 ASN D C 1
ATOM 12598 O O . ASN D 1 61 ? 2.391 -6.100 7.158 1.00 16.88 59 ASN D O 1
ATOM 12603 N N . GLU D 1 62 ? 1.075 -4.494 6.294 1.00 14.25 60 GLU D N 1
ATOM 12604 C CA . GLU D 1 62 ? 1.713 -3.463 7.191 1.00 14.82 60 GLU D CA 1
ATOM 12605 C C . GLU D 1 62 ? 1.536 -3.753 8.669 1.00 15.06 60 GLU D C 1
ATOM 12606 O O . GLU D 1 62 ? 2.446 -3.569 9.470 1.00 16.55 60 GLU D O 1
ATOM 12612 N N . GLY D 1 63 ? 0.317 -4.121 9.072 1.00 15.26 61 GLY D N 1
ATOM 12613 C CA . GLY D 1 63 ? 0.026 -4.349 10.489 1.00 15.09 61 GLY D CA 1
ATOM 12614 C C . GLY D 1 63 ? 0.819 -5.512 11.058 1.00 14.34 61 GLY D C 1
ATOM 12615 O O . GLY D 1 63 ? 1.433 -5.404 12.165 1.00 15.06 61 GLY D O 1
ATOM 12616 N N . ILE D 1 64 ? 0.921 -6.605 10.327 1.00 14.64 62 ILE D N 1
ATOM 12617 C CA . ILE D 1 64 ? 1.642 -7.758 10.859 1.00 16.35 62 ILE D CA 1
ATOM 12618 C C . ILE D 1 64 ? 3.187 -7.400 10.942 1.00 16.97 62 ILE D C 1
ATOM 12619 O O . ILE D 1 64 ? 3.890 -7.809 11.896 1.00 18.36 62 ILE D O 1
ATOM 12624 N N . LYS D 1 65 ? 3.675 -6.610 10.001 1.00 17.18 63 LYS D N 1
ATOM 12625 C CA . LYS D 1 65 ? 5.065 -6.091 10.083 1.00 18.67 63 LYS D CA 1
ATOM 12626 C C . LYS D 1 65 ? 5.293 -5.267 11.362 1.00 18.11 63 LYS D C 1
ATOM 12627 O O . LYS D 1 65 ? 6.313 -5.438 12.074 1.00 18.29 63 LYS D O 1
ATOM 12633 N N . VAL D 1 66 ? 4.378 -4.341 11.615 1.00 17.52 64 VAL D N 1
ATOM 12634 C CA . VAL D 1 66 ? 4.478 -3.517 12.790 1.00 17.35 64 VAL D CA 1
ATOM 12635 C C . VAL D 1 66 ? 4.472 -4.354 14.089 1.00 18.82 64 VAL D C 1
ATOM 12636 O O . VAL D 1 66 ? 5.261 -4.124 15.035 1.00 18.40 64 VAL D O 1
ATOM 12640 N N . LEU D 1 67 ? 3.588 -5.324 14.132 1.00 19.04 65 LEU D N 1
ATOM 12641 C CA . LEU D 1 67 ? 3.431 -6.147 15.325 1.00 18.84 65 LEU D CA 1
ATOM 12642 C C . LEU D 1 67 ? 4.675 -6.960 15.576 1.00 18.67 65 LEU D C 1
ATOM 12643 O O . LEU D 1 67 ? 5.130 -7.098 16.725 1.00 20.87 65 LEU D O 1
ATOM 12648 N N . LYS D 1 68 ? 5.204 -7.532 14.521 1.00 20.26 66 LYS D N 1
ATOM 12649 C CA . LYS D 1 68 ? 6.361 -8.376 14.636 1.00 24.68 66 LYS D CA 1
ATOM 12650 C C . LYS D 1 68 ? 7.601 -7.559 14.889 1.00 25.44 66 LYS D C 1
ATOM 12651 O O . LYS D 1 68 ? 8.495 -8.100 15.505 1.00 26.63 66 LYS D O 1
ATOM 12657 N N . ASP D 1 69 ? 7.681 -6.320 14.388 1.00 27.57 67 ASP D N 1
ATOM 12658 C CA . ASP D 1 69 ? 8.779 -5.386 14.729 1.00 30.09 67 ASP D CA 1
ATOM 12659 C C . ASP D 1 69 ? 8.742 -5.121 16.283 1.00 31.14 67 ASP D C 1
ATOM 12660 O O . ASP D 1 69 ? 9.825 -4.922 16.905 1.00 32.01 67 ASP D O 1
ATOM 12665 N N . LYS D 1 70 ? 7.553 -5.098 16.905 1.00 31.27 68 LYS D N 1
ATOM 12666 C CA . LYS D 1 70 ? 7.297 -4.624 18.283 1.00 31.95 68 LYS D CA 1
ATOM 12667 C C . LYS D 1 70 ? 7.244 -5.725 19.345 1.00 31.54 68 LYS D C 1
ATOM 12668 O O . LYS D 1 70 ? 7.503 -5.462 20.521 1.00 31.33 68 LYS D O 1
ATOM 12674 N N . TYR D 1 71 ? 6.859 -6.932 18.953 1.00 30.26 69 TYR D N 1
ATOM 12675 C CA . TYR D 1 71 ? 6.679 -8.044 19.879 1.00 31.02 69 TYR D CA 1
ATOM 12676 C C . TYR D 1 71 ? 7.543 -9.195 19.414 1.00 30.75 69 TYR D C 1
ATOM 12677 O O . TYR D 1 71 ? 7.876 -9.331 18.254 1.00 29.14 69 TYR D O 1
ATOM 12686 N N . THR D 1 72 ? 7.917 -10.063 20.335 1.00 32.75 70 THR D N 1
ATOM 12687 C CA . THR D 1 72 ? 8.917 -11.098 20.018 1.00 34.34 70 THR D CA 1
ATOM 12688 C C . THR D 1 72 ? 8.292 -12.283 19.268 1.00 34.70 70 THR D C 1
ATOM 12689 O O . THR D 1 72 ? 8.928 -12.964 18.424 1.00 36.21 70 THR D O 1
ATOM 12693 N N . SER D 1 73 ? 7.026 -12.529 19.544 1.00 33.90 71 SER D N 1
ATOM 12694 C CA . SER D 1 73 ? 6.294 -13.505 18.772 1.00 32.46 71 SER D CA 1
ATOM 12695 C C . SER D 1 73 ? 4.886 -12.942 18.702 1.00 30.59 71 SER D C 1
ATOM 12696 O O . SER D 1 73 ? 4.395 -12.369 19.685 1.00 30.48 71 SER D O 1
ATOM 12699 N N . VAL D 1 74 ? 4.294 -13.058 17.519 1.00 27.30 72 VAL D N 1
ATOM 12700 C CA . VAL D 1 74 ? 2.881 -12.578 17.299 1.00 24.70 72 VAL D CA 1
ATOM 12701 C C . VAL D 1 74 ? 2.065 -13.773 16.806 1.00 22.24 72 VAL D C 1
ATOM 12702 O O . VAL D 1 74 ? 2.468 -14.467 15.863 1.00 23.03 72 VAL D O 1
ATOM 12706 N N . ILE D 1 75 ? 0.936 -14.027 17.448 1.00 20.74 73 ILE D N 1
ATOM 12707 C CA . ILE D 1 75 ? -0.003 -14.985 16.920 1.00 19.87 73 ILE D CA 1
ATOM 12708 C C . ILE D 1 75 ? -1.313 -14.246 16.711 1.00 18.89 73 ILE D C 1
ATOM 12709 O O . ILE D 1 75 ? -1.866 -13.708 17.642 1.00 16.32 73 ILE D O 1
ATOM 12714 N N . ILE D 1 76 ? -1.779 -14.225 15.466 1.00 18.29 74 ILE D N 1
ATOM 12715 C CA . ILE D 1 76 ? -3.104 -13.777 15.137 1.00 17.71 74 ILE D CA 1
ATOM 12716 C C . ILE D 1 76 ? -4.051 -14.962 15.332 1.00 16.37 74 ILE D C 1
ATOM 12717 O O . ILE D 1 76 ? -4.000 -15.950 14.588 1.00 18.32 74 ILE D O 1
ATOM 12722 N N . LYS D 1 77 ? -4.853 -14.888 16.383 1.00 15.13 75 LYS D N 1
ATOM 12723 C CA . LYS D 1 77 ? -5.731 -15.988 16.775 1.00 16.31 75 LYS D CA 1
ATOM 12724 C C . LYS D 1 77 ? -6.889 -16.157 15.792 1.00 16.12 75 LYS D C 1
ATOM 12725 O O . LYS D 1 77 ? -7.333 -17.246 15.574 1.00 17.04 75 LYS D O 1
ATOM 12731 N N . CYS D 1 78 ? -7.356 -15.036 15.227 1.00 15.57 76 CYS D N 1
ATOM 12732 C CA . CYS D 1 78 ? -8.575 -15.051 14.444 1.00 14.56 76 CYS D CA 1
ATOM 12733 C C . CYS D 1 78 ? -8.748 -13.673 13.772 1.00 13.02 76 CYS D C 1
ATOM 12734 O O . CYS D 1 78 ? -8.201 -12.647 14.199 1.00 13.59 76 CYS D O 1
ATOM 12737 N N . ILE D 1 79 ? -9.622 -13.701 12.784 1.00 13.28 77 ILE D N 1
ATOM 12738 C CA . ILE D 1 79 ? -10.035 -12.481 12.091 1.00 10.17 77 ILE D CA 1
ATOM 12739 C C . ILE D 1 79 ? -11.536 -12.278 12.111 1.00 10.35 77 ILE D C 1
ATOM 12740 O O . ILE D 1 79 ? -12.313 -13.200 11.900 1.00 10.82 77 ILE D O 1
ATOM 12745 N N . GLY D 1 80 ? -11.952 -11.071 12.432 1.00 8.26 78 GLY D N 1
ATOM 12746 C CA . GLY D 1 80 ? -13.360 -10.676 12.379 1.00 9.17 78 GLY D CA 1
ATOM 12747 C C . GLY D 1 80 ? -13.501 -9.642 11.248 1.00 9.86 78 GLY D C 1
ATOM 12748 O O . GLY D 1 80 ? -12.684 -8.784 11.069 1.00 8.67 78 GLY D O 1
ATOM 12749 N N . ILE D 1 81 ? -14.620 -9.713 10.526 1.00 8.50 79 ILE D N 1
ATOM 12750 C CA . ILE D 1 81 ? -14.910 -8.844 9.373 1.00 8.64 79 ILE D CA 1
ATOM 12751 C C . ILE D 1 81 ? -16.245 -8.143 9.623 1.00 8.12 79 ILE D C 1
ATOM 12752 O O . ILE D 1 81 ? -17.313 -8.748 10.004 1.00 9.07 79 ILE D O 1
ATOM 12757 N N . THR D 1 82 ? -16.233 -6.847 9.360 1.00 7.51 80 THR D N 1
ATOM 12758 C CA . THR D 1 82 ? -17.448 -6.061 9.345 1.00 7.48 80 THR D CA 1
ATOM 12759 C C . THR D 1 82 ? -17.354 -5.063 8.236 1.00 9.34 80 THR D C 1
ATOM 12760 O O . THR D 1 82 ? -16.267 -4.767 7.760 1.00 8.13 80 THR D O 1
ATOM 12764 N N . ASN D 1 83 ? -18.492 -4.565 7.795 1.00 7.54 81 ASN D N 1
ATOM 12765 C CA . ASN D 1 83 ? -18.518 -3.921 6.469 1.00 5.75 81 ASN D CA 1
ATOM 12766 C C . ASN D 1 83 ? -19.692 -2.968 6.300 1.00 5.93 81 ASN D C 1
ATOM 12767 O O . ASN D 1 83 ? -20.792 -3.213 6.832 1.00 6.82 81 ASN D O 1
ATOM 12772 N N . GLN D 1 84 ? -19.488 -1.962 5.459 1.00 6.69 82 GLN D N 1
ATOM 12773 C CA . GLN D 1 84 ? -20.592 -1.197 4.881 1.00 5.32 82 GLN D CA 1
ATOM 12774 C C . GLN D 1 84 ? -21.574 -2.191 4.270 1.00 6.72 82 GLN D C 1
ATOM 12775 O O . GLN D 1 84 ? -21.210 -3.084 3.436 1.00 6.64 82 GLN D O 1
ATOM 12781 N N . ARG D 1 85 ? -22.819 -2.013 4.631 1.00 6.22 83 ARG D N 1
ATOM 12782 C CA . ARG D 1 85 ? -23.907 -2.883 4.195 1.00 7.07 83 ARG D CA 1
ATOM 12783 C C . ARG D 1 85 ? -24.491 -2.479 2.786 1.00 5.98 83 ARG D C 1
ATOM 12784 O O . ARG D 1 85 ? -24.133 -1.438 2.311 1.00 7.48 83 ARG D O 1
ATOM 12792 N N . GLU D 1 86 ? -25.359 -3.345 2.232 1.00 6.03 84 GLU D N 1
ATOM 12793 C CA . GLU D 1 86 ? -26.162 -3.151 1.010 1.00 6.50 84 GLU D CA 1
ATOM 12794 C C . GLU D 1 86 ? -25.379 -3.061 -0.286 1.00 5.57 84 GLU D C 1
ATOM 12795 O O . GLU D 1 86 ? -25.797 -3.570 -1.285 1.00 6.62 84 GLU D O 1
ATOM 12801 N N . THR D 1 87 ? -24.202 -2.433 -0.179 1.00 4.82 85 THR D N 1
ATOM 12802 C CA . THR D 1 87 ? -23.233 -2.325 -1.322 1.00 6.56 85 THR D CA 1
ATOM 12803 C C . THR D 1 87 ? -23.051 -3.719 -1.894 1.00 8.18 85 THR D C 1
ATOM 12804 O O . THR D 1 87 ? -22.836 -4.680 -1.150 1.00 8.54 85 THR D O 1
ATOM 12808 N N . VAL D 1 88 ? -23.165 -3.816 -3.212 1.00 6.16 86 VAL D N 1
ATOM 12809 C CA . VAL D 1 88 ? -23.224 -5.105 -3.900 1.00 6.06 86 VAL D CA 1
ATOM 12810 C C . VAL D 1 88 ? -22.195 -5.160 -5.065 1.00 5.75 86 VAL D C 1
ATOM 12811 O O . VAL D 1 88 ? -22.034 -4.160 -5.794 1.00 6.21 86 VAL D O 1
ATOM 12815 N N . ILE D 1 89 ? -21.567 -6.362 -5.223 1.00 6.79 87 ILE D N 1
ATOM 12816 C CA . ILE D 1 89 ? -20.627 -6.649 -6.255 1.00 6.54 87 ILE D CA 1
ATOM 12817 C C . ILE D 1 89 ? -21.040 -8.022 -6.855 1.00 7.03 87 ILE D C 1
ATOM 12818 O O . ILE D 1 89 ? -21.577 -8.902 -6.145 1.00 7.15 87 ILE D O 1
ATOM 12823 N N . ILE D 1 90 ? -20.966 -8.156 -8.177 1.00 7.98 88 ILE D N 1
ATOM 12824 C CA . ILE D 1 90 ? -21.273 -9.425 -8.882 1.00 7.86 88 ILE D CA 1
ATOM 12825 C C . ILE D 1 90 ? -19.930 -9.745 -9.589 1.00 9.51 88 ILE D C 1
ATOM 12826 O O . ILE D 1 90 ? -19.336 -8.877 -10.269 1.00 8.66 88 ILE D O 1
ATOM 12831 N N . TRP D 1 91 ? -19.456 -10.963 -9.377 1.00 7.41 89 TRP D N 1
ATOM 12832 C CA . TRP D 1 91 ? -18.138 -11.398 -9.936 1.00 7.44 89 TRP D CA 1
ATOM 12833 C C . TRP D 1 91 ? -18.185 -12.807 -10.470 1.00 6.78 89 TRP D C 1
ATOM 12834 O O . TRP D 1 91 ? -19.170 -13.596 -10.229 1.00 8.12 89 TRP D O 1
ATOM 12845 N N . ASP D 1 92 ? -17.187 -13.137 -11.268 1.00 8.44 90 ASP D N 1
ATOM 12846 C CA . ASP D 1 92 ? -17.062 -14.490 -11.784 1.00 9.59 90 ASP D CA 1
ATOM 12847 C C . ASP D 1 92 ? -16.560 -15.439 -10.684 1.00 8.99 90 ASP D C 1
ATOM 12848 O O . ASP D 1 92 ? -15.606 -15.150 -9.990 1.00 8.62 90 ASP D O 1
ATOM 12853 N N . ARG D 1 93 ? -17.195 -16.597 -10.610 1.00 10.54 91 ARG D N 1
ATOM 12854 C CA . ARG D 1 93 ? -16.883 -17.545 -9.556 1.00 11.46 91 ARG D CA 1
ATOM 12855 C C . ARG D 1 93 ? -15.483 -18.123 -9.639 1.00 13.30 91 ARG D C 1
ATOM 12856 O O . ARG D 1 93 ? -14.776 -18.180 -8.643 1.00 18.39 91 ARG D O 1
ATOM 12864 N N . ILE D 1 94 ? -15.018 -18.429 -10.838 1.00 11.89 92 ILE D N 1
ATOM 12865 C CA . ILE D 1 94 ? -13.672 -19.005 -10.980 1.00 12.73 92 ILE D CA 1
ATOM 12866 C C . ILE D 1 94 ? -12.537 -18.000 -10.800 1.00 13.96 92 ILE D C 1
ATOM 12867 O O . ILE D 1 94 ? -11.586 -18.190 -10.020 1.00 16.40 92 ILE D O 1
ATOM 12872 N N . THR D 1 95 ? -12.630 -16.899 -11.545 1.00 11.32 93 THR D N 1
ATOM 12873 C CA . THR D 1 95 ? -11.539 -15.928 -11.576 1.00 12.19 93 THR D CA 1
ATOM 12874 C C . THR D 1 95 ? -11.558 -14.880 -10.456 1.00 10.55 93 THR D C 1
ATOM 12875 O O . THR D 1 95 ? -10.526 -14.243 -10.166 1.00 12.55 93 THR D O 1
ATOM 12879 N N . GLY D 1 96 ? -12.736 -14.631 -9.891 1.00 11.20 94 GLY D N 1
ATOM 12880 C CA . GLY D 1 96 ? -12.963 -13.565 -8.984 1.00 11.52 94 GLY D CA 1
ATOM 12881 C C . GLY D 1 96 ? -13.052 -12.192 -9.593 1.00 10.96 94 GLY D C 1
ATOM 12882 O O . GLY D 1 96 ? -13.064 -11.224 -8.877 1.00 12.55 94 GLY D O 1
ATOM 12883 N N . LYS D 1 97 ? -13.079 -12.120 -10.917 1.00 11.65 95 LYS D N 1
ATOM 12884 C CA . LYS D 1 97 ? -13.120 -10.857 -11.600 1.00 11.52 95 LYS D CA 1
ATOM 12885 C C . LYS D 1 97 ? -14.498 -10.218 -11.388 1.00 9.62 95 LYS D C 1
ATOM 12886 O O . LYS D 1 97 ? -15.495 -10.808 -11.782 1.00 12.14 95 LYS D O 1
ATOM 12892 N N . PRO D 1 98 ? -14.535 -8.953 -10.924 1.00 11.04 96 PRO D N 1
ATOM 12893 C CA . PRO D 1 98 ? -15.815 -8.273 -10.903 1.00 9.61 96 PRO D CA 1
ATOM 12894 C C . PRO D 1 98 ? -16.386 -8.027 -12.279 1.00 9.75 96 PRO D C 1
ATOM 12895 O O . PRO D 1 98 ? -15.658 -7.645 -13.216 1.00 12.17 96 PRO D O 1
ATOM 12899 N N . LEU D 1 99 ? -17.692 -8.189 -12.400 1.00 10.20 97 LEU D N 1
ATOM 12900 C CA . LEU D 1 99 ? -18.407 -7.889 -13.630 1.00 9.72 97 LEU D CA 1
ATOM 12901 C C . LEU D 1 99 ? -18.835 -6.439 -13.849 1.00 10.26 97 LEU D C 1
ATOM 12902 O O . LEU D 1 99 ? -19.276 -6.033 -14.920 1.00 11.15 97 LEU D O 1
ATOM 12907 N N . TYR D 1 100 ? -18.668 -5.654 -12.762 1.00 9.70 98 TYR D N 1
ATOM 12908 C CA . TYR D 1 100 ? -19.028 -4.275 -12.707 1.00 8.43 98 TYR D CA 1
ATOM 12909 C C . TYR D 1 100 ? -18.500 -3.792 -11.372 1.00 7.67 98 TYR D C 1
ATOM 12910 O O . TYR D 1 100 ? -18.204 -4.578 -10.500 1.00 8.83 98 TYR D O 1
ATOM 12919 N N . ASN D 1 101 ? -18.349 -2.471 -11.213 1.00 7.85 99 ASN D N 1
ATOM 12920 C CA . ASN D 1 101 ? -17.992 -1.858 -9.918 1.00 6.35 99 ASN D CA 1
ATOM 12921 C C . ASN D 1 101 ? -18.963 -2.260 -8.837 1.00 7.78 99 ASN D C 1
ATOM 12922 O O . ASN D 1 101 ? -20.099 -2.689 -9.099 1.00 7.18 99 ASN D O 1
ATOM 12927 N N . ALA D 1 102 ? -18.548 -2.020 -7.610 1.00 7.44 100 ALA D N 1
ATOM 12928 C CA . ALA D 1 102 ? -19.493 -2.117 -6.469 1.00 6.63 100 ALA D CA 1
ATOM 12929 C C . ALA D 1 102 ? -20.493 -0.946 -6.663 1.00 7.19 100 ALA D C 1
ATOM 12930 O O . ALA D 1 102 ? -20.104 0.169 -6.888 1.00 7.69 100 ALA D O 1
ATOM 12932 N N . ILE D 1 103 ? -21.765 -1.230 -6.499 1.00 6.08 101 ILE D N 1
ATOM 12933 C CA . ILE D 1 103 ? -22.810 -0.198 -6.428 1.00 7.15 101 ILE D CA 1
ATOM 12934 C C . ILE D 1 103 ? -23.143 -0.020 -4.904 1.00 5.99 101 ILE D C 1
ATOM 12935 O O . ILE D 1 103 ? -23.575 -0.929 -4.221 1.00 6.51 101 ILE D O 1
ATOM 12940 N N . VAL D 1 104 ? -22.846 1.176 -4.428 1.00 5.15 102 VAL D N 1
ATOM 12941 C CA . VAL D 1 104 ? -22.793 1.454 -2.990 1.00 6.25 102 VAL D CA 1
ATOM 12942 C C . VAL D 1 104 ? -24.229 1.630 -2.504 1.00 6.95 102 VAL D C 1
ATOM 12943 O O . VAL D 1 104 ? -25.132 2.031 -3.256 1.00 7.33 102 VAL D O 1
ATOM 12947 N N . TRP D 1 105 ? -24.419 1.404 -1.193 1.00 5.76 103 TRP D N 1
ATOM 12948 C CA . TRP D 1 105 ? -25.714 1.653 -0.551 1.00 6.20 103 TRP D CA 1
ATOM 12949 C C . TRP D 1 105 ? -26.304 3.039 -0.890 1.00 6.66 103 TRP D C 1
ATOM 12950 O O . TRP D 1 105 ? -27.539 3.163 -1.022 1.00 10.35 103 TRP D O 1
ATOM 12961 N N . LEU D 1 106 ? -25.453 4.063 -0.985 1.00 6.75 104 LEU D N 1
ATOM 12962 C CA . LEU D 1 106 ? -25.844 5.424 -1.231 1.00 7.55 104 LEU D CA 1
ATOM 12963 C C . LEU D 1 106 ? -26.329 5.688 -2.693 1.00 6.77 104 LEU D C 1
ATOM 12964 O O . LEU D 1 106 ? -26.845 6.799 -2.984 1.00 7.61 104 LEU D O 1
ATOM 12969 N N . ASP D 1 107 ? -26.103 4.744 -3.607 1.00 6.63 105 ASP D N 1
ATOM 12970 C CA . ASP D 1 107 ? -26.435 4.955 -5.017 1.00 6.69 105 ASP D CA 1
ATOM 12971 C C . ASP D 1 107 ? -27.986 5.017 -5.055 1.00 7.23 105 ASP D C 1
ATOM 12972 O O . ASP D 1 107 ? -28.687 4.219 -4.379 1.00 7.17 105 ASP D O 1
ATOM 12977 N N . THR D 1 108 ? -28.493 5.849 -5.986 1.00 7.43 106 THR D N 1
ATOM 12978 C CA . THR D 1 108 ? -29.978 5.986 -6.167 1.00 7.17 106 THR D CA 1
ATOM 12979 C C . THR D 1 108 ? -30.396 5.920 -7.601 1.00 7.70 106 THR D C 1
ATOM 12980 O O . THR D 1 108 ? -31.539 6.379 -7.976 1.00 8.76 106 THR D O 1
ATOM 12984 N N . ARG D 1 109 ? -29.510 5.360 -8.472 1.00 7.24 107 ARG D N 1
ATOM 12985 C CA . ARG D 1 109 ? -29.936 5.205 -9.862 1.00 7.81 107 ARG D CA 1
ATOM 12986 C C . ARG D 1 109 ? -31.189 4.424 -10.124 1.00 7.07 107 ARG D C 1
ATOM 12987 O O . ARG D 1 109 ? -31.805 4.480 -11.206 1.00 10.49 107 ARG D O 1
ATOM 12995 N N . VAL D 1 110 ? -31.497 3.564 -9.162 1.00 8.45 108 VAL D N 1
ATOM 12996 C CA . VAL D 1 110 ? -32.673 2.699 -9.232 1.00 8.15 108 VAL D CA 1
ATOM 12997 C C . VAL D 1 110 ? -33.998 3.415 -8.895 1.00 7.38 108 VAL D C 1
ATOM 12998 O O . VAL D 1 110 ? -35.055 2.753 -8.769 1.00 8.71 108 VAL D O 1
ATOM 13002 N N . GLU D 1 111 ? -33.976 4.719 -8.632 1.00 9.26 109 GLU D N 1
ATOM 13003 C CA . GLU D 1 111 ? -35.238 5.463 -8.271 1.00 7.56 109 GLU D CA 1
ATOM 13004 C C . GLU D 1 111 ? -36.410 5.118 -9.209 1.00 9.97 109 GLU D C 1
ATOM 13005 O O . GLU D 1 111 ? -37.520 4.791 -8.766 1.00 9.28 109 GLU D O 1
ATOM 13011 N N . GLU D 1 112 ? -36.156 5.181 -10.518 1.00 11.33 110 GLU D N 1
ATOM 13012 C CA . GLU D 1 112 ? -37.224 4.905 -11.450 1.00 11.43 110 GLU D CA 1
ATOM 13013 C C . GLU D 1 112 ? -37.792 3.461 -11.372 1.00 10.48 110 GLU D C 1
ATOM 13014 O O . GLU D 1 112 ? -39.007 3.230 -11.377 1.00 10.66 110 GLU D O 1
ATOM 13020 N N . LEU D 1 113 ? -36.905 2.482 -11.246 1.00 10.37 111 LEU D N 1
ATOM 13021 C CA . LEU D 1 113 ? -37.282 1.060 -11.083 1.00 9.78 111 LEU D CA 1
ATOM 13022 C C . LEU D 1 113 ? -38.086 0.876 -9.842 1.00 9.97 111 LEU D C 1
ATOM 13023 O O . LEU D 1 113 ? -39.016 0.084 -9.811 1.00 11.03 111 LEU D O 1
ATOM 13028 N N . VAL D 1 114 ? -37.652 1.530 -8.751 1.00 9.56 112 VAL D N 1
ATOM 13029 C CA . VAL D 1 114 ? -38.385 1.411 -7.470 1.00 9.29 112 VAL D CA 1
ATOM 13030 C C . VAL D 1 114 ? -39.763 1.959 -7.594 1.00 10.14 112 VAL D C 1
ATOM 13031 O O . VAL D 1 114 ? -40.717 1.387 -7.099 1.00 9.84 112 VAL D O 1
ATOM 13035 N N . THR D 1 115 ? -39.915 3.112 -8.229 1.00 10.63 113 THR D N 1
ATOM 13036 C CA . THR D 1 115 ? -41.251 3.647 -8.471 1.00 11.50 113 THR D CA 1
ATOM 13037 C C . THR D 1 115 ? -42.127 2.629 -9.277 1.00 12.05 113 THR D C 1
ATOM 13038 O O . THR D 1 115 ? -43.306 2.367 -8.934 1.00 13.89 113 THR D O 1
ATOM 13042 N N . GLU D 1 116 ? -41.540 2.109 -10.356 1.00 11.89 114 GLU D N 1
ATOM 13043 C CA . GLU D 1 116 ? -42.245 1.188 -11.231 1.00 13.34 114 GLU D CA 1
ATOM 13044 C C . GLU D 1 116 ? -42.697 -0.063 -10.467 1.00 12.05 114 GLU D C 1
ATOM 13045 O O . GLU D 1 116 ? -43.859 -0.433 -10.512 1.00 13.98 114 GLU D O 1
ATOM 13051 N N . PHE D 1 117 ? -41.778 -0.724 -9.763 1.00 11.55 115 PHE D N 1
ATOM 13052 C CA . PHE D 1 117 ? -42.111 -1.959 -9.042 1.00 10.66 115 PHE D CA 1
ATOM 13053 C C . PHE D 1 117 ? -43.025 -1.688 -7.858 1.00 11.42 115 PHE D C 1
ATOM 13054 O O . PHE D 1 117 ? -43.907 -2.481 -7.562 1.00 12.65 115 PHE D O 1
ATOM 13062 N N . SER D 1 118 ? -42.820 -0.572 -7.185 1.00 10.99 116 SER D N 1
ATOM 13063 C CA . SER D 1 118 ? -43.620 -0.299 -5.986 1.00 9.95 116 SER D CA 1
ATOM 13064 C C . SER D 1 118 ? -45.068 -0.179 -6.368 1.00 12.24 116 SER D C 1
ATOM 13065 O O . SER D 1 118 ? -45.908 -0.599 -5.651 1.00 11.90 116 SER D O 1
ATOM 13068 N N . ALA D 1 119 ? -45.393 0.327 -7.542 1.00 11.38 117 ALA D N 1
ATOM 13069 C CA . ALA D 1 119 ? -46.863 0.491 -7.896 1.00 11.33 117 ALA D CA 1
ATOM 13070 C C . ALA D 1 119 ? -47.518 -0.875 -8.190 1.00 11.94 117 ALA D C 1
ATOM 13071 O O . ALA D 1 119 ? -48.741 -0.973 -8.312 1.00 14.99 117 ALA D O 1
ATOM 13073 N N . LYS D 1 120 ? -46.724 -1.952 -8.333 1.00 12.58 118 LYS D N 1
ATOM 13074 C CA . LYS D 1 120 ? -47.216 -3.278 -8.707 1.00 13.82 118 LYS D CA 1
ATOM 13075 C C . LYS D 1 120 ? -47.265 -4.333 -7.583 1.00 12.17 118 LYS D C 1
ATOM 13076 O O . LYS D 1 120 ? -47.754 -5.414 -7.778 1.00 13.53 118 LYS D O 1
ATOM 13082 N N . TYR D 1 121 ? -46.688 -4.022 -6.433 1.00 11.58 119 TYR D N 1
ATOM 13083 C CA . TYR D 1 121 ? -46.680 -4.915 -5.299 1.00 10.91 119 TYR D CA 1
ATOM 13084 C C . TYR D 1 121 ? -47.214 -4.235 -4.061 1.00 9.84 119 TYR D C 1
ATOM 13085 O O . TYR D 1 121 ? -46.965 -3.037 -3.864 1.00 10.07 119 TYR D O 1
ATOM 13094 N N . ASN D 1 122 ? -47.877 -4.969 -3.166 1.00 8.88 120 ASN D N 1
ATOM 13095 C CA . ASN D 1 122 ? -48.303 -4.428 -1.854 1.00 11.32 120 ASN D CA 1
ATOM 13096 C C . ASN D 1 122 ? -47.067 -4.465 -0.947 1.00 9.74 120 ASN D C 1
ATOM 13097 O O . ASN D 1 122 ? -46.555 -5.507 -0.570 1.00 9.15 120 ASN D O 1
ATOM 13102 N N . ASN D 1 123 ? -46.659 -3.280 -0.525 1.00 10.36 121 ASN D N 1
ATOM 13103 C CA . ASN D 1 123 ? -45.485 -3.154 0.387 1.00 9.70 121 ASN D CA 1
ATOM 13104 C C . ASN D 1 123 ? -45.716 -3.827 1.734 1.00 9.69 121 ASN D C 1
ATOM 13105 O O . ASN D 1 123 ? -44.776 -4.183 2.386 1.00 9.56 121 ASN D O 1
ATOM 13110 N N . ASN D 1 124 ? -46.960 -4.014 2.188 1.00 9.99 122 ASN D N 1
ATOM 13111 C CA . ASN D 1 124 ? -47.163 -4.808 3.404 1.00 11.87 122 ASN D CA 1
ATOM 13112 C C . ASN D 1 124 ? -46.655 -6.223 3.286 1.00 9.77 122 ASN D C 1
ATOM 13113 O O . ASN D 1 124 ? -46.130 -6.781 4.258 1.00 12.12 122 ASN D O 1
ATOM 13118 N N . ASP D 1 125 ? -46.858 -6.823 2.108 1.00 9.70 123 ASP D N 1
ATOM 13119 C CA . ASP D 1 125 ? -46.426 -8.155 1.817 1.00 10.91 123 ASP D CA 1
ATOM 13120 C C . ASP D 1 125 ? -44.904 -8.170 1.747 1.00 10.35 123 ASP D C 1
ATOM 13121 O O . ASP D 1 125 ? -44.256 -9.129 2.188 1.00 9.59 123 ASP D O 1
ATOM 13126 N N . ILE D 1 126 ? -44.341 -7.151 1.090 1.00 8.18 124 ILE D N 1
ATOM 13127 C CA . ILE D 1 126 ? -42.876 -7.103 0.984 1.00 7.52 124 ILE D CA 1
ATOM 13128 C C . ILE D 1 126 ? -42.212 -6.913 2.373 1.00 6.19 124 ILE D C 1
ATOM 13129 O O . ILE D 1 126 ? -41.252 -7.606 2.737 1.00 8.56 124 ILE D O 1
ATOM 13134 N N . GLN D 1 127 ? -42.829 -6.096 3.205 1.00 7.82 125 GLN D N 1
ATOM 13135 C CA . GLN D 1 127 ? -42.334 -5.851 4.558 1.00 8.88 125 GLN D CA 1
ATOM 13136 C C . GLN D 1 127 ? -42.499 -7.087 5.386 1.00 8.69 125 GLN D C 1
ATOM 13137 O O . GLN D 1 127 ? -41.627 -7.421 6.126 1.00 9.39 125 GLN D O 1
ATOM 13143 N N . LYS D 1 128 ? -43.648 -7.765 5.288 1.00 11.44 126 LYS D N 1
ATOM 13144 C CA . LYS D 1 128 ? -43.833 -8.968 6.119 1.00 11.85 126 LYS D CA 1
ATOM 13145 C C . LYS D 1 128 ? -42.750 -9.992 5.790 1.00 11.86 126 LYS D C 1
ATOM 13146 O O . LYS D 1 128 ? -42.191 -10.646 6.676 1.00 11.48 126 LYS D O 1
ATOM 13152 N N . LYS D 1 129 ? -42.413 -10.118 4.492 1.00 9.03 127 LYS D N 1
ATOM 13153 C CA . LYS D 1 129 ? -41.406 -11.119 4.097 1.00 8.94 127 LYS D CA 1
ATOM 13154 C C . LYS D 1 129 ? -39.964 -10.731 4.529 1.00 9.22 127 LYS D C 1
ATOM 13155 O O . LYS D 1 129 ? -39.231 -11.525 4.950 1.00 9.61 127 LYS D O 1
ATOM 13161 N N . THR D 1 130 ? -39.572 -9.510 4.240 1.00 9.64 128 THR D N 1
ATOM 13162 C CA . THR D 1 130 ? -38.195 -9.072 4.277 1.00 7.40 128 THR D CA 1
ATOM 13163 C C . THR D 1 130 ? -37.835 -8.082 5.387 1.00 8.08 128 THR D C 1
ATOM 13164 O O . THR D 1 130 ? -36.637 -7.891 5.661 1.00 8.98 128 THR D O 1
ATOM 13168 N N . GLY D 1 131 ? -38.824 -7.419 6.002 1.00 7.96 129 GLY D N 1
ATOM 13169 C CA . GLY D 1 131 ? -38.529 -6.355 7.028 1.00 8.75 129 GLY D CA 1
ATOM 13170 C C . GLY D 1 131 ? -38.562 -4.901 6.527 1.00 8.11 129 GLY D C 1
ATOM 13171 O O . GLY D 1 131 ? -38.468 -3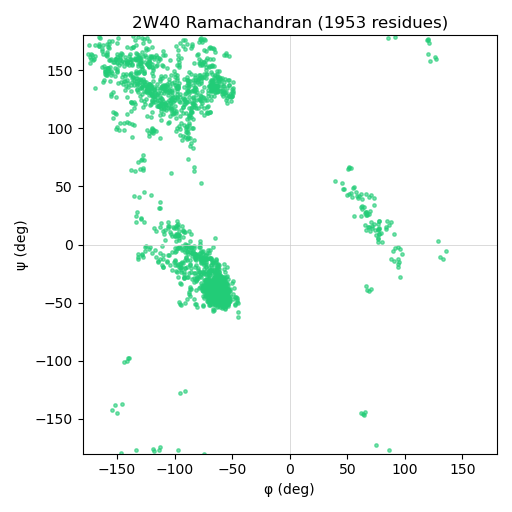.947 7.281 1.00 8.26 129 GLY D O 1
ATOM 13172 N N . THR D 1 132 ? -38.682 -4.759 5.190 1.00 9.22 130 THR D N 1
ATOM 13173 C CA . THR D 1 132 ? -38.661 -3.472 4.608 1.00 7.99 130 THR D CA 1
ATOM 13174 C C . THR D 1 132 ? -39.636 -3.373 3.420 1.00 7.63 130 THR D C 1
ATOM 13175 O O . THR D 1 132 ? -40.017 -4.382 2.830 1.00 9.69 130 THR D O 1
ATOM 13179 N N . TYR D 1 133 ? -39.974 -2.146 3.073 1.00 7.81 131 TYR D N 1
ATOM 13180 C CA . TYR D 1 133 ? -40.649 -1.838 1.797 1.00 7.95 131 TYR D CA 1
ATOM 13181 C C . TYR D 1 133 ? -39.559 -1.803 0.689 1.00 8.15 131 TYR D C 1
ATOM 13182 O O . TYR D 1 133 ? -38.373 -1.597 0.982 1.00 10.17 131 TYR D O 1
ATOM 13191 N N . PHE D 1 134 ? -39.999 -1.879 -0.564 1.00 8.55 132 PHE D N 1
ATOM 13192 C CA . PHE D 1 134 ? -39.094 -1.537 -1.662 1.00 7.89 132 PHE D CA 1
ATOM 13193 C C . PHE D 1 134 ? -38.482 -0.157 -1.414 1.00 7.04 132 PHE D C 1
ATOM 13194 O O . PHE D 1 134 ? -39.155 0.802 -1.047 1.00 8.13 132 PHE D O 1
ATOM 13202 N N . ASN D 1 135 ? -37.159 -0.036 -1.667 1.00 7.95 133 ASN D N 1
ATOM 13203 C CA . ASN D 1 135 ? -36.484 1.213 -1.545 1.00 7.79 133 ASN D CA 1
ATOM 13204 C C . ASN D 1 135 ? -35.253 1.188 -2.455 1.00 7.76 133 ASN D C 1
ATOM 13205 O O . ASN D 1 135 ? -34.920 0.138 -3.010 1.00 7.98 133 ASN D O 1
ATOM 13210 N N . THR D 1 136 ? -34.581 2.332 -2.524 1.00 8.93 134 THR D N 1
ATOM 13211 C CA . THR D 1 136 ? -33.358 2.486 -3.393 1.00 8.70 134 THR D CA 1
ATOM 13212 C C . THR D 1 136 ? -32.071 1.996 -2.681 1.00 8.25 134 THR D C 1
ATOM 13213 O O . THR D 1 136 ? -30.978 2.009 -3.270 1.00 11.23 134 THR D O 1
ATOM 13217 N N . TYR D 1 137 ? -32.213 1.568 -1.418 1.00 8.00 135 TYR D N 1
ATOM 13218 C CA . TYR D 1 137 ? -31.148 1.424 -0.458 1.00 8.90 135 TYR D CA 1
ATOM 13219 C C . TYR D 1 137 ? -30.596 0.022 -0.373 1.00 8.16 135 TYR D C 1
ATOM 13220 O O . TYR D 1 137 ? -29.371 -0.201 -0.442 1.00 10.18 135 TYR D O 1
ATOM 13229 N N . PHE D 1 138 ? -31.489 -0.941 -0.251 1.00 7.78 136 PHE D N 1
ATOM 13230 C CA . PHE D 1 138 ? -31.090 -2.380 -0.189 1.00 8.55 136 PHE D CA 1
ATOM 13231 C C . PHE D 1 138 ? -30.491 -2.889 -1.469 1.00 7.29 136 PHE D C 1
ATOM 13232 O O . PHE D 1 138 ? -30.578 -2.220 -2.501 1.00 8.43 136 PHE D O 1
ATOM 13240 N N . SER D 1 139 ? -29.924 -4.075 -1.420 1.00 7.65 137 SER D N 1
ATOM 13241 C CA . SER D 1 139 ? -29.120 -4.520 -2.578 1.00 7.52 137 SER D CA 1
ATOM 13242 C C . SER D 1 139 ? -30.017 -4.802 -3.804 1.00 6.34 137 SER D C 1
ATOM 13243 O O . SER D 1 139 ? -29.588 -4.695 -5.001 1.00 6.69 137 SER D O 1
ATOM 13246 N N . ALA D 1 140 ? -31.207 -5.362 -3.564 1.00 6.51 138 ALA D N 1
ATOM 13247 C CA . ALA D 1 140 ? -31.920 -6.045 -4.625 1.00 6.74 138 ALA D CA 1
ATOM 13248 C C . ALA D 1 140 ? -32.133 -5.210 -5.896 1.00 7.28 138 ALA D C 1
ATOM 13249 O O . ALA D 1 140 ? -32.005 -5.711 -7.036 1.00 7.23 138 ALA D O 1
ATOM 13251 N N . PHE D 1 141 ? -32.627 -3.951 -5.739 1.00 6.04 139 PHE D N 1
ATOM 13252 C CA . PHE D 1 141 ? -32.884 -3.160 -6.948 1.00 7.73 139 PHE D CA 1
ATOM 13253 C C . PHE D 1 141 ? -31.599 -2.909 -7.711 1.00 7.89 139 PHE D C 1
ATOM 13254 O O . PHE D 1 141 ? -31.647 -2.725 -8.951 1.00 8.18 139 PHE D O 1
ATOM 13262 N N . LYS D 1 142 ? -30.502 -2.788 -7.030 1.00 7.83 140 LYS D N 1
ATOM 13263 C CA . LYS D 1 142 ? -29.137 -2.614 -7.732 1.00 8.26 140 LYS D CA 1
ATOM 13264 C C . LYS D 1 142 ? -28.774 -3.850 -8.547 1.00 6.03 140 LYS D C 1
ATOM 13265 O O . LYS D 1 142 ? -28.334 -3.767 -9.726 1.00 9.20 140 LYS D O 1
ATOM 13271 N N . ILE D 1 143 ? -29.051 -4.997 -7.987 1.00 7.00 141 ILE D N 1
ATOM 13272 C CA . ILE D 1 143 ? -28.854 -6.286 -8.679 1.00 8.06 141 ILE D CA 1
ATOM 13273 C C . ILE D 1 143 ? -29.780 -6.348 -9.918 1.00 8.15 141 ILE D C 1
ATOM 13274 O O . ILE D 1 143 ? -29.351 -6.681 -11.002 1.00 8.69 141 ILE D O 1
ATOM 13279 N N . LEU D 1 144 ? -31.019 -5.965 -9.752 1.00 7.32 142 LEU D N 1
ATOM 13280 C CA . LEU D 1 144 ? -31.940 -5.903 -10.865 1.00 8.06 142 LEU D CA 1
ATOM 13281 C C . LEU D 1 144 ? -31.513 -4.955 -11.969 1.00 7.83 142 LEU D C 1
ATOM 13282 O O . LEU D 1 144 ? -31.516 -5.284 -13.144 1.00 9.74 142 LEU D O 1
ATOM 13287 N N . TRP D 1 145 ? -31.045 -3.777 -11.577 1.00 9.25 143 TRP D N 1
ATOM 13288 C CA . TRP D 1 145 ? -30.555 -2.792 -12.572 1.00 9.00 143 TRP D CA 1
ATOM 13289 C C . TRP D 1 145 ? -29.397 -3.396 -13.354 1.00 8.78 143 TRP D C 1
ATOM 13290 O O . TRP D 1 145 ? -29.315 -3.236 -14.606 1.00 10.25 143 TRP D O 1
ATOM 13301 N N . LEU D 1 146 ? -28.474 -4.045 -12.655 1.00 9.06 144 LEU D N 1
ATOM 13302 C CA . LEU D 1 146 ? -27.337 -4.704 -13.342 1.00 10.05 144 LEU D CA 1
ATOM 13303 C C . LEU D 1 146 ? -27.779 -5.809 -14.293 1.00 8.65 144 LEU D C 1
ATOM 13304 O O . LEU D 1 146 ? -27.335 -5.914 -15.445 1.00 13.01 144 LEU D O 1
ATOM 13309 N N . ILE D 1 147 ? -28.766 -6.631 -13.870 1.00 9.32 145 ILE D N 1
ATOM 13310 C CA . ILE D 1 147 ? -29.384 -7.608 -14.780 1.00 10.52 145 ILE D CA 1
ATOM 13311 C C . ILE D 1 147 ? -30.005 -6.962 -16.027 1.00 9.98 145 ILE D C 1
ATOM 13312 O O . ILE D 1 147 ? -29.902 -7.510 -17.183 1.00 12.77 145 ILE D O 1
ATOM 13317 N N . GLN D 1 148 ? -30.709 -5.866 -15.827 1.00 10.90 146 GLN D N 1
ATOM 13318 C CA . GLN D 1 148 ? -31.416 -5.235 -16.927 1.00 11.18 146 GLN D CA 1
ATOM 13319 C C . GLN D 1 148 ? -30.488 -4.506 -17.874 1.00 11.95 146 GLN D C 1
ATOM 13320 O O . GLN D 1 148 ? -30.824 -4.328 -19.053 1.00 14.10 146 GLN D O 1
ATOM 13326 N N . ASN D 1 149 ? -29.310 -4.076 -17.432 1.00 11.39 147 ASN D N 1
ATOM 13327 C CA . ASN D 1 149 ? -28.414 -3.194 -18.211 1.00 12.92 147 ASN D CA 1
ATOM 13328 C C . ASN D 1 149 ? -27.141 -3.874 -18.640 1.00 12.36 147 ASN D C 1
ATOM 13329 O O . ASN D 1 149 ? -26.370 -3.320 -19.407 1.00 15.53 147 ASN D O 1
ATOM 13334 N N . ASN D 1 150 ? -26.901 -5.089 -18.162 1.00 12.87 148 ASN D N 1
ATOM 13335 C CA . ASN D 1 150 ? -25.582 -5.747 -18.411 1.00 13.29 148 ASN D CA 1
ATOM 13336 C C . ASN D 1 150 ? -25.857 -7.204 -18.770 1.00 12.32 148 ASN D C 1
ATOM 13337 O O . ASN D 1 150 ? -26.018 -8.040 -17.926 1.00 11.47 148 ASN D O 1
ATOM 13342 N N . PRO D 1 151 ? -25.993 -7.505 -20.074 1.00 12.57 149 PRO D N 1
ATOM 13343 C CA . PRO D 1 151 ? -26.316 -8.864 -20.474 1.00 12.36 149 PRO D CA 1
ATOM 13344 C C . PRO D 1 151 ? -25.297 -9.927 -19.968 1.00 11.87 149 PRO D C 1
ATOM 13345 O O . PRO D 1 151 ? -25.699 -11.010 -19.696 1.00 11.53 149 PRO D O 1
ATOM 13349 N N . GLU D 1 152 ? -24.023 -9.628 -19.795 1.00 12.27 150 GLU D N 1
ATOM 13350 C CA . GLU D 1 152 ? -23.074 -10.623 -19.262 1.00 13.11 150 GLU D CA 1
ATOM 13351 C C . GLU D 1 152 ? -23.427 -11.022 -17.807 1.00 11.18 150 GLU D C 1
ATOM 13352 O O . GLU D 1 152 ? -23.355 -12.160 -17.439 1.00 12.23 150 GLU D O 1
ATOM 13358 N N . ILE D 1 153 ? -23.861 -10.044 -17.005 1.00 11.12 151 ILE D N 1
ATOM 13359 C CA . ILE D 1 153 ? -24.323 -10.306 -15.649 1.00 10.49 151 ILE D CA 1
ATOM 13360 C C . ILE D 1 153 ? -25.600 -11.144 -15.649 1.00 10.85 151 ILE D C 1
ATOM 13361 O O . ILE D 1 153 ? -25.636 -12.143 -14.981 1.00 10.10 151 ILE D O 1
ATOM 13366 N N . LYS D 1 154 ? -26.609 -10.753 -16.455 1.00 9.98 152 LYS D N 1
ATOM 13367 C CA . LYS D 1 154 ? -27.829 -11.537 -16.618 1.00 11.35 152 LYS D CA 1
ATOM 13368 C C . LYS D 1 154 ? -27.492 -12.978 -16.993 1.00 9.50 152 LYS D C 1
ATOM 13369 O O . LYS D 1 154 ? -27.917 -13.941 -16.346 1.00 11.69 152 LYS D O 1
ATOM 13375 N N . GLN D 1 155 ? -26.604 -13.161 -17.995 1.00 9.33 153 GLN D N 1
ATOM 13376 C CA . GLN D 1 155 ? -26.245 -14.479 -18.455 1.00 11.93 153 GLN D CA 1
ATOM 13377 C C . GLN D 1 155 ? -25.508 -15.370 -17.409 1.00 10.85 153 GLN D C 1
ATOM 13378 O O . GLN D 1 155 ? -25.751 -16.578 -17.323 1.00 12.65 153 GLN D O 1
ATOM 13384 N N . LYS D 1 156 ? -24.579 -14.773 -16.656 1.00 9.70 154 LYS D N 1
ATOM 13385 C CA . LYS D 1 156 ? -23.770 -15.468 -15.732 1.00 9.94 154 LYS D CA 1
ATOM 13386 C C . LYS D 1 156 ? -24.564 -15.775 -14.453 1.00 9.77 154 LYS D C 1
ATOM 13387 O O . LYS D 1 156 ? -24.262 -16.704 -13.800 1.00 11.36 154 LYS D O 1
ATOM 13393 N N . ILE D 1 157 ? -25.522 -14.972 -14.128 1.00 9.60 155 ILE D N 1
ATOM 13394 C CA . ILE D 1 157 ? -26.502 -15.320 -13.059 1.00 9.98 155 ILE D CA 1
ATOM 13395 C C . ILE D 1 157 ? -27.327 -16.531 -13.499 1.00 11.59 155 ILE D C 1
ATOM 13396 O O . ILE D 1 157 ? -27.351 -17.535 -12.832 1.00 13.39 155 ILE D O 1
ATOM 13401 N N . ASP D 1 158 ? -27.902 -16.466 -14.703 1.00 13.15 156 ASP D N 1
ATOM 13402 C CA . ASP D 1 158 ? -28.719 -17.566 -15.215 1.00 13.31 156 ASP D CA 1
ATOM 13403 C C . ASP D 1 158 ? -27.939 -18.880 -15.301 1.00 13.83 156 ASP D C 1
ATOM 13404 O O . ASP D 1 158 ? -28.489 -19.925 -14.926 1.00 16.48 156 ASP D O 1
ATOM 13409 N N . ASP D 1 159 ? -26.674 -18.864 -15.718 1.00 12.82 157 ASP D N 1
ATOM 13410 C CA . ASP D 1 159 ? -25.923 -20.070 -15.889 1.00 11.53 157 ASP D CA 1
ATOM 13411 C C . ASP D 1 159 ? -25.157 -20.497 -14.623 1.00 10.82 157 ASP D C 1
ATOM 13412 O O . ASP D 1 159 ? -24.472 -21.555 -14.609 1.00 13.28 157 ASP D O 1
ATOM 13417 N N . GLY D 1 160 ? -25.282 -19.715 -13.555 1.00 11.30 158 GLY D N 1
ATOM 13418 C CA . GLY D 1 160 ? -24.660 -20.121 -12.279 1.00 10.76 158 GLY D CA 1
ATOM 13419 C C . GLY D 1 160 ? -23.169 -19.929 -12.195 1.00 10.23 158 GLY D C 1
ATOM 13420 O O . GLY D 1 160 ? -22.559 -20.516 -11.289 1.00 13.01 158 GLY D O 1
ATOM 13421 N N . THR D 1 161 ? -22.555 -19.108 -13.068 1.00 7.83 159 THR D N 1
ATOM 13422 C CA . THR D 1 161 ? -21.092 -18.862 -13.018 1.00 9.75 159 THR D CA 1
ATOM 13423 C C . THR D 1 161 ? -20.730 -17.564 -12.302 1.00 9.09 159 THR D C 1
ATOM 13424 O O . THR D 1 161 ? -19.578 -17.273 -12.109 1.00 11.59 159 THR D O 1
ATOM 13428 N N . ALA D 1 162 ? -21.737 -16.772 -11.916 1.00 9.47 160 ALA D N 1
ATOM 13429 C CA . ALA D 1 162 ? -21.535 -15.519 -11.091 1.00 7.95 160 ALA D CA 1
ATOM 13430 C C . ALA D 1 162 ? -21.717 -15.798 -9.601 1.00 8.16 160 ALA D C 1
ATOM 13431 O O . ALA D 1 162 ? -22.389 -16.760 -9.275 1.00 8.64 160 ALA D O 1
ATOM 13433 N N . VAL D 1 163 ? -21.198 -14.920 -8.759 1.00 8.19 161 VAL D N 1
ATOM 13434 C CA . VAL D 1 163 ? -21.499 -14.798 -7.354 1.00 8.60 161 VAL D CA 1
ATOM 13435 C C . VAL D 1 163 ? -22.020 -13.378 -7.160 1.00 7.63 161 VAL D C 1
ATOM 13436 O O . VAL D 1 163 ? -21.465 -12.406 -7.669 1.00 7.39 161 VAL D O 1
ATOM 13440 N N . ILE D 1 164 ? -23.126 -13.283 -6.436 1.00 8.28 162 ILE D N 1
ATOM 13441 C CA . ILE D 1 164 ? -23.682 -12.015 -5.996 1.00 8.13 162 ILE D CA 1
ATOM 13442 C C . ILE D 1 164 ? -23.331 -11.875 -4.519 1.00 8.39 162 ILE D C 1
ATOM 13443 O O . ILE D 1 164 ? -23.709 -12.671 -3.665 1.00 8.23 162 ILE D O 1
ATOM 13448 N N . GLY D 1 165 ? -22.636 -10.799 -4.223 1.00 7.38 163 GLY D N 1
ATOM 13449 C CA . GLY D 1 165 ? -22.159 -10.582 -2.850 1.00 8.33 163 GLY D CA 1
ATOM 13450 C C . GLY D 1 165 ? -22.174 -9.160 -2.335 1.00 8.83 163 GLY D C 1
ATOM 13451 O O . GLY D 1 165 ? -21.847 -8.217 -3.036 1.00 9.39 163 GLY D O 1
ATOM 13452 N N . ASN D 1 166 ? -22.456 -9.051 -1.037 1.00 7.41 164 ASN D N 1
ATOM 13453 C CA . ASN D 1 166 ? -22.195 -7.868 -0.316 1.00 6.92 164 ASN D CA 1
ATOM 13454 C C . ASN D 1 166 ? -20.661 -7.841 0.008 1.00 6.45 164 ASN D C 1
ATOM 13455 O O . ASN D 1 166 ? -19.923 -8.742 -0.291 1.00 7.46 164 ASN D O 1
ATOM 13460 N N . ILE D 1 167 ? -20.207 -6.761 0.628 1.00 6.93 165 ILE D N 1
ATOM 13461 C CA . ILE D 1 167 ? -18.762 -6.529 0.829 1.00 5.99 165 ILE D CA 1
ATOM 13462 C C . ILE D 1 167 ? -18.144 -7.603 1.651 1.00 6.51 165 ILE D C 1
ATOM 13463 O O . ILE D 1 167 ? -16.987 -8.021 1.438 1.00 7.70 165 ILE D O 1
ATOM 13468 N N . ASN D 1 168 ? -18.864 -8.028 2.668 1.00 6.96 166 ASN D N 1
ATOM 13469 C CA . ASN D 1 168 ? -18.349 -9.158 3.516 1.00 7.22 166 ASN D CA 1
ATOM 13470 C C . ASN D 1 168 ? -18.054 -10.417 2.721 1.00 7.38 166 ASN D C 1
ATOM 13471 O O . ASN D 1 168 ? -16.962 -11.039 2.869 1.00 8.77 166 ASN D O 1
ATOM 13476 N N . THR D 1 169 ? -18.999 -10.769 1.827 1.00 7.65 167 THR D N 1
ATOM 13477 C CA . THR D 1 169 ? -18.835 -11.904 0.925 1.00 5.62 167 THR D CA 1
ATOM 13478 C C . THR D 1 169 ? -17.660 -11.733 0.022 1.00 5.55 167 THR D C 1
ATOM 13479 O O . THR D 1 169 ? -16.866 -12.716 -0.188 1.00 6.37 167 THR D O 1
ATOM 13483 N N . TRP D 1 170 ? -17.502 -10.534 -0.536 1.00 6.28 168 TRP D N 1
ATOM 13484 C CA . TRP D 1 170 ? -16.308 -10.220 -1.339 1.00 6.54 168 TRP D CA 1
ATOM 13485 C C . TRP D 1 170 ? -14.975 -10.341 -0.625 1.00 7.10 168 TRP D C 1
ATOM 13486 O O . TRP D 1 170 ? -14.096 -11.061 -1.101 1.00 8.31 168 TRP D O 1
ATOM 13497 N N . LEU D 1 171 ? -14.890 -9.809 0.598 1.00 7.54 169 LEU D N 1
ATOM 13498 C CA . LEU D 1 171 ? -13.657 -9.922 1.336 1.00 8.62 169 LEU D CA 1
ATOM 13499 C C . LEU D 1 171 ? -13.341 -11.403 1.656 1.00 8.04 169 LEU D C 1
ATOM 13500 O O . LEU D 1 171 ? -12.212 -11.861 1.511 1.00 8.61 169 LEU D O 1
ATOM 13505 N N . ILE D 1 172 ? -14.367 -12.147 2.038 1.00 8.32 170 ILE D N 1
ATOM 13506 C CA . ILE D 1 172 ? -14.136 -13.546 2.504 1.00 7.90 170 ILE D CA 1
ATOM 13507 C C . ILE D 1 172 ? -13.691 -14.375 1.283 1.00 7.89 170 ILE D C 1
ATOM 13508 O O . ILE D 1 172 ? -12.792 -15.217 1.369 1.00 7.74 170 ILE D O 1
ATOM 13513 N N . PHE D 1 173 ? -14.363 -14.141 0.156 1.00 9.55 171 PHE D N 1
ATOM 13514 C CA . PHE D 1 173 ? -14.091 -14.843 -1.084 1.00 8.77 171 PHE D CA 1
ATOM 13515 C C . PHE D 1 173 ? -12.646 -14.702 -1.493 1.00 8.10 171 PHE D C 1
ATOM 13516 O O . PHE D 1 173 ? -11.932 -15.688 -1.836 1.00 11.15 171 PHE D O 1
ATOM 13524 N N . ASN D 1 174 ? -12.181 -13.466 -1.485 1.00 9.65 172 ASN D N 1
ATOM 13525 C CA . ASN D 1 174 ? -10.805 -13.189 -1.870 1.00 8.84 172 ASN D CA 1
ATOM 13526 C C . ASN D 1 174 ? -9.782 -13.704 -0.878 1.00 10.83 172 ASN D C 1
ATOM 13527 O O . ASN D 1 174 ? -8.811 -14.312 -1.271 1.00 11.14 172 ASN D O 1
ATOM 13532 N N . LEU D 1 175 ? -10.056 -13.484 0.413 1.00 10.10 173 LEU D N 1
ATOM 13533 C CA . LEU D 1 175 ? -9.106 -13.939 1.457 1.00 9.60 173 LEU D CA 1
ATOM 13534 C C . LEU D 1 175 ? -8.909 -15.466 1.475 1.00 9.56 173 LEU D C 1
ATOM 13535 O O . LEU D 1 175 ? -7.756 -15.968 1.748 1.00 11.16 173 LEU D O 1
ATOM 13540 N N . THR D 1 176 ? -10.028 -16.191 1.303 1.00 9.99 174 THR D N 1
ATOM 13541 C CA . THR D 1 176 ? -10.059 -17.645 1.363 1.00 11.42 174 THR D CA 1
ATOM 13542 C C . THR D 1 176 ? -9.824 -18.332 0.044 1.00 10.03 174 THR D C 1
ATOM 13543 O O . THR D 1 176 ? -9.855 -19.586 -0.042 1.00 12.86 174 THR D O 1
ATOM 13547 N N . LYS D 1 177 ? -9.659 -17.554 -1.015 1.00 11.20 175 LYS D N 1
ATOM 13548 C CA . LYS D 1 177 ? -9.586 -18.100 -2.362 1.00 13.38 175 LYS D CA 1
ATOM 13549 C C . LYS D 1 177 ? -10.800 -18.970 -2.721 1.00 13.10 175 LYS D C 1
ATOM 13550 O O . LYS D 1 177 ? -10.703 -20.068 -3.323 1.00 14.79 175 LYS D O 1
ATOM 13556 N N . GLY D 1 178 ? -11.982 -18.423 -2.448 1.00 13.66 176 GLY D N 1
ATOM 13557 C CA . GLY D 1 178 ? -13.221 -18.960 -2.983 1.00 12.25 176 GLY D CA 1
ATOM 13558 C C . GLY D 1 178 ? -14.421 -19.251 -2.123 1.00 12.26 176 GLY D C 1
ATOM 13559 O O . GLY D 1 178 ? -15.437 -19.591 -2.706 1.00 14.13 176 GLY D O 1
ATOM 13560 N N . ASN D 1 179 ? -14.341 -19.231 -0.789 1.00 10.96 177 ASN D N 1
ATOM 13561 C CA . ASN D 1 179 ? -15.527 -19.443 0.021 1.00 11.08 177 ASN D CA 1
ATOM 13562 C C . ASN D 1 179 ? -16.555 -18.368 -0.321 1.00 10.98 177 ASN D C 1
ATOM 13563 O O . ASN D 1 179 ? -16.218 -17.197 -0.488 1.00 13.60 177 ASN D O 1
ATOM 13568 N N . CYS D 1 180 ? -17.822 -18.783 -0.350 1.00 10.64 178 CYS D N 1
ATOM 13569 C CA . CYS D 1 180 ? -18.956 -17.920 -0.663 1.00 10.81 178 CYS D CA 1
ATOM 13570 C C . CYS D 1 180 ? -19.924 -17.978 0.544 1.00 11.04 178 CYS D C 1
ATOM 13571 O O . CYS D 1 180 ? -20.780 -18.832 0.609 1.00 11.74 178 CYS D O 1
ATOM 13574 N N . TYR D 1 181 ? -19.739 -17.017 1.437 1.00 9.77 179 TYR D N 1
ATOM 13575 C CA . TYR D 1 181 ? -20.552 -16.931 2.639 1.00 9.88 179 TYR D CA 1
ATOM 13576 C C . TYR D 1 181 ? -21.045 -15.546 2.834 1.00 8.45 179 TYR D C 1
ATOM 13577 O O . TYR D 1 181 ? -20.372 -14.557 2.424 1.00 9.17 179 TYR D O 1
ATOM 13586 N N . THR D 1 182 ? -22.175 -15.444 3.552 1.00 8.68 180 THR D N 1
ATOM 13587 C CA . THR D 1 182 ? -22.559 -14.188 4.180 1.00 9.09 180 THR D CA 1
ATOM 13588 C C . THR D 1 182 ? -22.982 -14.507 5.604 1.00 10.19 180 THR D C 1
ATOM 13589 O O . THR D 1 182 ? -22.865 -15.655 6.070 1.00 12.37 180 THR D O 1
ATOM 13593 N N . ASP D 1 183 ? -23.436 -13.488 6.316 1.00 9.27 181 ASP D N 1
ATOM 13594 C CA . ASP D 1 183 ? -23.986 -13.651 7.662 1.00 9.96 181 ASP D CA 1
ATOM 13595 C C . ASP D 1 183 ? -25.396 -13.118 7.617 1.00 9.70 181 ASP D C 1
ATOM 13596 O O . ASP D 1 183 ? -25.814 -12.327 6.716 1.00 9.81 181 ASP D O 1
ATOM 13601 N N . VAL D 1 184 ? -26.141 -13.529 8.625 1.00 10.21 182 VAL D N 1
ATOM 13602 C CA . VAL D 1 184 ? -27.539 -13.200 8.679 1.00 9.64 182 VAL D CA 1
ATOM 13603 C C . VAL D 1 184 ? -27.813 -11.703 8.727 1.00 8.89 182 VAL D C 1
ATOM 13604 O O . VAL D 1 184 ? -28.860 -11.240 8.216 1.00 10.02 182 VAL D O 1
ATOM 13608 N N . THR D 1 185 ? -26.913 -10.884 9.280 1.00 7.70 183 THR D N 1
ATOM 13609 C CA . THR D 1 185 ? -27.214 -9.440 9.307 1.00 7.58 183 THR D CA 1
ATOM 13610 C C . THR D 1 185 ? -27.061 -8.795 7.909 1.00 7.05 183 THR D C 1
ATOM 13611 O O . THR D 1 185 ? -27.946 -8.071 7.463 1.00 9.40 183 THR D O 1
ATOM 13615 N N . ASN D 1 186 ? -25.990 -9.178 7.195 1.00 6.73 184 ASN D N 1
ATOM 13616 C CA . ASN D 1 186 ? -25.783 -8.697 5.849 1.00 6.98 184 ASN D CA 1
ATOM 13617 C C . ASN D 1 186 ? -26.892 -9.186 4.889 1.00 7.14 184 ASN D C 1
ATOM 13618 O O . ASN D 1 186 ? -27.420 -8.437 4.033 1.00 7.99 184 ASN D O 1
ATOM 13623 N N . ALA D 1 187 ? -27.252 -10.452 5.045 1.00 7.33 185 ALA D N 1
ATOM 13624 C CA . ALA D 1 187 ? -28.353 -11.057 4.209 1.00 7.00 185 ALA D CA 1
ATOM 13625 C C . ALA D 1 187 ? -29.653 -10.318 4.379 1.00 8.69 185 ALA D C 1
ATOM 13626 O O . ALA D 1 187 ? -30.431 -10.218 3.416 1.00 9.71 185 ALA D O 1
ATOM 13628 N N . SER D 1 188 ? -29.904 -9.832 5.603 1.00 7.89 186 SER D N 1
ATOM 13629 C CA . SER D 1 188 ? -31.166 -9.109 5.877 1.00 8.18 186 SER D CA 1
ATOM 13630 C C . SER D 1 188 ? -31.227 -7.710 5.178 1.00 7.31 186 SER D C 1
ATOM 13631 O O . SER D 1 188 ? -32.248 -7.027 5.253 1.00 8.91 186 SER D O 1
ATOM 13634 N N . ARG D 1 189 ? -30.109 -7.278 4.561 1.00 7.24 187 ARG D N 1
ATOM 13635 C CA . ARG D 1 189 ? -29.997 -5.951 3.887 1.00 5.96 187 ARG D CA 1
ATOM 13636 C C . ARG D 1 189 ? -30.078 -5.995 2.346 1.00 7.32 187 ARG D C 1
ATOM 13637 O O . ARG D 1 189 ? -29.818 -5.030 1.656 1.00 8.97 187 ARG D O 1
ATOM 13645 N N . THR D 1 190 ? -30.419 -7.176 1.855 1.00 7.66 188 THR D N 1
ATOM 13646 C CA . THR D 1 190 ? -30.527 -7.492 0.428 1.00 7.61 188 THR D CA 1
ATOM 13647 C C . THR D 1 190 ? -31.890 -7.331 -0.249 1.00 8.18 188 THR D C 1
ATOM 13648 O O . THR D 1 190 ? -31.946 -7.169 -1.462 1.00 8.70 188 THR D O 1
ATOM 13652 N N . LEU D 1 191 ? -32.966 -7.388 0.533 1.00 6.75 189 LEU D N 1
ATOM 13653 C CA . LEU D 1 191 ? -34.354 -7.500 0.105 1.00 8.54 189 LEU D CA 1
ATOM 13654 C C . LEU D 1 191 ? -34.670 -8.847 -0.504 1.00 5.83 189 LEU D C 1
ATOM 13655 O O . LEU D 1 191 ? -35.712 -9.014 -1.158 1.00 8.37 189 LEU D O 1
ATOM 13660 N N . LEU D 1 192 ? -33.759 -9.839 -0.290 1.00 7.19 190 LEU D N 1
ATOM 13661 C CA . LEU D 1 192 ? -33.917 -11.218 -0.792 1.00 7.94 190 LEU D CA 1
ATOM 13662 C C . LEU D 1 192 ? -34.127 -12.293 0.275 1.00 7.85 190 LEU D C 1
ATOM 13663 O O . LEU D 1 192 ? -34.401 -13.481 -0.077 1.00 9.21 190 LEU D O 1
ATOM 13668 N N . MET D 1 193 ? -33.886 -11.919 1.561 1.00 9.28 191 MET D N 1
ATOM 13669 C CA . MET D 1 193 ? -33.998 -12.923 2.644 1.00 7.95 191 MET D CA 1
ATOM 13670 C C . MET D 1 193 ? -35.355 -12.828 3.326 1.00 8.82 191 MET D C 1
ATOM 13671 O O . MET D 1 193 ? -35.840 -11.716 3.566 1.00 9.09 191 MET D O 1
ATOM 13676 N N . ASP D 1 194 ? -35.887 -13.985 3.696 1.00 9.13 192 ASP D N 1
ATOM 13677 C CA . ASP D 1 194 ? -37.090 -14.065 4.575 1.00 9.15 192 ASP D CA 1
ATOM 13678 C C . ASP D 1 194 ? -36.646 -13.720 6.011 1.00 8.23 192 ASP D C 1
ATOM 13679 O O . ASP D 1 194 ? -35.795 -14.367 6.584 1.00 10.49 192 ASP D O 1
ATOM 13684 N N . ILE D 1 195 ? -37.182 -12.638 6.567 1.00 9.09 193 ILE D N 1
ATOM 13685 C CA . ILE D 1 195 ? -36.687 -12.055 7.819 1.00 8.50 193 ILE D CA 1
ATOM 13686 C C . ILE D 1 195 ? -36.990 -12.989 9.044 1.00 9.88 193 ILE D C 1
ATOM 13687 O O . ILE D 1 195 ? -36.383 -12.862 10.114 1.00 10.53 193 ILE D O 1
ATOM 13692 N N . ASN D 1 196 ? -37.995 -13.846 8.831 1.00 10.21 194 ASN D N 1
ATOM 13693 C CA . ASN D 1 196 ? -38.417 -14.838 9.882 1.00 10.91 194 ASN D CA 1
ATOM 13694 C C . ASN D 1 196 ? -37.633 -16.157 9.748 1.00 11.43 194 ASN D C 1
ATOM 13695 O O . ASN D 1 196 ? -37.194 -16.706 10.762 1.00 14.14 194 ASN D O 1
ATOM 13700 N N . THR D 1 197 ? -37.505 -16.716 8.525 1.00 11.38 195 THR D N 1
ATOM 13701 C CA . THR D 1 197 ? -36.862 -18.011 8.376 1.00 11.02 195 THR D CA 1
ATOM 13702 C C . THR D 1 197 ? -35.352 -17.900 8.259 1.00 11.66 195 THR D C 1
ATOM 13703 O O . THR D 1 197 ? -34.643 -18.900 8.401 1.00 12.93 195 THR D O 1
ATOM 13707 N N . LEU D 1 198 ? -34.865 -16.714 7.888 1.00 10.82 196 LEU D N 1
ATOM 13708 C CA . LEU D 1 198 ? -33.397 -16.463 7.712 1.00 11.17 196 LEU D CA 1
ATOM 13709 C C . LEU D 1 198 ? -32.877 -17.217 6.487 1.00 11.68 196 LEU D C 1
ATOM 13710 O O . LEU D 1 198 ? -31.690 -17.585 6.501 1.00 11.97 196 LEU D O 1
ATOM 13715 N N . GLN D 1 199 ? -33.736 -17.458 5.460 1.00 12.23 197 GLN D N 1
ATOM 13716 C CA . GLN D 1 199 ? -33.298 -18.095 4.223 1.00 10.54 197 GLN D CA 1
ATOM 13717 C C . GLN D 1 199 ? -33.513 -17.193 3.043 1.00 9.79 197 GLN D C 1
ATOM 13718 O O . GLN D 1 199 ? -34.450 -16.402 3.058 1.00 9.32 197 GLN D O 1
ATOM 13724 N N . TRP D 1 200 ? -32.749 -17.380 1.964 1.00 10.49 198 TRP D N 1
ATOM 13725 C CA . TRP D 1 200 ? -33.008 -16.645 0.747 1.00 10.43 198 TRP D CA 1
ATOM 13726 C C . TRP D 1 200 ? -34.436 -17.098 0.368 1.00 10.13 198 TRP D C 1
ATOM 13727 O O . TRP D 1 200 ? -34.803 -18.315 0.356 1.00 13.07 198 TRP D O 1
ATOM 13738 N N . ASP D 1 201 ? -35.197 -16.129 -0.099 1.00 10.40 199 ASP D N 1
ATOM 13739 C CA . ASP D 1 201 ? -36.617 -16.290 -0.490 1.00 11.16 199 ASP D CA 1
ATOM 13740 C C . ASP D 1 201 ? -36.758 -16.429 -2.010 1.00 11.00 199 ASP D C 1
ATOM 13741 O O . ASP D 1 201 ? -36.452 -15.533 -2.793 1.00 10.07 199 ASP D O 1
ATOM 13746 N N . GLU D 1 202 ? -37.387 -17.523 -2.402 1.00 13.45 200 GLU D N 1
ATOM 13747 C CA . GLU D 1 202 ? -37.571 -17.764 -3.825 1.00 14.30 200 GLU D CA 1
ATOM 13748 C C . GLU D 1 202 ? -38.468 -16.685 -4.464 1.00 11.98 200 GLU D C 1
ATOM 13749 O O . GLU D 1 202 ? -38.176 -16.170 -5.576 1.00 10.81 200 GLU D O 1
ATOM 13755 N N . LYS D 1 203 ? -39.581 -16.303 -3.818 1.00 12.05 201 LYS D N 1
ATOM 13756 C CA . LYS D 1 203 ? -40.408 -15.238 -4.406 1.00 13.82 201 LYS D CA 1
ATOM 13757 C C . LYS D 1 203 ? -39.690 -13.931 -4.594 1.00 12.41 201 LYS D C 1
ATOM 13758 O O . LYS D 1 203 ? -39.881 -13.284 -5.639 1.00 11.87 201 LYS D O 1
ATOM 13764 N N . MET D 1 204 ? -38.881 -13.518 -3.603 1.00 10.73 202 MET D N 1
ATOM 13765 C CA . MET D 1 204 ? -38.174 -12.267 -3.715 1.00 10.18 202 MET D CA 1
ATOM 13766 C C . MET D 1 204 ? -37.194 -12.389 -4.893 1.00 10.55 202 MET D C 1
ATOM 13767 O O . MET D 1 204 ? -37.043 -11.481 -5.679 1.00 10.71 202 MET D O 1
ATOM 13772 N N . CYS D 1 205 ? -36.517 -13.504 -4.985 1.00 8.89 203 CYS D N 1
ATOM 13773 C CA . CYS D 1 205 ? -35.558 -13.638 -6.101 1.00 9.09 203 CYS D CA 1
ATOM 13774 C C . CYS D 1 205 ? -36.238 -13.577 -7.435 1.00 10.59 203 CYS D C 1
ATOM 13775 O O . CYS D 1 205 ? -35.705 -12.980 -8.399 1.00 10.31 203 CYS D O 1
ATOM 13778 N N . LYS D 1 206 ? -37.381 -14.187 -7.527 1.00 11.93 204 LYS D N 1
ATOM 13779 C CA . LYS D 1 206 ? -38.144 -14.111 -8.757 1.00 13.26 204 LYS D CA 1
ATOM 13780 C C . LYS D 1 206 ? -38.534 -12.676 -9.142 1.00 11.82 204 LYS D C 1
ATOM 13781 O O . LYS D 1 206 ? -38.359 -12.225 -10.346 1.00 13.96 204 LYS D O 1
ATOM 13787 N N . ILE D 1 207 ? -39.020 -11.903 -8.161 1.00 11.22 205 ILE D N 1
ATOM 13788 C CA . ILE D 1 207 ? -39.286 -10.476 -8.407 1.00 9.51 205 ILE D CA 1
ATOM 13789 C C . ILE D 1 207 ? -38.063 -9.758 -9.017 1.00 10.77 205 ILE D C 1
ATOM 13790 O O . ILE D 1 207 ? -38.176 -9.013 -9.958 1.00 11.21 205 ILE D O 1
ATOM 13795 N N . PHE D 1 208 ? -36.875 -10.025 -8.486 1.00 9.82 206 PHE D N 1
ATOM 13796 C CA . PHE D 1 208 ? -35.662 -9.298 -8.873 1.00 9.46 206 PHE D CA 1
ATOM 13797 C C . PHE D 1 208 ? -34.923 -9.999 -9.993 1.00 10.31 206 PHE D C 1
ATOM 13798 O O . PHE D 1 208 ? -33.778 -9.658 -10.227 1.00 12.04 206 PHE D O 1
ATOM 13806 N N . ASN D 1 209 ? -35.564 -10.971 -10.608 1.00 10.33 207 ASN D N 1
ATOM 13807 C CA . ASN D 1 209 ? -34.973 -11.599 -11.864 1.00 11.50 207 ASN D CA 1
ATOM 13808 C C . ASN D 1 209 ? -33.698 -12.427 -11.594 1.00 11.42 207 ASN D C 1
ATOM 13809 O O . ASN D 1 209 ? -32.839 -12.685 -12.518 1.00 12.83 207 ASN D O 1
ATOM 13814 N N . ILE D 1 210 ? -33.598 -12.938 -10.374 1.00 11.13 208 ILE D N 1
ATOM 13815 C CA . ILE D 1 210 ? -32.527 -13.815 -10.012 1.00 11.28 208 ILE D CA 1
ATOM 13816 C C . ILE D 1 210 ? -33.012 -15.222 -10.218 1.00 12.89 208 ILE D C 1
ATOM 13817 O O . ILE D 1 210 ? -33.654 -15.809 -9.385 1.00 14.29 208 ILE D O 1
ATOM 13822 N N . THR D 1 211 ? -32.777 -15.732 -11.449 1.00 13.95 209 THR D N 1
ATOM 13823 C CA . THR D 1 211 ? -33.350 -16.983 -11.910 1.00 14.30 209 THR D CA 1
ATOM 13824 C C . THR D 1 211 ? -32.647 -18.222 -11.329 1.00 14.35 209 THR D C 1
ATOM 13825 O O . THR D 1 211 ? -33.133 -19.353 -11.474 1.00 16.37 209 THR D O 1
ATOM 13829 N N . ASN D 1 212 ? -31.474 -18.030 -10.766 1.00 11.95 210 ASN D N 1
ATOM 13830 C CA . ASN D 1 212 ? -30.637 -19.114 -10.280 1.00 11.71 210 ASN D CA 1
ATOM 13831 C C . ASN D 1 212 ? -30.087 -18.769 -8.927 1.00 12.22 210 ASN D C 1
ATOM 13832 O O . ASN D 1 212 ? -29.216 -17.973 -8.841 1.00 10.30 210 ASN D O 1
ATOM 13837 N N . MET D 1 213 ? -30.662 -19.360 -7.865 1.00 10.46 211 MET D N 1
ATOM 13838 C CA . MET D 1 213 ? -30.321 -18.980 -6.522 1.00 12.06 211 MET D CA 1
ATOM 13839 C C . MET D 1 213 ? -28.966 -19.511 -6.077 1.00 10.42 211 MET D C 1
ATOM 13840 O O . MET D 1 213 ? -28.469 -19.145 -5.012 1.00 11.05 211 MET D O 1
ATOM 13845 N N . SER D 1 214 ? -28.344 -20.377 -6.885 1.00 9.72 212 SER D N 1
ATOM 13846 C CA . SER D 1 214 ? -27.061 -20.886 -6.501 1.00 10.33 212 SER D CA 1
ATOM 13847 C C . SER D 1 214 ? -25.910 -19.843 -6.520 1.00 8.58 212 SER D C 1
ATOM 13848 O O . SER D 1 214 ? -24.778 -20.089 -5.995 1.00 10.28 212 SER D O 1
ATOM 13851 N N . VAL D 1 215 ? -26.161 -18.671 -7.099 1.00 8.65 213 VAL D N 1
ATOM 13852 C CA . VAL D 1 215 ? -25.218 -17.557 -7.113 1.00 8.50 213 VAL D CA 1
ATOM 13853 C C . VAL D 1 215 ? -25.142 -16.787 -5.775 1.00 8.08 213 VAL D C 1
ATOM 13854 O O . VAL D 1 215 ? -24.276 -15.969 -5.537 1.00 8.27 213 VAL D O 1
ATOM 13858 N N . LEU D 1 216 ? -26.070 -17.115 -4.884 1.00 8.87 214 LEU D N 1
ATOM 13859 C CA . LEU D 1 216 ? -26.142 -16.525 -3.534 1.00 8.53 214 LEU D CA 1
ATOM 13860 C C . LEU D 1 216 ? -25.321 -17.295 -2.574 1.00 7.53 214 LEU D C 1
ATOM 13861 O O . LEU D 1 216 ? -25.338 -18.510 -2.574 1.00 9.79 214 LEU D O 1
ATOM 13866 N N . PRO D 1 217 ? -24.624 -16.608 -1.713 1.00 8.95 215 PRO D N 1
ATOM 13867 C CA . PRO D 1 217 ? -23.795 -17.299 -0.729 1.00 10.11 215 PRO D CA 1
ATOM 13868 C C . PRO D 1 217 ? -24.575 -17.875 0.448 1.00 9.61 215 PRO D C 1
ATOM 13869 O O . PRO D 1 217 ? -25.687 -17.421 0.737 1.00 10.96 215 PRO D O 1
ATOM 13873 N N . GLU D 1 218 ? -24.004 -18.918 1.072 1.00 10.78 216 GLU D N 1
ATOM 13874 C CA . GLU D 1 218 ? -24.605 -19.530 2.250 1.00 9.30 216 GLU D CA 1
ATOM 13875 C C . GLU D 1 218 ? -24.674 -18.548 3.409 1.00 9.44 216 GLU D C 1
ATOM 13876 O O . GLU D 1 218 ? -23.695 -17.873 3.713 1.00 11.27 216 GLU D O 1
ATOM 13882 N N . ILE D 1 219 ? -25.833 -18.472 4.054 1.00 9.06 217 ILE D N 1
ATOM 13883 C CA . ILE D 1 219 ? -26.045 -17.523 5.206 1.00 9.60 217 ILE D CA 1
ATOM 13884 C C . ILE D 1 219 ? -25.618 -18.214 6.455 1.00 10.38 217 ILE D C 1
ATOM 13885 O O . ILE D 1 219 ? -26.083 -19.307 6.789 1.00 10.54 217 ILE D O 1
ATOM 13890 N N . LYS D 1 220 ? -24.721 -17.582 7.125 1.00 9.83 218 LYS D N 1
ATOM 13891 C CA . LYS D 1 220 ? -24.078 -18.101 8.360 1.00 12.05 218 LYS D CA 1
ATOM 13892 C C . LYS D 1 220 ? -24.480 -17.250 9.558 1.00 10.53 218 LYS D C 1
ATOM 13893 O O . LYS D 1 220 ? -24.880 -16.100 9.465 1.00 10.59 218 LYS D O 1
ATOM 13899 N N . SER D 1 221 ? -24.308 -17.828 10.739 1.00 10.21 219 SER D N 1
ATOM 13900 C CA . SER D 1 221 ? -24.379 -17.013 11.998 1.00 10.46 219 SER D CA 1
ATOM 13901 C C . SER D 1 221 ? -23.154 -16.087 12.089 1.00 10.88 219 SER D C 1
ATOM 13902 O O . SER D 1 221 ? -22.207 -16.220 11.331 1.00 11.82 219 SER D O 1
ATOM 13905 N N . ASN D 1 222 ? -23.185 -15.149 13.039 1.00 9.96 220 ASN D N 1
ATOM 13906 C CA . ASN D 1 222 ? -22.182 -14.127 13.119 1.00 10.57 220 ASN D CA 1
ATOM 13907 C C . ASN D 1 222 ? -20.852 -14.665 13.648 1.00 11.11 220 ASN D C 1
ATOM 13908 O O . ASN D 1 222 ? -19.781 -14.105 13.398 1.00 11.89 220 ASN D O 1
ATOM 13913 N N . CYS D 1 223 ? -20.949 -15.665 14.540 1.00 11.01 221 CYS D N 1
ATOM 13914 C CA . CYS D 1 223 ? -19.781 -16.485 14.996 1.00 11.46 221 CYS D CA 1
ATOM 13915 C C . CYS D 1 223 ? -19.798 -17.808 14.273 1.00 12.19 221 CYS D C 1
ATOM 13916 O O . CYS D 1 223 ? -20.768 -18.594 14.448 1.00 15.59 221 CYS D O 1
ATOM 13919 N N . SER D 1 224 ? -18.814 -18.026 13.401 1.00 12.72 222 SER D N 1
ATOM 13920 C CA . SER D 1 224 ? -18.845 -19.172 12.508 1.00 12.18 222 SER D CA 1
ATOM 13921 C C . SER D 1 224 ? -17.476 -19.455 11.901 1.00 13.15 222 SER D C 1
ATOM 13922 O O . SER D 1 224 ? -16.550 -18.661 12.080 1.00 13.86 222 SER D O 1
ATOM 13925 N N . ASN D 1 225 ? -17.328 -20.603 11.262 1.00 12.96 223 ASN D N 1
ATOM 13926 C CA . ASN D 1 225 ? -16.116 -20.931 10.510 1.00 14.12 223 ASN D CA 1
ATOM 13927 C C . ASN D 1 225 ? -16.230 -20.424 9.073 1.00 12.03 223 ASN D C 1
ATOM 13928 O O . ASN D 1 225 ? -16.877 -21.077 8.251 1.00 13.11 223 ASN D O 1
ATOM 13933 N N . PHE D 1 226 ? -15.753 -19.211 8.832 1.00 10.72 224 PHE D N 1
ATOM 13934 C CA . PHE D 1 226 ? -15.781 -18.629 7.485 1.00 10.84 224 PHE D CA 1
ATOM 13935 C C . PHE D 1 226 ? -14.667 -19.078 6.586 1.00 13.39 224 PHE D C 1
ATOM 13936 O O . PHE D 1 226 ? -14.678 -18.799 5.419 1.00 12.07 224 PHE D O 1
ATOM 13944 N N . GLY D 1 227 ? -13.715 -19.806 7.147 1.00 14.01 225 GLY D N 1
ATOM 13945 C CA . GLY D 1 227 ? -12.618 -20.332 6.381 1.00 14.42 225 GLY D CA 1
ATOM 13946 C C . GLY D 1 227 ? -11.292 -19.859 6.869 1.00 14.08 225 GLY D C 1
ATOM 13947 O O . GLY D 1 227 ? -11.185 -18.997 7.655 1.00 16.31 225 GLY D O 1
ATOM 13948 N N . LEU D 1 228 ? -10.286 -20.432 6.269 1.00 14.78 226 LEU D N 1
ATOM 13949 C CA . LEU D 1 228 ? -8.909 -20.106 6.485 1.00 13.19 226 LEU D CA 1
ATOM 13950 C C . LEU D 1 228 ? -8.415 -19.169 5.408 1.00 13.35 226 LEU D C 1
ATOM 13951 O O . LEU D 1 228 ? -8.749 -19.304 4.245 1.00 13.24 226 LEU D O 1
ATOM 13956 N N . VAL D 1 229 ? -7.580 -18.221 5.796 1.00 13.04 227 VAL D N 1
ATOM 13957 C CA . VAL D 1 229 ? -6.947 -17.334 4.827 1.00 12.53 227 VAL D CA 1
ATOM 13958 C C . VAL D 1 229 ? -5.967 -18.139 3.971 1.00 12.58 227 VAL D C 1
ATOM 13959 O O . VAL D 1 229 ? -5.148 -18.894 4.501 1.00 15.27 227 VAL D O 1
ATOM 13963 N N . LYS D 1 230 ? -6.064 -17.947 2.670 1.00 11.72 228 LYS D N 1
ATOM 13964 C CA . LYS D 1 230 ? -5.237 -18.650 1.701 1.00 13.03 228 LYS D CA 1
ATOM 13965 C C . LYS D 1 230 ? -4.620 -17.727 0.677 1.00 13.81 228 LYS D C 1
ATOM 13966 O O . LYS D 1 230 ? -3.693 -18.170 -0.060 1.00 15.26 228 LYS D O 1
ATOM 13972 N N . SER D 1 231 ? -5.088 -16.459 0.605 1.00 11.92 229 SER D N 1
ATOM 13973 C CA . SER D 1 231 ? -4.604 -15.553 -0.441 1.00 13.67 229 SER D CA 1
ATOM 13974 C C . SER D 1 231 ? -3.102 -15.393 -0.415 1.00 13.88 229 SER D C 1
ATOM 13975 O O . SER D 1 231 ? -2.548 -15.054 0.604 1.00 14.02 229 SER D O 1
ATOM 13978 N N . GLU D 1 232 ? -2.480 -15.523 -1.575 1.00 16.01 230 GLU D N 1
ATOM 13979 C CA . GLU D 1 232 ? -1.042 -15.262 -1.681 1.00 17.29 230 GLU D CA 1
ATOM 13980 C C . GLU D 1 232 ? -0.641 -13.774 -1.467 1.00 17.36 230 GLU D C 1
ATOM 13981 O O . GLU D 1 232 ? 0.537 -13.455 -1.245 1.00 17.71 230 GLU D O 1
ATOM 13987 N N . HIS D 1 233 ? -1.615 -12.869 -1.494 1.00 16.08 231 HIS D N 1
ATOM 13988 C CA . HIS D 1 233 ? -1.365 -11.446 -1.239 1.00 15.97 231 HIS D CA 1
ATOM 13989 C C . HIS D 1 233 ? -1.090 -11.133 0.191 1.00 15.98 231 HIS D C 1
ATOM 13990 O O . HIS D 1 233 ? -0.573 -10.075 0.447 1.00 17.21 231 HIS D O 1
ATOM 13997 N N . VAL D 1 234 ? -1.450 -12.036 1.122 1.00 14.81 232 VAL D N 1
ATOM 13998 C CA . VAL D 1 234 ? -1.183 -11.873 2.554 1.00 15.59 232 VAL D CA 1
ATOM 13999 C C . VAL D 1 234 ? -0.559 -13.168 3.128 1.00 15.25 232 VAL D C 1
ATOM 14000 O O . VAL D 1 234 ? -1.127 -13.859 3.961 1.00 13.35 232 VAL D O 1
ATOM 14004 N N . PRO D 1 235 ? 0.695 -13.439 2.749 1.00 16.90 233 PRO D N 1
ATOM 14005 C CA . PRO D 1 235 ? 1.338 -14.730 3.072 1.00 18.27 233 PRO D CA 1
ATOM 14006 C C . PRO D 1 235 ? 1.460 -15.023 4.553 1.00 17.86 233 PRO D C 1
ATOM 14007 O O . PRO D 1 235 ? 1.350 -16.184 4.960 1.00 18.08 233 PRO D O 1
ATOM 14011 N N . ASP D 1 236 ? 1.718 -13.980 5.360 1.00 18.04 234 ASP D N 1
ATOM 14012 C CA . ASP D 1 236 ? 1.877 -14.170 6.791 1.00 18.04 234 ASP D CA 1
ATOM 14013 C C . ASP D 1 236 ? 0.577 -14.652 7.496 1.00 18.41 234 ASP D C 1
ATOM 14014 O O . ASP D 1 236 ? 0.592 -15.112 8.634 1.00 19.08 234 ASP D O 1
ATOM 14019 N N . TYR D 1 237 ? -0.566 -14.505 6.800 1.00 15.45 235 TYR D N 1
ATOM 14020 C CA . TYR D 1 237 ? -1.846 -14.854 7.357 1.00 15.61 235 TYR D CA 1
ATOM 14021 C C . TYR D 1 237 ? -2.308 -16.212 6.932 1.00 14.71 235 TYR D C 1
ATOM 14022 O O . TYR D 1 237 ? -3.443 -16.636 7.186 1.00 14.29 235 TYR D O 1
ATOM 14031 N N . LEU D 1 238 ? -1.437 -16.943 6.264 1.00 15.06 236 LEU D N 1
ATOM 14032 C CA . LEU D 1 238 ? -1.817 -18.310 5.762 1.00 15.58 236 LEU D CA 1
ATOM 14033 C C . LEU D 1 238 ? -2.366 -19.136 6.932 1.00 15.17 236 LEU D C 1
ATOM 14034 O O . LEU D 1 238 ? -1.749 -19.236 8.052 1.00 13.70 236 LEU D O 1
ATOM 14039 N N . ASN D 1 239 ? -3.547 -19.696 6.706 1.00 15.80 237 ASN D N 1
ATOM 14040 C CA . ASN D 1 239 ? -4.212 -20.587 7.654 1.00 15.05 237 ASN D CA 1
ATOM 14041 C C . ASN D 1 239 ? -4.749 -19.940 8.944 1.00 14.86 237 ASN D C 1
ATOM 14042 O O . ASN D 1 239 ? -5.119 -20.639 9.881 1.00 17.31 237 ASN D O 1
ATOM 14047 N N . ILE D 1 240 ? -4.780 -18.606 9.000 1.00 13.90 238 ILE D N 1
ATOM 14048 C CA . ILE D 1 240 ? -5.491 -17.911 10.080 1.00 13.30 238 ILE D CA 1
ATOM 14049 C C . ILE D 1 240 ? -6.994 -17.930 9.800 1.00 12.34 238 ILE D C 1
ATOM 14050 O O . ILE D 1 240 ? -7.402 -17.639 8.652 1.00 13.48 238 ILE D O 1
ATOM 14055 N N . PRO D 1 241 ? -7.811 -18.378 10.799 1.00 12.16 239 PRO D N 1
ATOM 14056 C CA . PRO D 1 241 ? -9.261 -18.479 10.576 1.00 12.90 239 PRO D CA 1
ATOM 14057 C C . PRO D 1 241 ? -9.999 -17.161 10.641 1.00 12.46 239 PRO D C 1
ATOM 14058 O O . PRO D 1 241 ? -9.715 -16.319 11.537 1.00 12.33 239 PRO D O 1
ATOM 14062 N N . ILE D 1 242 ? -10.974 -17.025 9.743 1.00 11.91 240 ILE D N 1
ATOM 14063 C CA . ILE D 1 242 ? -11.963 -15.947 9.793 1.00 11.32 240 ILE D CA 1
ATOM 14064 C C . ILE D 1 242 ? -13.136 -16.506 10.576 1.00 11.04 240 ILE D C 1
ATOM 14065 O O . ILE D 1 242 ? -13.760 -17.482 10.145 1.00 11.65 240 ILE D O 1
ATOM 14070 N N . THR D 1 243 ? -13.457 -15.897 11.722 1.00 10.79 241 THR D N 1
ATOM 14071 C CA . THR D 1 243 ? -14.376 -16.480 12.683 1.00 12.03 241 THR D CA 1
ATOM 14072 C C . THR D 1 243 ? -15.550 -15.616 13.102 1.00 12.31 241 THR D C 1
ATOM 14073 O O . THR D 1 243 ? -16.449 -16.052 13.841 1.00 12.55 241 THR D O 1
ATOM 14077 N N . GLY D 1 244 ? -15.566 -14.349 12.623 1.00 11.69 242 GLY D N 1
ATOM 14078 C CA . GLY D 1 244 ? -16.679 -13.456 12.927 1.00 10.06 242 GLY D CA 1
ATOM 14079 C C . GLY D 1 244 ? -16.988 -12.587 11.729 1.00 9.13 242 GLY D C 1
ATOM 14080 O O . GLY D 1 244 ? -16.124 -12.211 10.980 1.00 11.17 242 GLY D O 1
ATOM 14081 N N . CYS D 1 245 ? -18.255 -12.373 11.505 1.00 9.27 243 CYS D N 1
ATOM 14082 C CA . CYS D 1 245 ? -18.656 -11.568 10.340 1.00 8.26 243 CYS D CA 1
ATOM 14083 C C . CYS D 1 245 ? -20.049 -10.944 10.640 1.00 7.66 243 CYS D C 1
ATOM 14084 O O . CYS D 1 245 ? -20.946 -11.666 11.032 1.00 8.63 243 CYS D O 1
ATOM 14087 N N . ILE D 1 246 ? -20.170 -9.651 10.484 1.00 9.37 244 ILE D N 1
ATOM 14088 C CA . ILE D 1 246 ? -21.396 -8.923 10.758 1.00 8.19 244 ILE D CA 1
ATOM 14089 C C . ILE D 1 246 ? -21.442 -7.597 10.018 1.00 8.05 244 ILE D C 1
ATOM 14090 O O . ILE D 1 246 ? -20.399 -7.020 9.780 1.00 9.88 244 ILE D O 1
ATOM 14095 N N . GLY D 1 247 ? -22.648 -7.086 9.684 1.00 8.08 245 GLY D N 1
ATOM 14096 C CA . GLY D 1 247 ? -22.710 -5.798 9.074 1.00 7.65 245 GLY D CA 1
ATOM 14097 C C . GLY D 1 247 ? -22.278 -4.707 10.042 1.00 7.34 245 GLY D C 1
ATOM 14098 O O . GLY D 1 247 ? -22.446 -4.888 11.235 1.00 7.49 245 GLY D O 1
ATOM 14099 N N . ASP D 1 248 ? -21.775 -3.572 9.557 1.00 7.17 246 ASP D N 1
ATOM 14100 C CA . ASP D 1 248 ? -21.116 -2.618 10.411 1.00 7.58 246 ASP D CA 1
ATOM 14101 C C . ASP D 1 248 ? -21.987 -2.024 11.493 1.00 8.63 246 ASP D C 1
ATOM 14102 O O . ASP D 1 248 ? -21.562 -1.901 12.664 1.00 10.87 246 ASP D O 1
ATOM 14107 N N . GLN D 1 249 ? -23.234 -1.721 11.191 1.00 7.69 247 GLN D N 1
ATOM 14108 C CA . GLN D 1 249 ? -24.081 -0.983 12.187 1.00 9.31 247 GLN D CA 1
ATOM 14109 C C . GLN D 1 249 ? -24.506 -1.987 13.274 1.00 9.20 247 GLN D C 1
ATOM 14110 O O . GLN D 1 249 ? -24.639 -1.604 14.426 1.00 11.49 247 GLN D O 1
ATOM 14116 N N . GLN D 1 250 ? -24.746 -3.249 12.903 1.00 8.79 248 GLN D N 1
ATOM 14117 C CA . GLN D 1 250 ? -24.994 -4.306 13.856 1.00 8.75 248 GLN D CA 1
ATOM 14118 C C . GLN D 1 250 ? -23.706 -4.591 14.699 1.00 7.16 248 GLN D C 1
ATOM 14119 O O . GLN D 1 250 ? -23.752 -4.871 15.923 1.00 9.40 248 GLN D O 1
ATOM 14125 N N . SER D 1 251 ? -22.556 -4.454 14.066 1.00 9.13 249 SER D N 1
ATOM 14126 C CA . SER D 1 251 ? -21.269 -4.619 14.766 1.00 9.18 249 SER D CA 1
ATOM 14127 C C . SER D 1 251 ? -21.172 -3.609 15.910 1.00 8.53 249 SER D C 1
ATOM 14128 O O . SER D 1 251 ? -20.770 -3.950 17.028 1.00 10.10 249 SER D O 1
ATOM 14131 N N . ALA D 1 252 ? -21.641 -2.402 15.649 1.00 10.12 250 ALA D N 1
ATOM 14132 C CA . ALA D 1 252 ? -21.694 -1.317 16.681 1.00 11.15 250 ALA D CA 1
ATOM 14133 C C . ALA D 1 252 ? -22.687 -1.567 17.802 1.00 11.99 250 ALA D C 1
ATOM 14134 O O . ALA D 1 252 ? -22.472 -1.075 18.911 1.00 13.63 250 ALA D O 1
ATOM 14136 N N . CYS D 1 253 ? -23.688 -2.408 17.563 1.00 13.69 251 CYS D N 1
ATOM 14137 C CA . CYS D 1 253 ? -24.557 -2.953 18.602 1.00 13.77 251 CYS D CA 1
ATOM 14138 C C . CYS D 1 253 ? -23.785 -3.816 19.544 1.00 13.59 251 CYS D C 1
ATOM 14139 O O . CYS D 1 253 ? -23.865 -3.651 20.761 1.00 14.31 251 CYS D O 1
ATOM 14142 N N . ILE D 1 254 ? -23.009 -4.742 18.987 1.00 13.93 252 ILE D N 1
ATOM 14143 C CA . ILE D 1 254 ? -22.185 -5.638 19.826 1.00 12.92 252 ILE D CA 1
ATOM 14144 C C . ILE D 1 254 ? -21.131 -4.803 20.597 1.00 13.73 252 ILE D C 1
ATOM 14145 O O . ILE D 1 254 ? -20.928 -5.000 21.801 1.00 15.68 252 ILE D O 1
ATOM 14150 N N . GLY D 1 255 ? -20.440 -3.891 19.933 1.00 15.35 253 GLY D N 1
ATOM 14151 C CA . GLY D 1 255 ? -19.470 -3.092 20.582 1.00 13.89 253 GLY D CA 1
ATOM 14152 C C . GLY D 1 255 ? -19.942 -2.206 21.694 1.00 15.55 253 GLY D C 1
ATOM 14153 O O . GLY D 1 255 ? -19.085 -1.778 22.482 1.00 18.18 253 GLY D O 1
ATOM 14154 N N . GLN D 1 256 ? -21.226 -1.806 21.659 1.00 15.58 254 GLN D N 1
ATOM 14155 C CA . GLN D 1 256 ? -21.906 -0.938 22.678 1.00 17.99 254 GLN D CA 1
ATOM 14156 C C . GLN D 1 256 ? -22.593 -1.821 23.739 1.00 19.46 254 GLN D C 1
ATOM 14157 O O . GLN D 1 256 ? -23.210 -1.273 24.693 1.00 21.47 254 GLN D O 1
ATOM 14163 N N . ALA D 1 257 ? -22.557 -3.139 23.554 1.00 17.94 255 ALA D N 1
ATOM 14164 C CA . ALA D 1 257 ? -23.215 -4.111 24.441 1.00 17.53 255 ALA D CA 1
ATOM 14165 C C . ALA D 1 257 ? -24.755 -3.917 24.522 1.00 17.05 255 ALA D C 1
ATOM 14166 O O . ALA D 1 257 ? -25.417 -4.071 25.605 1.00 16.98 255 ALA D O 1
ATOM 14168 N N . ILE D 1 258 ? -25.369 -3.653 23.348 1.00 16.79 256 ILE D N 1
ATOM 14169 C CA . ILE D 1 258 ? -26.809 -3.389 23.195 1.00 17.49 256 ILE D CA 1
ATOM 14170 C C . ILE D 1 258 ? -27.567 -4.716 23.119 1.00 17.53 256 ILE D C 1
ATOM 14171 O O . ILE D 1 258 ? -28.098 -5.077 22.091 1.00 17.70 256 ILE D O 1
ATOM 14176 N N . PHE D 1 259 ? -27.577 -5.473 24.220 1.00 16.65 257 PHE D N 1
ATOM 14177 C CA . PHE D 1 259 ? -27.898 -6.895 24.221 1.00 17.41 257 PHE D CA 1
ATOM 14178 C C . PHE D 1 259 ? -29.274 -7.207 24.729 1.00 18.10 257 PHE D C 1
ATOM 14179 O O . PHE D 1 259 ? -29.781 -8.279 24.467 1.00 19.34 257 PHE D O 1
ATOM 14187 N N . ASP D 1 260 ? -29.894 -6.275 25.434 1.00 20.24 258 ASP D N 1
ATOM 14188 C CA . ASP D 1 260 ? -31.201 -6.502 26.069 1.00 20.21 258 ASP D CA 1
ATOM 14189 C C . ASP D 1 260 ? -32.266 -5.748 25.288 1.00 20.27 258 ASP D C 1
ATOM 14190 O O . ASP D 1 260 ? -32.015 -4.707 24.697 1.00 17.92 258 ASP D O 1
ATOM 14195 N N . GLU D 1 261 ? -33.492 -6.294 25.340 1.00 19.46 259 GLU D N 1
ATOM 14196 C CA . GLU D 1 261 ? -34.623 -5.750 24.650 1.00 20.02 259 GLU D CA 1
ATOM 14197 C C . GLU D 1 261 ? -34.790 -4.322 25.142 1.00 18.75 259 GLU D C 1
ATOM 14198 O O . GLU D 1 261 ? -34.738 -4.029 26.413 1.00 20.79 259 GLU D O 1
ATOM 14204 N N . GLY D 1 262 ? -34.974 -3.411 24.199 1.00 16.08 260 GLY D N 1
ATOM 14205 C CA . GLY D 1 262 ? -35.214 -2.015 24.506 1.00 17.20 260 GLY D CA 1
ATOM 14206 C C . GLY D 1 262 ? -34.014 -1.105 24.523 1.00 17.24 260 GLY D C 1
ATOM 14207 O O . GLY D 1 262 ? -34.165 0.118 24.587 1.00 19.05 260 GLY D O 1
ATOM 14208 N N . GLU D 1 263 ? -32.818 -1.703 24.514 1.00 15.47 261 GLU D N 1
ATOM 14209 C CA . GLU D 1 263 ? -31.636 -0.895 24.443 1.00 17.09 261 GLU D CA 1
ATOM 14210 C C . GLU D 1 263 ? -31.401 -0.432 23.014 1.00 12.71 261 GLU D C 1
ATOM 14211 O O . GLU D 1 263 ? -31.574 -1.223 22.065 1.00 13.94 261 GLU D O 1
ATOM 14217 N N . ALA D 1 264 ? -30.869 0.763 22.907 1.00 15.84 262 ALA D N 1
ATOM 14218 C CA . ALA D 1 264 ? -30.705 1.438 21.646 1.00 13.92 262 ALA D CA 1
ATOM 14219 C C . ALA D 1 264 ? -29.378 2.159 21.540 1.00 14.39 262 ALA D C 1
ATOM 14220 O O . ALA D 1 264 ? -28.824 2.640 22.517 1.00 14.40 262 ALA D O 1
ATOM 14222 N N . LYS D 1 265 ? -28.845 2.169 20.324 1.00 13.08 263 LYS D N 1
ATOM 14223 C CA . LYS D 1 265 ? -27.627 2.901 19.994 1.00 13.44 263 LYS D CA 1
ATOM 14224 C C . LYS D 1 265 ? -27.797 3.696 18.698 1.00 11.46 263 LYS D C 1
ATOM 14225 O O . LYS D 1 265 ? -28.673 3.355 17.895 1.00 11.41 263 LYS D O 1
ATOM 14231 N N . CYS D 1 266 ? -26.942 4.703 18.568 1.00 11.54 264 CYS D N 1
ATOM 14232 C CA . CYS D 1 266 ? -26.792 5.503 17.349 1.00 10.93 264 CYS D CA 1
ATOM 14233 C C . CYS D 1 266 ? -25.369 5.725 17.007 1.00 12.58 264 CYS D C 1
ATOM 14234 O O . CYS D 1 266 ? -24.584 6.230 17.796 1.00 14.45 264 CYS D O 1
ATOM 14237 N N . THR D 1 267 ? -24.999 5.312 15.787 1.00 11.14 265 THR D N 1
ATOM 14238 C CA . THR D 1 267 ? -23.652 5.496 15.288 1.00 9.85 265 THR D CA 1
ATOM 14239 C C . THR D 1 267 ? -23.638 6.643 14.253 1.00 9.78 265 THR D C 1
ATOM 14240 O O . THR D 1 267 ? -24.484 6.683 13.313 1.00 12.38 265 THR D O 1
ATOM 14244 N N . TYR D 1 268 ? -22.722 7.548 14.421 1.00 10.47 266 TYR D N 1
ATOM 14245 C CA . TYR D 1 268 ? -22.473 8.655 13.522 1.00 11.10 266 TYR D CA 1
ATOM 14246 C C . TYR D 1 268 ? -21.267 8.362 12.716 1.00 13.44 266 TYR D C 1
ATOM 14247 O O . TYR D 1 268 ? -20.169 8.264 13.251 1.00 11.41 266 TYR D O 1
ATOM 14256 N N . GLY D 1 269 ? -21.431 8.308 11.386 1.00 11.69 267 GLY D N 1
ATOM 14257 C CA . GLY D 1 269 ? -20.335 7.925 10.505 1.00 12.11 267 GLY D CA 1
ATOM 14258 C C . GLY D 1 269 ? -20.648 8.586 9.157 1.00 10.62 267 GLY D C 1
ATOM 14259 O O . GLY D 1 269 ? -21.166 9.707 9.089 1.00 10.45 267 GLY D O 1
ATOM 14260 N N . THR D 1 270 ? -20.347 7.861 8.079 1.00 10.26 268 THR D N 1
ATOM 14261 C CA . THR D 1 270 ? -20.723 8.299 6.725 1.00 9.91 268 THR D CA 1
ATOM 14262 C C . THR D 1 270 ? -22.231 8.604 6.699 1.00 9.88 268 THR D C 1
ATOM 14263 O O . THR D 1 270 ? -22.654 9.615 6.137 1.00 11.32 268 THR D O 1
ATOM 14267 N N . GLY D 1 271 ? -23.005 7.682 7.255 1.00 10.42 269 GLY D N 1
ATOM 14268 C CA . GLY D 1 271 ? -24.393 7.879 7.518 1.00 9.57 269 GLY D CA 1
ATOM 14269 C C . GLY D 1 271 ? -24.632 7.902 9.045 1.00 9.76 269 GLY D C 1
ATOM 14270 O O . GLY D 1 271 ? -23.671 7.718 9.784 1.00 9.61 269 GLY D O 1
ATOM 14271 N N . VAL D 1 272 ? -25.876 8.020 9.469 1.00 9.34 270 VAL D N 1
ATOM 14272 C CA . VAL D 1 272 ? -26.228 7.844 10.900 1.00 10.06 270 VAL D CA 1
ATOM 14273 C C . VAL D 1 272 ? -27.247 6.733 10.971 1.00 10.03 270 VAL D C 1
ATOM 14274 O O . VAL D 1 272 ? -28.219 6.691 10.178 1.00 11.34 270 VAL D O 1
ATOM 14278 N N . PHE D 1 273 ? -27.034 5.824 11.959 1.00 9.42 271 PHE D N 1
ATOM 14279 C CA . PHE D 1 273 ? -27.820 4.603 12.019 1.00 9.73 271 PHE D CA 1
ATOM 14280 C C . PHE D 1 273 ? -28.189 4.348 13.469 1.00 10.10 271 PHE D C 1
ATOM 14281 O O . PHE D 1 273 ? -27.312 4.106 14.289 1.00 10.97 271 PHE D O 1
ATOM 14289 N N . LEU D 1 274 ? -29.485 4.409 13.732 1.00 10.05 272 LEU D N 1
ATOM 14290 C CA . LEU D 1 274 ? -29.996 4.074 15.090 1.00 9.62 272 LEU D CA 1
ATOM 14291 C C . LEU D 1 274 ? -30.657 2.693 15.009 1.00 8.91 272 LEU D C 1
ATOM 14292 O O . LEU D 1 274 ? -31.482 2.440 14.151 1.00 10.26 272 LEU D O 1
ATOM 14297 N N . LEU D 1 275 ? -30.302 1.823 15.994 1.00 10.61 273 LEU D N 1
ATOM 14298 C CA . LEU D 1 275 ? -30.833 0.534 16.097 1.00 10.91 273 LEU D CA 1
ATOM 14299 C C . LEU D 1 275 ? -31.256 0.326 17.545 1.00 11.19 273 LEU D C 1
ATOM 14300 O O . LEU D 1 275 ? -30.533 0.648 18.472 1.00 12.54 273 LEU D O 1
ATOM 14305 N N . ILE D 1 276 ? -32.447 -0.207 17.658 1.00 9.86 274 ILE D N 1
ATOM 14306 C CA . ILE D 1 276 ? -33.065 -0.632 18.962 1.00 11.44 274 ILE D CA 1
ATOM 14307 C C . ILE D 1 276 ? -33.254 -2.134 18.921 1.00 9.55 274 ILE D C 1
ATOM 14308 O O . ILE D 1 276 ? -33.869 -2.693 17.976 1.00 10.06 274 ILE D O 1
ATOM 14313 N N . ASN D 1 277 ? -32.759 -2.815 19.966 1.00 12.17 275 ASN D N 1
ATOM 14314 C CA . ASN D 1 277 ? -32.833 -4.231 20.108 1.00 12.28 275 ASN D CA 1
ATOM 14315 C C . ASN D 1 277 ? -34.294 -4.538 20.602 1.00 10.86 275 ASN D C 1
ATOM 14316 O O . ASN D 1 277 ? -34.790 -4.001 21.586 1.00 12.29 275 ASN D O 1
ATOM 14321 N N . THR D 1 278 ? -34.931 -5.400 19.851 1.00 12.82 276 THR D N 1
ATOM 14322 C CA . THR D 1 278 ? -36.329 -5.788 20.029 1.00 12.20 276 THR D CA 1
ATOM 14323 C C . THR D 1 278 ? -36.390 -7.213 20.633 1.00 12.71 276 THR D C 1
ATOM 14324 O O . THR D 1 278 ? -37.433 -7.859 20.617 1.00 13.52 276 THR D O 1
ATOM 14328 N N . GLY D 1 279 ? -35.302 -7.724 21.148 1.00 13.63 277 GLY D N 1
ATOM 14329 C CA . GLY D 1 279 ? -35.268 -9.101 21.633 1.00 13.40 277 GLY D CA 1
ATOM 14330 C C . GLY D 1 279 ? -35.444 -10.168 20.567 1.00 13.50 277 GLY D C 1
ATOM 14331 O O . GLY D 1 279 ? -35.116 -9.974 19.417 1.00 14.08 277 GLY D O 1
ATOM 14332 N N . GLU D 1 280 ? -36.128 -11.261 20.932 1.00 15.27 278 GLU D N 1
ATOM 14333 C CA . GLU D 1 280 ? -36.422 -12.331 19.999 1.00 16.00 278 GLU D CA 1
ATOM 14334 C C . GLU D 1 280 ? -37.651 -12.042 19.127 1.00 15.67 278 GLU D C 1
ATOM 14335 O O . GLU D 1 280 ? -37.933 -12.813 18.206 1.00 17.85 278 GLU D O 1
ATOM 14341 N N . LYS D 1 281 ? -38.367 -10.968 19.450 1.00 18.29 279 LYS D N 1
ATOM 14342 C CA . LYS D 1 281 ? -39.596 -10.530 18.724 1.00 19.03 279 LYS D CA 1
ATOM 14343 C C . LYS D 1 281 ? -39.285 -9.737 17.442 1.00 17.60 279 LYS D C 1
ATOM 14344 O O . LYS D 1 281 ? -38.552 -8.764 17.464 1.00 17.68 279 LYS D O 1
ATOM 14350 N N . VAL D 1 282 ? -39.900 -10.171 16.342 1.00 15.71 280 VAL D N 1
ATOM 14351 C CA . VAL D 1 282 ? -39.928 -9.380 15.072 1.00 15.19 280 VAL D CA 1
ATOM 14352 C C . VAL D 1 282 ? -40.968 -8.283 15.266 1.00 14.54 280 VAL D C 1
ATOM 14353 O O . VAL D 1 282 ? -42.187 -8.579 15.457 1.00 17.04 280 VAL D O 1
ATOM 14357 N N . VAL D 1 283 ? -40.529 -7.031 15.182 1.00 12.97 281 VAL D N 1
ATOM 14358 C CA . VAL D 1 283 ? -41.436 -5.903 15.252 1.00 12.77 281 VAL D CA 1
ATOM 14359 C C . VAL D 1 283 ? -41.460 -5.243 13.860 1.00 11.66 281 VAL D C 1
ATOM 14360 O O . VAL D 1 283 ? -40.414 -4.938 13.291 1.00 13.27 281 VAL D O 1
ATOM 14364 N N . TYR D 1 284 ? -42.637 -5.184 13.298 1.00 12.23 282 TYR D N 1
ATOM 14365 C CA . TYR D 1 284 ? -42.856 -4.514 12.044 1.00 12.05 282 TYR D CA 1
ATOM 14366 C C . TYR D 1 284 ? -43.357 -3.078 12.298 1.00 12.78 282 TYR D C 1
ATOM 14367 O O . TYR D 1 284 ? -44.381 -2.851 12.914 1.00 14.93 282 TYR D O 1
ATOM 14376 N N . SER D 1 285 ? -42.608 -2.124 11.740 1.00 12.24 283 SER D N 1
ATOM 14377 C CA . SER D 1 285 ? -42.818 -0.736 11.961 1.00 11.50 283 SER D CA 1
ATOM 14378 C C . SER D 1 285 ? -44.039 -0.270 11.145 1.00 11.43 283 SER D C 1
ATOM 14379 O O . SER D 1 285 ? -44.299 -0.690 10.016 1.00 12.52 283 SER D O 1
ATOM 14382 N N . THR D 1 286 ? -44.799 0.649 11.706 1.00 11.96 284 THR D N 1
ATOM 14383 C CA . THR D 1 286 ? -45.772 1.446 10.932 1.00 12.09 284 THR D CA 1
ATOM 14384 C C . THR D 1 286 ? -45.351 2.930 10.754 1.00 12.23 284 THR D C 1
ATOM 14385 O O . THR D 1 286 ? -46.164 3.768 10.273 1.00 14.96 284 THR D O 1
ATOM 14389 N N . CYS D 1 287 ? -44.101 3.254 11.069 1.00 10.82 285 CYS D N 1
ATOM 14390 C CA . CYS D 1 287 ? -43.576 4.619 11.165 1.00 12.28 285 CYS D CA 1
ATOM 14391 C C . CYS D 1 287 ? -42.231 4.759 10.424 1.00 11.40 285 CYS D C 1
ATOM 14392 O O . CYS D 1 287 ? -41.420 5.596 10.763 1.00 12.43 285 CYS D O 1
ATOM 14395 N N . GLY D 1 288 ? -42.041 3.918 9.393 1.00 9.36 286 GLY D N 1
ATOM 14396 C CA . GLY D 1 288 ? -40.937 4.022 8.484 1.00 10.19 286 GLY D CA 1
ATOM 14397 C C . GLY D 1 288 ? -39.576 3.529 8.923 1.00 9.03 286 GLY D C 1
ATOM 14398 O O . GLY D 1 288 ? -38.548 3.920 8.344 1.00 12.03 286 GLY D O 1
ATOM 14399 N N . LEU D 1 289 ? -39.554 2.676 9.933 1.00 9.14 287 LEU D N 1
ATOM 14400 C CA . LEU D 1 289 ? -38.335 2.008 10.405 1.00 9.17 287 LEU D CA 1
ATOM 14401 C C . LEU D 1 289 ? -38.217 0.608 9.765 1.00 9.08 287 LEU D C 1
ATOM 14402 O O . LEU D 1 289 ? -39.197 -0.059 9.387 1.00 11.15 287 LEU D O 1
ATOM 14407 N N . ILE D 1 290 ? -36.997 0.164 9.640 1.00 8.72 288 ILE D N 1
ATOM 14408 C CA . ILE D 1 290 ? -36.740 -1.130 9.034 1.00 9.05 288 ILE D CA 1
ATOM 14409 C C . ILE D 1 290 ? -36.563 -2.229 10.077 1.00 9.23 288 ILE D C 1
ATOM 14410 O O . ILE D 1 290 ? -35.906 -2.038 11.025 1.00 10.04 288 ILE D O 1
ATOM 14415 N N . THR D 1 291 ? -37.184 -3.356 9.888 1.00 8.49 289 THR D N 1
ATOM 14416 C CA . THR D 1 291 ? -36.954 -4.565 10.741 1.00 10.29 289 THR D CA 1
ATOM 14417 C C . THR D 1 291 ? -35.751 -5.335 10.241 1.00 10.61 289 THR D C 1
ATOM 14418 O O . THR D 1 291 ? -35.682 -5.662 9.039 1.00 12.58 289 THR D O 1
ATOM 14422 N N . THR D 1 292 ? -34.762 -5.508 11.093 1.00 8.78 290 THR D N 1
ATOM 14423 C CA . THR D 1 292 ? -33.528 -6.127 10.694 1.00 9.67 290 THR D CA 1
ATOM 14424 C C . THR D 1 292 ? -33.083 -7.115 11.758 1.00 11.65 290 THR D C 1
ATOM 14425 O O . THR D 1 292 ? -33.682 -7.206 12.824 1.00 11.66 290 THR D O 1
ATOM 14429 N N . ILE D 1 293 ? -32.085 -7.895 11.437 1.00 10.43 291 ILE D N 1
ATOM 14430 C CA . ILE D 1 293 ? -31.456 -8.745 12.443 1.00 10.34 291 ILE D CA 1
ATOM 14431 C C . ILE D 1 293 ? -30.431 -7.958 13.196 1.00 11.02 291 ILE D C 1
ATOM 14432 O O . ILE D 1 293 ? -29.602 -7.328 12.584 1.00 10.48 291 ILE D O 1
ATOM 14437 N N . CYS D 1 294 ? -30.421 -8.032 14.502 1.00 10.54 292 CYS D N 1
ATOM 14438 C CA . CYS D 1 294 ? -29.391 -7.403 15.307 1.00 10.22 292 CYS D CA 1
ATOM 14439 C C . CYS D 1 294 ? -28.151 -8.308 15.346 1.00 11.52 292 CYS D C 1
ATOM 14440 O O . CYS D 1 294 ? -27.035 -7.894 14.995 1.00 10.39 292 CYS D O 1
ATOM 14443 N N . TYR D 1 295 ? -28.355 -9.582 15.691 1.00 10.31 293 TYR D N 1
ATOM 14444 C CA . TYR D 1 295 ? -27.292 -10.562 15.685 1.00 11.27 293 TYR D CA 1
ATOM 14445 C C . TYR D 1 295 ? -27.839 -11.951 15.968 1.00 10.84 293 TYR D C 1
ATOM 14446 O O . TYR D 1 295 ? -28.954 -12.099 16.531 1.00 11.56 293 TYR D O 1
ATOM 14455 N N . LYS D 1 296 ? -27.104 -12.963 15.513 1.00 10.08 294 LYS D N 1
ATOM 14456 C CA . LYS D 1 296 ? -27.379 -14.343 15.851 1.00 10.43 294 LYS D CA 1
ATOM 14457 C C . LYS D 1 296 ? -25.980 -14.974 15.953 1.00 11.71 294 LYS D C 1
ATOM 14458 O O . LYS D 1 296 ? -25.333 -15.230 14.926 1.00 12.73 294 LYS D O 1
ATOM 14464 N N . PHE D 1 297 ? -25.500 -15.226 17.200 1.00 12.47 295 PHE D N 1
ATOM 14465 C CA . PHE D 1 297 ? -24.150 -15.671 17.355 1.00 13.66 295 PHE D CA 1
ATOM 14466 C C . PHE D 1 297 ? -23.919 -17.057 16.767 1.00 14.59 295 PHE D C 1
ATOM 14467 O O . PHE D 1 297 ? -23.025 -17.215 15.941 1.00 13.99 295 PHE D O 1
ATOM 14475 N N . ASN D 1 298 ? -24.687 -18.063 17.232 1.00 15.34 296 ASN D N 1
ATOM 14476 C CA . ASN D 1 298 ? -24.535 -19.444 16.849 1.00 16.78 296 ASN D CA 1
ATOM 14477 C C . ASN D 1 298 ? -25.770 -19.985 16.156 1.00 16.71 296 ASN D C 1
ATOM 14478 O O . ASN D 1 298 ? -26.847 -19.399 16.247 1.00 15.38 296 ASN D O 1
ATOM 14483 N N . ASP D 1 299 ? -25.582 -21.096 15.447 1.00 17.19 297 ASP D N 1
ATOM 14484 C CA . ASP D 1 299 ? -26.602 -21.697 14.534 1.00 19.96 297 ASP D CA 1
ATOM 14485 C C . ASP D 1 299 ? -27.895 -22.011 15.184 1.00 21.59 297 ASP D C 1
ATOM 14486 O O . ASP D 1 299 ? -28.990 -21.853 14.570 1.00 22.41 297 ASP D O 1
ATOM 14491 N N . ASN D 1 300 ? -27.788 -22.428 16.449 1.00 22.66 298 ASN D N 1
ATOM 14492 C CA . ASN D 1 300 ? -28.987 -22.865 17.148 1.00 25.84 298 ASN D CA 1
ATOM 14493 C C . ASN D 1 300 ? -29.612 -21.756 18.014 1.00 25.65 298 ASN D C 1
ATOM 14494 O O . ASN D 1 300 ? -30.632 -21.993 18.678 1.00 27.56 298 ASN D O 1
ATOM 14499 N N . ASP D 1 301 ? -29.068 -20.521 17.990 1.00 23.53 299 ASP D N 1
ATOM 14500 C CA . ASP D 1 301 ? -29.640 -19.413 18.739 1.00 22.42 299 ASP D CA 1
ATOM 14501 C C . ASP D 1 301 ? -30.804 -18.884 17.988 1.00 21.56 299 ASP D C 1
ATOM 14502 O O . ASP D 1 301 ? -30.741 -18.819 16.762 1.00 22.89 299 ASP D O 1
ATOM 14507 N N . LYS D 1 302 ? -31.861 -18.460 18.678 1.00 20.62 300 LYS D N 1
ATOM 14508 C CA . LYS D 1 302 ? -32.880 -17.599 18.098 1.00 19.64 300 LYS D CA 1
ATOM 14509 C C . LYS D 1 302 ? -32.186 -16.245 17.861 1.00 17.59 300 LYS D C 1
ATOM 14510 O O . LYS D 1 302 ? -31.408 -15.782 18.669 1.00 16.89 300 LYS D O 1
ATOM 14516 N N . PRO D 1 303 ? -32.448 -15.640 16.706 1.00 15.76 301 PRO D N 1
ATOM 14517 C CA . PRO D 1 303 ? -31.839 -14.339 16.458 1.00 15.42 301 PRO D CA 1
ATOM 14518 C C . PRO D 1 303 ? -32.473 -13.269 17.360 1.00 14.38 301 PRO D C 1
ATOM 14519 O O . PRO D 1 303 ? -33.663 -13.372 17.752 1.00 14.57 301 PRO D O 1
ATOM 14523 N N . LYS D 1 304 ? -31.687 -12.232 17.658 1.00 13.72 302 LYS D N 1
ATOM 14524 C CA . LYS D 1 304 ? -32.217 -11.015 18.203 1.00 12.91 302 LYS D CA 1
ATOM 14525 C C . LYS D 1 304 ? -32.447 -10.038 17.046 1.00 13.77 302 LYS D C 1
ATOM 14526 O O . LYS D 1 304 ? -31.581 -9.931 16.221 1.00 12.93 302 LYS D O 1
ATOM 14532 N N . TYR D 1 305 ? -33.649 -9.491 17.019 1.00 11.74 303 TYR D N 1
ATOM 14533 C CA . TYR D 1 305 ? -34.059 -8.498 16.075 1.00 11.33 303 TYR D CA 1
ATOM 14534 C C . TYR D 1 305 ? -33.877 -7.061 16.500 1.00 10.05 303 TYR D C 1
ATOM 14535 O O . TYR D 1 305 ? -33.565 -6.734 17.657 1.00 11.93 303 TYR D O 1
ATOM 14544 N N . ALA D 1 306 ? -34.075 -6.133 15.549 1.00 10.10 304 ALA D N 1
ATOM 14545 C CA . ALA D 1 306 ? -33.896 -4.731 15.851 1.00 10.21 304 ALA D CA 1
ATOM 14546 C C . ALA D 1 306 ? -34.848 -3.952 14.917 1.00 9.79 304 ALA D C 1
ATOM 14547 O O . ALA D 1 306 ? -35.331 -4.491 13.879 1.00 10.60 304 ALA D O 1
ATOM 14549 N N . LEU D 1 307 ? -35.166 -2.747 15.276 1.00 10.07 305 LEU D N 1
ATOM 14550 C CA . LEU D 1 307 ? -35.724 -1.746 14.364 1.00 10.57 305 LEU D CA 1
ATOM 14551 C C . LEU D 1 307 ? -34.625 -0.755 14.055 1.00 9.62 305 LEU D C 1
ATOM 14552 O O . LEU D 1 307 ? -33.861 -0.401 14.954 1.00 9.91 305 LEU D O 1
ATOM 14557 N N . GLU D 1 308 ? -34.514 -0.308 12.801 1.00 8.80 306 GLU D N 1
ATOM 14558 C CA . GLU D 1 308 ? -33.442 0.572 12.448 1.00 9.24 306 GLU D CA 1
ATOM 14559 C C . GLU D 1 308 ? -33.989 1.811 11.730 1.00 7.94 306 GLU D C 1
ATOM 14560 O O . GLU D 1 308 ? -34.895 1.720 10.860 1.00 7.83 306 GLU D O 1
ATOM 14566 N N . GLY D 1 309 ? -33.426 2.969 12.093 1.00 9.26 307 GLY D N 1
ATOM 14567 C CA . GLY D 1 309 ? -33.607 4.282 11.400 1.00 9.64 307 GLY D CA 1
ATOM 14568 C C . GLY D 1 309 ? -32.288 4.643 10.752 1.00 8.70 307 GLY D C 1
ATOM 14569 O O . GLY D 1 309 ? -31.266 4.719 11.429 1.00 10.75 307 GLY D O 1
ATOM 14570 N N . SER D 1 310 ? -32.328 4.834 9.418 1.00 7.50 308 SER D N 1
ATOM 14571 C CA . SER D 1 310 ? -31.105 5.083 8.621 1.00 9.18 308 SER D CA 1
ATOM 14572 C C . SER D 1 310 ? -31.166 6.483 8.020 1.00 7.50 308 SER D C 1
ATOM 14573 O O . SER D 1 310 ? -32.218 6.904 7.525 1.00 10.04 308 SER D O 1
ATOM 14576 N N . ILE D 1 311 ? -30.018 7.165 8.074 1.00 8.89 309 ILE D N 1
ATOM 14577 C CA . ILE D 1 311 ? -29.819 8.514 7.567 1.00 9.21 309 ILE D CA 1
ATOM 14578 C C . ILE D 1 311 ? -28.608 8.473 6.648 1.00 9.12 309 ILE D C 1
ATOM 14579 O O . ILE D 1 311 ? -27.542 8.069 7.104 1.00 8.82 309 ILE D O 1
ATOM 14584 N N . GLY D 1 312 ? -28.822 8.797 5.373 1.00 8.55 310 GLY D N 1
ATOM 14585 C CA . GLY D 1 312 ? -27.781 8.704 4.389 1.00 9.67 310 GLY D CA 1
ATOM 14586 C C . GLY D 1 312 ? -26.704 9.747 4.411 1.00 10.64 310 GLY D C 1
ATOM 14587 O O . GLY D 1 312 ? -25.534 9.475 4.076 1.00 11.99 310 GLY D O 1
ATOM 14588 N N . THR D 1 313 ? -27.101 10.978 4.763 1.00 14.01 311 THR D N 1
ATOM 14589 C CA . THR D 1 313 ? -26.201 12.126 4.642 1.00 13.37 311 THR D CA 1
ATOM 14590 C C . THR D 1 313 ? -25.756 12.495 6.013 1.00 15.85 311 THR D C 1
ATOM 14591 O O . THR D 1 313 ? -26.507 13.128 6.742 1.00 16.63 311 THR D O 1
ATOM 14595 N N . ALA D 1 314 ? -24.507 12.157 6.371 1.00 15.16 312 ALA D N 1
ATOM 14596 C CA . ALA D 1 314 ? -23.939 12.649 7.594 1.00 14.56 312 ALA D CA 1
ATOM 14597 C C . ALA D 1 314 ? -22.496 12.981 7.300 1.00 12.75 312 ALA D C 1
ATOM 14598 O O . ALA D 1 314 ? -22.219 14.055 6.677 1.00 15.52 312 ALA D O 1
ATOM 14600 N N . GLY D 1 315 ? -21.539 12.099 7.601 1.00 12.70 313 GLY D N 1
ATOM 14601 C CA . GLY D 1 315 ? -20.152 12.206 7.164 1.00 12.77 313 GLY D CA 1
ATOM 14602 C C . GLY D 1 315 ? -20.018 12.308 5.638 1.00 11.02 313 GLY D C 1
ATOM 14603 O O . GLY D 1 315 ? -19.154 13.003 5.094 1.00 11.73 313 GLY D O 1
ATOM 14604 N N . SER D 1 316 ? -20.927 11.634 4.911 1.00 9.77 314 SER D N 1
ATOM 14605 C CA . SER D 1 316 ? -20.970 11.790 3.435 1.00 9.74 314 SER D CA 1
ATOM 14606 C C . SER D 1 316 ? -21.235 13.270 3.052 1.00 10.29 314 SER D C 1
ATOM 14607 O O . SER D 1 316 ? -20.671 13.803 2.100 1.00 11.08 314 SER D O 1
ATOM 14610 N N . GLY D 1 317 ? -22.083 13.941 3.831 1.00 9.43 315 GLY D N 1
ATOM 14611 C CA . GLY D 1 317 ? -22.381 15.338 3.635 1.00 10.75 315 GLY D CA 1
ATOM 14612 C C . GLY D 1 317 ? -21.174 16.254 3.959 1.00 10.07 315 GLY D C 1
ATOM 14613 O O . GLY D 1 317 ? -20.896 17.182 3.252 1.00 11.38 315 GLY D O 1
ATOM 14614 N N . VAL D 1 318 ? -20.447 15.963 5.036 1.00 10.94 316 VAL D N 1
ATOM 14615 C CA . VAL D 1 318 ? -19.212 16.699 5.401 1.00 12.22 316 VAL D CA 1
ATOM 14616 C C . VAL D 1 318 ? -18.144 16.527 4.294 1.00 12.43 316 VAL D C 1
ATOM 14617 O O . VAL D 1 318 ? -17.504 17.469 3.884 1.00 13.31 316 VAL D O 1
ATOM 14621 N N . SER D 1 319 ? -18.072 15.332 3.710 1.00 11.80 317 SER D N 1
ATOM 14622 C CA A SER D 1 319 ? -17.130 15.066 2.640 0.50 11.97 317 SER D CA 1
ATOM 14623 C CA B SER D 1 319 ? -17.196 14.991 2.587 0.50 12.17 317 SER D CA 1
ATOM 14624 C C . SER D 1 319 ? -17.517 15.854 1.368 1.00 11.67 317 SER D C 1
ATOM 14625 O O . SER D 1 319 ? -16.656 16.381 0.711 1.00 13.35 317 SER D O 1
ATOM 14630 N N . TRP D 1 320 ? -18.820 15.988 1.106 1.00 10.43 318 TRP D N 1
ATOM 14631 C CA . TRP D 1 320 ? -19.269 16.845 0.010 1.00 10.17 318 TRP D CA 1
ATOM 14632 C C . TRP D 1 320 ? -18.963 18.332 0.286 1.00 10.15 318 TRP D C 1
ATOM 14633 O O . TRP D 1 320 ? -18.494 19.025 -0.612 1.00 10.77 318 TRP D O 1
ATOM 14644 N N . LEU D 1 321 ? -19.139 18.773 1.533 1.00 9.85 319 LEU D N 1
ATOM 14645 C CA . LEU D 1 321 ? -18.794 20.170 1.886 1.00 10.67 319 LEU D CA 1
ATOM 14646 C C . LEU D 1 321 ? -17.333 20.388 1.645 1.00 10.32 319 LEU D C 1
ATOM 14647 O O . LEU D 1 321 ? -16.924 21.424 1.112 1.00 11.72 319 LEU D O 1
ATOM 14652 N N . LEU D 1 322 ? -16.500 19.416 2.038 1.00 12.42 320 LEU D N 1
ATOM 14653 C CA . LEU D 1 322 ? -15.083 19.528 1.873 1.00 12.52 320 LEU D CA 1
ATOM 14654 C C . LEU D 1 322 ? -14.675 19.556 0.406 1.00 13.52 320 LEU D C 1
ATOM 14655 O O . LEU D 1 322 ? -13.885 20.384 0.014 1.00 15.64 320 LEU D O 1
ATOM 14660 N N . LYS D 1 323 ? -15.264 18.692 -0.404 1.00 13.88 321 LYS D N 1
ATOM 14661 C CA . LYS D 1 323 ? -14.975 18.620 -1.838 1.00 14.69 321 LYS D CA 1
ATOM 14662 C C . LYS D 1 323 ? -15.264 19.967 -2.529 1.00 14.15 321 LYS D C 1
ATOM 14663 O O . LYS D 1 323 ? -14.464 20.469 -3.343 1.00 15.52 321 LYS D O 1
ATOM 14669 N N . ASN D 1 324 ? -16.346 20.620 -2.110 1.00 13.58 322 ASN D N 1
ATOM 14670 C CA . ASN D 1 324 ? -16.810 21.836 -2.727 1.00 13.17 322 ASN D CA 1
ATOM 14671 C C . ASN D 1 324 ? -16.377 23.117 -1.976 1.00 13.89 322 ASN D C 1
ATOM 14672 O O . ASN D 1 324 ? -16.923 24.186 -2.233 1.00 13.96 322 ASN D O 1
ATOM 14677 N N . LYS D 1 325 ? -15.380 22.963 -1.085 1.00 14.33 323 LYS D N 1
ATOM 14678 C CA . LYS D 1 325 ? -14.635 24.071 -0.484 1.00 14.36 323 LYS D CA 1
ATOM 14679 C C . LYS D 1 325 ? -15.450 24.872 0.528 1.00 14.76 323 LYS D C 1
ATOM 14680 O O . LYS D 1 325 ? -15.002 25.952 0.982 1.00 14.06 323 LYS D O 1
ATOM 14686 N N . LEU D 1 326 ? -16.567 24.308 0.986 1.00 13.42 324 LEU D N 1
ATOM 14687 C CA . LEU D 1 326 ? -17.427 24.930 2.015 1.00 14.59 324 LEU D CA 1
ATOM 14688 C C . LEU D 1 326 ? -16.859 24.772 3.444 1.00 15.36 324 LEU D C 1
ATOM 14689 O O . LEU D 1 326 ? -17.112 25.580 4.347 1.00 16.93 324 LEU D O 1
ATOM 14694 N N . ILE D 1 327 ? -16.036 23.762 3.607 1.00 14.87 325 ILE D N 1
ATOM 14695 C CA . ILE D 1 327 ? -15.232 23.558 4.857 1.00 17.16 325 ILE D CA 1
ATOM 14696 C C . ILE D 1 327 ? -13.844 23.250 4.419 1.00 19.33 325 ILE D C 1
ATOM 14697 O O . ILE D 1 327 ? -13.603 22.688 3.352 1.00 19.11 325 ILE D O 1
ATOM 14702 N N . ASP D 1 328 ? -12.851 23.677 5.215 1.00 22.92 326 ASP D N 1
ATOM 14703 C CA . ASP D 1 328 ? -11.460 23.503 4.780 1.00 24.91 326 ASP D CA 1
ATOM 14704 C C . ASP D 1 328 ? -10.909 22.157 5.318 1.00 27.25 326 ASP D C 1
ATOM 14705 O O . ASP D 1 328 ? -10.002 21.567 4.742 1.00 27.78 326 ASP D O 1
ATOM 14710 N N . ASP D 1 329 ? -11.435 21.711 6.447 1.00 29.38 327 ASP D N 1
ATOM 14711 C CA . ASP D 1 329 ? -11.059 20.413 7.012 1.00 29.30 327 ASP D CA 1
ATOM 14712 C C . ASP D 1 329 ? -12.191 19.977 7.877 1.00 28.64 327 ASP D C 1
ATOM 14713 O O . ASP D 1 329 ? -12.747 20.791 8.610 1.00 29.62 327 ASP D O 1
ATOM 14718 N N . PRO D 1 330 ? -12.530 18.669 7.876 1.00 29.57 328 PRO D N 1
ATOM 14719 C CA . PRO D 1 330 ? -13.654 18.272 8.714 1.00 29.34 328 PRO D CA 1
ATOM 14720 C C . PRO D 1 330 ? -13.463 18.516 10.191 1.00 29.94 328 PRO D C 1
ATOM 14721 O O . PRO D 1 330 ? -14.469 18.558 10.904 1.00 29.04 328 PRO D O 1
ATOM 14725 N N . SER D 1 331 ? -12.191 18.717 10.615 1.00 29.87 329 SER D N 1
ATOM 14726 C CA . SER D 1 331 ? -11.869 18.958 12.027 1.00 31.13 329 SER D CA 1
ATOM 14727 C C . SER D 1 331 ? -12.575 20.192 12.549 1.00 31.64 329 SER D C 1
ATOM 14728 O O . SER D 1 331 ? -12.868 20.295 13.754 1.00 33.03 329 SER D O 1
ATOM 14731 N N . GLU D 1 332 ? -12.862 21.107 11.630 1.00 30.99 330 GLU D N 1
ATOM 14732 C CA . GLU D 1 332 ? -13.337 22.419 11.980 1.00 32.19 330 GLU D CA 1
ATOM 14733 C C . GLU D 1 332 ? -14.803 22.516 12.375 1.00 31.35 330 GLU D C 1
ATOM 14734 O O . GLU D 1 332 ? -15.251 23.612 12.669 1.00 32.40 330 GLU D O 1
ATOM 14740 N N . ALA D 1 333 ? -15.552 21.394 12.381 1.00 30.04 331 ALA D N 1
ATOM 14741 C CA . ALA D 1 333 ? -16.993 21.437 12.648 1.00 29.31 331 ALA D CA 1
ATOM 14742 C C . ALA D 1 333 ? -17.292 21.937 14.099 1.00 29.09 331 ALA D C 1
ATOM 14743 O O . ALA D 1 333 ? -18.310 22.618 14.349 1.00 25.44 331 ALA D O 1
ATOM 14745 N N . SER D 1 334 ? -16.429 21.569 15.058 1.00 27.51 332 SER D N 1
ATOM 14746 C CA . SER D 1 334 ? -16.764 21.905 16.430 1.00 29.64 332 SER D CA 1
ATOM 14747 C C . SER D 1 334 ? -16.610 23.405 16.614 1.00 28.93 332 SER D C 1
ATOM 14748 O O . SER D 1 334 ? -17.527 24.087 17.166 1.00 28.68 332 SER D O 1
ATOM 14751 N N . ASP D 1 335 ? -15.452 23.888 16.169 1.00 28.75 333 ASP D N 1
ATOM 14752 C CA . ASP D 1 335 ? -15.157 25.321 16.169 1.00 29.00 333 ASP D CA 1
ATOM 14753 C C . ASP D 1 335 ? -16.198 26.038 15.413 1.00 26.77 333 ASP D C 1
ATOM 14754 O O . ASP D 1 335 ? -16.684 27.091 15.914 1.00 27.19 333 ASP D O 1
ATOM 14759 N N . ILE D 1 336 ? -16.565 25.507 14.248 1.00 26.72 334 ILE D N 1
ATOM 14760 C CA . ILE D 1 336 ? -17.701 26.136 13.481 1.00 25.81 334 ILE D CA 1
ATOM 14761 C C . ILE D 1 336 ? -18.967 26.265 14.340 1.00 25.58 334 ILE D C 1
ATOM 14762 O O . ILE D 1 336 ? -19.545 27.344 14.447 1.00 27.77 334 ILE D O 1
ATOM 14767 N N . MET D 1 337 ? -19.435 25.216 14.957 1.00 27.08 335 MET D N 1
ATOM 14768 C CA . MET D 1 337 ? -20.642 25.370 15.791 1.00 29.38 335 MET D CA 1
ATOM 14769 C C . MET D 1 337 ? -20.464 26.201 17.101 1.00 30.90 335 MET D C 1
ATOM 14770 O O . MET D 1 337 ? -21.436 26.794 17.642 1.00 30.77 335 MET D O 1
ATOM 14775 N N . GLU D 1 338 ? -19.235 26.221 17.598 1.00 33.53 336 GLU D N 1
ATOM 14776 C CA . GLU D 1 338 ? -18.900 27.066 18.744 1.00 34.38 336 GLU D CA 1
ATOM 14777 C C . GLU D 1 338 ? -19.007 28.554 18.326 1.00 35.33 336 GLU D C 1
ATOM 14778 O O . GLU D 1 338 ? -19.706 29.354 18.996 1.00 37.35 336 GLU D O 1
ATOM 14784 N N . LYS D 1 339 ? -18.420 28.910 17.183 1.00 34.35 337 LYS D N 1
ATOM 14785 C CA . LYS D 1 339 ? -18.380 30.309 16.741 1.00 33.91 337 LYS D CA 1
ATOM 14786 C C . LYS D 1 339 ? -19.603 30.778 16.026 1.00 31.95 337 LYS D C 1
ATOM 14787 O O . LYS D 1 339 ? -19.883 31.998 15.952 1.00 31.80 337 LYS D O 1
ATOM 14793 N N . CYS D 1 340 ? -20.308 29.801 15.443 1.00 29.44 338 CYS D N 1
ATOM 14794 C CA A CYS D 1 340 ? -21.565 30.058 14.727 0.50 28.78 338 CYS D CA 1
ATOM 14795 C CA B CYS D 1 340 ? -21.529 30.061 14.753 0.50 27.83 338 CYS D CA 1
ATOM 14796 C C . CYS D 1 340 ? -22.648 29.533 15.613 1.00 27.70 338 CYS D C 1
ATOM 14797 O O . CYS D 1 340 ? -22.874 28.305 15.612 1.00 27.09 338 CYS D O 1
ATOM 14802 N N . GLU D 1 341 ? -23.269 30.438 16.405 1.00 26.35 339 GLU D N 1
ATOM 14803 C CA . GLU D 1 341 ? -24.288 30.014 17.386 1.00 26.24 339 GLU D CA 1
ATOM 14804 C C . GLU D 1 341 ? -25.592 29.614 16.733 1.00 23.32 339 GLU D C 1
ATOM 14805 O O . GLU D 1 341 ? -26.418 28.938 17.368 1.00 20.39 339 GLU D O 1
ATOM 14811 N N . ASN D 1 342 ? -25.842 30.165 15.531 1.00 22.92 340 ASN D N 1
ATOM 14812 C CA . ASN D 1 342 ? -27.036 29.783 14.777 1.00 22.03 340 ASN D CA 1
ATOM 14813 C C . ASN D 1 342 ? -26.738 29.821 13.303 1.00 21.33 340 ASN D C 1
ATOM 14814 O O . ASN D 1 342 ? -25.630 30.183 12.907 1.00 19.53 340 ASN D O 1
ATOM 14819 N N . THR D 1 343 ? -27.739 29.510 12.459 1.00 18.49 341 THR D N 1
ATOM 14820 C CA . THR D 1 343 ? -27.466 29.448 11.024 1.00 18.39 341 THR D CA 1
ATOM 14821 C C . THR D 1 343 ? -27.830 30.706 10.186 1.00 19.66 341 THR D C 1
ATOM 14822 O O . THR D 1 343 ? -27.857 30.641 8.971 1.00 17.62 341 THR D O 1
ATOM 14826 N N . THR D 1 344 ? -28.047 31.869 10.804 1.00 21.55 342 THR D N 1
ATOM 14827 C CA . THR D 1 344 ? -28.608 33.051 9.990 1.00 21.50 342 THR D CA 1
ATOM 14828 C C . THR D 1 344 ? -29.986 32.759 9.406 1.00 23.00 342 THR D C 1
ATOM 14829 O O . THR D 1 344 ? -30.336 33.492 8.489 1.00 24.20 342 THR D O 1
ATOM 14833 N N . GLY D 1 345 ? -30.781 31.828 10.019 1.00 20.69 343 GLY D N 1
ATOM 14834 C CA . GLY D 1 345 ? -32.037 31.276 9.491 1.00 19.95 343 GLY D CA 1
ATOM 14835 C C . GLY D 1 345 ? -31.986 30.202 8.370 1.00 17.07 343 GLY D C 1
ATOM 14836 O O . GLY D 1 345 ? -33.020 29.692 7.867 1.00 19.19 343 GLY D O 1
ATOM 14837 N N . VAL D 1 346 ? -30.791 29.772 8.054 1.00 14.10 344 VAL D N 1
ATOM 14838 C CA . VAL D 1 346 ? -30.573 28.815 6.938 1.00 11.99 344 VAL D CA 1
ATOM 14839 C C . VAL D 1 346 ? -30.920 27.416 7.383 1.00 10.81 344 VAL D C 1
ATOM 14840 O O . VAL D 1 346 ? -30.509 27.007 8.526 1.00 12.04 344 VAL D O 1
ATOM 14844 N N . ILE D 1 347 ? -31.595 26.654 6.507 1.00 8.71 345 ILE D N 1
ATOM 14845 C CA . ILE D 1 347 ? -31.906 25.236 6.734 1.00 9.41 345 ILE D CA 1
ATOM 14846 C C . ILE D 1 347 ? -31.340 24.482 5.524 1.00 8.06 345 ILE D C 1
ATOM 14847 O O . ILE D 1 347 ? -31.458 24.923 4.369 1.00 9.89 345 ILE D O 1
ATOM 14852 N N . PHE D 1 348 ? -30.623 23.437 5.838 1.00 9.04 346 PHE D N 1
ATOM 14853 C CA . PHE D 1 348 ? -30.024 22.514 4.781 1.00 9.20 346 PHE D CA 1
ATOM 14854 C C . PHE D 1 348 ? -30.752 21.173 4.932 1.00 10.51 346 PHE D C 1
ATOM 14855 O O . PHE D 1 348 ? -30.536 20.501 5.944 1.00 9.13 346 PHE D O 1
ATOM 14863 N N . VAL D 1 349 ? -31.581 20.791 3.943 1.00 9.67 347 VAL D N 1
ATOM 14864 C CA . VAL D 1 349 ? -32.209 19.464 3.956 1.00 9.93 347 VAL D CA 1
ATOM 14865 C C . VAL D 1 349 ? -31.198 18.537 3.197 1.00 13.37 347 VAL D C 1
ATOM 14866 O O . VAL D 1 349 ? -31.128 18.682 1.958 1.00 13.36 347 VAL D O 1
ATOM 14870 N N . PRO D 1 350 ? -30.358 17.752 3.944 1.00 14.22 348 PRO D N 1
ATOM 14871 C CA . PRO D 1 350 ? -29.197 17.018 3.334 1.00 15.08 348 PRO D CA 1
ATOM 14872 C C . PRO D 1 350 ? -29.769 15.672 2.760 1.00 16.02 348 PRO D C 1
ATOM 14873 O O . PRO D 1 350 ? -29.997 14.650 3.523 1.00 20.06 348 PRO D O 1
ATOM 14877 N N . ALA D 1 351 ? -30.315 15.778 1.567 1.00 13.06 349 ALA D N 1
ATOM 14878 C CA . ALA D 1 351 ? -31.028 14.697 0.909 1.00 11.08 349 ALA D CA 1
ATOM 14879 C C . ALA D 1 351 ? -30.340 14.361 -0.453 1.00 10.24 349 ALA D C 1
ATOM 14880 O O . ALA D 1 351 ? -30.992 14.135 -1.491 1.00 10.72 349 ALA D O 1
ATOM 14882 N N . PHE D 1 352 ? -29.009 14.337 -0.378 1.00 8.05 350 PHE D N 1
ATOM 14883 C CA . PHE D 1 352 ? -28.213 14.090 -1.609 1.00 8.98 350 PHE D CA 1
ATOM 14884 C C . PHE D 1 352 ? -28.609 12.780 -2.315 1.00 9.54 350 PHE D C 1
ATOM 14885 O O . PHE D 1 352 ? -28.584 12.689 -3.554 1.00 13.64 350 PHE D O 1
ATOM 14893 N N . SER D 1 353 ? -28.924 11.749 -1.505 1.00 9.44 351 SER D N 1
ATOM 14894 C CA A SER D 1 353 ? -29.363 10.471 -2.073 0.50 9.42 351 SER D CA 1
ATOM 14895 C CA B SER D 1 353 ? -29.314 10.419 -1.985 0.50 10.19 351 SER D CA 1
ATOM 14896 C C . SER D 1 353 ? -30.780 10.196 -1.631 1.00 9.88 351 SER D C 1
ATOM 14897 O O . SER D 1 353 ? -31.151 9.073 -1.267 1.00 12.74 351 SER D O 1
ATOM 14902 N N . GLY D 1 354 ? -31.584 11.267 -1.667 1.00 10.89 352 GLY D N 1
ATOM 14903 C CA . GLY D 1 354 ? -32.989 11.226 -1.213 1.00 9.82 352 GLY D CA 1
ATOM 14904 C C . GLY D 1 354 ? -33.063 11.189 0.301 1.00 10.11 352 GLY D C 1
ATOM 14905 O O . GLY D 1 354 ? -32.073 11.386 1.018 1.00 10.19 352 GLY D O 1
ATOM 14906 N N . LEU D 1 355 ? -34.269 10.997 0.800 1.00 10.09 353 LEU D N 1
ATOM 14907 C CA . LEU D 1 355 ? -34.474 10.835 2.271 1.00 8.78 353 LEU D CA 1
ATOM 14908 C C . LEU D 1 355 ? -34.732 9.362 2.544 1.00 8.87 353 LEU D C 1
ATOM 14909 O O . LEU D 1 355 ? -35.609 8.772 1.863 1.00 10.66 353 LEU D O 1
ATOM 14914 N N . TYR D 1 356 ? -34.015 8.824 3.581 1.00 8.65 354 TYR D N 1
ATOM 14915 C CA A TYR D 1 356 ? -34.137 7.451 4.046 0.50 8.35 354 TYR D CA 1
ATOM 14916 C CA B TYR D 1 356 ? -34.186 7.432 4.024 0.50 8.05 354 TYR D CA 1
ATOM 14917 C C . TYR D 1 356 ? -35.174 7.547 5.178 1.00 7.84 354 TYR D C 1
ATOM 14918 O O . TYR D 1 356 ? -36.321 8.127 4.954 1.00 8.39 354 TYR D O 1
ATOM 14935 N N . ALA D 1 357 ? -34.825 7.023 6.369 1.00 8.83 355 ALA D N 1
ATOM 14936 C CA . ALA D 1 357 ? -35.904 6.907 7.357 1.00 8.73 355 ALA D CA 1
ATOM 14937 C C . ALA D 1 357 ? -36.231 8.260 8.020 1.00 9.29 355 ALA D C 1
ATOM 14938 O O . ALA D 1 357 ? -35.318 9.080 8.229 1.00 10.59 355 ALA D O 1
ATOM 14940 N N . PRO D 1 358 ? -37.504 8.452 8.339 1.00 8.45 356 PRO D N 1
ATOM 14941 C CA . PRO D 1 358 ? -38.673 7.583 8.172 1.00 7.45 356 PRO D CA 1
ATOM 14942 C C . PRO D 1 358 ? -39.566 7.901 6.957 1.00 9.63 356 PRO D C 1
ATOM 14943 O O . PRO D 1 358 ? -40.586 7.238 6.709 1.00 10.19 356 PRO D O 1
ATOM 14947 N N . ARG D 1 359 ? -39.249 8.970 6.197 1.00 10.28 357 ARG D N 1
ATOM 14948 C CA . ARG D 1 359 ? -40.111 9.422 5.075 1.00 9.60 357 ARG D CA 1
ATOM 14949 C C . ARG D 1 359 ? -39.923 8.649 3.767 1.00 7.73 357 ARG D C 1
ATOM 14950 O O . ARG D 1 359 ? -40.900 8.557 3.015 1.00 11.91 357 ARG D O 1
ATOM 14958 N N . TRP D 1 360 ? -38.730 8.129 3.549 1.00 9.00 358 TRP D N 1
ATOM 14959 C CA . TRP D 1 360 ? -38.442 7.255 2.367 1.00 7.97 358 TRP D CA 1
ATOM 14960 C C . TRP D 1 360 ? -38.920 7.927 1.082 1.00 9.96 358 TRP D C 1
ATOM 14961 O O . TRP D 1 360 ? -39.817 7.450 0.408 1.00 12.04 358 TRP D O 1
ATOM 14972 N N . ARG D 1 361 ? -38.281 9.046 0.772 1.00 9.90 359 ARG D N 1
ATOM 14973 C CA . ARG D 1 361 ? -38.660 9.877 -0.405 1.00 10.01 359 ARG D CA 1
ATOM 14974 C C . ARG D 1 361 ? -37.414 9.920 -1.305 1.00 9.07 359 ARG D C 1
ATOM 14975 O O . ARG D 1 361 ? -36.533 10.708 -1.099 1.00 8.99 359 ARG D O 1
ATOM 14983 N N . SER D 1 362 ? -37.447 9.087 -2.342 1.00 8.71 360 SER D N 1
ATOM 14984 C CA . SER D 1 362 ? -36.323 8.907 -3.215 1.00 9.36 360 SER D CA 1
ATOM 14985 C C . SER D 1 362 ? -36.259 10.093 -4.189 1.00 9.13 360 SER D C 1
ATOM 14986 O O . SER D 1 362 ? -35.271 10.243 -4.837 1.00 12.03 360 SER D O 1
ATOM 14989 N N . ASP D 1 363 ? -37.310 10.883 -4.251 1.00 8.70 361 ASP D N 1
ATOM 14990 C CA . ASP D 1 363 ? -37.364 12.109 -5.102 1.00 9.58 361 ASP D CA 1
ATOM 14991 C C . ASP D 1 363 ? -36.814 13.382 -4.436 1.00 10.37 361 ASP D C 1
ATOM 14992 O O . ASP D 1 363 ? -36.637 14.449 -5.113 1.00 13.20 361 ASP D O 1
ATOM 14997 N N . ALA D 1 364 ? -36.621 13.323 -3.118 1.00 10.43 362 ALA D N 1
ATOM 14998 C CA . ALA D 1 364 ? -35.916 14.357 -2.351 1.00 10.02 362 ALA D CA 1
ATOM 14999 C C . ALA D 1 364 ? -34.501 14.559 -2.913 1.00 9.57 362 ALA D C 1
ATOM 15000 O O . ALA D 1 364 ? -33.806 13.649 -3.304 1.00 9.12 362 ALA D O 1
ATOM 15002 N N . ARG D 1 365 ? -34.108 15.827 -2.956 1.00 9.96 363 ARG D N 1
ATOM 15003 C CA . ARG D 1 365 ? -32.705 16.194 -3.297 1.00 9.45 363 ARG D CA 1
ATOM 15004 C C . ARG D 1 365 ? -32.221 17.199 -2.270 1.00 8.25 363 ARG D C 1
ATOM 15005 O O . ARG D 1 365 ? -33.044 17.804 -1.561 1.00 10.19 363 ARG D O 1
ATOM 15013 N N . ALA D 1 366 ? -30.912 17.328 -2.142 1.00 9.66 364 ALA D N 1
ATOM 15014 C CA . ALA D 1 366 ? -30.331 18.254 -1.182 1.00 8.26 364 ALA D CA 1
ATOM 15015 C C . ALA D 1 366 ? -30.688 19.697 -1.565 1.00 8.06 364 ALA D C 1
ATOM 15016 O O . ALA D 1 366 ? -30.615 20.115 -2.743 1.00 9.70 364 ALA D O 1
ATOM 15018 N N . SER D 1 367 ? -31.161 20.432 -0.551 1.00 10.47 365 SER D N 1
ATOM 15019 C CA . SER D 1 367 ? -31.708 21.761 -0.735 1.00 8.81 365 SER D CA 1
ATOM 15020 C C . SER D 1 367 ? -31.302 22.652 0.405 1.00 9.95 365 SER D C 1
ATOM 15021 O O . SER D 1 367 ? -31.234 22.227 1.559 1.00 10.10 365 SER D O 1
ATOM 15024 N N . ILE D 1 368 ? -31.000 23.913 0.074 1.00 9.42 366 ILE D N 1
ATOM 15025 C CA . ILE D 1 368 ? -30.587 24.941 1.072 1.00 10.54 366 ILE D CA 1
ATOM 15026 C C . ILE D 1 368 ? -31.555 26.116 0.912 1.00 9.82 366 ILE D C 1
ATOM 15027 O O . ILE D 1 368 ? -31.859 26.574 -0.208 1.00 10.37 366 ILE D O 1
ATOM 15032 N N . TYR D 1 369 ? -32.075 26.546 2.090 1.00 9.38 367 TYR D N 1
ATOM 15033 C CA . TYR D 1 369 ? -33.020 27.603 2.220 1.00 9.17 367 TYR D CA 1
ATOM 15034 C C . TYR D 1 369 ? -32.519 28.723 3.119 1.00 9.66 367 TYR D C 1
ATOM 15035 O O . TYR D 1 369 ? -31.801 28.495 4.058 1.00 11.24 367 TYR D O 1
ATOM 15044 N N . GLY D 1 370 ? -33.013 29.935 2.864 1.00 8.53 368 GLY D N 1
ATOM 15045 C CA . GLY D 1 370 ? -32.894 31.054 3.813 1.00 8.90 368 GLY D CA 1
ATOM 15046 C C . GLY D 1 370 ? -31.676 31.929 3.812 1.00 10.17 368 GLY D C 1
ATOM 15047 O O . GLY D 1 370 ? -31.445 32.661 4.783 1.00 13.58 368 GLY D O 1
ATOM 15048 N N . MET D 1 371 ? -30.923 31.866 2.740 1.00 8.79 369 MET D N 1
ATOM 15049 C CA . MET D 1 371 ? -29.668 32.557 2.669 1.00 9.28 369 MET D CA 1
ATOM 15050 C C . MET D 1 371 ? -29.847 34.058 2.230 1.00 9.68 369 MET D C 1
ATOM 15051 O O . MET D 1 371 ? -30.722 34.426 1.475 1.00 11.51 369 MET D O 1
ATOM 15056 N N . THR D 1 372 ? -29.025 34.875 2.869 1.00 9.80 370 THR D N 1
ATOM 15057 C CA . THR D 1 372 ? -28.896 36.288 2.648 1.00 9.78 370 THR D CA 1
ATOM 15058 C C . THR D 1 372 ? -27.452 36.600 2.413 1.00 8.66 370 THR D C 1
ATOM 15059 O O . THR D 1 372 ? -26.592 35.709 2.491 1.00 8.99 370 THR D O 1
ATOM 15063 N N . PHE D 1 373 ? -27.129 37.837 2.047 1.00 8.31 371 PHE D N 1
ATOM 15064 C CA . PHE D 1 373 ? -25.714 38.188 1.796 1.00 9.41 371 PHE D CA 1
ATOM 15065 C C . PHE D 1 373 ? -24.847 38.064 3.037 1.00 11.06 371 PHE D C 1
ATOM 15066 O O . PHE D 1 373 ? -23.690 37.827 2.944 1.00 13.23 371 PHE D O 1
ATOM 15074 N N . ASN D 1 374 ? -25.451 38.176 4.207 1.00 11.16 372 ASN D N 1
ATOM 15075 C CA . ASN D 1 374 ? -24.832 37.868 5.517 1.00 11.10 372 ASN D CA 1
ATOM 15076 C C . ASN D 1 374 ? -24.395 36.403 5.696 1.00 11.82 372 ASN D C 1
ATOM 15077 O O . ASN D 1 374 ? -23.472 36.125 6.452 1.00 12.64 372 ASN D O 1
ATOM 15082 N N . THR D 1 375 ? -25.011 35.469 4.976 1.00 10.10 373 THR D N 1
ATOM 15083 C CA . THR D 1 375 ? -24.732 34.035 5.161 1.00 10.78 373 THR D CA 1
ATOM 15084 C C . THR D 1 375 ? -23.334 33.753 4.683 1.00 10.24 373 THR D C 1
ATOM 15085 O O . THR D 1 375 ? -22.916 34.248 3.625 1.00 12.28 373 THR D O 1
ATOM 15089 N N . GLU D 1 376 ? -22.602 32.956 5.450 1.00 11.08 374 GLU D N 1
ATOM 15090 C CA . GLU D 1 376 ? -21.291 32.519 5.096 1.00 12.71 374 GLU D CA 1
ATOM 15091 C C . GLU D 1 376 ? -21.250 31.003 5.074 1.00 13.07 374 GLU D C 1
ATOM 15092 O O . GLU D 1 376 ? -22.200 30.292 5.470 1.00 12.33 374 GLU D O 1
ATOM 15098 N N . ARG D 1 377 ? -20.109 30.502 4.666 1.00 14.11 375 ARG D N 1
ATOM 15099 C CA . ARG D 1 377 ? -19.854 29.029 4.598 1.00 15.96 375 ARG D CA 1
ATOM 15100 C C . ARG D 1 377 ? -20.127 28.372 5.884 1.00 16.15 375 ARG D C 1
ATOM 15101 O O . ARG D 1 377 ? -20.761 27.262 5.928 1.00 16.26 375 ARG D O 1
ATOM 15109 N N . SER D 1 378 ? -19.737 29.038 6.960 1.00 16.51 376 SER D N 1
ATOM 15110 C CA A SER D 1 378 ? -19.936 28.550 8.350 0.50 16.82 376 SER D CA 1
ATOM 15111 C CA B SER D 1 378 ? -19.875 28.411 8.225 0.50 16.55 376 SER D CA 1
ATOM 15112 C C . SER D 1 378 ? -21.380 28.179 8.622 1.00 16.19 376 SER D C 1
ATOM 15113 O O . SER D 1 378 ? -21.705 27.127 9.222 1.00 15.96 376 SER D O 1
ATOM 15118 N N . HIS D 1 379 ? -22.293 29.071 8.205 1.00 14.00 377 HIS D N 1
ATOM 15119 C CA . HIS D 1 379 ? -23.672 28.909 8.474 1.00 11.97 377 HIS D CA 1
ATOM 15120 C C . HIS D 1 379 ? -24.204 27.702 7.699 1.00 11.34 377 HIS D C 1
ATOM 15121 O O . HIS D 1 379 ? -25.093 26.979 8.189 1.00 10.66 377 HIS D O 1
ATOM 15128 N N . ILE D 1 380 ? -23.744 27.540 6.461 1.00 10.70 378 ILE D N 1
ATOM 15129 C CA . ILE D 1 380 ? -24.181 26.429 5.586 1.00 10.88 378 ILE D CA 1
ATOM 15130 C C . ILE D 1 380 ? -23.708 25.077 6.170 1.00 10.40 378 ILE D C 1
ATOM 15131 O O . ILE D 1 380 ? -24.479 24.136 6.288 1.00 11.42 378 ILE D O 1
ATOM 15136 N N 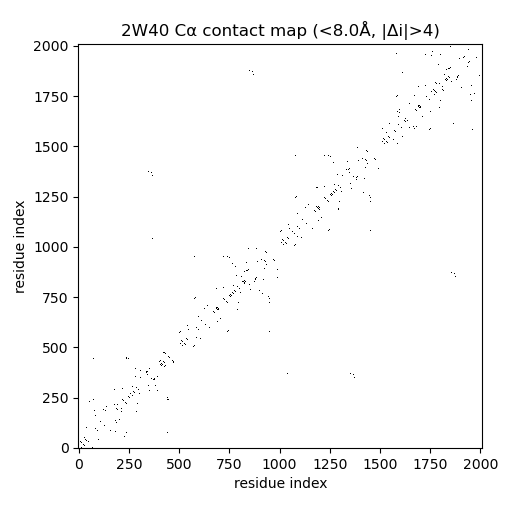. VAL D 1 381 ? -22.474 25.052 6.682 1.00 11.07 379 VAL D N 1
ATOM 15137 C CA . VAL D 1 381 ? -21.869 23.835 7.315 1.00 11.13 379 VAL D CA 1
ATOM 15138 C C . VAL D 1 381 ? -22.665 23.500 8.576 1.00 10.40 379 VAL D C 1
ATOM 15139 O O . VAL D 1 381 ? -23.134 22.368 8.752 1.00 11.66 379 VAL D O 1
ATOM 15143 N N . ARG D 1 382 ? -22.955 24.499 9.385 1.00 12.58 380 ARG D N 1
ATOM 15144 C CA . ARG D 1 382 ? -23.755 24.300 10.620 1.00 11.05 380 ARG D CA 1
ATOM 15145 C C . ARG D 1 382 ? -25.182 23.779 10.293 1.00 10.03 380 ARG D C 1
ATOM 15146 O O . ARG D 1 382 ? -25.667 22.847 10.932 1.00 10.12 380 ARG D O 1
ATOM 15154 N N . ALA D 1 383 ? -25.824 24.337 9.243 1.00 8.90 381 ALA D N 1
ATOM 15155 C CA . ALA D 1 383 ? -27.078 23.892 8.827 1.00 9.52 381 ALA D CA 1
ATOM 15156 C C . ALA D 1 383 ? -27.032 22.432 8.410 1.00 8.49 381 ALA D C 1
ATOM 15157 O O . ALA D 1 383 ? -27.977 21.695 8.722 1.00 8.66 381 ALA D O 1
ATOM 15159 N N . LEU D 1 384 ? -25.986 21.979 7.712 1.00 9.11 382 LEU D N 1
ATOM 15160 C CA . LEU D 1 384 ? -25.921 20.559 7.333 1.00 8.86 382 LEU D CA 1
ATOM 15161 C C . LEU D 1 384 ? -25.958 19.659 8.605 1.00 8.18 382 LEU D C 1
ATOM 15162 O O . LEU D 1 384 ? -26.651 18.683 8.711 1.00 8.96 382 LEU D O 1
ATOM 15167 N N . LEU D 1 385 ? -25.108 20.060 9.535 1.00 9.67 383 LEU D N 1
ATOM 15168 C CA . LEU D 1 385 ? -24.973 19.332 10.833 1.00 10.17 383 LEU D CA 1
ATOM 15169 C C . LEU D 1 385 ? -26.293 19.351 11.570 1.00 9.51 383 LEU D C 1
ATOM 15170 O O . LEU D 1 385 ? -26.777 18.318 12.079 1.00 11.17 383 LEU D O 1
ATOM 15175 N N . GLU D 1 386 ? -26.932 20.499 11.645 1.00 10.67 384 GLU D N 1
ATOM 15176 C CA . GLU D 1 386 ? -28.224 20.566 12.273 1.00 10.79 384 GLU D CA 1
ATOM 15177 C C . GLU D 1 386 ? -29.257 19.634 11.634 1.00 10.29 384 GLU D C 1
ATOM 15178 O O . GLU D 1 386 ? -30.054 18.997 12.290 1.00 9.31 384 GLU D O 1
ATOM 15184 N N . GLY D 1 387 ? -29.201 19.565 10.314 1.00 10.49 385 GLY D N 1
ATOM 15185 C CA . GLY D 1 387 ? -30.060 18.639 9.547 1.00 10.13 385 GLY D CA 1
ATOM 15186 C C . GLY D 1 387 ? -29.898 17.196 9.974 1.00 10.37 385 GLY D C 1
ATOM 15187 O O . GLY D 1 387 ? -30.858 16.387 9.905 1.00 12.13 385 GLY D O 1
ATOM 15188 N N . ILE D 1 388 ? -28.697 16.813 10.362 1.00 10.52 386 ILE D N 1
ATOM 15189 C CA . ILE D 1 388 ? -28.526 15.442 10.975 1.00 11.29 386 ILE D CA 1
ATOM 15190 C C . ILE D 1 388 ? -29.379 15.240 12.205 1.00 10.25 386 ILE D C 1
ATOM 15191 O O . ILE D 1 388 ? -30.129 14.252 12.320 1.00 11.40 386 ILE D O 1
ATOM 15196 N N . ALA D 1 389 ? -29.306 16.188 13.137 1.00 10.03 387 ALA D N 1
ATOM 15197 C CA . ALA D 1 389 ? -30.120 16.140 14.372 1.00 10.26 387 ALA D CA 1
ATOM 15198 C C . ALA D 1 389 ? -31.656 16.126 14.072 1.00 9.07 387 ALA D C 1
ATOM 15199 O O . ALA D 1 389 ? -32.408 15.317 14.610 1.00 8.92 387 ALA D O 1
ATOM 15201 N N . PHE D 1 390 ? -32.072 16.990 13.157 1.00 8.81 388 PHE D N 1
ATOM 15202 C CA . PHE D 1 390 ? -33.505 17.041 12.822 1.00 9.43 388 PHE D CA 1
ATOM 15203 C C . PHE D 1 390 ? -34.010 15.693 12.242 1.00 9.45 388 PHE D C 1
ATOM 15204 O O . PHE D 1 390 ? -35.119 15.205 12.550 1.00 9.94 388 PHE D O 1
ATOM 15212 N N . GLN D 1 391 ? -33.227 15.091 11.357 1.00 8.06 389 GLN D N 1
ATOM 15213 C CA . GLN D 1 391 ? -33.572 13.758 10.812 1.00 8.15 389 GLN D CA 1
ATOM 15214 C C . GLN D 1 391 ? -33.598 12.711 11.946 1.00 8.76 389 GLN D C 1
ATOM 15215 O O . GLN D 1 391 ? -34.475 11.821 11.974 1.00 8.37 389 GLN D O 1
ATOM 15221 N N . LEU D 1 392 ? -32.583 12.751 12.796 1.00 10.72 390 LEU D N 1
ATOM 15222 C CA . LEU D 1 392 ? -32.507 11.815 13.973 1.00 9.73 390 LEU D CA 1
ATOM 15223 C C . LEU D 1 392 ? -33.748 11.920 14.877 1.00 9.60 390 LEU D C 1
ATOM 15224 O O . LEU D 1 392 ? -34.321 10.928 15.284 1.00 10.28 390 LEU D O 1
ATOM 15229 N N . ASN D 1 393 ? -34.232 13.134 15.056 1.00 8.78 391 ASN D N 1
ATOM 15230 C CA . ASN D 1 393 ? -35.445 13.361 15.857 1.00 10.43 391 ASN D CA 1
ATOM 15231 C C . ASN D 1 393 ? -36.661 12.685 15.262 1.00 11.08 391 ASN D C 1
ATOM 15232 O O . ASN D 1 393 ? -37.456 12.083 15.925 1.00 12.01 391 ASN D O 1
ATOM 15237 N N . GLU D 1 394 ? -36.770 12.740 13.955 1.00 10.60 392 GLU D N 1
ATOM 15238 C CA . GLU D 1 394 ? -37.893 12.052 13.321 1.00 11.19 392 GLU D CA 1
ATOM 15239 C C . GLU D 1 394 ? -37.816 10.563 13.558 1.00 10.16 392 GLU D C 1
ATOM 15240 O O . GLU D 1 394 ? -38.817 9.913 13.687 1.00 12.78 392 GLU D O 1
ATOM 15246 N N . ILE D 1 395 ? -36.604 9.993 13.444 1.00 8.92 393 ILE D N 1
ATOM 15247 C CA . ILE D 1 395 ? -36.419 8.592 13.728 1.00 9.19 393 ILE D CA 1
ATOM 15248 C C . ILE D 1 395 ? -36.763 8.207 15.178 1.00 9.82 393 ILE D C 1
ATOM 15249 O O . ILE D 1 395 ? -37.419 7.203 15.408 1.00 10.75 393 ILE D O 1
ATOM 15254 N N . VAL D 1 396 ? -36.346 9.063 16.121 1.00 10.82 394 VAL D N 1
ATOM 15255 C CA . VAL D 1 396 ? -36.709 8.827 17.548 1.00 11.10 394 VAL D CA 1
ATOM 15256 C C . VAL D 1 396 ? -38.244 8.836 17.758 1.00 12.15 394 VAL D C 1
ATOM 15257 O O . VAL D 1 396 ? -38.813 8.023 18.437 1.00 12.92 394 VAL D O 1
ATOM 15261 N N . ASP D 1 397 ? -38.904 9.774 17.124 1.00 13.73 395 ASP D N 1
ATOM 15262 C CA A ASP D 1 397 ? -40.368 9.852 17.130 0.50 13.11 395 ASP D CA 1
ATOM 15263 C CA B ASP D 1 397 ? -40.353 9.855 17.145 0.50 13.47 395 ASP D CA 1
ATOM 15264 C C . ASP D 1 397 ? -40.982 8.571 16.584 1.00 13.15 395 ASP D C 1
ATOM 15265 O O . ASP D 1 397 ? -41.885 7.982 17.168 1.00 13.23 395 ASP D O 1
ATOM 15274 N N . SER D 1 398 ? -40.479 8.082 15.449 1.00 11.72 396 SER D N 1
ATOM 15275 C CA . SER D 1 398 ? -40.982 6.826 14.948 1.00 12.19 396 SER D CA 1
ATOM 15276 C C . SER D 1 398 ? -40.763 5.658 15.946 1.00 10.68 396 SER D C 1
ATOM 15277 O O . SER D 1 398 ? -41.615 4.841 16.113 1.00 12.17 396 SER D O 1
ATOM 15280 N N . LEU D 1 399 ? -39.564 5.579 16.507 1.00 11.48 397 LEU D N 1
ATOM 15281 C CA . LEU D 1 399 ? -39.117 4.482 17.385 1.00 12.38 397 LEU D CA 1
ATOM 15282 C C . LEU D 1 399 ? -40.032 4.463 18.602 1.00 12.70 397 LEU D C 1
ATOM 15283 O O . LEU D 1 399 ? -40.544 3.407 18.999 1.00 14.56 397 LEU D O 1
ATOM 15288 N N . THR D 1 400 ? -40.293 5.623 19.145 1.00 13.14 398 THR D N 1
ATOM 15289 C CA . THR D 1 400 ? -41.135 5.649 20.372 1.00 13.58 398 THR D CA 1
ATOM 15290 C C . THR D 1 400 ? -42.549 5.259 20.047 1.00 15.82 398 THR D C 1
ATOM 15291 O O . THR D 1 400 ? -43.189 4.525 20.820 1.00 16.64 398 THR D O 1
ATOM 15295 N N . SER D 1 401 ? -43.065 5.665 18.904 1.00 15.09 399 SER D N 1
ATOM 15296 C CA A SER D 1 401 ? -44.360 5.162 18.463 0.50 15.69 399 SER D CA 1
ATOM 15297 C CA B SER D 1 401 ? -44.357 5.169 18.458 0.50 16.32 399 SER D CA 1
ATOM 15298 C C . SER D 1 401 ? -44.387 3.647 18.293 1.00 17.02 399 SER D C 1
ATOM 15299 O O . SER D 1 401 ? -45.277 2.941 18.853 1.00 18.01 399 SER D O 1
ATOM 15304 N N . ASP D 1 402 ? -43.451 3.104 17.516 1.00 14.64 400 ASP D N 1
ATOM 15305 C CA . ASP D 1 402 ? -43.384 1.695 17.257 1.00 15.93 400 ASP D CA 1
ATOM 15306 C C . ASP D 1 402 ? -43.257 0.832 18.533 1.00 16.87 400 ASP D C 1
ATOM 15307 O O . ASP D 1 402 ? -43.780 -0.283 18.595 1.00 18.88 400 ASP D O 1
ATOM 15312 N N . MET D 1 403 ? -42.497 1.343 19.495 1.00 17.50 401 MET D N 1
ATOM 15313 C CA . MET D 1 403 ? -42.154 0.569 20.682 1.00 18.21 401 MET D CA 1
ATOM 15314 C C . MET D 1 403 ? -43.185 0.792 21.756 1.00 18.08 401 MET D C 1
ATOM 15315 O O . MET D 1 403 ? -43.203 0.064 22.788 1.00 19.97 401 MET D O 1
ATOM 15320 N N . GLY D 1 404 ? -44.039 1.764 21.559 1.00 18.05 402 GLY D N 1
ATOM 15321 C CA . GLY D 1 404 ? -45.160 1.978 22.463 1.00 20.49 402 GLY D CA 1
ATOM 15322 C C . GLY D 1 404 ? -44.665 2.496 23.777 1.00 21.54 402 GLY D C 1
ATOM 15323 O O . GLY D 1 404 ? -45.200 2.123 24.833 1.00 22.07 402 GLY D O 1
ATOM 15324 N N . ILE D 1 405 ? -43.723 3.434 23.715 1.00 22.50 403 ILE D N 1
ATOM 15325 C CA . ILE D 1 405 ? -43.137 4.080 24.831 1.00 23.79 403 ILE D CA 1
ATOM 15326 C C . ILE D 1 405 ? -43.278 5.587 24.683 1.00 25.62 403 ILE D C 1
ATOM 15327 O O . ILE D 1 405 ? -43.621 6.121 23.623 1.00 23.76 403 ILE D O 1
ATOM 15332 N N . GLU D 1 406 ? -43.014 6.289 25.777 1.00 27.94 404 GLU D N 1
ATOM 15333 C CA . GLU D 1 406 ? -43.157 7.741 25.806 1.00 29.46 404 GLU D CA 1
ATOM 15334 C C . GLU D 1 406 ? -41.812 8.414 25.500 1.00 30.27 404 GLU D C 1
ATOM 15335 O O . GLU D 1 406 ? -41.790 9.441 24.866 1.00 29.95 404 GLU D O 1
ATOM 15341 N N . MET D 1 407 ? -40.708 7.783 25.937 1.00 30.77 405 MET D N 1
ATOM 15342 C CA . MET D 1 407 ? -39.363 8.316 25.775 1.00 32.17 405 MET D CA 1
ATOM 15343 C C . MET D 1 407 ? -38.447 7.129 25.663 1.00 30.89 405 MET D C 1
ATOM 15344 O O . MET D 1 407 ? -38.770 6.013 26.142 1.00 29.87 405 MET D O 1
ATOM 15349 N N . LEU D 1 408 ? -37.290 7.342 25.038 1.00 29.79 406 LEU D N 1
ATOM 15350 C CA . LEU D 1 408 ? -36.191 6.415 25.218 1.00 29.53 406 LEU D CA 1
ATOM 15351 C C . LEU D 1 408 ? -35.415 6.760 26.525 1.00 29.07 406 LEU D C 1
ATOM 15352 O O . LEU D 1 408 ? -35.106 7.926 26.742 1.00 26.81 406 LEU D O 1
ATOM 15357 N N . HIS D 1 409 ? -35.107 5.772 27.400 1.00 29.76 407 HIS D N 1
ATOM 15358 C CA . HIS D 1 409 ? -34.379 6.100 28.660 1.00 29.19 407 HIS D CA 1
ATOM 15359 C C . HIS D 1 409 ? -32.998 6.719 28.378 1.00 28.14 407 HIS D C 1
ATOM 15360 O O . HIS D 1 409 ? -32.571 7.660 29.026 1.00 28.03 407 HIS D O 1
ATOM 15367 N N . VAL D 1 410 ? -32.284 6.166 27.407 1.00 25.80 408 VAL D N 1
ATOM 15368 C CA . VAL D 1 410 ? -30.981 6.715 26.996 1.00 23.50 408 VAL D CA 1
ATOM 15369 C C . VAL D 1 410 ? -30.660 6.200 25.570 1.00 20.97 408 VAL D C 1
ATOM 15370 O O . VAL D 1 410 ? -31.064 5.066 25.145 1.00 22.36 408 VAL D O 1
ATOM 15374 N N . LEU D 1 411 ? -29.991 7.061 24.809 1.00 18.76 409 LEU D N 1
ATOM 15375 C CA . LEU D 1 411 ? -29.450 6.639 23.541 1.00 17.17 409 LEU D CA 1
ATOM 15376 C C . LEU D 1 411 ? -27.921 6.577 23.656 1.00 15.40 409 LEU D C 1
ATOM 15377 O O . LEU D 1 411 ? -27.271 7.581 23.934 1.00 14.58 409 LEU D O 1
ATOM 15382 N N . ARG D 1 412 ? -27.347 5.391 23.488 1.00 15.00 410 ARG D N 1
ATOM 15383 C CA . ARG D 1 412 ? -25.928 5.268 23.478 1.00 16.27 410 ARG D CA 1
ATOM 15384 C C . ARG D 1 412 ? -25.405 5.574 22.083 1.00 15.75 410 ARG D C 1
ATOM 15385 O O . ARG D 1 412 ? -25.882 4.995 21.116 1.00 16.70 410 ARG D O 1
ATOM 15393 N N . CYS D 1 413 ? -24.465 6.478 22.041 1.00 13.84 411 CYS D N 1
ATOM 15394 C CA . CYS D 1 413 ? -23.905 7.057 20.826 1.00 13.76 411 CYS D CA 1
ATOM 15395 C C . CYS D 1 413 ? -22.433 6.814 20.644 1.00 14.18 411 CYS D C 1
ATOM 15396 O O . CYS D 1 413 ? -21.697 6.763 21.585 1.00 15.45 411 CYS D O 1
ATOM 15399 N N . ASP D 1 414 ? -22.013 6.631 19.389 1.00 12.84 412 ASP D N 1
ATOM 15400 C CA . ASP D 1 414 ? -20.632 6.423 19.021 1.00 14.24 412 ASP D CA 1
ATOM 15401 C C . ASP D 1 414 ? -20.313 7.008 17.665 1.00 14.32 412 ASP D C 1
ATOM 15402 O O . ASP D 1 414 ? -21.199 7.304 16.917 1.00 11.55 412 ASP D O 1
ATOM 15407 N N . GLY D 1 415 ? -19.034 7.243 17.420 1.00 14.68 413 GLY D N 1
ATOM 15408 C CA . GLY D 1 415 ? -18.520 7.736 16.151 1.00 16.12 413 GLY D CA 1
ATOM 15409 C C . GLY D 1 415 ? -17.811 9.044 16.354 1.00 17.20 413 GLY D C 1
ATOM 15410 O O . GLY D 1 415 ? -17.908 9.740 17.394 1.00 17.64 413 GLY D O 1
ATOM 15411 N N . GLY D 1 416 ? -17.037 9.400 15.362 1.00 20.43 414 GLY D N 1
ATOM 15412 C CA . GLY D 1 416 ? -16.161 10.589 15.497 1.00 21.17 414 GLY D CA 1
ATOM 15413 C C . GLY D 1 416 ? -16.881 11.864 15.880 1.00 21.28 414 GLY D C 1
ATOM 15414 O O . GLY D 1 416 ? -16.416 12.612 16.751 1.00 23.13 414 GLY D O 1
ATOM 15415 N N . MET D 1 417 ? -18.064 12.112 15.313 1.00 22.36 415 MET D N 1
ATOM 15416 C CA . MET D 1 417 ? -18.838 13.341 15.639 1.00 22.41 415 MET D CA 1
ATOM 15417 C C . MET D 1 417 ? -19.265 13.439 17.123 1.00 20.67 415 MET D C 1
ATOM 15418 O O . MET D 1 417 ? -19.602 14.489 17.603 1.00 19.13 415 MET D O 1
ATOM 15423 N N . THR D 1 418 ? -19.282 12.321 17.828 1.00 18.98 416 THR D N 1
ATOM 15424 C CA . THR D 1 418 ? -19.765 12.308 19.216 1.00 19.04 416 THR D CA 1
ATOM 15425 C C . THR D 1 418 ? -18.774 13.016 20.158 1.00 19.15 416 THR D C 1
ATOM 15426 O O . THR D 1 418 ? -19.092 13.302 21.344 1.00 18.71 416 THR D O 1
ATOM 15430 N N . LYS D 1 419 ? -17.571 13.298 19.654 1.00 19.89 417 LYS D N 1
ATOM 15431 C CA . LYS D 1 419 ? -16.676 14.156 20.408 1.00 22.48 417 LYS D CA 1
ATOM 15432 C C . LYS D 1 419 ? -16.914 15.649 20.262 1.00 23.29 417 LYS D C 1
ATOM 15433 O O . LYS D 1 419 ? -16.266 16.465 20.944 1.00 24.31 417 LYS D O 1
ATOM 15439 N N . ASN D 1 420 ? -17.784 16.005 19.320 1.00 22.26 418 ASN D N 1
ATOM 15440 C CA . ASN D 1 420 ? -18.113 17.408 19.070 1.00 21.70 418 ASN D CA 1
ATOM 15441 C C . ASN D 1 420 ? -19.189 17.802 20.067 1.00 20.57 418 ASN D C 1
ATOM 15442 O O . ASN D 1 420 ? -20.356 17.418 19.904 1.00 16.77 418 ASN D O 1
ATOM 15447 N N . LYS D 1 421 ? -18.817 18.494 21.156 1.00 20.33 419 LYS D N 1
ATOM 15448 C CA . LYS D 1 421 ? -19.757 18.761 22.249 1.00 21.80 419 LYS D CA 1
ATOM 15449 C C . LYS D 1 421 ? -20.959 19.603 21.771 1.00 20.26 419 LYS D C 1
ATOM 15450 O O . LYS D 1 421 ? -22.097 19.287 22.121 1.00 19.60 419 LYS D O 1
ATOM 15456 N N . PRO D 1 422 ? -20.730 20.735 21.034 1.00 19.97 420 PRO D N 1
ATOM 15457 C CA . PRO D 1 422 ? -21.899 21.534 20.637 1.00 18.49 420 PRO D CA 1
ATOM 15458 C C . PRO D 1 422 ? -22.816 20.740 19.711 1.00 15.41 420 PRO D C 1
ATOM 15459 O O . PRO D 1 422 ? -24.061 20.844 19.761 1.00 14.92 420 PRO D O 1
ATOM 15463 N N . PHE D 1 423 ? -22.209 19.935 18.868 1.00 14.63 421 PHE D N 1
ATOM 15464 C CA . PHE D 1 423 ? -23.014 19.053 17.997 1.00 14.57 421 PHE D CA 1
ATOM 15465 C C . PHE D 1 423 ? -23.846 18.059 18.844 1.00 13.34 421 PHE D C 1
ATOM 15466 O O . PHE D 1 423 ? -25.082 17.955 18.663 1.00 14.65 421 PHE D O 1
ATOM 15474 N N . MET D 1 424 ? -23.208 17.352 19.779 1.00 13.83 422 MET D N 1
ATOM 15475 C CA . MET D 1 424 ? -23.953 16.423 20.645 1.00 13.49 422 MET D CA 1
ATOM 15476 C C . MET D 1 424 ? -25.034 17.082 21.532 1.00 13.51 422 MET D C 1
ATOM 15477 O O . MET D 1 424 ? -26.151 16.580 21.708 1.00 14.54 422 MET D O 1
ATOM 15482 N N . GLN D 1 425 ? -24.734 18.286 21.984 1.00 13.69 423 GLN D N 1
ATOM 15483 C CA . GLN D 1 425 ? -25.715 19.067 22.738 1.00 13.99 423 GLN D CA 1
ATOM 15484 C C . GLN D 1 425 ? -26.881 19.433 21.858 1.00 13.19 423 GLN D C 1
ATOM 15485 O O . GLN D 1 425 ? -28.065 19.269 22.295 1.00 15.16 423 GLN D O 1
ATOM 15491 N N . PHE D 1 426 ? -26.616 19.843 20.605 1.00 13.43 424 PHE D N 1
ATOM 15492 C CA . PHE D 1 426 ? -27.755 20.145 19.713 1.00 13.07 424 PHE D CA 1
ATOM 15493 C C . PHE D 1 426 ? -28.614 18.902 19.462 1.00 11.56 424 PHE D C 1
ATOM 15494 O O . PHE D 1 426 ? -29.838 18.984 19.407 1.00 13.61 424 PHE D O 1
ATOM 15502 N N . ASN D 1 427 ? -27.953 17.753 19.236 1.00 12.87 425 ASN D N 1
ATOM 15503 C CA . ASN D 1 427 ? -28.651 16.472 19.094 1.00 12.49 425 ASN D CA 1
ATOM 15504 C C . ASN D 1 427 ? -29.527 16.212 20.308 1.00 12.06 425 ASN D C 1
ATOM 15505 O O . ASN D 1 427 ? -30.695 15.976 20.169 1.00 12.37 425 ASN D O 1
ATOM 15510 N N . SER D 1 428 ? -28.949 16.315 21.521 1.00 13.33 426 SER D N 1
ATOM 15511 C CA . SER D 1 428 ? -29.744 16.060 22.736 1.00 15.70 426 SER D CA 1
ATOM 15512 C C . SER D 1 428 ? -30.944 16.983 22.900 1.00 14.63 426 SER D C 1
ATOM 15513 O O . SER D 1 428 ? -32.026 16.550 23.242 1.00 16.73 426 SER D O 1
ATOM 15516 N N . ASP D 1 429 ? -30.718 18.247 22.605 1.00 16.06 427 ASP D N 1
ATOM 15517 C CA . ASP D 1 429 ? -31.773 19.326 22.618 1.00 16.03 427 ASP D CA 1
ATOM 15518 C C . ASP D 1 429 ? -32.906 18.941 21.661 1.00 16.21 427 ASP D C 1
ATOM 15519 O O . ASP D 1 429 ? -34.076 18.837 22.042 1.00 17.25 427 ASP D O 1
ATOM 15524 N N . ILE D 1 430 ? -32.544 18.644 20.408 1.00 14.36 428 ILE D N 1
ATOM 15525 C CA . ILE D 1 430 ? -33.564 18.433 19.371 1.00 14.97 428 ILE D CA 1
ATOM 15526 C C . ILE D 1 430 ? -34.294 17.119 19.506 1.00 15.69 428 ILE D C 1
ATOM 15527 O O . ILE D 1 430 ? -35.488 17.081 19.288 1.00 17.21 428 ILE D O 1
ATOM 15532 N N . ILE D 1 431 ? -33.579 16.031 19.769 1.00 15.65 429 ILE D N 1
ATOM 15533 C CA . ILE D 1 431 ? -34.168 14.700 19.969 1.00 17.17 429 ILE D CA 1
ATOM 15534 C C . ILE D 1 431 ? -34.793 14.504 21.377 1.00 18.54 429 ILE D C 1
ATOM 15535 O O . ILE D 1 431 ? -35.540 13.523 21.602 1.00 19.74 429 ILE D O 1
ATOM 15540 N N . ASN D 1 432 ? -34.505 15.471 22.247 1.00 18.79 430 ASN D N 1
ATOM 15541 C CA . ASN D 1 432 ? -34.988 15.535 23.656 1.00 19.83 430 ASN D CA 1
ATOM 15542 C C . ASN D 1 432 ? -34.788 14.168 24.358 1.00 19.43 430 ASN D C 1
ATOM 15543 O O . ASN D 1 432 ? -35.746 13.595 24.988 1.00 18.69 430 ASN D O 1
ATOM 15548 N N . THR D 1 433 ? -33.570 13.634 24.197 1.00 19.44 431 THR D N 1
ATOM 15549 C CA . THR D 1 433 ? -33.237 12.317 24.723 1.00 19.07 431 THR D CA 1
ATOM 15550 C C . THR D 1 433 ? -31.853 12.386 25.377 1.00 18.65 431 THR D C 1
ATOM 15551 O O . THR D 1 433 ? -30.944 13.108 24.919 1.00 19.26 431 THR D O 1
ATOM 15555 N N . LYS D 1 434 ? -31.648 11.657 26.468 1.00 18.41 432 LYS D N 1
ATOM 15556 C CA . LYS D 1 434 ? -30.344 11.665 27.111 1.00 18.57 432 LYS D CA 1
ATOM 15557 C C . LYS D 1 434 ? -29.425 10.936 26.204 1.00 16.77 432 LYS D C 1
ATOM 15558 O O . LYS D 1 434 ? -29.801 9.855 25.790 1.00 17.62 432 LYS D O 1
ATOM 15564 N N . ILE D 1 435 ? -28.232 11.425 25.988 1.00 16.84 433 ILE D N 1
ATOM 15565 C CA . ILE D 1 435 ? -27.276 10.749 25.127 1.00 16.69 433 ILE D CA 1
ATOM 15566 C C . ILE D 1 435 ? -26.087 10.364 25.977 1.00 16.66 433 ILE D C 1
ATOM 15567 O O . ILE D 1 435 ? -25.563 11.230 26.671 1.00 19.03 433 ILE D O 1
ATOM 15572 N N . GLU D 1 436 ? -25.664 9.125 25.880 1.00 16.96 434 GLU D N 1
ATOM 15573 C CA . GLU D 1 436 ? -24.494 8.680 26.541 1.00 18.11 434 GLU D CA 1
ATOM 15574 C C . GLU D 1 436 ? -23.497 8.184 25.524 1.00 16.81 434 GLU D C 1
ATOM 15575 O O . GLU D 1 436 ? -23.804 7.275 24.710 1.00 18.05 434 GLU D O 1
ATOM 15581 N N . VAL D 1 437 ? -22.332 8.764 25.580 1.00 16.63 435 VAL D N 1
ATOM 15582 C CA . VAL D 1 437 ? -21.252 8.559 24.643 1.00 17.58 435 VAL D CA 1
ATOM 15583 C C . VAL D 1 437 ? -20.277 7.467 25.022 1.00 19.02 435 VAL D C 1
ATOM 15584 O O . VAL D 1 437 ? -19.654 7.544 26.052 1.00 17.91 435 VAL D O 1
ATOM 15588 N N . SER D 1 438 ? -20.070 6.487 24.095 1.00 19.01 436 SER D N 1
ATOM 15589 C CA . SER D 1 438 ? -19.172 5.379 24.362 1.00 21.77 436 SER D CA 1
ATOM 15590 C C . SER D 1 438 ? -17.761 5.958 24.613 1.00 23.70 436 SER D C 1
ATOM 15591 O O . SER D 1 438 ? -17.373 6.942 24.007 1.00 24.32 436 SER D O 1
ATOM 15594 N N . LYS D 1 439 ? -17.046 5.320 25.550 1.00 26.34 437 LYS D N 1
ATOM 15595 C CA . LYS D 1 439 ? -15.633 5.542 25.796 1.00 27.92 437 LYS D CA 1
ATOM 15596 C C . LYS D 1 439 ? -14.732 5.190 24.565 1.00 30.24 437 LYS D C 1
ATOM 15597 O O . LYS D 1 439 ? -13.569 5.707 24.426 1.00 31.75 437 LYS D O 1
ATOM 15603 N N . TYR D 1 440 ? -15.249 4.317 23.693 1.00 30.84 438 TYR D N 1
ATOM 15604 C CA . TYR D 1 440 ? -14.453 3.798 22.573 1.00 30.81 438 TYR D CA 1
ATOM 15605 C C . TYR D 1 440 ? -14.895 4.457 21.289 1.00 30.22 438 TYR D C 1
ATOM 15606 O O . TYR D 1 440 ? -16.086 4.648 21.014 1.00 29.42 438 TYR D O 1
ATOM 15615 N N . LYS D 1 441 ? -13.877 4.702 20.485 1.00 29.29 439 LYS D N 1
ATOM 15616 C CA . LYS D 1 441 ? -13.891 5.532 19.308 1.00 29.24 439 LYS D CA 1
ATOM 15617 C C . LYS D 1 441 ? -14.289 4.760 17.999 1.00 28.84 439 LYS D C 1
ATOM 15618 O O . LYS D 1 441 ? -14.816 5.374 16.984 1.00 31.23 439 LYS D O 1
ATOM 15624 N N . GLU D 1 442 ? -13.984 3.461 18.023 1.00 24.76 440 GLU D N 1
ATOM 15625 C CA . GLU D 1 442 ? -14.213 2.585 16.854 1.00 22.09 440 GLU D CA 1
ATOM 15626 C C . GLU D 1 442 ? -14.972 1.330 17.366 1.00 19.66 440 GLU D C 1
ATOM 15627 O O . GLU D 1 442 ? -14.477 0.157 17.328 1.00 18.54 440 GLU D O 1
ATOM 15633 N N . VAL D 1 443 ? -16.197 1.591 17.832 1.00 16.80 441 VAL D N 1
ATOM 15634 C CA . VAL D 1 443 ? -17.064 0.501 18.318 1.00 16.14 441 VAL D CA 1
ATOM 15635 C C . VAL D 1 443 ? -17.446 -0.510 17.259 1.00 14.79 441 VAL D C 1
ATOM 15636 O O . VAL D 1 443 ? -17.667 -1.654 17.591 1.00 13.06 441 VAL D O 1
ATOM 15640 N N . THR D 1 444 ? -17.492 -0.100 15.980 1.00 13.95 442 THR D N 1
ATOM 15641 C CA . THR D 1 444 ? -17.725 -1.084 14.889 1.00 13.90 442 THR D CA 1
ATOM 15642 C C . THR D 1 444 ? -16.627 -2.133 14.865 1.00 12.06 442 THR D C 1
ATOM 15643 O O . THR D 1 444 ? -16.929 -3.327 14.872 1.00 12.90 442 THR D O 1
ATOM 15647 N N . SER D 1 445 ? -15.356 -1.716 14.975 1.00 12.21 443 SER D N 1
ATOM 15648 C CA . SER D 1 445 ? -14.282 -2.726 14.902 1.00 12.50 443 SER D CA 1
ATOM 15649 C C . SER D 1 445 ? -14.271 -3.596 16.153 1.00 11.25 443 SER D C 1
ATOM 15650 O O . SER D 1 445 ? -13.979 -4.779 16.101 1.00 11.64 443 SER D O 1
ATOM 15653 N N . LEU D 1 446 ? -14.604 -2.975 17.295 1.00 11.94 444 LEU D N 1
ATOM 15654 C CA . LEU D 1 446 ? -14.677 -3.727 18.557 1.00 12.11 444 LEU D CA 1
ATOM 15655 C C . LEU D 1 446 ? -15.702 -4.843 18.489 1.00 12.39 444 LEU D C 1
ATOM 15656 O O . LEU D 1 446 ? -15.455 -5.958 18.964 1.00 13.67 444 LEU D O 1
ATOM 15661 N N . GLY D 1 447 ? -16.836 -4.580 17.892 1.00 11.43 445 GLY D N 1
ATOM 15662 C CA . GLY D 1 447 ? -17.883 -5.605 17.773 1.00 11.43 445 GLY D CA 1
ATOM 15663 C C . GLY D 1 447 ? -17.449 -6.818 16.969 1.00 9.42 445 GLY D C 1
ATOM 15664 O O . GLY D 1 447 ? -17.680 -8.045 17.344 1.00 11.12 445 GLY D O 1
ATOM 15665 N N . ALA D 1 448 ? -16.715 -6.561 15.898 1.00 10.82 446 ALA D N 1
ATOM 15666 C CA . ALA D 1 448 ? -16.241 -7.727 15.098 1.00 11.49 446 ALA D CA 1
ATOM 15667 C C . ALA D 1 448 ? -15.120 -8.547 15.818 1.00 11.68 446 ALA D C 1
ATOM 15668 O O . ALA D 1 448 ? -14.961 -9.758 15.631 1.00 12.56 446 ALA D O 1
ATOM 15670 N N . ALA D 1 449 ? -14.278 -7.845 16.590 1.00 11.45 447 ALA D N 1
ATOM 15671 C CA . ALA D 1 449 ? -13.243 -8.501 17.440 1.00 12.02 447 ALA D CA 1
ATOM 15672 C C . ALA D 1 449 ? -13.906 -9.377 18.488 1.00 11.59 447 ALA D C 1
ATOM 15673 O O . ALA D 1 449 ? -13.485 -10.536 18.656 1.00 12.91 447 ALA D O 1
ATOM 15675 N N . VAL D 1 450 ? -14.985 -8.886 19.108 1.00 12.48 448 VAL D N 1
ATOM 15676 C CA . VAL D 1 450 ? -15.700 -9.693 20.081 1.00 12.49 448 VAL D CA 1
ATOM 15677 C C . VAL D 1 450 ? -16.255 -10.950 19.428 1.00 11.97 448 VAL D C 1
ATOM 15678 O O . VAL D 1 450 ? -16.115 -12.064 19.897 1.00 13.65 448 VAL D O 1
ATOM 15682 N N . LEU D 1 451 ? -16.959 -10.804 18.307 1.00 13.01 449 LEU D N 1
ATOM 15683 C CA . LEU D 1 451 ? -17.476 -12.017 17.613 1.00 12.24 449 LEU D CA 1
ATOM 15684 C C . LEU D 1 451 ? -16.436 -12.996 17.265 1.00 12.09 449 LEU D C 1
ATOM 15685 O O . LEU D 1 451 ? -16.597 -14.219 17.529 1.00 12.46 449 LEU D O 1
ATOM 15690 N N . ALA D 1 452 ? -15.348 -12.525 16.671 1.00 13.08 450 ALA D N 1
ATOM 15691 C CA . ALA D 1 452 ? -14.281 -13.422 16.235 1.00 13.02 450 ALA D CA 1
ATOM 15692 C C . ALA D 1 452 ? -13.677 -14.185 17.427 1.00 13.40 450 ALA D C 1
ATOM 15693 O O . ALA D 1 452 ? -13.414 -15.409 17.359 1.00 14.01 450 ALA D O 1
ATOM 15695 N N . GLY D 1 453 ? -13.525 -13.423 18.519 1.00 13.08 451 GLY D N 1
ATOM 15696 C CA . GLY D 1 453 ? -12.863 -13.932 19.732 1.00 14.83 451 GLY D CA 1
ATOM 15697 C C . GLY D 1 453 ? -13.762 -14.908 20.447 1.00 14.95 451 GLY D C 1
ATOM 15698 O O . GLY D 1 453 ? -13.310 -15.932 20.997 1.00 18.43 451 GLY D O 1
ATOM 15699 N N . LEU D 1 454 ? -15.045 -14.662 20.405 1.00 15.86 452 LEU D N 1
ATOM 15700 C CA . LEU D 1 454 ? -16.060 -15.575 20.960 1.00 16.34 452 LEU D CA 1
ATOM 15701 C C . LEU D 1 454 ? -16.042 -16.896 20.206 1.00 16.36 452 LEU D C 1
ATOM 15702 O O . LEU D 1 454 ? -16.057 -18.008 20.842 1.00 17.97 452 LEU D O 1
ATOM 15707 N N . GLU D 1 455 ? -15.865 -16.847 18.886 1.00 16.08 453 GLU D N 1
ATOM 15708 C CA . GLU D 1 455 ? -15.916 -18.078 18.127 1.00 17.20 453 GLU D CA 1
ATOM 15709 C C . GLU D 1 455 ? -14.723 -18.991 18.401 1.00 18.57 453 GLU D C 1
ATOM 15710 O O . GLU D 1 455 ? -14.864 -20.253 18.376 1.00 20.66 453 GLU D O 1
ATOM 15716 N N . VAL D 1 456 ? -13.569 -18.380 18.669 1.00 19.01 454 VAL D N 1
ATOM 15717 C CA . VAL D 1 456 ? -12.388 -19.177 19.025 1.00 20.09 454 VAL D CA 1
ATOM 15718 C C . VAL D 1 456 ? -12.134 -19.288 20.544 1.00 21.28 454 VAL D C 1
ATOM 15719 O O . VAL D 1 456 ? -11.099 -19.779 20.983 1.00 23.65 454 VAL D O 1
ATOM 15723 N N . LYS D 1 457 ? -13.077 -18.830 21.325 1.00 22.52 455 LYS D N 1
ATOM 15724 C CA . LYS D 1 457 ? -13.153 -19.121 22.761 1.00 23.63 455 LYS D CA 1
ATOM 15725 C C . LYS D 1 457 ? -11.968 -18.478 23.440 1.00 24.57 455 LYS D C 1
ATOM 15726 O O . LYS D 1 457 ? -11.310 -19.053 24.312 1.00 24.28 455 LYS D O 1
ATOM 15732 N N . ILE D 1 458 ? -11.688 -17.234 23.045 1.00 22.46 456 ILE D N 1
ATOM 15733 C CA . ILE D 1 458 ? -10.748 -16.423 23.782 1.00 24.16 456 ILE D CA 1
ATOM 15734 C C . ILE D 1 458 ? -11.226 -16.112 25.232 1.00 26.10 456 ILE D C 1
ATOM 15735 O O . ILE D 1 458 ? -10.412 -16.184 26.164 1.00 29.32 456 ILE D O 1
ATOM 15740 N N . TRP D 1 459 ? -12.514 -15.853 25.442 1.00 26.70 457 TRP D N 1
ATOM 15741 C CA . TRP D 1 459 ? -13.015 -15.464 26.714 1.00 27.74 457 TRP D CA 1
ATOM 15742 C C . TRP D 1 459 ? -13.894 -16.592 27.301 1.00 31.38 457 TRP D C 1
ATOM 15743 O O . TRP D 1 459 ? -14.479 -17.417 26.545 1.00 32.22 457 TRP D O 1
ATOM 15754 N N . ASP D 1 460 ? -13.982 -16.598 28.639 1.00 34.56 458 ASP D N 1
ATOM 15755 C CA . ASP D 1 460 ? -14.939 -17.459 29.389 1.00 36.52 458 ASP D CA 1
ATOM 15756 C C . ASP D 1 460 ? -16.335 -17.366 28.724 1.00 37.90 458 ASP D C 1
ATOM 15757 O O . ASP D 1 460 ? -16.938 -18.409 28.391 1.00 39.67 458 ASP D O 1
ATOM 15762 N N . SER D 1 461 ? -16.786 -16.126 28.448 1.00 38.05 459 SER D N 1
ATOM 15763 C CA . SER D 1 461 ? -18.129 -15.873 27.860 1.00 37.14 459 SER D CA 1
ATOM 15764 C C . SER D 1 461 ? -18.262 -14.432 27.312 1.00 36.23 459 SER D C 1
ATOM 15765 O O . SER D 1 461 ? -17.363 -13.639 27.436 1.00 34.84 459 SER D O 1
ATOM 15768 N N . LEU D 1 462 ? -19.421 -14.134 26.746 1.00 36.74 460 LEU D N 1
ATOM 15769 C CA . LEU D 1 462 ? -19.883 -12.761 26.481 1.00 37.51 460 LEU D CA 1
ATOM 15770 C C . LEU D 1 462 ? -19.961 -11.887 27.771 1.00 38.09 460 LEU D C 1
ATOM 15771 O O . LEU D 1 462 ? -19.615 -10.704 27.760 1.00 37.54 460 LEU D O 1
ATOM 15776 N N . ASP D 1 463 ? -20.459 -12.477 28.872 1.00 39.37 461 ASP D N 1
ATOM 15777 C CA . ASP D 1 463 ? -20.636 -11.788 30.168 1.00 39.66 461 ASP D CA 1
ATOM 15778 C C . ASP D 1 463 ? -19.323 -11.282 30.722 1.00 39.00 461 ASP D C 1
ATOM 15779 O O . ASP D 1 463 ? -19.259 -10.262 31.386 1.00 39.66 461 ASP D O 1
ATOM 15784 N N . SER D 1 464 ? -18.262 -11.995 30.408 1.00 39.29 462 SER D N 1
ATOM 15785 C CA . SER D 1 464 ? -16.911 -11.529 30.706 1.00 39.67 462 SER D CA 1
ATOM 15786 C C . SER D 1 464 ? -16.483 -10.224 29.950 1.00 39.84 462 SER D C 1
ATOM 15787 O O . SER D 1 464 ? -15.732 -9.421 30.544 1.00 40.87 462 SER D O 1
ATOM 15790 N N . VAL D 1 465 ? -16.961 -9.989 28.714 1.00 38.34 463 VAL D N 1
ATOM 15791 C CA . VAL D 1 465 ? -16.548 -8.783 27.971 1.00 36.81 463 VAL D CA 1
ATOM 15792 C C . VAL D 1 465 ? -17.562 -7.617 28.158 1.00 35.62 463 VAL D C 1
ATOM 15793 O O . VAL D 1 465 ? -17.203 -6.431 27.880 1.00 32.56 463 VAL D O 1
ATOM 15797 N N . LYS D 1 466 ? -18.780 -7.908 28.655 1.00 35.49 464 LYS D N 1
ATOM 15798 C CA . LYS D 1 466 ? -19.847 -6.855 28.738 1.00 36.73 464 LYS D CA 1
ATOM 15799 C C . LYS D 1 466 ? -19.446 -5.561 29.484 1.00 35.72 464 LYS D C 1
ATOM 15800 O O . LYS D 1 466 ? -19.870 -4.472 29.073 1.00 34.06 464 LYS D O 1
ATOM 15806 N N . SER D 1 467 ? -18.678 -5.666 30.584 1.00 36.64 465 SER D N 1
ATOM 15807 C CA . SER D 1 467 ? -18.274 -4.454 31.390 1.00 36.24 465 SER D CA 1
ATOM 15808 C C . SER D 1 467 ? -17.405 -3.473 30.586 1.00 34.67 465 SER D C 1
ATOM 15809 O O . SER D 1 467 ? -17.630 -2.248 30.558 1.00 32.35 465 SER D O 1
ATOM 15812 N N . LEU D 1 468 ? -16.415 -4.046 29.912 1.00 33.99 466 LEU D N 1
ATOM 15813 C CA . LEU D 1 468 ? -15.581 -3.288 29.004 1.00 33.04 466 LEU D CA 1
ATOM 15814 C C . LEU D 1 468 ? -16.464 -2.663 27.962 1.00 31.47 466 LEU D C 1
ATOM 15815 O O . LEU D 1 468 ? -16.411 -1.467 27.723 1.00 31.55 466 LEU D O 1
ATOM 15820 N N . LEU D 1 469 ? -17.282 -3.461 27.330 1.00 28.68 467 LEU D N 1
ATOM 15821 C CA . LEU D 1 469 ? -18.078 -2.920 26.218 1.00 28.22 467 LEU D CA 1
ATOM 15822 C C . LEU D 1 469 ? -19.009 -1.776 26.607 1.00 28.81 467 LEU D C 1
ATOM 15823 O O . LEU D 1 469 ? -19.366 -0.907 25.747 1.00 31.47 467 LEU D O 1
ATOM 15828 N N . ARG D 1 470 ? -19.440 -1.756 27.863 1.00 29.96 468 ARG D N 1
ATOM 15829 C CA . ARG D 1 470 ? -20.504 -0.823 28.285 1.00 30.60 468 ARG D CA 1
ATOM 15830 C C . ARG D 1 470 ? -19.991 0.545 28.709 1.00 29.99 468 ARG D C 1
ATOM 15831 O O . ARG D 1 470 ? -20.802 1.421 29.043 1.00 30.63 468 ARG D O 1
ATOM 15839 N N . ARG D 1 471 ? -18.678 0.753 28.703 1.00 29.16 469 ARG D N 1
ATOM 15840 C CA . ARG D 1 471 ? -18.083 1.966 29.293 1.00 29.25 469 ARG D CA 1
ATOM 15841 C C . ARG D 1 471 ? -18.424 3.210 28.477 1.00 27.97 469 ARG D C 1
ATOM 15842 O O . ARG D 1 471 ? -18.449 3.187 27.201 1.00 27.91 469 ARG D O 1
ATOM 15850 N N . SER D 1 472 ? -18.712 4.285 29.214 1.00 23.66 470 SER D N 1
ATOM 15851 C CA . SER D 1 472 ? -19.067 5.568 28.654 1.00 24.12 470 SER D CA 1
ATOM 15852 C C . SER D 1 472 ? -18.244 6.645 29.267 1.00 22.13 470 SER D C 1
ATOM 15853 O O . SER D 1 472 ? -17.653 6.451 30.339 1.00 23.04 470 SER D O 1
ATOM 15856 N N . ASP D 1 473 ? -18.120 7.737 28.538 1.00 20.70 471 ASP D N 1
ATOM 15857 C CA . ASP D 1 473 ? -17.406 8.865 29.086 1.00 22.14 471 ASP D CA 1
ATOM 15858 C C . ASP D 1 473 ? -18.138 10.183 29.107 1.00 20.56 471 ASP D C 1
ATOM 15859 O O . ASP D 1 473 ? -17.601 11.150 29.592 1.00 22.65 471 ASP D O 1
ATOM 15864 N N . ALA D 1 474 ? -19.345 10.266 28.598 1.00 18.60 472 ALA D N 1
ATOM 15865 C CA . ALA D 1 474 ? -20.006 11.547 28.609 1.00 17.57 472 ALA D CA 1
ATOM 15866 C C . ALA D 1 474 ? -21.452 11.368 28.519 1.00 16.03 472 ALA D C 1
ATOM 15867 O O . ALA D 1 474 ? -21.944 10.441 27.881 1.00 15.87 472 ALA D O 1
ATOM 15869 N N . VAL D 1 475 ? -22.170 12.277 29.145 1.00 14.34 473 VAL D N 1
ATOM 15870 C CA . VAL D 1 475 ? -23.656 12.287 29.079 1.00 15.31 473 VAL D CA 1
ATOM 15871 C C . VAL D 1 475 ? -24.133 13.711 28.752 1.00 17.05 473 VAL D C 1
ATOM 15872 O O . VAL D 1 475 ? -23.621 14.669 29.294 1.00 18.05 473 VAL D O 1
ATOM 15876 N N . PHE D 1 476 ? -25.040 13.798 27.753 1.00 16.01 474 PHE D N 1
ATOM 15877 C CA . PHE D 1 476 ? -25.754 14.989 27.338 1.00 16.54 474 PHE D CA 1
ATOM 15878 C C . PHE D 1 476 ? -27.206 14.844 27.707 1.00 16.42 474 PHE D C 1
ATOM 15879 O O . PHE D 1 476 ? -27.803 13.778 27.493 1.00 18.34 474 PHE D O 1
ATOM 15887 N N . HIS D 1 477 ? -27.780 15.951 28.232 1.00 18.38 475 HIS D N 1
ATOM 15888 C CA . HIS D 1 477 ? -29.201 16.102 28.468 1.00 19.37 475 HIS D CA 1
ATOM 15889 C C . HIS D 1 477 ? -29.565 17.437 27.819 1.00 18.39 475 HIS D C 1
ATOM 15890 O O . HIS D 1 477 ? -28.756 18.275 27.584 1.00 18.27 475 HIS D O 1
ATOM 15897 N N . SER D 1 478 ? -30.825 17.556 27.471 1.00 19.41 476 SER D N 1
ATOM 15898 C CA . SER D 1 478 ? -31.316 18.736 26.811 1.00 19.10 476 SER D CA 1
ATOM 15899 C C . SER D 1 478 ? -31.214 19.964 27.695 1.00 20.12 476 SER D C 1
ATOM 15900 O O . SER D 1 478 ? -31.452 19.883 28.925 1.00 21.75 476 SER D O 1
ATOM 15903 N N . LYS D 1 479 ? -30.725 21.033 27.086 1.00 19.81 477 LYS D N 1
ATOM 15904 C CA . LYS D 1 479 ? -30.686 22.344 27.691 1.00 21.29 477 LYS D CA 1
ATOM 15905 C C . LYS D 1 479 ? -31.629 23.310 26.960 1.00 22.02 477 LYS D C 1
ATOM 15906 O O . LYS D 1 479 ? -31.539 24.499 27.184 1.00 22.37 477 LYS D O 1
ATOM 15912 N N . MET D 1 480 ? -32.546 22.822 26.142 1.00 21.53 478 MET D N 1
ATOM 15913 C CA . MET D 1 480 ? -33.379 23.671 25.303 1.00 20.68 478 MET D CA 1
ATOM 15914 C C . MET D 1 480 ? -34.804 23.583 25.808 1.00 20.87 478 MET D C 1
ATOM 15915 O O . MET D 1 480 ? -35.329 22.489 26.051 1.00 21.27 478 MET D O 1
ATOM 15920 N N . ASP D 1 481 ? -35.491 24.718 25.921 1.00 22.40 479 ASP D N 1
ATOM 15921 C CA . ASP D 1 481 ? -36.871 24.665 26.269 1.00 22.63 479 ASP D CA 1
ATOM 15922 C C . ASP D 1 481 ? -37.791 24.200 25.182 1.00 23.26 479 ASP D C 1
ATOM 15923 O O . ASP D 1 481 ? -37.490 24.319 23.986 1.00 22.64 479 ASP D O 1
ATOM 15928 N N . ASP D 1 482 ? -38.934 23.668 25.618 1.00 24.09 480 ASP D N 1
ATOM 15929 C CA . ASP D 1 482 ? -39.854 23.039 24.744 1.00 26.02 480 ASP D CA 1
ATOM 15930 C C . ASP D 1 482 ? -40.258 23.983 23.644 1.00 26.10 480 ASP D C 1
ATOM 15931 O O . ASP D 1 482 ? -40.442 23.548 22.535 1.00 24.95 480 ASP D O 1
ATOM 15936 N N . LYS D 1 483 ? -40.369 25.271 23.946 1.00 25.98 481 LYS D N 1
ATOM 15937 C CA . LYS D 1 483 ? -40.917 26.241 22.999 1.00 25.61 481 LYS D CA 1
ATOM 15938 C C . LYS D 1 483 ? -39.909 26.528 21.875 1.00 24.82 481 LYS D C 1
ATOM 15939 O O . LYS D 1 483 ? -40.270 26.623 20.696 1.00 24.76 481 LYS D O 1
ATOM 15945 N N . LYS D 1 484 ? -38.648 26.597 22.211 1.00 21.84 482 LYS D N 1
ATOM 15946 C CA . LYS D 1 484 ? -37.609 26.837 21.246 1.00 22.57 482 LYS D CA 1
ATOM 15947 C C . LYS D 1 484 ? -37.374 25.589 20.391 1.00 21.94 482 LYS D C 1
ATOM 15948 O O . LYS D 1 484 ? -37.127 25.735 19.179 1.00 21.07 482 LYS D O 1
ATOM 15954 N N . ARG D 1 485 ? -37.476 24.413 21.026 1.00 19.87 483 ARG D N 1
ATOM 15955 C CA . ARG D 1 485 ? -37.339 23.112 20.313 1.00 19.56 483 ARG D CA 1
ATOM 15956 C C . ARG D 1 485 ? -38.485 22.978 19.314 1.00 18.33 483 ARG D C 1
ATOM 15957 O O . ARG D 1 485 ? -38.250 22.696 18.104 1.00 17.50 483 ARG D O 1
ATOM 15965 N N . LYS D 1 486 ? -39.713 23.263 19.749 1.00 18.60 484 LYS D N 1
ATOM 15966 C CA . LYS D 1 486 ? -40.865 23.283 18.866 1.00 21.18 484 LYS D CA 1
ATOM 15967 C C . LYS D 1 486 ? -40.694 24.230 17.708 1.00 20.69 484 LYS D C 1
ATOM 15968 O O . LYS D 1 486 ? -41.069 23.887 16.601 1.00 20.28 484 LYS D O 1
ATOM 15974 N N . LYS D 1 487 ? -40.124 25.402 17.924 1.00 20.59 485 LYS D N 1
ATOM 15975 C CA . LYS D 1 487 ? -40.034 26.393 16.900 1.00 21.03 485 LYS D CA 1
ATOM 15976 C C . LYS D 1 487 ? -39.033 25.913 15.824 1.00 20.02 485 LYS D C 1
ATOM 15977 O O . LYS D 1 487 ? -39.207 26.075 14.615 1.00 19.46 485 LYS D O 1
ATOM 15983 N N . LYS D 1 488 ? -37.943 25.383 16.309 1.00 16.57 486 LYS D N 1
ATOM 15984 C CA . LYS D 1 488 ? -36.885 24.872 15.421 1.00 17.97 486 LYS D CA 1
ATOM 15985 C C . LYS D 1 488 ? -37.406 23.713 14.613 1.00 16.54 486 LYS D C 1
ATOM 15986 O O . LYS D 1 488 ? -37.151 23.641 13.377 1.00 16.05 486 LYS D O 1
ATOM 15992 N N . THR D 1 489 ? -38.144 22.808 15.248 1.00 15.98 487 THR D N 1
ATOM 15993 C CA . THR D 1 489 ? -38.554 21.595 14.516 1.00 16.68 487 THR D CA 1
ATOM 15994 C C . THR D 1 489 ? -39.613 21.970 13.507 1.00 16.31 487 THR D C 1
ATOM 15995 O O . THR D 1 489 ? -39.668 21.396 12.394 1.00 18.62 487 THR D O 1
ATOM 15999 N N . SER D 1 490 ? -40.431 22.968 13.823 1.00 17.19 488 SER D N 1
ATOM 16000 C CA . SER D 1 490 ? -41.320 23.570 12.881 1.00 17.86 488 SER D CA 1
ATOM 16001 C C . SER D 1 490 ? -40.626 24.163 11.665 1.00 16.90 488 SER D C 1
ATOM 16002 O O . SER D 1 490 ? -41.088 23.948 10.493 1.00 18.06 488 SER D O 1
ATOM 16005 N N . GLU D 1 491 ? -39.537 24.885 11.856 1.00 16.09 489 GLU D N 1
ATOM 16006 C CA . GLU D 1 491 ? -38.799 25.518 10.783 1.00 17.78 489 GLU D CA 1
ATOM 16007 C C . GLU D 1 491 ? -38.224 24.418 9.863 1.00 15.28 489 GLU D C 1
ATOM 16008 O O . GLU D 1 491 ? -38.214 24.512 8.599 1.00 16.47 489 GLU D O 1
ATOM 16014 N N . TRP D 1 492 ? -37.661 23.404 10.499 1.00 13.36 490 TRP D N 1
ATOM 16015 C CA . TRP D 1 492 ? -37.210 22.200 9.691 1.00 13.37 490 TRP D CA 1
ATOM 16016 C C . TRP D 1 492 ? -38.325 21.543 8.904 1.00 12.77 490 TRP D C 1
ATOM 16017 O O . TRP D 1 492 ? -38.193 21.277 7.693 1.00 12.81 490 TRP D O 1
ATOM 16028 N N . ASN D 1 493 ? -39.486 21.308 9.533 1.00 13.52 491 ASN D N 1
ATOM 16029 C CA . ASN D 1 493 ? -40.578 20.623 8.906 1.00 14.66 491 ASN D CA 1
ATOM 16030 C C . ASN D 1 493 ? -41.054 21.396 7.695 1.00 13.73 491 ASN D C 1
ATOM 16031 O O . ASN D 1 493 ? -41.382 20.805 6.632 1.00 13.02 491 ASN D O 1
ATOM 16036 N N . LYS D 1 494 ? -41.078 22.730 7.813 1.00 12.88 492 LYS D N 1
ATOM 16037 C CA . LYS D 1 494 ? -41.512 23.579 6.637 1.00 14.20 492 LYS D CA 1
ATOM 16038 C C . LYS D 1 494 ? -40.497 23.474 5.515 1.00 13.20 492 LYS D C 1
ATOM 16039 O O . LYS D 1 494 ? -40.845 23.407 4.334 1.00 13.98 492 LYS D O 1
ATOM 16045 N N . ALA D 1 495 ? -39.214 23.528 5.838 1.00 12.38 493 ALA D N 1
ATOM 16046 C CA . ALA D 1 495 ? -38.180 23.290 4.828 1.00 11.65 493 ALA D CA 1
ATOM 16047 C C . ALA D 1 495 ? -38.311 21.919 4.118 1.00 11.02 493 ALA D C 1
ATOM 16048 O O . ALA D 1 495 ? -38.117 21.791 2.872 1.00 11.65 493 ALA D O 1
ATOM 16050 N N . VAL D 1 496 ? -38.619 20.881 4.886 1.00 12.48 494 VAL D N 1
ATOM 16051 C CA . VAL D 1 496 ? -38.804 19.539 4.289 1.00 11.77 494 VAL D CA 1
ATOM 16052 C C . VAL D 1 496 ? -40.041 19.553 3.418 1.00 11.35 494 VAL D C 1
ATOM 16053 O O . VAL D 1 496 ? -39.991 19.016 2.333 1.00 11.98 494 VAL D O 1
ATOM 16057 N N . GLU D 1 497 ? -41.101 20.200 3.859 1.00 12.38 495 GLU D N 1
ATOM 16058 C CA . GLU D 1 497 ? -42.292 20.343 3.046 1.00 14.04 495 GLU D CA 1
ATOM 16059 C C . GLU D 1 497 ? -41.986 21.013 1.722 1.00 12.28 495 GLU D C 1
ATOM 16060 O O . GLU D 1 497 ? -42.499 20.543 0.671 1.00 14.45 495 GLU D O 1
ATOM 16066 N N . ARG D 1 498 ? -41.167 22.089 1.722 1.00 13.09 496 ARG D N 1
ATOM 16067 C CA . ARG D 1 498 ? -40.794 22.836 0.520 1.00 14.25 496 ARG D CA 1
ATOM 16068 C C . ARG D 1 498 ? -40.053 21.862 -0.431 1.00 14.10 496 ARG D C 1
ATOM 16069 O O . ARG D 1 498 ? -40.163 21.909 -1.664 1.00 13.51 496 ARG D O 1
ATOM 16077 N N . THR D 1 499 ? -39.227 21.016 0.161 1.00 11.98 497 THR D N 1
ATOM 16078 C CA . THR D 1 499 ? -38.364 20.103 -0.581 1.00 12.22 497 THR D CA 1
ATOM 16079 C C . THR D 1 499 ? -39.192 18.970 -1.269 1.00 11.31 497 THR D C 1
ATOM 16080 O O . THR D 1 499 ? -38.791 18.473 -2.327 1.00 12.42 497 THR D O 1
ATOM 16084 N N . LEU D 1 500 ? -40.325 18.614 -0.672 1.00 9.94 498 LEU D N 1
ATOM 16085 C CA . LEU D 1 500 ? -41.082 17.458 -1.040 1.00 11.79 498 LEU D CA 1
ATOM 16086 C C . LEU D 1 500 ? -42.355 17.772 -1.781 1.00 12.51 498 LEU D C 1
ATOM 16087 O O . LEU D 1 500 ? -42.960 16.876 -2.340 1.00 13.09 498 LEU D O 1
ATOM 16092 N N . ILE D 1 501 ? -42.807 18.996 -1.756 1.00 14.25 499 ILE D N 1
ATOM 16093 C CA . ILE D 1 501 ? -44.145 19.274 -2.264 1.00 17.63 499 ILE D CA 1
ATOM 16094 C C . ILE D 1 501 ? -44.136 18.975 -3.793 1.00 18.17 499 ILE D C 1
ATOM 16095 O O . ILE D 1 501 ? -43.203 19.313 -4.553 1.00 17.15 499 ILE D O 1
ATOM 16100 N N . GLN D 1 502 ? -45.173 18.282 -4.193 1.00 19.73 500 GLN D N 1
ATOM 16101 C CA . GLN D 1 502 ? -45.321 17.856 -5.593 1.00 24.23 500 GLN D CA 1
ATOM 16102 C C . GLN D 1 502 ? -45.983 19.011 -6.400 1.00 25.87 500 GLN D C 1
ATOM 16103 O O . GLN D 1 502 ? -47.072 19.472 -6.084 1.00 26.65 500 GLN D O 1
ATOM 16109 N N . LEU D 1 503 ? -45.214 19.573 -7.347 1.00 27.20 501 LEU D N 1
ATOM 16110 C CA . LEU D 1 503 ? -45.651 20.747 -8.141 1.00 28.61 501 LEU D CA 1
ATOM 16111 C C . LEU D 1 503 ? -45.719 20.460 -9.679 1.00 31.31 501 LEU D C 1
ATOM 16112 O O . LEU D 1 503 ? -45.036 19.542 -10.166 1.00 35.61 501 LEU D O 1
#

B-factor: mean 17.17, std 9.59, range [4.26, 69.14]

Solvent-accessible surface area: 71581 Å² total; per-residue (Å²): 71,51,0,0,0,0,0,5,0,22,5,50,10,0,45,0,9,0,4,24,47,123,13,84,89,34,26,53,57,70,69,112,8,96,51,58,32,134,92,64,16,40,11,15,0,44,2,87,52,0,5,63,16,0,23,83,2,0,50,56,0,9,146,57,0,102,121,141,59,149,67,21,93,7,70,0,0,0,0,0,0,1,6,2,0,1,0,0,0,20,89,166,103,8,148,24,27,59,43,0,0,0,9,2,0,12,31,1,45,128,15,15,91,88,24,37,89,147,63,92,47,92,84,7,20,136,50,3,0,6,101,13,11,10,1,1,0,0,0,0,1,0,42,1,6,98,83,32,90,94,0,90,112,36,1,54,92,22,55,0,0,6,3,8,0,0,0,0,0,0,12,33,0,11,127,31,48,21,43,3,0,4,0,0,0,5,0,8,1,1,3,19,0,79,80,15,114,44,17,130,143,3,1,164,24,0,61,5,98,37,64,72,0,18,5,106,34,26,4,0,7,11,97,0,11,74,0,93,5,108,100,0,86,71,0,99,71,33,35,0,5,0,0,0,0,12,14,0,0,0,0,0,0,0,1,1,9,78,117,33,52,3,0,0,11,4,31,18,1,0,11,1,0,1,0,1,5,100,132,32,13,68,7,130,39,21,9,4,0,0,0,0,16,33,22,67,111,110,55,150,17,54,10,1,0,0,1,0,0,2,2,0,12,5,0,15,42,7,0,67,89,3,102,5,3,98,68,68,92,53,15,36,82,20,3,99,175,9,132,89,9,22,60,2,32,0,0,2,0,3,6,4,16,8,5,29,89,69,59,31,67,0,72,0,3,3,15,16,0,5,22,24,0,75,46,35,28,3,0,20,3,0,4,14,1,0,0,11,11,0,15,30,0,9,87,10,0,20,72,27,48,69,68,169,107,9,150,47,0,25,0,3,6,57,39,4,93,18,146,33,2,0,32,12,0,0,13,0,4,88,9,48,0,23,3,0,118,44,151,51,1,16,0,5,0,0,0,0,0,0,0,22,51,53,87,26,32,72,44,36,102,59,8,30,73,34,0,97,119,19,79,25,13,19,86,38,174,28,84,102,170,97,50,136,131,37,15,43,61,6,72,73,3,0,83,41,16,19,52,153,80,62,59,50,37,0,0,0,0,0,5,0,20,5,46,10,0,49,0,8,0,4,22,44,123,4,87,74,28,28,53,57,72,70,111,8,96,52,55,32,137,87,70,16,42,10,17,0,42,3,99,51,0,8,65,18,0,24,82,3,0,49,72,0,7,142,62,1,93,114,132,42,124,44,18,76,13,68,0,0,0,0,0,0,1,5,2,0,1,0,0,0,18,99,133,102,12,146,21,27,60,42,0,0,0,9,2,0,12,33,0,46,148,20,17,94,91,12,45,86,127,66,102,34,81,87,7,11,106,48,3,0,5,106,11,11,11,1,0,0,0,0,0,1,0,42,0,5,88,81,25,9,30,0,97,63,35,1,66,92,12,38,1,5,6,3,8,0,0,0,4,0,0,14,32,0,12,136,33,49,38,46,3,0,5,0,0,0,4,0,9,2,1,2,20,0,79,79,18,116,43,14,129,143,3,1,169,20,0,56,4,100,38,64,89,4,19,5,108,32,27,3,0,7,11,100,0,10,83,0,86,4,120,99,0,89,73,0,99,69,30,37,0,5,0,0,0,0,13,13,0,0,0,0,0,0,0,0,1,15,76,124,32,55,5,0,0,11,5,30,20,2,0,10,2,0,2,0,2,5,96,134,31,11,60,6,137,38,20,10,4,0,0,0,0,15,34,24,74,104,155,59,146,19,61,9,1,1,1,1,0,1,1,3,0,11,5,0,14,43,8,0,68,125,3,92,5,3,94,67,69,88,59,10,36,93,24,4,109,180,16,143,64,8,39,55,0,19,0,0,1,0,2,6,3,14,7,6,29,90,69,62,29,64,0,72,0,2,4,16,17,0,8,21,21,0,82,49,23,23,3,0,18,3,0,4,9,1,0,0,4,10,0,12,28,0,7,78,9,1,20,84,26,47,72,72,171,101,8,150,44,0,14,0,3,10,67,37,3,104,15,146,26,1,0,36,11,0,0,15,0,4,87,9,87,0,37,0,0,97,35,168,57,2,13,0,1,0,0,0,0,0,0,0,18,56,55,159,36,31,137,53,28,101,64,1,45,92,46,0,96,95,49,85,35,67,18,110,40,174,34,86,91,168,97,46,135,105,30,15,42,74,6,71,82,4,1,84,42,17,21,47,157,72,98,41,43,0,0,0,0,0,4,0,20,5,47,7,0,42,0,9,0,3,23,48,124,4,86,85,26,28,52,65,68,72,115,8,96,52,57,33,131,88,69,15,43,10,14,0,42,2,99,52,0,8,66,17,0,23,83,2,0,51,43,0,6,112,34,0,93,107,132,61,120,54,15,90,11,67,0,0,0,0,0,0,2,6,2,0,1,0,0,0,17,99,136,99,10,134,25,24,59,43,0,0,0,9,2,0,11,30,1,45,148,20,16,96,77,23,38,94,134,85,82,58,86,90,10,9,107,48,3,0,6,94,15,12,11,1,1,0,0,0,0,1,0,41,1,5,93,85,34,90,89,0,85,110,36,0,65,92,12,36,1,4,6,3,8,0,0,0,2,0,0,14,34,0,11,124,32,49,39,46,2,0,4,0,0,0,3,0,8,1,1,3,20,0,77,77,19,114,45,16,132,145,4,1,170,23,0,49,4,95,40,65,86,4,18,5,108,32,30,3,0,7,11,102,0,10,81,0,88,6,112,97,0,87,83,0,102,71,30,33,0,6,0,0,0,0,13,14,0,0,0,0,0,0,0,0,0,15,82,122,32,48,3,0,0,11,4,31,20,1,0,12,2,0,2,0,2,4,97,132,27,20,50,5,129,34,19,9,3,0,0,0,0,16,34,25,78,103,154,58,147,18,62,9,1,1,0,0,0,0,2,2,0,12,6,0,12,41,8,0,68,124,4,90,5,4,94,65,62,87,57,12,34,87,24,5,101,177,10,140,80,8,39,52,2,26,0,0,1,0,2,6,4,14,8,5,29,92,68,70,31,60,1,73,0,2,4,14,18,0,8,21,22,0,83,51,30,23,2,1,17,3,0,2,11,1,0,0,10,10,0,13,29,0,8,78,10,0,19,72,29,50,73,71,175,109,10,146,44,0,17,0,2,6,51,36,3,73,14,146,26,0,0,37,10,0,0,15,0,4,89,9,90,0,43,0,0,114,41,95,63,0,13,0,0,0,0,0,0,0,0,0,22,56,56,160,35,30,144,46,39,98,68,0,47,95,28,0,84,103,45,87,36,69,17,109,40,175,36,88,85,174,111,30,103,142,38,16,52,60,6,72,66,4,0,80,37,17,18,46,141,68,57,74,40,45,0,0,0,0,0,5,0,22,5,49,11,0,45,0,9,0,5,15,42,118,12,87,64,32,28,52,59,71,70,111,9,90,51,47,27,136,100,61,16,55,11,17,0,43,2,101,52,0,8,64,17,0,25,80,4,0,49,63,0,9,122,37,0,101,114,145,47,128,45,17,88,10,76,0,0,0,0,0,0,2,6,3,0,1,0,1,0,20,77,167,102,9,147,22,24,56,46,0,0,0,9,2,0,12,29,0,41,146,17,13,93,79,25,33,93,137,87,87,36,93,92,8,18,141,46,3,0,5,105,12,10,10,1,1,0,0,0,0,1,0,41,0,7,94,82,33,88,95,0,87,113,38,1,56,92,20,55,0,0,6,3,8,0,0,0,3,0,0,12,32,0,10,131,31,49,25,45,3,0,4,0,0,0,3,0,8,2,1,3,21,0,75,77,18,111,45,15,129,138,4,1,161,24,0,63,4,96,38,65,70,0,15,5,105,34,28,4,0,7,11,99,0,11,75,0,90,5,112,97,0,88,76,1,100,72,31,32,0,5,0,0,0,0,12,15,0,0,0,0,0,0,0,1,1,11,75,123,32,53,3,0,0,10,3,32,19,1,0,11,2,1,1,1,2,6,98,134,34,20,74,6,130,41,25,9,4,1,0,0,0,17,30,27,71,111,144,56,148,17,56,9,1,1,0,1,1,1,2,2,0,11,6,0,15,43,8,0,66,92,3,100,6,3,93,64,66,90,62,13,38,82,25,6,121,168,13,136,74,11,19,61,2,34,1,0,1,0,3,6,3,16,7,5,29,91,69,63,31,67,0,70,0,2,4,14,17,0,6,23,23,0,74,48,23,25,4,0,17,3,0,2,12,1,0,0,12,11,0,22,30,0,9,95,10,0,17,70,29,47,69,71,174,106,8,146,44,0,22,0,4,11,47,38,9,149,16,153,24,1,0,32,11,0,0,14,0,4,88,10,70,0,39,8,7,102,28,112,49,3,15,0,4,0,0,0,0,0,0,0,12,58,51,130,32,30,151,44,35,107,58,9,42,74,30,0,101,113,31,90,38,75,18,109,41,139,31,38,100,83,76,55,139,94,40,16,41,58,7,68,74,3,1,82,41,17,19,51,157,65

Sequence (2009 aa):
MNVILSIDQSTQSTKVFFYDEELNIVHSNNLNHEQKCLKPGWYEHDPIEIMTNLYNLMNEGIKVLKDKYTSVIIKCIGITNQRETVIIWDRRITGKPLYNAIVWLDTRVEELVTEEFSAKYNNNDIQKKTGTYFNTYFSAFKKILWLIQNNNPEIKQQKIDDGTAVIGNINTWLIFNLTKGNCYTDVTNASRTLLMDINTLQWDEKMCKIFNITNMSVLPEIKSNCSNFGLVKSEHVPDYLNIPITGCIGDQQSACIGQAIFDEGEAKCTYGTGVFLLINTGEKVVYSSTCCGLITTICYKFNDNDKPKYALEGSIGTAGSGVSSWLLKNKLIDDPSEASDIMEKCCENTTGVIFVPAFSGLYYAPRWRSDARASIYGMTFNTERSHIVRALLEGIAFQLNEIVDSLTSDMGIEMLHVLRCDGGMTKNKPFMQFNSDIINTKIEVSKYKEVTSLGAAVLAGLEVKIWDSLDSVKSLLRRSDAVFHSKMDDKKRKKKTSEWNKAVERTLIQLGSMNVILSIDQSTQSTKVFFYDEEELNIVHSNNLNHEQKCLKPGWYEHDPIEIMTNLYNLMNEGIKVLKDKYTSVIIKCIGITNQRETVIIWDRITGKPLYNAIVWLDTRVEELVTEFSAKYNNNDIQKKTGTYFNTYFSAFKKILWLIQNNPEIKQKIDDGTAVIGNINTWLLIFNLTKGNCYTDVTNASRTLLMDINTLQWDEKMCKIFNITNMSVLPEIKSNCSNFGLVKSEHVPDYLNIPITGCIGDQQSACIGQAIIFDEGEAKCTYGTGVFLLINTGEKVVYSTCCGLITTICYKFNDNDKPKYALEGSIGTAGSGVSWLLKNKLIDDPSEASDIMEKCCENTTGVIFVPAFSGLYAPRWRSDARASIYGMTFNTERSHIVRALLEGIAFQLNEIVDSLTSDMGIEMLHVLRCDGGMTKNKPFMQFNSDIINTKIEVSKYKEVTSLGAAVLAGLEVKIWDSLDSVKSLLRRSDAVVFHSKMDDKKRKKKTSEWNKAVERTLIQLSMNVILSIDQSTQSTKVFFYDEELNIVHSNNLNHEQKCLLKPGWYEHDPIEIMTNLYNLMNEGIKVLKDKYTSVIIKCIGITNQRETVIIWDRRITGKPLYNAIVWLDTRVEEELVTEFSAKYNNNDIQKKTGTYFNTYFSAFKILWLIQNNPEIKQKIDDGTAVIGNINTWLIFNLTKGNCYTDVTNASRTLLMDINTLQWDEKMCKIFNITNMSVLPEIKSNCSNFGLVKSEHVPDYLNIPITGCIGDQQSACIIGQAIFDEGEAKCTYGTGVFLLINTGEKVVYSTCGLITTICYKFNDNDKPKYALEGSIGTAGSGVSWLLKNKLIDDPSEASDIMEKCCEENTTGVIFVPAFSGLYAPRWRSDARASIYGMTFNTERSHIVRALLEGIAFQLNEIVDDSLTSSDMGIEMLHVLRCDGGMTKNKPFMQFNSDIINTKIEVSKYKEVTSLGAAVLAGLEVKIWDSLDSVKSLLRRSDAVFHSKMDDKKRRKKKTSEWNKAVERTLIQLGSMNVILSIDQSTQSTKVFFYDEELNIVHSNNLNHEQKCLKPGWYEHDPIEIMTNLYNLMNEGIKVLKDKYTSVIIKCIGITNQRETVIIWDRITGKPLYNAIVWLDTRVEELVTEFSAKYNNNDIQKKTGTYFNTYFSAFKILWLIQNNPEIKQKIDDGTAVIGNINTWLIFNLTKGNCYTDVTNASRTLLMDINTLQWDEKMCKIFNITNMSVLPEIKSNCSNFGLVKSEHVPDYLNIPITGCIGDQQSACIGQAIFDEGEAKCTYGTGVFLLINTGEKVVYSTCGLITTICYKFNDNDKPKYALEGSIGTAGSGVSSWLLKNKLIDDPSEASDIMEKCCENTTGVIFVPAFSSGLYYAPRWRSDARASIYGMTFNTERSSHIVRALLEGIAFQLNEIVDDSLTSSDMGIEMLHVLRCDGGMTKNKPFMQFNSDIINTKIEVSKYKEVTSLGAAVLAGLEVKIWDSLDSVKSLLRRSDAVFHSKMDDKKRKKKTSEWNKAVERTLIQL

Secondary structure (DSSP, 8-state):
-EEEEEEEE-SSEEEEEEEETT--EEEEEEEE---B--STT--EE-HHHHHHHHHHHHHHHHHHHHHHSSS-EEEEEEEEE-SS-EEEEETTT--BSS-EE-TT--TTHHHHHHHHHHS-HHHHHHHHSS---SSSHHHHHHHHHHH-HHHHHHHHTT-EEEEEHHHHHHHHHHTS--EEEHHHHTTTT-B-TTT-SB-HHHHHHTT---GGGSPEEE-SEEEEEE---TTSGGGTTPEEEEEEEHHHHHHHHTT--STT-EEEEESSSEEEEEE-TTS----SSSPEEEEEE--STTSPPEEEEEEEES-SHHHHHHHHHTTSSS-GGGHHHHHHH--S-TT-EEE--BTBB-TTT-BTT--EEEEEE-TT--HHHHHHHHHHHHHHHHHHHHHHHHHHHT-S--S-EEEESGGGG-HHHHHHHHHHHTS-EEEES-S-HHHHHHHHHHHHHTT-SS-HHHHHHHHT-EEEEE---S-HHHHHHHHHHHHHHHHHHH---/--EEEEEEEEE-SSEEEEEEE-TTS-EEEEEEEE---B--STT--EE-HHHHHHHHHHHHHHHHHHHHHHSS-EEEEEEEEEE-SS-EEEEETTT--BSSPEEPTT--TTHHHHHHHHHHS-HHHHHHHHSS---SSSSHHHHHHHHHH-HHHHHHHHTT-EEEEEHHHHHHHHHHTS--EEEHHHHTTTT-B-TTT-SB-HHHHHHTT---GGGSPEEE-SEEEEEE---TTSGGGTT-EEEEEEEHHHHHHHHTT--STT-EEEEESSSEEEEEE-TTS----SSSPEEEEEE--STTSPPEEEEEEEES-SHHHHHHHHHTTS-S-GGGHHHHHHH----TT-EEE--BTBB-TTT-BTT--EEEEEE-TT--HHHHHHHHHHHHHHHHHHHHHHHHHHHT-S--S-EEEESGGGG-HHHHHHHHHHHT--EEEESSS-HHHHHHHHHHHHHTTSSSSTHHHHHHHT-EEEEE-----HHHHHHHHHHHHHHHHHHH---/-EEEEEEEEE-SSEEEEEEE-TTS-EEEEEEEE---B--STT--EE-HHHHHHHHHHHHHHHHHHHHHHSSSEEEEEEEEEE-SS-EEEEETTT--BSSPEEPTT--TTHHHHHHHHTTS-HHHHHHHHSS---SSSSHHHHHHHHHH-HHHHHHHHTT-EEEEEHHHHHHHHHHTS--EEEHHHHTTSS-B-TTT-SB-HHHHHHTT---GGGSPEEE-SEEEEEE---TTSGGGTT-EEEEEEEHHHHHHHHTT--STT-EEEEESSSEEEEEE-TTS----SSSPEEEEEE--STTSPPEEEEEEEES-SHHHHHHHHHTTS-S-GGGHHHHHHH----TT-EEE--BTBB-TTT-BTT--EEEEEE-TT--HHHHHHHHHHHHHHHHHHHHHHHHHHHT-S--S-EEEESGGGG-HHHHHHHHHHHT--EEEES-S-HHHHHHHHHHHHHTTSSS-GGGTHHHHT-EEEEE-----HHHHHHHHHHHHHHHHHHH---/--EEEEEEEEE-SSEEEEEEEETT--EEEEEEEE---B--STT--EE-HHHHHHHHHHHHHHHHHHHHHHSSSEEEEEEEEEE-SS-EEEEETTT--BSS-EE-TT--TTHHHHHHHHTTS-HHHHHHHHSS-S-SSSHHHHHHHHHHH-HHHHHHHHTT-EEEEEHHHHHHHHHTTS--EEEHHHHTTSS-B-TTT-SB-HHHHHHTT---GGGSPEEE-SEEEEEE---TTSGGGTTPEEEEEEEHHHHHHHHTT--STT-EEEEESSSEEEEEE-TT-----SSSPEEEEEE--STTSPPEEEEEEEES-SHHHHHHHHHTTS-S-GGGHHHHHHH--S-TT-EEE--BTBB-TTT-BTT--EEEEEE-TT--HHHHHHHHHHHHHHHHHHHHHHHHHHHT-S--S-EEEESGGGG-HHHHHHHHHHHTS-EEEES-S-HHHHHHHHHHHHHTT-SS-HHHHHHHHT-EEEEE---S-HHHHHHHHHHHHHHHHHHH---

InterPro domains:
  IPR000577 Carbohydrate kinase, FGGY [PIRSF000538] (1-497)
  IPR005999 Glycerol kinase [TIGR01311] (3-498)
  IPR018483 Carbohydrate kinase, FGGY, conserved site [PS00445] (364-384)
  IPR018483 Carbohydrate kinase, FGGY, conserved site [PS00933] (135-147)
  IPR018484 Carbohydrate kinase FGGY, N-terminal [PF00370] (3-253)
  IPR018485 Carbohydrate kinase FGGY, C-terminal [PF02782] (262-451)
  IPR042018 Glycerol kinase, metazoan-type [cd07792] (2-497)
  IPR043129 ATPase, nucleotide binding domain [SSF53067] (1-254)
  IPR043129 ATPase, nucleotide binding domain [SSF53067] (256-498)

Foldseek 3Di:
DEWEWFWEAEDFKIKIFTADLLRDTPDMDMDGFDFDDPDQQFTFGALVVSLVRVLVRLQVVVVVVVVPDVDYHHQAYFYAYQAQFKWKAFQQPLHTPDTTGHLLGQPLVVVLVVVPVVDDQVVLCQFQQHGRASRHNLSVLLVCLVPPVVSVVCLQVVRMAMDDSLQSNLCQQQVGAGEAELQRLSRHSQAGQQVSHGHPVSCVSSSRNHCNNHHYYFFQFAFSHAGDHPSNVVRGGHTHGGYHYQVLLLCLLQVLPDAQAKAWEADQKIKIKGWNALDFFRFPFAWGKGFSGDQHPPDRTTIITMDIGRHGVVVLVVCCVVVLDVDSVCLLVLCVVDVALLLKAWQCQSQHGHPRPRGRQFHIDIDDDDPPGGSSSVSVNSLLNSLLSVLSVQVRVCVRVVHDARQEYEYEEPCCVRVSSVQSNQQQNQHKYWYAPDHRSSSSSRSLSTCVSSPSDPDSVVCSVVSNHTDDIHGHPDDPVVSVVVSVSNVVVVCVRPPDD/DLFEWEWFWELEDFKTKIFTAGLLRDTPDMDIDGFDFDDPDQQFTFTALVSSLVRVLVRLQVVLVVVVVVDVHYHHQAYFYAYQAQFKWKAFQQPLHTPDTTGHLLGLPCVVVLVVVVVVDPQVVLCQFQQGGRARRHNLSVLLVCLVPPVVSVVCLQVVRMAMDDSLQSNLCQQQVHAGEDELQRVSRHSQAGQQPSDGDPVSCVVSSRNHCNNHHDYFFQFAFSHAGDHPSNVVRGRHTHGGYHYLVLLLCLLQVLPDAQAWAWEADQKIKIKGWRALDFFRFPFAWGKGFSGDLHDPDRTIIITMDIGRHGVVVVVVCCVVVLDVDPVCLLVLCVVDVALQLKAWQPQSQHGHPRPRGRQFHIDIDDDDPPGGSSSVSVNSLLNSLLSVLSVQVRVCVRVVHDHRQEYEYAEPCCVRVSSVQSSCQLNQHKYFYWPDHSSSSSSSSVSGCVSSCSDPDSVVCSVVSNDTDDMYGHPYDPVVSVVVSVSNVVVVCVRPPDD/DFEWEWFWEAEQFKIKIFTAGLLRDTPDMDIDGFDFDDPDQQFTFTALVRSVVRVLVRLQVGLVVVVVVDVHYHHQAYFYAYQAQFKWKAFQPPLHTPDTTGHLLGQPLVVVLVVVLVVDDQVVLCQFQQGGDASRHNLSVLLVCLVPPVVSVVCLVVVRMAMDDSQQSNLCQQAVGAGEDELQRVSRHSQAGQQPSHGDPVSCVVSSSNHCNNHHYYFFFFAFSHAGDHPSNVVRGRHTHGGYHYLVLLLCLLQVLQDAQAWAWEADQKIKIKGWNALDFFHFPQAWGKGFSGGQHPVDRTIIITMDIGRHGVVVVVVCCVVVLDVDPVCLLVLCVVPVALQLKAWQCQSQHGHPRPRGRLFHIDIDDDDPPGGSSSVSVNSLLNSLLSVLSVQVRVCVSVVHPARAEYEYAADCVVRVSSVQSSCQQNQHKYFYWPDRVSSSSSSSVSGCVSSCSDPDSVVCVVVSNHTDDMYGHPYDPVVNVVVSVSNVVVVCVRPPDD/DAFEWEWFWELELFKIKIFTAGLLGDTPDMDMDGFDFDDPDQQFTFTALVVSLLRVLVRLQVVVVVVVVPDVHYDHQAYFYAYQAQFKWKAFQQPRHTPDTTGHLLGQPLVVVQVVVLVVDDQVVLCQFQQGGRASRHNLSVLLVCLVPPVVSVVCLQVVRMAMDDSLQSNLCQQAVGAGEAELQRVSRHSQGGQQVSHGHPVSCVSSSRNHCNNHHYYFFQFAFSHAGDHPSNVVRGRHTHGGYHYQVLLLCLLQVLPDAQAKAWEADQKIKIKGWHALDQFRFPQAWGKGFSGDQHDPGRTIIITMFIGRHGNVVLVVCCVVVLDVDSVCLLVLCVVDVAQQLKAWQCQSCHGHPRPRGRQFHIDMDDDDPPGGSSSVSNNSLLNSLLSVLSVQVRVCVRVVHDARQEYEYAEDCCPRVSSVQSSQQQNQHKYWYAPDHRSSSSSRSVSGCVSSPSDPHSVVCSVVSNHTDDIHGHPDDPVVSVVVSVSVVVVVCVRDPDD

Organism: Plasmodium falciparum (isolate 3D7) (NCBI:txid36329)